Protein 6EWJ (pdb70)

Sequence (1596 aa):
IPFSPPDITEAEITEVVDTLRSGWITTGPKTKELERRLSLYTQTPKTVCLNSATAALELILRVLEVGPGDEVIVPAMTYTASCSVITHVGATPVMVDIQADTFEMDYDLLEQAITEKTKVIIPVELAGIVCDYDRLFQVVEKKRDFFTASSKWQKAFNRIVIVSDSAHALGSTYKGQPSGSIADFTSFSFHAVKNFTTAEGGSATWKANPVIDDEEMYKEFQILSLHGQTKDALAKMQLGSWEYDIVTPAYKCNMTDIMASLGLVQLDRYPSLLQRRKDIVDRYDSGFAGSRIHPLAHKTETVESSRHLYITRVEGASLEERNLIIQELAKAGIASNVHYKPLPLLTAYKNLGFDMTNYPKAYAFFENEITLPLHTKLSDEEVDYIIETFKTVSEKVLTYNIPFSPPDITEAEITEVVDTLRSGWITTGPKTKELERRLSLYTQTPKTVCLNSATAALELILRVLEVGPGDEVIVPAMTYTASCSVITHVGATPVMVDIQADTFEMDYDLLEQAITEKTKVIIPVELAGIVCDYDRLFQVVEKKRDFFTASSKWQKAFNRIVIVSDSAHALGSTYKGQPSGSIADFTSFSFHAVKNFTTAEGGSATWKANPVIDDEEMYKEFQILSLHGQTKDALAKMQLGSWEYDIVTPAYKCNMTDIMASLGLVQLDRYPSLLQRRKDIVDRYDSGFAGSRIHPLAHKTETVESSRHLYITRVEGASLEERNLIIQELAKAGIASNVHYKPLPLLTAYKNLGFDMTNYPKAYAFFENEITLPLHTKLSDEEVDYIIETFKTVSEKVLTYNIPFSPPDITEAEITEVVDTLRSGWITTGPKTKELERRLSLYTQTPKTVCLNSATAALELILRVLEVGPGDEVIVPAMTYTASCSVITHVGATPVMVDIQADTFEMDYDLLEQAITEKTKVIIPVELAGIVCDYDRLFQVVEKKRDFFTASSKWQKAFNRIVIVSDSAHALGSTYKGQPSGSIADFTSFSFHAVKNFTTAEGGSATWKANPVIDDEEMYKEFQILSLHGQTKDGSWEYDIVTPAYKCNMTDIMASLGLVQLDRYPSLLQRRKDIVDRYDSGFAGSRIHPLAHKTETVESSRHLYITRVEGASLEERNLIIQELAKAGIASNVHYKPLPLLTAYKNLGFDMTNYPKAYAFFENEITLPLHTKLSDEEVDYIIETFKTVSEKVLTLSKKNYNIPFSPPDITEAEITEVVDTLRSGWITTGPKTKELERRLSLYTQTPKTVCLNSATAALELILRVLEVGPGDEVIVPAMTYTASCSVITHVGATPVMVDIQADTFEMDYDLLEQAITEKTKVIIPVELAGIVCDYDRLFQVVEKKRDFFTASSKWQKAFNRIVIVSDSAHALGSTYKGQPSGSIADFTSFSFHAVKNFTTAEGGSATWKANPVIDDEEMYKEFQILSLHGQTKDSWEYDIVTPAYKCNMTDIMASLGLVQLDRYPSLLQRRKDIVDRYDSGFAGSRIHPLAHKTETVESSRHLYITRVEGASLEERNLIIQELAKAGIASNVHYKPLPLLTAYKNLGFDMTNYPKAYAFFENEITLPLHTKLSDEEVDYIIETFKTVSEKVLTLSKK

Organism: Streptococcus pneumoniae serotype 4 (strain ATCC BAA-334 / TIGR4) (NCBI:txid170187)

InterPro domains:
  IPR000653 DegT/DnrJ/EryC1/StrS aminotransferase [PF01041] (12-395)
  IPR000653 DegT/DnrJ/EryC1/StrS aminotransferase [PIRSF000390] (5-400)
  IPR000653 DegT/DnrJ/EryC1/StrS aminotransferase [PTHR30244] (6-398)
  IPR000653 DegT/DnrJ/EryC1/StrS aminotransferase [cd00616] (17-396)
  IPR015421 Pyridoxal phosphate-dependent transferase, major domain [G3DSA:3.40.640.10] (1-274)
  IPR015422 Pyridoxal phosphate-dependent transferase, small domain [G3DSA:3.90.1150.10] (276-402)
  IPR015424 Pyridoxal phosphate-dependent transferase [SSF53383] (5-400)

Solvent-accessible surface area: 56791 Å² total; per-residue (Å²): 48,72,32,34,38,21,24,25,51,62,54,0,4,48,48,2,1,68,0,3,71,42,56,146,2,21,25,7,76,41,1,63,67,0,7,133,65,2,7,145,65,3,123,11,49,52,4,0,5,1,30,6,16,13,15,0,5,25,4,0,0,59,7,1,108,6,10,116,47,17,29,0,0,0,3,0,0,1,63,2,12,0,0,1,0,0,38,32,14,37,7,70,11,30,11,4,7,1,61,60,133,31,2,26,2,38,8,82,67,0,28,133,23,6,52,117,114,1,9,0,0,0,0,7,0,0,0,0,14,3,4,58,3,65,66,0,46,113,1,1,94,144,44,89,141,81,20,88,23,82,14,106,11,1,132,36,15,64,28,6,1,0,0,2,12,0,18,11,0,7,16,0,35,5,110,67,78,11,2,1,20,9,0,2,0,0,0,2,10,0,45,12,58,42,14,2,5,0,0,14,1,0,1,0,0,0,51,74,34,143,71,10,81,40,105,71,0,31,101,47,0,25,23,25,0,52,16,0,54,29,62,99,76,129,8,132,167,73,130,13,42,25,71,39,38,0,58,48,25,1,53,29,11,10,2,3,2,0,14,0,0,0,0,20,13,3,11,96,50,0,86,72,12,35,95,62,11,76,63,0,2,69,93,0,53,87,18,3,76,94,30,90,3,85,42,20,58,4,133,55,185,48,6,45,2,3,11,8,9,0,0,0,47,0,103,66,9,46,62,138,52,0,46,86,0,5,83,28,0,56,161,30,40,1,36,18,43,10,19,15,31,0,0,2,52,4,45,3,0,124,110,94,66,33,70,27,114,100,25,74,94,0,64,44,2,4,48,18,0,0,0,0,0,8,7,26,115,4,43,54,132,57,0,62,94,0,12,100,13,0,63,80,6,1,86,112,25,55,145,146,139,4,60,32,33,24,18,32,30,19,11,26,0,4,29,47,2,2,67,1,3,108,42,57,144,2,21,25,7,77,42,1,66,67,0,8,133,64,3,7,145,63,4,122,11,48,50,4,0,4,1,30,6,15,14,15,0,5,26,4,0,0,61,7,1,111,6,10,118,50,14,34,0,0,0,3,0,0,1,62,2,12,1,0,1,0,0,38,33,14,38,7,70,10,31,10,4,8,1,61,60,134,30,3,25,2,38,8,84,69,0,29,134,23,6,51,108,111,0,13,0,0,0,0,8,0,0,0,0,13,2,3,56,3,69,66,0,41,106,1,1,82,146,47,97,142,82,19,87,19,78,15,110,12,2,143,32,9,74,21,6,0,0,0,2,12,0,18,13,0,8,14,0,36,4,115,66,78,12,2,1,19,10,0,1,0,0,1,2,9,0,43,11,60,40,15,2,4,0,0,12,1,0,1,0,0,0,50,75,37,147,68,10,81,39,106,58,0,30,123,39,0,31,30,28,1,55,15,0,59,40,76,99,83,132,7,140,169,73,126,13,37,26,72,43,38,0,45,60,27,1,52,31,10,12,3,9,2,0,11,0,0,0,0,20,12,3,11,97,46,0,84,74,12,36,94,60,10,56,65,0,1,69,92,0,52,88,17,2,78,94,31,91,2,85,42,22,58,3,131,53,184,48,6,50,2,3,10,7,10,0,0,0,49,0,103,66,9,46,62,139,54,0,40,87,0,0,67,55,0,35,162,26,13,1,36,12,43,8,18,14,34,0,0,3,63,5,49,3,0,126,110,95,65,32,70,28,115,99,25,74,92,0,66,43,3,4,47,18,0,0,0,0,0,8,7,27,117,5,43,53,115,40,0,63,62,0,15,106,18,0,55,55,12,0,91,155,26,55,152,144,136,1,62,32,32,38,22,24,25,52,64,53,0,4,50,47,2,1,56,1,2,96,44,54,143,3,21,25,7,78,41,1,66,68,0,7,136,64,2,7,146,64,3,122,10,49,50,3,0,4,1,30,7,16,14,14,0,5,25,4,0,0,58,7,1,114,6,10,117,46,16,28,0,0,0,3,0,0,1,61,3,12,0,0,1,0,0,38,33,14,37,7,69,10,32,11,4,8,1,61,59,133,30,3,25,2,39,7,85,70,0,27,131,23,7,48,113,113,1,8,0,0,0,0,8,0,0,0,0,14,2,3,56,3,64,65,0,41,110,1,1,81,147,43,93,146,74,21,94,22,80,11,99,12,2,123,30,14,75,18,4,0,0,0,2,11,0,18,10,0,8,15,0,35,4,105,66,80,12,2,0,19,10,1,1,0,0,1,2,10,0,44,11,60,41,15,2,4,0,0,16,1,0,1,0,0,0,49,74,38,146,67,10,80,39,108,72,0,31,119,41,0,30,28,26,1,57,15,0,54,30,110,202,44,95,24,93,38,39,0,56,49,25,1,50,30,11,11,2,3,2,0,12,0,0,0,0,19,14,2,11,96,48,0,85,73,11,34,93,63,10,76,64,0,1,69,92,0,53,86,17,3,75,93,29,91,3,87,42,22,58,3,135,55,186,46,6,42,2,4,10,7,8,0,0,0,50,0,102,67,10,40,44,122,30,0,44,68,0,2,26,33,0,18,141,27,13,1,37,15,43,9,18,15,32,0,0,1,64,5,50,3,0,144,112,95,66,29,68,27,115,100,26,75,91,0,64,44,2,6,48,17,0,0,0,0,0,8,7,25,117,5,43,52,116,41,0,63,61,0,14,104,17,0,54,74,7,1,86,87,2,30,94,118,49,181,211,179,73,135,0,63,32,32,37,19,23,23,20,12,27,0,6,30,48,1,3,67,1,3,110,39,44,145,2,24,33,5,79,41,1,65,68,0,7,134,64,4,8,145,64,3,124,10,51,50,4,0,4,1,29,6,15,12,15,0,5,26,4,0,0,62,7,0,107,5,8,117,44,14,28,0,0,0,3,0,0,1,63,3,12,0,0,1,0,0,37,32,14,37,8,70,11,30,11,5,7,0,60,65,132,31,3,26,2,26,8,82,63,0,31,134,24,6,51,108,110,1,12,0,0,0,0,7,1,0,0,0,14,3,2,57,3,64,66,0,40,104,0,1,90,139,48,93,142,81,18,81,18,78,14,110,10,2,133,30,10,66,21,5,1,0,0,1,12,0,18,11,0,8,16,0,34,5,114,68,80,12,2,0,20,9,1,2,0,0,1,2,11,0,43,12,60,40,14,1,5,0,0,14,1,0,1,0,0,0,49,74,35,145,79,10,81,40,107,70,0,33,127,43,0,34,29,27,1,55,14,0,60,33,111,198,123,28,95,40,39,0,56,49,27,1,53,32,12,12,3,8,2,0,12,0,0,0,0,20,15,3,11,94,46,0,86,74,11,34,94,61,11,57,64,0,2,70,92,0,52,88,17,2,78,94,29,92,2,86,43,20,57,2,132,54,183,49,7,45,2,3,10,7,10,0,0,0,49,0,106,67,10,46,62,130,20,0,46,64,0,2,30,28,0,18,141,22,11,0,35,16,41,8,18,15,32,0,0,2,65,4,50,3,0,144,111,94,65,30,67,27,114,99,25,81,68,0,64,44,2,6,48,18,0,0,0,0,0,8,8,25,116,4,43,54,116,40,0,63,56,0,14,106,16,0,55,75,7,0,89,98,1,30,79,111,54,166,187

Structure (mmCIF, N/CA/C/O backbone):
data_6EWJ
#
_entry.id   6EWJ
#
_cell.length_a   79.330
_cell.length_b   99.982
_cell.length_c   110.422
_cell.angle_alpha   90.00
_cell.angle_beta   97.66
_cell.angle_gamma   90.00
#
_symmetry.space_group_name_H-M   'P 1 21 1'
#
loop_
_entity.id
_entity.type
_entity.pdbx_description
1 polymer 'Putative capsular polysaccharide biosynthesis protein'
2 water water
#
loop_
_atom_site.group_PDB
_atom_site.id
_atom_site.type_symbol
_atom_site.label_atom_id
_atom_site.label_alt_id
_atom_site.label_comp_id
_atom_site.label_asym_id
_atom_site.label_entity_id
_atom_site.label_seq_id
_atom_site.pdbx_PDB_ins_code
_atom_site.Cartn_x
_atom_site.Cartn_y
_atom_site.Cartn_z
_atom_site.occupancy
_atom_site.B_iso_or_equiv
_atom_site.auth_seq_id
_atom_site.auth_comp_id
_atom_site.auth_asym_id
_atom_site.auth_atom_id
_atom_site.pdbx_PDB_model_num
ATOM 1 N N . ILE A 1 12 ? 15.252 73.049 28.297 1.00 34.72 6 ILE A N 1
ATOM 2 C CA . ILE A 1 12 ? 15.451 74.162 27.286 1.00 33.05 6 ILE A CA 1
ATOM 3 C C . ILE A 1 12 ? 14.646 73.812 26.050 1.00 31.10 6 ILE A C 1
ATOM 4 O O . ILE A 1 12 ? 14.932 72.785 25.403 1.00 30.29 6 ILE A O 1
ATOM 9 N N . PRO A 1 13 ? 13.673 74.662 25.687 1.00 29.41 7 PRO A N 1
ATOM 10 C CA . PRO A 1 13 ? 12.875 74.342 24.515 1.00 28.43 7 PRO A CA 1
ATOM 11 C C . PRO A 1 13 ? 13.598 74.703 23.214 1.00 27.00 7 PRO A C 1
ATOM 12 O O . PRO A 1 13 ? 14.441 75.571 23.189 1.00 27.33 7 PRO A O 1
ATOM 16 N N . PHE A 1 14 ? 13.184 74.093 22.122 1.00 26.21 8 PHE A N 1
ATOM 17 C CA . PHE A 1 14 ? 13.765 74.385 20.830 1.00 25.12 8 PHE A CA 1
ATOM 18 C C . PHE A 1 14 ? 13.390 75.735 20.180 1.00 25.31 8 PHE A C 1
ATOM 19 O O . PHE A 1 14 ? 14.240 76.359 19.541 1.00 25.58 8 PHE A O 1
ATOM 27 N N . SER A 1 15 ? 12.127 76.151 20.273 1.00 25.40 9 SER A N 1
ATOM 28 C CA . SER A 1 15 ? 11.644 77.321 19.554 1.00 25.46 9 SER A CA 1
ATOM 29 C C . SER A 1 15 ? 10.352 77.934 20.155 1.00 25.76 9 SER A C 1
ATOM 30 O O . SER A 1 15 ? 9.354 77.973 19.488 1.00 24.28 9 SER A O 1
ATOM 33 N N . PRO A 1 16 ? 10.399 78.377 21.422 1.00 27.23 10 PRO A N 1
ATOM 34 C CA . PRO A 1 16 ? 9.227 79.018 22.032 1.00 28.36 10 PRO A CA 1
ATOM 35 C C . PRO A 1 16 ? 9.050 80.381 21.433 1.00 28.55 10 PRO A C 1
ATOM 36 O O . PRO A 1 16 ? 10.028 80.957 20.973 1.00 28.79 10 PRO A O 1
ATOM 40 N N . PRO A 1 17 ? 7.814 80.909 21.450 1.00 28.93 11 PRO A N 1
ATOM 41 C CA . PRO A 1 17 ? 7.570 82.209 20.886 1.00 28.42 11 PRO A CA 1
ATOM 42 C C . PRO A 1 17 ? 8.056 83.320 21.818 1.00 28.89 11 PRO A C 1
ATOM 43 O O . PRO A 1 17 ? 8.056 83.151 23.039 1.00 29.19 11 PRO A O 1
ATOM 47 N N . ASP A 1 18 ? 8.484 84.436 21.230 1.00 27.86 12 ASP A N 1
ATOM 48 C CA . ASP A 1 18 ? 8.915 85.605 21.980 1.00 28.51 12 ASP A CA 1
ATOM 49 C C . ASP A 1 18 ? 7.877 86.709 21.769 1.00 28.59 12 ASP A C 1
ATOM 50 O O . ASP A 1 18 ? 7.964 87.469 20.807 1.00 28.40 12 ASP A O 1
ATOM 55 N N . ILE A 1 19 ? 6.863 86.714 22.620 1.00 29.47 13 ILE A N 1
ATOM 56 C CA . ILE A 1 19 ? 5.758 87.662 22.532 1.00 29.82 13 ILE A CA 1
ATOM 57 C C . ILE A 1 19 ? 5.786 88.498 23.797 1.00 31.74 13 ILE A C 1
ATOM 58 O O . ILE A 1 19 ? 5.880 87.949 24.894 1.00 32.70 13 ILE A O 1
ATOM 63 N N . THR A 1 20 ? 5.680 89.827 23.648 1.00 31.85 14 THR A N 1
ATOM 64 C CA . THR A 1 20 ? 5.692 90.752 24.779 1.00 32.83 14 THR A CA 1
ATOM 65 C C . THR A 1 20 ? 4.336 91.450 24.876 1.00 32.72 14 THR A C 1
ATOM 66 O O . THR A 1 20 ? 3.473 91.302 23.997 1.00 31.06 14 THR A O 1
ATOM 70 N N . GLU A 1 21 ? 4.172 92.262 25.911 1.00 34.10 15 GLU A N 1
ATOM 71 C CA . GLU A 1 21 ? 2.945 93.051 26.046 1.00 34.63 15 GLU A CA 1
ATOM 72 C C . GLU A 1 21 ? 2.623 93.976 24.856 1.00 31.93 15 GLU A C 1
ATOM 73 O O . GLU A 1 21 ? 1.457 94.294 24.642 1.00 30.62 15 GLU A O 1
ATOM 79 N N . ALA A 1 22 ? 3.638 94.445 24.127 1.00 30.21 16 ALA A N 1
ATOM 80 C CA . ALA A 1 22 ? 3.406 95.320 22.969 1.00 28.84 16 ALA A CA 1
ATOM 81 C C . ALA A 1 22 ? 2.600 94.593 21.886 1.00 26.90 16 ALA A C 1
ATOM 82 O O . ALA A 1 22 ? 1.702 95.162 21.310 1.00 26.06 16 ALA A O 1
ATOM 84 N N . GLU A 1 23 ? 2.938 93.335 21.617 1.00 25.88 17 GLU A N 1
ATOM 85 C CA . GLU A 1 23 ? 2.159 92.528 20.689 1.00 24.65 17 GLU A CA 1
ATOM 86 C C . GLU A 1 23 ? 0.727 92.415 21.171 1.00 24.23 17 GLU A C 1
ATOM 87 O O . GLU A 1 23 ? -0.202 92.555 20.392 1.00 24.49 17 GLU A O 1
ATOM 93 N N . ILE A 1 24 ? 0.571 92.119 22.449 1.00 24.67 18 ILE A N 1
ATOM 94 C CA . ILE A 1 24 ? -0.753 91.877 22.997 1.00 25.04 18 ILE A CA 1
ATOM 95 C C . ILE A 1 24 ? -1.623 93.136 22.874 1.00 25.20 18 ILE A C 1
ATOM 96 O O . ILE A 1 24 ? -2.758 93.046 22.404 1.00 24.38 18 ILE A O 1
ATOM 101 N N . THR A 1 25 ? -1.048 94.300 23.194 1.00 25.58 19 THR A N 1
ATOM 102 C CA . THR A 1 25 ? -1.783 95.564 23.084 1.00 26.27 19 THR A CA 1
ATOM 103 C C . THR A 1 25 ? -2.186 95.881 21.657 1.00 25.36 19 THR A C 1
ATOM 104 O O . THR A 1 25 ? -3.295 96.333 21.425 1.00 25.04 19 THR A O 1
ATOM 106 N N . GLU A 1 26 ? -1.288 95.627 20.697 1.00 24.99 20 GLU A N 1
ATOM 107 C CA . GLU A 1 26 ? -1.562 95.893 19.279 1.00 24.52 20 GLU A CA 1
ATOM 108 C C . GLU A 1 26 ? -2.703 94.989 18.777 1.00 23.74 20 GLU A C 1
ATOM 109 O O . GLU A 1 26 ? -3.592 95.450 18.054 1.00 23.75 20 GLU A O 1
ATOM 115 N N . VAL A 1 27 ? -2.676 93.723 19.179 1.00 23.16 21 VAL A N 1
ATOM 116 C CA . VAL A 1 27 ? -3.740 92.770 18.813 1.00 22.19 21 VAL A CA 1
ATOM 117 C C . VAL A 1 27 ? -5.049 93.183 19.453 1.00 22.94 21 VAL A C 1
ATOM 118 O O . VAL A 1 27 ? -6.065 93.205 18.776 1.00 22.42 21 VAL A O 1
ATOM 122 N N . VAL A 1 28 ? -5.005 93.567 20.727 1.00 24.11 22 VAL A N 1
ATOM 123 C CA . VAL A 1 28 ? -6.175 94.114 21.413 1.00 25.00 22 VAL A CA 1
ATOM 124 C C . VAL A 1 28 ? -6.782 95.316 20.694 1.00 25.15 22 VAL A C 1
ATOM 125 O O . VAL A 1 28 ? -8.014 95.396 20.535 1.00 25.10 22 VAL A O 1
ATOM 127 N N . ASP A 1 29 ? -5.924 96.222 20.234 1.00 25.05 23 ASP A N 1
ATOM 128 C CA . ASP A 1 29 ? -6.333 97.391 19.453 1.00 25.33 23 ASP A CA 1
ATOM 129 C C . ASP A 1 29 ? -7.107 96.992 18.186 1.00 24.59 23 ASP A C 1
ATOM 130 O O . ASP A 1 29 ? -8.163 97.557 17.887 1.00 24.35 23 ASP A O 1
ATOM 135 N N . THR A 1 30 ? -6.588 96.017 17.467 1.00 23.90 24 THR A N 1
ATOM 136 C CA . THR A 1 30 ? -7.297 95.471 16.323 1.00 23.81 24 THR A CA 1
ATOM 137 C C . THR A 1 30 ? -8.680 94.877 16.699 1.00 24.32 24 THR A C 1
ATOM 138 O O . THR A 1 30 ? -9.687 95.113 15.991 1.00 23.86 24 THR A O 1
ATOM 142 N N . LEU A 1 31 ? -8.719 94.082 17.771 1.00 24.86 25 LEU A N 1
ATOM 143 C CA . LEU A 1 31 ? -9.982 93.475 18.229 1.00 25.51 25 LEU A CA 1
ATOM 144 C C . LEU A 1 31 ? -11.055 94.451 18.685 1.00 27.52 25 LEU A C 1
ATOM 145 O O . LEU A 1 31 ? -12.244 94.067 18.792 1.00 27.27 25 LEU A O 1
ATOM 150 N N . ARG A 1 32 ? -10.643 95.695 19.003 1.00 28.76 26 ARG A N 1
ATOM 151 C CA . ARG A 1 32 ? -11.571 96.780 19.292 1.00 30.47 26 ARG A CA 1
ATOM 152 C C . ARG A 1 32 ? -11.949 97.611 18.070 1.00 30.14 26 ARG A C 1
ATOM 153 O O . ARG A 1 32 ? -12.812 98.485 18.173 1.00 29.24 26 ARG A O 1
ATOM 161 N N . SER A 1 33 ? -11.300 97.350 16.933 1.00 29.13 27 SER A N 1
ATOM 162 C CA . SER A 1 33 ? -11.515 98.129 15.729 1.00 29.48 27 SER A CA 1
ATOM 163 C C . SER A 1 33 ? -12.628 97.526 14.873 1.00 29.65 27 SER A C 1
ATOM 164 O O . SER A 1 33 ? -13.155 96.470 15.153 1.00 29.35 27 SER A O 1
ATOM 167 N N . GLY A 1 34 ? -12.998 98.233 13.815 1.00 31.09 28 GLY A N 1
ATOM 168 C CA . GLY A 1 34 ? -13.916 97.661 12.818 1.00 31.24 28 GLY A CA 1
ATOM 169 C C . GLY A 1 34 ? -13.334 96.518 11.967 1.00 30.21 28 GLY A C 1
ATOM 170 O O . GLY A 1 34 ? -14.067 95.883 11.214 1.00 29.48 28 GLY A O 1
ATOM 171 N N . TRP A 1 35 ? -12.035 96.230 12.107 1.00 29.75 29 TRP A N 1
ATOM 172 C CA . TRP A 1 35 ? -11.326 95.405 11.127 1.00 29.19 29 TRP A CA 1
ATOM 173 C C . TRP A 1 35 ? -10.576 94.282 11.810 1.00 26.35 29 TRP A C 1
ATOM 174 O O . TRP A 1 35 ? -9.523 94.510 12.325 1.00 25.52 29 TRP A O 1
ATOM 185 N N . ILE A 1 36 ? -11.141 93.065 11.814 1.00 25.44 30 ILE A N 1
ATOM 186 C CA . ILE A 1 36 ? -10.469 91.916 12.435 1.00 24.24 30 ILE A CA 1
ATOM 187 C C . ILE A 1 36 ? -9.881 90.918 11.446 1.00 22.76 30 ILE A C 1
ATOM 188 O O . ILE A 1 36 ? -8.964 90.204 11.811 1.00 21.78 30 ILE A O 1
ATOM 193 N N . THR A 1 37 ? -10.376 90.871 10.208 1.00 21.84 31 THR A N 1
ATOM 194 C CA . THR A 1 37 ? -9.661 90.172 9.138 1.00 20.93 31 THR A CA 1
ATOM 195 C C . THR A 1 37 ? -8.779 91.191 8.383 1.00 20.38 31 THR A C 1
ATOM 196 O O . THR A 1 37 ? -8.353 92.179 8.996 1.00 20.48 31 THR A O 1
ATOM 200 N N . THR A 1 38 ? -8.483 90.936 7.111 1.00 19.73 32 THR A N 1
ATOM 201 C CA . THR A 1 38 ? -7.615 91.815 6.311 1.00 19.83 32 THR A CA 1
ATOM 202 C C . THR A 1 38 ? -8.095 93.280 6.332 1.00 20.58 32 THR A C 1
ATOM 203 O O . THR A 1 38 ? -9.252 93.594 6.032 1.00 20.69 32 THR A O 1
ATOM 207 N N . GLY A 1 39 ? -7.223 94.168 6.763 1.00 21.18 33 GLY A N 1
ATOM 208 C CA . GLY A 1 39 ? -7.597 95.583 6.904 1.00 22.36 33 GLY A CA 1
ATOM 209 C C . GLY A 1 39 ? -6.386 96.502 6.820 1.00 23.27 33 GLY A C 1
ATOM 210 O O . GLY A 1 39 ? -5.387 96.143 6.164 1.00 22.56 33 GLY A O 1
ATOM 211 N N . PRO A 1 40 ? -6.490 97.710 7.411 1.00 24.83 34 PRO A N 1
ATOM 212 C CA . PRO A 1 40 ? -5.406 98.709 7.284 1.00 25.07 34 PRO A CA 1
ATOM 213 C C . PRO A 1 40 ? -4.074 98.259 7.864 1.00 25.17 34 PRO A C 1
ATOM 214 O O . PRO A 1 40 ? -3.052 98.562 7.285 1.00 24.09 34 PRO A O 1
ATOM 218 N N . LYS A 1 41 ? -4.096 97.497 8.960 1.00 25.42 35 LYS A N 1
ATOM 219 C CA . LYS A 1 41 ? -2.848 96.980 9.545 1.00 25.89 35 LYS A CA 1
ATOM 220 C C . LYS A 1 41 ? -2.113 96.027 8.614 1.00 23.89 35 LYS A C 1
ATOM 221 O O . LYS A 1 41 ? -0.885 96.071 8.529 1.00 23.11 35 LYS A O 1
ATOM 227 N N . THR A 1 42 ? -2.856 95.179 7.910 1.00 22.25 36 THR A N 1
ATOM 228 C CA . THR A 1 42 ? -2.233 94.300 6.902 1.00 21.69 36 THR A CA 1
ATOM 229 C C . THR A 1 42 ? -1.546 95.102 5.767 1.00 21.61 36 THR A C 1
ATOM 230 O O . THR A 1 42 ? -0.423 94.828 5.433 1.00 19.98 36 THR A O 1
ATOM 234 N N . LYS A 1 43 ? -2.215 96.145 5.275 1.00 23.02 37 LYS A N 1
ATOM 235 C CA . LYS A 1 43 ? -1.642 97.025 4.249 1.00 24.03 37 LYS A CA 1
ATOM 236 C C . LYS A 1 43 ? -0.407 97.751 4.805 1.00 23.81 37 LYS A C 1
ATOM 237 O O . LYS A 1 43 ? 0.604 97.827 4.138 1.00 23.85 37 LYS A O 1
ATOM 243 N N . GLU A 1 44 ? -0.460 98.200 6.045 1.00 24.55 38 GLU A N 1
ATOM 244 C CA . GLU A 1 44 ? 0.680 98.909 6.661 1.00 25.61 38 GLU A CA 1
ATOM 245 C C . GLU A 1 44 ? 1.828 97.912 6.847 1.00 23.99 38 GLU A C 1
ATOM 246 O O . GLU A 1 44 ? 2.966 98.272 6.592 1.00 22.80 38 GLU A O 1
ATOM 252 N N . LEU A 1 45 ? 1.520 96.662 7.211 1.00 21.79 39 LEU A N 1
ATOM 253 C CA . LEU A 1 45 ? 2.599 95.659 7.371 1.00 21.31 39 LEU A CA 1
ATOM 254 C C . LEU A 1 45 ? 3.315 95.359 6.048 1.00 20.66 39 LEU A C 1
ATOM 255 O O . LEU A 1 45 ? 4.544 95.307 6.000 1.00 21.23 39 LEU A O 1
ATOM 260 N N . GLU A 1 46 ? 2.528 95.249 4.990 1.00 20.26 40 GLU A N 1
ATOM 261 C CA . GLU A 1 46 ? 3.068 95.052 3.659 1.00 20.31 40 GLU A CA 1
ATOM 262 C C . GLU A 1 46 ? 3.990 96.225 3.278 1.00 21.24 40 GLU A C 1
ATOM 263 O O . GLU A 1 46 ? 5.039 96.019 2.673 1.00 20.80 40 GLU A O 1
ATOM 269 N N . ARG A 1 47 ? 3.505 97.443 3.509 1.00 21.94 41 ARG A N 1
ATOM 270 C CA . ARG A 1 47 ? 4.300 98.666 3.208 1.00 23.38 41 ARG A CA 1
ATOM 271 C C . ARG A 1 47 ? 5.642 98.647 3.965 1.00 22.94 41 ARG A C 1
ATOM 272 O O . ARG A 1 47 ? 6.703 98.776 3.355 1.00 23.12 41 ARG A O 1
ATOM 280 N N . ARG A 1 48 ? 5.596 98.441 5.278 1.00 22.44 42 ARG A N 1
ATOM 281 C CA . ARG A 1 48 ? 6.802 98.400 6.098 1.00 23.10 42 ARG A CA 1
ATOM 282 C C . ARG A 1 48 ? 7.763 97.246 5.719 1.00 22.39 42 ARG A C 1
ATOM 283 O O . ARG A 1 48 ? 8.969 97.413 5.708 1.00 21.60 42 ARG A O 1
ATOM 291 N N . LEU A 1 49 ? 7.192 96.077 5.416 1.00 21.26 43 LEU A N 1
ATOM 292 C CA . LEU A 1 49 ? 7.995 94.942 5.016 1.00 21.03 43 LEU A CA 1
ATOM 293 C C . LEU A 1 49 ? 8.726 95.190 3.680 1.00 21.12 43 LEU A C 1
ATOM 294 O O . LEU A 1 49 ? 9.898 94.827 3.548 1.00 20.75 43 LEU A O 1
ATOM 299 N N . SER A 1 50 ? 8.019 95.824 2.735 1.00 21.54 44 SER A N 1
ATOM 300 C CA . SER A 1 50 ? 8.583 96.209 1.420 1.00 22.47 44 SER A CA 1
ATOM 301 C C . SER A 1 50 ? 9.812 97.125 1.566 1.00 23.73 44 SER A C 1
ATOM 302 O O . SER A 1 50 ? 10.846 96.889 0.957 1.00 23.90 44 SER A O 1
ATOM 305 N N . LEU A 1 51 ? 9.696 98.109 2.451 1.00 24.78 45 LEU A N 1
ATOM 306 C CA . LEU A 1 51 ? 10.844 98.948 2.787 1.00 26.36 45 LEU A CA 1
ATOM 307 C C . LEU A 1 51 ? 11.979 98.141 3.409 1.00 25.57 45 LEU A C 1
ATOM 308 O O . LEU A 1 51 ? 13.168 98.344 3.068 1.00 25.75 45 LEU A O 1
ATOM 313 N N . TYR A 1 52 ? 11.638 97.264 4.337 1.00 24.56 46 TYR A N 1
ATOM 314 C CA . TYR A 1 52 ? 12.631 96.411 5.004 1.00 24.53 46 TYR A CA 1
ATOM 315 C C . TYR A 1 52 ? 13.353 95.476 4.025 1.00 24.06 46 TYR A C 1
ATOM 316 O O . TYR A 1 52 ? 14.576 95.301 4.139 1.00 24.51 46 TYR A O 1
ATOM 325 N N . THR A 1 53 ? 12.627 94.884 3.084 1.00 23.19 47 THR A N 1
ATOM 326 C CA . THR A 1 53 ? 13.225 93.970 2.105 1.00 23.38 47 THR A CA 1
ATOM 327 C C . THR A 1 53 ? 13.672 94.669 0.815 1.00 24.40 47 THR A C 1
ATOM 328 O O . THR A 1 53 ? 14.201 94.010 -0.088 1.00 23.98 47 THR A O 1
ATOM 332 N N . GLN A 1 54 ? 13.489 95.995 0.733 1.00 26.07 48 GLN A N 1
ATOM 333 C CA . GLN A 1 54 ? 13.874 96.785 -0.446 1.00 27.02 48 GLN A CA 1
ATOM 334 C C . GLN A 1 54 ? 13.216 96.252 -1.727 1.00 26.31 48 GLN A C 1
ATOM 335 O O . GLN A 1 54 ? 13.854 96.097 -2.772 1.00 26.20 48 GLN A O 1
ATOM 341 N N . THR A 1 55 ? 11.915 95.998 -1.614 1.00 25.53 49 THR A N 1
ATOM 342 C CA . THR A 1 55 ? 11.105 95.589 -2.758 1.00 25.43 49 THR A CA 1
ATOM 343 C C . THR A 1 55 ? 9.953 96.536 -2.859 1.00 25.51 49 THR A C 1
ATOM 344 O O . THR A 1 55 ? 9.647 97.213 -1.884 1.00 25.68 49 THR A O 1
ATOM 348 N N . PRO A 1 56 ? 9.309 96.610 -4.026 1.00 25.85 50 PRO A N 1
ATOM 349 C CA . PRO A 1 56 ? 8.265 97.644 -4.187 1.00 26.19 50 PRO A CA 1
ATOM 350 C C . PRO A 1 56 ? 6.965 97.320 -3.521 1.00 25.22 50 PRO A C 1
ATOM 351 O O . PRO A 1 56 ? 6.290 98.217 -3.018 1.00 25.20 50 PRO A O 1
ATOM 355 N N . LYS A 1 57 ? 6.600 96.038 -3.495 1.00 23.87 51 LYS A N 1
ATOM 356 C CA . LYS A 1 57 ? 5.307 95.647 -2.939 1.00 23.58 51 LYS A CA 1
ATOM 357 C C . LYS A 1 57 ? 5.449 94.309 -2.252 1.00 21.65 51 LYS A C 1
ATOM 358 O O . LYS A 1 57 ? 6.238 93.483 -2.702 1.00 20.49 51 LYS A O 1
ATOM 364 N N . THR A 1 58 ? 4.680 94.120 -1.173 1.00 20.59 52 THR A N 1
ATOM 365 C CA . THR A 1 58 ? 4.626 92.820 -0.482 1.00 19.73 52 THR A CA 1
ATOM 366 C C . THR A 1 58 ? 3.152 92.401 -0.321 1.00 19.58 52 THR A C 1
ATOM 367 O O . THR A 1 58 ? 2.272 93.267 -0.125 1.00 19.72 52 THR A O 1
ATOM 371 N N . VAL A 1 59 ? 2.911 91.105 -0.447 1.00 18.73 53 VAL A N 1
ATOM 372 C CA . VAL A 1 59 ? 1.563 90.507 -0.295 1.00 18.96 53 VAL A CA 1
ATOM 373 C C . VAL A 1 59 ? 1.623 89.617 0.927 1.00 18.27 53 VAL A C 1
ATOM 374 O O . VAL A 1 59 ? 2.353 88.622 0.946 1.00 17.88 53 VAL A O 1
ATOM 378 N N . CYS A 1 60 ? 0.952 90.046 1.980 1.00 18.58 54 CYS A N 1
ATOM 379 C CA . CYS A 1 60 ? 0.981 89.335 3.245 1.00 18.13 54 CYS A CA 1
ATOM 380 C C . CYS A 1 60 ? -0.143 88.308 3.182 1.00 18.09 54 CYS A C 1
ATOM 381 O O . CYS A 1 60 ? -1.261 88.622 2.734 1.00 17.42 54 CYS A O 1
ATOM 384 N N . LEU A 1 61 ? 0.193 87.070 3.562 1.00 17.27 55 LEU A N 1
ATOM 385 C CA . LEU A 1 61 ? -0.732 85.946 3.430 1.00 17.11 55 LEU A CA 1
ATOM 386 C C . LEU A 1 61 ? -0.670 85.079 4.692 1.00 16.45 55 LEU A C 1
ATOM 387 O O . LEU A 1 61 ? 0.062 85.381 5.669 1.00 16.06 55 LEU A O 1
ATOM 392 N N . ASN A 1 62 ? -1.410 83.972 4.697 1.00 16.14 56 ASN A N 1
ATOM 393 C CA . ASN A 1 62 ? -1.530 83.165 5.943 1.00 16.25 56 ASN A CA 1
ATOM 394 C C . ASN A 1 62 ? -0.469 82.111 6.208 1.00 16.22 56 ASN A C 1
ATOM 395 O O . ASN A 1 62 ? -0.472 81.506 7.279 1.00 16.21 56 ASN A O 1
ATOM 400 N N . SER A 1 63 ? 0.449 81.923 5.255 1.00 16.14 57 SER A N 1
ATOM 401 C CA . SER A 1 63 ? 1.590 81.023 5.398 1.00 16.07 57 SER A CA 1
ATOM 402 C C . SER A 1 63 ? 2.570 81.291 4.280 1.00 16.19 57 SER A C 1
ATOM 403 O O . SER A 1 63 ? 2.197 81.909 3.239 1.00 18.05 57 SER A O 1
ATOM 406 N N . ALA A 1 64 ? 3.821 80.897 4.493 1.00 16.45 58 ALA A N 1
ATOM 407 C CA . ALA A 1 64 ? 4.780 80.882 3.421 1.00 16.47 58 ALA A CA 1
ATOM 408 C C . ALA A 1 64 ? 4.379 79.904 2.334 1.00 17.03 58 ALA A C 1
ATOM 409 O O . ALA A 1 64 ? 4.743 80.104 1.160 1.00 18.39 58 ALA A O 1
ATOM 411 N N . THR A 1 65 ? 3.774 78.776 2.725 1.00 16.24 59 THR A N 1
ATOM 412 C CA . THR A 1 65 ? 3.369 77.784 1.776 1.00 16.55 59 THR A CA 1
ATOM 413 C C . THR A 1 65 ? 2.355 78.382 0.801 1.00 16.43 59 THR A C 1
ATOM 414 O O . THR A 1 65 ? 2.484 78.159 -0.415 1.00 16.56 59 THR A O 1
ATOM 418 N N . ALA A 1 66 ? 1.361 79.133 1.339 1.00 15.64 60 ALA A N 1
ATOM 419 C CA . ALA A 1 66 ? 0.456 79.915 0.501 1.00 15.71 60 ALA A CA 1
ATOM 420 C C . ALA A 1 66 ? 1.183 80.854 -0.456 1.00 15.94 60 ALA A C 1
ATOM 421 O O . ALA A 1 66 ? 0.811 80.954 -1.641 1.00 16.06 60 ALA A O 1
ATOM 423 N N . ALA A 1 67 ? 2.192 81.594 0.057 1.00 16.17 61 ALA A N 1
ATOM 424 C CA . ALA A 1 67 ? 2.918 82.545 -0.755 1.00 16.70 61 ALA A CA 1
ATOM 425 C C . ALA A 1 67 ? 3.651 81.881 -1.889 1.00 17.24 61 ALA A C 1
ATOM 426 O O . ALA A 1 67 ? 3.579 82.317 -3.042 1.00 16.63 61 ALA A O 1
ATOM 428 N N . LEU A 1 68 ? 4.387 80.804 -1.572 1.00 17.79 62 LEU A N 1
ATOM 429 C CA . LEU A 1 68 ? 5.136 80.080 -2.603 1.00 18.10 62 LEU A CA 1
ATOM 430 C C . LEU A 1 68 ? 4.185 79.475 -3.650 1.00 17.90 62 LEU A C 1
ATOM 431 O O . LEU A 1 68 ? 4.379 79.625 -4.867 1.00 17.51 62 LEU A O 1
ATOM 436 N N . GLU A 1 69 ? 3.121 78.832 -3.205 1.00 17.83 63 GLU A N 1
ATOM 437 C CA . GLU A 1 69 ? 2.097 78.388 -4.163 1.00 18.59 63 GLU A CA 1
ATOM 438 C C . GLU A 1 69 ? 1.593 79.507 -5.059 1.00 18.52 63 GLU A C 1
ATOM 439 O O . GLU A 1 69 ? 1.421 79.302 -6.288 1.00 19.26 63 GLU A O 1
ATOM 445 N N . LEU A 1 70 ? 1.223 80.648 -4.462 1.00 18.57 64 LEU A N 1
ATOM 446 C CA . LEU A 1 70 ? 0.656 81.740 -5.277 1.00 18.58 64 LEU A CA 1
ATOM 447 C C . LEU A 1 70 ? 1.635 82.276 -6.292 1.00 19.14 64 LEU A C 1
ATOM 448 O O . LEU A 1 70 ? 1.244 82.603 -7.402 1.00 19.27 64 LEU A O 1
ATOM 453 N N . ILE A 1 71 ? 2.907 82.344 -5.924 1.00 18.79 65 ILE A N 1
ATOM 454 C CA . ILE A 1 71 ? 3.942 82.731 -6.886 1.00 19.23 65 ILE A CA 1
ATOM 455 C C . ILE A 1 71 ? 3.890 81.797 -8.115 1.00 19.56 65 ILE A C 1
ATOM 456 O O . ILE A 1 71 ? 3.847 82.247 -9.263 1.00 19.73 65 ILE A O 1
ATOM 461 N N . LEU A 1 72 ? 3.876 80.486 -7.836 1.00 19.06 66 LEU A N 1
ATOM 462 C CA . LEU A 1 72 ? 3.750 79.529 -8.900 1.00 19.57 66 LEU A CA 1
ATOM 463 C C . LEU A 1 72 ? 2.489 79.713 -9.697 1.00 19.91 66 LEU A C 1
ATOM 464 O O . LEU A 1 72 ? 2.518 79.594 -10.917 1.00 20.20 66 LEU A O 1
ATOM 469 N N . ARG A 1 73 ? 1.360 79.983 -9.026 1.00 19.91 67 ARG A N 1
ATOM 470 C CA . ARG A 1 73 ? 0.111 80.181 -9.763 1.00 20.67 67 ARG A CA 1
ATOM 471 C C . ARG A 1 73 ? 0.096 81.492 -10.571 1.00 21.24 67 ARG A C 1
ATOM 472 O O . ARG A 1 73 ? -0.460 81.537 -11.666 1.00 21.54 67 ARG A O 1
ATOM 480 N N . VAL A 1 74 ? 0.768 82.528 -10.075 1.00 21.34 68 VAL A N 1
ATOM 481 C CA . VAL A 1 74 ? 0.868 83.814 -10.819 1.00 22.05 68 VAL A CA 1
ATOM 482 C C . VAL A 1 74 ? 1.726 83.573 -12.089 1.00 23.61 68 VAL A C 1
ATOM 483 O O . VAL A 1 74 ? 1.358 83.972 -13.204 1.00 23.88 68 VAL A O 1
ATOM 487 N N . LEU A 1 75 ? 2.816 82.830 -11.917 1.00 23.77 69 LEU A N 1
ATOM 488 C CA . LEU A 1 75 ? 3.624 82.393 -13.066 1.00 25.24 69 LEU A CA 1
ATOM 489 C C . LEU A 1 75 ? 2.942 81.389 -14.030 1.00 26.35 69 LEU A C 1
ATOM 490 O O . LEU A 1 75 ? 3.486 81.104 -15.103 1.00 27.18 69 LEU A O 1
ATOM 495 N N . GLU A 1 76 ? 1.765 80.887 -13.652 1.00 26.52 70 GLU A N 1
ATOM 496 C CA . GLU A 1 76 ? 1.018 79.820 -14.358 1.00 28.02 70 GLU A CA 1
ATOM 497 C C . GLU A 1 76 ? 1.857 78.551 -14.631 1.00 27.67 70 GLU A C 1
ATOM 498 O O . GLU A 1 76 ? 1.732 77.918 -15.660 1.00 29.05 70 GLU A O 1
ATOM 504 N N . VAL A 1 77 ? 2.706 78.203 -13.687 1.00 27.38 71 VAL A N 1
ATOM 505 C CA . VAL A 1 77 ? 3.447 76.939 -13.714 1.00 27.76 71 VAL A CA 1
ATOM 506 C C . VAL A 1 77 ? 2.400 75.845 -13.458 1.00 28.23 71 VAL A C 1
ATOM 507 O O . VAL A 1 77 ? 1.623 75.940 -12.495 1.00 27.27 71 VAL A O 1
ATOM 511 N N . GLY A 1 78 ? 2.353 74.836 -14.320 1.00 29.12 72 GLY A N 1
ATOM 512 C CA . GLY A 1 78 ? 1.393 73.756 -14.163 1.00 29.72 72 GLY A CA 1
ATOM 513 C C . GLY A 1 78 ? 1.817 72.438 -14.801 1.00 30.42 72 GLY A C 1
ATOM 514 O O . GLY A 1 78 ? 3.027 72.163 -14.909 1.00 30.97 72 GLY A O 1
ATOM 515 N N . PRO A 1 79 ? 0.831 71.607 -15.190 1.00 31.23 73 PRO A N 1
ATOM 516 C CA . PRO A 1 79 ? 1.104 70.306 -15.834 1.00 31.66 73 PRO A CA 1
ATOM 517 C C . PRO A 1 79 ? 2.053 70.426 -17.013 1.00 32.18 73 PRO A C 1
ATOM 518 O O . PRO A 1 79 ? 1.901 71.324 -17.835 1.00 31.77 73 PRO A O 1
ATOM 522 N N . GLY A 1 80 ? 3.054 69.555 -17.047 1.00 32.25 74 GLY A N 1
ATOM 523 C CA . GLY A 1 80 ? 4.048 69.573 -18.108 1.00 33.36 74 GLY A CA 1
ATOM 524 C C . GLY A 1 80 ? 5.261 70.446 -17.825 1.00 32.20 74 GLY A C 1
ATOM 525 O O . GLY A 1 80 ? 6.278 70.268 -18.486 1.00 33.72 74 GLY A O 1
ATOM 526 N N . ASP A 1 81 ? 5.177 71.366 -16.860 1.00 30.13 75 ASP A N 1
ATOM 527 C CA . ASP A 1 81 ? 6.328 72.177 -16.435 1.00 29.16 75 ASP A CA 1
ATOM 528 C C . ASP A 1 81 ? 7.138 71.484 -15.335 1.00 28.17 75 ASP A C 1
ATOM 529 O O . ASP A 1 81 ? 6.594 70.717 -14.546 1.00 28.04 75 ASP A O 1
ATOM 534 N N . GLU A 1 82 ? 8.442 71.763 -15.302 1.00 27.92 76 GLU A N 1
ATOM 535 C CA . GLU A 1 82 ? 9.357 71.282 -14.263 1.00 26.56 76 GLU A CA 1
ATOM 536 C C . GLU A 1 82 ? 9.797 72.425 -13.343 1.00 24.90 76 GLU A C 1
ATOM 537 O O . GLU A 1 82 ? 9.938 73.599 -13.769 1.00 24.61 76 GLU A O 1
ATOM 543 N N . VAL A 1 83 ? 9.890 72.109 -12.057 1.00 23.24 77 VAL A N 1
ATOM 544 C CA . VAL A 1 83 ? 10.371 73.062 -11.056 1.00 22.35 77 VAL A CA 1
ATOM 545 C C . VAL A 1 83 ? 11.470 72.416 -10.283 1.00 21.88 77 VAL A C 1
ATOM 546 O O . VAL A 1 83 ? 11.282 71.352 -9.709 1.00 21.80 77 VAL A O 1
ATOM 550 N N . ILE A 1 84 ? 12.615 73.072 -10.249 1.00 21.85 78 ILE A N 1
ATOM 551 C CA . ILE A 1 84 ? 13.764 72.520 -9.581 1.00 21.78 78 ILE A CA 1
ATOM 552 C C . ILE A 1 84 ? 13.798 72.943 -8.111 1.00 20.91 78 ILE A C 1
ATOM 553 O O . ILE A 1 84 ? 13.648 74.126 -7.786 1.00 21.01 78 ILE A O 1
ATOM 558 N N . VAL A 1 85 ? 14.055 71.979 -7.246 1.00 20.71 79 VAL A N 1
ATOM 559 C CA . VAL A 1 85 ? 14.205 72.203 -5.827 1.00 20.11 79 VAL A CA 1
ATOM 560 C C . VAL A 1 85 ? 15.405 71.400 -5.306 1.00 20.64 79 VAL A C 1
ATOM 561 O O . VAL A 1 85 ? 15.727 70.360 -5.862 1.00 20.48 79 VAL A O 1
ATOM 565 N N . PRO A 1 86 ? 16.024 71.852 -4.203 1.00 20.52 80 PRO A N 1
ATOM 566 C CA . PRO A 1 86 ? 17.029 70.991 -3.595 1.00 20.87 80 PRO A CA 1
ATOM 567 C C . PRO A 1 86 ? 16.458 69.730 -3.000 1.00 21.25 80 PRO A C 1
ATOM 568 O O . PRO A 1 86 ? 15.297 69.719 -2.565 1.00 20.41 80 PRO A O 1
ATOM 572 N N . ALA A 1 87 ? 17.280 68.668 -3.002 1.00 21.44 81 ALA A N 1
ATOM 573 C CA . ALA A 1 87 ? 16.937 67.406 -2.348 1.00 21.87 81 ALA A CA 1
ATOM 574 C C . ALA A 1 87 ? 16.926 67.571 -0.826 1.00 22.15 81 ALA A C 1
ATOM 575 O O . ALA A 1 87 ? 16.179 66.855 -0.127 1.00 21.61 81 ALA A O 1
ATOM 577 N N . MET A 1 88 ? 17.649 68.591 -0.331 1.00 22.41 82 MET A N 1
ATOM 578 C CA . MET A 1 88 ? 17.764 68.914 1.074 1.00 23.47 82 MET A CA 1
ATOM 579 C C . MET A 1 88 ? 16.966 70.179 1.329 1.00 23.06 82 MET A C 1
ATOM 580 O O . MET A 1 88 ? 17.459 71.306 1.206 1.00 21.85 82 MET A O 1
ATOM 585 N N . THR A 1 89 ? 15.683 69.994 1.662 1.00 22.11 83 THR A N 1
ATOM 586 C CA . THR A 1 89 ? 14.830 71.104 2.088 1.00 22.58 83 THR A CA 1
ATOM 587 C C . THR A 1 89 ? 13.593 70.571 2.822 1.00 21.71 83 THR A C 1
ATOM 588 O O . THR A 1 89 ? 13.407 69.367 2.953 1.00 20.90 83 THR A O 1
ATOM 592 N N . TYR A 1 90 ? 12.788 71.506 3.342 1.00 21.62 84 TYR A N 1
ATOM 593 C CA . TYR A 1 90 ? 11.550 71.177 3.980 1.00 21.65 84 TYR A CA 1
ATOM 594 C C . TYR A 1 90 ? 10.492 70.765 2.942 1.00 20.46 84 TYR A C 1
ATOM 595 O O . TYR A 1 90 ? 10.489 71.291 1.820 1.00 20.47 84 TYR A O 1
ATOM 604 N N . THR A 1 91 ? 9.576 69.861 3.310 1.00 19.28 85 THR A N 1
ATOM 605 C CA . THR A 1 91 ? 8.579 69.400 2.353 1.00 18.60 85 THR A CA 1
ATOM 606 C C . THR A 1 91 ? 7.796 70.534 1.628 1.00 19.11 85 THR A C 1
ATOM 607 O O . THR A 1 91 ? 7.476 70.395 0.443 1.00 19.54 85 THR A O 1
ATOM 611 N N . ALA A 1 92 ? 7.452 71.598 2.366 1.00 19.54 86 ALA A N 1
ATOM 612 C CA . ALA A 1 92 ? 6.680 72.704 1.826 1.00 19.91 86 ALA A CA 1
ATOM 613 C C . ALA A 1 92 ? 7.305 73.407 0.586 1.00 21.37 86 ALA A C 1
ATOM 614 O O . ALA A 1 92 ? 6.545 73.916 -0.253 1.00 22.58 86 ALA A O 1
ATOM 616 N N . SER A 1 93 ? 8.639 73.371 0.444 1.00 21.94 87 SER A N 1
ATOM 617 C CA . SER A 1 93 ? 9.291 73.911 -0.765 1.00 23.51 87 SER A CA 1
ATOM 618 C C . SER A 1 93 ? 8.856 73.132 -2.017 1.00 23.38 87 SER A C 1
ATOM 619 O O . SER A 1 93 ? 8.886 73.685 -3.107 1.00 25.55 87 SER A O 1
ATOM 622 N N . CYS A 1 94 ? 8.532 71.862 -1.854 1.00 22.65 88 CYS A N 1
ATOM 623 C CA . CYS A 1 94 ? 8.259 70.943 -2.933 1.00 21.64 88 CYS A CA 1
ATOM 624 C C . CYS A 1 94 ? 6.795 70.623 -3.151 1.00 20.80 88 CYS A C 1
ATOM 625 O O . CYS A 1 94 ? 6.349 70.456 -4.302 1.00 20.70 88 CYS A O 1
ATOM 628 N N . SER A 1 95 ? 6.052 70.487 -2.057 1.00 19.20 89 SER A N 1
ATOM 629 C CA . SER A 1 95 ? 4.646 70.124 -2.126 1.00 19.05 89 SER A CA 1
ATOM 630 C C . SER A 1 95 ? 3.831 71.079 -2.985 1.00 18.52 89 SER A C 1
ATOM 631 O O . SER A 1 95 ? 2.937 70.653 -3.707 1.00 19.47 89 SER A O 1
ATOM 634 N N . VAL A 1 96 ? 4.180 72.347 -2.963 1.00 17.12 90 VAL A N 1
ATOM 635 C CA . VAL A 1 96 ? 3.450 73.332 -3.782 1.00 17.11 90 VAL A CA 1
ATOM 636 C C . VAL A 1 96 ? 3.588 73.090 -5.282 1.00 17.69 90 VAL A C 1
ATOM 637 O O . VAL A 1 96 ? 2.721 73.477 -6.049 1.00 18.14 90 VAL A O 1
ATOM 641 N N . ILE A 1 97 ? 4.702 72.474 -5.692 1.00 18.04 91 ILE A N 1
ATOM 642 C CA . ILE A 1 97 ? 4.933 72.120 -7.083 1.00 18.78 91 ILE A CA 1
ATOM 643 C C . ILE A 1 97 ? 3.884 71.119 -7.492 1.00 19.73 91 ILE A C 1
ATOM 644 O O . ILE A 1 97 ? 3.242 71.249 -8.562 1.00 20.50 91 ILE A O 1
ATOM 649 N N . THR A 1 98 ? 3.640 70.145 -6.618 1.00 19.97 92 THR A N 1
ATOM 650 C CA . THR A 1 98 ? 2.643 69.114 -6.934 1.00 20.88 92 THR A CA 1
ATOM 651 C C . THR A 1 98 ? 1.246 69.731 -6.879 1.00 20.99 92 THR A C 1
ATOM 652 O O . THR A 1 98 ? 0.360 69.323 -7.650 1.00 22.02 92 THR A O 1
ATOM 656 N N . HIS A 1 99 ? 1.036 70.714 -6.008 1.00 20.35 93 HIS A N 1
ATOM 657 C CA . HIS A 1 99 ? -0.262 71.374 -5.925 1.00 20.01 93 HIS A CA 1
ATOM 658 C C . HIS A 1 99 ? -0.720 72.004 -7.215 1.00 21.08 93 HIS A C 1
ATOM 659 O O . HIS A 1 99 ? -1.910 71.903 -7.569 1.00 21.28 93 HIS A O 1
ATOM 666 N N . VAL A 1 100 ? 0.200 72.626 -7.945 1.00 20.48 94 VAL A N 1
ATOM 667 C CA . VAL A 1 100 ? -0.134 73.255 -9.217 1.00 21.14 94 VAL A CA 1
ATOM 668 C C . VAL A 1 100 ? -0.052 72.286 -10.384 1.00 22.16 94 VAL A C 1
ATOM 669 O O . VAL A 1 100 ? -0.314 72.642 -11.527 1.00 22.97 94 VAL A O 1
ATOM 673 N N . GLY A 1 101 ? 0.346 71.044 -10.101 1.00 22.20 95 GLY A N 1
ATOM 674 C CA . GLY A 1 101 ? 0.394 69.988 -11.087 1.00 23.27 95 GLY A CA 1
ATOM 675 C C . GLY A 1 101 ? 1.673 69.901 -11.892 1.00 23.30 95 GLY A C 1
ATOM 676 O O . GLY A 1 101 ? 1.706 69.185 -12.864 1.00 24.12 95 GLY A O 1
ATOM 677 N N . ALA A 1 102 ? 2.690 70.665 -11.507 1.00 22.82 96 ALA A N 1
ATOM 678 C CA . ALA A 1 102 ? 3.996 70.613 -12.127 1.00 23.44 96 ALA A CA 1
ATOM 679 C C . ALA A 1 102 ? 4.799 69.421 -11.589 1.00 23.53 96 ALA A C 1
ATOM 680 O O . ALA A 1 102 ? 4.408 68.769 -10.627 1.00 23.19 96 ALA A O 1
ATOM 682 N N . THR A 1 103 ? 5.924 69.158 -12.236 1.00 24.62 97 THR A N 1
ATOM 683 C CA . THR A 1 103 ? 6.796 68.044 -11.902 1.00 24.82 97 THR A CA 1
ATOM 684 C C . THR A 1 103 ? 7.994 68.534 -11.107 1.00 24.55 97 THR A C 1
ATOM 685 O O . THR A 1 103 ? 8.796 69.336 -11.614 1.00 25.56 97 THR A O 1
ATOM 689 N N . PRO A 1 104 ? 8.122 68.090 -9.838 1.00 23.76 98 PRO A N 1
ATOM 690 C CA . PRO A 1 104 ? 9.359 68.469 -9.127 1.00 23.10 98 PRO A CA 1
ATOM 691 C C . PRO A 1 104 ? 10.578 67.779 -9.729 1.00 24.21 98 PRO A C 1
ATOM 692 O O . PRO A 1 104 ? 10.462 66.636 -10.168 1.00 24.00 98 PRO A O 1
ATOM 696 N N . VAL A 1 105 ? 11.700 68.499 -9.801 1.00 23.75 99 VAL A N 1
ATOM 697 C CA . VAL A 1 105 ? 12.979 67.960 -10.182 1.00 24.58 99 VAL A CA 1
ATOM 698 C C . VAL A 1 105 ? 13.965 68.306 -9.056 1.00 24.43 99 VAL A C 1
ATOM 699 O O . VAL A 1 105 ? 14.235 69.471 -8.799 1.00 24.36 99 VAL A O 1
ATOM 703 N N . MET A 1 106 ? 14.486 67.291 -8.380 1.00 24.09 100 MET A N 1
ATOM 704 C CA . MET A 1 106 ? 15.354 67.491 -7.232 1.00 22.92 100 MET A CA 1
ATOM 705 C C . MET A 1 106 ? 16.800 67.483 -7.686 1.00 23.14 100 MET A C 1
ATOM 706 O O . MET A 1 106 ? 17.149 66.760 -8.642 1.00 23.71 100 MET A O 1
ATOM 711 N N . VAL A 1 107 ? 17.609 68.287 -7.005 1.00 22.06 101 VAL A N 1
ATOM 712 C CA . VAL A 1 107 ? 19.041 68.397 -7.311 1.00 22.81 101 VAL A CA 1
ATOM 713 C C . VAL A 1 107 ? 19.825 68.177 -6.021 1.00 21.96 101 VAL A C 1
ATOM 714 O O . VAL A 1 107 ? 19.462 68.715 -4.983 1.00 20.43 101 VAL A O 1
ATOM 718 N N . ASP A 1 108 ? 20.908 67.393 -6.116 1.00 21.96 102 ASP A N 1
ATOM 719 C CA . ASP A 1 108 ? 21.725 67.084 -4.959 1.00 21.81 102 ASP A CA 1
ATOM 720 C C . ASP A 1 108 ? 22.491 68.316 -4.514 1.00 22.47 102 ASP A C 1
ATOM 721 O O . ASP A 1 108 ? 22.632 69.291 -5.282 1.00 23.50 102 ASP A O 1
ATOM 726 N N . ILE A 1 109 ? 22.990 68.274 -3.294 1.00 22.19 103 ILE A N 1
ATOM 727 C CA . ILE A 1 109 ? 23.623 69.406 -2.704 1.00 22.68 103 ILE A CA 1
ATOM 728 C C . ILE A 1 109 ? 25.138 69.218 -2.739 1.00 23.95 103 ILE A C 1
ATOM 729 O O . ILE A 1 109 ? 25.634 68.231 -3.285 1.00 25.30 103 ILE A O 1
ATOM 734 N N . GLN A 1 110 ? 25.867 70.201 -2.225 1.00 24.51 104 GLN A N 1
ATOM 735 C CA . GLN A 1 110 ? 27.322 70.183 -2.239 1.00 25.88 104 GLN A CA 1
ATOM 736 C C . GLN A 1 110 ? 27.854 69.401 -1.028 1.00 26.92 104 GLN A C 1
ATOM 737 O O . GLN A 1 110 ? 27.093 69.018 -0.143 1.00 25.30 104 GLN A O 1
ATOM 743 N N . ALA A 1 111 ? 29.181 69.194 -0.977 1.00 28.35 105 ALA A N 1
ATOM 744 C CA . ALA A 1 111 ? 29.768 68.406 0.121 1.00 29.80 105 ALA A CA 1
ATOM 745 C C . ALA A 1 111 ? 29.822 69.184 1.455 1.00 30.77 105 ALA A C 1
ATOM 746 O O . ALA A 1 111 ? 29.807 68.576 2.531 1.00 31.57 105 ALA A O 1
ATOM 748 N N . ASP A 1 112 ? 29.896 70.513 1.386 1.00 30.28 106 ASP A N 1
ATOM 749 C CA . ASP A 1 112 ? 30.291 71.328 2.531 1.00 32.03 106 ASP A CA 1
ATOM 750 C C . ASP A 1 112 ? 29.319 72.452 2.775 1.00 30.42 106 ASP A C 1
ATOM 751 O O . ASP A 1 112 ? 29.693 73.471 3.356 1.00 30.88 106 ASP A O 1
ATOM 756 N N . THR A 1 113 ? 28.104 72.291 2.265 1.00 28.09 107 THR A N 1
ATOM 757 C CA . THR A 1 113 ? 27.060 73.243 2.449 1.00 26.61 107 THR A CA 1
ATOM 758 C C . THR A 1 113 ? 25.749 72.620 1.951 1.00 24.88 107 THR A C 1
ATOM 759 O O . THR A 1 113 ? 25.748 71.700 1.119 1.00 25.07 107 THR A O 1
ATOM 763 N N . PHE A 1 114 ? 24.671 73.193 2.441 1.00 23.15 108 PHE A N 1
ATOM 764 C CA . PHE A 1 114 ? 23.331 72.784 2.076 1.00 21.58 108 PHE A CA 1
ATOM 765 C C . PHE A 1 114 ? 22.981 73.128 0.648 1.00 21.55 108 PHE A C 1
ATOM 766 O O . PHE A 1 114 ? 21.996 72.583 0.116 1.00 21.27 108 PHE A O 1
ATOM 774 N N . GLU A 1 115 ? 23.697 74.078 0.041 1.00 21.45 109 GLU A N 1
ATOM 775 C CA . GLU A 1 115 ? 23.290 74.593 -1.264 1.00 21.41 109 GLU A CA 1
ATOM 776 C C . GLU A 1 115 ? 23.356 73.533 -2.340 1.00 22.13 109 GLU A C 1
ATOM 777 O O . GLU A 1 115 ? 24.151 72.581 -2.257 1.00 23.52 109 GLU A O 1
ATOM 783 N N . MET A 1 116 ? 22.510 73.686 -3.349 1.00 22.09 110 MET A N 1
ATOM 784 C CA . MET A 1 116 ? 22.546 72.825 -4.520 1.00 22.69 110 MET A CA 1
ATOM 785 C C . MET A 1 116 ? 23.943 72.874 -5.166 1.00 23.51 110 MET A C 1
ATOM 786 O O . MET A 1 116 ? 24.621 73.934 -5.174 1.00 23.00 110 MET A O 1
ATOM 791 N N . ASP A 1 117 ? 24.389 71.709 -5.635 1.00 23.60 111 ASP A N 1
ATOM 792 C CA . ASP A 1 117 ? 25.519 71.619 -6.516 1.00 24.55 111 ASP A CA 1
ATOM 793 C C . ASP A 1 117 ? 25.051 72.246 -7.822 1.00 24.65 111 ASP A C 1
ATOM 794 O O . ASP A 1 117 ? 24.133 71.749 -8.452 1.00 24.42 111 ASP A O 1
ATOM 799 N N . TYR A 1 118 ? 25.664 73.378 -8.200 1.00 25.16 112 TYR A N 1
ATOM 800 C CA . TYR A 1 118 ? 25.130 74.201 -9.296 1.00 25.30 112 TYR A CA 1
ATOM 801 C C . TYR A 1 118 ? 25.479 73.657 -10.654 1.00 26.72 112 TYR A C 1
ATOM 802 O O . TYR A 1 118 ? 24.893 74.088 -11.634 1.00 26.76 112 TYR A O 1
ATOM 811 N N . ASP A 1 119 ? 26.464 72.752 -10.698 1.00 28.21 113 ASP A N 1
ATOM 812 C CA . ASP A 1 119 ? 26.786 72.023 -11.911 1.00 30.09 113 ASP A CA 1
ATOM 813 C C . ASP A 1 119 ? 25.673 71.029 -12.157 1.00 29.34 113 ASP A C 1
ATOM 814 O O . ASP A 1 119 ? 25.172 70.938 -13.280 1.00 29.63 113 ASP A O 1
ATOM 819 N N . LEU A 1 120 ? 25.307 70.293 -11.109 1.00 27.92 114 LEU A N 1
ATOM 820 C CA . LEU A 1 120 ? 24.195 69.348 -11.221 1.00 27.74 114 LEU A CA 1
ATOM 821 C C . LEU A 1 120 ? 22.873 70.085 -11.497 1.00 27.33 114 LEU A C 1
ATOM 822 O O . LEU A 1 120 ? 22.028 69.570 -12.205 1.00 27.24 114 LEU A O 1
ATOM 827 N N . LEU A 1 121 ? 22.727 71.301 -10.960 1.00 26.91 115 LEU A N 1
ATOM 828 C CA . LEU A 1 121 ? 21.569 72.168 -11.301 1.00 27.02 115 LEU A CA 1
ATOM 829 C C . LEU A 1 121 ? 21.491 72.480 -12.789 1.00 28.19 115 LEU A C 1
ATOM 830 O O . LEU A 1 121 ? 20.447 72.283 -13.422 1.00 27.57 115 LEU A O 1
ATOM 835 N N . GLU A 1 122 ? 22.627 72.916 -13.363 1.00 29.36 116 GLU A N 1
ATOM 836 C CA . GLU A 1 122 ? 22.731 73.094 -14.823 1.00 31.24 116 GLU A CA 1
ATOM 837 C C . GLU A 1 122 ? 22.279 71.846 -15.594 1.00 32.01 116 GLU A C 1
ATOM 838 O O . GLU A 1 122 ? 21.488 71.941 -16.544 1.00 32.15 116 GLU A O 1
ATOM 844 N N . GLN A 1 123 ? 22.789 70.686 -15.181 1.00 32.25 117 GLN A N 1
ATOM 845 C CA . GLN A 1 123 ? 22.437 69.411 -15.831 1.00 33.53 117 GLN A CA 1
ATOM 846 C C . GLN A 1 123 ? 20.948 69.062 -15.752 1.00 32.39 117 GLN A C 1
ATOM 847 O O . GLN A 1 123 ? 20.417 68.498 -16.679 1.00 33.14 117 GLN A O 1
ATOM 853 N N . ALA A 1 124 ? 20.309 69.405 -14.638 1.00 30.77 118 ALA A N 1
ATOM 854 C CA . ALA A 1 124 ? 18.889 69.114 -14.426 1.00 30.01 118 ALA A CA 1
ATOM 855 C C . ALA A 1 124 ? 17.938 70.005 -15.233 1.00 29.89 118 ALA A C 1
ATOM 856 O O . ALA A 1 124 ? 16.749 69.666 -15.373 1.00 29.66 118 ALA A O 1
ATOM 858 N N . ILE A 1 125 ? 18.442 71.097 -15.788 1.00 30.00 119 ILE A N 1
ATOM 859 C CA . ILE A 1 125 ? 17.620 72.010 -16.605 1.00 30.61 119 ILE A CA 1
ATOM 860 C C . ILE A 1 125 ? 17.228 71.391 -17.956 1.00 32.06 119 ILE A C 1
ATOM 861 O O . ILE A 1 125 ? 18.052 70.837 -18.665 1.00 32.38 119 ILE A O 1
ATOM 866 N N . THR A 1 126 ? 15.938 71.527 -18.300 1.00 32.56 120 THR A N 1
ATOM 867 C CA . THR A 1 126 ? 15.396 71.067 -19.585 1.00 33.87 120 THR A CA 1
ATOM 868 C C . THR A 1 126 ? 14.514 72.158 -20.201 1.00 34.93 120 THR A C 1
ATOM 869 O O . THR A 1 126 ? 14.365 73.254 -19.643 1.00 33.55 120 THR A O 1
ATOM 873 N N . GLU A 1 127 ? 13.945 71.836 -21.364 1.00 37.15 121 GLU A N 1
ATOM 874 C CA . GLU A 1 127 ? 13.001 72.713 -22.047 1.00 38.38 121 GLU A CA 1
ATOM 875 C C . GLU A 1 127 ? 11.713 72.928 -21.254 1.00 36.73 121 GLU A C 1
ATOM 876 O O . GLU A 1 127 ? 11.021 73.917 -21.464 1.00 37.07 121 GLU A O 1
ATOM 882 N N . LYS A 1 128 ? 11.415 72.040 -20.318 1.00 35.22 122 LYS A N 1
ATOM 883 C CA . LYS A 1 128 ? 10.254 72.206 -19.435 1.00 34.19 122 LYS A CA 1
ATOM 884 C C . LYS A 1 128 ? 10.495 73.055 -18.140 1.00 32.07 122 LYS A C 1
ATOM 885 O O . LYS A 1 128 ? 9.535 73.391 -17.444 1.00 30.60 122 LYS A O 1
ATOM 891 N N . THR A 1 129 ? 11.757 73.338 -17.794 1.00 31.58 123 THR A N 1
ATOM 892 C CA . THR A 1 129 ? 12.066 74.000 -16.539 1.00 30.22 123 THR A CA 1
ATOM 893 C C . THR A 1 129 ? 11.542 75.426 -16.595 1.00 29.82 123 THR A C 1
ATOM 894 O O . THR A 1 129 ? 11.884 76.181 -17.520 1.00 30.42 123 THR A O 1
ATOM 898 N N . LYS A 1 130 ? 10.677 75.764 -15.630 1.00 29.29 124 LYS A N 1
ATOM 899 C CA . LYS A 1 130 ? 10.148 77.121 -15.461 1.00 29.25 124 LYS A CA 1
ATOM 900 C C . LYS A 1 130 ? 10.676 77.883 -14.258 1.00 27.36 124 LYS A C 1
ATOM 901 O O . LYS A 1 130 ? 10.765 79.130 -14.296 1.00 27.55 124 LYS A O 1
ATOM 907 N N . VAL A 1 131 ? 10.993 77.177 -13.179 1.00 25.09 125 VAL A N 1
ATOM 908 C CA . VAL A 1 131 ? 11.289 77.810 -11.898 1.00 23.62 125 VAL A CA 1
ATOM 909 C C . VAL A 1 131 ? 12.370 77.031 -11.177 1.00 22.89 125 VAL A C 1
ATOM 910 O O . VAL A 1 131 ? 12.426 75.791 -11.263 1.00 23.12 125 VAL A O 1
ATOM 914 N N . ILE A 1 132 ? 13.231 77.757 -10.483 1.00 22.03 126 ILE A N 1
ATOM 915 C CA . ILE A 1 132 ? 14.170 77.188 -9.549 1.00 21.18 126 ILE A CA 1
ATOM 916 C C . ILE A 1 132 ? 13.800 77.762 -8.185 1.00 20.24 126 ILE A C 1
ATOM 917 O O . ILE A 1 132 ? 13.624 78.992 -8.045 1.00 19.78 126 ILE A O 1
ATOM 922 N N . ILE A 1 133 ? 13.705 76.879 -7.185 1.00 19.53 127 ILE A N 1
ATOM 923 C CA . ILE A 1 133 ? 13.460 77.269 -5.787 1.00 19.02 127 ILE A CA 1
ATOM 924 C C . ILE A 1 133 ? 14.670 76.944 -4.860 1.00 19.43 127 ILE A C 1
ATOM 925 O O . ILE A 1 133 ? 14.689 75.888 -4.219 1.00 19.98 127 ILE A O 1
ATOM 930 N N . PRO A 1 134 ? 15.665 77.849 -4.762 1.00 20.07 128 PRO A N 1
ATOM 931 C CA . PRO A 1 134 ? 16.646 77.716 -3.700 1.00 19.91 128 PRO A CA 1
ATOM 932 C C . PRO A 1 134 ? 16.014 77.916 -2.314 1.00 19.68 128 PRO A C 1
ATOM 933 O O . PRO A 1 134 ? 15.061 78.717 -2.189 1.00 20.01 128 PRO A O 1
ATOM 937 N N . VAL A 1 135 ? 16.570 77.256 -1.304 1.00 18.97 129 VAL A N 1
ATOM 938 C CA . VAL A 1 135 ? 16.186 77.491 0.067 1.00 18.32 129 VAL A CA 1
ATOM 939 C C . VAL A 1 135 ? 17.304 78.160 0.848 1.00 18.15 129 VAL A C 1
ATOM 940 O O . VAL A 1 135 ? 18.478 77.724 0.799 1.00 18.10 129 VAL A O 1
ATOM 944 N N . GLU A 1 136 ? 16.946 79.189 1.590 1.00 17.70 130 GLU A N 1
ATOM 945 C CA . GLU A 1 136 ? 17.909 79.975 2.307 1.00 18.03 130 GLU A CA 1
ATOM 946 C C . GLU A 1 136 ? 18.000 79.352 3.710 1.00 17.94 130 GLU A C 1
ATOM 947 O O . GLU A 1 136 ? 17.538 79.879 4.714 1.00 17.85 130 GLU A O 1
ATOM 953 N N . LEU A 1 137 ? 18.622 78.175 3.754 1.00 18.06 131 LEU A N 1
ATOM 954 C CA . LEU A 1 137 ? 18.578 77.348 4.948 1.00 18.12 131 LEU A CA 1
ATOM 955 C C . LEU A 1 137 ? 19.203 78.038 6.144 1.00 18.22 131 LEU A C 1
ATOM 956 O O . LEU A 1 137 ? 20.344 78.537 6.055 1.00 18.38 131 LEU A O 1
ATOM 961 N N . ALA A 1 138 ? 18.490 77.988 7.276 1.00 17.56 132 ALA A N 1
ATOM 962 C CA . ALA A 1 138 ? 18.892 78.574 8.534 1.00 18.26 132 ALA A CA 1
ATOM 963 C C . ALA A 1 138 ? 19.074 80.102 8.514 1.00 18.50 132 ALA A C 1
ATOM 964 O O . ALA A 1 138 ? 19.449 80.683 9.524 1.00 19.39 132 ALA A O 1
ATOM 966 N N . GLY A 1 139 ? 18.788 80.735 7.386 1.00 18.64 133 GLY A N 1
ATOM 967 C CA . GLY A 1 139 ? 18.987 82.190 7.155 1.00 19.17 133 GLY A CA 1
ATOM 968 C C . GLY A 1 139 ? 20.124 82.498 6.206 1.00 20.09 133 GLY A C 1
ATOM 969 O O . GLY A 1 139 ? 20.317 83.641 5.772 1.00 20.15 133 GLY A O 1
ATOM 970 N N . ILE A 1 140 ? 20.875 81.476 5.867 1.00 20.61 134 ILE A N 1
ATOM 971 C CA . ILE A 1 140 ? 22.012 81.607 4.980 1.00 21.89 134 ILE A CA 1
ATOM 972 C C . ILE A 1 140 ? 21.516 81.630 3.518 1.00 21.69 134 ILE A C 1
ATOM 973 O O . ILE A 1 140 ? 20.937 80.660 3.047 1.00 20.52 134 ILE A O 1
ATOM 978 N N . VAL A 1 141 ? 21.824 82.735 2.800 1.00 21.98 135 VAL A N 1
ATOM 979 C CA . VAL A 1 141 ? 21.290 82.983 1.473 1.00 22.23 135 VAL A CA 1
ATOM 980 C C . VAL A 1 141 ? 22.187 82.282 0.481 1.00 22.65 135 VAL A C 1
ATOM 981 O O . VAL A 1 141 ? 23.401 82.306 0.650 1.00 22.85 135 VAL A O 1
ATOM 985 N N . CYS A 1 142 ? 21.601 81.677 -0.558 1.00 22.14 136 CYS A N 1
ATOM 986 C CA . CYS A 1 142 ? 22.364 81.006 -1.614 1.00 22.93 136 CYS A CA 1
ATOM 987 C C . CYS A 1 142 ? 23.268 81.908 -2.517 1.00 23.79 136 CYS A C 1
ATOM 988 O O . CYS A 1 142 ? 23.200 83.130 -2.493 1.00 23.41 136 CYS A O 1
ATOM 991 N N . ASP A 1 143 ? 24.083 81.259 -3.330 1.00 24.28 137 ASP A N 1
ATOM 992 C CA . ASP A 1 143 ? 25.039 81.917 -4.254 1.00 26.20 137 ASP A CA 1
ATOM 993 C C . ASP A 1 143 ? 24.250 82.435 -5.457 1.00 26.07 137 ASP A C 1
ATOM 994 O O . ASP A 1 143 ? 24.174 81.781 -6.505 1.00 25.73 137 ASP A O 1
ATOM 999 N N . TYR A 1 144 ? 23.606 83.592 -5.285 1.00 26.36 138 TYR A N 1
ATOM 1000 C CA . TYR A 1 144 ? 22.738 84.134 -6.346 1.00 26.82 138 TYR A CA 1
ATOM 1001 C C . TYR A 1 144 ? 23.500 84.533 -7.608 1.00 28.34 138 TYR A C 1
ATOM 1002 O O . TYR A 1 144 ? 22.974 84.358 -8.695 1.00 28.43 138 TYR A O 1
ATOM 1011 N N . ASP A 1 145 ? 24.741 85.007 -7.496 1.00 29.73 139 ASP A N 1
ATOM 1012 C CA . ASP A 1 145 ? 25.508 85.270 -8.690 1.00 32.25 139 ASP A CA 1
ATOM 1013 C C . ASP A 1 145 ? 25.616 84.026 -9.562 1.00 32.06 139 ASP A C 1
ATOM 1014 O O . ASP A 1 145 ? 25.449 84.121 -10.766 1.00 32.85 139 ASP A O 1
ATOM 1019 N N . ARG A 1 146 ? 25.894 82.885 -8.955 1.00 30.81 140 ARG A N 1
ATOM 1020 C CA . ARG A 1 146 ? 25.975 81.636 -9.709 1.00 31.22 140 ARG A CA 1
ATOM 1021 C C . ARG A 1 146 ? 24.603 81.201 -10.247 1.00 30.56 140 ARG A C 1
ATOM 1022 O O . ARG A 1 146 ? 24.459 80.872 -11.421 1.00 31.16 140 ARG A O 1
ATOM 1030 N N . LEU A 1 147 ? 23.593 81.244 -9.400 1.00 29.25 141 LEU A N 1
ATOM 1031 C CA . LEU A 1 147 ? 22.208 80.909 -9.858 1.00 29.30 141 LEU A CA 1
ATOM 1032 C C . LEU A 1 147 ? 21.763 81.717 -11.085 1.00 30.28 141 LEU A C 1
ATOM 1033 O O . LEU A 1 147 ? 21.299 81.145 -12.055 1.00 29.66 141 LEU A O 1
ATOM 1038 N N . PHE A 1 148 ? 21.947 83.048 -11.047 1.00 31.43 142 PHE A N 1
ATOM 1039 C CA . PHE A 1 148 ? 21.573 83.895 -12.207 1.00 33.25 142 PHE A CA 1
ATOM 1040 C C . PHE A 1 148 ? 22.426 83.611 -13.463 1.00 34.59 142 PHE A C 1
ATOM 1041 O O . PHE A 1 148 ? 21.927 83.704 -14.581 1.00 34.41 142 PHE A O 1
ATOM 1049 N N . GLN A 1 149 ? 23.685 83.240 -13.256 1.00 35.84 143 GLN A N 1
ATOM 1050 C CA . GLN A 1 149 ? 24.586 82.803 -14.368 1.00 37.68 143 GLN A CA 1
ATOM 1051 C C . GLN A 1 149 ? 24.064 81.523 -15.028 1.00 37.26 143 GLN A C 1
ATOM 1052 O O . GLN A 1 149 ? 24.021 81.431 -16.245 1.00 37.41 143 GLN A O 1
ATOM 1058 N N . VAL A 1 150 ? 23.591 80.572 -14.207 1.00 36.14 144 VAL A N 1
ATOM 1059 C CA . VAL A 1 150 ? 23.002 79.310 -14.718 1.00 36.10 144 VAL A CA 1
ATOM 1060 C C . VAL A 1 150 ? 21.779 79.549 -15.602 1.00 37.43 144 VAL A C 1
ATOM 1061 O O . VAL A 1 150 ? 21.730 79.053 -16.730 1.00 38.11 144 VAL A O 1
ATOM 1065 N N . VAL A 1 151 ? 20.808 80.322 -15.110 1.00 37.65 145 VAL A N 1
ATOM 1066 C CA . VAL A 1 151 ? 19.566 80.548 -15.884 1.00 39.17 145 VAL A CA 1
ATOM 1067 C C . VAL A 1 151 ? 19.833 81.299 -17.192 1.00 41.60 145 VAL A C 1
ATOM 1068 O O . VAL A 1 151 ? 19.225 81.006 -18.225 1.00 42.17 145 VAL A O 1
ATOM 1072 N N . GLU A 1 152 ? 20.753 82.259 -17.130 1.00 43.71 146 GLU A N 1
ATOM 1073 C CA . GLU A 1 152 ? 21.206 82.981 -18.317 1.00 46.22 146 GLU A CA 1
ATOM 1074 C C . GLU A 1 152 ? 21.885 82.071 -19.305 1.00 47.36 146 GLU A C 1
ATOM 1075 O O . GLU A 1 152 ? 21.621 82.178 -20.498 1.00 48.27 146 GLU A O 1
ATOM 1081 N N . LYS A 1 153 ? 22.774 81.213 -18.808 1.00 47.45 147 LYS A N 1
ATOM 1082 C CA . LYS A 1 153 ? 23.515 80.277 -19.653 1.00 49.36 147 LYS A CA 1
ATOM 1083 C C . LYS A 1 153 ? 22.580 79.341 -20.412 1.00 50.43 147 LYS A C 1
ATOM 1084 O O . LYS A 1 153 ? 22.823 79.034 -21.568 1.00 51.33 147 LYS A O 1
ATOM 1090 N N . LYS A 1 154 ? 21.513 78.894 -19.746 1.00 49.69 148 LYS A N 1
ATOM 1091 C CA . LYS A 1 154 ? 20.545 77.958 -20.338 1.00 49.77 148 LYS A CA 1
ATOM 1092 C C . LYS A 1 154 ? 19.336 78.630 -20.974 1.00 50.03 148 LYS A C 1
ATOM 1093 O O . LYS A 1 154 ? 18.362 77.952 -21.298 1.00 49.05 148 LYS A O 1
ATOM 1099 N N . ARG A 1 155 ? 19.378 79.954 -21.131 1.00 51.38 149 ARG A N 1
ATOM 1100 C CA . ARG A 1 155 ? 18.249 80.714 -21.659 1.00 53.81 149 ARG A CA 1
ATOM 1101 C C . ARG A 1 155 ? 17.602 80.096 -22.926 1.00 55.43 149 ARG A C 1
ATOM 1102 O O . ARG A 1 155 ? 16.370 80.116 -23.054 1.00 54.81 149 ARG A O 1
ATOM 1110 N N . ASP A 1 156 ? 18.415 79.532 -23.825 1.00 56.92 150 ASP A N 1
ATOM 1111 C CA . ASP A 1 156 ? 17.906 78.912 -25.063 1.00 59.01 150 ASP A CA 1
ATOM 1112 C C . ASP A 1 156 ? 17.051 77.644 -24.867 1.00 58.55 150 ASP A C 1
ATOM 1113 O O . ASP A 1 156 ? 16.314 77.264 -25.782 1.00 59.83 150 ASP A O 1
ATOM 1118 N N . PHE A 1 157 ? 17.148 76.995 -23.702 1.00 56.27 151 PHE A N 1
ATOM 1119 C CA . PHE A 1 157 ? 16.226 75.905 -23.345 1.00 54.84 151 PHE A CA 1
ATOM 1120 C C . PHE A 1 157 ? 14.806 76.421 -23.037 1.00 53.66 151 PHE A C 1
ATOM 1121 O O . PHE A 1 157 ? 13.856 75.652 -23.081 1.00 53.24 151 PHE A O 1
ATOM 1129 N N . PHE A 1 158 ? 14.659 77.702 -22.708 1.00 52.29 152 PHE A N 1
ATOM 1130 C CA . PHE A 1 158 ? 13.385 78.222 -22.215 1.00 50.96 152 PHE A CA 1
ATOM 1131 C C . PHE A 1 158 ? 12.400 78.521 -23.333 1.00 51.41 152 PHE A C 1
ATOM 1132 O O . PHE A 1 158 ? 12.768 79.084 -24.350 1.00 52.93 152 PHE A O 1
ATOM 1140 N N . THR A 1 159 ? 11.138 78.169 -23.108 1.00 50.26 153 THR A N 1
ATOM 1141 C CA . THR A 1 159 ? 10.050 78.514 -24.015 1.00 50.52 153 THR A CA 1
ATOM 1142 C C . THR A 1 159 ? 8.909 78.990 -23.139 1.00 48.64 153 THR A C 1
ATOM 1143 O O . THR A 1 159 ? 8.261 78.185 -22.479 1.00 46.60 153 THR A O 1
ATOM 1147 N N . ALA A 1 160 ? 8.679 80.296 -23.141 1.00 48.11 154 ALA A N 1
ATOM 1148 C CA . ALA A 1 160 ? 7.602 80.889 -22.371 1.00 46.18 154 ALA A CA 1
ATOM 1149 C C . ALA A 1 160 ? 6.231 80.282 -22.758 1.00 46.38 154 ALA A C 1
ATOM 1150 O O . ALA A 1 160 ? 5.991 80.010 -23.925 1.00 47.67 154 ALA A O 1
ATOM 1152 N N . SER A 1 161 ? 5.350 80.058 -21.775 1.00 44.54 155 SER A N 1
ATOM 1153 C CA . SER A 1 161 ? 3.950 79.664 -22.053 1.00 44.69 155 SER A CA 1
ATOM 1154 C C . SER A 1 161 ? 2.952 80.317 -21.092 1.00 42.75 155 SER A C 1
ATOM 1155 O O . SER A 1 161 ? 1.955 79.723 -20.735 1.00 42.93 155 SER A O 1
ATOM 1158 N N . SER A 1 162 ? 3.216 81.561 -20.708 1.00 41.63 156 SER A N 1
ATOM 1159 C CA . SER A 1 162 ? 2.259 82.375 -19.956 1.00 40.63 156 SER A CA 1
ATOM 1160 C C . SER A 1 162 ? 2.706 83.829 -20.028 1.00 41.03 156 SER A C 1
ATOM 1161 O O . SER A 1 162 ? 3.857 84.095 -20.406 1.00 41.58 156 SER A O 1
ATOM 1164 N N . LYS A 1 163 ? 1.821 84.748 -19.640 1.00 39.93 157 LYS A N 1
ATOM 1165 C CA . LYS A 1 163 ? 2.135 86.164 -19.621 1.00 40.92 157 LYS A CA 1
ATOM 1166 C C . LYS A 1 163 ? 3.467 86.444 -18.924 1.00 40.47 157 LYS A C 1
ATOM 1167 O O . LYS A 1 163 ? 4.401 86.965 -19.535 1.00 41.24 157 LYS A O 1
ATOM 1173 N N . TRP A 1 164 ? 3.558 86.062 -17.661 1.00 39.01 158 TRP A N 1
ATOM 1174 C CA . TRP A 1 164 ? 4.722 86.397 -16.854 1.00 38.83 158 TRP A CA 1
ATOM 1175 C C . TRP A 1 164 ? 5.966 85.627 -17.281 1.00 37.98 158 TRP A C 1
ATOM 1176 O O . TRP A 1 164 ? 7.065 86.174 -17.247 1.00 38.92 158 TRP A O 1
ATOM 1187 N N . GLN A 1 165 ? 5.805 84.397 -17.758 1.00 37.30 159 GLN A N 1
ATOM 1188 C CA . GLN A 1 165 ? 6.966 83.652 -18.293 1.00 37.21 159 GLN A CA 1
ATOM 1189 C C . GLN A 1 165 ? 7.573 84.319 -19.523 1.00 38.69 159 GLN A C 1
ATOM 1190 O O . GLN A 1 165 ? 8.791 84.269 -19.717 1.00 38.49 159 GLN A O 1
ATOM 1196 N N . LYS A 1 166 ? 6.713 84.865 -20.384 1.00 40.17 160 LYS A N 1
ATOM 1197 C CA . LYS A 1 166 ? 7.189 85.641 -21.540 1.00 42.22 160 LYS A CA 1
ATOM 1198 C C . LYS A 1 166 ? 7.937 86.883 -21.125 1.00 40.93 160 LYS A C 1
ATOM 1199 O O . LYS A 1 166 ? 8.894 87.245 -21.782 1.00 41.51 160 LYS A O 1
ATOM 1205 N N . ALA A 1 167 ? 7.492 87.530 -20.047 1.00 38.82 161 ALA A N 1
ATOM 1206 C CA . ALA A 1 167 ? 8.097 88.793 -19.575 1.00 38.73 161 ALA A CA 1
ATOM 1207 C C . ALA A 1 167 ? 9.584 88.582 -19.206 1.00 37.60 161 ALA A C 1
ATOM 1208 O O . ALA A 1 167 ? 10.479 89.323 -19.613 1.00 38.85 161 ALA A O 1
ATOM 1210 N N . PHE A 1 168 ? 9.805 87.603 -18.349 1.00 35.75 162 PHE A N 1
ATOM 1211 C CA . PHE A 1 168 ? 11.151 87.160 -17.984 1.00 35.12 162 PHE A CA 1
ATOM 1212 C C . PHE A 1 168 ? 11.963 86.615 -19.151 1.00 36.17 162 PHE A C 1
ATOM 1213 O O . PHE A 1 168 ? 13.112 86.993 -19.377 1.00 36.70 162 PHE A O 1
ATOM 1221 N N . ASN A 1 169 ? 11.330 85.742 -19.896 1.00 36.20 163 ASN A N 1
ATOM 1222 C CA . ASN A 1 169 ? 11.930 84.963 -20.936 1.00 37.37 163 ASN A CA 1
ATOM 1223 C C . ASN A 1 169 ? 13.119 84.040 -20.589 1.00 36.72 163 ASN A C 1
ATOM 1224 O O . ASN A 1 169 ? 13.955 83.716 -21.434 1.00 37.27 163 ASN A O 1
ATOM 1229 N N . ARG A 1 170 ? 13.111 83.591 -19.345 1.00 34.61 164 ARG A N 1
ATOM 1230 C CA . ARG A 1 170 ? 14.079 82.668 -18.815 1.00 34.16 164 ARG A CA 1
ATOM 1231 C C . ARG A 1 170 ? 13.448 81.951 -17.610 1.00 32.25 164 ARG A C 1
ATOM 1232 O O . ARG A 1 170 ? 12.317 82.272 -17.199 1.00 31.86 164 ARG A O 1
ATOM 1240 N N . ILE A 1 171 ? 14.191 81.018 -17.033 1.00 31.05 165 ILE A N 1
ATOM 1241 C CA . ILE A 1 171 ? 13.815 80.385 -15.766 1.00 28.72 165 ILE A CA 1
ATOM 1242 C C . ILE A 1 171 ? 13.697 81.464 -14.697 1.00 27.42 165 ILE A C 1
ATOM 1243 O O . ILE A 1 171 ? 14.569 82.314 -14.577 1.00 27.48 165 ILE A O 1
ATOM 1248 N N . VAL A 1 172 ? 12.621 81.411 -13.918 1.00 25.73 166 VAL A N 1
ATOM 1249 C CA . VAL A 1 172 ? 12.379 82.373 -12.853 1.00 24.99 166 VAL A CA 1
ATOM 1250 C C . VAL A 1 172 ? 12.942 81.774 -11.569 1.00 23.74 166 VAL A C 1
ATOM 1251 O O . VAL A 1 172 ? 12.718 80.558 -11.278 1.00 22.94 166 VAL A O 1
ATOM 1255 N N . ILE A 1 173 ? 13.648 82.600 -10.779 1.00 22.83 167 ILE A N 1
ATOM 1256 C CA . ILE A 1 173 ? 14.239 82.129 -9.548 1.00 22.09 167 ILE A CA 1
ATOM 1257 C C . ILE A 1 173 ? 13.452 82.627 -8.387 1.00 21.16 167 ILE A C 1
ATOM 1258 O O . ILE A 1 173 ? 13.367 83.822 -8.197 1.00 21.29 167 ILE A O 1
ATOM 1263 N N . VAL A 1 174 ? 12.893 81.689 -7.613 1.00 20.44 168 VAL A N 1
ATOM 1264 C CA . VAL A 1 174 ? 12.000 81.995 -6.510 1.00 19.61 168 VAL A CA 1
ATOM 1265 C C . VAL A 1 174 ? 12.662 81.540 -5.230 1.00 19.73 168 VAL A C 1
ATOM 1266 O O . VAL A 1 174 ? 12.793 80.330 -4.978 1.00 20.09 168 VAL A O 1
ATOM 1270 N N . SER A 1 175 ? 13.008 82.489 -4.378 1.00 19.56 169 SER A N 1
ATOM 1271 C CA . SER A 1 175 ? 13.613 82.181 -3.088 1.00 19.26 169 SER A CA 1
ATOM 1272 C C . SER A 1 175 ? 12.621 81.655 -2.055 1.00 18.80 169 SER A C 1
ATOM 1273 O O . SER A 1 175 ? 11.643 82.370 -1.710 1.00 18.27 169 SER A O 1
ATOM 1276 N N . ASP A 1 176 ? 12.881 80.457 -1.517 1.00 18.53 170 ASP A N 1
ATOM 1277 C CA . ASP A 1 176 ? 12.268 80.073 -0.265 1.00 18.65 170 ASP A CA 1
ATOM 1278 C C . ASP A 1 176 ? 13.032 80.654 0.900 1.00 18.21 170 ASP A C 1
ATOM 1279 O O . ASP A 1 176 ? 14.014 80.075 1.374 1.00 18.34 170 ASP A O 1
ATOM 1284 N N . SER A 1 177 ? 12.589 81.846 1.329 1.00 18.35 171 SER A N 1
ATOM 1285 C CA . SER A 1 177 ? 13.161 82.580 2.480 1.00 18.16 171 SER A CA 1
ATOM 1286 C C . SER A 1 177 ? 12.362 82.430 3.779 1.00 17.37 171 SER A C 1
ATOM 1287 O O . SER A 1 177 ? 12.293 83.336 4.610 1.00 17.58 171 SER A O 1
ATOM 1290 N N . ALA A 1 178 ? 11.786 81.269 3.987 1.00 17.06 172 ALA A N 1
ATOM 1291 C CA . ALA A 1 178 ? 11.093 81.031 5.224 1.00 17.11 172 ALA A CA 1
ATOM 1292 C C . ALA A 1 178 ? 12.025 81.352 6.424 1.00 17.43 172 ALA A C 1
ATOM 1293 O O . ALA A 1 178 ? 11.561 81.820 7.434 1.00 17.14 172 ALA A O 1
ATOM 1295 N N . HIS A 1 179 ? 13.303 81.000 6.311 1.00 18.39 173 HIS A N 1
ATOM 1296 C CA . HIS A 1 179 ? 14.236 81.135 7.389 1.00 19.12 173 HIS A CA 1
ATOM 1297 C C . HIS A 1 179 ? 15.027 82.426 7.330 1.00 19.70 173 HIS A C 1
ATOM 1298 O O . HIS A 1 179 ? 15.909 82.623 8.155 1.00 20.75 173 HIS A O 1
ATOM 1305 N N . ALA A 1 180 ? 14.717 83.313 6.382 1.00 19.26 174 ALA A N 1
ATOM 1306 C CA . ALA A 1 180 ? 15.674 84.354 5.964 1.00 19.37 174 ALA A CA 1
ATOM 1307 C C . ALA A 1 180 ? 15.161 85.783 5.960 1.00 19.73 174 ALA A C 1
ATOM 1308 O O . ALA A 1 180 ? 15.820 86.666 5.397 1.00 19.67 174 ALA A O 1
ATOM 1310 N N . LEU A 1 181 ? 14.052 86.058 6.663 1.00 20.14 175 LEU A N 1
ATOM 1311 C CA . LEU A 1 181 ? 13.673 87.467 6.797 1.00 20.66 175 LEU A CA 1
ATOM 1312 C C . LEU A 1 181 ? 14.788 88.221 7.550 1.00 21.54 175 LEU A C 1
ATOM 1313 O O . LEU A 1 181 ? 15.144 87.839 8.689 1.00 21.36 175 LEU A O 1
ATOM 1318 N N . GLY A 1 182 ? 15.341 89.263 6.896 1.00 21.76 176 GLY A N 1
ATOM 1319 C CA . GLY A 1 182 ? 16.446 90.029 7.445 1.00 22.12 176 GLY A CA 1
ATOM 1320 C C . GLY A 1 182 ? 17.854 89.559 7.117 1.00 22.93 176 GLY A C 1
ATOM 1321 O O . GLY A 1 182 ? 18.803 90.181 7.535 1.00 23.16 176 GLY A O 1
ATOM 1322 N N . SER A 1 183 ? 18.011 88.461 6.390 1.00 22.34 177 SER A N 1
ATOM 1323 C CA . SER A 1 183 ? 19.308 88.021 5.922 1.00 23.17 177 SER A CA 1
ATOM 1324 C C . SER A 1 183 ? 19.752 88.934 4.774 1.00 23.42 177 SER A C 1
ATOM 1325 O O . SER A 1 183 ? 18.919 89.551 4.120 1.00 22.71 177 SER A O 1
ATOM 1328 N N . THR A 1 184 ? 21.057 89.013 4.551 1.00 23.76 178 THR A N 1
ATOM 1329 C CA . THR A 1 184 ? 21.619 89.740 3.402 1.00 24.50 178 THR A CA 1
ATOM 1330 C C . THR A 1 184 ? 22.661 88.918 2.616 1.00 24.49 178 THR A C 1
ATOM 1331 O O . THR A 1 184 ? 23.291 88.019 3.138 1.00 24.46 178 THR A O 1
ATOM 1335 N N . TYR A 1 185 ? 22.750 89.238 1.327 1.00 25.25 179 TYR A N 1
ATOM 1336 C CA . TYR A 1 185 ? 23.674 88.668 0.355 1.00 25.27 179 TYR A CA 1
ATOM 1337 C C . TYR A 1 185 ? 24.279 89.844 -0.379 1.00 27.14 179 TYR A C 1
ATOM 1338 O O . TYR A 1 185 ? 23.578 90.577 -1.077 1.00 26.76 179 TYR A O 1
ATOM 1347 N N . LYS A 1 186 ? 25.592 90.021 -0.218 1.00 29.21 180 LYS A N 1
ATOM 1348 C CA . LYS A 1 186 ? 26.332 91.138 -0.784 1.00 31.12 180 LYS A CA 1
ATOM 1349 C C . LYS A 1 186 ? 25.682 92.443 -0.370 1.00 31.60 180 LYS A C 1
ATOM 1350 O O . LYS A 1 186 ? 25.522 93.343 -1.177 1.00 32.35 180 LYS A O 1
ATOM 1356 N N . GLY A 1 187 ? 25.280 92.513 0.905 1.00 30.85 181 GLY A N 1
ATOM 1357 C CA . GLY A 1 187 ? 24.647 93.699 1.446 1.00 31.56 181 GLY A CA 1
ATOM 1358 C C . GLY A 1 187 ? 23.185 93.928 1.097 1.00 31.08 181 GLY A C 1
ATOM 1359 O O . GLY A 1 187 ? 22.619 94.934 1.573 1.00 31.86 181 GLY A O 1
ATOM 1360 N N . GLN A 1 188 ? 22.573 93.064 0.278 1.00 29.56 182 GLN A N 1
ATOM 1361 C CA . GLN A 1 188 ? 21.187 93.291 -0.145 1.00 29.43 182 GLN A CA 1
ATOM 1362 C C . GLN A 1 188 ? 20.251 92.361 0.626 1.00 27.19 182 GLN A C 1
ATOM 1363 O O . GLN A 1 188 ? 20.582 91.186 0.803 1.00 26.00 182 GLN A O 1
ATOM 1369 N N . PRO A 1 189 ? 19.074 92.851 1.035 1.00 25.95 183 PRO A N 1
ATOM 1370 C CA . PRO A 1 189 ? 18.156 92.030 1.856 1.00 24.56 183 PRO A CA 1
ATOM 1371 C C . PRO A 1 189 ? 17.510 90.954 1.068 1.00 23.80 183 PRO A C 1
ATOM 1372 O O . PRO A 1 189 ? 17.148 91.149 -0.093 1.00 24.26 183 PRO A O 1
ATOM 1376 N N . SER A 1 190 ? 17.345 89.799 1.690 1.00 23.58 184 SER A N 1
ATOM 1377 C CA . SER A 1 190 ? 16.549 88.718 1.090 1.00 23.14 184 SER A CA 1
ATOM 1378 C C . SER A 1 190 ? 15.184 89.327 0.810 1.00 22.27 184 SER A C 1
ATOM 1379 O O . SER A 1 190 ? 14.718 90.202 1.586 1.00 21.91 184 SER A O 1
ATOM 1382 N N . GLY A 1 191 ? 14.628 88.986 -0.337 1.00 21.65 185 GLY A N 1
ATOM 1383 C CA . GLY A 1 191 ? 13.449 89.680 -0.877 1.00 21.87 185 GLY A CA 1
ATOM 1384 C C . GLY A 1 191 ? 13.810 90.458 -2.141 1.00 23.05 185 GLY A C 1
ATOM 1385 O O . GLY A 1 191 ? 13.084 90.412 -3.110 1.00 22.73 185 GLY A O 1
ATOM 1386 N N . SER A 1 192 ? 14.985 91.102 -2.118 1.00 23.76 186 SER A N 1
ATOM 1387 C CA . SER A 1 192 ? 15.498 91.905 -3.232 1.00 25.04 186 SER A CA 1
ATOM 1388 C C . SER A 1 192 ? 16.444 91.156 -4.170 1.00 25.35 186 SER A C 1
ATOM 1389 O O . SER A 1 192 ? 16.916 91.730 -5.134 1.00 26.23 186 SER A O 1
ATOM 1392 N N . ILE A 1 193 ? 16.681 89.864 -3.942 1.00 25.02 187 ILE A N 1
ATOM 1393 C CA . ILE A 1 193 ? 17.727 89.155 -4.676 1.00 25.50 187 ILE A CA 1
ATOM 1394 C C . ILE A 1 193 ? 17.136 88.256 -5.775 1.00 25.14 187 ILE A C 1
ATOM 1395 O O . ILE A 1 193 ? 17.515 88.342 -6.938 1.00 25.50 187 ILE A O 1
ATOM 1400 N N . ALA A 1 194 ? 16.267 87.354 -5.366 1.00 23.63 188 ALA A N 1
ATOM 1401 C CA . ALA A 1 194 ? 15.583 86.484 -6.286 1.00 23.61 188 ALA A CA 1
ATOM 1402 C C . ALA A 1 194 ? 14.537 87.270 -7.046 1.00 23.86 188 ALA A C 1
ATOM 1403 O O . ALA A 1 194 ? 14.187 88.389 -6.675 1.00 23.68 188 ALA A O 1
ATOM 1405 N N . ASP A 1 195 ? 14.054 86.671 -8.122 1.00 24.44 189 ASP A N 1
ATOM 1406 C CA . ASP A 1 195 ? 12.926 87.232 -8.874 1.00 24.84 189 ASP A CA 1
ATOM 1407 C C . ASP A 1 195 ? 11.667 87.374 -8.009 1.00 23.36 189 ASP A C 1
ATOM 1408 O O . ASP A 1 195 ? 11.016 88.422 -7.961 1.00 23.96 189 ASP A O 1
ATOM 1413 N N . PHE A 1 196 ? 11.342 86.325 -7.295 1.00 22.27 190 PHE A N 1
ATOM 1414 C CA . PHE A 1 196 ? 10.272 86.343 -6.288 1.00 20.67 190 PHE A CA 1
ATOM 1415 C C . PHE A 1 196 ? 10.817 85.704 -5.021 1.00 19.84 190 PHE A C 1
ATOM 1416 O O . PHE A 1 196 ? 11.734 84.845 -5.092 1.00 19.95 190 PHE A O 1
ATOM 1424 N N . THR A 1 197 ? 10.249 86.089 -3.878 1.00 19.03 191 THR A N 1
ATOM 1425 C CA . THR A 1 197 ? 10.631 85.524 -2.587 1.00 18.59 191 THR A CA 1
ATOM 1426 C C . THR A 1 197 ? 9.390 85.231 -1.729 1.00 18.28 191 THR A C 1
ATOM 1427 O O . THR A 1 197 ? 8.486 86.081 -1.628 1.00 18.28 191 THR A O 1
ATOM 1431 N N . SER A 1 198 ? 9.373 84.066 -1.079 1.00 17.83 192 SER A N 1
ATOM 1432 C CA . SER A 1 198 ? 8.435 83.796 0.032 1.00 17.73 192 SER A CA 1
ATOM 1433 C C . SER A 1 198 ? 9.107 83.816 1.391 1.00 17.03 192 SER A C 1
ATOM 1434 O O . SER A 1 198 ? 10.163 83.252 1.581 1.00 17.07 192 SER A O 1
ATOM 1437 N N . PHE A 1 199 ? 8.417 84.396 2.341 1.00 16.77 193 PHE A N 1
ATOM 1438 C CA . PHE A 1 199 ? 8.802 84.440 3.731 1.00 16.59 193 PHE A CA 1
ATOM 1439 C C . PHE A 1 199 ? 7.775 83.766 4.612 1.00 16.39 193 PHE A C 1
ATOM 1440 O O . PHE A 1 199 ? 6.572 83.687 4.260 1.00 16.43 193 PHE A O 1
ATOM 1448 N N . SER A 1 200 ? 8.218 83.346 5.792 1.00 16.35 194 SER A N 1
ATOM 1449 C CA . SER A 1 200 ? 7.354 82.622 6.730 1.00 16.29 194 SER A CA 1
ATOM 1450 C C . SER A 1 200 ? 7.395 83.408 8.030 1.00 16.77 194 SER A C 1
ATOM 1451 O O . SER A 1 200 ? 8.465 83.756 8.485 1.00 17.36 194 SER A O 1
ATOM 1454 N N . PHE A 1 201 ? 6.219 83.544 8.637 1.00 16.79 195 PHE A N 1
ATOM 1455 C CA . PHE A 1 201 ? 6.053 84.118 9.954 1.00 17.62 195 PHE A CA 1
ATOM 1456 C C . PHE A 1 201 ? 5.391 83.109 10.875 1.00 17.92 195 PHE A C 1
ATOM 1457 O O . PHE A 1 201 ? 4.675 83.466 11.835 1.00 17.77 195 PHE A O 1
ATOM 1465 N N . HIS A 1 202 ? 5.622 81.818 10.616 1.00 18.43 196 HIS A N 1
ATOM 1466 C CA . HIS A 1 202 ? 5.128 80.750 11.481 1.00 18.69 196 HIS A CA 1
ATOM 1467 C C . HIS A 1 202 ? 5.611 80.908 12.920 1.00 19.28 196 HIS A C 1
ATOM 1468 O O . HIS A 1 202 ? 6.692 81.548 13.159 1.00 20.51 196 HIS A O 1
ATOM 1475 N N . ALA A 1 203 ? 4.832 80.394 13.879 1.00 19.40 197 ALA A N 1
ATOM 1476 C CA . ALA A 1 203 ? 5.158 80.458 15.337 1.00 20.23 197 ALA A CA 1
ATOM 1477 C C . ALA A 1 203 ? 6.624 80.268 15.733 1.00 20.87 197 ALA A C 1
ATOM 1478 O O . ALA A 1 203 ? 7.084 80.852 16.707 1.00 22.37 197 ALA A O 1
ATOM 1480 N N . VAL A 1 204 ? 7.353 79.426 14.983 1.00 21.00 198 VAL A N 1
ATOM 1481 C CA . VAL A 1 204 ? 8.698 79.032 15.317 1.00 21.80 198 VAL A CA 1
ATOM 1482 C C . VAL A 1 204 ? 9.779 79.837 14.551 1.00 22.38 198 VAL A C 1
ATOM 1483 O O . VAL A 1 204 ? 10.967 79.577 14.738 1.00 22.88 198 VAL A O 1
ATOM 1487 N N . LYS A 1 205 ? 9.372 80.816 13.734 1.00 22.40 199 LYS A N 1
ATOM 1488 C CA . LYS A 1 205 ? 10.314 81.574 12.897 1.00 22.58 199 LYS A CA 1
ATOM 1489 C C . LYS A 1 205 ? 10.870 82.823 13.622 1.00 22.30 199 LYS A C 1
ATOM 1490 O O . LYS A 1 205 ? 10.404 83.155 14.740 1.00 22.72 199 LYS A O 1
ATOM 1496 N N . ASN A 1 206 ? 11.930 83.446 13.083 1.00 21.94 200 ASN A N 1
ATOM 1497 C CA . ASN A 1 206 ? 12.542 84.593 13.751 1.00 22.37 200 ASN A CA 1
ATOM 1498 C C . ASN A 1 206 ? 11.543 85.725 13.992 1.00 22.13 200 ASN A C 1
ATOM 1499 O O . ASN A 1 206 ? 11.626 86.431 15.002 1.00 24.11 200 ASN A O 1
ATOM 1504 N N . PHE A 1 207 ? 10.650 85.907 13.038 1.00 20.92 201 PHE A N 1
ATOM 1505 C CA . PHE A 1 207 ? 9.609 86.970 13.020 1.00 20.64 201 PHE A CA 1
ATOM 1506 C C . PHE A 1 207 ? 8.329 86.190 12.909 1.00 20.09 201 PHE A C 1
ATOM 1507 O O . PHE A 1 207 ? 8.175 85.400 12.004 1.00 19.53 201 PHE A O 1
ATOM 1515 N N . THR A 1 208 ? 7.393 86.387 13.852 1.00 20.61 202 THR A N 1
ATOM 1516 C CA . THR A 1 208 ? 6.228 85.557 13.910 1.00 20.41 202 THR A CA 1
ATOM 1517 C C . THR A 1 208 ? 4.918 86.323 13.962 1.00 20.81 202 THR A C 1
ATOM 1518 O O . THR A 1 208 ? 4.784 87.357 14.623 1.00 21.62 202 THR A O 1
ATOM 1522 N N . THR A 1 209 ? 3.951 85.778 13.257 1.00 20.38 203 THR A N 1
ATOM 1523 C CA . THR A 1 209 ? 2.550 86.184 13.469 1.00 20.68 203 THR A CA 1
ATOM 1524 C C . THR A 1 209 ? 1.730 84.969 13.860 1.00 21.13 203 THR A C 1
ATOM 1525 O O . THR A 1 209 ? 0.529 84.933 13.567 1.00 21.54 203 THR A O 1
ATOM 1529 N N . ALA A 1 210 ? 2.383 83.963 14.477 1.00 21.94 204 ALA A N 1
ATOM 1530 C CA . ALA A 1 210 ? 1.810 82.638 14.815 1.00 21.75 204 ALA A CA 1
ATOM 1531 C C . ALA A 1 210 ? 1.581 81.757 13.554 1.00 21.22 204 ALA A C 1
ATOM 1532 O O . ALA A 1 210 ? 2.117 80.641 13.441 1.00 20.97 204 ALA A O 1
ATOM 1534 N N . GLU A 1 211 ? 0.761 82.240 12.634 1.00 19.63 205 GLU A N 1
ATOM 1535 C CA . GLU A 1 211 ? 0.741 81.722 11.270 1.00 18.70 205 GLU A CA 1
ATOM 1536 C C . GLU A 1 211 ? 0.762 82.937 10.337 1.00 18.22 205 GLU A C 1
ATOM 1537 O O . GLU A 1 211 ? 0.050 83.911 10.551 1.00 18.22 205 GLU A O 1
ATOM 1543 N N . GLY A 1 212 ? 1.574 82.867 9.304 1.00 17.87 206 GLY A N 1
ATOM 1544 C CA . GLY A 1 212 ? 1.609 83.907 8.317 1.00 17.04 206 GLY A CA 1
ATOM 1545 C C . GLY A 1 212 ? 2.803 83.768 7.399 1.00 16.64 206 GLY A C 1
ATOM 1546 O O . GLY A 1 212 ? 3.695 82.926 7.596 1.00 17.02 206 GLY A O 1
ATOM 1547 N N . GLY A 1 213 ? 2.807 84.588 6.364 1.00 15.81 207 GLY A N 1
ATOM 1548 C CA . GLY A 1 213 ? 3.921 84.706 5.494 1.00 15.45 207 GLY A CA 1
ATOM 1549 C C . GLY A 1 213 ? 3.640 85.747 4.460 1.00 15.58 207 GLY A C 1
ATOM 1550 O O . GLY A 1 213 ? 2.621 86.515 4.542 1.00 15.14 207 GLY A O 1
ATOM 1551 N N . SER A 1 214 ? 4.594 85.879 3.551 1.00 15.45 208 SER A N 1
ATOM 1552 C CA . SER A 1 214 ? 4.456 86.845 2.494 1.00 15.91 208 SER A CA 1
ATOM 1553 C C . SER A 1 214 ? 5.104 86.412 1.203 1.00 15.90 208 SER A C 1
ATOM 1554 O O . SER A 1 214 ? 6.061 85.625 1.212 1.00 17.08 208 SER A O 1
ATOM 1557 N N . ALA A 1 215 ? 4.641 87.029 0.126 1.00 16.44 209 ALA A N 1
ATOM 1558 C CA . ALA A 1 215 ? 5.278 87.015 -1.194 1.00 16.98 209 ALA A CA 1
ATOM 1559 C C . ALA A 1 215 ? 5.714 88.419 -1.575 1.00 17.64 209 ALA A C 1
ATOM 1560 O O . ALA A 1 215 ? 4.973 89.402 -1.422 1.00 17.99 209 ALA A O 1
ATOM 1562 N N . THR A 1 216 ? 6.901 88.505 -2.125 1.00 18.48 210 THR A N 1
ATOM 1563 C CA . THR A 1 216 ? 7.356 89.717 -2.737 1.00 19.93 210 THR A CA 1
ATOM 1564 C C . THR A 1 216 ? 8.216 89.386 -3.965 1.00 20.98 210 THR A C 1
ATOM 1565 O O . THR A 1 216 ? 8.452 88.209 -4.281 1.00 20.89 210 THR A O 1
ATOM 1569 N N . TRP A 1 217 ? 8.680 90.443 -4.638 1.00 22.11 211 TRP A N 1
ATOM 1570 C CA . TRP A 1 217 ? 9.442 90.320 -5.853 1.00 23.47 211 TRP A CA 1
ATOM 1571 C C . TRP A 1 217 ? 10.395 91.491 -5.964 1.00 24.80 211 TRP A C 1
ATOM 1572 O O . TRP A 1 217 ? 10.081 92.601 -5.539 1.00 25.21 211 TRP A O 1
ATOM 1583 N N . LYS A 1 218 ? 11.546 91.257 -6.565 1.00 26.32 212 LYS A N 1
ATOM 1584 C CA . LYS A 1 218 ? 12.475 92.356 -6.735 1.00 28.40 212 LYS A CA 1
ATOM 1585 C C . LYS A 1 218 ? 12.018 93.274 -7.884 1.00 29.14 212 LYS A C 1
ATOM 1586 O O . LYS A 1 218 ? 11.370 92.840 -8.836 1.00 28.93 212 LYS A O 1
ATOM 1592 N N . ALA A 1 219 ? 12.353 94.556 -7.761 1.00 30.16 213 ALA A N 1
ATOM 1593 C CA . ALA A 1 219 ? 12.032 95.532 -8.794 1.00 31.42 213 ALA A CA 1
ATOM 1594 C C . ALA A 1 219 ? 12.566 95.026 -10.129 1.00 32.62 213 ALA A C 1
ATOM 1595 O O . ALA A 1 219 ? 13.705 94.607 -10.226 1.00 32.69 213 ALA A O 1
ATOM 1597 N N . ASN A 1 220 ? 11.730 95.097 -11.147 1.00 33.82 214 ASN A N 1
ATOM 1598 C CA . ASN A 1 220 ? 12.101 94.692 -12.481 1.00 35.39 214 ASN A CA 1
ATOM 1599 C C . ASN A 1 220 ? 11.260 95.510 -13.456 1.00 37.08 214 ASN A C 1
ATOM 1600 O O . ASN A 1 220 ? 10.032 95.556 -13.322 1.00 38.58 214 ASN A O 1
ATOM 1605 N N . PRO A 1 221 ? 11.895 96.148 -14.448 1.00 39.04 215 PRO A N 1
ATOM 1606 C CA . PRO A 1 221 ? 11.120 96.923 -15.4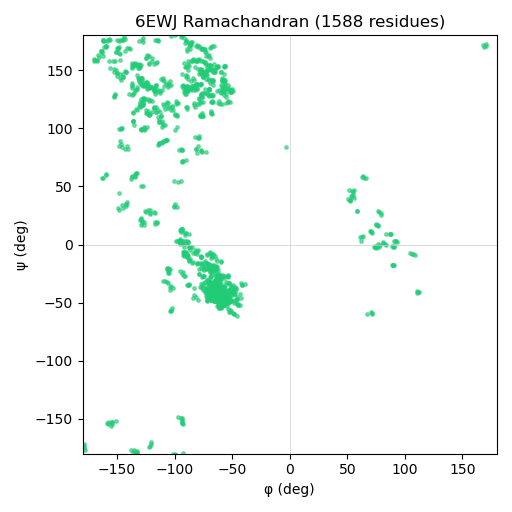17 1.00 40.44 215 PRO A CA 1
ATOM 1607 C C . PRO A 1 221 ? 9.982 96.173 -16.127 1.00 40.18 215 PRO A C 1
ATOM 1608 O O . PRO A 1 221 ? 9.017 96.823 -16.503 1.00 41.87 215 PRO A O 1
ATOM 1612 N N . VAL A 1 222 ? 10.071 94.842 -16.278 1.00 39.22 216 VAL A N 1
ATOM 1613 C CA . VAL A 1 222 ? 9.030 94.082 -16.969 1.00 38.37 216 VAL A CA 1
ATOM 1614 C C . VAL A 1 222 ? 7.833 93.794 -16.065 1.00 36.37 216 VAL A C 1
ATOM 1615 O O . VAL A 1 222 ? 6.824 93.294 -16.529 1.00 35.98 216 VAL A O 1
ATOM 1619 N N . ILE A 1 223 ? 7.923 94.098 -14.773 1.00 35.19 217 ILE A N 1
ATOM 1620 C CA . ILE A 1 223 ? 6.782 93.951 -13.882 1.00 33.21 217 ILE A CA 1
ATOM 1621 C C . ILE A 1 223 ? 6.179 95.321 -13.496 1.00 33.49 217 ILE A C 1
ATOM 1622 O O . ILE A 1 223 ? 6.848 96.159 -12.894 1.00 32.57 217 ILE A O 1
ATOM 1627 N N . ASP A 1 224 ? 4.894 95.477 -13.795 1.00 33.31 218 ASP A N 1
ATOM 1628 C CA . ASP A 1 224 ? 4.063 96.541 -13.216 1.00 34.21 218 ASP A CA 1
ATOM 1629 C C . ASP A 1 224 ? 3.699 96.091 -11.807 1.00 33.08 218 ASP A C 1
ATOM 1630 O O . ASP A 1 224 ? 2.935 95.117 -11.633 1.00 31.14 218 ASP A O 1
ATOM 1635 N N . ASP A 1 225 ? 4.252 96.789 -10.803 1.00 33.15 219 ASP A N 1
ATOM 1636 C CA . ASP A 1 225 ? 4.123 96.336 -9.394 1.00 32.89 219 ASP A CA 1
ATOM 1637 C C . ASP A 1 225 ? 2.679 96.353 -8.864 1.00 32.17 219 ASP A C 1
ATOM 1638 O O . ASP A 1 225 ? 2.287 95.461 -8.107 1.00 31.12 219 ASP A O 1
ATOM 1643 N N . GLU A 1 226 ? 1.889 97.348 -9.267 1.00 33.97 220 GLU A N 1
ATOM 1644 C CA . GLU A 1 226 ? 0.469 97.407 -8.845 1.00 33.26 220 GLU A CA 1
ATOM 1645 C C . GLU A 1 226 ? -0.341 96.291 -9.477 1.00 31.89 220 GLU A C 1
ATOM 1646 O O . GLU A 1 226 ? -1.201 95.690 -8.801 1.00 28.68 220 GLU A O 1
ATOM 1652 N N . GLU A 1 227 ? -0.089 96.021 -10.765 1.00 32.12 221 GLU A N 1
ATOM 1653 C CA . GLU A 1 227 ? -0.781 94.930 -11.492 1.00 32.54 221 GLU A CA 1
ATOM 1654 C C . GLU A 1 227 ? -0.432 93.576 -10.846 1.00 30.24 221 GLU A C 1
ATOM 1655 O O . GLU A 1 227 ? -1.307 92.729 -10.638 1.00 28.59 221 GLU A O 1
ATOM 1661 N N . MET A 1 228 ? 0.850 93.381 -10.534 1.00 29.66 222 MET A N 1
ATOM 1662 C CA . MET A 1 228 ? 1.320 92.116 -9.944 1.00 28.85 222 MET A CA 1
ATOM 1663 C C . MET A 1 228 ? 0.720 91.937 -8.556 1.00 26.85 222 MET A C 1
ATOM 1664 O O . MET A 1 228 ? 0.279 90.863 -8.190 1.00 25.45 222 MET A O 1
ATOM 1669 N N . TYR A 1 229 ? 0.712 93.023 -7.794 1.00 26.47 223 TYR A N 1
ATOM 1670 C CA . TYR A 1 229 ? 0.123 93.035 -6.456 1.00 25.90 223 TYR A CA 1
ATOM 1671 C C . TYR A 1 229 ? -1.329 92.659 -6.561 1.00 25.48 223 TYR A C 1
ATOM 1672 O O . TYR A 1 229 ? -1.785 91.796 -5.834 1.00 25.43 223 TYR A O 1
ATOM 1681 N N . LYS A 1 230 ? -2.053 93.307 -7.466 1.00 27.08 224 LYS A N 1
ATOM 1682 C CA . LYS A 1 230 ? -3.490 93.003 -7.664 1.00 27.48 224 LYS A CA 1
ATOM 1683 C C . LYS A 1 230 ? -3.781 91.508 -8.047 1.00 26.80 224 LYS A C 1
ATOM 1684 O O . LYS A 1 230 ? -4.747 90.902 -7.542 1.00 25.94 224 LYS A O 1
ATOM 1690 N N . GLU A 1 231 ? -2.910 90.893 -8.839 1.00 26.98 225 GLU A N 1
ATOM 1691 C CA . GLU A 1 231 ? -3.059 89.464 -9.212 1.00 26.61 225 GLU A CA 1
ATOM 1692 C C . GLU A 1 231 ? -2.921 88.514 -8.017 1.00 24.81 225 GLU A C 1
ATOM 1693 O O . GLU A 1 231 ? -3.660 87.523 -7.902 1.00 24.03 225 GLU A O 1
ATOM 1699 N N . PHE A 1 232 ? -1.990 88.799 -7.120 1.00 23.78 226 PHE A N 1
ATOM 1700 C CA . PHE A 1 232 ? -1.865 88.000 -5.872 1.00 22.11 226 PHE A CA 1
ATOM 1701 C C . PHE A 1 232 ? -3.092 88.153 -4.988 1.00 21.66 226 PHE A C 1
ATOM 1702 O O . PHE A 1 232 ? -3.610 87.162 -4.420 1.00 21.45 226 PHE A O 1
ATOM 1710 N N . GLN A 1 233 ? -3.549 89.413 -4.854 1.00 22.19 227 GLN A N 1
ATOM 1711 C CA . GLN A 1 233 ? -4.711 89.725 -4.032 1.00 22.78 227 GLN A CA 1
ATOM 1712 C C . GLN A 1 233 ? -5.909 88.925 -4.451 1.00 22.17 227 GLN A C 1
ATOM 1713 O O . GLN A 1 233 ? -6.574 88.318 -3.599 1.00 21.89 227 GLN A O 1
ATOM 1719 N N . ILE A 1 234 ? -6.140 88.902 -5.762 1.00 22.61 228 ILE A N 1
ATOM 1720 C CA . ILE A 1 234 ? -7.255 88.226 -6.392 1.00 23.26 228 ILE A CA 1
ATOM 1721 C C . ILE A 1 234 ? -7.199 86.704 -6.162 1.00 22.08 228 ILE A C 1
ATOM 1722 O O . ILE A 1 234 ? -8.188 86.063 -5.801 1.00 20.82 228 ILE A O 1
ATOM 1727 N N . LEU A 1 235 ? -5.990 86.132 -6.286 1.00 21.79 229 LEU A N 1
ATOM 1728 C CA . LEU A 1 235 ? -5.840 84.697 -6.037 1.00 21.10 229 LEU A CA 1
ATOM 1729 C C . LEU A 1 235 ? -6.008 84.320 -4.576 1.00 20.07 229 LEU A C 1
ATOM 1730 O O . LEU A 1 235 ? -6.419 83.187 -4.282 1.00 21.39 229 LEU A O 1
ATOM 1735 N N . SER A 1 236 ? -5.671 85.220 -3.670 1.00 18.74 230 SER A N 1
ATOM 1736 C CA . SER A 1 236 ? -5.725 84.975 -2.231 1.00 17.61 230 SER A CA 1
ATOM 1737 C C . SER A 1 236 ? -7.139 85.113 -1.643 1.00 18.09 230 SER A C 1
ATOM 1738 O O . SER A 1 236 ? -7.389 84.670 -0.509 1.00 17.41 230 SER A O 1
ATOM 1741 N N . LEU A 1 237 ? -8.044 85.743 -2.406 1.00 19.03 231 LEU A N 1
ATOM 1742 C CA . LEU A 1 237 ? -9.369 86.089 -1.928 1.00 20.36 231 LEU A CA 1
ATOM 1743 C C . LEU A 1 237 ? -10.456 85.789 -2.957 1.00 20.38 231 LEU A C 1
ATOM 1744 O O . LEU A 1 237 ? -11.197 86.705 -3.434 1.00 20.16 231 LEU A O 1
ATOM 1749 N N . HIS A 1 238 ? -10.502 84.504 -3.335 1.00 19.64 232 HIS A N 1
ATOM 1750 C CA . HIS A 1 238 ? -11.590 83.916 -4.098 1.00 20.08 232 HIS A CA 1
ATOM 1751 C C . HIS A 1 238 ? -11.677 84.336 -5.557 1.00 20.86 232 HIS A C 1
ATOM 1752 O O . HIS A 1 238 ? -12.676 84.059 -6.242 1.00 21.85 232 HIS A O 1
ATOM 1759 N N . GLY A 1 239 ? -10.687 85.023 -6.074 1.00 20.72 233 GLY A N 1
ATOM 1760 C CA . GLY A 1 239 ? -10.782 85.564 -7.426 1.00 21.60 233 GLY A CA 1
ATOM 1761 C C . GLY A 1 239 ? -11.679 86.780 -7.549 1.00 22.11 233 GLY A C 1
ATOM 1762 O O . GLY A 1 239 ? -12.053 87.149 -8.662 1.00 22.56 233 GLY A O 1
ATOM 1763 N N . GLN A 1 240 ? -11.986 87.419 -6.420 1.00 22.07 234 GLN A N 1
ATOM 1764 C CA . GLN A 1 240 ? -12.957 88.497 -6.368 1.00 23.31 234 GLN A CA 1
ATOM 1765 C C . GLN A 1 240 ? -12.304 89.800 -6.829 1.00 24.04 234 GLN A C 1
ATOM 1766 O O . GLN A 1 240 ? -11.161 90.092 -6.451 1.00 23.91 234 GLN A O 1
ATOM 1772 N N . THR A 1 241 ? -12.992 90.531 -7.689 1.00 25.69 235 THR A N 1
ATOM 1773 C CA . THR A 1 241 ? -12.563 91.893 -8.137 1.00 26.90 235 THR A CA 1
ATOM 1774 C C . THR A 1 241 ? -13.749 92.840 -8.115 1.00 27.75 235 THR A C 1
ATOM 1775 O O . THR A 1 241 ? -14.899 92.386 -8.215 1.00 27.57 235 THR A O 1
ATOM 1779 N N . LYS A 1 242 ? -13.456 94.140 -7.989 1.00 27.93 236 LYS A N 1
ATOM 1780 C CA . LYS A 1 242 ? -14.440 95.198 -8.148 1.00 30.03 236 LYS A CA 1
ATOM 1781 C C . LYS A 1 242 ? -13.892 96.237 -9.115 1.00 30.69 236 LYS A C 1
ATOM 1782 O O . LYS A 1 242 ? -12.703 96.580 -9.058 1.00 30.84 236 LYS A O 1
ATOM 1788 N N . ASP A 1 243 ? -14.745 96.738 -9.989 1.00 31.38 237 ASP A N 1
ATOM 1789 C CA . ASP A 1 243 ? -14.329 97.759 -10.962 1.00 32.25 237 ASP A CA 1
ATOM 1790 C C . ASP A 1 243 ? -14.425 99.183 -10.364 1.00 31.38 237 ASP A C 1
ATOM 1791 O O . ASP A 1 243 ? -14.856 99.351 -9.215 1.00 30.04 237 ASP A O 1
ATOM 1796 N N . ALA A 1 244 ? -13.905 100.154 -11.099 1.00 31.40 238 ALA A N 1
ATOM 1797 C CA . ALA A 1 244 ? -13.809 101.530 -10.605 1.00 31.79 238 ALA A CA 1
ATOM 1798 C C . ALA A 1 244 ? -15.196 102.074 -10.211 1.00 31.64 238 ALA A C 1
ATOM 1799 O O . ALA A 1 244 ? -15.362 102.639 -9.144 1.00 30.84 238 ALA A O 1
ATOM 1801 N N . LEU A 1 245 ? -16.167 101.853 -11.076 1.00 32.25 239 LEU A N 1
ATOM 1802 C CA . LEU A 1 245 ? -17.552 102.269 -10.835 1.00 32.94 239 LEU A CA 1
ATOM 1803 C C . LEU A 1 245 ? -18.116 101.668 -9.542 1.00 32.23 239 LEU A C 1
ATOM 1804 O O . LEU A 1 245 ? -18.619 102.412 -8.710 1.00 32.66 239 LEU A O 1
ATOM 1809 N N . ALA A 1 246 ? -17.953 100.353 -9.336 1.00 31.29 240 ALA A N 1
ATOM 1810 C CA . ALA A 1 246 ? -18.411 99.725 -8.098 1.00 30.47 240 ALA A CA 1
ATOM 1811 C C . ALA A 1 246 ? -17.770 100.297 -6.814 1.00 30.15 240 ALA A C 1
ATOM 1812 O O . ALA A 1 246 ? -18.448 100.509 -5.811 1.00 29.64 240 ALA A O 1
ATOM 1814 N N . LYS A 1 247 ? -16.488 100.618 -6.864 1.00 30.12 241 LYS A N 1
ATOM 1815 C CA . LYS A 1 247 ? -15.817 101.187 -5.684 1.00 30.53 241 LYS A CA 1
ATOM 1816 C C . LYS A 1 247 ? -16.213 102.621 -5.371 1.00 30.94 241 LYS A C 1
ATOM 1817 O O . LYS A 1 247 ? -16.192 103.030 -4.213 1.00 31.40 241 LYS A O 1
ATOM 1823 N N . MET A 1 248 ? -16.559 103.397 -6.379 1.00 31.51 242 MET A N 1
ATOM 1824 C CA . MET A 1 248 ? -16.868 104.806 -6.156 1.00 31.99 242 MET A CA 1
ATOM 1825 C C . MET A 1 248 ? -18.282 105.011 -5.593 1.00 32.39 242 MET A C 1
ATOM 1826 O O . MET A 1 248 ? -18.579 106.040 -4.987 1.00 33.24 242 MET A O 1
ATOM 1831 N N . GLN A 1 249 ? -19.154 104.061 -5.880 1.00 32.16 243 GLN A N 1
ATOM 1832 C CA . GLN A 1 249 ? -20.519 104.130 -5.421 1.00 32.53 243 GLN A CA 1
ATOM 1833 C C . GLN A 1 249 ? -20.559 104.055 -3.911 1.00 31.17 243 GLN A C 1
ATOM 1834 O O . GLN A 1 249 ? -19.725 103.419 -3.299 1.00 30.25 243 GLN A O 1
ATOM 1840 N N . LEU A 1 250 ? -21.552 104.719 -3.319 1.00 31.06 244 LEU A N 1
ATOM 1841 C CA . LEU A 1 250 ? -21.727 104.689 -1.867 1.00 30.11 244 LEU A CA 1
ATOM 1842 C C . LEU A 1 250 ? -21.971 103.259 -1.389 1.00 28.66 244 LEU A C 1
ATOM 1843 O O . LEU A 1 250 ? -21.467 102.864 -0.363 1.00 27.68 244 LEU A O 1
ATOM 1848 N N . GLY A 1 251 ? -22.816 102.526 -2.125 1.00 28.82 245 GLY A N 1
ATOM 1849 C CA . GLY A 1 251 ? -23.071 101.087 -1.876 1.00 27.79 245 GLY A CA 1
ATOM 1850 C C . GLY A 1 251 ? -22.265 100.262 -2.840 1.00 27.57 245 GLY A C 1
ATOM 1851 O O . GLY A 1 251 ? -22.648 100.151 -3.995 1.00 28.16 245 GLY A O 1
ATOM 1852 N N . SER A 1 252 ? -21.107 99.748 -2.398 1.00 26.47 246 SER A N 1
ATOM 1853 C CA . SER A 1 252 ? -20.149 99.079 -3.265 1.00 26.23 246 SER A CA 1
ATOM 1854 C C . SER A 1 252 ? -20.255 97.568 -3.149 1.00 25.62 246 SER A C 1
ATOM 1855 O O . SER A 1 252 ? -19.251 96.881 -2.914 1.00 25.57 246 SER A O 1
ATOM 1858 N N . TRP A 1 253 ? -21.453 97.044 -3.354 1.00 25.69 247 TRP A N 1
ATOM 1859 C CA . TRP A 1 253 ? -21.677 95.586 -3.216 1.00 25.12 247 TRP A CA 1
ATOM 1860 C C . TRP A 1 253 ? -21.144 94.787 -4.414 1.00 25.10 247 TRP A C 1
ATOM 1861 O O . TRP A 1 253 ? -20.707 93.691 -4.250 1.00 24.23 247 TRP A O 1
ATOM 1872 N N . GLU A 1 254 ? -21.229 95.335 -5.623 1.00 26.55 248 GLU A N 1
ATOM 1873 C CA . GLU A 1 254 ? -21.058 94.523 -6.817 1.00 27.37 248 GLU A CA 1
ATOM 1874 C C . GLU A 1 254 ? -19.607 94.102 -7.089 1.00 26.74 248 GLU A C 1
ATOM 1875 O O . GLU A 1 254 ? -18.703 94.913 -7.034 1.00 26.85 248 GLU A O 1
ATOM 1881 N N . TYR A 1 255 ? -19.420 92.817 -7.331 1.00 26.25 249 TYR A N 1
ATOM 1882 C CA . TYR A 1 255 ? -18.103 92.252 -7.624 1.00 25.77 249 TYR A CA 1
ATOM 1883 C C . TYR A 1 255 ? -18.291 91.206 -8.679 1.00 26.15 249 TYR A C 1
ATOM 1884 O O . TYR A 1 255 ? -19.429 90.820 -8.982 1.00 26.61 249 TYR A O 1
ATOM 1893 N N . ASP A 1 256 ? -17.159 90.763 -9.218 1.00 25.47 250 ASP A N 1
ATOM 1894 C CA . ASP A 1 256 ? -17.088 89.665 -10.123 1.00 25.68 250 ASP A CA 1
ATOM 1895 C C . ASP A 1 256 ? -16.105 88.644 -9.508 1.00 24.78 250 ASP A C 1
ATOM 1896 O O . ASP A 1 256 ? -15.333 88.976 -8.634 1.00 23.59 250 ASP A O 1
ATOM 1901 N N . ILE A 1 257 ? -16.154 87.425 -9.991 1.00 24.87 251 ILE A N 1
ATOM 1902 C CA . ILE A 1 257 ? -15.190 86.391 -9.637 1.00 24.41 251 ILE A CA 1
ATOM 1903 C C . ILE A 1 257 ? -14.522 86.057 -10.969 1.00 25.04 251 ILE A C 1
ATOM 1904 O O . ILE A 1 257 ? -15.190 85.608 -11.874 1.00 25.50 251 ILE A O 1
ATOM 1909 N N . VAL A 1 258 ? -13.212 86.276 -11.090 1.00 25.24 252 VAL A N 1
ATOM 1910 C CA . VAL A 1 258 ? -12.559 86.128 -12.411 1.00 26.76 252 VAL A CA 1
ATOM 1911 C C . VAL A 1 258 ? -11.941 84.764 -12.621 1.00 27.11 252 VAL A C 1
ATOM 1912 O O . VAL A 1 258 ? -11.808 84.315 -13.751 1.00 27.97 252 VAL A O 1
ATOM 1916 N N . THR A 1 259 ? -11.635 84.088 -11.528 1.00 26.85 253 THR A N 1
ATOM 1917 C CA . THR A 1 259 ? -11.148 82.716 -11.565 1.00 27.64 253 THR A CA 1
ATOM 1918 C C . THR A 1 259 ? -11.576 82.107 -10.236 1.00 26.49 253 THR A C 1
ATOM 1919 O O . THR A 1 259 ? -11.662 82.837 -9.253 1.00 25.49 253 THR A O 1
ATOM 1923 N N . PRO A 1 260 ? -11.806 80.780 -10.180 1.00 26.43 254 PRO A N 1
ATOM 1924 C CA . PRO A 1 260 ? -12.228 80.200 -8.886 1.00 25.53 254 PRO A CA 1
ATOM 1925 C C . PRO A 1 260 ? -11.016 79.973 -7.983 1.00 23.86 254 PRO A C 1
ATOM 1926 O O . PRO A 1 260 ? -10.519 78.848 -7.880 1.00 22.86 254 PRO A O 1
ATOM 1930 N N . ALA A 1 261 ? -10.575 81.039 -7.301 1.00 22.31 255 ALA A N 1
ATOM 1931 C CA . ALA A 1 261 ? -9.305 81.058 -6.612 1.00 21.41 255 ALA A CA 1
ATOM 1932 C C . ALA A 1 261 ? -9.420 80.665 -5.120 1.00 21.03 255 ALA A C 1
ATOM 1933 O O . ALA A 1 261 ? -10.253 79.810 -4.790 1.00 20.42 255 ALA A O 1
ATOM 1935 N N . TYR A 1 262 ? -8.536 81.167 -4.266 1.00 19.93 256 TYR A N 1
ATOM 1936 C CA . TYR A 1 262 ? -8.134 80.497 -3.017 1.00 19.54 256 TYR A CA 1
ATOM 1937 C C . TYR A 1 262 ? -8.469 81.442 -1.850 1.00 19.33 256 TYR A C 1
ATOM 1938 O O . TYR A 1 262 ? -9.146 82.492 -2.046 1.00 19.35 256 TYR A O 1
ATOM 1947 N N . LYS A 1 263 ? -8.018 81.086 -0.654 1.00 18.52 257 LYS A N 1
ATOM 1948 C CA . LYS A 1 263 ? -8.467 81.743 0.545 1.00 18.34 257 LYS A CA 1
ATOM 1949 C C . LYS A 1 263 ? -7.285 81.684 1.474 1.00 18.05 257 LYS A C 1
ATOM 1950 O O . LYS A 1 263 ? -7.163 80.771 2.294 1.00 18.09 257 LYS A O 1
ATOM 1956 N N . CYS A 1 264 ? -6.374 82.666 1.332 1.00 17.71 258 CYS A N 1
ATOM 1957 C CA . CYS A 1 264 ? -5.201 82.691 2.161 1.00 17.23 258 CYS A CA 1
ATOM 1958 C C . CYS A 1 264 ? -4.703 84.054 2.539 1.00 16.76 258 CYS A C 1
ATOM 1959 O O . CYS A 1 264 ? -3.513 84.232 2.788 1.00 16.36 258 CYS A O 1
ATOM 1962 N N . ASN A 1 265 ? -5.629 84.976 2.711 1.00 16.26 259 ASN A N 1
ATOM 1963 C CA . ASN A 1 265 ? -5.350 86.341 3.194 1.00 16.28 259 ASN A CA 1
ATOM 1964 C C . ASN A 1 265 ? -4.934 86.369 4.653 1.00 15.77 259 ASN A C 1
ATOM 1965 O O . ASN A 1 265 ? -5.183 85.399 5.399 1.00 15.34 259 ASN A O 1
ATOM 1970 N N . MET A 1 266 ? -4.176 87.414 5.004 1.00 16.12 260 MET A N 1
ATOM 1971 C CA . MET A 1 266 ? -3.733 87.719 6.380 1.00 16.17 260 MET A CA 1
ATOM 1972 C C . MET A 1 266 ? -4.712 88.613 7.097 1.00 16.64 260 MET A C 1
ATOM 1973 O O . MET A 1 266 ? -5.200 89.616 6.512 1.00 16.65 260 MET A O 1
ATOM 1978 N N . THR A 1 267 ? -5.029 88.266 8.345 1.00 16.65 261 THR A N 1
ATOM 1979 C CA . THR A 1 267 ? -5.912 89.080 9.137 1.00 17.19 261 THR A CA 1
ATOM 1980 C C . THR A 1 267 ? -5.103 90.213 9.808 1.00 17.58 261 THR A C 1
ATOM 1981 O O . THR A 1 267 ? -3.885 90.080 10.034 1.00 16.80 261 THR A O 1
ATOM 1985 N N . ASP A 1 268 ? -5.814 91.252 10.203 1.00 17.98 262 ASP A N 1
ATOM 1986 C CA . ASP A 1 268 ? -5.202 92.341 10.973 1.00 18.81 262 ASP A CA 1
ATOM 1987 C C . ASP A 1 268 ? -4.759 91.906 12.375 1.00 18.77 262 ASP A C 1
ATOM 1988 O O . ASP A 1 268 ? -3.937 92.551 13.003 1.00 17.95 262 ASP A O 1
ATOM 1993 N N . ILE A 1 269 ? -5.350 90.790 12.854 1.00 19.25 263 ILE A N 1
ATOM 1994 C CA . ILE A 1 269 ? -4.940 90.171 14.102 1.00 19.52 263 ILE A CA 1
ATOM 1995 C C . ILE A 1 269 ? -3.475 89.746 13.973 1.00 19.27 263 ILE A C 1
ATOM 1996 O O . ILE A 1 269 ? -2.597 90.190 14.757 1.00 19.18 263 ILE A O 1
ATOM 2001 N N . MET A 1 270 ? -3.201 88.979 12.920 1.00 19.34 264 MET A N 1
ATOM 2002 C CA . MET A 1 270 ? -1.817 88.542 12.595 1.00 19.23 264 MET A CA 1
ATOM 2003 C C . MET A 1 270 ? -0.942 89.737 12.210 1.00 19.13 264 MET A C 1
ATOM 2004 O O . MET A 1 270 ? 0.246 89.810 12.632 1.00 18.87 264 MET A O 1
ATOM 2009 N N . ALA A 1 271 ? -1.485 90.675 11.397 1.00 18.69 265 ALA A N 1
ATOM 2010 C CA . ALA A 1 271 ? -0.653 91.834 10.976 1.00 19.24 265 ALA A CA 1
ATOM 2011 C C . ALA A 1 271 ? -0.204 92.669 12.196 1.00 19.50 265 ALA A C 1
ATOM 2012 O O . ALA A 1 271 ? 0.906 93.240 12.216 1.00 19.91 265 ALA A O 1
ATOM 2014 N N . SER A 1 272 ? -1.063 92.703 13.226 1.00 19.58 266 SER A N 1
ATOM 2015 C CA . SER A 1 272 ? -0.775 93.426 14.486 1.00 20.13 266 SER A CA 1
ATOM 2016 C C . SER A 1 272 ? 0.505 92.861 15.123 1.00 20.11 266 SER A C 1
ATOM 2017 O O . SER A 1 272 ? 1.399 93.612 15.504 1.00 20.76 266 SER A O 1
ATOM 2020 N N . LEU A 1 273 ? 0.577 91.538 15.220 1.00 19.25 267 LEU A N 1
ATOM 2021 C CA . LEU A 1 273 ? 1.759 90.876 15.714 1.00 19.31 267 LEU A CA 1
ATOM 2022 C C . LEU A 1 273 ? 2.962 91.245 14.883 1.00 19.00 267 LEU A C 1
ATOM 2023 O O . LEU A 1 273 ? 4.015 91.578 15.433 1.00 20.07 267 LEU A O 1
ATOM 2028 N N . GLY A 1 274 ? 2.786 91.232 13.571 1.00 18.36 268 GLY A N 1
ATOM 2029 C CA . GLY A 1 274 ? 3.834 91.548 12.631 1.00 18.41 268 GLY A CA 1
ATOM 2030 C C . GLY A 1 274 ? 4.388 92.933 12.758 1.00 19.38 268 GLY A C 1
ATOM 2031 O O . GLY A 1 274 ? 5.590 93.116 12.708 1.00 19.99 268 GLY A O 1
ATOM 2032 N N . LEU A 1 275 ? 3.535 93.924 12.975 1.00 20.29 269 LEU A N 1
ATOM 2033 C CA . LEU A 1 275 ? 3.995 95.316 13.064 1.00 21.31 269 LEU A CA 1
ATOM 2034 C C . LEU A 1 275 ? 4.954 95.517 14.240 1.00 22.26 269 LEU A C 1
ATOM 2035 O O . LEU A 1 275 ? 5.961 96.241 14.129 1.00 22.52 269 LEU A O 1
ATOM 2040 N N . VAL A 1 276 ? 4.577 94.934 15.376 1.00 22.58 270 VAL A N 1
ATOM 2041 C CA . VAL A 1 276 ? 5.349 95.029 16.607 1.00 23.72 270 VAL A CA 1
ATOM 2042 C C . VAL A 1 276 ? 6.649 94.207 16.481 1.00 23.30 270 VAL A C 1
ATOM 2043 O O . VAL A 1 276 ? 7.722 94.689 16.845 1.00 23.90 270 VAL A O 1
ATOM 2047 N N . GLN A 1 277 ? 6.525 92.984 15.947 1.00 22.68 271 GLN A N 1
ATOM 2048 C CA . GLN A 1 277 ? 7.683 92.137 15.672 1.00 22.52 271 GLN A CA 1
ATOM 2049 C C . GLN A 1 277 ? 8.708 92.876 14.793 1.00 22.72 271 GLN A C 1
ATOM 2050 O O . GLN A 1 277 ? 9.944 92.808 15.033 1.00 22.18 271 GLN A O 1
ATOM 2056 N N . LEU A 1 278 ? 8.193 93.605 13.800 1.00 22.58 272 LEU A N 1
ATOM 2057 C CA . LEU A 1 278 ? 9.037 94.333 12.885 1.00 23.39 272 LEU A CA 1
ATOM 2058 C C . LEU A 1 278 ? 9.775 95.488 13.610 1.00 24.55 272 LEU A C 1
ATOM 2059 O O . LEU A 1 278 ? 10.950 95.659 13.388 1.00 24.01 272 LEU A O 1
ATOM 2064 N N . ASP A 1 279 ? 9.116 96.187 14.534 1.00 25.50 273 ASP A N 1
ATOM 2065 C CA . ASP A 1 279 ? 9.799 97.201 15.400 1.00 27.36 273 ASP A CA 1
ATOM 2066 C C . ASP A 1 279 ? 10.892 96.543 16.240 1.00 28.14 273 ASP A C 1
ATOM 2067 O O . ASP A 1 279 ? 12.015 97.027 16.351 1.00 28.72 273 ASP A O 1
ATOM 2072 N N . ARG A 1 280 ? 10.528 95.390 16.804 1.00 27.82 274 ARG A N 1
ATOM 2073 C CA . ARG A 1 280 ? 11.442 94.601 17.632 1.00 28.01 274 ARG A CA 1
ATOM 2074 C C . ARG A 1 280 ? 12.568 93.907 16.879 1.00 27.15 274 ARG A C 1
ATOM 2075 O O . ARG A 1 280 ? 13.534 93.504 17.509 1.00 27.37 274 ARG A O 1
ATOM 2083 N N . TYR A 1 281 ? 12.453 93.780 15.558 1.00 26.19 275 TYR A N 1
ATOM 2084 C CA . TYR A 1 281 ? 13.293 92.862 14.787 1.00 25.81 275 TYR A CA 1
ATOM 2085 C C . TYR A 1 281 ? 14.825 93.131 14.779 1.00 26.23 275 TYR A C 1
ATOM 2086 O O . TYR A 1 281 ? 15.573 92.196 14.997 1.00 25.13 275 TYR A O 1
ATOM 2095 N N . PRO A 1 282 ? 15.274 94.403 14.562 1.00 28.11 276 PRO A N 1
ATOM 2096 C CA . PRO A 1 282 ? 16.692 94.733 14.801 1.00 28.97 276 PRO A CA 1
ATOM 2097 C C . PRO A 1 282 ? 17.230 94.188 16.130 1.00 29.54 276 PRO A C 1
ATOM 2098 O O . PRO A 1 282 ? 18.224 93.458 16.093 1.00 30.33 276 PRO A O 1
ATOM 2102 N N . SER A 1 283 ? 16.549 94.413 17.262 1.00 29.64 277 SER A N 1
ATOM 2103 C CA . SER A 1 283 ? 17.013 93.873 18.567 1.00 30.88 277 SER A CA 1
ATOM 2104 C C . SER A 1 283 ? 17.019 92.327 18.647 1.00 30.11 277 SER A C 1
ATOM 2105 O O . SER A 1 283 ? 17.917 91.707 19.249 1.00 30.22 277 SER A O 1
ATOM 2108 N N . LEU A 1 284 ? 16.006 91.715 18.048 1.00 29.63 278 LEU A N 1
ATOM 2109 C CA . LEU A 1 284 ? 15.920 90.223 17.997 1.00 29.10 278 LEU A CA 1
ATOM 2110 C C . LEU A 1 284 ? 17.060 89.621 17.191 1.00 28.93 278 LEU A C 1
ATOM 2111 O O . LEU A 1 284 ? 17.700 88.675 17.608 1.00 28.72 278 LEU A O 1
ATOM 2116 N N . LEU A 1 285 ? 17.319 90.223 16.043 1.00 29.16 279 LEU A N 1
ATOM 2117 C CA . LEU A 1 285 ? 18.424 89.847 15.205 1.00 28.67 279 LEU A CA 1
ATOM 2118 C C . LEU A 1 285 ? 19.762 89.978 15.944 1.00 29.52 279 LEU A C 1
ATOM 2119 O O . LEU A 1 285 ? 20.626 89.131 15.782 1.00 28.29 279 LEU A O 1
ATOM 2124 N N . GLN A 1 286 ? 19.921 91.058 16.734 1.00 30.37 280 GLN A N 1
ATOM 2125 C CA . GLN A 1 286 ? 21.166 91.295 17.483 1.00 31.26 280 GLN A CA 1
ATOM 2126 C C . GLN A 1 286 ? 21.374 90.208 18.533 1.00 31.09 280 GLN A C 1
ATOM 2127 O O . GLN A 1 286 ? 22.448 89.615 18.604 1.00 30.28 280 GLN A O 1
ATOM 2133 N N . ARG A 1 287 ? 20.328 89.909 19.305 1.00 31.30 281 ARG A N 1
ATOM 2134 C CA . ARG A 1 287 ? 20.392 88.813 20.278 1.00 32.04 281 ARG A CA 1
ATOM 2135 C C . ARG A 1 287 ? 20.766 87.472 19.626 1.00 30.88 281 ARG A C 1
ATOM 2136 O O . ARG A 1 287 ? 21.629 86.756 20.145 1.00 32.43 281 ARG A O 1
ATOM 2144 N N . ARG A 1 288 ? 20.211 87.175 18.459 1.00 29.61 282 ARG A N 1
ATOM 2145 C CA . ARG A 1 288 ? 20.549 85.919 17.759 1.00 29.03 282 ARG A CA 1
ATOM 2146 C C . ARG A 1 288 ? 22.041 85.884 17.339 1.00 29.79 282 ARG A C 1
ATOM 2147 O O . ARG A 1 288 ? 22.716 84.833 17.407 1.00 29.13 282 ARG A O 1
ATOM 2155 N N . LYS A 1 289 ? 22.540 87.037 16.903 1.00 30.54 283 LYS A N 1
ATOM 2156 C CA . LYS A 1 289 ? 23.957 87.190 16.578 1.00 31.64 283 LYS A CA 1
ATOM 2157 C C . LYS A 1 289 ? 24.839 86.825 17.775 1.00 32.20 283 LYS A C 1
ATOM 2158 O O . LYS A 1 289 ? 25.775 86.022 17.656 1.00 32.51 283 LYS A O 1
ATOM 2164 N N . ASP A 1 290 ? 24.533 87.425 18.919 1.00 32.56 284 ASP A N 1
ATOM 2165 C CA . ASP A 1 290 ? 25.268 87.177 20.164 1.00 32.89 284 ASP A CA 1
ATOM 2166 C C . ASP A 1 290 ? 25.236 85.710 20.591 1.00 31.88 284 ASP A C 1
ATOM 2167 O O . ASP A 1 290 ? 26.243 85.208 21.096 1.00 32.09 284 ASP A O 1
ATOM 2172 N N . ILE A 1 291 ? 24.086 85.035 20.439 1.00 30.46 285 ILE A N 1
ATOM 2173 C CA . ILE A 1 291 ? 24.002 83.603 20.747 1.00 29.68 285 ILE A CA 1
ATOM 2174 C C . ILE A 1 291 ? 24.863 82.818 19.768 1.00 28.78 285 ILE A C 1
ATOM 2175 O O . ILE A 1 291 ? 25.574 81.917 20.188 1.00 29.32 285 ILE A O 1
ATOM 2180 N N . VAL A 1 292 ? 24.784 83.138 18.477 1.00 27.75 286 VAL A N 1
ATOM 2181 C CA . VAL A 1 292 ? 25.541 82.391 17.468 1.00 27.83 286 VAL A CA 1
ATOM 2182 C C . VAL A 1 292 ? 27.032 82.551 17.693 1.00 29.42 286 VAL A C 1
ATOM 2183 O O . VAL A 1 292 ? 27.775 81.572 17.672 1.00 29.10 286 VAL A O 1
ATOM 2187 N N . ASP A 1 293 ? 27.467 83.777 17.966 1.00 30.43 287 ASP A N 1
ATOM 2188 C CA . ASP A 1 293 ? 28.887 83.998 18.250 1.00 32.37 287 ASP A CA 1
ATOM 2189 C C . ASP A 1 293 ? 29.343 83.190 19.471 1.00 33.63 287 ASP A C 1
ATOM 2190 O O . ASP A 1 293 ? 30.462 82.696 19.491 1.00 33.08 287 ASP A O 1
ATOM 2195 N N . ARG A 1 294 ? 28.487 83.100 20.501 1.00 34.40 288 ARG A N 1
ATOM 2196 C CA . ARG A 1 294 ? 28.834 82.358 21.729 1.00 35.75 288 ARG A CA 1
ATOM 2197 C C . ARG A 1 294 ? 28.947 80.853 21.420 1.00 34.67 288 ARG A C 1
ATOM 2198 O O . ARG A 1 294 ? 29.933 80.194 21.794 1.00 34.44 288 ARG A O 1
ATOM 2206 N N . TYR A 1 295 ? 27.974 80.330 20.671 1.00 32.34 289 TYR A N 1
ATOM 2207 C CA . TYR A 1 295 ? 28.060 78.937 20.202 1.00 31.54 289 TYR A CA 1
ATOM 2208 C C . TYR A 1 295 ? 29.334 78.699 19.358 1.00 31.05 289 TYR A C 1
ATOM 2209 O O . TYR A 1 295 ? 30.085 77.740 19.581 1.00 31.59 289 TYR A O 1
ATOM 2218 N N . ASP A 1 296 ? 29.525 79.561 18.360 1.00 30.22 290 ASP A N 1
ATOM 2219 C CA . ASP A 1 296 ? 30.682 79.473 17.475 1.00 30.78 290 ASP A CA 1
ATOM 2220 C C . ASP A 1 296 ? 31.993 79.433 18.263 1.00 31.86 290 ASP A C 1
ATOM 2221 O O . ASP A 1 296 ? 32.816 78.555 17.999 1.00 32.26 290 ASP A O 1
ATOM 2226 N N . SER A 1 297 ? 32.196 80.328 19.225 1.00 32.67 291 SER A N 1
ATOM 2227 C CA . SER A 1 297 ? 33.465 80.276 20.012 1.00 34.75 291 SER A CA 1
ATOM 2228 C C . SER A 1 297 ? 33.517 79.012 20.864 1.00 34.75 291 SER A C 1
ATOM 2229 O O . SER A 1 297 ? 34.534 78.371 20.951 1.00 34.56 291 SER A O 1
ATOM 2232 N N . GLY A 1 298 ? 32.373 78.622 21.431 1.00 34.59 292 GLY A N 1
ATOM 2233 C CA . GLY A 1 298 ? 32.261 77.372 22.196 1.00 35.12 292 GLY A CA 1
ATOM 2234 C C . GLY A 1 298 ? 32.622 76.082 21.452 1.00 34.39 292 GLY A C 1
ATOM 2235 O O . GLY A 1 298 ? 33.306 75.222 22.007 1.00 35.05 292 GLY A O 1
ATOM 2236 N N . PHE A 1 299 ? 32.206 75.980 20.192 1.00 33.34 293 PHE A N 1
ATOM 2237 C CA . PHE A 1 299 ? 32.440 74.798 19.368 1.00 33.03 293 PHE A CA 1
ATOM 2238 C C . PHE A 1 299 ? 33.760 74.813 18.582 1.00 33.75 293 PHE A C 1
ATOM 2239 O O . PHE A 1 299 ? 34.104 73.810 17.991 1.00 34.16 293 PHE A O 1
ATOM 2247 N N . ALA A 1 300 ? 34.462 75.944 18.577 1.00 34.10 294 ALA A N 1
ATOM 2248 C CA . ALA A 1 300 ? 35.757 76.089 17.878 1.00 34.18 294 ALA A CA 1
ATOM 2249 C C . ALA A 1 300 ? 36.717 74.983 18.265 1.00 34.60 294 ALA A C 1
ATOM 2250 O O . ALA A 1 300 ? 36.859 74.665 19.457 1.00 35.53 294 ALA A O 1
ATOM 2252 N N . GLY A 1 301 ? 37.333 74.345 17.254 1.00 34.03 295 GLY A N 1
ATOM 2253 C CA . GLY A 1 301 ? 38.289 73.254 17.487 1.00 34.80 295 GLY A CA 1
ATOM 2254 C C . GLY A 1 301 ? 37.681 71.912 17.893 1.00 34.26 295 GLY A C 1
ATOM 2255 O O . GLY A 1 301 ? 38.411 70.949 18.054 1.00 34.46 295 GLY A O 1
ATOM 2256 N N . SER A 1 302 ? 36.355 71.825 18.072 1.00 32.99 296 SER A N 1
ATOM 2257 C CA . SER A 1 302 ? 35.724 70.556 18.459 1.00 32.53 296 SER A CA 1
ATOM 2258 C C . SER A 1 302 ? 35.262 69.790 17.222 1.00 32.11 296 SER A C 1
ATOM 2259 O O . SER A 1 302 ? 35.363 70.238 16.093 1.00 31.06 296 SER A O 1
ATOM 2262 N N . ARG A 1 303 ? 34.667 68.643 17.451 1.00 33.37 297 ARG A N 1
ATOM 2263 C CA . ARG A 1 303 ? 34.059 67.860 16.370 1.00 34.07 297 ARG A CA 1
ATOM 2264 C C . ARG A 1 303 ? 32.704 68.470 15.868 1.00 31.71 297 ARG A C 1
ATOM 2265 O O . ARG A 1 303 ? 32.228 68.190 14.756 1.00 30.94 297 ARG A O 1
ATOM 2273 N N . ILE A 1 304 ? 32.111 69.317 16.691 1.00 30.39 298 ILE A N 1
ATOM 2274 C CA . ILE A 1 304 ? 30.842 69.979 16.356 1.00 28.52 298 ILE A CA 1
ATOM 2275 C C . ILE A 1 304 ? 31.136 71.099 15.369 1.00 27.64 298 ILE A C 1
ATOM 2276 O O . ILE A 1 304 ? 31.773 72.097 15.738 1.00 28.73 298 ILE A O 1
ATOM 2281 N N . HIS A 1 305 ? 30.714 70.935 14.130 1.00 26.12 299 HIS A N 1
ATOM 2282 C CA . HIS A 1 305 ? 30.911 71.923 13.044 1.00 25.70 299 HIS A CA 1
ATOM 2283 C C . HIS A 1 305 ? 29.613 72.638 12.632 1.00 24.72 299 HIS A C 1
ATOM 2284 O O . HIS A 1 305 ? 28.778 72.076 11.882 1.00 23.46 299 HIS A O 1
ATOM 2291 N N . PRO A 1 306 ? 29.439 73.888 13.070 1.00 24.34 300 PRO A N 1
ATOM 2292 C CA . PRO A 1 306 ? 28.233 74.648 12.672 1.00 23.52 300 PRO A CA 1
ATOM 2293 C C . PRO A 1 306 ? 28.318 75.245 11.274 1.00 22.83 300 PRO A C 1
ATOM 2294 O O . PRO A 1 306 ? 29.392 75.513 10.750 1.00 22.06 300 PRO A O 1
ATOM 2298 N N . LEU A 1 307 ? 27.166 75.392 10.645 1.00 22.00 301 LEU A N 1
ATOM 2299 C CA . LEU A 1 307 ? 27.100 76.124 9.399 1.00 22.11 301 LEU A CA 1
ATOM 2300 C C . LEU A 1 307 ? 27.413 77.574 9.737 1.00 22.05 301 LEU A C 1
ATOM 2301 O O . LEU A 1 307 ? 26.914 78.080 10.765 1.00 21.59 301 LEU A O 1
ATOM 2306 N N . ALA A 1 308 ? 28.164 78.213 8.855 1.00 22.13 302 ALA A N 1
ATOM 2307 C CA . ALA A 1 308 ? 28.609 79.586 9.082 1.00 23.06 302 ALA A CA 1
ATOM 2308 C C . ALA A 1 308 ? 27.490 80.559 8.777 1.00 22.77 302 ALA A C 1
ATOM 2309 O O . ALA A 1 308 ? 26.884 80.514 7.703 1.00 21.60 302 ALA A O 1
ATOM 2311 N N . HIS A 1 309 ? 27.194 81.389 9.769 1.00 23.93 303 HIS A N 1
ATOM 2312 C CA . HIS A 1 309 ? 26.197 82.439 9.614 1.00 24.31 303 HIS A CA 1
ATOM 2313 C C . HIS A 1 309 ? 26.706 83.749 9.101 1.00 25.65 303 HIS A C 1
ATOM 2314 O O . HIS A 1 309 ? 25.924 84.641 8.757 1.00 25.23 303 HIS A O 1
ATOM 2321 N N . LYS A 1 310 ? 28.026 83.887 9.058 1.00 27.92 304 LYS A N 1
ATOM 2322 C CA . LYS A 1 310 ? 28.651 85.081 8.533 1.00 29.51 304 LYS A CA 1
ATOM 2323 C C . LYS A 1 310 ? 29.708 84.614 7.552 1.00 29.05 304 LYS A C 1
ATOM 2324 O O . LYS A 1 310 ? 30.542 83.821 7.935 1.00 29.37 304 LYS A O 1
ATOM 2330 N N . THR A 1 311 ? 29.567 85.008 6.287 1.00 28.20 305 THR A N 1
ATOM 2331 C CA . THR A 1 311 ? 30.519 84.695 5.238 1.00 28.87 305 THR A CA 1
ATOM 2332 C C . THR A 1 311 ? 30.937 85.999 4.513 1.00 29.90 305 THR A C 1
ATOM 2333 O O . THR A 1 311 ? 30.421 87.070 4.774 1.00 30.38 305 THR A O 1
ATOM 2337 N N . GLU A 1 312 ? 31.834 85.839 3.568 1.00 30.83 306 GLU A N 1
ATOM 2338 C CA . GLU A 1 312 ? 32.233 86.888 2.649 1.00 32.28 306 GLU A CA 1
ATOM 2339 C C . GLU A 1 312 ? 31.055 87.560 1.956 1.00 31.48 306 GLU A C 1
ATOM 2340 O O . GLU A 1 312 ? 31.022 88.794 1.809 1.00 30.88 306 GLU A O 1
ATOM 2346 N N . THR A 1 313 ? 30.052 86.747 1.593 1.00 29.88 307 THR A N 1
ATOM 2347 C CA . THR A 1 313 ? 28.832 87.234 0.910 1.00 29.04 307 THR A CA 1
ATOM 2348 C C . THR A 1 313 ? 27.564 87.332 1.756 1.00 28.06 307 THR A C 1
ATOM 2349 O O . THR A 1 313 ? 26.654 88.078 1.387 1.00 28.45 307 THR A O 1
ATOM 2353 N N . VAL A 1 314 ? 27.471 86.606 2.873 1.00 27.31 308 VAL A N 1
ATOM 2354 C CA . VAL A 1 314 ? 26.223 86.486 3.599 1.00 26.08 308 VAL A CA 1
ATOM 2355 C C . VAL A 1 314 ? 26.341 86.997 5.024 1.00 26.60 308 VAL A C 1
ATOM 2356 O O . VAL A 1 314 ? 27.301 86.661 5.734 1.00 28.19 308 VAL A O 1
ATOM 2360 N N . GLU A 1 315 ? 25.343 87.762 5.438 1.00 26.18 309 GLU A N 1
ATOM 2361 C CA . GLU A 1 315 ? 25.026 87.940 6.850 1.00 26.60 309 GLU A CA 1
ATOM 2362 C C . GLU A 1 315 ? 23.651 87.290 7.081 1.00 24.56 309 GLU A C 1
ATOM 2363 O O . GLU A 1 315 ? 22.593 87.834 6.691 1.00 23.08 309 GLU A O 1
ATOM 2369 N N . SER A 1 316 ? 23.672 86.143 7.747 1.00 23.76 310 SER A N 1
ATOM 2370 C CA . SER A 1 316 ? 22.448 85.384 8.019 1.00 22.27 310 SER A CA 1
ATOM 2371 C C . SER A 1 316 ? 21.610 86.036 9.086 1.00 22.02 310 SER A C 1
ATOM 2372 O O . SER A 1 316 ? 22.140 86.661 9.982 1.00 22.59 310 SER A O 1
ATOM 2375 N N . SER A 1 317 ? 20.280 85.891 8.969 1.00 21.06 311 SER A N 1
ATOM 2376 C CA . SER A 1 317 ? 19.333 86.264 10.051 1.00 20.97 311 SER A CA 1
ATOM 2377 C C . SER A 1 317 ? 19.427 85.367 11.276 1.00 20.86 311 SER A C 1
ATOM 2378 O O . SER A 1 317 ? 18.831 85.668 12.287 1.00 20.55 311 SER A O 1
ATOM 2381 N N . ARG A 1 318 ? 20.148 84.240 11.158 1.00 21.23 312 ARG A N 1
ATOM 2382 C CA . ARG A 1 318 ? 20.481 83.352 12.267 1.00 21.71 312 ARG A CA 1
ATOM 2383 C C . ARG A 1 318 ? 19.230 82.718 12.847 1.00 21.14 312 ARG A C 1
ATOM 2384 O O . ARG A 1 318 ? 18.894 82.905 14.040 1.00 20.88 312 ARG A O 1
ATOM 2392 N N . HIS A 1 319 ? 18.516 82.041 11.959 1.00 20.18 313 HIS A N 1
ATOM 2393 C CA . HIS A 1 319 ? 17.242 81.346 12.331 1.00 19.83 313 HIS A CA 1
ATOM 2394 C C . HIS A 1 319 ? 17.418 79.948 12.952 1.00 19.61 313 HIS A C 1
ATOM 2395 O O . HIS A 1 319 ? 16.821 79.649 13.978 1.00 20.01 313 HIS A O 1
ATOM 2402 N N . LEU A 1 320 ? 18.302 79.145 12.372 1.00 19.04 314 LEU A N 1
ATOM 2403 C CA . LEU A 1 320 ? 18.672 77.831 12.950 1.00 18.84 314 LEU A CA 1
ATOM 2404 C C . LEU A 1 320 ? 20.166 77.687 13.176 1.00 19.66 314 LEU A C 1
ATOM 2405 O O . LEU A 1 320 ? 20.986 78.094 12.310 1.00 19.44 314 LEU A O 1
ATOM 2410 N N . TYR A 1 321 ? 20.526 77.077 14.304 1.00 19.93 315 TYR A N 1
ATOM 2411 C CA . TYR A 1 321 ? 21.885 76.697 14.530 1.00 20.46 315 TYR A CA 1
ATOM 2412 C C . TYR A 1 321 ? 22.108 75.240 14.115 1.00 20.22 315 TYR A C 1
ATOM 2413 O O . TYR A 1 321 ? 22.127 74.304 14.929 1.00 20.16 315 TYR A O 1
ATOM 2422 N N . ILE A 1 322 ? 22.308 75.100 12.821 1.00 20.00 316 ILE A N 1
ATOM 2423 C CA . ILE A 1 322 ? 22.598 73.825 12.189 1.00 20.28 316 ILE A CA 1
ATOM 2424 C C . ILE A 1 322 ? 24.059 73.424 12.432 1.00 21.08 316 ILE A C 1
ATOM 2425 O O . ILE A 1 322 ? 24.990 74.239 12.200 1.00 21.17 316 ILE A O 1
ATOM 2430 N N . THR A 1 323 ? 24.249 72.187 12.910 1.00 21.21 317 THR A N 1
ATOM 2431 C CA . THR A 1 323 ? 25.576 71.634 13.138 1.00 22.01 317 THR A CA 1
ATOM 2432 C C . THR A 1 323 ? 25.654 70.293 12.504 1.00 22.19 317 THR A C 1
ATOM 2433 O O . THR A 1 323 ? 24.628 69.617 12.313 1.00 21.76 317 THR A O 1
ATOM 2437 N N . ARG A 1 324 ? 26.869 69.917 12.133 1.00 22.72 318 ARG A N 1
ATOM 2438 C CA . ARG A 1 324 ? 27.185 68.559 11.780 1.00 23.69 318 ARG A CA 1
ATOM 2439 C C . ARG A 1 324 ? 28.335 68.037 12.664 1.00 24.93 318 ARG A C 1
ATOM 2440 O O . ARG A 1 324 ? 29.290 68.770 12.913 1.00 26.17 318 ARG A O 1
ATOM 2448 N N . VAL A 1 325 ? 28.204 66.811 13.182 1.00 25.29 319 VAL A N 1
ATOM 2449 C CA . VAL A 1 325 ? 29.170 66.221 14.107 1.00 26.94 319 VAL A CA 1
ATOM 2450 C C . VAL A 1 325 ? 30.105 65.307 13.299 1.00 27.78 319 VAL A C 1
ATOM 2451 O O . VAL A 1 325 ? 29.674 64.287 12.739 1.00 26.43 319 VAL A O 1
ATOM 2455 N N . GLU A 1 326 ? 31.359 65.717 13.157 1.00 29.51 320 GLU A N 1
ATOM 2456 C CA . GLU A 1 326 ? 32.284 64.956 12.337 1.00 31.79 320 GLU A CA 1
ATOM 2457 C C . GLU A 1 326 ? 32.367 63.520 12.810 1.00 32.42 320 GLU A C 1
ATOM 2458 O O . GLU A 1 326 ? 32.489 63.263 14.006 1.00 32.73 320 GLU A O 1
ATOM 2464 N N . GLY A 1 327 ? 32.351 62.598 11.854 1.00 32.93 321 GLY A N 1
ATOM 2465 C CA . GLY A 1 327 ? 32.615 61.188 12.145 1.00 34.14 321 GLY A CA 1
ATOM 2466 C C . GLY A 1 327 ? 31.449 60.389 12.702 1.00 34.39 321 GLY A C 1
ATOM 2467 O O . GLY A 1 327 ? 31.610 59.201 12.990 1.00 36.52 321 GLY A O 1
ATOM 2468 N N . ALA A 1 328 ? 30.276 61.002 12.847 1.00 33.19 322 ALA A N 1
ATOM 2469 C CA . ALA A 1 328 ? 29.110 60.350 13.451 1.00 33.50 322 ALA A CA 1
ATOM 2470 C C . ALA A 1 328 ? 28.246 59.664 12.384 1.00 32.42 322 ALA A C 1
ATOM 2471 O O . ALA A 1 328 ? 27.890 60.267 11.375 1.00 31.61 322 ALA A O 1
ATOM 2473 N N . SER A 1 329 ? 27.889 58.417 12.643 1.00 32.15 323 SER A N 1
ATOM 2474 C CA . SER A 1 329 ? 26.907 57.711 11.811 1.00 31.57 323 SER A CA 1
ATOM 2475 C C . SER A 1 329 ? 25.490 58.177 12.117 1.00 30.52 323 SER A C 1
ATOM 2476 O O . SER A 1 329 ? 25.234 58.832 13.115 1.00 29.84 323 SER A O 1
ATOM 2479 N N . LEU A 1 330 ? 24.568 57.770 11.252 1.00 30.36 324 LEU A N 1
ATOM 2480 C CA . LEU A 1 330 ? 23.136 57.919 11.492 1.00 29.43 324 LEU A CA 1
ATOM 2481 C C . LEU A 1 330 ? 22.716 57.507 12.897 1.00 29.71 324 LEU A C 1
ATOM 2482 O O . LEU A 1 330 ? 22.060 58.275 13.608 1.00 28.94 324 LEU A O 1
ATOM 2487 N N . GLU A 1 331 ? 23.121 56.309 13.298 1.00 29.77 325 GLU A N 1
ATOM 2488 C CA . GLU A 1 331 ? 22.717 55.742 14.561 1.00 30.60 325 GLU A CA 1
ATOM 2489 C C . GLU A 1 331 ? 23.301 56.518 15.726 1.00 30.35 325 GLU A C 1
ATOM 2490 O O . GLU A 1 331 ? 22.643 56.760 16.758 1.00 30.38 325 GLU A O 1
ATOM 2496 N N . GLU A 1 332 ? 24.528 56.967 15.543 1.00 29.93 326 GLU A N 1
ATOM 2497 C CA . GLU A 1 332 ? 25.230 57.724 16.583 1.00 30.13 326 GLU A CA 1
ATOM 2498 C C . GLU A 1 332 ? 24.627 59.110 16.720 1.00 28.61 326 GLU A C 1
ATOM 2499 O O . GLU A 1 332 ? 24.451 59.601 17.834 1.00 28.53 326 GLU A O 1
ATOM 2505 N N . ARG A 1 333 ? 24.284 59.734 15.597 1.00 27.85 327 ARG A N 1
ATOM 2506 C CA . ARG A 1 333 ? 23.563 61.034 15.630 1.00 27.00 327 ARG A CA 1
ATOM 2507 C C . ARG A 1 333 ? 22.287 60.904 16.422 1.00 27.98 327 ARG A C 1
ATOM 2508 O O . ARG A 1 333 ? 21.958 61.769 17.260 1.00 28.54 327 ARG A O 1
ATOM 2516 N N . ASN A 1 334 ? 21.521 59.853 16.152 1.00 28.87 328 ASN A N 1
ATOM 2517 C CA . ASN A 1 334 ? 20.218 59.706 16.813 1.00 29.89 328 ASN A CA 1
ATOM 2518 C C . ASN A 1 334 ? 20.433 59.535 18.315 1.00 31.00 328 ASN A C 1
ATOM 2519 O O . ASN A 1 334 ? 19.707 60.141 19.082 1.00 31.66 328 ASN A O 1
ATOM 2524 N N . LEU A 1 335 ? 21.447 58.744 18.706 1.00 32.30 329 LEU A N 1
ATOM 2525 C CA . LEU A 1 335 ? 21.775 58.545 20.136 1.00 34.00 329 LEU A CA 1
ATOM 2526 C C . LEU A 1 335 ? 22.148 59.864 20.794 1.00 33.48 329 LEU A C 1
ATOM 2527 O O . LEU A 1 335 ? 21.593 60.200 21.844 1.00 34.20 329 LEU A O 1
ATOM 2532 N N . ILE A 1 336 ? 22.982 60.666 20.122 1.00 32.57 330 ILE A N 1
ATOM 2533 C CA . ILE A 1 336 ? 23.345 62.016 20.631 1.00 32.74 330 ILE A CA 1
ATOM 2534 C C . ILE A 1 336 ? 22.095 62.907 20.886 1.00 31.93 330 ILE A C 1
ATOM 2535 O O . ILE A 1 336 ? 21.991 63.564 21.922 1.00 32.61 330 ILE A O 1
ATOM 2540 N N . ILE A 1 337 ? 21.127 62.892 19.982 1.00 31.56 331 ILE A N 1
ATOM 2541 C CA . ILE A 1 337 ? 19.896 63.656 20.200 1.00 31.68 331 ILE A CA 1
ATOM 2542 C C . ILE A 1 337 ? 19.155 63.185 21.449 1.00 33.02 331 ILE A C 1
ATOM 2543 O O . ILE A 1 337 ? 18.732 63.999 22.270 1.00 32.93 331 ILE A O 1
ATOM 2548 N N . GLN A 1 338 ? 19.018 61.880 21.612 1.00 35.11 332 GLN A N 1
ATOM 2549 C CA . GLN A 1 338 ? 18.350 61.346 22.823 1.00 37.48 332 GLN A CA 1
ATOM 2550 C C . GLN A 1 338 ? 19.135 61.664 24.129 1.00 37.61 332 GLN A C 1
ATOM 2551 O O . GLN A 1 338 ? 18.520 61.923 25.180 1.00 37.00 332 GLN A O 1
ATOM 2557 N N . GLU A 1 339 ? 20.470 61.657 24.058 1.00 37.24 333 GLU A N 1
ATOM 2558 C CA . GLU A 1 339 ? 21.302 62.064 25.200 1.00 38.22 333 GLU A CA 1
ATOM 2559 C C . GLU A 1 339 ? 21.181 63.561 25.505 1.00 36.74 333 GLU A C 1
ATOM 2560 O O . GLU A 1 339 ? 21.198 63.955 26.668 1.00 37.26 333 GLU A O 1
ATOM 2566 N N . LEU A 1 340 ? 21.072 64.388 24.477 1.00 34.70 334 LEU A N 1
ATOM 2567 C CA . LEU A 1 340 ? 20.780 65.829 24.691 1.00 34.25 334 LEU A CA 1
ATOM 2568 C C . LEU A 1 340 ? 19.443 66.019 25.399 1.00 34.09 334 LEU A C 1
ATOM 2569 O O . LEU A 1 340 ? 19.322 66.818 26.333 1.00 34.54 334 LEU A O 1
ATOM 2574 N N . ALA A 1 341 ? 18.463 65.234 24.971 1.00 34.14 335 ALA A N 1
ATOM 2575 C CA . ALA A 1 341 ? 17.121 65.291 25.535 1.00 34.98 335 ALA A CA 1
ATOM 2576 C C . ALA A 1 341 ? 17.093 64.880 27.021 1.00 37.32 335 ALA A C 1
ATOM 2577 O O . ALA A 1 341 ? 16.453 65.543 27.828 1.00 36.60 335 ALA A O 1
ATOM 2579 N N . LYS A 1 342 ? 17.853 63.844 27.390 1.00 39.03 336 LYS A N 1
ATOM 2580 C CA . LYS A 1 342 ? 17.997 63.460 28.810 1.00 41.69 336 LYS A CA 1
ATOM 2581 C C . LYS A 1 342 ? 18.654 64.532 29.658 1.00 42.17 336 LYS A C 1
ATOM 2582 O O . LYS A 1 342 ? 18.438 64.582 30.868 1.00 42.80 336 LYS A O 1
ATOM 2588 N N . ALA A 1 343 ? 19.476 65.366 29.017 1.00 41.01 337 ALA A N 1
ATOM 2589 C CA . ALA A 1 343 ? 20.168 66.467 29.681 1.00 41.27 337 ALA A CA 1
ATOM 2590 C C . ALA A 1 343 ? 19.338 67.781 29.651 1.00 40.41 337 ALA A C 1
ATOM 2591 O O . ALA A 1 343 ? 19.844 68.832 30.015 1.00 40.43 337 ALA A O 1
ATOM 2593 N N . GLY A 1 344 ? 18.076 67.708 29.228 1.00 39.85 338 GLY A N 1
ATOM 2594 C CA . GLY A 1 344 ? 17.174 68.862 29.214 1.00 38.87 338 GLY A CA 1
ATOM 2595 C C . GLY A 1 344 ? 17.403 69.820 28.064 1.00 37.38 338 GLY A C 1
ATOM 2596 O O . GLY A 1 344 ? 17.132 71.016 28.194 1.00 38.28 338 GLY A O 1
ATOM 2597 N N . ILE A 1 345 ? 17.919 69.296 26.945 1.00 35.80 339 ILE A N 1
ATOM 2598 C CA . ILE A 1 345 ? 18.188 70.082 25.745 1.00 33.95 339 ILE A CA 1
ATOM 2599 C C . ILE A 1 345 ? 17.431 69.541 24.540 1.00 31.91 339 ILE A C 1
ATOM 2600 O O . ILE A 1 345 ? 17.766 68.464 24.025 1.00 31.39 339 ILE A O 1
ATOM 2605 N N . ALA A 1 346 ? 16.464 70.321 24.067 1.00 30.60 340 ALA A N 1
ATOM 2606 C CA . ALA A 1 346 ? 15.706 70.001 22.860 1.00 29.64 340 ALA A CA 1
ATOM 2607 C C . ALA A 1 346 ? 16.589 70.277 21.632 1.00 28.47 340 ALA A C 1
ATOM 2608 O O . ALA A 1 346 ? 17.457 71.158 21.658 1.00 28.98 340 ALA A O 1
ATOM 2610 N N . SER A 1 347 ? 16.440 69.439 20.622 1.00 27.23 341 SER A N 1
ATOM 2611 C CA . SER A 1 347 ? 17.257 69.539 19.421 1.00 26.33 341 SER A CA 1
ATOM 2612 C C . SER A 1 347 ? 16.398 69.046 18.281 1.00 25.71 341 SER A C 1
ATOM 2613 O O . SER A 1 347 ? 15.283 68.495 18.512 1.00 25.54 341 SER A O 1
ATOM 2616 N N . ASN A 1 348 ? 16.861 69.264 17.063 1.00 24.41 342 ASN A N 1
ATOM 2617 C CA . ASN A 1 348 ? 16.087 68.935 15.924 1.00 24.33 342 ASN A CA 1
ATOM 2618 C C . ASN A 1 348 ? 16.967 68.588 14.790 1.00 22.89 342 ASN A C 1
ATOM 2619 O O . ASN A 1 348 ? 18.200 68.624 14.917 1.00 22.51 342 ASN A O 1
ATOM 2624 N N . VAL A 1 349 ? 16.350 68.176 13.688 1.00 22.24 343 VAL A N 1
ATOM 2625 C CA . VAL A 1 349 ? 17.080 67.768 12.496 1.00 22.07 343 VAL A CA 1
ATOM 2626 C C . VAL A 1 349 ? 16.478 68.500 11.322 1.00 21.53 343 VAL A C 1
ATOM 2627 O O . VAL A 1 349 ? 15.263 68.436 11.089 1.00 21.39 343 VAL A O 1
ATOM 2631 N N . HIS A 1 350 ? 17.320 69.239 10.619 1.00 21.38 344 HIS A N 1
ATOM 2632 C CA . HIS A 1 350 ? 16.941 69.939 9.398 1.00 21.12 344 HIS A CA 1
ATOM 2633 C C . HIS A 1 350 ? 17.930 69.529 8.309 1.00 21.81 344 HIS A C 1
ATOM 2634 O O . HIS A 1 350 ? 19.076 70.043 8.292 1.00 21.94 344 HIS A O 1
ATOM 2641 N N . TYR A 1 351 ? 17.571 68.614 7.416 1.00 22.01 345 TYR A N 1
ATOM 2642 C CA . TYR A 1 351 ? 16.285 67.889 7.345 1.00 21.86 345 TYR A CA 1
ATOM 2643 C C . TYR A 1 351 ? 16.549 66.523 6.782 1.00 22.50 345 TYR A C 1
ATOM 2644 O O . TYR A 1 351 ? 17.597 66.261 6.229 1.00 22.34 345 TYR A O 1
ATOM 2653 N N . LYS A 1 352 ? 15.571 65.627 6.944 1.00 23.15 346 LYS A N 1
ATOM 2654 C CA . LYS A 1 352 ? 15.503 64.445 6.134 1.00 23.38 346 LYS A CA 1
ATOM 2655 C C . LYS A 1 352 ? 15.447 64.911 4.703 1.00 22.14 346 LYS A C 1
ATOM 2656 O O . LYS A 1 352 ? 14.663 65.777 4.402 1.00 23.08 346 LYS A O 1
ATOM 2662 N N . PRO A 1 353 ? 16.265 64.334 3.798 1.00 21.30 347 PRO A N 1
ATOM 2663 C CA . PRO A 1 353 ? 16.157 64.728 2.416 1.00 20.23 347 PRO A CA 1
ATOM 2664 C C . PRO A 1 353 ? 14.774 64.269 1.927 1.00 19.74 347 PRO A C 1
ATOM 2665 O O . PRO A 1 353 ? 14.256 63.257 2.409 1.00 19.77 347 PRO A O 1
ATOM 2669 N N . LEU A 1 354 ? 14.214 65.004 0.982 1.00 19.14 348 LEU A N 1
ATOM 2670 C CA . LEU A 1 354 ? 12.858 64.723 0.483 1.00 18.76 348 LEU A CA 1
ATOM 2671 C C . LEU A 1 354 ? 12.658 63.256 0.062 1.00 19.43 348 LEU A C 1
ATOM 2672 O O . LEU A 1 354 ? 11.655 62.703 0.414 1.00 18.86 348 LEU A O 1
ATOM 2677 N N . PRO A 1 355 ? 13.668 62.631 -0.612 1.00 19.76 349 PRO A N 1
ATOM 2678 C CA . PRO A 1 355 ? 13.534 61.245 -1.036 1.00 21.16 349 PRO A CA 1
ATOM 2679 C C . PRO A 1 355 ? 13.400 60.249 0.086 1.00 21.52 349 PRO A C 1
ATOM 2680 O O . PRO A 1 355 ? 12.990 59.160 -0.196 1.00 21.98 349 PRO A O 1
ATOM 2684 N N . LEU A 1 356 ? 13.666 60.645 1.347 1.00 21.80 350 LEU A N 1
ATOM 2685 C CA . LEU A 1 356 ? 13.395 59.742 2.483 1.00 22.26 350 LEU A CA 1
ATOM 2686 C C . LEU A 1 356 ? 11.922 59.672 2.855 1.00 21.95 350 LEU A C 1
ATOM 2687 O O . LEU A 1 356 ? 11.524 58.715 3.482 1.00 22.23 350 LEU A O 1
ATOM 2692 N N . LEU A 1 357 ? 11.146 60.675 2.448 1.00 21.03 351 LEU A N 1
ATOM 2693 C CA . LEU A 1 357 ? 9.751 60.848 2.862 1.00 20.37 351 LEU A CA 1
ATOM 2694 C C . LEU A 1 357 ? 8.851 60.026 1.933 1.00 20.48 351 LEU A C 1
ATOM 2695 O O . LEU A 1 357 ? 9.032 60.024 0.711 1.00 20.61 351 LEU A O 1
ATOM 2700 N N . THR A 1 358 ? 7.920 59.304 2.528 1.00 20.47 352 THR A N 1
ATOM 2701 C CA . THR A 1 358 ? 6.960 58.505 1.771 1.00 21.28 352 THR A CA 1
ATOM 2702 C C . THR A 1 358 ? 6.315 59.189 0.574 1.00 20.96 352 THR A C 1
ATOM 2703 O O . THR A 1 358 ? 6.269 58.614 -0.500 1.00 22.13 352 THR A O 1
ATOM 2707 N N . ALA A 1 359 ? 5.867 60.424 0.741 1.00 20.47 353 ALA A N 1
ATOM 2708 C CA . ALA A 1 359 ? 5.221 61.142 -0.340 1.00 20.86 353 ALA A CA 1
ATOM 2709 C C . ALA A 1 359 ? 6.067 61.242 -1.599 1.00 21.48 353 ALA A C 1
ATOM 2710 O O . ALA A 1 359 ? 5.546 61.119 -2.709 1.00 21.77 353 ALA A O 1
ATOM 2712 N N . TYR A 1 360 ? 7.380 61.475 -1.422 1.00 21.76 354 TYR A N 1
ATOM 2713 C CA . TYR A 1 360 ? 8.274 61.694 -2.557 1.00 22.44 354 TYR A CA 1
ATOM 2714 C C . TYR A 1 360 ? 8.856 60.385 -3.074 1.00 24.32 354 TYR A C 1
ATOM 2715 O O . TYR A 1 360 ? 9.032 60.196 -4.290 1.00 24.63 354 TYR A O 1
ATOM 2724 N N . LYS A 1 361 ? 9.110 59.461 -2.166 1.00 25.66 355 LYS A N 1
ATOM 2725 C CA . LYS A 1 361 ? 9.333 58.047 -2.537 1.00 27.92 355 LYS A CA 1
ATOM 2726 C C . LYS A 1 361 ? 8.248 57.587 -3.491 1.00 28.63 355 LYS A C 1
ATOM 2727 O O . LYS A 1 361 ? 8.521 56.901 -4.507 1.00 28.38 355 LYS A O 1
ATOM 2733 N N . ASN A 1 362 ? 6.997 57.887 -3.118 1.00 29.00 356 ASN A N 1
ATOM 2734 C CA . ASN A 1 362 ? 5.834 57.465 -3.902 1.00 29.91 356 ASN A CA 1
ATOM 2735 C C . ASN A 1 362 ? 5.756 58.108 -5.269 1.00 29.50 356 ASN A C 1
ATOM 2736 O O . ASN A 1 362 ? 5.095 57.603 -6.145 1.00 30.24 356 ASN A O 1
ATOM 2741 N N . LEU A 1 363 ? 6.434 59.231 -5.445 1.00 28.56 357 LEU A N 1
ATOM 2742 C CA . LEU A 1 363 ? 6.573 59.877 -6.764 1.00 28.62 357 LEU A CA 1
ATOM 2743 C C . LEU A 1 363 ? 7.840 59.486 -7.536 1.00 28.83 357 LEU A C 1
ATOM 2744 O O . LEU A 1 363 ? 8.182 60.113 -8.516 1.00 29.43 357 LEU A O 1
ATOM 2749 N N . GLY A 1 364 ? 8.529 58.449 -7.083 1.00 28.29 358 GLY A N 1
ATOM 2750 C CA . GLY A 1 364 ? 9.672 57.913 -7.795 1.00 29.01 358 GLY A CA 1
ATOM 2751 C C . GLY A 1 364 ? 11.031 58.466 -7.390 1.00 27.73 358 GLY A C 1
ATOM 2752 O O . GLY A 1 364 ? 12.029 58.095 -7.986 1.00 27.73 358 GLY A O 1
ATOM 2753 N N . PHE A 1 365 ? 11.099 59.352 -6.397 1.00 26.22 359 PHE A N 1
ATOM 2754 C CA . PHE A 1 365 ? 12.395 59.886 -5.968 1.00 25.39 359 PHE A CA 1
ATOM 2755 C C . PHE A 1 365 ? 13.159 58.907 -5.090 1.00 25.98 359 PHE A C 1
ATOM 2756 O O . PHE A 1 365 ? 12.587 58.264 -4.212 1.00 27.15 359 PHE A O 1
ATOM 2764 N N . ASP A 1 366 ? 14.452 58.785 -5.347 1.00 25.65 360 ASP A N 1
ATOM 2765 C CA . ASP A 1 366 ? 15.271 57.706 -4.760 1.00 26.27 360 ASP A CA 1
ATOM 2766 C C . ASP A 1 366 ? 16.511 58.311 -4.082 1.00 25.30 360 ASP A C 1
ATOM 2767 O O . ASP A 1 366 ? 17.285 58.997 -4.736 1.00 25.08 360 ASP A O 1
ATOM 2772 N N . MET A 1 367 ? 16.635 58.071 -2.783 1.00 24.69 361 MET A N 1
ATOM 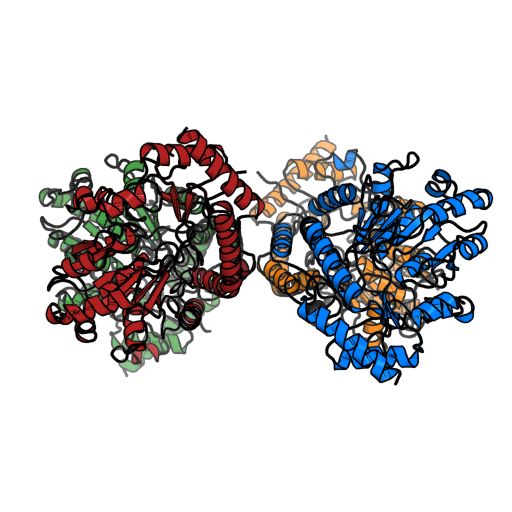2773 C CA . MET A 1 367 ? 17.702 58.605 -1.947 1.00 24.58 361 MET A CA 1
ATOM 2774 C C . MET A 1 367 ? 19.100 58.337 -2.478 1.00 25.16 361 MET A C 1
ATOM 2775 O O . MET A 1 367 ? 19.987 59.203 -2.329 1.00 24.35 361 MET A O 1
ATOM 2780 N N . THR A 1 368 ? 19.277 57.186 -3.135 1.00 25.65 362 THR A N 1
ATOM 2781 C CA . THR A 1 368 ? 20.593 56.829 -3.698 1.00 26.53 362 THR A CA 1
ATOM 2782 C C . THR A 1 368 ? 21.056 57.795 -4.800 1.00 26.41 362 THR A C 1
ATOM 2783 O O . THR A 1 368 ? 22.237 57.836 -5.117 1.00 26.58 362 THR A O 1
ATOM 2787 N N . ASN A 1 369 ? 20.133 58.565 -5.392 1.00 26.20 363 ASN A N 1
ATOM 2788 C CA . ASN A 1 369 ? 20.495 59.624 -6.373 1.00 26.34 363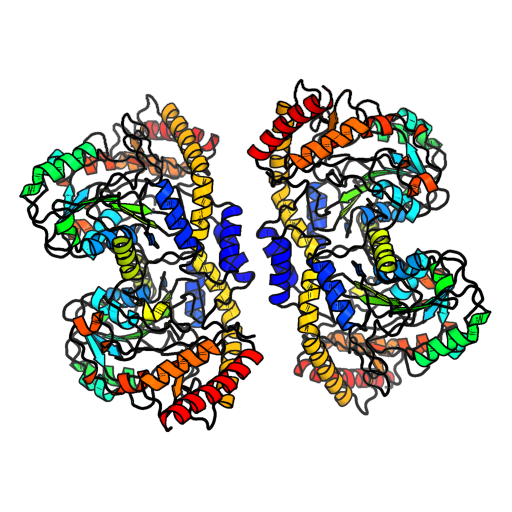 ASN A CA 1
ATOM 2789 C C . ASN A 1 369 ? 21.047 60.904 -5.782 1.00 25.34 363 ASN A C 1
ATOM 2790 O O . ASN A 1 369 ? 21.524 61.768 -6.526 1.00 25.38 363 ASN A O 1
ATOM 2795 N N . TYR A 1 370 ? 20.952 61.067 -4.460 1.00 24.53 364 TYR A N 1
ATOM 2796 C CA . TYR A 1 370 ? 21.307 62.319 -3.800 1.00 23.95 364 TYR A CA 1
ATOM 2797 C C . TYR A 1 370 ? 22.148 62.053 -2.574 1.00 23.36 364 TYR A C 1
ATOM 2798 O O . TYR A 1 370 ? 21.762 62.412 -1.464 1.00 22.03 364 TYR A O 1
ATOM 2807 N N . PRO A 1 371 ? 23.339 61.420 -2.767 1.00 24.32 365 PRO A N 1
ATOM 2808 C CA . PRO A 1 371 ? 24.179 61.043 -1.637 1.00 24.62 365 PRO A CA 1
ATOM 2809 C C . PRO A 1 371 ? 24.681 62.197 -0.772 1.00 24.24 365 PRO A C 1
ATOM 2810 O O . PRO A 1 371 ? 24.939 61.997 0.406 1.00 24.01 365 PRO A O 1
ATOM 2814 N N . LYS A 1 372 ? 24.871 63.375 -1.359 1.00 25.15 366 LYS A N 1
ATOM 2815 C CA . LYS A 1 372 ? 25.376 64.534 -0.603 1.00 25.41 366 LYS A CA 1
ATOM 2816 C C . LYS A 1 372 ? 24.299 65.004 0.358 1.00 23.98 366 LYS A C 1
ATOM 2817 O O . LYS A 1 372 ? 24.569 65.352 1.534 1.00 24.21 366 LYS A O 1
ATOM 2823 N N . ALA A 1 373 ? 23.060 65.010 -0.136 1.00 22.89 367 ALA A N 1
ATOM 2824 C CA . ALA A 1 373 ? 21.909 65.335 0.700 1.00 22.02 367 ALA A CA 1
ATOM 2825 C C . ALA A 1 373 ? 21.834 64.409 1.877 1.00 21.49 367 ALA A C 1
ATOM 2826 O O . ALA A 1 373 ? 21.650 64.851 3.021 1.00 21.23 367 ALA A O 1
ATOM 2828 N N . TYR A 1 374 ? 21.972 63.110 1.607 1.00 22.04 368 TYR A N 1
ATOM 2829 C CA . TYR A 1 374 ? 21.988 62.125 2.686 1.00 22.05 368 TYR A CA 1
ATOM 2830 C C . TYR A 1 374 ? 23.105 62.401 3.710 1.00 21.94 368 TYR A C 1
ATOM 2831 O O . TYR A 1 374 ? 22.899 62.279 4.901 1.00 21.31 368 TYR A O 1
ATOM 2840 N N . ALA A 1 375 ? 24.301 62.662 3.210 1.00 22.11 369 ALA A N 1
ATOM 2841 C CA . ALA A 1 375 ? 25.470 62.759 4.079 1.00 22.77 369 ALA A CA 1
ATOM 2842 C C . ALA A 1 375 ? 25.342 64.000 4.973 1.00 22.38 369 ALA A C 1
ATOM 2843 O O . ALA A 1 375 ? 25.715 63.955 6.138 1.00 22.81 369 ALA A O 1
ATOM 2845 N N . PHE A 1 376 ? 24.747 65.065 4.447 1.00 21.90 370 PHE A N 1
ATOM 2846 C CA . PHE A 1 376 ? 24.468 66.271 5.259 1.00 21.88 370 PHE A CA 1
ATOM 2847 C C . PHE A 1 376 ? 23.525 65.984 6.402 1.00 21.35 370 PHE A C 1
ATOM 2848 O O . PHE A 1 376 ? 23.783 66.369 7.530 1.00 21.99 370 PHE A O 1
ATOM 2856 N N . PHE A 1 377 ? 22.436 65.298 6.071 1.00 20.89 371 PHE A N 1
ATOM 2857 C CA . PHE A 1 377 ? 21.408 64.847 7.024 1.00 20.60 371 PHE A CA 1
ATOM 2858 C C . PHE A 1 377 ? 21.920 63.903 8.077 1.00 21.10 371 PHE A C 1
ATOM 2859 O O . PHE A 1 377 ? 21.628 64.051 9.264 1.00 21.48 371 PHE A O 1
ATOM 2867 N N . GLU A 1 378 ? 22.685 62.923 7.647 1.00 21.67 372 GLU A N 1
ATOM 2868 C CA . GLU A 1 378 ? 23.165 61.874 8.519 1.00 22.70 372 GLU A CA 1
ATOM 2869 C C . GLU A 1 378 ? 23.781 62.293 9.882 1.00 22.52 372 GLU A C 1
ATOM 2870 O O . GLU A 1 378 ? 23.535 61.629 10.901 1.00 23.19 372 GLU A O 1
ATOM 2876 N N . ASN A 1 379 ? 24.601 63.343 9.886 1.00 22.04 373 ASN A N 1
ATOM 2877 C CA . ASN A 1 379 ? 25.309 63.783 11.098 1.00 21.95 373 ASN A CA 1
ATOM 2878 C C . ASN A 1 379 ? 24.861 65.184 11.579 1.00 21.31 373 ASN A C 1
ATOM 2879 O O . ASN A 1 379 ? 25.541 65.813 12.370 1.00 21.25 373 ASN A O 1
ATOM 2884 N N . GLU A 1 380 ? 23.696 65.616 11.123 1.00 20.27 374 GLU A N 1
ATOM 2885 C CA . GLU A 1 380 ? 23.212 66.942 11.370 1.00 20.00 374 GLU A CA 1
ATOM 2886 C C . GLU A 1 380 ? 22.401 66.970 12.651 1.00 20.25 374 GLU A C 1
ATOM 2887 O O . GLU A 1 380 ? 21.529 66.095 12.865 1.00 20.53 374 GLU A O 1
ATOM 2893 N N . ILE A 1 381 ? 22.692 67.962 13.494 1.00 20.49 375 ILE A N 1
ATOM 2894 C CA . ILE A 1 381 ? 21.889 68.285 14.658 1.00 20.65 375 ILE A CA 1
ATOM 2895 C C . ILE A 1 381 ? 21.678 69.785 14.761 1.00 20.74 375 ILE A C 1
ATOM 2896 O O . ILE A 1 381 ? 22.632 70.583 14.724 1.00 20.34 375 ILE A O 1
ATOM 2901 N N . THR A 1 382 ? 20.425 70.179 14.934 1.00 20.40 376 THR A N 1
ATOM 2902 C CA . THR A 1 382 ? 20.113 71.553 15.128 1.00 20.76 376 THR A CA 1
ATOM 2903 C C . THR A 1 382 ? 19.928 71.819 16.612 1.00 21.45 376 THR A C 1
ATOM 2904 O O . THR A 1 382 ? 19.097 71.185 17.266 1.00 21.44 376 THR A O 1
ATOM 2908 N N . LEU A 1 383 ? 20.705 72.768 17.129 1.00 22.02 377 LEU A N 1
ATOM 2909 C CA . LEU A 1 383 ? 20.579 73.227 18.513 1.00 22.83 377 LEU A CA 1
ATOM 2910 C C . LEU A 1 383 ? 19.650 74.400 18.590 1.00 22.37 377 LEU A C 1
ATOM 2911 O O . LEU A 1 383 ? 19.500 75.089 17.586 1.00 21.41 377 LEU A O 1
ATOM 2916 N N . PRO A 1 384 ? 19.045 74.637 19.776 1.00 22.87 378 PRO A N 1
ATOM 2917 C CA . PRO A 1 384 ? 18.110 75.709 19.950 1.00 22.83 378 PRO A CA 1
ATOM 2918 C C . PRO A 1 384 ? 18.754 77.080 19.627 1.00 23.04 378 PRO A C 1
ATOM 2919 O O . PRO A 1 384 ? 19.925 77.315 19.975 1.00 23.67 378 PRO A O 1
ATOM 2923 N N . LEU A 1 385 ? 18.018 77.905 18.899 1.00 22.79 379 LEU A N 1
ATOM 2924 C CA . LEU A 1 385 ? 18.442 79.291 18.583 1.00 23.46 379 LEU A CA 1
ATOM 2925 C C . LEU A 1 385 ? 17.195 80.160 18.528 1.00 24.27 379 LEU A C 1
ATOM 2926 O O . LEU A 1 385 ? 16.465 80.166 17.534 1.00 23.80 379 LEU A O 1
ATOM 2931 N N . HIS A 1 386 ? 16.958 80.862 19.634 1.00 25.80 380 HIS A N 1
ATOM 2932 C CA . HIS A 1 386 ? 15.831 81.737 19.772 1.00 26.26 380 HIS A CA 1
ATOM 2933 C C . HIS A 1 386 ? 16.154 82.710 20.899 1.00 27.96 380 HIS A C 1
ATOM 2934 O O . HIS A 1 386 ? 17.110 82.514 21.671 1.00 28.11 380 HIS A O 1
ATOM 2941 N N . THR A 1 387 ? 15.293 83.715 21.030 1.00 29.26 381 THR A N 1
ATOM 2942 C CA . THR A 1 387 ? 15.615 84.880 21.870 1.00 31.09 381 THR A CA 1
ATOM 2943 C C . THR A 1 387 ? 15.190 84.747 23.330 1.00 32.75 381 THR A C 1
ATOM 2944 O O . THR A 1 387 ? 15.342 85.682 24.082 1.00 33.75 381 THR A O 1
ATOM 2948 N N . LYS A 1 388 ? 14.605 83.607 23.701 1.00 32.91 382 LYS A N 1
ATOM 2949 C CA . LYS A 1 388 ? 14.368 83.268 25.091 1.00 34.92 382 LYS A CA 1
ATOM 2950 C C . LYS A 1 388 ? 15.522 82.490 25.742 1.00 35.47 382 LYS A C 1
ATOM 2951 O O . LYS A 1 388 ? 15.501 82.276 26.951 1.00 36.61 382 LYS A O 1
ATOM 2957 N N . LEU A 1 389 ? 16.531 82.101 24.966 1.00 34.57 383 LEU A N 1
ATOM 2958 C CA . LEU A 1 389 ? 17.736 81.465 25.524 1.00 36.17 383 LEU A CA 1
ATOM 2959 C C . LEU A 1 389 ? 18.549 82.446 26.384 1.00 37.65 383 LEU A C 1
ATOM 2960 O O . LEU A 1 389 ? 18.893 83.528 25.924 1.00 38.23 383 LEU A O 1
ATOM 2965 N N . SER A 1 390 ? 18.859 82.055 27.609 1.00 38.87 384 SER A N 1
ATOM 2966 C CA . SER A 1 390 ? 19.837 82.781 28.414 1.00 40.68 384 SER A CA 1
ATOM 2967 C C . SER A 1 390 ? 21.270 82.383 27.999 1.00 40.26 384 SER A C 1
ATOM 2968 O O . SER A 1 390 ? 21.506 81.290 27.479 1.00 38.70 384 SER A O 1
ATOM 2971 N N . ASP A 1 391 ? 22.225 83.256 28.297 1.00 41.18 385 ASP A N 1
ATOM 2972 C CA . ASP A 1 391 ? 23.644 82.921 28.150 1.00 41.57 385 ASP A CA 1
ATOM 2973 C C . ASP A 1 391 ? 24.043 81.636 28.909 1.00 42.54 385 ASP A C 1
ATOM 2974 O O . ASP A 1 391 ? 24.786 80.825 28.375 1.00 42.95 385 ASP A O 1
ATOM 2979 N N . GLU A 1 392 ? 23.513 81.441 30.112 1.00 43.63 386 GLU A N 1
ATOM 2980 C CA . GLU A 1 392 ? 23.809 80.265 30.942 1.00 45.29 386 GLU A CA 1
ATOM 2981 C C . GLU A 1 392 ? 23.337 78.974 30.249 1.00 43.65 386 GLU A C 1
ATOM 2982 O O . GLU A 1 392 ? 24.022 77.958 30.264 1.00 44.57 386 GLU A O 1
ATOM 2988 N N . GLU A 1 393 ? 22.162 79.034 29.639 1.00 41.49 387 GLU A N 1
ATOM 2989 C CA . GLU A 1 393 ? 21.641 77.906 28.853 1.00 39.69 387 GLU A CA 1
ATOM 2990 C C . GLU A 1 393 ? 22.514 77.588 27.631 1.00 37.78 387 GLU A C 1
ATOM 2991 O O . GLU A 1 393 ? 22.816 76.423 27.373 1.00 37.07 387 GLU A O 1
ATOM 2997 N N . VAL A 1 394 ? 22.928 78.625 26.912 1.00 36.53 388 VAL A N 1
ATOM 2998 C CA . VAL A 1 394 ? 23.809 78.460 25.762 1.00 35.66 388 VAL A CA 1
ATOM 2999 C C . VAL A 1 394 ? 25.135 77.778 26.208 1.00 36.69 388 VAL A C 1
ATOM 3000 O O . VAL A 1 394 ? 25.581 76.815 25.589 1.00 34.96 388 VAL A O 1
ATOM 3004 N N . ASP A 1 395 ? 25.714 78.274 27.298 1.00 38.82 389 ASP A N 1
ATOM 3005 C CA . ASP A 1 395 ? 26.946 77.694 27.871 1.00 40.52 389 ASP A CA 1
ATOM 3006 C C . ASP A 1 395 ? 26.738 76.236 28.245 1.00 40.71 389 ASP A C 1
ATOM 3007 O O . ASP A 1 395 ? 27.585 75.387 27.964 1.00 41.46 389 ASP A O 1
ATOM 3012 N N . TYR A 1 396 ? 25.592 75.956 28.848 1.00 40.20 390 TYR A N 1
ATOM 3013 C CA . TYR A 1 396 ? 25.210 74.583 29.182 1.00 39.93 390 TYR A CA 1
ATOM 3014 C C . TYR A 1 396 ? 25.071 73.687 27.941 1.00 37.45 390 TYR A C 1
ATOM 3015 O O . TYR A 1 396 ? 25.576 72.566 27.948 1.00 37.63 390 TYR A O 1
ATOM 3024 N N . ILE A 1 397 ? 24.436 74.192 26.883 1.00 34.90 391 ILE A N 1
ATOM 3025 C CA . ILE A 1 397 ? 24.281 73.426 25.626 1.00 33.09 391 ILE A CA 1
ATOM 3026 C C . ILE A 1 397 ? 25.663 73.148 24.996 1.00 33.25 391 ILE A C 1
ATOM 3027 O O . ILE A 1 397 ? 25.944 72.025 24.586 1.00 32.87 391 ILE A O 1
ATOM 3032 N N . ILE A 1 398 ? 26.515 74.165 24.936 1.00 33.16 392 ILE A N 1
ATOM 3033 C CA . ILE A 1 398 ? 27.888 73.995 24.420 1.00 33.43 392 ILE A CA 1
ATOM 3034 C C . ILE A 1 398 ? 28.621 72.841 25.132 1.00 34.85 392 ILE A C 1
ATOM 3035 O O . ILE A 1 398 ? 29.067 71.879 24.518 1.00 34.40 392 ILE A O 1
ATOM 3040 N N . GLU A 1 399 ? 28.719 72.954 26.449 1.00 36.79 393 GLU A N 1
ATOM 3041 C CA . GLU A 1 399 ? 29.520 72.026 27.191 1.00 38.72 393 GLU A CA 1
ATOM 3042 C C . GLU A 1 399 ? 28.858 70.601 27.193 1.00 38.30 393 GLU A C 1
ATOM 3043 O O . GLU A 1 399 ? 29.565 69.609 26.998 1.00 38.20 393 GLU A O 1
ATOM 3049 N N . THR A 1 400 ? 27.517 70.518 27.291 1.00 37.52 394 THR A N 1
ATOM 3050 C CA . THR A 1 400 ? 26.780 69.221 27.237 1.00 36.93 394 THR A CA 1
ATOM 3051 C C . THR A 1 400 ? 26.880 68.520 25.872 1.00 35.55 394 THR A C 1
ATOM 3052 O O . THR A 1 400 ? 27.125 67.322 25.802 1.00 35.91 394 THR A O 1
ATOM 3056 N N . PHE A 1 401 ? 26.745 69.278 24.792 1.00 34.15 395 PHE A N 1
ATOM 3057 C CA . PHE A 1 401 ? 26.822 68.715 23.452 1.00 33.01 395 PHE A CA 1
ATOM 3058 C C . PHE A 1 401 ? 28.234 68.128 23.188 1.00 34.42 395 PHE A C 1
ATOM 3059 O O . PHE A 1 401 ? 28.362 67.019 22.639 1.00 33.52 395 PHE A O 1
ATOM 3067 N N . LYS A 1 402 ? 29.278 68.844 23.620 1.00 35.65 396 LYS A N 1
ATOM 3068 C CA . LYS A 1 402 ? 30.643 68.295 23.523 1.00 37.40 396 LYS A CA 1
ATOM 3069 C C . LYS A 1 402 ? 30.813 66.997 24.312 1.00 38.93 396 LYS A C 1
ATOM 3070 O O . LYS A 1 402 ? 31.226 65.992 23.750 1.00 39.45 396 LYS A O 1
ATOM 3076 N N . THR A 1 403 ? 30.446 67.024 25.596 1.00 40.93 397 THR A N 1
ATOM 3077 C CA . THR A 1 403 ? 30.547 65.851 26.477 1.00 42.77 397 THR A CA 1
ATOM 3078 C C . THR A 1 403 ? 29.754 64.660 25.947 1.00 42.72 397 THR A C 1
ATOM 3079 O O . THR A 1 403 ? 30.245 63.521 25.949 1.00 42.96 397 THR A O 1
ATOM 3083 N N . VAL A 1 404 ? 28.528 64.929 25.514 1.00 42.40 398 VAL A N 1
ATOM 3084 C CA . VAL A 1 404 ? 27.641 63.883 25.009 1.00 42.77 398 VAL A CA 1
ATOM 3085 C C . VAL A 1 404 ? 28.173 63.251 23.737 1.00 43.54 398 VAL A C 1
ATOM 3086 O O . VAL A 1 404 ? 28.152 62.034 23.612 1.00 44.69 398 VAL A O 1
ATOM 3090 N N . SER A 1 405 ? 28.593 64.073 22.785 1.00 44.41 399 SER A N 1
ATOM 3091 C CA . SER A 1 405 ? 29.182 63.581 21.535 1.00 45.69 399 SER A CA 1
ATOM 3092 C C . SER A 1 405 ? 30.389 62.683 21.802 1.00 48.02 399 SER A C 1
ATOM 3093 O O . SER A 1 405 ? 30.491 61.590 21.249 1.00 46.22 399 SER A O 1
ATOM 3096 N N . GLU A 1 406 ? 31.305 63.162 22.647 1.00 51.59 400 GLU A N 1
ATOM 3097 C CA . GLU A 1 406 ? 32.487 62.363 23.053 1.00 53.98 400 GLU A CA 1
ATOM 3098 C C . GLU A 1 406 ? 32.062 61.025 23.659 1.00 54.34 400 GLU A C 1
ATOM 3099 O O . GLU A 1 406 ? 32.542 59.972 23.258 1.00 54.49 400 GLU A O 1
ATOM 3105 N N . LYS A 1 407 ? 31.118 61.074 24.593 1.00 55.71 401 LYS A N 1
ATOM 3106 C CA . LYS A 1 407 ? 30.614 59.858 25.238 1.00 56.23 401 LYS A CA 1
ATOM 3107 C C . LYS A 1 407 ? 30.074 58.845 24.234 1.00 55.84 401 LYS A C 1
ATOM 3108 O O . LYS A 1 407 ? 30.446 57.678 24.297 1.00 58.53 401 LYS A O 1
ATOM 3114 N N . VAL A 1 408 ? 29.237 59.290 23.299 1.00 53.16 402 VAL A N 1
ATOM 3115 C CA . VAL A 1 408 ? 28.644 58.396 22.290 1.00 51.92 402 VAL A CA 1
ATOM 3116 C C . VAL A 1 408 ? 29.719 57.761 21.392 1.00 52.75 402 VAL A C 1
ATOM 3117 O O . VAL A 1 408 ? 29.671 56.562 21.125 1.00 51.94 402 VAL A O 1
ATOM 3121 N N . LEU A 1 409 ? 30.688 58.554 20.943 1.00 53.12 403 LEU A N 1
ATOM 3122 C CA . LEU A 1 409 ? 31.745 58.028 20.087 1.00 55.24 403 LEU A CA 1
ATOM 3123 C C . LEU A 1 409 ? 32.724 57.114 20.848 1.00 59.54 403 LEU A C 1
ATOM 3124 O O . LEU A 1 409 ? 33.090 56.052 20.329 1.00 61.50 403 LEU A O 1
ATOM 3129 N N . THR A 1 410 ? 33.106 57.492 22.073 1.00 61.52 404 THR A N 1
ATOM 3130 C CA . THR A 1 410 ? 33.967 56.639 22.915 1.00 63.11 404 THR A CA 1
ATOM 3131 C C . THR A 1 410 ? 33.246 55.340 23.291 1.00 64.01 404 THR A C 1
ATOM 3132 O O . THR A 1 410 ? 33.865 54.290 23.454 1.00 66.45 404 THR A O 1
ATOM 3136 N N . TYR B 1 10 ? 10.584 115.180 20.437 1.00 57.33 4 TYR D N 1
ATOM 3137 C CA . TYR B 1 10 ? 10.297 114.719 21.854 1.00 55.21 4 TYR D CA 1
ATOM 3138 C C . TYR B 1 10 ? 9.221 115.531 22.556 1.00 52.03 4 TYR D C 1
ATOM 3139 O O . TYR B 1 10 ? 9.234 116.764 22.541 1.00 52.47 4 TYR D O 1
ATOM 3148 N N . ASN B 1 11 ? 8.320 114.818 23.204 1.00 48.52 5 ASN D N 1
ATOM 3149 C CA . ASN B 1 11 ? 7.419 115.387 24.175 1.00 46.13 5 ASN D CA 1
ATOM 3150 C C . ASN B 1 11 ? 7.314 114.349 25.291 1.00 40.53 5 ASN D C 1
ATOM 3151 O O . ASN B 1 11 ? 6.398 113.525 25.312 1.00 40.29 5 ASN D O 1
ATOM 3156 N N . ILE B 1 12 ? 8.263 114.409 26.208 1.00 36.02 6 ILE D N 1
ATOM 3157 C CA . ILE B 1 12 ? 8.414 113.392 27.239 1.00 32.91 6 ILE D CA 1
ATOM 3158 C C . ILE B 1 12 ? 7.582 113.783 28.460 1.00 30.31 6 ILE D C 1
ATOM 3159 O O . ILE B 1 12 ? 7.839 114.832 29.064 1.00 29.45 6 ILE D O 1
ATOM 3164 N N . PRO B 1 13 ? 6.583 112.949 28.832 1.00 28.89 7 PRO D N 1
ATOM 3165 C CA . PRO B 1 13 ? 5.778 113.282 30.001 1.00 27.24 7 PRO D CA 1
ATOM 3166 C C . PRO B 1 13 ? 6.485 112.939 31.319 1.00 25.72 7 PRO D C 1
ATOM 3167 O O . PRO B 1 13 ? 7.373 112.102 31.350 1.00 25.97 7 PRO D O 1
ATOM 3171 N N . PHE B 1 14 ? 6.045 113.556 32.406 1.00 23.99 8 PHE D N 1
ATOM 3172 C CA . PHE B 1 14 ? 6.675 113.343 33.690 1.00 22.91 8 PHE D CA 1
ATOM 3173 C C . PHE B 1 14 ? 6.317 111.998 34.354 1.00 22.68 8 PHE D C 1
ATOM 3174 O O . PHE B 1 14 ? 7.162 111.404 35.017 1.00 22.69 8 PHE D O 1
ATOM 3182 N N . SER B 1 15 ? 5.067 111.547 34.215 1.00 22.13 9 SER D N 1
ATOM 3183 C CA . SER B 1 15 ? 4.568 110.379 34.985 1.00 21.88 9 SER D CA 1
ATOM 3184 C C . SER B 1 15 ? 3.306 109.742 34.404 1.00 21.82 9 SER D C 1
ATOM 3185 O O . SER B 1 15 ? 2.304 109.714 35.074 1.00 21.90 9 SER D O 1
ATOM 3188 N N . PRO B 1 16 ? 3.339 109.311 33.137 1.00 23.05 10 PRO D N 1
ATOM 3189 C CA . PRO B 1 16 ? 2.201 108.605 32.553 1.00 23.81 10 PRO D CA 1
ATOM 3190 C C . PRO B 1 16 ? 2.054 107.236 33.201 1.00 23.41 10 PRO D C 1
ATOM 3191 O O . PRO B 1 16 ? 3.030 106.685 33.663 1.00 22.33 10 PRO D O 1
ATOM 3195 N N . PRO B 1 17 ? 0.832 106.677 33.197 1.00 24.64 11 PRO D N 1
ATOM 3196 C CA . PRO B 1 17 ? 0.590 105.400 33.793 1.00 24.01 11 PRO D CA 1
ATOM 3197 C C . PRO B 1 17 ? 1.070 104.269 32.898 1.00 24.56 11 PRO D C 1
ATOM 3198 O O . PRO B 1 17 ? 1.071 104.399 31.671 1.00 25.65 11 PRO D O 1
ATOM 3202 N N . ASP B 1 18 ? 1.493 103.180 33.519 1.00 23.96 12 ASP D N 1
ATOM 3203 C CA . ASP B 1 18 ? 1.944 101.976 32.807 1.00 24.91 12 ASP D CA 1
ATOM 3204 C C . ASP B 1 18 ? 0.906 100.886 33.053 1.00 24.18 12 ASP D C 1
ATOM 3205 O O . ASP B 1 18 ? 0.992 100.138 34.018 1.00 24.35 12 ASP D O 1
ATOM 3210 N N . ILE B 1 19 ? -0.106 100.861 32.196 1.00 24.63 13 ILE D N 1
ATOM 3211 C CA . ILE B 1 19 ? -1.216 99.876 32.298 1.00 24.58 13 ILE D CA 1
ATOM 3212 C C . ILE B 1 19 ? -1.179 98.992 31.058 1.00 25.50 13 ILE D C 1
ATOM 3213 O O . ILE B 1 19 ? -1.069 99.512 29.949 1.00 26.08 13 ILE D O 1
ATOM 3218 N N . THR B 1 20 ? -1.250 97.665 31.254 1.00 25.62 14 THR D N 1
ATOM 3219 C CA . THR B 1 20 ? -1.224 96.715 30.158 1.00 26.88 14 THR D CA 1
ATOM 3220 C C . THR B 1 20 ? -2.557 95.993 30.063 1.00 27.17 14 THR D C 1
ATOM 3221 O O . THR B 1 20 ? -3.438 96.148 30.930 1.00 26.14 14 THR D O 1
ATOM 3225 N N . GLU B 1 21 ? -2.696 95.147 29.053 1.00 28.16 15 GLU D N 1
ATOM 3226 C CA . GLU B 1 21 ? -3.931 94.337 28.937 1.00 28.84 15 GLU D CA 1
ATOM 3227 C C . GLU B 1 21 ? -4.229 93.447 30.148 1.00 28.48 15 GLU D C 1
ATOM 3228 O O . GLU B 1 21 ? -5.407 93.091 30.368 1.00 28.11 15 GLU D O 1
ATOM 3234 N N . ALA B 1 22 ? -3.202 93.030 30.898 1.00 28.02 16 ALA D N 1
ATOM 3235 C CA . ALA B 1 22 ? -3.445 92.160 32.066 1.00 28.01 16 ALA D CA 1
ATOM 3236 C C . ALA B 1 22 ? -4.260 92.901 33.132 1.00 26.22 16 ALA D C 1
ATOM 3237 O O . ALA B 1 22 ? -5.168 92.333 33.714 1.00 25.93 16 ALA D O 1
ATOM 3239 N N . GLU B 1 23 ? -3.939 94.174 33.361 1.00 25.41 17 GLU D N 1
ATOM 3240 C CA . GLU B 1 23 ? -4.740 95.016 34.271 1.00 24.49 17 GLU D CA 1
ATOM 3241 C C . GLU B 1 23 ? -6.162 95.096 33.786 1.00 24.28 17 GLU D C 1
ATOM 3242 O O . GLU B 1 23 ? -7.104 94.944 34.559 1.00 24.65 17 GLU D O 1
ATOM 3248 N N . ILE B 1 24 ? -6.321 95.327 32.494 1.00 24.69 18 ILE D N 1
ATOM 3249 C CA . ILE B 1 24 ? -7.645 95.525 31.927 1.00 24.89 18 ILE D CA 1
ATOM 3250 C C . ILE B 1 24 ? -8.482 94.252 32.115 1.00 24.95 18 ILE D C 1
ATOM 3251 O O . ILE B 1 24 ? -9.640 94.343 32.560 1.00 24.08 18 ILE D O 1
ATOM 3256 N N . THR B 1 25 ? -7.892 93.081 31.837 1.00 25.52 19 THR D N 1
ATOM 3257 C CA . THR B 1 25 ? -8.651 91.806 31.951 1.00 26.28 19 THR D CA 1
ATOM 3258 C C . THR B 1 25 ? -9.059 91.522 33.390 1.00 25.29 19 THR D C 1
ATOM 3259 O O . THR B 1 25 ? -10.155 91.075 33.634 1.00 25.06 19 THR D O 1
ATOM 3261 N N . GLU B 1 26 ? -8.165 91.819 34.326 1.00 24.57 20 GLU D N 1
ATOM 3262 C CA . GLU B 1 26 ? -8.447 91.607 35.742 1.00 24.26 20 GLU D CA 1
ATOM 3263 C C . GLU B 1 26 ? -9.593 92.507 36.228 1.00 23.36 20 GLU D C 1
ATOM 3264 O O . GLU B 1 26 ? -10.486 92.072 36.971 1.00 23.36 20 GLU D O 1
ATOM 3270 N N . VAL B 1 27 ? -9.576 93.745 35.795 1.00 22.93 21 VAL D N 1
ATOM 3271 C CA . VAL B 1 27 ? -10.628 94.695 36.135 1.00 23.02 21 VAL D CA 1
ATOM 3272 C C . VAL B 1 27 ? -11.935 94.234 35.511 1.00 23.70 21 VAL D C 1
ATOM 3273 O O . VAL B 1 27 ? -12.969 94.282 36.163 1.00 23.52 21 VAL D O 1
ATOM 3277 N N . VAL B 1 28 ? -11.885 93.831 34.238 1.00 24.78 22 VAL D N 1
ATOM 3278 C CA . VAL B 1 28 ? -13.046 93.282 33.556 1.00 25.47 22 VAL D CA 1
ATOM 3279 C C . VAL B 1 28 ? -13.667 92.098 34.319 1.00 25.46 22 VAL D C 1
ATOM 3280 O O . VAL B 1 28 ? -14.889 92.024 34.468 1.00 25.11 22 VAL D O 1
ATOM 3282 N N . ASP B 1 29 ? -12.806 91.227 34.827 1.00 25.31 23 ASP D N 1
ATOM 3283 C CA . ASP B 1 29 ? -13.221 90.077 35.631 1.00 25.65 23 ASP D CA 1
ATOM 3284 C C . ASP B 1 29 ? -14.021 90.533 36.864 1.00 24.51 23 ASP D C 1
ATOM 3285 O O . ASP B 1 29 ? -15.072 89.968 37.180 1.00 24.38 23 ASP D O 1
ATOM 3290 N N . THR B 1 30 ? -13.511 91.539 37.546 1.00 23.20 24 THR D N 1
ATOM 3291 C CA . THR B 1 30 ? -14.229 92.122 38.689 1.00 22.67 24 THR D CA 1
ATOM 3292 C C . THR B 1 30 ? -15.612 92.682 38.290 1.00 22.53 24 THR D C 1
ATOM 3293 O O . THR B 1 30 ? -16.617 92.462 38.984 1.00 22.66 24 THR D O 1
ATOM 3297 N N . LEU B 1 31 ? -15.657 93.389 37.174 1.00 22.84 25 LEU D N 1
ATOM 3298 C CA . LEU B 1 31 ? -16.899 94.017 36.693 1.00 23.53 25 LEU D CA 1
ATOM 3299 C C . LEU B 1 31 ? -17.964 93.026 36.266 1.00 24.73 25 LEU D C 1
ATOM 3300 O O . LEU B 1 31 ? -19.134 93.407 36.134 1.00 25.04 25 LEU D O 1
ATOM 3305 N N . ARG B 1 32 ? -17.541 91.777 35.977 1.00 25.72 26 ARG D N 1
ATOM 3306 C CA . ARG B 1 32 ? -18.464 90.673 35.689 1.00 27.16 26 ARG D CA 1
ATOM 3307 C C . ARG B 1 32 ? -18.882 89.916 36.931 1.00 27.68 26 ARG D C 1
ATOM 3308 O O . ARG B 1 32 ? -19.759 89.062 36.853 1.00 28.96 26 ARG D O 1
ATOM 3316 N N . SER B 1 33 ? -18.254 90.202 38.062 1.00 27.49 27 SER D N 1
ATOM 3317 C CA . SER B 1 33 ? -18.486 89.468 39.298 1.00 28.83 27 SER D CA 1
ATOM 3318 C C . SER B 1 33 ? -19.633 90.088 40.134 1.00 29.16 27 SER D C 1
ATOM 3319 O O . SER B 1 33 ? -20.124 91.156 39.830 1.00 28.10 27 SER D O 1
ATOM 3322 N N . GLY B 1 34 ? -20.004 89.418 41.217 1.00 30.52 28 GLY D N 1
ATOM 3323 C CA . GLY B 1 34 ? -20.894 90.046 42.200 1.00 31.34 28 GLY D CA 1
ATOM 3324 C C . GLY B 1 34 ? -20.319 91.228 42.983 1.00 31.00 28 GLY D C 1
ATOM 3325 O O . GLY B 1 34 ? -21.044 91.897 43.736 1.00 30.81 28 GLY D O 1
ATOM 3326 N N . TRP B 1 35 ? -19.017 91.484 42.857 1.00 31.82 29 TRP D N 1
ATOM 3327 C CA . TRP B 1 35 ? -18.319 92.334 43.802 1.00 30.76 29 TRP D CA 1
ATOM 3328 C C . TRP B 1 35 ? -17.589 93.440 43.060 1.00 28.19 29 TRP D C 1
ATOM 3329 O O . TRP B 1 35 ? -16.483 93.204 42.620 1.00 26.83 29 TRP D O 1
ATOM 3340 N N . ILE B 1 36 ? -18.153 94.659 43.017 1.00 25.94 30 ILE D N 1
ATOM 3341 C CA . ILE B 1 36 ? -17.450 95.804 42.388 1.00 24.78 30 ILE D CA 1
ATOM 3342 C C . ILE B 1 36 ? -16.887 96.857 43.327 1.00 23.35 30 ILE D C 1
ATOM 3343 O O . ILE B 1 36 ? -15.947 97.519 42.984 1.00 22.62 30 ILE D O 1
ATOM 3348 N N . THR B 1 37 ? -17.394 96.942 44.548 1.00 23.13 31 THR D N 1
ATOM 3349 C CA . THR B 1 37 ? -16.660 97.640 45.623 1.00 22.12 31 THR D CA 1
ATOM 3350 C C . THR B 1 37 ? -15.797 96.598 46.427 1.00 21.69 31 THR D C 1
ATOM 3351 O O . THR B 1 37 ? -15.354 95.611 45.852 1.00 21.06 31 THR D O 1
ATOM 3355 N N . THR B 1 38 ? -15.505 96.880 47.701 1.00 21.17 32 THR D N 1
ATOM 3356 C CA . THR B 1 38 ? -14.630 96.042 48.535 1.00 20.97 32 THR D CA 1
ATOM 3357 C C . THR B 1 38 ? -15.123 94.579 48.519 1.00 21.41 32 THR D C 1
ATOM 3358 O O . THR B 1 38 ? -16.250 94.285 48.850 1.00 20.99 32 THR D O 1
ATOM 3362 N N . GLY B 1 39 ? -14.238 93.670 48.114 1.00 21.25 33 GLY D N 1
ATOM 3363 C CA . GLY B 1 39 ? -14.594 92.248 48.064 1.00 22.16 33 GLY D CA 1
ATOM 3364 C C . GLY B 1 39 ? -13.375 91.331 48.203 1.00 22.61 33 GLY D C 1
ATOM 3365 O O . GLY B 1 39 ? -12.371 91.719 48.822 1.00 21.97 33 GLY D O 1
ATOM 3366 N N . PRO B 1 40 ? -13.465 90.105 47.627 1.00 24.38 34 PRO D N 1
ATOM 3367 C CA . PRO B 1 40 ? -12.353 89.127 47.762 1.00 24.83 34 PRO D CA 1
ATOM 3368 C C . PRO B 1 40 ? -11.012 89.592 47.183 1.00 24.41 34 PRO D C 1
ATOM 3369 O O . PRO B 1 40 ? -9.988 89.293 47.762 1.00 24.59 34 PRO D O 1
ATOM 3373 N N . LYS B 1 41 ? -11.026 90.298 46.053 1.00 24.48 35 LYS D N 1
ATOM 3374 C CA . LYS B 1 41 ? -9.791 90.824 45.466 1.00 24.88 35 LYS D CA 1
ATOM 3375 C C . LYS B 1 41 ? -9.057 91.804 46.386 1.00 23.81 35 LYS D C 1
ATOM 3376 O O . LYS B 1 41 ? -7.830 91.772 46.476 1.00 23.25 35 LYS D O 1
ATOM 3382 N N . THR B 1 42 ? -9.817 92.659 47.076 1.00 23.35 36 THR D N 1
ATOM 3383 C CA . THR B 1 42 ? -9.207 93.574 48.041 1.00 23.06 36 THR D CA 1
ATOM 3384 C C . THR B 1 42 ? -8.513 92.797 49.189 1.00 23.80 36 THR D C 1
ATOM 3385 O O . THR B 1 42 ? -7.386 93.089 49.527 1.00 22.46 36 THR D O 1
ATOM 3389 N N . LYS B 1 43 ? -9.169 91.756 49.688 1.00 25.63 37 LYS D N 1
ATOM 3390 C CA . LYS B 1 43 ? -8.584 90.924 50.744 1.00 27.52 37 LYS D CA 1
ATOM 3391 C C . LYS B 1 43 ? -7.344 90.178 50.224 1.00 27.02 37 LYS D C 1
ATOM 3392 O O . LYS B 1 43 ? -6.331 90.138 50.901 1.00 27.52 37 LYS D O 1
ATOM 3398 N N . GLU B 1 44 ? -7.400 89.659 49.004 1.00 26.64 38 GLU D N 1
ATOM 3399 C CA . GLU B 1 44 ? -6.245 88.984 48.415 1.00 27.17 38 GLU D CA 1
ATOM 3400 C C . GLU B 1 44 ? -5.108 89.961 48.206 1.00 25.75 38 GLU D C 1
ATOM 3401 O O . GLU B 1 44 ? -3.956 89.642 48.474 1.00 26.17 38 GLU D O 1
ATOM 3407 N N . LEU B 1 45 ? -5.412 91.194 47.778 1.00 23.75 39 LEU D N 1
ATOM 3408 C CA . LEU B 1 45 ? -4.321 92.219 47.620 1.00 22.64 39 LEU D CA 1
ATOM 3409 C C . LEU B 1 45 ? -3.629 92.522 48.940 1.00 22.82 39 LEU D C 1
ATOM 3410 O O . LEU B 1 45 ? -2.393 92.640 48.988 1.00 23.27 39 LEU D O 1
ATOM 3415 N N . GLU B 1 46 ? -4.408 92.640 49.996 1.00 23.22 40 GLU D N 1
ATOM 3416 C CA . GLU B 1 46 ? -3.886 92.931 51.336 1.00 24.06 40 GLU D CA 1
ATOM 3417 C C . GLU B 1 46 ? -2.975 91.769 51.805 1.00 25.86 40 GLU D C 1
ATOM 3418 O O . GLU B 1 46 ? -1.914 92.013 52.330 1.00 26.57 40 GLU D O 1
ATOM 3424 N N . ARG B 1 47 ? -3.436 90.536 51.589 1.00 26.61 41 ARG D N 1
ATOM 3425 C CA . ARG B 1 47 ? -2.628 89.347 51.871 1.00 28.19 41 ARG D CA 1
ATOM 3426 C C . ARG B 1 47 ? -1.280 89.359 51.107 1.00 27.48 41 ARG D C 1
ATOM 3427 O O . ARG B 1 47 ? -0.218 89.263 51.719 1.00 27.78 41 ARG D O 1
ATOM 3435 N N . ARG B 1 48 ? -1.327 89.562 49.789 1.00 26.41 42 ARG D N 1
ATOM 3436 C CA . ARG B 1 48 ? -0.120 89.583 48.950 1.00 26.78 42 ARG D CA 1
ATOM 3437 C C . ARG B 1 48 ? 0.837 90.760 49.268 1.00 25.94 42 ARG D C 1
ATOM 3438 O O . ARG B 1 48 ? 2.047 90.593 49.340 1.00 25.41 42 ARG D O 1
ATOM 3446 N N . LEU B 1 49 ? 0.266 91.924 49.551 1.00 24.81 43 LEU D N 1
ATOM 3447 C CA . LEU B 1 49 ? 1.056 93.076 49.958 1.00 24.60 43 LEU D CA 1
ATOM 3448 C C . LEU B 1 49 ? 1.777 92.890 51.288 1.00 25.44 43 LEU D C 1
ATOM 3449 O O . LEU B 1 49 ? 2.947 93.259 51.429 1.00 24.97 43 LEU D O 1
ATOM 3454 N N . SER B 1 50 ? 1.079 92.308 52.259 1.00 26.74 44 SER D N 1
ATOM 3455 C CA . SER B 1 50 ? 1.679 91.911 53.568 1.00 28.00 44 SER D CA 1
ATOM 3456 C C . SER B 1 50 ? 2.913 91.017 53.423 1.00 29.38 44 SER D C 1
ATOM 3457 O O . SER B 1 50 ? 3.919 91.258 54.065 1.00 29.89 44 SER D O 1
ATOM 3460 N N . LEU B 1 51 ? 2.816 90.010 52.575 1.00 30.69 45 LEU D N 1
ATOM 3461 C CA . LEU B 1 51 ? 3.958 89.145 52.270 1.00 32.60 45 LEU D CA 1
ATOM 3462 C C . LEU B 1 51 ? 5.078 89.939 51.625 1.00 32.34 45 LEU D C 1
ATOM 3463 O O . LEU B 1 51 ? 6.251 89.766 51.976 1.00 32.49 45 LEU D O 1
ATOM 3468 N N . TYR B 1 52 ? 4.705 90.846 50.724 1.00 31.81 46 TYR D N 1
ATOM 3469 C CA . TYR B 1 52 ? 5.682 91.689 50.012 1.00 31.56 46 TYR D CA 1
ATOM 3470 C C . TYR B 1 52 ? 6.395 92.675 50.938 1.00 30.94 46 TYR D C 1
ATOM 3471 O O . TYR B 1 52 ? 7.622 92.818 50.851 1.00 31.98 46 TYR D O 1
ATOM 3480 N N . THR B 1 53 ? 5.658 93.298 51.858 1.00 29.27 47 THR D N 1
ATOM 3481 C CA . THR B 1 53 ? 6.260 94.223 52.844 1.00 28.43 47 THR D CA 1
ATOM 3482 C C . THR B 1 53 ? 6.722 93.541 54.142 1.00 29.27 47 THR D C 1
ATOM 3483 O O . THR B 1 53 ? 7.229 94.215 55.041 1.00 28.49 47 THR D O 1
ATOM 3487 N N . GLN B 1 54 ? 6.604 92.201 54.237 1.00 30.58 48 GLN D N 1
ATOM 3488 C CA . GLN B 1 54 ? 6.953 91.453 55.443 1.00 31.67 48 GLN D CA 1
ATOM 3489 C C . GLN B 1 54 ? 6.294 92.022 56.708 1.00 31.33 48 GLN D C 1
ATOM 3490 O O . GLN B 1 54 ? 6.920 92.166 57.772 1.00 31.79 48 GLN D O 1
ATOM 3496 N N . THR B 1 55 ? 4.986 92.300 56.594 1.00 29.91 49 THR D N 1
ATOM 3497 C CA . THR B 1 55 ? 4.165 92.661 57.742 1.00 29.57 49 THR D CA 1
ATOM 3498 C C . THR B 1 55 ? 3.040 91.633 57.878 1.00 29.98 49 THR D C 1
ATOM 3499 O O . THR B 1 55 ? 2.712 90.976 56.910 1.00 29.80 49 THR D O 1
ATOM 3503 N N . PRO B 1 56 ? 2.408 91.527 59.060 1.00 30.70 50 PRO D N 1
ATOM 3504 C CA . PRO B 1 56 ? 1.317 90.554 59.234 1.00 31.41 50 PRO D CA 1
ATOM 3505 C C . PRO B 1 56 ? -0.009 90.877 58.551 1.00 30.29 50 PRO D C 1
ATOM 3506 O O . PRO B 1 56 ? -0.659 89.973 58.052 1.00 30.33 50 PRO D O 1
ATOM 3510 N N . LYS B 1 57 ? -0.405 92.144 58.520 1.00 29.35 51 LYS D N 1
ATOM 3511 C CA . LYS B 1 57 ? -1.682 92.524 57.923 1.00 28.70 51 LYS D CA 1
ATOM 3512 C C . LYS B 1 57 ? -1.544 93.859 57.212 1.00 27.07 51 LYS D C 1
ATOM 3513 O O . LYS B 1 57 ? -0.743 94.704 57.625 1.00 26.38 51 LYS D O 1
ATOM 3519 N N . THR B 1 58 ? -2.325 94.029 56.150 1.00 26.13 52 THR D N 1
ATOM 3520 C CA . THR B 1 58 ? -2.401 95.283 55.425 1.00 24.98 52 THR D CA 1
ATOM 3521 C C . THR B 1 58 ? -3.872 95.675 55.274 1.00 24.21 52 THR D C 1
ATOM 3522 O O . THR B 1 58 ? -4.725 94.826 55.049 1.00 25.09 52 THR D O 1
ATOM 3526 N N . VAL B 1 59 ? -4.125 96.969 55.360 1.00 22.92 53 VAL D N 1
ATOM 3527 C CA . VAL B 1 59 ? -5.430 97.532 55.134 1.00 22.44 53 VAL D CA 1
ATOM 3528 C C . VAL B 1 59 ? -5.335 98.371 53.866 1.00 21.51 53 VAL D C 1
ATOM 3529 O O . VAL B 1 59 ? -4.682 99.438 53.859 1.00 20.69 53 VAL D O 1
ATOM 3533 N N . CYS B 1 60 ? -6.036 97.933 52.829 1.00 21.30 54 CYS D N 1
ATOM 3534 C CA . CYS B 1 60 ? -6.040 98.635 51.563 1.00 20.08 54 CYS D CA 1
ATOM 3535 C C . CYS B 1 60 ? -7.169 99.665 51.635 1.00 19.34 54 CYS D C 1
ATOM 3536 O O . CYS B 1 60 ? -8.291 99.358 52.068 1.00 19.66 54 CYS D O 1
ATOM 3539 N N . LEU B 1 61 ? -6.841 100.873 51.227 1.00 18.70 55 LEU D N 1
ATOM 3540 C CA . LEU B 1 61 ? -7.789 102.028 51.316 1.00 17.67 55 LEU D CA 1
ATOM 3541 C C . LEU B 1 61 ? -7.740 102.827 50.030 1.00 17.52 55 LEU D C 1
ATOM 3542 O O . LEU B 1 61 ? -6.971 102.531 49.059 1.00 16.71 55 LEU D O 1
ATOM 3547 N N . ASN B 1 62 ? -8.515 103.918 49.979 1.00 17.63 56 ASN D N 1
ATOM 3548 C CA . ASN B 1 62 ? -8.586 104.675 48.736 1.00 17.26 56 ASN D CA 1
ATOM 3549 C C . ASN B 1 62 ? -7.513 105.707 48.460 1.00 17.93 56 ASN D C 1
ATOM 3550 O O . ASN B 1 62 ? -7.531 106.333 47.362 1.00 19.22 56 ASN D O 1
ATOM 3555 N N . SER B 1 63 ? -6.643 105.972 49.427 1.00 17.64 57 SER D N 1
ATOM 3556 C CA . SER B 1 63 ? -5.467 106.861 49.238 1.00 17.64 57 SER D CA 1
ATOM 3557 C C . SER B 1 63 ? -4.509 106.592 50.350 1.00 17.71 57 SER D C 1
ATOM 3558 O O . SER B 1 63 ? -4.887 106.063 51.404 1.00 18.26 57 SER D O 1
ATOM 3561 N N . ALA B 1 64 ? -3.263 107.012 50.143 1.00 18.24 58 ALA D N 1
ATOM 3562 C CA . ALA B 1 64 ? -2.285 107.120 51.221 1.00 17.99 58 ALA D CA 1
ATOM 3563 C C . ALA B 1 64 ? -2.656 108.138 52.272 1.00 18.11 58 ALA D C 1
ATOM 3564 O O . ALA B 1 64 ? -2.358 107.956 53.444 1.00 18.79 58 ALA D O 1
ATOM 3566 N N . THR B 1 65 ? -3.291 109.226 51.856 1.00 17.72 59 THR D N 1
ATOM 3567 C CA . THR B 1 65 ? -3.723 110.217 52.785 1.00 17.98 59 THR D CA 1
ATOM 3568 C C . THR B 1 65 ? -4.731 109.626 53.771 1.00 17.97 59 THR D C 1
ATOM 3569 O O . THR B 1 65 ? -4.635 109.925 54.969 1.00 18.22 59 THR D O 1
ATOM 3573 N N . ALA B 1 66 ? -5.706 108.860 53.266 1.00 17.25 60 ALA D N 1
ATOM 3574 C CA . ALA B 1 66 ? -6.651 108.116 54.113 1.00 17.89 60 ALA D CA 1
ATOM 3575 C C . ALA B 1 66 ? -5.951 107.168 55.071 1.00 18.37 60 ALA D C 1
ATOM 3576 O O . ALA B 1 66 ? -6.284 107.133 56.256 1.00 18.70 60 ALA D O 1
ATOM 3578 N N . ALA B 1 67 ? -4.930 106.470 54.576 1.00 18.39 61 ALA D N 1
ATOM 3579 C CA . ALA B 1 67 ? -4.136 105.559 55.419 1.00 18.96 61 ALA D CA 1
ATOM 3580 C C . ALA B 1 67 ? -3.392 106.250 56.556 1.00 19.86 61 ALA D C 1
ATOM 3581 O O . ALA B 1 67 ? -3.504 105.842 57.700 1.00 19.64 61 ALA D O 1
ATOM 3583 N N . LEU B 1 68 ? -2.693 107.345 56.220 1.00 19.60 62 LEU D N 1
ATOM 3584 C CA . LEU B 1 68 ? -1.972 108.097 57.219 1.00 20.64 62 LEU D CA 1
ATOM 3585 C C . LEU B 1 68 ? -2.962 108.700 58.243 1.00 21.01 62 LEU D C 1
ATOM 3586 O O . LEU B 1 68 ? -2.748 108.579 59.464 1.00 21.84 62 LEU D O 1
ATOM 3591 N N . GLU B 1 69 ? -4.059 109.290 57.784 1.00 19.71 63 GLU D N 1
ATOM 3592 C CA . GLU B 1 69 ? -5.043 109.783 58.714 1.00 20.11 63 GLU D CA 1
ATOM 3593 C C . GLU B 1 69 ? -5.576 108.688 59.651 1.00 20.10 63 GLU D C 1
ATOM 3594 O O . GLU B 1 69 ? -5.705 108.920 60.869 1.00 20.39 63 GLU D O 1
ATOM 3600 N N . LEU B 1 70 ? -5.900 107.524 59.094 1.00 19.54 64 LEU D N 1
ATOM 3601 C CA . LEU B 1 70 ? -6.495 106.446 59.912 1.00 20.13 64 LEU D CA 1
ATOM 3602 C C . LEU B 1 70 ? -5.493 105.919 60.925 1.00 21.15 64 LEU D C 1
ATOM 3603 O O . LEU B 1 70 ? -5.861 105.638 62.052 1.00 22.05 64 LEU D O 1
ATOM 3608 N N . ILE B 1 71 ? -4.239 105.858 60.548 1.00 21.23 65 ILE D N 1
ATOM 3609 C CA . ILE B 1 71 ? -3.154 105.536 61.544 1.00 22.61 65 ILE D CA 1
ATOM 3610 C C . ILE B 1 71 ? -3.240 106.487 62.735 1.00 23.21 65 ILE D C 1
ATOM 3611 O O . ILE B 1 71 ? -3.273 106.053 63.917 1.00 24.37 65 ILE D O 1
ATOM 3616 N N . LEU B 1 72 ? -3.299 107.784 62.436 1.00 22.66 66 LEU D N 1
ATOM 3617 C CA . LEU B 1 72 ? -3.404 108.764 63.481 1.00 23.66 66 LEU D CA 1
ATOM 3618 C C . LEU B 1 72 ? -4.669 108.607 64.296 1.00 24.94 66 LEU D C 1
ATOM 3619 O O . LEU B 1 72 ? -4.628 108.747 65.515 1.00 25.67 66 LEU D O 1
ATOM 3624 N N . ARG B 1 73 ? -5.776 108.275 63.646 1.00 25.21 67 ARG D N 1
ATOM 3625 C CA . ARG B 1 73 ? -7.041 108.095 64.381 1.00 26.95 67 ARG D CA 1
ATOM 3626 C C . ARG B 1 73 ? -7.070 106.797 65.194 1.00 28.43 67 ARG D C 1
ATOM 3627 O O . ARG B 1 73 ? -7.597 106.795 66.298 1.00 29.83 67 ARG D O 1
ATOM 3635 N N . VAL B 1 74 ? -6.408 105.751 64.718 1.00 28.61 68 VAL D N 1
ATOM 3636 C CA . VAL B 1 74 ? -6.246 104.508 65.495 1.00 30.03 68 VAL D CA 1
ATOM 3637 C C . VAL B 1 74 ? -5.403 104.796 66.761 1.00 31.56 68 VAL D C 1
ATOM 3638 O O . VAL B 1 74 ? -5.761 104.402 67.881 1.00 32.17 68 VAL D O 1
ATOM 3642 N N . LEU B 1 75 ? -4.324 105.545 66.578 1.00 31.38 69 LEU D N 1
ATOM 3643 C CA . LEU B 1 75 ? -3.522 106.010 67.720 1.00 32.93 69 LEU D CA 1
ATOM 3644 C C . LEU B 1 75 ? -4.203 107.021 68.672 1.00 34.07 69 LEU D C 1
ATOM 3645 O O . LEU B 1 75 ? -3.658 107.327 69.728 1.00 34.97 69 LEU D O 1
ATOM 3650 N N . GLU B 1 76 ? -5.376 107.527 68.282 1.00 33.57 70 GLU D N 1
ATOM 3651 C CA . GLU B 1 76 ? -6.108 108.589 68.945 1.00 34.22 70 GLU D CA 1
ATOM 3652 C C . GLU B 1 76 ? -5.283 109.856 69.204 1.00 34.32 70 GLU D C 1
ATOM 3653 O O . GLU B 1 76 ? -5.431 110.515 70.217 1.00 35.29 70 GLU D O 1
ATOM 3659 N N . VAL B 1 77 ? -4.434 110.201 68.243 1.00 33.37 71 VAL D N 1
ATOM 3660 C CA . VAL B 1 77 ? -3.718 111.468 68.236 1.00 33.62 71 VAL D CA 1
ATOM 3661 C C . VAL B 1 77 ? -4.757 112.546 67.939 1.00 33.31 71 VAL D C 1
ATOM 3662 O O . VAL B 1 77 ? -5.543 112.424 66.988 1.00 32.09 71 VAL D O 1
ATOM 3666 N N . GLY B 1 78 ? -4.797 113.584 68.763 1.00 34.21 72 GLY D N 1
ATOM 3667 C CA . GLY B 1 78 ? -5.774 114.652 68.582 1.00 34.51 72 GLY D CA 1
ATOM 3668 C C . GLY B 1 78 ? -5.379 115.977 69.205 1.00 35.62 72 GLY D C 1
ATOM 3669 O O . GLY B 1 78 ? -4.173 116.276 69.316 1.00 35.50 72 GLY D O 1
ATOM 3670 N N . PRO B 1 79 ? -6.378 116.802 69.584 1.00 36.52 73 PRO D N 1
ATOM 3671 C CA . PRO B 1 79 ? -6.115 118.120 70.199 1.00 37.78 73 PRO D CA 1
ATOM 3672 C C . PRO B 1 79 ? -5.180 118.049 71.385 1.00 39.46 73 PRO D C 1
ATOM 3673 O O . PRO B 1 79 ? -5.311 117.156 72.219 1.00 40.46 73 PRO D O 1
ATOM 3677 N N . GLY B 1 80 ? -4.198 118.947 71.420 1.00 40.15 74 GLY D N 1
ATOM 3678 C CA . GLY B 1 80 ? -3.196 118.946 72.476 1.00 41.49 74 GLY D CA 1
ATOM 3679 C C . GLY B 1 80 ? -1.966 118.084 72.212 1.00 40.54 74 GLY D C 1
ATOM 3680 O O . GLY B 1 80 ? -0.951 118.280 72.870 1.00 42.03 74 GLY D O 1
ATOM 3681 N N . ASP B 1 81 ? -2.038 117.142 71.264 1.00 38.51 75 ASP D N 1
ATOM 3682 C CA . ASP B 1 81 ? -0.880 116.342 70.866 1.00 37.74 75 ASP D CA 1
ATOM 3683 C C . ASP B 1 81 ? -0.072 117.038 69.777 1.00 36.72 75 ASP D C 1
ATOM 3684 O O . ASP B 1 81 ? -0.630 117.751 68.947 1.00 36.69 75 ASP D O 1
ATOM 3689 N N . GLU B 1 82 ? 1.218 116.720 69.724 1.00 35.61 76 GLU D N 1
ATOM 3690 C CA . GLU B 1 82 ? 2.111 117.158 68.657 1.00 34.53 76 GLU D CA 1
ATOM 3691 C C . GLU B 1 82 ? 2.520 115.981 67.763 1.00 32.20 76 GLU D C 1
ATOM 3692 O O . GLU B 1 82 ? 2.739 114.857 68.235 1.00 31.43 76 GLU D O 1
ATOM 3698 N N . VAL B 1 83 ? 2.636 116.267 66.464 1.00 30.70 77 VAL D N 1
ATOM 3699 C CA . VAL B 1 83 ? 3.160 115.313 65.479 1.00 29.05 77 VAL D CA 1
ATOM 3700 C C . VAL B 1 83 ? 4.265 115.977 64.703 1.00 29.07 77 VAL D C 1
ATOM 3701 O O . VAL B 1 83 ? 4.078 117.033 64.133 1.00 28.58 77 VAL D O 1
ATOM 3705 N N . ILE B 1 84 ? 5.426 115.328 64.677 1.00 29.68 78 ILE D N 1
ATOM 3706 C CA . ILE B 1 84 ? 6.562 115.882 64.021 1.00 29.92 78 ILE D CA 1
ATOM 3707 C C . ILE B 1 84 ? 6.594 115.437 62.578 1.00 28.64 78 ILE D C 1
ATOM 3708 O O . ILE B 1 84 ? 6.470 114.241 62.278 1.00 28.33 78 ILE D O 1
ATOM 3713 N N . VAL B 1 85 ? 6.851 116.390 61.692 1.00 27.80 79 VAL D N 1
ATOM 3714 C CA . VAL B 1 85 ? 7.032 116.121 60.276 1.00 26.64 79 VAL D CA 1
ATOM 3715 C C . VAL B 1 85 ? 8.203 116.907 59.738 1.00 26.91 79 VAL D C 1
ATOM 3716 O O . VAL B 1 85 ? 8.519 117.979 60.266 1.00 28.09 79 VAL D O 1
ATOM 3720 N N . PRO B 1 86 ? 8.803 116.430 58.639 1.00 26.29 80 PRO D N 1
ATOM 3721 C CA . PRO B 1 86 ? 9.828 117.280 58.020 1.00 27.15 80 PRO D CA 1
ATOM 3722 C C . PRO B 1 86 ? 9.237 118.554 57.398 1.00 26.78 80 PRO D C 1
ATOM 3723 O O . PRO B 1 86 ? 8.093 118.540 56.948 1.00 26.48 80 PRO D O 1
ATOM 3727 N N . ALA B 1 87 ? 10.045 119.621 57.380 1.00 26.70 81 ALA D N 1
ATOM 3728 C CA . ALA B 1 87 ? 9.698 120.864 56.690 1.00 26.73 81 ALA D CA 1
ATOM 3729 C C . ALA B 1 87 ? 9.684 120.676 55.182 1.00 26.38 81 ALA D C 1
ATOM 3730 O O . ALA B 1 87 ? 8.971 121.380 54.458 1.00 25.80 81 ALA D O 1
ATOM 3732 N N . MET B 1 88 ? 10.433 119.657 54.713 1.00 26.94 82 MET D N 1
ATOM 3733 C CA . MET B 1 88 ? 10.555 119.301 53.294 1.00 27.45 82 MET D CA 1
ATOM 3734 C C . MET B 1 88 ? 9.760 118.005 53.045 1.00 26.69 82 MET D C 1
ATOM 3735 O O . MET B 1 88 ? 10.276 116.906 53.207 1.00 26.17 82 MET D O 1
ATOM 3740 N N . THR B 1 89 ? 8.497 118.177 52.701 1.00 25.22 83 THR D N 1
ATOM 3741 C CA . THR B 1 89 ? 7.658 117.068 52.293 1.00 25.40 83 THR D CA 1
ATOM 3742 C C . THR B 1 89 ? 6.441 117.573 51.529 1.00 23.83 83 THR D C 1
ATOM 3743 O O . THR B 1 89 ? 6.222 118.778 51.398 1.00 23.50 83 THR D O 1
ATOM 3747 N N . TYR B 1 90 ? 5.645 116.636 51.022 1.00 22.98 84 TYR D N 1
ATOM 3748 C CA . TYR B 1 90 ? 4.381 116.965 50.391 1.00 23.02 84 TYR D CA 1
ATOM 3749 C C . TYR B 1 90 ? 3.340 117.390 51.441 1.00 21.35 84 TYR D C 1
ATOM 3750 O O . TYR B 1 90 ? 3.324 116.857 52.571 1.00 20.85 84 TYR D O 1
ATOM 3759 N N . THR B 1 91 ? 2.412 118.274 51.053 1.00 20.37 85 THR D N 1
ATOM 3760 C CA . THR B 1 91 ? 1.380 118.737 52.006 1.00 19.87 85 THR D CA 1
ATOM 3761 C C . THR B 1 91 ? 0.608 117.641 52.739 1.00 19.96 85 THR D C 1
ATOM 3762 O O . THR B 1 91 ? 0.295 117.770 53.934 1.00 20.02 85 THR D O 1
ATOM 3766 N N . ALA B 1 92 ? 0.358 116.518 52.051 1.00 19.88 86 ALA D N 1
ATOM 3767 C CA . ALA B 1 92 ? -0.423 115.418 52.622 1.00 20.69 86 ALA D CA 1
ATOM 3768 C C . ALA B 1 92 ? 0.172 114.759 53.863 1.00 21.65 86 ALA D C 1
ATOM 3769 O O . ALA B 1 92 ? -0.584 114.223 54.706 1.00 22.85 86 ALA D O 1
ATOM 3771 N N . SER B 1 93 ? 1.507 114.746 53.975 1.00 21.87 87 SER D N 1
ATOM 3772 C CA . SER B 1 93 ? 2.143 114.256 55.191 1.00 22.80 87 SER D CA 1
ATOM 3773 C C . SER B 1 93 ? 1.751 115.047 56.437 1.00 22.78 87 SER D C 1
ATOM 3774 O O . SER B 1 93 ? 1.745 114.513 57.554 1.00 24.59 87 SER D O 1
ATOM 3777 N N . CYS B 1 94 ? 1.431 116.322 56.253 1.00 22.53 88 CYS D N 1
ATOM 3778 C CA . CYS B 1 94 ? 1.153 117.259 57.327 1.00 23.15 88 CYS D CA 1
ATOM 3779 C C . CYS B 1 94 ? -0.334 117.574 57.530 1.00 22.95 88 CYS D C 1
ATOM 3780 O O . CYS B 1 94 ? -0.818 117.743 58.684 1.00 23.22 88 CYS D O 1
ATOM 3783 N N . SER B 1 95 ? -1.065 117.645 56.425 1.00 21.78 89 SER D N 1
ATOM 3784 C CA . SER B 1 95 ? -2.494 118.010 56.491 1.00 21.93 89 SER D CA 1
ATOM 3785 C C . SER B 1 95 ? -3.311 117.073 57.390 1.00 22.31 89 SER D C 1
ATOM 3786 O O . SER B 1 95 ? -4.234 117.515 58.075 1.00 22.36 89 SER D O 1
ATOM 3789 N N . VAL B 1 96 ? -2.967 115.773 57.375 1.00 22.32 90 VAL D N 1
ATOM 3790 C CA . VAL B 1 96 ? -3.700 114.785 58.199 1.00 22.79 90 VAL D CA 1
ATOM 3791 C C . VAL B 1 96 ? -3.564 115.067 59.694 1.00 24.01 90 VAL D C 1
ATOM 3792 O O . VAL B 1 96 ? -4.443 114.740 60.482 1.00 25.31 90 VAL D O 1
ATOM 3796 N N . ILE B 1 97 ? -2.442 115.677 60.092 1.00 24.96 91 ILE D N 1
ATOM 3797 C CA . ILE B 1 97 ? -2.263 116.107 61.484 1.00 25.63 91 ILE D CA 1
ATOM 3798 C C . ILE B 1 97 ? -3.355 117.119 61.867 1.00 25.82 91 ILE D C 1
ATOM 3799 O O . ILE B 1 97 ? -3.955 117.038 62.943 1.00 25.61 91 ILE D O 1
ATOM 3804 N N . THR B 1 98 ? -3.577 118.094 60.991 1.00 25.87 92 THR D N 1
ATOM 3805 C CA . THR B 1 98 ? -4.549 119.132 61.268 1.00 26.69 92 THR D CA 1
ATOM 3806 C C . THR B 1 98 ? -5.936 118.509 61.198 1.00 25.96 92 THR D C 1
ATOM 3807 O O . THR B 1 98 ? -6.835 118.926 61.956 1.00 27.71 92 THR D O 1
ATOM 3811 N N . HIS B 1 99 ? -6.125 117.508 60.342 1.00 24.28 93 HIS D N 1
ATOM 3812 C CA . HIS B 1 99 ? -7.452 116.834 60.262 1.00 23.71 93 HIS D CA 1
ATOM 3813 C C . HIS B 1 99 ? -7.903 116.227 61.577 1.00 25.06 93 HIS D C 1
ATOM 3814 O O . HIS B 1 99 ? -9.075 116.331 61.938 1.00 25.04 93 HIS D O 1
ATOM 3821 N N . VAL B 1 100 ? -6.972 115.636 62.331 1.00 25.77 94 VAL D N 1
ATOM 3822 C CA . VAL B 1 100 ? -7.306 115.044 63.640 1.00 27.30 94 VAL D CA 1
ATOM 3823 C C . VAL B 1 100 ? -7.244 116.048 64.786 1.00 29.10 94 VAL D C 1
ATOM 3824 O O . VAL B 1 100 ? -7.494 115.701 65.933 1.00 30.63 94 VAL D O 1
ATOM 3828 N N . GLY B 1 101 ? -6.857 117.280 64.477 1.00 29.61 95 GLY D N 1
ATOM 3829 C CA . GLY B 1 101 ? -6.845 118.353 65.441 1.00 31.87 95 GLY D CA 1
ATOM 3830 C C . GLY B 1 101 ? -5.557 118.468 66.240 1.00 32.51 95 GLY D C 1
ATOM 3831 O O . GLY B 1 101 ? -5.523 119.200 67.207 1.00 33.73 95 GLY D O 1
ATOM 3832 N N . ALA B 1 102 ? -4.527 117.718 65.867 1.00 32.27 96 ALA D N 1
ATOM 3833 C CA . ALA B 1 102 ? -3.217 117.799 66.513 1.00 33.08 96 ALA D CA 1
ATOM 3834 C C . ALA B 1 102 ? -2.427 118.969 65.962 1.00 33.04 96 ALA D C 1
ATOM 3835 O O . ALA B 1 102 ? -2.818 119.577 64.960 1.00 33.08 96 ALA D O 1
ATOM 3837 N N . THR B 1 103 ? -1.294 119.255 66.608 1.00 33.41 97 THR D N 1
ATOM 3838 C CA . THR B 1 103 ? -0.445 120.352 66.228 1.00 32.91 97 THR D CA 1
ATOM 3839 C C . THR B 1 103 ? 0.760 119.833 65.443 1.00 31.85 97 THR D C 1
ATOM 3840 O O . THR B 1 103 ? 1.567 119.060 65.977 1.00 31.94 97 THR D O 1
ATOM 3844 N N . PRO B 1 104 ? 0.895 120.256 64.176 1.00 30.36 98 PRO D N 1
ATOM 3845 C CA . PRO B 1 104 ? 2.132 119.873 63.467 1.00 29.77 98 PRO D CA 1
ATOM 3846 C C . PRO B 1 104 ? 3.352 120.595 64.077 1.00 30.80 98 PRO D C 1
ATOM 3847 O O . PRO B 1 104 ? 3.219 121.743 64.478 1.00 31.55 98 PRO D O 1
ATOM 3851 N N . VAL B 1 105 ? 4.473 119.882 64.185 1.00 30.74 99 VAL D N 1
ATOM 3852 C CA . VAL B 1 105 ? 5.778 120.443 64.555 1.00 31.73 99 VAL D CA 1
ATOM 3853 C C . VAL B 1 105 ? 6.748 120.093 63.426 1.00 30.10 99 VAL D C 1
ATOM 3854 O O . VAL B 1 105 ? 7.024 118.924 63.186 1.00 30.17 99 VAL D O 1
ATOM 3858 N N . MET B 1 106 ? 7.192 121.097 62.695 1.00 28.95 100 MET D N 1
ATOM 3859 C CA . MET B 1 106 ? 8.067 120.898 61.554 1.00 27.87 100 MET D CA 1
ATOM 3860 C C . MET B 1 106 ? 9.521 120.936 62.027 1.00 27.65 100 MET D C 1
ATOM 3861 O O . MET B 1 106 ? 9.870 121.648 62.963 1.00 29.03 100 MET D O 1
ATOM 3866 N N . VAL B 1 107 ? 10.341 120.123 61.380 1.00 26.55 101 VAL D N 1
ATOM 3867 C CA . VAL B 1 107 ? 11.790 120.030 61.686 1.00 26.85 101 VAL D CA 1
ATOM 3868 C C . VAL B 1 107 ? 12.558 120.217 60.405 1.00 25.99 101 VAL D C 1
ATOM 3869 O O . VAL B 1 107 ? 12.235 119.652 59.372 1.00 24.33 101 VAL D O 1
ATOM 3873 N N . ASP B 1 108 ? 13.658 120.974 60.492 1.00 27.03 102 ASP D N 1
ATOM 3874 C CA . ASP B 1 108 ? 14.466 121.270 59.325 1.00 26.85 102 ASP D CA 1
ATOM 3875 C C . ASP B 1 108 ? 15.242 120.041 58.906 1.00 26.60 102 ASP D C 1
ATOM 3876 O O . ASP B 1 108 ? 15.419 119.117 59.682 1.00 26.97 102 ASP D O 1
ATOM 3881 N N . ILE B 1 109 ? 15.718 120.069 57.674 1.00 26.33 103 ILE D N 1
ATOM 3882 C CA . ILE B 1 109 ? 16.406 118.948 57.098 1.00 26.89 103 ILE D CA 1
ATOM 3883 C C . ILE B 1 109 ? 17.954 119.137 57.165 1.00 28.91 103 ILE D C 1
ATOM 3884 O O . ILE B 1 109 ? 18.433 120.155 57.663 1.00 29.42 103 ILE D O 1
ATOM 3889 N N . GLN B 1 110 ? 18.686 118.154 56.659 1.00 30.12 104 GLN D N 1
ATOM 3890 C CA . GLN B 1 110 ? 20.143 118.176 56.652 1.00 32.50 104 GLN D CA 1
ATOM 3891 C C . GLN B 1 110 ? 20.674 118.912 55.399 1.00 33.56 104 GLN D C 1
ATOM 3892 O O . GLN B 1 110 ? 19.894 119.301 54.528 1.00 32.92 104 GLN D O 1
ATOM 3898 N N . ALA B 1 111 ? 21.987 119.162 55.340 1.00 34.41 105 ALA D N 1
ATOM 3899 C CA . ALA B 1 111 ? 22.578 119.934 54.234 1.00 35.57 105 ALA D CA 1
ATOM 3900 C C . ALA B 1 111 ? 22.671 119.133 52.923 1.00 36.34 105 ALA D C 1
ATOM 3901 O O . ALA B 1 111 ? 22.604 119.708 51.840 1.00 37.50 105 ALA D O 1
ATOM 3903 N N . ASP B 1 112 ? 22.768 117.811 53.024 1.00 36.49 106 ASP D N 1
ATOM 3904 C CA . ASP B 1 112 ? 23.155 116.961 51.899 1.00 36.88 106 ASP D CA 1
ATOM 3905 C C . ASP B 1 112 ? 22.185 115.828 51.715 1.00 35.95 106 ASP D C 1
ATOM 3906 O O . ASP B 1 112 ? 22.541 114.800 51.124 1.00 36.50 106 ASP D O 1
ATOM 3911 N N . THR B 1 113 ? 20.954 116.000 52.223 1.00 33.90 107 THR D N 1
ATOM 3912 C CA . THR B 1 113 ? 19.910 115.037 52.050 1.00 31.41 107 THR D CA 1
ATOM 3913 C C . THR B 1 113 ? 18.597 115.649 52.529 1.00 30.48 107 THR D C 1
ATOM 3914 O O . THR B 1 113 ? 18.572 116.593 53.328 1.00 30.71 107 THR D O 1
ATOM 3918 N N . PHE B 1 114 ? 17.516 115.078 52.017 1.00 28.65 108 PHE D N 1
ATOM 3919 C CA . PHE B 1 114 ? 16.167 115.474 52.377 1.00 27.62 108 PHE D CA 1
ATOM 3920 C C . PHE B 1 114 ? 15.807 115.141 53.817 1.00 27.43 108 PHE D C 1
ATOM 3921 O O . PHE B 1 114 ? 14.832 115.711 54.349 1.00 26.95 108 PHE D O 1
ATOM 3929 N N . GLU B 1 115 ? 16.526 114.213 54.440 1.00 26.48 109 GLU D N 1
ATOM 3930 C CA . GLU B 1 115 ? 16.118 113.736 55.748 1.00 26.74 109 GLU D CA 1
ATOM 3931 C C . GLU B 1 115 ? 16.140 114.823 56.785 1.00 27.06 109 GLU D C 1
ATOM 3932 O O . GLU B 1 115 ? 16.971 115.773 56.722 1.00 27.63 109 GLU D O 1
ATOM 3938 N N . MET B 1 116 ? 15.316 114.657 57.806 1.00 26.66 110 MET D N 1
ATOM 3939 C CA . MET B 1 116 ? 15.367 115.544 58.957 1.00 27.63 110 MET D CA 1
ATOM 3940 C C . MET B 1 116 ? 16.778 115.525 59.588 1.00 29.09 110 MET D C 1
ATOM 3941 O O . MET B 1 116 ? 17.432 114.472 59.659 1.00 28.99 110 MET D O 1
ATOM 3946 N N . ASP B 1 117 ? 17.216 116.704 60.037 1.00 29.65 111 ASP D N 1
ATOM 3947 C CA . ASP B 1 117 ? 18.334 116.817 60.955 1.00 31.70 111 ASP D CA 1
ATOM 3948 C C . ASP B 1 117 ? 17.856 116.201 62.276 1.00 32.33 111 ASP D C 1
ATOM 3949 O O . ASP B 1 117 ? 16.944 116.727 62.908 1.00 32.22 111 ASP D O 1
ATOM 3954 N N . TYR B 1 118 ? 18.438 115.057 62.645 1.00 33.39 112 TYR D N 1
ATOM 3955 C CA . TYR B 1 118 ? 17.954 114.261 63.778 1.00 34.14 112 TYR D CA 1
ATOM 3956 C C . TYR B 1 118 ? 18.334 114.819 65.143 1.00 36.33 112 TYR D C 1
ATOM 3957 O O . TYR B 1 118 ? 17.713 114.452 66.139 1.00 36.20 112 TYR D O 1
ATOM 3966 N N . ASP B 1 119 ? 19.308 115.736 65.170 1.00 38.06 113 ASP D N 1
ATOM 3967 C CA . ASP B 1 119 ? 19.623 116.505 66.365 1.00 40.62 113 ASP D CA 1
ATOM 3968 C C . ASP B 1 119 ? 18.494 117.502 66.596 1.00 39.94 113 ASP D C 1
ATOM 3969 O O . ASP B 1 119 ? 17.998 117.633 67.722 1.00 40.98 113 ASP D O 1
ATOM 3974 N N . LEU B 1 120 ? 18.117 118.215 65.538 1.00 38.12 114 LEU D N 1
ATOM 3975 C CA . LEU B 1 120 ? 17.016 119.173 65.630 1.00 37.74 114 LEU D CA 1
ATOM 3976 C C . LEU B 1 120 ? 15.693 118.438 65.929 1.00 37.14 114 LEU D C 1
ATOM 3977 O O . LEU B 1 120 ? 14.825 118.968 66.617 1.00 37.61 114 LEU D O 1
ATOM 3982 N N . LEU B 1 121 ? 15.556 117.214 65.429 1.00 37.05 115 LEU D N 1
ATOM 3983 C CA . LEU B 1 121 ? 14.393 116.356 65.775 1.00 37.18 115 LEU D CA 1
ATOM 3984 C C . LEU B 1 121 ? 14.315 116.091 67.275 1.00 39.00 115 LEU D C 1
ATOM 3985 O O . LEU B 1 121 ? 13.256 116.266 67.888 1.00 37.80 115 LEU D O 1
ATOM 3990 N N . GLU B 1 122 ? 15.448 115.677 67.859 1.00 40.57 116 GLU D N 1
ATOM 3991 C CA . GLU B 1 122 ? 15.554 115.511 69.324 1.00 43.22 116 GLU D CA 1
ATOM 3992 C C . GLU B 1 122 ? 15.096 116.758 70.062 1.00 44.23 116 GLU D C 1
ATOM 3993 O O . GLU B 1 122 ? 14.296 116.677 70.997 1.00 44.81 116 GLU D O 1
ATOM 3999 N N . GLN B 1 123 ? 15.602 117.909 69.625 1.00 44.75 117 GLN D N 1
ATOM 4000 C CA . GLN B 1 123 ? 15.233 119.197 70.232 1.00 46.58 117 GLN D CA 1
ATOM 4001 C C . GLN B 1 123 ? 13.750 119.537 70.145 1.00 45.64 117 GLN D C 1
ATOM 4002 O O . GLN B 1 123 ? 13.208 120.119 71.067 1.00 46.13 117 GLN D O 1
ATOM 4008 N N . ALA B 1 124 ? 13.106 119.172 69.042 1.00 44.61 118 ALA D N 1
ATOM 4009 C CA . ALA B 1 124 ? 11.675 119.437 68.837 1.00 44.43 118 ALA D CA 1
ATOM 4010 C C . ALA B 1 124 ? 10.722 118.565 69.674 1.00 45.03 118 ALA D C 1
ATOM 4011 O O . ALA B 1 124 ? 9.538 118.888 69.778 1.00 44.73 118 ALA D O 1
ATOM 4013 N N . ILE B 1 125 ? 11.224 117.474 70.243 1.00 45.84 119 ILE D N 1
ATOM 4014 C CA . ILE B 1 125 ? 10.412 116.569 71.061 1.00 46.54 119 ILE D CA 1
ATOM 4015 C C . ILE B 1 125 ? 10.008 117.184 72.400 1.00 47.76 119 ILE D C 1
ATOM 4016 O O . ILE B 1 125 ? 10.834 117.803 73.089 1.00 49.33 119 ILE D O 1
ATOM 4021 N N . THR B 1 126 ? 8.724 117.045 72.736 1.00 47.19 120 THR D N 1
ATOM 4022 C CA . THR B 1 126 ? 8.168 117.545 73.999 1.00 48.79 120 THR D CA 1
ATOM 4023 C C . THR B 1 126 ? 7.312 116.465 74.644 1.00 48.99 120 THR D C 1
ATOM 4024 O O . THR B 1 126 ? 7.167 115.359 74.103 1.00 47.06 120 THR D O 1
ATOM 4028 N N . GLU B 1 127 ? 6.733 116.805 75.793 1.00 50.34 121 GLU D N 1
ATOM 4029 C CA . GLU B 1 127 ? 5.791 115.927 76.484 1.00 51.21 121 GLU D CA 1
ATOM 4030 C C . GLU B 1 127 ? 4.506 115.675 75.682 1.00 48.56 121 GLU D C 1
ATOM 4031 O O . GLU B 1 127 ? 3.818 114.697 75.919 1.00 47.60 121 GLU D O 1
ATOM 4037 N N . LYS B 1 128 ? 4.219 116.541 74.721 1.00 46.13 122 LYS D N 1
ATOM 4038 C CA . LYS B 1 128 ? 3.055 116.397 73.849 1.00 44.16 122 LYS D CA 1
ATOM 4039 C C . LYS B 1 128 ? 3.293 115.527 72.586 1.00 41.41 122 LYS D C 1
ATOM 4040 O O . LYS B 1 128 ? 2.331 115.147 71.910 1.00 39.17 122 LYS D O 1
ATOM 4046 N N . THR B 1 129 ? 4.550 115.234 72.259 1.00 40.15 123 THR D N 1
ATOM 4047 C CA . THR B 1 129 ? 4.869 114.526 71.023 1.00 38.43 123 THR D CA 1
ATOM 4048 C C . THR B 1 129 ? 4.367 113.099 71.109 1.00 38.03 123 THR D C 1
ATOM 4049 O O . THR B 1 129 ? 4.710 112.376 72.043 1.00 38.64 123 THR D O 1
ATOM 4053 N N . LYS B 1 130 ? 3.510 112.738 70.149 1.00 36.46 124 LYS D N 1
ATOM 4054 C CA . LYS B 1 130 ? 2.991 11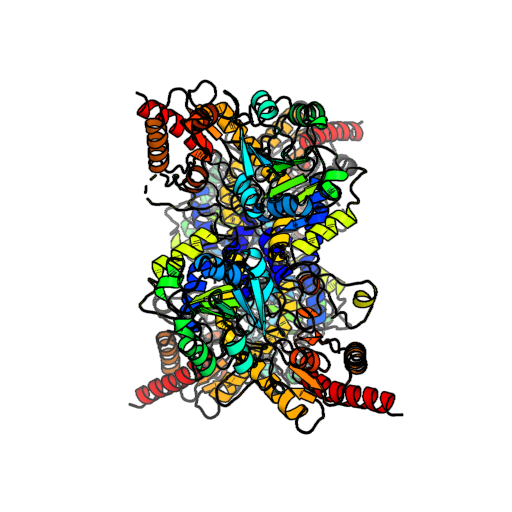1.366 70.010 1.00 36.43 124 LYS D CA 1
ATOM 4055 C C . LYS B 1 130 ? 3.586 110.585 68.837 1.00 34.59 124 LYS D C 1
ATOM 4056 O O . LYS B 1 130 ? 3.642 109.362 68.888 1.00 35.23 124 LYS D O 1
ATOM 4062 N N . VAL B 1 131 ? 3.920 111.268 67.750 1.00 32.98 125 VAL D N 1
ATOM 4063 C CA . VAL B 1 131 ? 4.177 110.611 66.465 1.00 31.19 125 VAL D CA 1
ATOM 4064 C C . VAL B 1 131 ? 5.227 111.401 65.721 1.00 30.92 125 VAL D C 1
ATOM 4065 O O . VAL B 1 131 ? 5.264 112.640 65.786 1.00 30.75 125 VAL D O 1
ATOM 4069 N N . ILE B 1 132 ? 6.083 110.665 65.031 1.00 30.32 126 ILE D N 1
ATOM 4070 C CA . ILE B 1 132 ? 7.002 111.229 64.074 1.00 29.67 126 ILE D CA 1
ATOM 4071 C C . ILE B 1 132 ? 6.636 110.618 62.739 1.00 27.87 126 ILE D C 1
ATOM 4072 O O . ILE B 1 132 ? 6.492 109.384 62.642 1.00 27.84 126 ILE D O 1
ATOM 4077 N N . ILE B 1 133 ? 6.536 111.474 61.721 1.00 26.89 127 ILE D N 1
ATOM 4078 C CA . ILE B 1 133 ? 6.306 111.061 60.329 1.00 26.13 127 ILE D CA 1
ATOM 4079 C C . ILE B 1 133 ? 7.497 111.353 59.406 1.00 26.23 127 ILE D C 1
ATOM 4080 O O . ILE B 1 133 ? 7.545 112.407 58.758 1.00 27.28 127 ILE D O 1
ATOM 4085 N N . PRO B 1 134 ? 8.468 110.415 59.319 1.00 25.81 128 PRO D N 1
ATOM 4086 C CA . PRO B 1 134 ? 9.483 110.572 58.292 1.00 25.61 128 PRO D CA 1
ATOM 4087 C C . PRO B 1 134 ? 8.898 110.323 56.919 1.00 24.24 128 PRO D C 1
ATOM 4088 O O . PRO B 1 134 ? 7.953 109.525 56.790 1.00 23.74 128 PRO D O 1
ATOM 4092 N N . VAL B 1 135 ? 9.478 110.971 55.907 1.00 23.71 129 VAL D N 1
ATOM 4093 C CA . VAL B 1 135 ? 9.080 110.743 54.513 1.00 23.11 129 VAL D CA 1
ATOM 4094 C C . VAL B 1 135 ? 10.173 110.086 53.744 1.00 22.65 129 VAL D C 1
ATOM 4095 O O . VAL B 1 135 ? 11.359 110.510 53.791 1.00 22.35 129 VAL D O 1
ATOM 4099 N N . GLU B 1 136 ? 9.810 109.044 53.028 1.00 22.04 130 GLU D N 1
ATOM 4100 C CA . GLU B 1 136 ? 10.825 108.226 52.335 1.00 22.05 130 GLU D CA 1
ATOM 4101 C C . GLU B 1 136 ? 10.899 108.826 50.914 1.00 21.23 130 GLU D C 1
ATOM 4102 O O . GLU B 1 136 ? 10.442 108.253 49.915 1.00 20.31 130 GLU D O 1
ATOM 4108 N N . LEU B 1 137 ? 11.465 110.012 50.843 1.00 20.95 131 LEU D N 1
ATOM 4109 C CA . LEU B 1 137 ? 11.432 110.794 49.625 1.00 20.72 131 LEU D CA 1
ATOM 4110 C C . LEU B 1 137 ? 12.086 110.100 48.452 1.00 20.43 131 LEU D C 1
ATOM 4111 O O . LEU B 1 137 ? 13.240 109.628 48.552 1.00 20.53 131 LEU D O 1
ATOM 4116 N N . ALA B 1 138 ? 11.352 110.080 47.333 1.00 19.40 132 ALA D N 1
ATOM 4117 C CA . ALA B 1 138 ? 11.783 109.481 46.093 1.00 19.82 132 ALA D CA 1
ATOM 4118 C C . ALA B 1 138 ? 12.032 107.970 46.159 1.00 20.25 132 ALA D C 1
ATOM 4119 O O . ALA B 1 138 ? 12.368 107.382 45.139 1.00 20.58 132 ALA D O 1
ATOM 4121 N N . GLY B 1 139 ? 11.700 107.350 47.290 1.00 20.53 133 GLY D N 1
ATOM 4122 C CA . GLY B 1 139 ? 11.913 105.914 47.554 1.00 21.66 133 GLY D CA 1
ATOM 4123 C C . GLY B 1 139 ? 13.034 105.644 48.525 1.00 22.65 133 GLY D C 1
ATOM 4124 O O . GLY B 1 139 ? 13.245 104.511 48.955 1.00 23.05 133 GLY D O 1
ATOM 4125 N N . ILE B 1 140 ? 13.783 106.701 48.868 1.00 23.93 134 ILE D N 1
ATOM 4126 C CA . ILE B 1 140 ? 14.932 106.594 49.725 1.00 24.95 134 ILE D CA 1
ATOM 4127 C C . ILE B 1 140 ? 14.455 106.588 51.170 1.00 24.66 134 ILE D C 1
ATOM 4128 O O . ILE B 1 140 ? 13.845 107.565 51.619 1.00 24.19 134 ILE D O 1
ATOM 4133 N N . VAL B 1 141 ? 14.725 105.495 51.894 1.00 24.78 135 VAL D N 1
ATOM 4134 C CA . VAL B 1 141 ? 14.206 105.264 53.252 1.00 24.82 135 VAL D CA 1
ATOM 4135 C C . VAL B 1 141 ? 15.106 105.986 54.231 1.00 25.29 135 VAL D C 1
ATOM 4136 O O . VAL B 1 141 ? 16.299 105.998 54.047 1.00 25.93 135 VAL D O 1
ATOM 4140 N N . CYS B 1 142 ? 14.527 106.578 55.269 1.00 25.33 136 CYS D N 1
ATOM 4141 C CA . CYS B 1 142 ? 15.261 107.313 56.294 1.00 26.91 136 CYS D CA 1
ATOM 4142 C C . CYS B 1 142 ? 16.172 106.440 57.219 1.00 29.39 136 CYS D C 1
ATOM 4143 O O . CYS B 1 142 ? 16.118 105.228 57.221 1.00 30.41 136 CYS D O 1
ATOM 4146 N N . ASP B 1 143 ? 16.976 107.116 58.004 1.00 31.84 137 ASP D N 1
ATOM 4147 C CA . ASP B 1 143 ? 17.931 106.506 58.946 1.00 34.49 137 ASP D CA 1
ATOM 4148 C C . ASP B 1 143 ? 17.116 106.008 60.157 1.00 34.78 137 ASP D C 1
ATOM 4149 O O . ASP B 1 143 ? 17.067 106.655 61.187 1.00 35.26 137 ASP D O 1
ATOM 4154 N N . TYR B 1 144 ? 16.480 104.850 60.006 1.00 35.12 138 TYR D N 1
ATOM 4155 C CA . TYR B 1 144 ? 15.654 104.303 61.083 1.00 36.04 138 TYR D CA 1
ATOM 4156 C C . TYR B 1 144 ? 16.422 103.910 62.351 1.00 38.46 138 TYR D C 1
ATOM 4157 O O . TYR B 1 144 ? 15.900 104.107 63.434 1.00 39.69 138 TYR D O 1
ATOM 4166 N N . ASP B 1 145 ? 17.654 103.418 62.243 1.00 39.41 139 ASP D N 1
ATOM 4167 C CA . ASP B 1 145 ? 18.446 103.195 63.448 1.00 41.37 139 ASP D CA 1
ATOM 4168 C C . ASP B 1 145 ? 18.545 104.459 64.290 1.00 41.05 139 ASP D C 1
ATOM 4169 O O . ASP B 1 145 ? 18.360 104.400 65.497 1.00 41.52 139 ASP D O 1
ATOM 4174 N N . ARG B 1 146 ? 18.804 105.602 63.658 1.00 39.95 140 ARG D N 1
ATOM 4175 C CA . ARG B 1 146 ? 18.864 106.863 64.385 1.00 40.15 140 ARG D CA 1
ATOM 4176 C C . ARG B 1 146 ? 17.498 107.282 64.914 1.00 39.20 140 ARG D C 1
ATOM 4177 O O . ARG B 1 146 ? 17.352 107.657 66.081 1.00 40.37 140 ARG D O 1
ATOM 4185 N N . LEU B 1 147 ? 16.482 107.222 64.065 1.00 37.24 141 LEU D N 1
ATOM 4186 C CA . LEU B 1 147 ? 15.116 107.560 64.513 1.00 36.32 141 LEU D CA 1
ATOM 4187 C C . LEU B 1 147 ? 14.689 106.774 65.765 1.00 37.24 141 LEU D C 1
ATOM 4188 O O . LEU B 1 147 ? 14.194 107.378 66.717 1.00 37.17 141 LEU D O 1
ATOM 4193 N N . PHE B 1 148 ? 14.875 105.448 65.760 1.00 37.79 142 PHE D N 1
ATOM 4194 C CA . PHE B 1 148 ? 14.490 104.633 66.929 1.00 39.91 142 PHE D CA 1
ATOM 4195 C C . PHE B 1 148 ? 15.336 104.942 68.182 1.00 42.55 142 PHE D C 1
ATOM 4196 O O . PHE B 1 148 ? 14.829 104.881 69.294 1.00 43.11 142 PHE D O 1
ATOM 4204 N N . GLN B 1 149 ? 16.602 105.318 67.975 1.00 44.26 143 GLN D N 1
ATOM 4205 C CA . GLN B 1 149 ? 17.483 105.802 69.059 1.00 46.86 143 GLN D CA 1
ATOM 4206 C C . GLN B 1 149 ? 16.970 107.098 69.701 1.00 46.82 143 GLN D C 1
ATOM 4207 O O . GLN B 1 149 ? 16.914 107.203 70.920 1.00 47.00 143 GLN D O 1
ATOM 4213 N N . VAL B 1 150 ? 16.494 108.034 68.870 1.00 45.87 144 VAL D N 1
ATOM 4214 C CA . VAL B 1 150 ? 15.895 109.283 69.354 1.00 46.07 144 VAL D CA 1
ATOM 4215 C C . VAL B 1 150 ? 14.674 109.038 70.238 1.00 47.21 144 VAL D C 1
ATOM 4216 O O . VAL B 1 150 ? 14.601 109.578 71.338 1.00 48.36 144 VAL D O 1
ATOM 4220 N N . VAL B 1 151 ? 13.701 108.261 69.757 1.00 47.08 145 VAL D N 1
ATOM 4221 C CA . VAL B 1 151 ? 12.457 108.055 70.528 1.00 48.65 145 VAL D CA 1
ATOM 4222 C C . VAL B 1 151 ? 12.725 107.319 71.849 1.00 52.42 145 VAL D C 1
ATOM 4223 O O . VAL B 1 151 ? 12.108 107.640 72.874 1.00 54.24 145 VAL D O 1
ATOM 4227 N N . GLU B 1 152 ? 13.653 106.355 71.812 1.00 54.47 146 GLU D N 1
ATOM 4228 C CA . GLU B 1 152 ? 14.115 105.640 73.017 1.00 57.45 146 GLU D CA 1
ATOM 4229 C C . GLU B 1 152 ? 14.808 106.573 74.000 1.00 59.97 146 GLU D C 1
ATOM 4230 O O . GLU B 1 152 ? 14.503 106.538 75.194 1.00 60.70 146 GLU D O 1
ATOM 4236 N N . LYS B 1 153 ? 15.681 107.439 73.479 1.00 60.91 147 LYS D N 1
ATOM 4237 C CA . LYS B 1 153 ? 16.396 108.423 74.299 1.00 63.52 147 LYS D CA 1
ATOM 4238 C C . LYS B 1 153 ? 15.444 109.377 75.028 1.00 63.56 147 LYS D C 1
ATOM 4239 O O . LYS B 1 153 ? 15.682 109.714 76.181 1.00 64.47 147 LYS D O 1
ATOM 4245 N N . LYS B 1 154 ? 14.381 109.805 74.344 1.00 61.63 148 LYS D N 1
ATOM 4246 C CA . LYS B 1 154 ? 13.400 110.744 74.905 1.00 61.78 148 LYS D CA 1
ATOM 4247 C C . LYS B 1 154 ? 12.168 110.070 75.529 1.00 62.64 148 LYS D C 1
ATOM 4248 O O . LYS B 1 154 ? 11.199 110.755 75.861 1.00 61.44 148 LYS D O 1
ATOM 4254 N N . ARG B 1 155 ? 12.220 108.752 75.731 1.00 64.03 149 ARG D N 1
ATOM 4255 C CA . ARG B 1 155 ? 11.100 108.001 76.295 1.00 65.27 149 ARG D CA 1
ATOM 4256 C C . ARG B 1 155 ? 10.458 108.636 77.548 1.00 66.88 149 ARG D C 1
ATOM 4257 O O . ARG B 1 155 ? 9.237 108.618 77.684 1.00 65.80 149 ARG D O 1
ATOM 4265 N N . ASP B 1 156 ? 11.270 109.233 78.431 1.00 69.69 150 ASP D N 1
ATOM 4266 C CA . ASP B 1 156 ? 10.766 109.888 79.664 1.00 71.00 150 ASP D CA 1
ATOM 4267 C C . ASP B 1 156 ? 9.907 111.143 79.439 1.00 68.83 150 ASP D C 1
ATOM 4268 O O . ASP B 1 156 ? 9.180 111.548 80.343 1.00 69.33 150 ASP D O 1
ATOM 4273 N N . PHE B 1 157 ? 9.981 111.748 78.255 1.00 66.35 151 PHE D N 1
ATOM 4274 C CA . PHE B 1 157 ? 9.052 112.821 77.876 1.00 65.03 151 PHE D CA 1
ATOM 4275 C C . PHE B 1 157 ? 7.643 112.283 77.575 1.00 62.73 151 PHE D C 1
ATOM 4276 O O . PHE B 1 157 ? 6.680 113.040 77.609 1.00 62.73 151 PHE D O 1
ATOM 4284 N N . PHE B 1 158 ? 7.515 110.995 77.270 1.00 61.16 152 PHE D N 1
ATOM 4285 C CA . PHE B 1 158 ? 6.244 110.443 76.797 1.00 59.44 152 PHE D CA 1
ATOM 4286 C C . PHE B 1 158 ? 5.257 110.162 77.927 1.00 59.81 152 PHE D C 1
ATOM 4287 O O . PHE B 1 158 ? 5.625 109.619 78.953 1.00 60.39 152 PHE D O 1
ATOM 4295 N N . THR B 1 159 ? 3.992 110.499 77.693 1.00 58.65 153 THR D N 1
ATOM 4296 C CA . THR B 1 159 ? 2.901 110.160 78.605 1.00 59.36 153 THR D CA 1
ATOM 4297 C C . THR B 1 159 ? 1.766 109.662 77.748 1.00 57.14 153 THR D C 1
ATOM 4298 O O . THR B 1 159 ? 1.112 110.445 77.058 1.00 57.03 153 THR D O 1
ATOM 4302 N N . ALA B 1 160 ? 1.545 108.350 77.774 1.00 56.60 154 ALA D N 1
ATOM 4303 C CA . ALA B 1 160 ? 0.463 107.726 76.993 1.00 54.51 154 ALA D CA 1
ATOM 4304 C C . ALA B 1 160 ? -0.914 108.311 77.372 1.00 53.84 154 ALA D C 1
ATOM 4305 O O . ALA B 1 160 ? -1.150 108.614 78.532 1.00 54.90 154 ALA D O 1
ATOM 4307 N N . SER B 1 161 ? -1.794 108.507 76.387 1.00 51.37 155 SER D N 1
ATOM 4308 C CA . SER B 1 161 ? -3.185 108.910 76.654 1.00 50.93 155 SER D CA 1
ATOM 4309 C C . SER B 1 161 ? -4.187 108.227 75.700 1.00 48.99 155 SER D C 1
ATOM 4310 O O . SER B 1 161 ? -5.182 108.820 75.327 1.00 48.91 155 SER D O 1
ATOM 4313 N N . SER B 1 162 ? -3.917 106.979 75.329 1.00 47.92 156 SER D N 1
ATOM 4314 C CA . SER B 1 162 ? -4.865 106.147 74.601 1.00 46.63 156 SER D CA 1
ATOM 4315 C C . SER B 1 162 ? -4.398 104.704 74.702 1.00 47.85 156 SER D C 1
ATOM 4316 O O . SER B 1 162 ? -3.252 104.455 75.101 1.00 48.43 156 SER D O 1
ATOM 4319 N N . LYS B 1 163 ? -5.274 103.767 74.339 1.00 47.64 157 LYS D N 1
ATOM 4320 C CA . LYS B 1 163 ? -4.951 102.342 74.366 1.00 48.63 157 LYS D CA 1
ATOM 4321 C C . LYS B 1 163 ? -3.626 102.051 73.677 1.00 48.10 157 LYS D C 1
ATOM 4322 O O . LYS B 1 163 ? -2.683 101.569 74.298 1.00 47.34 157 LYS D O 1
ATOM 4328 N N . TRP B 1 164 ? -3.540 102.409 72.400 1.00 46.09 158 TRP D N 1
ATOM 4329 C CA . TRP B 1 164 ? -2.362 102.084 71.606 1.00 46.08 158 TRP D CA 1
ATOM 4330 C C . TRP B 1 164 ? -1.129 102.884 72.014 1.00 47.44 158 TRP D C 1
ATOM 4331 O O . TRP B 1 164 ? -0.019 102.342 71.995 1.00 48.42 158 TRP D O 1
ATOM 4342 N N . GLN B 1 165 ? -1.297 104.135 72.444 1.00 47.76 159 GLN D N 1
ATOM 4343 C CA . GLN B 1 165 ? -0.148 104.905 72.974 1.00 48.54 159 GLN D CA 1
ATOM 4344 C C . GLN B 1 165 ? 0.464 104.276 74.222 1.00 51.00 159 GLN D C 1
ATOM 4345 O O . GLN B 1 165 ? 1.692 104.312 74.409 1.00 50.83 159 GLN D O 1
ATOM 4351 N N . LYS B 1 166 ? -0.386 103.717 75.080 1.00 52.30 160 LYS D N 1
ATOM 4352 C CA . LYS B 1 166 ? 0.080 102.936 76.232 1.00 54.96 160 LYS D CA 1
ATOM 4353 C C . LYS B 1 166 ? 0.861 101.662 75.871 1.00 54.54 160 LYS D C 1
ATOM 4354 O O . LYS B 1 166 ? 1.861 101.345 76.528 1.00 55.94 160 LYS D O 1
ATOM 4360 N N . ALA B 1 167 ? 0.427 100.981 74.810 1.00 52.40 161 ALA D N 1
ATOM 4361 C CA . ALA B 1 167 ? 1.041 99.728 74.321 1.00 52.37 161 ALA D CA 1
ATOM 4362 C C . ALA B 1 167 ? 2.508 99.905 73.887 1.00 52.66 161 ALA D C 1
ATOM 4363 O O . ALA B 1 167 ? 3.434 99.251 74.385 1.00 53.75 161 ALA D O 1
ATOM 4365 N N . PHE B 1 168 ? 2.703 100.855 72.981 1.00 50.97 162 PHE D N 1
ATOM 4366 C CA . PHE B 1 168 ? 4.000 101.427 72.701 1.00 50.72 162 PHE D CA 1
ATOM 4367 C C . PHE B 1 168 ? 3.992 102.289 73.930 1.00 52.17 162 PHE D C 1
ATOM 4368 O O . PHE B 1 168 ? 2.922 102.733 74.288 1.00 55.37 162 PHE D O 1
ATOM 4376 N N . ASN B 1 169 ? 5.070 102.589 74.585 1.00 52.35 163 ASN D N 1
ATOM 4377 C CA . ASN B 1 169 ? 4.954 103.606 75.661 1.00 53.25 163 ASN D CA 1
ATOM 4378 C C . ASN B 1 169 ? 6.031 104.598 75.318 1.00 51.78 163 ASN D C 1
ATOM 4379 O O . ASN B 1 169 ? 6.851 104.945 76.133 1.00 52.39 163 ASN D O 1
ATOM 4384 N N . ARG B 1 170 ? 6.013 105.011 74.051 1.00 49.15 164 ARG D N 1
ATOM 4385 C CA . ARG B 1 170 ? 6.967 105.938 73.485 1.00 48.64 164 ARG D CA 1
ATOM 4386 C C . ARG B 1 170 ? 6.344 106.626 72.261 1.00 46.35 164 ARG D C 1
ATOM 4387 O O . ARG B 1 170 ? 5.221 106.294 71.858 1.00 45.65 164 ARG D O 1
ATOM 4395 N N . ILE B 1 171 ? 7.081 107.572 71.682 1.00 45.26 165 ILE D N 1
ATOM 4396 C CA . ILE B 1 171 ? 6.703 108.171 70.407 1.00 43.16 165 ILE D CA 1
ATOM 4397 C C . ILE B 1 171 ? 6.584 107.061 69.364 1.00 41.11 165 ILE D C 1
ATOM 4398 O O . ILE B 1 171 ? 7.464 106.217 69.253 1.00 41.71 165 ILE D O 1
ATOM 4403 N N . VAL B 1 172 ? 5.492 107.079 68.598 1.00 38.30 166 VAL D N 1
ATOM 4404 C CA . VAL B 1 172 ? 5.258 106.095 67.534 1.00 36.23 166 VAL D CA 1
ATOM 4405 C C . VAL B 1 172 ? 5.808 106.681 66.216 1.00 33.98 166 VAL D C 1
ATOM 4406 O O . VAL B 1 172 ? 5.594 107.872 65.908 1.00 32.76 166 VAL D O 1
ATOM 4410 N N . ILE B 1 173 ? 6.530 105.853 65.462 1.00 32.33 167 ILE D N 1
ATOM 4411 C CA . ILE B 1 173 ? 7.142 106.309 64.218 1.00 31.15 167 ILE D CA 1
ATOM 4412 C C . ILE B 1 173 ? 6.359 105.759 63.055 1.00 29.32 167 ILE D C 1
ATOM 4413 O O . ILE B 1 173 ? 6.272 104.553 62.909 1.00 28.55 167 ILE D O 1
ATOM 4418 N N . VAL B 1 174 ? 5.783 106.668 62.257 1.00 28.69 168 VAL D N 1
ATOM 4419 C CA . VAL B 1 174 ? 4.896 106.325 61.169 1.00 27.67 168 VAL D CA 1
ATOM 4420 C C . VAL B 1 174 ? 5.530 106.767 59.872 1.00 26.69 168 VAL D C 1
ATOM 4421 O O . VAL B 1 174 ? 5.678 107.963 59.613 1.00 26.67 168 VAL D O 1
ATOM 4425 N N . SER B 1 175 ? 5.871 105.795 59.033 1.00 25.97 169 SER D N 1
ATOM 4426 C CA . SER B 1 175 ? 6.519 106.078 57.761 1.00 25.21 169 SER D CA 1
ATOM 4427 C C . SER B 1 175 ? 5.508 106.568 56.727 1.00 23.70 169 SER D C 1
ATOM 4428 O O . SER B 1 175 ? 4.551 105.841 56.393 1.00 23.47 169 SER D O 1
ATOM 4431 N N . ASP B 1 176 ? 5.739 107.760 56.187 1.00 22.26 170 ASP D N 1
ATOM 4432 C CA . ASP B 1 176 ? 5.161 108.099 54.894 1.00 21.39 170 ASP D CA 1
ATOM 4433 C C . ASP B 1 176 ? 5.965 107.473 53.752 1.00 20.35 170 ASP D C 1
ATOM 4434 O O . ASP B 1 176 ? 6.903 108.090 53.251 1.00 20.95 170 ASP D O 1
ATOM 4439 N N . SER B 1 177 ? 5.552 106.257 53.350 1.00 20.05 171 SER D N 1
ATOM 4440 C CA . SER B 1 177 ? 6.091 105.533 52.220 1.00 19.64 171 SER D CA 1
ATOM 4441 C C . SER B 1 177 ? 5.277 105.658 50.901 1.00 19.00 171 SER D C 1
ATOM 4442 O O . SER B 1 177 ? 5.229 104.737 50.087 1.00 18.60 171 SER D O 1
ATOM 4445 N N . ALA B 1 178 ? 4.639 106.797 50.678 1.00 18.45 172 ALA D N 1
ATOM 4446 C CA . ALA B 1 178 ? 3.999 107.018 49.419 1.00 18.10 172 ALA D CA 1
ATOM 4447 C C . ALA B 1 178 ? 4.931 106.693 48.239 1.00 18.52 172 ALA D C 1
ATOM 4448 O O . ALA B 1 178 ? 4.484 106.185 47.226 1.00 18.61 172 ALA D O 1
ATOM 4450 N N . HIS B 1 179 ? 6.213 107.052 48.355 1.00 19.14 173 HIS D N 1
ATOM 4451 C CA . HIS B 1 179 ? 7.127 106.924 47.271 1.00 19.34 173 HIS D CA 1
ATOM 4452 C C . HIS B 1 179 ? 7.926 105.622 47.355 1.00 20.19 173 HIS D C 1
ATOM 4453 O O . HIS B 1 179 ? 8.824 105.410 46.533 1.00 20.41 173 HIS D O 1
ATOM 4460 N N . ALA B 1 180 ? 7.634 104.788 48.352 1.00 19.96 174 ALA D N 1
ATOM 4461 C CA . ALA B 1 180 ? 8.602 103.761 48.784 1.00 20.65 174 ALA D CA 1
ATOM 4462 C C . ALA B 1 180 ? 8.090 102.330 48.826 1.00 20.81 174 ALA D C 1
ATOM 4463 O O . ALA B 1 180 ? 8.776 101.439 49.393 1.00 21.72 174 ALA D O 1
ATOM 4465 N N . LEU B 1 181 ? 7.000 102.028 48.131 1.00 20.04 175 LEU D N 1
ATOM 4466 C CA . LEU B 1 181 ? 6.673 100.580 48.023 1.00 20.57 175 LEU D CA 1
ATOM 4467 C C . LEU B 1 181 ? 7.819 99.855 47.294 1.00 21.95 175 LEU D C 1
ATOM 4468 O O . LEU B 1 181 ? 8.134 100.190 46.132 1.00 21.50 175 LEU D O 1
ATOM 4473 N N . GLY B 1 182 ? 8.383 98.835 47.962 1.00 23.58 176 GLY D N 1
ATOM 4474 C CA . GLY B 1 182 ? 9.473 98.037 47.437 1.00 24.40 176 GLY D CA 1
ATOM 4475 C C . GLY B 1 182 ? 10.860 98.534 47.759 1.00 25.28 176 GLY D C 1
ATOM 4476 O O . GLY B 1 182 ? 11.812 97.939 47.346 1.00 26.30 176 GLY D O 1
ATOM 4477 N N . SER B 1 183 ? 10.986 99.663 48.442 1.00 25.24 177 SER D N 1
ATOM 4478 C CA . SER B 1 183 ? 12.286 100.141 48.903 1.00 26.03 177 SER D CA 1
ATOM 4479 C C . SER B 1 183 ? 12.734 99.267 50.074 1.00 27.25 177 SER D C 1
ATOM 4480 O O . SER B 1 183 ? 11.905 98.643 50.745 1.00 27.75 177 SER D O 1
ATOM 4483 N N . THR B 1 184 ? 14.037 99.233 50.322 1.00 28.50 178 THR D N 1
ATOM 4484 C CA . THR B 1 184 ? 14.585 98.514 51.473 1.00 30.55 178 THR D CA 1
ATOM 4485 C C . THR B 1 184 ? 15.572 99.381 52.259 1.00 31.11 178 THR D C 1
ATOM 4486 O O . THR B 1 184 ? 16.266 100.228 51.695 1.00 30.99 178 THR D O 1
ATOM 4490 N N . TYR B 1 185 ? 15.683 99.056 53.541 1.00 31.94 179 TYR D N 1
ATOM 4491 C CA . TYR B 1 185 ? 16.618 99.646 54.473 1.00 32.60 179 TYR D CA 1
ATOM 4492 C C . TYR B 1 185 ? 17.265 98.483 55.228 1.00 34.64 179 TYR D C 1
ATOM 4493 O O . TYR B 1 185 ? 16.582 97.750 55.947 1.00 33.69 179 TYR D O 1
ATOM 4502 N N . LYS B 1 186 ? 18.584 98.329 55.060 1.00 36.58 180 LYS D N 1
ATOM 4503 C CA . LYS B 1 186 ? 19.358 97.209 55.644 1.00 38.82 180 LYS D CA 1
ATOM 4504 C C . LYS B 1 186 ? 18.731 95.884 55.269 1.00 39.24 180 LYS D C 1
ATOM 4505 O O . LYS B 1 186 ? 18.564 95.015 56.104 1.00 40.05 180 LYS D O 1
ATOM 4511 N N . GLY B 1 187 ? 18.299 95.781 54.008 1.00 38.09 181 GLY D N 1
ATOM 4512 C CA . GLY B 1 187 ? 17.672 94.583 53.499 1.00 38.35 181 GLY D CA 1
ATOM 4513 C C . GLY B 1 187 ? 16.219 94.321 53.852 1.00 38.15 181 GLY D C 1
ATOM 4514 O O . GLY B 1 187 ? 15.674 93.324 53.388 1.00 38.30 181 GLY D O 1
ATOM 4515 N N . GLN B 1 188 ? 15.577 95.202 54.635 1.00 36.90 182 GLN D N 1
ATOM 4516 C CA . GLN B 1 188 ? 14.218 94.977 55.075 1.00 36.26 182 GLN D CA 1
ATOM 4517 C C . GLN B 1 188 ? 13.263 95.905 54.291 1.00 33.40 182 GLN D C 1
ATOM 4518 O O . GLN B 1 188 ? 13.582 97.072 54.094 1.00 31.23 182 GLN D O 1
ATOM 4524 N N . PRO B 1 189 ? 12.111 95.381 53.855 1.00 32.12 183 PRO D N 1
ATOM 4525 C CA . PRO B 1 189 ? 11.176 96.173 53.049 1.00 30.52 183 PRO D CA 1
ATOM 4526 C C . PRO B 1 189 ? 10.488 97.277 53.813 1.00 29.14 183 PRO D C 1
ATOM 4527 O O . PRO B 1 189 ? 10.142 97.098 54.987 1.00 28.95 183 PRO D O 1
ATOM 4531 N N . SER B 1 190 ? 10.292 98.414 53.147 1.00 28.19 184 SER D N 1
ATOM 4532 C CA . SER B 1 190 ? 9.501 99.488 53.734 1.00 27.68 184 SER D CA 1
ATOM 4533 C C . SER B 1 190 ? 8.157 98.881 54.030 1.00 26.85 184 SER D C 1
ATOM 4534 O O . SER B 1 190 ? 7.705 97.978 53.285 1.00 25.79 184 SER D O 1
ATOM 4537 N N . GLY B 1 191 ? 7.592 99.252 55.183 1.00 26.81 185 GLY D N 1
ATOM 4538 C CA . GLY B 1 191 ? 6.436 98.564 55.739 1.00 27.08 185 GLY D CA 1
ATOM 4539 C C . GLY B 1 191 ? 6.808 97.805 56.995 1.00 29.29 185 GLY D C 1
ATOM 4540 O O . GLY B 1 191 ? 6.073 97.843 57.977 1.00 30.78 185 GLY D O 1
ATOM 4541 N N . SER B 1 192 ? 7.981 97.169 56.990 1.00 29.57 186 SER D N 1
ATOM 4542 C CA . SER B 1 192 ? 8.493 96.393 58.153 1.00 31.10 186 SER D CA 1
ATOM 4543 C C . SER B 1 192 ? 9.405 97.177 59.099 1.00 31.59 186 SER D C 1
ATOM 4544 O O . SER B 1 192 ? 9.914 96.618 60.039 1.00 32.76 186 SER D O 1
ATOM 4547 N N . ILE B 1 193 ? 9.645 98.460 58.823 1.00 30.38 187 ILE D N 1
ATOM 4548 C CA . ILE B 1 193 ? 10.692 99.197 59.525 1.00 31.19 187 ILE D CA 1
ATOM 4549 C C . ILE B 1 193 ? 10.125 100.119 60.595 1.00 31.01 187 ILE D C 1
ATOM 4550 O O . ILE B 1 193 ? 10.481 100.047 61.759 1.00 31.47 187 ILE D O 1
ATOM 4555 N N . ALA B 1 194 ? 9.230 100.998 60.155 1.00 30.08 188 ALA D N 1
ATOM 4556 C CA . ALA B 1 194 ? 8.526 101.873 61.050 1.00 29.97 188 ALA D CA 1
ATOM 4557 C C . ALA B 1 194 ? 7.486 101.099 61.825 1.00 30.26 188 ALA D C 1
ATOM 4558 O O . ALA B 1 194 ? 7.142 99.955 61.487 1.00 30.11 188 ALA D O 1
ATOM 4560 N N . ASP B 1 195 ? 6.983 101.729 62.883 1.00 30.67 189 ASP D N 1
ATOM 4561 C CA . ASP B 1 195 ? 5.876 101.147 63.668 1.00 30.86 189 ASP D CA 1
ATOM 4562 C C . ASP B 1 195 ? 4.604 100.990 62.803 1.00 29.49 189 ASP D C 1
ATOM 4563 O O . ASP B 1 195 ? 3.970 99.925 62.786 1.00 29.59 189 ASP D O 1
ATOM 4568 N N . PHE B 1 196 ? 4.257 102.042 62.072 1.00 28.09 190 PHE D N 1
ATOM 4569 C CA . PHE B 1 196 ? 3.193 101.990 61.059 1.00 26.54 190 PHE D CA 1
ATOM 4570 C C . PHE B 1 196 ? 3.721 102.626 59.783 1.00 25.57 190 PHE D C 1
ATOM 4571 O O . PHE B 1 196 ? 4.659 103.445 59.835 1.00 26.56 190 PHE D O 1
ATOM 4579 N N . THR B 1 197 ? 3.184 102.190 58.644 1.00 24.15 191 THR D N 1
ATOM 4580 C CA . THR B 1 197 ? 3.564 102.705 57.342 1.00 23.10 191 THR D CA 1
ATOM 4581 C C . THR B 1 197 ? 2.325 102.948 56.440 1.00 22.52 191 THR D C 1
ATOM 4582 O O . THR B 1 197 ? 1.430 102.094 56.387 1.00 22.13 191 THR D O 1
ATOM 4586 N N . SER B 1 198 ? 2.283 104.111 55.766 1.00 21.69 192 SER D N 1
ATOM 4587 C CA . SER B 1 198 ? 1.309 104.372 54.666 1.00 21.12 192 SER D CA 1
ATOM 4588 C C . SER B 1 198 ? 1.967 104.325 53.302 1.00 19.95 192 SER D C 1
ATOM 4589 O O . SER B 1 198 ? 3.072 104.873 53.112 1.00 21.00 192 SER D O 1
ATOM 4592 N N . PHE B 1 199 ? 1.293 103.653 52.376 1.00 18.43 193 PHE D N 1
ATOM 4593 C CA . PHE B 1 199 ? 1.699 103.594 50.984 1.00 18.07 193 PHE D CA 1
ATOM 4594 C C . PHE B 1 199 ? 0.690 104.267 50.086 1.00 17.54 193 PHE D C 1
ATOM 4595 O O . PHE B 1 199 ? -0.497 104.318 50.443 1.00 17.54 193 PHE D O 1
ATOM 4603 N N . SER B 1 200 ? 1.146 104.701 48.898 1.00 17.22 194 SER D N 1
ATOM 4604 C CA . SER B 1 200 ? 0.312 105.349 47.918 1.00 16.56 194 SER D CA 1
ATOM 4605 C C . SER B 1 200 ? 0.360 104.560 46.657 1.00 17.16 194 SER D C 1
ATOM 4606 O O . SER B 1 200 ? 1.426 104.180 46.209 1.00 17.78 194 SER D O 1
ATOM 4609 N N . PHE B 1 201 ? -0.824 104.352 46.087 1.00 16.81 195 PHE D N 1
ATOM 4610 C CA . PHE B 1 201 ? -0.995 103.726 44.757 1.00 17.27 195 PHE D CA 1
ATOM 4611 C C . PHE B 1 201 ? -1.641 104.712 43.794 1.00 17.09 195 PHE D C 1
ATOM 4612 O O . PHE B 1 201 ? -2.358 104.327 42.852 1.00 17.66 195 PHE D O 1
ATOM 4620 N N . HIS B 1 202 ? -1.448 105.992 44.034 1.00 17.80 196 HIS D N 1
ATOM 4621 C CA . HIS B 1 202 ? -1.937 107.045 43.118 1.00 18.73 196 HIS D CA 1
ATOM 4622 C C . HIS B 1 202 ? -1.413 106.860 41.683 1.00 18.68 196 HIS D C 1
ATOM 4623 O O . HIS B 1 202 ? -0.363 106.253 41.489 1.00 18.84 196 HIS D O 1
ATOM 4630 N N . ALA B 1 203 ? -2.184 107.367 40.701 1.00 19.52 197 ALA D N 1
ATOM 4631 C CA . ALA B 1 203 ? -1.886 107.270 39.255 1.00 19.33 197 ALA D CA 1
ATOM 4632 C C . ALA B 1 203 ? -0.416 107.489 38.869 1.00 19.85 197 ALA D C 1
ATOM 4633 O O . ALA B 1 203 ? 0.070 106.855 37.928 1.00 20.01 197 ALA D O 1
ATOM 4635 N N . VAL B 1 204 ? 0.283 108.383 39.581 1.00 19.68 198 VAL D N 1
ATOM 4636 C CA . VAL B 1 204 ? 1.645 108.773 39.231 1.00 19.78 198 VAL D CA 1
ATOM 4637 C C . VAL B 1 204 ? 2.713 107.959 40.011 1.00 19.80 198 VAL D C 1
ATOM 4638 O O . VAL B 1 204 ? 3.909 108.258 39.875 1.00 20.13 198 VAL D O 1
ATOM 4642 N N . LYS B 1 205 ? 2.294 107.028 40.864 1.00 18.96 199 LYS D N 1
ATOM 4643 C CA . LYS B 1 205 ? 3.242 106.301 41.729 1.00 19.17 199 LYS D CA 1
ATOM 4644 C C . LYS B 1 205 ? 3.829 105.055 41.017 1.00 18.52 199 LYS D C 1
ATOM 4645 O O . LYS B 1 205 ? 3.392 104.691 39.943 1.00 17.50 199 LYS D O 1
ATOM 4651 N N . ASN B 1 206 ? 4.874 104.446 41.605 1.00 19.12 200 ASN D N 1
ATOM 4652 C CA . ASN B 1 206 ? 5.499 103.285 40.956 1.00 19.96 200 ASN D CA 1
ATOM 4653 C C . ASN B 1 206 ? 4.503 102.147 40.731 1.00 20.07 200 ASN D C 1
ATOM 4654 O O . ASN B 1 206 ? 4.607 101.429 39.767 1.00 21.25 200 ASN D O 1
ATOM 4659 N N . PHE B 1 207 ? 3.642 101.950 41.719 1.00 19.75 201 PHE D N 1
ATOM 4660 C CA . PHE B 1 207 ? 2.625 100.871 41.767 1.00 20.49 201 PHE D CA 1
ATOM 4661 C C . PHE B 1 207 ? 1.342 101.617 41.839 1.00 19.86 201 PHE D C 1
ATOM 4662 O O . PHE B 1 207 ? 1.153 102.454 42.734 1.00 20.80 201 PHE D O 1
ATOM 4670 N N . THR B 1 208 ? 0.430 101.373 40.908 1.00 20.63 202 THR D N 1
ATOM 4671 C CA . THR B 1 208 ? -0.779 102.208 40.849 1.00 19.94 202 THR D CA 1
ATOM 4672 C C . THR B 1 208 ? -2.092 101.431 40.801 1.00 20.77 202 THR D C 1
ATOM 4673 O O . THR B 1 208 ? -2.194 100.369 40.173 1.00 22.03 202 THR D O 1
ATOM 4677 N N . THR B 1 209 ? -3.088 101.977 41.461 1.00 19.89 203 THR D N 1
ATOM 4678 C CA . THR B 1 209 ? -4.439 101.546 41.295 1.00 19.80 203 THR D CA 1
ATOM 4679 C C . THR B 1 209 ? -5.282 102.781 40.927 1.00 19.80 203 THR D C 1
ATOM 4680 O O . THR B 1 209 ? -6.482 102.774 41.167 1.00 19.77 203 THR D O 1
ATOM 4684 N N . ALA B 1 210 ? -4.658 103.777 40.272 1.00 19.75 204 ALA D N 1
ATOM 4685 C CA . ALA B 1 210 ? -5.225 105.088 39.885 1.00 19.41 204 ALA D CA 1
ATOM 4686 C C . ALA B 1 210 ? -5.461 105.979 41.095 1.00 18.75 204 ALA D C 1
ATOM 4687 O O . ALA B 1 210 ? -4.945 107.108 41.169 1.00 18.80 204 ALA D O 1
ATOM 4689 N N . GLU B 1 211 ? -6.264 105.487 42.036 1.00 18.34 205 GLU D N 1
ATOM 4690 C CA . GLU B 1 211 ? -6.317 106.041 43.381 1.00 17.56 205 GLU D CA 1
ATOM 4691 C C . GLU B 1 211 ? -6.293 104.875 44.336 1.00 17.01 205 GLU D C 1
ATOM 4692 O O . GLU B 1 211 ? -6.980 103.870 44.151 1.00 16.66 205 GLU D O 1
ATOM 4698 N N . GLY B 1 212 ? -5.442 104.969 45.351 1.00 16.93 206 GLY D N 1
ATOM 4699 C CA . GLY B 1 212 ? -5.393 103.930 46.371 1.00 16.50 206 GLY D CA 1
ATOM 4700 C C . GLY B 1 212 ? -4.225 104.084 47.294 1.00 16.71 206 GLY D C 1
ATOM 4701 O O . GLY B 1 212 ? -3.347 104.951 47.087 1.00 16.35 206 GLY D O 1
ATOM 4702 N N . GLY B 1 213 ? -4.250 103.286 48.340 1.00 16.57 207 GLY D N 1
ATOM 4703 C CA . GLY B 1 213 ? -3.124 103.215 49.228 1.00 17.24 207 GLY D CA 1
ATOM 4704 C C . GLY B 1 213 ? -3.410 102.215 50.301 1.00 17.50 207 GLY D C 1
ATOM 4705 O O . GLY B 1 213 ? -4.414 101.446 50.220 1.00 18.19 207 GLY D O 1
ATOM 4706 N N . SER B 1 214 ? -2.478 102.147 51.245 1.00 18.07 208 SER D N 1
ATOM 4707 C CA . SER B 1 214 ? -2.601 101.175 52.303 1.00 18.53 208 SER D CA 1
ATOM 4708 C C . SER B 1 214 ? -1.932 101.634 53.566 1.00 19.15 208 SER D C 1
ATOM 4709 O O . SER B 1 214 ? -0.990 102.452 53.545 1.00 19.33 208 SER D O 1
ATOM 4712 N N . ALA B 1 215 ? -2.402 101.030 54.662 1.00 20.03 209 ALA D N 1
ATOM 4713 C CA . ALA B 1 215 ? -1.797 101.102 55.964 1.00 20.72 209 ALA D CA 1
ATOM 4714 C C . ALA B 1 215 ? -1.337 99.717 56.371 1.00 21.84 209 ALA D C 1
ATOM 4715 O O . ALA B 1 215 ? -2.061 98.736 56.257 1.00 22.77 209 ALA D O 1
ATOM 4717 N N . THR B 1 216 ? -0.152 99.675 56.933 1.00 22.76 210 THR D N 1
ATOM 4718 C CA . THR B 1 216 ? 0.332 98.458 57.580 1.00 23.95 210 THR D CA 1
ATOM 4719 C C . THR B 1 216 ? 1.182 98.831 58.814 1.00 25.43 210 THR D C 1
ATOM 4720 O O . THR B 1 216 ? 1.411 100.029 59.097 1.00 25.27 210 THR D O 1
ATOM 4724 N N . TRP B 1 217 ? 1.636 97.809 59.530 1.00 26.54 211 TRP D N 1
ATOM 4725 C CA . TRP B 1 217 ? 2.406 97.979 60.735 1.00 28.35 211 TRP D CA 1
ATOM 4726 C C . TRP B 1 217 ? 3.366 96.793 60.884 1.00 29.76 211 TRP D C 1
ATOM 4727 O O . TRP B 1 217 ? 3.074 95.681 60.454 1.00 29.62 211 TRP D O 1
ATOM 4738 N N . LYS B 1 218 ? 4.516 97.045 61.464 1.00 31.29 212 LYS D N 1
ATOM 4739 C CA . LYS B 1 218 ? 5.469 95.953 61.641 1.00 33.16 212 LYS D CA 1
ATOM 4740 C C . LYS B 1 218 ? 5.016 95.070 62.803 1.00 34.34 212 LYS D C 1
ATOM 4741 O O . LYS B 1 218 ? 4.361 95.539 63.753 1.00 34.30 212 LYS D O 1
ATOM 4747 N N . ALA B 1 219 ? 5.341 93.783 62.708 1.00 36.23 213 ALA D N 1
ATOM 4748 C CA . ALA B 1 219 ? 5.044 92.846 63.772 1.00 37.91 213 ALA D CA 1
ATOM 4749 C C . ALA B 1 219 ? 5.573 93.393 65.094 1.00 39.52 213 ALA D C 1
ATOM 4750 O O . ALA B 1 219 ? 6.692 93.844 65.184 1.00 40.29 213 ALA D O 1
ATOM 4752 N N . ASN B 1 220 ? 4.741 93.333 66.115 1.00 41.12 214 ASN D N 1
ATOM 4753 C CA . ASN B 1 220 ? 5.095 93.781 67.444 1.00 42.96 214 ASN D CA 1
ATOM 4754 C C . ASN B 1 220 ? 4.265 92.975 68.451 1.00 45.24 214 ASN D C 1
ATOM 4755 O O . ASN B 1 220 ? 3.038 92.913 68.319 1.00 45.04 214 ASN D O 1
ATOM 4760 N N . PRO B 1 221 ? 4.926 92.377 69.466 1.00 48.49 215 PRO D N 1
ATOM 4761 C CA . PRO B 1 221 ? 4.168 91.615 70.456 1.00 50.16 215 PRO D CA 1
ATOM 4762 C C . PRO B 1 221 ? 3.009 92.366 71.138 1.00 49.71 215 PRO D C 1
ATOM 4763 O O . PRO B 1 221 ? 2.056 91.728 71.546 1.00 49.46 215 PRO D O 1
ATOM 4767 N N . VAL B 1 222 ? 3.070 93.694 71.245 1.00 49.32 216 VAL D N 1
ATOM 4768 C CA . VAL B 1 222 ? 1.968 94.414 71.915 1.00 49.23 216 VAL D CA 1
ATOM 4769 C C . VAL B 1 222 ? 0.777 94.673 70.991 1.00 46.64 216 VAL D C 1
ATOM 4770 O O . VAL B 1 222 ? -0.218 95.206 71.438 1.00 47.58 216 VAL D O 1
ATOM 4774 N N . ILE B 1 223 ? 0.878 94.340 69.705 1.00 43.63 217 ILE D N 1
ATOM 4775 C CA . ILE B 1 223 ? -0.246 94.471 68.805 1.00 40.94 217 ILE D CA 1
ATOM 4776 C C . ILE B 1 223 ? -0.820 93.114 68.451 1.00 40.35 217 ILE D C 1
ATOM 4777 O O . ILE B 1 223 ? -0.148 92.275 67.866 1.00 39.76 217 ILE D O 1
ATOM 4782 N N . ASP B 1 224 ? -2.093 92.938 68.771 1.00 40.21 218 ASP D N 1
ATOM 4783 C CA . ASP B 1 224 ? -2.908 91.878 68.197 1.00 40.64 218 ASP D CA 1
ATOM 4784 C C . ASP B 1 224 ? -3.270 92.324 66.767 1.00 39.02 218 ASP D C 1
ATOM 4785 O O . ASP B 1 224 ? -4.065 93.262 66.574 1.00 37.15 218 ASP D O 1
ATOM 4790 N N . ASP B 1 225 ? -2.713 91.629 65.772 1.00 39.07 219 ASP D N 1
ATOM 4791 C CA . ASP B 1 225 ? -2.882 92.020 64.363 1.00 37.26 219 ASP D CA 1
ATOM 4792 C C . ASP B 1 225 ? -4.327 91.979 63.843 1.00 37.39 219 ASP D C 1
ATOM 4793 O O . ASP B 1 225 ? -4.712 92.833 63.054 1.00 34.43 219 ASP D O 1
ATOM 4798 N N . GLU B 1 226 ? -5.115 90.979 64.257 1.00 39.02 220 GLU D N 1
ATOM 4799 C CA . GLU B 1 226 ? -6.503 90.900 63.827 1.00 38.71 220 GLU D CA 1
ATOM 4800 C C . GLU B 1 226 ? -7.328 92.031 64.431 1.00 37.74 220 GLU D C 1
ATOM 4801 O O . GLU B 1 226 ? -8.180 92.592 63.752 1.00 35.14 220 GLU D O 1
ATOM 4807 N N . GLU B 1 227 ? -7.076 92.342 65.704 1.00 38.91 221 GLU D N 1
ATOM 4808 C CA . GLU B 1 227 ? -7.769 93.439 66.419 1.00 38.71 221 GLU D CA 1
ATOM 4809 C C . GLU B 1 227 ? -7.437 94.773 65.774 1.00 36.53 221 GLU D C 1
ATOM 4810 O O . GLU B 1 227 ? -8.332 95.584 65.516 1.00 34.60 221 GLU D O 1
ATOM 4816 N N . MET B 1 228 ? -6.158 94.978 65.474 1.00 35.52 222 MET D N 1
ATOM 4817 C CA . MET B 1 228 ? -5.699 96.197 64.814 1.00 34.25 222 MET D CA 1
ATOM 4818 C C . MET B 1 228 ? -6.316 96.328 63.423 1.00 31.99 222 MET D C 1
ATOM 4819 O O . MET B 1 228 ? -6.768 97.408 63.032 1.00 31.36 222 MET D O 1
ATOM 4824 N N . TYR B 1 229 ? -6.328 95.228 62.686 1.00 31.92 223 TYR D N 1
ATOM 4825 C CA . TYR B 1 229 ? -6.906 95.191 61.357 1.00 30.93 223 TYR D CA 1
ATOM 4826 C C . TYR B 1 229 ? -8.371 95.550 61.438 1.00 30.11 223 TYR D C 1
ATOM 4827 O O . TYR B 1 229 ? -8.825 96.415 60.697 1.00 29.46 223 TYR D O 1
ATOM 4836 N N . LYS B 1 230 ? -9.102 94.912 62.340 1.00 31.30 224 LYS D N 1
ATOM 4837 C CA . LYS B 1 230 ? -10.534 95.288 62.505 1.00 31.38 224 LYS D CA 1
ATOM 4838 C C . LYS B 1 230 ? -10.802 96.761 62.839 1.00 29.51 224 LYS D C 1
ATOM 4839 O O . LYS B 1 230 ? -11.807 97.323 62.372 1.00 28.90 224 LYS D O 1
ATOM 4845 N N . GLU B 1 231 ? -9.948 97.378 63.645 1.00 28.57 225 GLU D N 1
ATOM 4846 C CA . GLU B 1 231 ? -10.129 98.802 64.002 1.00 28.19 225 GLU D CA 1
ATOM 4847 C C . GLU B 1 231 ? -10.032 99.727 62.766 1.00 26.18 225 GLU D C 1
ATOM 4848 O O . GLU B 1 231 ? -10.749 100.718 62.654 1.00 24.73 225 GLU D O 1
ATOM 4854 N N . PHE B 1 232 ? -9.082 99.428 61.878 1.00 25.69 226 PHE D N 1
ATOM 4855 C CA . PHE B 1 232 ? -8.943 100.203 60.632 1.00 24.18 226 PHE D CA 1
ATOM 4856 C C . PHE B 1 232 ? -10.173 100.006 59.751 1.00 23.72 226 PHE D C 1
ATOM 4857 O O . PHE B 1 232 ? -10.694 100.993 59.166 1.00 22.92 226 PHE D O 1
ATOM 4865 N N . GLN B 1 233 ? -10.644 98.738 59.676 1.00 23.91 227 GLN D N 1
ATOM 4866 C CA . GLN B 1 233 ? -11.788 98.390 58.856 1.00 23.92 227 GLN D CA 1
ATOM 4867 C C . GLN B 1 233 ? -13.002 99.198 59.247 1.00 23.29 227 GLN D C 1
ATOM 4868 O O . GLN B 1 233 ? -13.648 99.803 58.389 1.00 22.04 227 GLN D O 1
ATOM 4874 N N . ILE B 1 234 ? -13.249 99.235 60.557 1.00 23.83 228 ILE D N 1
ATOM 4875 C CA . ILE B 1 234 ? -14.380 99.973 61.164 1.00 23.40 228 ILE D CA 1
ATOM 4876 C C . ILE B 1 234 ? -14.299 101.502 60.859 1.00 22.30 228 ILE D C 1
ATOM 4877 O O . ILE B 1 234 ? -15.298 102.131 60.503 1.00 21.36 228 ILE D O 1
ATOM 4882 N N . LEU B 1 235 ? -13.105 102.094 60.984 1.00 21.34 229 LEU D N 1
ATOM 4883 C CA . LEU B 1 235 ? -12.944 103.504 60.688 1.00 20.61 229 LEU D CA 1
ATOM 4884 C C . LEU B 1 235 ? -13.078 103.840 59.231 1.00 19.14 229 LEU D C 1
ATOM 4885 O O . LEU B 1 235 ? -13.501 104.957 58.905 1.00 18.72 229 LEU D O 1
ATOM 4890 N N . SER B 1 236 ? -12.750 102.887 58.350 1.00 18.70 230 SER D N 1
ATOM 4891 C CA . SER B 1 236 ? -12.781 103.090 56.917 1.00 18.04 230 SER D CA 1
ATOM 4892 C C . SER B 1 236 ? -14.209 102.955 56.337 1.00 18.52 230 SER D C 1
ATOM 4893 O O . SER B 1 236 ? -14.472 103.358 55.186 1.00 18.27 230 SER D O 1
ATOM 4896 N N . LEU B 1 237 ? -15.104 102.356 57.120 1.00 19.53 231 LEU D N 1
ATOM 4897 C CA . LEU B 1 237 ? -16.459 101.978 56.653 1.00 19.91 231 LEU D CA 1
ATOM 4898 C C . LEU B 1 237 ? -17.533 102.314 57.684 1.00 20.27 231 LEU D C 1
ATOM 4899 O O . LEU B 1 237 ? -18.289 101.430 58.156 1.00 20.30 231 LEU D O 1
ATOM 4904 N N . HIS B 1 238 ? -17.585 103.605 58.013 1.00 20.08 232 HIS D N 1
ATOM 4905 C CA . HIS B 1 238 ? -18.689 104.252 58.727 1.00 20.91 232 HIS D CA 1
ATOM 4906 C C . HIS B 1 238 ? -18.798 103.858 60.200 1.00 21.83 232 HIS D C 1
ATOM 4907 O O . HIS B 1 238 ? -19.772 104.188 60.857 1.00 22.68 232 HIS D O 1
ATOM 4914 N N . GLY B 1 239 ? -17.800 103.185 60.743 1.00 21.96 233 GLY D N 1
ATOM 4915 C CA . GLY B 1 239 ? -17.902 102.707 62.106 1.00 23.29 233 GLY D CA 1
ATOM 4916 C C . GLY B 1 239 ? -18.811 101.492 62.252 1.00 24.35 233 GLY D C 1
ATOM 4917 O O . GLY B 1 239 ? -19.217 101.173 63.381 1.00 25.33 233 GLY D O 1
ATOM 4918 N N . GLN B 1 240 ? -19.096 100.812 61.146 1.00 24.12 234 GLN D N 1
ATOM 4919 C CA . GLN B 1 240 ? -20.095 99.758 61.130 1.00 26.18 234 GLN D CA 1
ATOM 4920 C C . GLN B 1 240 ? -19.469 98.465 61.646 1.00 26.42 234 GLN D C 1
ATOM 4921 O O . GLN B 1 240 ? -18.339 98.153 61.282 1.00 25.43 234 GLN D O 1
ATOM 4927 N N . THR B 1 241 ? -20.190 97.767 62.537 1.00 27.04 235 THR D N 1
ATOM 4928 C CA . THR B 1 241 ? -19.803 96.438 63.026 1.00 28.60 235 THR D CA 1
ATOM 4929 C C . THR B 1 241 ? -21.032 95.496 63.011 1.00 29.64 235 THR D C 1
ATOM 4930 O O . THR B 1 241 ? -22.157 95.967 63.076 1.00 28.92 235 THR D O 1
ATOM 4934 N N . LYS B 1 242 ? -20.768 94.192 62.916 1.00 31.44 236 LYS D N 1
ATOM 4935 C CA . LYS B 1 242 ? -21.772 93.133 63.068 1.00 33.71 236 LYS D CA 1
ATOM 4936 C C . LYS B 1 242 ? -21.254 92.102 64.077 1.00 35.53 236 LYS D C 1
ATOM 4937 O O . LYS B 1 242 ? -20.054 91.759 64.074 1.00 35.59 236 LYS D O 1
ATOM 4943 N N . ASP B 1 243 ? -22.126 91.634 64.951 1.00 36.53 237 ASP D N 1
ATOM 4944 C CA . ASP B 1 243 ? -21.718 90.652 65.964 1.00 38.61 237 ASP D CA 1
ATOM 4945 C C . ASP B 1 243 ? -21.800 89.214 65.424 1.00 38.50 237 ASP D C 1
ATOM 4946 O O . ASP B 1 243 ? -22.239 88.987 64.287 1.00 36.59 237 ASP D O 1
ATOM 4951 N N . ALA B 1 244 ? -21.338 88.261 66.221 1.00 39.97 238 ALA D N 1
ATOM 4952 C CA . ALA B 1 244 ? -21.307 86.845 65.801 1.00 40.71 238 ALA D CA 1
ATOM 4953 C C . ALA B 1 244 ? -22.683 86.309 65.408 1.00 40.47 238 ALA D C 1
ATOM 4954 O O . ALA B 1 244 ? -22.858 85.682 64.356 1.00 39.53 238 ALA D O 1
ATOM 4956 N N . LEU B 1 245 ? -23.663 86.594 66.249 1.00 41.27 239 LEU D N 1
ATOM 4957 C CA . LEU B 1 245 ? -25.043 86.195 65.992 1.00 41.57 239 LEU D CA 1
ATOM 4958 C C . LEU B 1 245 ? -25.558 86.730 64.656 1.00 39.63 239 LEU D C 1
ATOM 4959 O O . LEU B 1 245 ? -26.114 85.971 63.866 1.00 39.03 239 LEU D O 1
ATOM 4964 N N . ALA B 1 246 ? -25.353 88.028 64.390 1.00 38.23 240 ALA D N 1
ATOM 4965 C CA . ALA B 1 246 ? -25.822 88.630 63.143 1.00 37.09 240 ALA D CA 1
ATOM 4966 C C . ALA B 1 246 ? -25.196 87.973 61.915 1.00 37.13 240 ALA D C 1
ATOM 4967 O O . ALA B 1 246 ? -25.878 87.754 60.912 1.00 36.66 240 ALA D O 1
ATOM 4969 N N . LYS B 1 247 ? -23.907 87.644 61.986 1.00 37.51 241 LYS D N 1
ATOM 4970 C CA . LYS B 1 247 ? -23.230 87.027 60.830 1.00 37.71 241 LYS D CA 1
ATOM 4971 C C . LYS B 1 247 ? -23.701 85.598 60.560 1.00 38.59 241 LYS D C 1
ATOM 4972 O O . LYS B 1 247 ? -23.697 85.159 59.423 1.00 39.16 241 LYS D O 1
ATOM 4978 N N . MET B 1 248 ? -24.066 84.862 61.602 1.00 39.12 242 MET D N 1
ATOM 4979 C CA . MET B 1 248 ? -24.427 83.438 61.431 1.00 40.25 242 MET D CA 1
ATOM 4980 C C . MET B 1 248 ? -25.848 83.256 60.876 1.00 39.93 242 MET D C 1
ATOM 4981 O O . MET B 1 248 ? -26.167 82.231 60.282 1.00 41.08 242 MET D O 1
ATOM 4986 N N . GLN B 1 249 ? -26.698 84.240 61.111 1.00 38.95 243 GLN D N 1
ATOM 4987 C CA . GLN B 1 249 ? -28.067 84.194 60.629 1.00 39.22 243 GLN D CA 1
ATOM 4988 C C . GLN B 1 249 ? -28.114 84.243 59.119 1.00 37.22 243 GLN D C 1
ATOM 4989 O O . GLN B 1 249 ? -27.229 84.807 58.494 1.00 35.09 243 GLN D O 1
ATOM 4995 N N . LEU B 1 250 ? -29.112 83.595 58.544 1.00 36.89 244 LEU D N 1
ATOM 4996 C CA . LEU B 1 250 ? -29.265 83.560 57.096 1.00 36.40 244 LEU D CA 1
ATOM 4997 C C . LEU B 1 250 ? -29.470 84.960 56.561 1.00 34.81 244 LEU D C 1
ATOM 4998 O O . LEU B 1 250 ? -28.924 85.305 55.510 1.00 33.26 244 LEU D O 1
ATOM 5003 N N . GLY B 1 251 ? -30.304 85.729 57.265 1.00 34.70 245 GLY D N 1
ATOM 5004 C CA . GLY B 1 251 ? -30.475 87.143 56.970 1.00 33.60 245 GLY D CA 1
ATOM 5005 C C . GLY B 1 251 ? -29.597 87.923 57.926 1.00 33.23 245 GLY D C 1
ATOM 5006 O O . GLY B 1 251 ? -29.995 88.148 59.040 1.00 33.92 245 GLY D O 1
ATOM 5007 N N . SER B 1 252 ? -28.433 88.380 57.464 1.00 32.44 246 SER D N 1
ATOM 5008 C CA . SER B 1 252 ? -27.471 89.135 58.291 1.00 32.05 246 SER D CA 1
ATOM 5009 C C . SER B 1 252 ? -27.582 90.637 58.114 1.00 30.66 246 SER D C 1
ATOM 5010 O O . SER B 1 252 ? -26.559 91.322 57.886 1.00 30.76 246 SER D O 1
ATOM 5013 N N . TRP B 1 253 ? -28.780 91.185 58.289 1.00 30.19 247 TRP D N 1
ATOM 5014 C CA . TRP B 1 253 ? -28.994 92.651 58.121 1.00 29.17 247 TRP D CA 1
ATOM 5015 C C . TRP B 1 253 ? -28.447 93.509 59.284 1.00 28.92 247 TRP D C 1
ATOM 5016 O O . TRP B 1 253 ? -28.013 94.616 59.077 1.00 28.79 247 TRP D O 1
ATOM 5027 N N . GLU B 1 254 ? -28.509 93.031 60.511 1.00 30.06 248 GLU D N 1
ATOM 5028 C CA . GLU B 1 254 ? -28.333 93.891 61.678 1.00 30.61 248 GLU D CA 1
ATOM 5029 C C . GLU B 1 254 ? -26.869 94.284 61.937 1.00 30.32 248 GLU D C 1
ATOM 5030 O O . GLU B 1 254 ? -25.985 93.445 61.879 1.00 30.42 248 GLU D O 1
ATOM 5036 N N . TYR B 1 255 ? -26.649 95.584 62.131 1.00 29.60 249 TYR D N 1
ATOM 5037 C CA . TYR B 1 255 ? -25.330 96.146 62.428 1.00 29.43 249 TYR D CA 1
ATOM 5038 C C . TYR B 1 255 ? -25.520 97.209 63.462 1.00 29.93 249 TYR D C 1
ATOM 5039 O O . TYR B 1 255 ? -26.645 97.634 63.727 1.00 29.83 249 TYR D O 1
ATOM 5048 N N . ASP B 1 256 ? -24.389 97.651 64.000 1.00 30.24 250 ASP D N 1
ATOM 5049 C CA . ASP B 1 256 ? -24.294 98.801 64.864 1.00 30.77 250 ASP D CA 1
ATOM 5050 C C . ASP B 1 256 ? -23.305 99.773 64.236 1.00 29.55 250 ASP D C 1
ATOM 5051 O O . ASP B 1 256 ? -22.528 99.407 63.369 1.00 28.39 250 ASP D O 1
ATOM 5056 N N . ILE B 1 257 ? -23.357 101.020 64.667 1.00 29.58 251 ILE D N 1
ATOM 5057 C CA . ILE B 1 257 ? -22.357 102.026 64.302 1.00 28.52 251 ILE D CA 1
ATOM 5058 C C . ILE B 1 257 ? -21.694 102.376 65.628 1.00 29.15 251 ILE D C 1
ATOM 5059 O O . ILE B 1 257 ? -22.356 102.879 66.522 1.00 29.52 251 ILE D O 1
ATOM 5064 N N . VAL B 1 258 ? -20.396 102.142 65.766 1.00 29.12 252 VAL D N 1
ATOM 5065 C CA . VAL B 1 258 ? -19.740 102.337 67.092 1.00 30.48 252 VAL D CA 1
ATOM 5066 C C . VAL B 1 258 ? -19.145 103.708 67.254 1.00 30.18 252 VAL D C 1
ATOM 5067 O O . VAL B 1 258 ? -18.961 104.185 68.370 1.00 31.67 252 VAL D O 1
ATOM 5071 N N . THR B 1 259 ? -18.828 104.358 66.149 1.00 28.75 253 THR D N 1
ATOM 5072 C CA . THR B 1 259 ? -18.366 105.739 66.191 1.00 28.56 253 THR D CA 1
ATOM 5073 C C . THR B 1 259 ? -18.703 106.298 64.781 1.00 27.21 253 THR D C 1
ATOM 5074 O O . THR B 1 259 ? -18.779 105.515 63.817 1.00 26.45 253 THR D O 1
ATOM 5078 N N . PRO B 1 260 ? -18.940 107.622 64.659 1.00 26.51 254 PRO D N 1
ATOM 5079 C CA . PRO B 1 260 ? -19.308 108.156 63.345 1.00 25.45 254 PRO D CA 1
ATOM 5080 C C . PRO B 1 260 ? -18.079 108.332 62.465 1.00 24.13 254 PRO D C 1
ATOM 5081 O O . PRO B 1 260 ? -17.535 109.437 62.376 1.00 24.06 254 PRO D O 1
ATOM 5085 N N . ALA B 1 261 ? -17.672 107.261 61.801 1.00 22.76 255 ALA D N 1
ATOM 5086 C CA . ALA B 1 261 ? -16.358 107.209 61.168 1.00 21.89 255 ALA D CA 1
ATOM 5087 C C . ALA B 1 261 ? -16.450 107.558 59.665 1.00 21.13 255 ALA D C 1
ATOM 5088 O O . ALA B 1 261 ? -17.307 108.370 59.296 1.00 20.50 255 ALA D O 1
ATOM 5090 N N . TYR B 1 262 ? -15.590 106.978 58.831 1.00 20.10 256 TYR D N 1
ATOM 5091 C CA . TYR B 1 262 ? -15.197 107.573 57.549 1.00 20.31 256 TYR D CA 1
ATOM 5092 C C . TYR B 1 262 ? -15.515 106.602 56.430 1.00 19.45 256 TYR D C 1
ATOM 5093 O O . TYR B 1 262 ? -16.232 105.589 56.640 1.00 19.90 256 TYR D O 1
ATOM 5102 N N . LYS B 1 263 ? -15.110 106.953 55.218 1.00 18.34 257 LYS D N 1
ATOM 5103 C CA . LYS B 1 263 ? -15.571 106.241 54.030 1.00 18.26 257 LYS D CA 1
ATOM 5104 C C . LYS B 1 263 ? -14.394 106.271 53.068 1.00 17.59 257 LYS D C 1
ATOM 5105 O O . LYS B 1 263 ? -14.258 107.172 52.233 1.00 16.99 257 LYS D O 1
ATOM 5111 N N . CYS B 1 264 ? -13.492 105.323 53.266 1.00 17.08 258 CYS D N 1
ATOM 5112 C CA . CYS B 1 264 ? -12.287 105.290 52.448 1.00 16.89 258 CYS D CA 1
ATOM 5113 C C . CYS B 1 264 ? -11.795 103.895 52.121 1.00 16.65 258 CYS D C 1
ATOM 5114 O O . CYS B 1 264 ? -10.590 103.715 51.893 1.00 17.81 258 CYS D O 1
ATOM 5117 N N . ASN B 1 265 ? -12.729 102.947 52.005 1.00 16.68 259 ASN D N 1
ATOM 5118 C CA . ASN B 1 265 ? -12.452 101.582 51.538 1.00 16.61 259 ASN D CA 1
ATOM 5119 C C . ASN B 1 265 ? -11.994 101.539 50.089 1.00 16.37 259 ASN D C 1
ATOM 5120 O O . ASN B 1 265 ? -12.260 102.465 49.298 1.00 15.80 259 ASN D O 1
ATOM 5125 N N . MET B 1 266 ? -11.163 100.524 49.797 1.00 16.46 260 MET D N 1
ATOM 5126 C CA . MET B 1 266 ? -10.766 100.180 48.433 1.00 16.72 260 MET D CA 1
ATOM 5127 C C . MET B 1 266 ? -11.761 99.272 47.738 1.00 16.72 260 MET D C 1
ATOM 5128 O O . MET B 1 266 ? -12.212 98.249 48.304 1.00 17.47 260 MET D O 1
ATOM 5133 N N . THR B 1 267 ? -12.058 99.572 46.470 1.00 16.49 261 THR D N 1
ATOM 5134 C CA . THR B 1 267 ? -12.897 98.733 45.676 1.00 16.88 261 THR D CA 1
ATOM 5135 C C . THR B 1 267 ? -12.097 97.584 45.014 1.00 17.27 261 THR D C 1
ATOM 5136 O O . THR B 1 267 ? -10.869 97.685 44.798 1.00 16.33 261 THR D O 1
ATOM 5140 N N . ASP B 1 268 ? -12.814 96.513 44.654 1.00 17.50 262 ASP D N 1
ATOM 5141 C CA . ASP B 1 268 ? -12.190 95.390 43.927 1.00 18.27 262 ASP D CA 1
ATOM 5142 C C . ASP B 1 268 ? -11.734 95.811 42.525 1.00 18.14 262 ASP D C 1
ATOM 5143 O O . ASP B 1 268 ? -10.894 95.132 41.903 1.00 18.77 262 ASP D O 1
ATOM 5148 N N . ILE B 1 269 ? -12.298 96.913 42.015 1.00 17.72 263 ILE D N 1
ATOM 5149 C CA . ILE B 1 269 ? -11.872 97.460 40.737 1.00 17.72 263 ILE D CA 1
ATOM 5150 C C . ILE B 1 269 ? -10.407 97.886 40.874 1.00 17.84 263 ILE D C 1
ATOM 5151 O O . ILE B 1 269 ? -9.547 97.465 40.084 1.00 18.46 263 ILE D O 1
ATOM 5156 N N . MET B 1 270 ? -10.153 98.681 41.888 1.00 17.48 264 MET D N 1
ATOM 5157 C CA . MET B 1 270 ? -8.800 99.149 42.229 1.00 18.09 264 MET D CA 1
ATOM 5158 C C . MET B 1 270 ? -7.893 98.002 42.674 1.00 18.24 264 MET D C 1
ATOM 5159 O O . MET B 1 270 ? -6.727 97.929 42.220 1.00 18.70 264 MET D O 1
ATOM 5164 N N . ALA B 1 271 ? -8.417 97.076 43.494 1.00 18.63 265 ALA D N 1
ATOM 5165 C CA . ALA B 1 271 ? -7.593 95.900 43.916 1.00 19.27 265 ALA D CA 1
ATOM 5166 C C . ALA B 1 271 ? -7.141 95.077 42.723 1.00 20.07 265 ALA D C 1
ATOM 5167 O O . ALA B 1 271 ? -6.040 94.507 42.723 1.00 20.38 265 ALA D O 1
ATOM 5169 N N . SER B 1 272 ? -8.009 94.977 41.703 1.00 20.48 266 SER D N 1
ATOM 5170 C CA . SER B 1 272 ? -7.707 94.247 40.488 1.00 20.56 266 SER D CA 1
ATOM 5171 C C . SER B 1 272 ? -6.420 94.819 39.848 1.00 20.20 266 SER D C 1
ATOM 5172 O O . SER B 1 272 ? -5.532 94.060 39.455 1.00 20.14 266 SER D O 1
ATOM 5175 N N . LEU B 1 273 ? -6.375 96.148 39.694 1.00 18.87 267 LEU D N 1
ATOM 5176 C CA . LEU B 1 273 ? -5.190 96.820 39.175 1.00 18.85 267 LEU D CA 1
ATOM 5177 C C . LEU B 1 273 ? -3.977 96.459 40.020 1.00 18.63 267 LEU D C 1
ATOM 5178 O O . LEU B 1 273 ? -2.941 96.111 39.478 1.00 19.41 267 LEU D O 1
ATOM 5183 N N . GLY B 1 274 ? -4.165 96.482 41.330 1.00 18.35 268 GLY D N 1
ATOM 5184 C CA . GLY B 1 274 ? -3.125 96.187 42.275 1.00 19.04 268 GLY D CA 1
ATOM 5185 C C . GLY B 1 274 ? -2.555 94.798 42.185 1.00 20.33 268 GLY D C 1
ATOM 5186 O O . GLY B 1 274 ? -1.352 94.661 42.239 1.00 20.99 268 GLY D O 1
ATOM 5187 N N . LEU B 1 275 ? -3.401 93.790 41.970 1.00 21.03 269 LEU D N 1
ATOM 5188 C CA . LEU B 1 275 ? -2.934 92.412 41.948 1.00 22.71 269 LEU D CA 1
ATOM 5189 C C . LEU B 1 275 ? -1.983 92.165 40.771 1.00 23.77 269 LEU D C 1
ATOM 5190 O O . LEU B 1 275 ? -0.944 91.516 40.912 1.00 24.83 269 LEU D O 1
ATOM 5195 N N . VAL B 1 276 ? -2.341 92.744 39.624 1.00 24.17 270 VAL D N 1
ATOM 5196 C CA . VAL B 1 276 ? -1.532 92.650 38.410 1.00 24.80 270 VAL D CA 1
ATOM 5197 C C . VAL B 1 276 ? -0.249 93.489 38.521 1.00 24.55 270 VAL D C 1
ATOM 5198 O O . VAL B 1 276 ? 0.838 93.007 38.158 1.00 24.89 270 VAL D O 1
ATOM 5202 N N . GLN B 1 277 ? -0.386 94.728 39.026 1.00 23.25 271 GLN D N 1
ATOM 5203 C CA . GLN B 1 277 ? 0.759 95.604 39.282 1.00 23.12 271 GLN D CA 1
ATOM 5204 C C . GLN B 1 277 ? 1.791 94.919 40.171 1.00 23.77 271 GLN D C 1
ATOM 5205 O O . GLN B 1 277 ? 3.018 94.978 39.924 1.00 24.03 271 GLN D O 1
ATOM 5211 N N . LEU B 1 278 ? 1.274 94.214 41.179 1.00 24.30 272 LEU D N 1
ATOM 5212 C CA . LEU B 1 278 ? 2.135 93.515 42.117 1.00 25.17 272 LEU D CA 1
ATOM 5213 C C . LEU B 1 278 ? 2.873 92.358 41.433 1.00 25.76 272 LEU D C 1
ATOM 5214 O O . LEU B 1 278 ? 4.058 92.189 41.649 1.00 25.66 272 LEU D O 1
ATOM 5219 N N . ASP B 1 279 ? 2.222 91.625 40.554 1.00 26.50 273 ASP D N 1
ATOM 5220 C CA . ASP B 1 279 ? 2.944 90.579 39.706 1.00 27.56 273 ASP D CA 1
ATOM 5221 C C . ASP B 1 279 ? 4.025 91.242 38.869 1.00 27.67 273 ASP D C 1
ATOM 5222 O O . ASP B 1 279 ? 5.170 90.751 38.739 1.00 27.86 273 ASP D O 1
ATOM 5227 N N . ARG B 1 280 ? 3.643 92.349 38.248 1.00 27.02 274 ARG D N 1
ATOM 5228 C CA . ARG B 1 280 ? 4.533 93.142 37.393 1.00 27.65 274 ARG D CA 1
ATOM 5229 C C . ARG B 1 280 ? 5.643 93.895 38.127 1.00 27.18 274 ARG D C 1
ATOM 5230 O O . ARG B 1 280 ? 6.633 94.282 37.488 1.00 28.32 274 ARG D O 1
ATOM 5238 N N . TYR B 1 281 ? 5.521 94.062 39.436 1.00 26.46 275 TYR D N 1
ATOM 5239 C CA . TYR B 1 281 ? 6.361 94.995 40.154 1.00 25.85 275 TYR D CA 1
ATOM 5240 C C . TYR B 1 281 ? 7.889 94.733 40.143 1.00 26.85 275 TYR D C 1
ATOM 5241 O O . TYR B 1 281 ? 8.649 95.689 39.948 1.00 25.94 275 TYR D O 1
ATOM 5250 N N . PRO B 1 282 ? 8.342 93.465 40.349 1.00 28.21 276 PRO D N 1
ATOM 5251 C CA . PRO B 1 282 ? 9.766 93.183 40.216 1.00 29.21 276 PRO D CA 1
ATOM 5252 C C . PRO B 1 282 ? 10.340 93.691 38.891 1.00 29.53 276 PRO D C 1
ATOM 5253 O O . PRO B 1 282 ? 11.334 94.425 38.909 1.00 30.25 276 PRO D O 1
ATOM 5257 N N . SER B 1 283 ? 9.683 93.409 37.764 1.00 29.92 277 SER D N 1
ATOM 5258 C CA . SER B 1 283 ? 10.159 93.912 36.436 1.00 30.40 277 SER D CA 1
ATOM 5259 C C . SER B 1 283 ? 10.132 95.472 36.328 1.00 29.47 277 SER D C 1
ATOM 5260 O O . SER B 1 283 ? 11.011 96.092 35.704 1.00 29.78 277 SER D O 1
ATOM 5263 N N . LEU B 1 284 ? 9.105 96.086 36.900 1.00 28.55 278 LEU D N 1
ATOM 5264 C CA . LEU B 1 284 ? 9.012 97.566 36.906 1.00 28.11 278 LEU D CA 1
ATOM 5265 C C . LEU B 1 284 ? 10.147 98.176 37.685 1.00 27.55 278 LEU D C 1
ATOM 5266 O O . LEU B 1 284 ? 10.749 99.170 37.266 1.00 27.94 278 LEU D O 1
ATOM 5271 N N . LEU B 1 285 ? 10.404 97.607 38.852 1.00 27.79 279 LEU D N 1
ATOM 5272 C CA . LEU B 1 285 ? 11.482 98.056 39.708 1.00 27.44 279 LEU D CA 1
ATOM 5273 C C . LEU B 1 285 ? 12.834 97.930 38.998 1.00 28.33 279 LEU D C 1
ATOM 5274 O O . LEU B 1 285 ? 13.673 98.804 39.122 1.00 27.06 279 LEU D O 1
ATOM 5279 N N . GLN B 1 286 ? 12.997 96.844 38.230 1.00 29.77 280 GLN D N 1
ATOM 5280 C CA . GLN B 1 286 ? 14.241 96.604 37.493 1.00 31.60 280 GLN D CA 1
ATOM 5281 C C . GLN B 1 286 ? 14.429 97.676 36.420 1.00 31.26 280 GLN D C 1
ATOM 5282 O O . GLN B 1 286 ? 15.509 98.266 36.302 1.00 32.12 280 GLN D O 1
ATOM 5288 N N . ARG B 1 287 ? 13.385 97.937 35.639 1.00 30.93 281 ARG D N 1
ATOM 5289 C CA . ARG B 1 287 ? 13.466 98.992 34.638 1.00 30.82 281 ARG D CA 1
ATOM 5290 C C . ARG B 1 287 ? 13.871 100.349 35.268 1.00 29.87 281 ARG D C 1
ATOM 5291 O O . ARG B 1 287 ? 14.671 101.077 34.690 1.00 30.91 281 ARG D O 1
ATOM 5299 N N . ARG B 1 288 ? 13.328 100.677 36.442 1.00 28.14 282 ARG D N 1
ATOM 5300 C CA . ARG B 1 288 ? 13.603 101.984 37.077 1.00 27.13 282 ARG D CA 1
ATOM 5301 C C . ARG B 1 288 ? 15.066 102.050 37.506 1.00 27.57 282 ARG D C 1
ATOM 5302 O O . ARG B 1 288 ? 15.718 103.082 37.381 1.00 26.74 282 ARG D O 1
ATOM 5310 N N . LYS B 1 289 ? 15.563 100.917 37.983 1.00 28.72 283 LYS D N 1
ATOM 5311 C CA . LYS B 1 289 ? 16.978 100.773 38.273 1.00 30.27 283 LYS D CA 1
ATOM 5312 C C . LYS B 1 289 ? 17.854 101.121 37.067 1.00 30.39 283 LYS D C 1
ATOM 5313 O O . LYS B 1 289 ? 18.796 101.927 37.171 1.00 30.39 283 LYS D O 1
ATOM 5319 N N . ASP B 1 290 ? 17.563 100.494 35.936 1.00 30.84 284 ASP D N 1
ATOM 5320 C CA . ASP B 1 290 ? 18.308 100.701 34.691 1.00 31.84 284 ASP D CA 1
ATOM 5321 C C . ASP B 1 290 ? 18.273 102.150 34.205 1.00 30.99 284 ASP D C 1
ATOM 5322 O O . ASP B 1 290 ? 19.278 102.654 33.711 1.00 30.72 284 ASP D O 1
ATOM 5327 N N . ILE B 1 291 ? 17.119 102.814 34.334 1.00 29.32 285 ILE D N 1
ATOM 5328 C CA . ILE B 1 291 ? 17.023 104.251 34.008 1.00 28.79 285 ILE D CA 1
ATOM 5329 C C . ILE B 1 291 ? 17.837 105.088 34.974 1.00 28.20 285 ILE D C 1
ATOM 5330 O O . ILE B 1 291 ? 18.565 105.972 34.538 1.00 28.45 285 ILE D O 1
ATOM 5335 N N . VAL B 1 292 ? 17.735 104.807 36.273 1.00 27.91 286 VAL D N 1
ATOM 5336 C CA . VAL B 1 292 ? 18.507 105.566 37.264 1.00 28.49 286 VAL D CA 1
ATOM 5337 C C . VAL B 1 292 ? 20.005 105.414 37.042 1.00 29.74 286 VAL D C 1
ATOM 5338 O O . VAL B 1 292 ? 20.737 106.393 37.052 1.00 29.67 286 VAL D O 1
ATOM 5342 N N . ASP B 1 293 ? 20.454 104.189 36.803 1.00 31.50 287 ASP D N 1
ATOM 5343 C CA . ASP B 1 293 ? 21.897 103.961 36.545 1.00 33.30 287 ASP D CA 1
ATOM 5344 C C . ASP B 1 293 ? 22.368 104.708 35.292 1.00 33.78 287 ASP D C 1
ATOM 5345 O O . ASP B 1 293 ? 23.463 105.270 35.281 1.00 33.89 287 ASP D O 1
ATOM 5350 N N . ARG B 1 294 ? 21.520 104.767 34.259 1.00 33.37 288 ARG D N 1
ATOM 5351 C CA . ARG B 1 294 ? 21.854 105.527 33.037 1.00 33.64 288 ARG D CA 1
ATOM 5352 C C . ARG B 1 294 ? 21.948 107.051 33.325 1.00 32.47 288 ARG D C 1
ATOM 5353 O O . ARG B 1 294 ? 22.908 107.716 32.920 1.00 32.63 288 ARG D O 1
ATOM 5361 N N . TYR B 1 295 ? 20.963 107.583 34.033 1.00 30.40 289 TYR D N 1
ATOM 5362 C CA . TYR B 1 295 ? 20.998 108.996 34.459 1.00 29.74 289 TYR D CA 1
ATOM 5363 C C . TYR B 1 295 ? 22.259 109.258 35.305 1.00 29.81 289 TYR D C 1
ATOM 5364 O O . TYR B 1 295 ? 23.025 110.219 35.062 1.00 30.03 289 TYR D O 1
ATOM 5373 N N . ASP B 1 296 ? 22.459 108.403 36.302 1.00 29.73 290 ASP D N 1
ATOM 5374 C CA . ASP B 1 296 ? 23.631 108.548 37.182 1.00 30.61 290 ASP D CA 1
ATOM 5375 C C . ASP B 1 296 ? 24.940 108.615 36.398 1.00 31.80 290 ASP D C 1
ATOM 5376 O O . ASP B 1 296 ? 25.760 109.483 36.680 1.00 32.84 290 ASP D O 1
ATOM 5381 N N . SER B 1 297 ? 25.162 107.707 35.455 1.00 32.63 291 SER D N 1
ATOM 5382 C CA . SER B 1 297 ? 26.417 107.737 34.704 1.00 34.70 291 SER D CA 1
ATOM 5383 C C . SER B 1 297 ? 26.454 108.996 33.830 1.00 34.44 291 SER D C 1
ATOM 5384 O O . SER B 1 297 ? 27.492 109.631 33.727 1.00 34.46 291 SER D O 1
ATOM 5387 N N . GLY B 1 298 ? 25.306 109.364 33.261 1.00 33.38 292 GLY D N 1
ATOM 5388 C CA . GLY B 1 298 ? 25.190 110.566 32.446 1.00 33.47 292 GLY D CA 1
ATOM 5389 C C . GLY B 1 298 ? 25.522 111.866 33.148 1.00 33.07 292 GLY D C 1
ATOM 5390 O O . GLY B 1 298 ? 26.222 112.716 32.579 1.00 35.29 292 GLY D O 1
ATOM 5391 N N . PHE B 1 299 ? 25.125 111.991 34.411 1.00 31.79 293 PHE D N 1
ATOM 5392 C CA . PHE B 1 299 ? 25.357 113.216 35.205 1.00 31.09 293 PHE D CA 1
ATOM 5393 C C . PHE B 1 299 ? 26.642 113.242 36.004 1.00 31.68 293 PHE D C 1
ATOM 5394 O O . PHE B 1 299 ? 26.985 114.266 36.548 1.00 31.11 293 PHE D O 1
ATOM 5402 N N . ALA B 1 300 ? 27.367 112.126 36.042 1.00 32.72 294 ALA D N 1
ATOM 5403 C CA . ALA B 1 300 ? 28.657 112.054 36.760 1.00 33.36 294 ALA D CA 1
ATOM 5404 C C . ALA B 1 300 ? 29.588 113.179 36.335 1.00 33.95 294 ALA D C 1
ATOM 5405 O O . ALA B 1 300 ? 29.766 113.420 35.142 1.00 34.58 294 ALA D O 1
ATOM 5407 N N . GLY B 1 301 ? 30.191 113.848 37.317 1.00 34.12 295 GLY D N 1
ATOM 5408 C CA . GLY B 1 301 ? 31.137 114.936 37.075 1.00 35.10 295 GLY D CA 1
ATOM 5409 C C . GLY B 1 301 ? 30.533 116.243 36.610 1.00 34.53 295 GLY D C 1
ATOM 5410 O O . GLY B 1 301 ? 31.258 117.194 36.420 1.00 34.69 295 GLY D O 1
ATOM 5411 N N . SER B 1 302 ? 29.199 116.314 36.436 1.00 34.04 296 SER D N 1
ATOM 5412 C CA . SER B 1 302 ? 28.552 117.544 36.006 1.00 33.69 296 SER D CA 1
ATOM 5413 C C . SER B 1 302 ? 28.083 118.341 37.234 1.00 34.05 296 SER D C 1
ATOM 5414 O O . SER B 1 302 ? 28.196 117.895 38.368 1.00 33.71 296 SER D O 1
ATOM 5417 N N . ARG B 1 303 ? 27.480 119.495 36.989 1.00 34.99 297 ARG D N 1
ATOM 5418 C CA . ARG B 1 303 ? 26.859 120.267 38.070 1.00 35.43 297 ARG D CA 1
ATOM 5419 C C . ARG B 1 303 ? 25.487 119.660 38.547 1.00 33.44 297 ARG D C 1
ATOM 5420 O O . ARG B 1 303 ? 25.039 119.918 39.655 1.00 32.06 297 ARG D O 1
ATOM 5428 N N . ILE B 1 304 ? 24.919 118.778 37.737 1.00 32.39 298 ILE D N 1
ATOM 5429 C CA . ILE B 1 304 ? 23.700 118.076 38.089 1.00 31.19 298 ILE D CA 1
ATOM 5430 C C . ILE B 1 304 ? 24.018 116.956 39.114 1.00 30.32 298 ILE D C 1
ATOM 5431 O O . ILE B 1 304 ? 24.634 115.987 38.772 1.00 30.02 298 ILE D O 1
ATOM 5436 N N . HIS B 1 305 ? 23.563 117.140 40.364 1.00 29.80 299 HIS D N 1
ATOM 5437 C CA . HIS B 1 305 ? 23.772 116.189 41.460 1.00 29.77 299 HIS D CA 1
ATOM 5438 C C . HIS B 1 305 ? 22.456 115.481 41.882 1.00 28.40 299 HIS D C 1
ATOM 5439 O O . HIS B 1 305 ? 21.639 116.049 42.603 1.00 27.20 299 HIS D O 1
ATOM 5446 N N . PRO B 1 306 ? 22.282 114.232 41.460 1.00 28.23 300 PRO D N 1
ATOM 5447 C CA . PRO B 1 306 ? 21.113 113.462 41.866 1.00 27.15 300 PRO D CA 1
ATOM 5448 C C . PRO B 1 306 ? 21.192 112.912 43.287 1.00 27.09 300 PRO D C 1
ATOM 5449 O O . PRO B 1 306 ? 22.294 112.640 43.815 1.00 27.16 300 PRO D O 1
ATOM 5453 N N . LEU B 1 307 ? 20.052 112.750 43.915 1.00 26.15 301 LEU D N 1
ATOM 5454 C CA . LEU B 1 307 ? 19.991 112.018 45.158 1.00 27.05 301 LEU D CA 1
ATOM 5455 C C . LEU B 1 307 ? 20.296 110.579 44.853 1.00 27.08 301 LEU D C 1
ATOM 5456 O O . LEU B 1 307 ? 19.805 110.054 43.836 1.00 26.96 301 LEU D O 1
ATOM 5461 N N . ALA B 1 308 ? 21.055 109.950 45.744 1.00 27.18 302 ALA D N 1
ATOM 5462 C CA . ALA B 1 308 ? 21.497 108.599 45.548 1.00 27.97 302 ALA D CA 1
ATOM 5463 C C . ALA B 1 308 ? 20.389 107.623 45.875 1.00 27.07 302 ALA D C 1
ATOM 5464 O O . ALA B 1 308 ? 19.796 107.678 46.958 1.00 26.64 302 ALA D O 1
ATOM 5466 N N . HIS B 1 309 ? 20.104 106.761 44.913 1.00 26.85 303 HIS D N 1
ATOM 5467 C CA . HIS B 1 309 ? 19.107 105.697 45.095 1.00 26.86 303 HIS D CA 1
ATOM 5468 C C . HIS B 1 309 ? 19.639 104.370 45.604 1.00 27.65 303 HIS D C 1
ATOM 5469 O O . HIS B 1 309 ? 18.875 103.503 46.001 1.00 27.05 303 HIS D O 1
ATOM 5476 N N . LYS B 1 310 ? 20.956 104.248 45.635 1.00 28.72 304 LYS D N 1
ATOM 5477 C CA . LYS B 1 310 ? 21.585 103.091 46.212 1.00 30.09 304 LYS D CA 1
ATOM 5478 C C . LYS B 1 310 ? 22.612 103.610 47.185 1.00 30.21 304 LYS D C 1
ATOM 5479 O O . LYS B 1 310 ? 23.479 104.375 46.799 1.00 29.97 304 LYS D O 1
ATOM 5485 N N . THR B 1 311 ? 22.457 103.252 48.460 1.00 30.38 305 THR D N 1
ATOM 5486 C CA . THR B 1 311 ? 23.425 103.589 49.512 1.00 31.41 305 THR D CA 1
ATOM 5487 C C . THR B 1 311 ? 23.827 102.321 50.296 1.00 33.24 305 THR D C 1
ATOM 5488 O O . THR B 1 311 ? 23.353 101.220 50.051 1.00 32.92 305 THR D O 1
ATOM 5492 N N . GLU B 1 312 ? 24.765 102.503 51.207 1.00 35.19 306 GLU D N 1
ATOM 5493 C CA . GLU B 1 312 ? 25.185 101.481 52.136 1.00 37.68 306 GLU D CA 1
ATOM 5494 C C . GLU B 1 312 ? 24.023 100.805 52.851 1.00 37.13 306 GLU D C 1
ATOM 5495 O O . GLU B 1 312 ? 24.019 99.577 53.037 1.00 37.53 306 GLU D O 1
ATOM 5501 N N . THR B 1 313 ? 23.013 101.612 53.197 1.00 35.63 307 THR D N 1
ATOM 5502 C CA . THR B 1 313 ? 21.801 101.119 53.883 1.00 35.24 307 THR D CA 1
ATOM 5503 C C . THR B 1 313 ? 20.520 101.018 53.058 1.00 33.44 307 THR D C 1
ATOM 5504 O O . THR B 1 313 ? 19.635 100.240 53.435 1.00 33.60 307 THR D O 1
ATOM 5508 N N . VAL B 1 314 ? 20.416 101.729 51.926 1.00 31.92 308 VAL D N 1
ATOM 5509 C CA . VAL B 1 314 ? 19.136 101.801 51.187 1.00 30.47 308 VAL D CA 1
ATOM 5510 C C . VAL B 1 314 ? 19.234 101.290 49.771 1.00 30.30 308 VAL D C 1
ATOM 5511 O O . VAL B 1 314 ? 20.246 101.583 49.072 1.00 31.36 308 VAL D O 1
ATOM 5515 N N . GLU B 1 315 ? 18.249 100.485 49.375 1.00 30.04 309 GLU D N 1
ATOM 5516 C CA . GLU B 1 315 ? 17.972 100.240 47.976 1.00 30.28 309 GLU D CA 1
ATOM 5517 C C . GLU B 1 315 ? 16.602 100.865 47.728 1.00 28.87 309 GLU D C 1
ATOM 5518 O O . GLU B 1 315 ? 15.553 100.317 48.133 1.00 27.78 309 GLU D O 1
ATOM 5524 N N . SER B 1 316 ? 16.621 102.013 47.061 1.00 27.59 310 SER D N 1
ATOM 5525 C CA . SER B 1 316 ? 15.371 102.761 46.771 1.00 26.70 310 SER D CA 1
ATOM 5526 C C . SER B 1 316 ? 14.544 102.080 45.717 1.00 26.59 310 SER D C 1
ATOM 5527 O O . SER B 1 316 ? 15.105 101.408 44.827 1.00 27.72 310 SER D O 1
ATOM 5530 N N . SER B 1 317 ? 13.220 102.230 45.807 1.00 25.63 311 SER D N 1
ATOM 5531 C CA . SER B 1 317 ? 12.309 101.790 44.763 1.00 25.44 311 SER D CA 1
ATOM 5532 C C . SER B 1 317 ? 12.384 102.666 43.519 1.00 24.69 311 SER D C 1
ATOM 5533 O O . SER B 1 317 ? 11.798 102.331 42.495 1.00 22.50 311 SER D O 1
ATOM 5536 N N . ARG B 1 318 ? 13.117 103.788 43.610 1.00 25.08 312 ARG D N 1
ATOM 5537 C CA . ARG B 1 318 ? 13.435 104.654 42.475 1.00 24.49 312 ARG D CA 1
ATOM 5538 C C . ARG B 1 318 ? 12.168 105.239 41.886 1.00 23.64 312 ARG D C 1
ATOM 5539 O O . ARG B 1 318 ? 11.852 105.045 40.682 1.00 23.22 312 ARG D O 1
ATOM 5547 N N . HIS B 1 319 ? 11.453 105.942 42.747 1.00 22.55 313 HIS D N 1
ATOM 5548 C CA . HIS B 1 319 ? 10.212 106.627 42.342 1.00 22.11 313 HIS D CA 1
ATOM 5549 C C . HIS B 1 319 ? 10.410 107.991 41.659 1.00 21.75 313 HIS D C 1
ATOM 5550 O O . HIS B 1 319 ? 9.731 108.288 40.654 1.00 21.48 313 HIS D O 1
ATOM 5557 N N . LEU B 1 320 ? 11.285 108.832 42.228 1.00 21.24 314 LEU D N 1
ATOM 5558 C CA . LEU B 1 320 ? 11.585 110.174 41.653 1.00 21.14 314 LEU D CA 1
ATOM 5559 C C . LEU B 1 320 ? 13.073 110.356 41.449 1.00 21.41 314 LEU D C 1
ATOM 5560 O O . LEU B 1 320 ? 13.886 109.934 42.298 1.00 23.37 314 LEU D O 1
ATOM 5565 N N . TYR B 1 321 ? 13.432 110.915 40.305 1.00 21.01 315 TYR D N 1
ATOM 5566 C CA . TYR B 1 321 ? 14.804 111.286 40.051 1.00 21.31 315 TYR D CA 1
ATOM 5567 C C . TYR B 1 321 ? 15.024 112.743 40.427 1.00 21.20 315 TYR D C 1
ATOM 5568 O O . TYR B 1 321 ? 15.013 113.674 39.591 1.00 21.04 315 TYR D O 1
ATOM 5577 N N . ILE B 1 322 ? 15.212 112.918 41.725 1.00 21.08 316 ILE D N 1
ATOM 5578 C CA . ILE B 1 322 ? 15.476 114.228 42.331 1.00 20.96 316 ILE D CA 1
ATOM 5579 C C . ILE B 1 322 ? 16.948 114.662 42.101 1.00 21.91 316 ILE D C 1
ATOM 5580 O O . ILE B 1 322 ? 17.871 113.849 42.327 1.00 22.65 316 ILE D O 1
ATOM 5585 N N . THR B 1 323 ? 17.127 115.882 41.588 1.00 21.96 317 THR D N 1
ATOM 5586 C CA . THR B 1 323 ? 18.446 116.435 41.352 1.00 23.19 317 THR D CA 1
ATOM 5587 C C . THR B 1 323 ? 18.492 117.774 41.963 1.00 23.53 317 THR D C 1
ATOM 5588 O O . THR B 1 323 ? 17.457 118.460 42.093 1.00 22.73 317 THR D O 1
ATOM 5592 N N . ARG B 1 324 ? 19.710 118.182 42.297 1.00 24.42 318 ARG D N 1
ATOM 5593 C CA . ARG B 1 324 ? 20.006 119.574 42.610 1.00 25.40 318 ARG D CA 1
ATOM 5594 C C . ARG B 1 324 ? 21.146 120.075 41.711 1.00 26.71 318 ARG D C 1
ATOM 5595 O O . ARG B 1 324 ? 22.118 119.354 41.499 1.00 27.34 318 ARG D O 1
ATOM 5603 N N . VAL B 1 325 ? 21.013 121.302 41.199 1.00 27.45 319 VAL D N 1
ATOM 5604 C CA . VAL B 1 325 ? 21.996 121.893 40.263 1.00 28.82 319 VAL D CA 1
ATOM 5605 C C . VAL B 1 325 ? 22.905 122.832 41.049 1.00 30.86 319 VAL D C 1
ATOM 5606 O O . VAL B 1 325 ? 22.464 123.848 41.562 1.00 31.73 319 VAL D O 1
ATOM 5610 N N . GLU B 1 326 ? 24.163 122.463 41.184 1.00 32.65 320 GLU D N 1
ATOM 5611 C CA . GLU B 1 326 ? 25.094 123.256 41.978 1.00 34.72 320 GLU D CA 1
ATOM 5612 C C . GLU B 1 326 ? 25.178 124.664 41.464 1.00 34.84 320 GLU D C 1
ATOM 5613 O O . GLU B 1 326 ? 25.264 124.881 40.262 1.00 34.25 320 GLU D O 1
ATOM 5619 N N . GLY B 1 327 ? 25.122 125.611 42.390 1.00 35.58 321 GLY D N 1
ATOM 5620 C CA . GLY B 1 327 ? 25.350 127.009 42.066 1.00 36.78 321 GLY D CA 1
ATOM 5621 C C . GLY B 1 327 ? 24.163 127.777 41.508 1.00 37.07 321 GLY D C 1
ATOM 5622 O O . GLY B 1 327 ? 24.311 128.956 41.193 1.00 39.87 321 GLY D O 1
ATOM 5623 N N . ALA B 1 328 ? 23.009 127.136 41.365 1.00 36.23 322 ALA D N 1
ATOM 5624 C CA . ALA B 1 328 ? 21.842 127.748 40.732 1.00 36.29 322 ALA D CA 1
ATOM 5625 C C . ALA B 1 328 ? 20.971 128.451 41.780 1.00 36.39 322 ALA D C 1
ATOM 5626 O O . ALA B 1 328 ? 20.607 127.861 42.805 1.00 35.20 322 ALA D O 1
ATOM 5628 N N . SER B 1 329 ? 20.621 129.701 41.510 1.00 37.09 323 SER D N 1
ATOM 5629 C CA . SER B 1 329 ? 19.614 130.402 42.315 1.00 36.97 323 SER D CA 1
ATOM 5630 C C . SER B 1 329 ? 18.189 129.897 42.021 1.00 35.64 323 SER D C 1
ATOM 5631 O O . SER B 1 329 ? 17.957 129.231 41.038 1.00 34.60 323 SER D O 1
ATOM 5634 N N . LEU B 1 330 ? 17.258 130.304 42.875 1.00 35.53 324 LEU D N 1
ATOM 5635 C CA . LEU B 1 330 ? 15.844 130.166 42.635 1.00 34.55 324 LEU D CA 1
ATOM 5636 C C . LEU B 1 330 ? 15.430 130.536 41.219 1.00 34.09 324 LEU D C 1
ATOM 5637 O O . LEU B 1 330 ? 14.788 129.746 40.528 1.00 32.13 324 LEU D O 1
ATOM 5642 N N . GLU B 1 331 ? 15.834 131.726 40.787 1.00 34.56 325 GLU D N 1
ATOM 5643 C CA . GLU B 1 331 ? 15.406 132.250 39.510 1.00 35.21 325 GLU D CA 1
ATOM 5644 C C . GLU B 1 331 ? 16.002 131.460 38.352 1.00 34.63 325 GLU D C 1
ATOM 5645 O O . GLU B 1 331 ? 15.342 131.189 37.331 1.00 34.18 325 GLU D O 1
ATOM 5651 N N . GLU B 1 332 ? 17.233 131.036 38.538 1.00 34.65 326 GLU D N 1
ATOM 5652 C CA . GLU B 1 332 ? 17.926 130.242 37.532 1.00 34.75 326 GLU D CA 1
ATOM 5653 C C . GLU B 1 332 ? 17.339 128.846 37.431 1.00 33.15 326 GLU D C 1
ATOM 5654 O O . GLU B 1 332 ? 17.183 128.332 36.331 1.00 32.69 326 GLU D O 1
ATOM 5660 N N . ARG B 1 333 ? 16.976 128.252 38.569 1.00 32.35 327 ARG D N 1
ATOM 5661 C CA . ARG B 1 333 ? 16.312 126.936 38.576 1.00 30.97 327 ARG D CA 1
ATOM 5662 C C . ARG B 1 333 ? 15.017 127.029 37.792 1.00 32.04 327 ARG D C 1
ATOM 5663 O O . ARG B 1 333 ? 14.721 126.152 36.954 1.00 31.23 327 ARG D O 1
ATOM 5671 N N . ASN B 1 334 ? 14.250 128.105 38.020 1.00 33.14 328 ASN D N 1
ATOM 5672 C CA . ASN B 1 334 ? 12.955 128.233 37.349 1.00 33.92 328 ASN D CA 1
ATOM 5673 C C . ASN B 1 334 ? 13.161 128.361 35.844 1.00 35.00 328 ASN D C 1
ATOM 5674 O O . ASN B 1 334 ? 12.448 127.699 35.090 1.00 35.17 328 ASN D O 1
ATOM 5679 N N . LEU B 1 335 ? 14.179 129.121 35.427 1.00 36.47 329 LEU D N 1
ATOM 5680 C CA . LEU B 1 335 ? 14.511 129.280 33.997 1.00 38.51 329 LEU D CA 1
ATOM 5681 C C . LEU B 1 335 ? 14.908 127.952 33.361 1.00 37.84 329 LEU D C 1
ATOM 5682 O O . LEU B 1 335 ? 14.352 127.587 32.325 1.00 38.65 329 LEU D O 1
ATOM 5687 N N . ILE B 1 336 ? 15.751 127.187 34.044 1.00 36.30 330 ILE D N 1
ATOM 5688 C CA . ILE B 1 336 ? 16.110 125.840 33.580 1.00 35.77 330 ILE D CA 1
ATOM 5689 C C . ILE B 1 336 ? 14.862 124.926 33.335 1.00 33.87 330 ILE D C 1
ATOM 5690 O O . ILE B 1 336 ? 14.783 124.228 32.328 1.00 32.82 330 ILE D O 1
ATOM 5695 N N . ILE B 1 337 ? 13.889 124.938 34.239 1.00 33.03 331 ILE D N 1
ATOM 5696 C CA . ILE B 1 337 ? 12.695 124.138 34.036 1.00 32.35 331 ILE D CA 1
ATOM 5697 C C . ILE B 1 337 ? 11.970 124.565 32.764 1.00 33.76 331 ILE D C 1
ATOM 5698 O O . ILE B 1 337 ? 11.537 123.731 31.985 1.00 32.21 331 ILE D O 1
ATOM 5703 N N . GLN B 1 338 ? 11.826 125.871 32.560 1.00 35.79 332 GLN D N 1
ATOM 5704 C CA . GLN B 1 338 ? 11.133 126.368 31.349 1.00 38.09 332 GLN D CA 1
ATOM 5705 C C . GLN B 1 338 ? 11.911 126.048 30.058 1.00 37.08 332 GLN D C 1
ATOM 5706 O O . GLN B 1 338 ? 11.306 125.743 29.024 1.00 35.35 332 GLN D O 1
ATOM 5712 N N . GLU B 1 339 ? 13.243 126.076 30.141 1.00 36.80 333 GLU D N 1
ATOM 5713 C CA . GLU B 1 339 ? 14.087 125.645 29.006 1.00 37.68 333 GLU D CA 1
ATOM 5714 C C . GLU B 1 339 ? 14.000 124.137 28.729 1.00 35.46 333 GLU D C 1
ATOM 5715 O O . GLU B 1 339 ? 14.015 123.709 27.589 1.00 34.87 333 GLU D O 1
ATOM 5721 N N . LEU B 1 340 ? 13.908 123.337 29.782 1.00 33.79 334 LEU D N 1
ATOM 5722 C CA . LEU B 1 340 ? 13.638 121.895 29.607 1.00 33.10 334 LEU D CA 1
ATOM 5723 C C . LEU B 1 340 ? 12.298 121.679 28.887 1.00 32.95 334 LEU D C 1
ATOM 5724 O O . LEU B 1 340 ? 12.177 120.831 27.991 1.00 33.23 334 LEU D O 1
ATOM 5729 N N . ALA B 1 341 ? 11.315 122.458 29.291 1.00 32.68 335 ALA D N 1
ATOM 5730 C CA . ALA B 1 341 ? 9.946 122.339 28.732 1.00 33.32 335 ALA D CA 1
ATOM 5731 C C . ALA B 1 341 ? 9.926 122.703 27.264 1.00 35.51 335 ALA D C 1
ATOM 5732 O O . ALA B 1 341 ? 9.297 122.018 26.470 1.00 36.40 335 ALA D O 1
ATOM 5734 N N . LYS B 1 342 ? 10.659 123.753 26.877 1.00 37.97 336 LYS D N 1
ATOM 5735 C CA . LYS B 1 342 ? 10.795 124.096 25.450 1.00 40.43 336 LYS D CA 1
ATOM 5736 C C . LYS B 1 342 ? 11.454 123.008 24.616 1.00 39.72 336 LYS D C 1
ATOM 5737 O O . LYS B 1 342 ? 11.239 122.933 23.407 1.00 40.38 336 LYS D O 1
ATOM 5743 N N . ALA B 1 343 ? 12.311 122.225 25.261 1.00 38.41 337 ALA D N 1
ATOM 5744 C CA . ALA B 1 343 ? 13.008 121.116 24.631 1.00 38.15 337 ALA D CA 1
ATOM 5745 C C . ALA B 1 343 ? 12.191 119.799 24.673 1.00 36.51 337 ALA D C 1
ATOM 5746 O O . ALA B 1 343 ? 12.727 118.731 24.366 1.00 36.35 337 ALA D O 1
ATOM 5748 N N . GLY B 1 344 ? 10.928 119.867 25.092 1.00 35.04 338 GLY D N 1
ATOM 5749 C CA . GLY B 1 344 ? 10.054 118.686 25.151 1.00 33.81 338 GLY D CA 1
ATOM 5750 C C . GLY B 1 344 ? 10.252 117.774 26.356 1.00 31.97 338 GLY D C 1
ATOM 5751 O O . GLY B 1 344 ? 10.021 116.554 26.242 1.00 31.35 338 GLY D O 1
ATOM 5752 N N . ILE B 1 345 ? 10.765 118.333 27.459 1.00 30.70 339 ILE D N 1
ATOM 5753 C CA . ILE B 1 345 ? 11.074 117.566 28.669 1.00 29.43 339 ILE D CA 1
ATOM 5754 C C . ILE B 1 345 ? 10.317 118.119 29.854 1.00 28.80 339 ILE D C 1
ATOM 5755 O O . ILE B 1 345 ? 10.631 119.222 30.334 1.00 29.00 339 ILE D O 1
ATOM 5760 N N . ALA B 1 346 ? 9.347 117.332 30.345 1.00 27.79 340 ALA D N 1
ATOM 5761 C CA . ALA B 1 346 ? 8.585 117.693 31.520 1.00 27.44 340 ALA D CA 1
ATOM 5762 C C . ALA B 1 346 ? 9.495 117.466 32.745 1.00 26.94 340 ALA D C 1
ATOM 5763 O O . ALA B 1 346 ? 10.344 116.585 32.763 1.00 27.74 340 ALA D O 1
ATOM 5765 N N . SER B 1 347 ? 9.350 118.324 33.727 1.00 26.42 341 SER D N 1
ATOM 5766 C CA . SER B 1 347 ? 10.132 118.259 34.953 1.00 25.38 341 SER D CA 1
ATOM 5767 C C . SER B 1 347 ? 9.25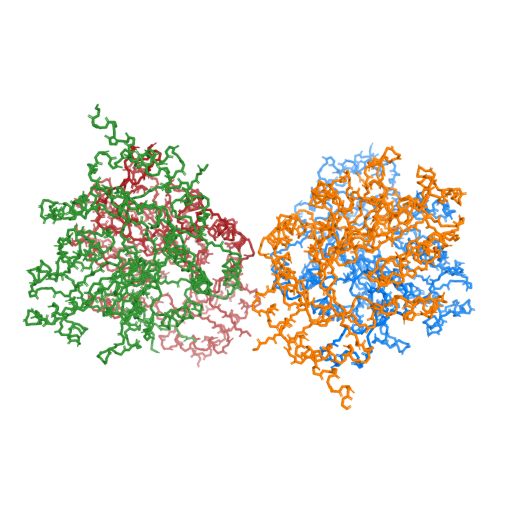0 118.791 36.081 1.00 25.34 341 SER D C 1
ATOM 5768 O O . SER B 1 347 ? 8.132 119.301 35.837 1.00 23.58 341 SER D O 1
ATOM 5771 N N . ASN B 1 348 ? 9.714 118.622 37.307 1.00 25.21 342 ASN D N 1
ATOM 5772 C CA . ASN B 1 348 ? 8.927 119.007 38.448 1.00 25.44 342 ASN D CA 1
ATOM 5773 C C . ASN B 1 348 ? 9.812 119.472 39.566 1.00 24.54 342 ASN D C 1
ATOM 5774 O O . ASN B 1 348 ? 11.053 119.325 39.458 1.00 23.64 342 ASN D O 1
ATOM 5779 N N . VAL B 1 349 ? 9.205 119.935 40.657 1.00 22.95 343 VAL D N 1
ATOM 5780 C CA . VAL B 1 349 ? 9.953 120.323 41.863 1.00 22.20 343 VAL D CA 1
ATOM 5781 C C . VAL B 1 349 ? 9.350 119.610 43.060 1.00 21.69 343 VAL D C 1
ATOM 5782 O O . VAL B 1 349 ? 8.112 119.643 43.273 1.00 20.99 343 VAL D O 1
ATOM 5786 N N . HIS B 1 350 ? 10.191 118.835 43.761 1.00 21.40 344 HIS D N 1
ATOM 5787 C CA . HIS B 1 350 ? 9.801 118.148 44.984 1.00 20.67 344 HIS D CA 1
ATOM 5788 C C . HIS B 1 350 ? 10.802 118.614 46.053 1.00 21.28 344 HIS D C 1
ATOM 5789 O O . HIS B 1 350 ? 11.921 118.062 46.119 1.00 20.42 344 HIS D O 1
ATOM 5796 N N . TYR B 1 351 ? 10.433 119.552 46.932 1.00 21.10 345 TYR D N 1
ATOM 5797 C CA . TYR B 1 351 ? 9.121 120.236 46.985 1.00 21.40 345 TYR D CA 1
ATOM 5798 C C . TYR B 1 351 ? 9.374 121.632 47.488 1.00 21.55 345 TYR D C 1
ATOM 5799 O O . TYR B 1 351 ? 10.399 121.899 48.085 1.00 21.66 345 TYR D O 1
ATOM 5808 N N . LYS B 1 352 ? 8.400 122.505 47.305 1.00 21.69 346 LYS D N 1
ATOM 5809 C CA . LYS B 1 352 ? 8.302 123.690 48.128 1.00 22.33 346 LYS D CA 1
ATOM 5810 C C . LYS B 1 352 ? 8.268 123.226 49.574 1.00 22.04 346 LYS D C 1
ATOM 5811 O O . LYS B 1 352 ? 7.470 122.350 49.893 1.00 21.79 346 LYS D O 1
ATOM 5817 N N . PRO B 1 353 ? 9.109 123.789 50.457 1.00 22.21 347 PRO D N 1
ATOM 5818 C CA . PRO B 1 353 ? 8.939 123.473 51.847 1.00 22.27 347 PRO D CA 1
ATOM 5819 C C . PRO B 1 353 ? 7.555 123.895 52.307 1.00 22.16 347 PRO D C 1
ATOM 5820 O O . PRO B 1 353 ? 7.027 124.921 51.834 1.00 21.74 347 PRO D O 1
ATOM 5824 N N . LEU B 1 354 ? 6.997 123.154 53.263 1.00 21.89 348 LEU D N 1
ATOM 5825 C CA . LEU B 1 354 ? 5.636 123.463 53.766 1.00 21.68 348 LEU D CA 1
ATOM 5826 C C . LEU B 1 354 ? 5.436 124.937 54.154 1.00 22.21 348 LEU D C 1
ATOM 5827 O O . LEU B 1 354 ? 4.411 125.488 53.799 1.00 21.73 348 LEU D O 1
ATOM 5832 N N . PRO B 1 355 ? 6.409 125.568 54.851 1.00 22.60 349 PRO D N 1
ATOM 5833 C CA . PRO B 1 355 ? 6.257 126.946 55.230 1.00 23.54 349 PRO D CA 1
ATOM 5834 C C . PRO B 1 355 ? 6.083 127.919 54.076 1.00 23.52 349 PRO D C 1
ATOM 5835 O O . PRO B 1 355 ? 5.700 129.045 54.357 1.00 24.76 349 PRO D O 1
ATOM 5839 N N . LEU B 1 356 ? 6.363 127.524 52.825 1.00 22.38 350 LEU D N 1
ATOM 5840 C CA . LEU B 1 356 ? 6.133 128.407 51.691 1.00 22.69 350 LEU D CA 1
ATOM 5841 C C . LEU B 1 356 ? 4.661 128.445 51.282 1.00 22.66 350 LEU D C 1
ATOM 5842 O O . LEU B 1 356 ? 4.269 129.393 50.642 1.00 23.50 350 LEU D O 1
ATOM 5847 N N . LEU B 1 357 ? 3.906 127.420 51.668 1.00 21.66 351 LEU D N 1
ATOM 5848 C CA . LEU B 1 357 ? 2.497 127.261 51.276 1.00 21.65 351 LEU D CA 1
ATOM 5849 C C . LEU B 1 357 ? 1.608 128.089 52.185 1.00 22.58 351 LEU D C 1
ATOM 5850 O O . LEU B 1 357 ? 1.768 128.104 53.412 1.00 23.26 351 LEU D O 1
ATOM 5855 N N . THR B 1 358 ? 0.692 128.822 51.567 1.00 23.58 352 THR D N 1
ATOM 5856 C CA . THR B 1 358 ? -0.302 129.639 52.273 1.00 24.54 352 THR D CA 1
ATOM 5857 C C . THR B 1 358 ? -0.931 128.932 53.492 1.00 24.21 352 THR D C 1
ATOM 5858 O O . THR B 1 358 ? -1.017 129.517 54.553 1.00 25.12 352 THR D O 1
ATOM 5862 N N . ALA B 1 359 ? -1.345 127.681 53.348 1.00 23.30 353 ALA D N 1
ATOM 5863 C CA . ALA B 1 359 ? -2.036 126.973 54.432 1.00 23.35 353 ALA D CA 1
ATOM 5864 C C . ALA B 1 359 ? -1.222 126.888 55.720 1.00 24.41 353 ALA D C 1
ATOM 5865 O O . ALA B 1 359 ? -1.760 127.050 56.814 1.00 24.62 353 ALA D O 1
ATOM 5867 N N . TYR B 1 360 ? 0.089 126.658 55.573 1.00 24.42 354 TYR D N 1
ATOM 5868 C CA . TYR B 1 360 ? 1.003 126.491 56.717 1.00 25.72 354 TYR D CA 1
ATOM 5869 C C . TYR B 1 360 ? 1.557 127.838 57.209 1.00 28.10 354 TYR D C 1
ATOM 5870 O O . TYR B 1 360 ? 1.712 128.046 58.408 1.00 28.13 354 TYR D O 1
ATOM 5879 N N . LYS B 1 361 ? 1.772 128.756 56.280 1.00 30.52 355 LYS D N 1
ATOM 5880 C CA . LYS B 1 361 ? 2.000 130.166 56.622 1.00 33.91 355 LYS D CA 1
ATOM 5881 C C . LYS B 1 361 ? 0.899 130.697 57.524 1.00 36.05 355 LYS D C 1
ATOM 5882 O O . LYS B 1 361 ? 1.167 131.337 58.543 1.00 36.15 355 LYS D O 1
ATOM 5888 N N . ASN B 1 362 ? -0.345 130.363 57.144 1.00 35.92 356 ASN D N 1
ATOM 5889 C CA . ASN B 1 362 ? -1.503 130.740 57.914 1.00 36.84 356 ASN D CA 1
ATOM 5890 C C . ASN B 1 362 ? -1.593 130.098 59.293 1.00 36.49 356 ASN D C 1
ATOM 5891 O O . ASN B 1 362 ? -2.271 130.623 60.152 1.00 37.58 356 ASN D O 1
ATOM 5896 N N . LEU B 1 363 ? -0.913 128.976 59.500 1.00 35.21 357 LEU D N 1
ATOM 5897 C CA . LEU B 1 363 ? -0.781 128.364 60.825 1.00 35.64 357 LEU D CA 1
ATOM 5898 C C . LEU B 1 363 ? 0.488 128.789 61.585 1.00 36.50 357 LEU D C 1
ATOM 5899 O O . LEU B 1 363 ? 0.821 128.205 62.619 1.00 37.98 357 LEU D O 1
ATOM 5904 N N . GLY B 1 364 ? 1.168 129.832 61.123 1.00 36.51 358 GLY D N 1
ATOM 5905 C CA . GLY B 1 364 ? 2.303 130.405 61.862 1.00 37.04 358 GLY D CA 1
ATOM 5906 C C . GLY B 1 364 ? 3.665 129.834 61.517 1.00 36.39 358 GLY D C 1
ATOM 5907 O O . GLY B 1 364 ? 4.662 130.223 62.120 1.00 36.24 358 GLY D O 1
ATOM 5908 N N . PHE B 1 365 ? 3.748 128.927 60.547 1.00 35.03 359 PHE D N 1
ATOM 5909 C CA . PHE B 1 365 ? 5.049 128.406 60.144 1.00 34.50 359 PHE D CA 1
ATOM 5910 C C . PHE B 1 365 ? 5.817 129.394 59.258 1.00 34.76 359 PHE D C 1
ATOM 5911 O O . PHE B 1 365 ? 5.260 130.017 58.369 1.00 35.45 359 PHE D O 1
ATOM 5919 N N . ASP B 1 366 ? 7.116 129.510 59.511 1.00 34.14 360 ASP D N 1
ATOM 5920 C CA . ASP B 1 366 ? 7.928 130.575 58.930 1.00 34.08 360 ASP D CA 1
ATOM 5921 C C . ASP B 1 366 ? 9.158 129.944 58.262 1.00 32.00 360 ASP D C 1
ATOM 5922 O O . ASP B 1 366 ? 9.961 129.321 58.926 1.00 31.71 360 ASP D O 1
ATOM 5927 N N . MET B 1 367 ? 9.291 130.172 56.948 1.00 30.87 361 MET D N 1
ATOM 5928 C CA . MET B 1 367 ? 10.375 129.645 56.135 1.00 29.56 361 MET D CA 1
ATOM 5929 C C . MET B 1 367 ? 11.780 129.946 56.686 1.00 31.19 361 MET D C 1
ATOM 5930 O O . MET B 1 367 ? 12.690 129.107 56.528 1.00 30.48 361 MET D O 1
ATOM 5935 N N . THR B 1 368 ? 11.956 131.113 57.337 1.00 32.30 362 THR D N 1
ATOM 5936 C CA . THR B 1 368 ? 13.266 131.505 57.890 1.00 33.52 362 THR D CA 1
ATOM 5937 C C . THR B 1 368 ? 13.737 130.569 59.021 1.00 33.75 362 THR D C 1
ATOM 5938 O O . THR B 1 368 ? 14.909 130.532 59.323 1.00 33.75 362 THR D O 1
ATOM 5942 N N . ASN B 1 369 ? 12.810 129.820 59.641 1.00 33.41 363 ASN D N 1
ATOM 5943 C CA . ASN B 1 369 ? 13.174 128.769 60.613 1.00 33.62 363 ASN D CA 1
ATOM 5944 C C . ASN B 1 369 ? 13.705 127.458 60.017 1.00 32.06 363 ASN D C 1
ATOM 5945 O O . ASN B 1 369 ? 14.234 126.627 60.768 1.00 31.73 363 ASN D O 1
ATOM 5950 N N . TYR B 1 370 ? 13.604 127.277 58.699 1.00 30.82 364 TYR D N 1
ATOM 5951 C CA . TYR B 1 370 ? 13.994 126.013 58.057 1.00 29.98 364 TYR D CA 1
ATOM 5952 C C . TYR B 1 370 ? 14.850 126.294 56.818 1.00 30.17 364 TYR D C 1
ATOM 5953 O O . TYR B 1 370 ? 14.498 125.903 55.713 1.00 28.93 364 TYR D O 1
ATOM 5962 N N . PRO B 1 371 ? 16.019 126.930 57.011 1.00 31.80 365 PRO D N 1
ATOM 5963 C CA . PRO B 1 371 ? 16.874 127.282 55.868 1.00 32.10 365 PRO D CA 1
ATOM 5964 C C . PRO B 1 371 ? 17.376 126.117 55.013 1.00 31.47 365 PRO D C 1
ATOM 5965 O O . PRO B 1 371 ? 17.667 126.317 53.835 1.00 31.49 365 PRO D O 1
ATOM 5969 N N . LYS B 1 372 ? 17.588 124.946 55.610 1.00 31.18 366 LYS D N 1
ATOM 5970 C CA . LYS B 1 372 ? 18.120 123.802 54.882 1.00 30.56 366 LYS D CA 1
ATOM 5971 C C . LYS B 1 372 ? 17.060 123.249 53.943 1.00 28.86 366 LYS D C 1
ATOM 5972 O O . LYS B 1 372 ? 17.335 122.925 52.782 1.00 27.55 366 LYS D O 1
ATOM 5978 N N . ALA B 1 373 ? 15.809 123.249 54.438 1.00 28.17 367 ALA D N 1
ATOM 5979 C CA . ALA B 1 373 ? 14.651 122.918 53.600 1.00 27.06 367 ALA D CA 1
ATOM 5980 C C . ALA B 1 373 ? 14.594 123.848 52.408 1.00 26.92 367 ALA D C 1
ATOM 5981 O O . ALA B 1 373 ? 14.419 123.387 51.272 1.00 26.56 367 ALA D O 1
ATOM 5983 N N . TYR B 1 374 ? 14.766 125.154 52.650 1.00 27.66 368 TYR D N 1
ATOM 5984 C CA . TYR B 1 374 ? 14.753 126.137 51.558 1.00 27.65 368 TYR D CA 1
ATOM 5985 C C . TYR B 1 374 ? 15.857 125.886 50.553 1.00 27.21 368 TYR D C 1
ATOM 5986 O O . TYR B 1 374 ? 15.644 125.956 49.346 1.00 26.41 368 TYR D O 1
ATOM 5995 N N . ALA B 1 375 ? 17.060 125.639 51.062 1.00 27.80 369 ALA D N 1
ATOM 5996 C CA . ALA B 1 375 ? 18.243 125.495 50.189 1.00 28.07 369 ALA D CA 1
ATOM 5997 C C . ALA B 1 375 ? 18.123 124.233 49.318 1.00 26.92 369 ALA D C 1
ATOM 5998 O O . ALA B 1 375 ? 18.486 124.260 48.154 1.00 26.78 369 ALA D O 1
ATOM 6000 N N . PHE B 1 376 ? 17.535 123.176 49.862 1.00 26.30 370 PHE D N 1
ATOM 6001 C CA . PHE B 1 376 ? 17.263 121.940 49.087 1.00 25.45 370 PHE D CA 1
ATOM 6002 C C . PHE B 1 376 ? 16.326 122.218 47.914 1.00 24.45 370 PHE D C 1
ATOM 6003 O O . PHE B 1 376 ? 16.595 121.812 46.801 1.00 24.11 370 PHE D O 1
ATOM 6011 N N . PHE B 1 377 ? 15.239 122.929 48.211 1.00 23.98 371 PHE D N 1
ATOM 6012 C CA . PHE B 1 377 ? 14.213 123.325 47.243 1.00 23.42 371 PHE D CA 1
ATOM 6013 C C . PHE B 1 377 ? 14.761 124.228 46.153 1.00 23.80 371 PHE D C 1
ATOM 6014 O O . PHE B 1 377 ? 14.418 124.068 45.007 1.00 22.65 371 PHE D O 1
ATOM 6022 N N . GLU B 1 378 ? 15.558 125.225 46.559 1.00 24.32 372 GLU D N 1
ATOM 6023 C CA . GLU B 1 378 ? 15.970 126.293 45.700 1.00 25.39 372 GLU D CA 1
ATOM 6024 C C . GLU B 1 378 ? 16.584 125.863 44.359 1.00 24.87 372 GLU D C 1
ATOM 6025 O O . GLU B 1 378 ? 16.303 126.481 43.330 1.00 25.14 372 GLU D O 1
ATOM 6031 N N . ASN B 1 379 ? 17.402 124.798 44.380 1.00 23.61 373 ASN D N 1
ATOM 6032 C CA . ASN B 1 379 ? 18.076 124.357 43.195 1.00 23.13 373 ASN D CA 1
ATOM 6033 C C . ASN B 1 379 ? 17.634 122.940 42.731 1.00 22.24 373 ASN D C 1
ATOM 6034 O O . ASN B 1 379 ? 18.340 122.276 41.962 1.00 21.80 373 ASN D O 1
ATOM 6039 N N . GLU B 1 380 ? 16.487 122.518 43.198 1.00 21.45 374 GLU D N 1
ATOM 6040 C CA . GLU B 1 380 ? 16.001 121.153 42.991 1.00 21.04 374 GLU D CA 1
ATOM 6041 C C . GLU B 1 380 ? 15.211 121.073 41.699 1.00 20.72 374 GLU D C 1
ATOM 6042 O O . GLU B 1 380 ? 14.341 121.947 41.448 1.00 20.31 374 GLU D O 1
ATOM 6048 N N . ILE B 1 381 ? 15.519 120.065 40.872 1.00 20.82 375 ILE D N 1
ATOM 6049 C CA . ILE B 1 381 ? 14.725 119.733 39.693 1.00 20.81 375 ILE D CA 1
ATOM 6050 C C . ILE B 1 381 ? 14.533 118.209 39.606 1.00 20.37 375 ILE D C 1
ATOM 6051 O O . ILE B 1 381 ? 15.486 117.410 39.706 1.00 19.94 375 ILE D O 1
ATOM 6056 N N . THR B 1 382 ? 13.293 117.800 39.441 1.00 19.52 376 THR D N 1
ATOM 6057 C CA . THR B 1 382 ? 12.970 116.385 39.308 1.00 19.32 376 THR D CA 1
ATOM 6058 C C . THR B 1 382 ? 12.826 116.103 37.832 1.00 19.95 376 THR D C 1
ATOM 6059 O O . THR B 1 382 ? 11.968 116.709 37.164 1.00 20.95 376 THR D O 1
ATOM 6063 N N . LEU B 1 383 ? 13.640 115.169 37.332 1.00 20.40 377 LEU D N 1
ATOM 6064 C CA . LEU B 1 383 ? 13.513 114.657 35.977 1.00 20.82 377 LEU D CA 1
ATOM 6065 C C . LEU B 1 383 ? 12.562 113.491 35.928 1.00 20.29 377 LEU D C 1
ATOM 6066 O O . LEU B 1 383 ? 12.401 112.803 36.946 1.00 19.83 377 LEU D O 1
ATOM 6071 N N . PRO B 1 384 ? 11.955 113.243 34.747 1.00 20.62 378 PRO D N 1
ATOM 6072 C CA . PRO B 1 384 ? 11.036 112.092 34.595 1.00 20.36 378 PRO D CA 1
ATOM 6073 C C . PRO B 1 384 ? 11.696 110.737 34.954 1.00 20.70 378 PRO D C 1
ATOM 6074 O O . PRO B 1 384 ? 12.863 110.512 34.610 1.00 21.01 378 PRO D O 1
ATOM 6078 N N . LEU B 1 385 ? 10.963 109.911 35.704 1.00 20.21 379 LEU D N 1
ATOM 6079 C CA . LEU B 1 385 ? 11.391 108.568 36.046 1.00 20.91 379 LEU D CA 1
ATOM 6080 C C . LEU B 1 385 ? 10.129 107.670 36.118 1.00 20.94 379 LEU D C 1
ATOM 6081 O O . LEU B 1 385 ? 9.417 107.673 37.109 1.00 20.22 379 LEU D O 1
ATOM 6086 N N . HIS B 1 386 ? 9.922 106.923 35.044 1.00 21.92 380 HIS D N 1
ATOM 6087 C CA . HIS B 1 386 ? 8.816 106.036 34.917 1.00 22.39 380 HIS D CA 1
ATOM 6088 C C . HIS B 1 386 ? 9.144 105.045 33.823 1.00 24.34 380 HIS D C 1
ATOM 6089 O O . HIS B 1 386 ? 10.116 105.230 33.044 1.00 25.85 380 HIS D O 1
ATOM 6096 N N . THR B 1 387 ? 8.304 104.021 33.723 1.00 25.58 381 THR D N 1
ATOM 6097 C CA . THR B 1 387 ? 8.639 102.833 32.925 1.00 27.89 381 THR D CA 1
ATOM 6098 C C . THR B 1 387 ? 8.236 102.929 31.463 1.00 29.30 381 THR D C 1
ATOM 6099 O O . THR B 1 387 ? 8.392 101.973 30.721 1.00 29.82 381 THR D O 1
ATOM 6103 N N . LYS B 1 388 ? 7.679 104.070 31.049 1.00 29.73 382 LYS D N 1
ATOM 6104 C CA . LYS B 1 388 ? 7.425 104.340 29.631 1.00 31.50 382 LYS D CA 1
ATOM 6105 C C . LYS B 1 388 ? 8.573 105.083 28.953 1.00 32.09 382 LYS D C 1
ATOM 6106 O O . LYS B 1 388 ? 8.533 105.296 27.750 1.00 33.20 382 LYS D O 1
ATOM 6112 N N . LEU B 1 389 ? 9.571 105.511 29.723 1.00 31.21 383 LEU D N 1
ATOM 6113 C CA . LEU B 1 389 ? 10.760 106.178 29.160 1.00 31.63 383 LEU D CA 1
ATOM 6114 C C . LEU B 1 389 ? 11.602 105.200 28.333 1.00 33.18 383 LEU D C 1
ATOM 6115 O O . LEU B 1 389 ? 11.935 104.121 28.820 1.00 32.49 383 LEU D O 1
ATOM 6120 N N . SER B 1 390 ? 11.931 105.576 27.099 1.00 33.79 384 SER D N 1
ATOM 6121 C CA . SER B 1 390 ? 12.900 104.839 26.316 1.00 34.65 384 SER D CA 1
ATOM 6122 C C . SER B 1 390 ? 14.314 105.263 26.719 1.00 34.40 384 SER D C 1
ATOM 6123 O O . SER B 1 390 ? 14.526 106.364 27.228 1.00 33.13 384 SER D O 1
ATOM 6126 N N . ASP B 1 391 ? 15.281 104.400 26.448 1.00 34.85 385 ASP D N 1
ATOM 6127 C CA . ASP B 1 391 ? 16.684 104.752 26.603 1.00 35.66 385 ASP D CA 1
ATOM 6128 C C . ASP B 1 391 ? 17.069 106.026 25.822 1.00 36.62 385 ASP D C 1
ATOM 6129 O O . ASP B 1 391 ? 17.801 106.853 26.329 1.00 36.08 385 ASP D O 1
ATOM 6134 N N . GLU B 1 392 ? 16.536 106.183 24.614 1.00 38.31 386 GLU D N 1
ATOM 6135 C CA . GLU B 1 392 ? 16.822 107.346 23.748 1.00 39.36 386 GLU D CA 1
ATOM 6136 C C . GLU B 1 392 ? 16.324 108.641 24.389 1.00 38.15 386 GLU D C 1
ATOM 6137 O O . GLU B 1 392 ? 17.008 109.662 24.365 1.00 38.16 386 GLU D O 1
ATOM 6143 N N . GLU B 1 393 ? 15.142 108.579 24.994 1.00 37.01 387 GLU D N 1
ATOM 6144 C CA . GLU B 1 393 ? 14.601 109.713 25.764 1.00 36.19 387 GLU D CA 1
ATOM 6145 C C . GLU B 1 393 ? 15.483 110.079 26.983 1.00 34.82 387 GLU D C 1
ATOM 6146 O O . GLU B 1 393 ? 15.776 111.249 27.213 1.00 33.91 387 GLU D O 1
ATOM 6152 N N . VAL B 1 394 ? 15.922 109.059 27.728 1.00 34.28 388 VAL D N 1
ATOM 6153 C CA . VAL B 1 394 ? 16.816 109.274 28.879 1.00 33.15 388 VAL D CA 1
ATOM 6154 C C . VAL B 1 394 ? 18.098 109.959 28.413 1.00 33.82 388 VAL D C 1
ATOM 6155 O O . VAL B 1 394 ? 18.543 110.935 29.018 1.00 33.46 388 VAL D O 1
ATOM 6159 N N . ASP B 1 395 ? 18.675 109.454 27.333 1.00 35.57 389 ASP D N 1
ATOM 6160 C CA . ASP B 1 395 ? 19.914 110.024 26.758 1.00 37.05 389 ASP D CA 1
ATOM 6161 C C . ASP B 1 395 ? 19.697 111.462 26.341 1.00 37.28 389 ASP D C 1
ATOM 6162 O O . ASP B 1 395 ? 20.529 112.327 26.614 1.00 37.28 389 ASP D O 1
ATOM 6167 N N . TYR B 1 396 ? 18.557 111.708 25.700 1.00 37.36 390 TYR D N 1
ATOM 6168 C CA . TYR B 1 396 ? 18.164 113.061 25.343 1.00 37.58 390 TYR D CA 1
ATOM 6169 C C . TYR B 1 396 ? 18.032 113.992 26.581 1.00 35.65 390 TYR D C 1
ATOM 6170 O O . TYR B 1 396 ? 18.498 115.126 26.538 1.00 35.98 390 TYR D O 1
ATOM 6179 N N . ILE B 1 397 ? 17.421 113.505 27.658 1.00 33.89 391 ILE D N 1
ATOM 6180 C CA . ILE B 1 397 ? 17.236 114.298 28.896 1.00 32.84 391 ILE D CA 1
ATOM 6181 C C . ILE B 1 397 ? 18.573 114.617 29.545 1.00 32.93 391 ILE D C 1
ATOM 6182 O O . ILE B 1 397 ? 18.838 115.756 29.891 1.00 32.32 391 ILE D O 1
ATOM 6187 N N . ILE B 1 398 ? 19.436 113.607 29.640 1.00 33.09 392 ILE D N 1
ATOM 6188 C CA . ILE B 1 398 ? 20.805 113.819 30.123 1.00 33.32 392 ILE D CA 1
ATOM 6189 C C . ILE B 1 398 ? 21.512 114.962 29.367 1.00 34.50 392 ILE D C 1
ATOM 6190 O O . ILE B 1 398 ? 21.952 115.946 29.965 1.00 33.14 392 ILE D O 1
ATOM 6195 N N . GLU B 1 399 ? 21.602 114.825 28.050 1.00 36.21 393 GLU D N 1
ATOM 6196 C CA . GLU B 1 399 ? 22.350 115.782 27.252 1.00 38.53 393 GLU D CA 1
ATOM 6197 C C . GLU B 1 399 ? 21.723 117.170 27.275 1.00 37.65 393 GLU D C 1
ATOM 6198 O O . GLU B 1 399 ? 22.447 118.155 27.427 1.00 39.08 393 GLU D O 1
ATOM 6204 N N . THR B 1 400 ? 20.403 117.242 27.145 1.00 36.44 394 THR D N 1
ATOM 6205 C CA . THR B 1 400 ? 19.660 118.504 27.161 1.00 35.59 394 THR D CA 1
ATOM 6206 C C . THR B 1 400 ? 19.768 119.219 28.515 1.00 34.80 394 THR D C 1
ATOM 6207 O O . THR B 1 400 ? 19.977 120.441 28.558 1.00 34.89 394 THR D O 1
ATOM 6211 N N . PHE B 1 401 ? 19.640 118.478 29.615 1.00 33.25 395 PHE D N 1
ATOM 6212 C CA . PHE B 1 401 ? 19.688 119.087 30.947 1.00 32.85 395 PHE D CA 1
ATOM 6213 C C . PHE B 1 401 ? 21.076 119.714 31.197 1.00 35.11 395 PHE D C 1
ATOM 6214 O O . PHE B 1 401 ? 21.191 120.839 31.722 1.00 34.75 395 PHE D O 1
ATOM 6222 N N . LYS B 1 402 ? 22.126 119.001 30.793 1.00 37.19 396 LYS D N 1
ATOM 6223 C CA . LYS B 1 402 ? 23.488 119.570 30.881 1.00 39.11 396 LYS D CA 1
ATOM 6224 C C . LYS B 1 402 ? 23.633 120.842 30.064 1.00 40.97 396 LYS D C 1
ATOM 6225 O O . LYS B 1 402 ? 24.051 121.870 30.611 1.00 41.82 396 LYS D O 1
ATOM 6231 N N . THR B 1 403 ? 23.271 120.778 28.777 1.00 42.48 397 THR D N 1
ATOM 6232 C CA . THR B 1 403 ? 23.384 121.930 27.866 1.00 44.40 397 THR D CA 1
ATOM 6233 C C . THR B 1 403 ? 22.579 123.125 28.362 1.00 44.19 397 THR D C 1
ATOM 6234 O O . THR B 1 403 ? 23.068 124.263 28.351 1.00 45.07 397 THR D O 1
ATOM 6238 N N . VAL B 1 404 ? 21.352 122.859 28.798 1.00 43.20 398 VAL D N 1
ATOM 6239 C CA . VAL B 1 404 ? 20.450 123.898 29.279 1.00 42.50 398 VAL D CA 1
ATOM 6240 C C . VAL B 1 404 ? 20.969 124.564 30.537 1.00 42.19 398 VAL D C 1
ATOM 6241 O O . VAL B 1 404 ? 20.940 125.789 30.627 1.00 42.76 398 VAL D O 1
ATOM 6245 N N . SER B 1 405 ? 21.393 123.768 31.513 1.00 41.64 399 SER D N 1
ATOM 6246 C CA . SER B 1 405 ? 21.969 124.301 32.754 1.00 42.39 399 SER D CA 1
ATOM 6247 C C . SER B 1 405 ? 23.173 125.212 32.472 1.00 44.91 399 SER D C 1
ATOM 6248 O O . SER B 1 405 ? 23.258 126.325 32.996 1.00 44.21 399 SER D O 1
ATOM 6251 N N . GLU B 1 406 ? 24.104 124.723 31.649 1.00 48.55 400 GLU D N 1
ATOM 6252 C CA . GLU B 1 406 ? 25.274 125.524 31.231 1.00 51.98 400 GLU D CA 1
ATOM 6253 C C . GLU B 1 406 ? 24.833 126.841 30.581 1.00 53.10 400 GLU D C 1
ATOM 6254 O O . GLU B 1 406 ? 25.308 127.910 30.963 1.00 54.60 400 GLU D O 1
ATOM 6260 N N . LYS B 1 407 ? 23.898 126.756 29.629 1.00 53.66 401 LYS D N 1
ATOM 6261 C CA . LYS B 1 407 ? 23.372 127.941 28.946 1.00 54.98 401 LYS D CA 1
ATOM 6262 C C . LYS B 1 407 ? 22.834 128.982 29.932 1.00 54.01 401 LYS D C 1
ATOM 6263 O O . LYS B 1 407 ? 23.198 130.152 29.850 1.00 55.11 401 LYS D O 1
ATOM 6269 N N . VAL B 1 408 ? 22.010 128.553 30.883 1.00 51.61 402 VAL D N 1
ATOM 6270 C CA . VAL B 1 408 ? 21.403 129.468 31.862 1.00 50.94 402 VAL D CA 1
ATOM 6271 C C . VAL B 1 408 ? 22.458 130.139 32.748 1.00 51.35 402 VAL D C 1
ATOM 6272 O O . VAL B 1 408 ? 22.386 131.346 32.986 1.00 51.42 402 VAL D O 1
ATOM 6276 N N . LEU B 1 409 ? 23.435 129.373 33.217 1.00 51.22 403 LEU D N 1
ATOM 6277 C CA . LEU B 1 409 ? 24.474 129.925 34.072 1.00 53.86 403 LEU D CA 1
ATOM 6278 C C . LEU B 1 409 ? 25.471 130.825 33.317 1.00 56.38 403 LEU D C 1
ATOM 6279 O O . LEU B 1 409 ? 25.799 131.913 33.802 1.00 58.16 403 LEU D O 1
ATOM 6284 N N . THR B 1 410 ? 25.892 130.422 32.120 1.00 57.14 404 THR D N 1
ATOM 6285 C CA . THR B 1 410 ? 26.869 131.239 31.365 1.00 59.11 404 THR D CA 1
ATOM 6286 C C . THR B 1 410 ? 26.469 132.730 31.170 1.00 59.95 404 THR D C 1
ATOM 6287 O O . THR B 1 410 ? 25.645 133.099 30.330 1.00 59.68 404 THR D O 1
ATOM 6291 N N . TYR C 1 10 ? -35.016 79.292 44.235 1.00 31.08 4 TYR C N 1
ATOM 6292 C CA . TYR C 1 10 ? -34.739 80.802 44.364 1.00 29.70 4 TYR C CA 1
ATOM 6293 C C . TYR C 1 10 ? -33.656 81.136 45.396 1.00 28.73 4 TYR C C 1
ATOM 6294 O O . TYR C 1 10 ? -33.668 80.621 46.521 1.00 29.16 4 TYR C O 1
ATOM 6303 N N . ASN C 1 11 ? -32.766 82.016 45.004 1.00 27.66 5 ASN C N 1
ATOM 6304 C CA . ASN C 1 11 ? -31.830 82.670 45.903 1.00 27.26 5 ASN C CA 1
ATOM 6305 C C . ASN C 1 11 ? -31.682 84.064 45.412 1.00 25.56 5 ASN C C 1
ATOM 6306 O O . ASN C 1 11 ? -30.748 84.404 44.699 1.00 25.47 5 ASN C O 1
ATOM 6311 N N . ILE C 1 12 ? -32.631 84.896 45.801 1.00 24.89 6 ILE C N 1
ATOM 6312 C CA . ILE C 1 12 ? -32.768 86.244 45.270 1.00 23.35 6 ILE C CA 1
ATOM 6313 C C . ILE C 1 12 ? -31.948 87.222 46.094 1.00 21.17 6 ILE C C 1
ATOM 6314 O O . ILE C 1 12 ? -32.179 87.365 47.291 1.00 20.37 6 ILE C O 1
ATOM 6319 N N . PRO C 1 13 ? -30.963 87.873 45.470 1.00 19.95 7 PRO C N 1
ATOM 6320 C CA . PRO C 1 13 ? -30.136 88.820 46.230 1.00 19.51 7 PRO C CA 1
ATOM 6321 C C . PRO C 1 13 ? -30.805 90.172 46.420 1.00 18.56 7 PRO C C 1
ATOM 6322 O O . PRO C 1 13 ? -31.688 90.539 45.649 1.00 18.72 7 PRO C O 1
ATOM 6326 N N . PHE C 1 14 ? -30.369 90.921 47.422 1.00 18.22 8 PHE C N 1
ATOM 6327 C CA . PHE C 1 14 ? -30.993 92.220 47.721 1.00 17.91 8 PHE C CA 1
ATOM 6328 C C . PHE C 1 14 ? -30.620 93.341 46.750 1.00 17.73 8 PHE C C 1
ATOM 6329 O O . PHE C 1 14 ? -31.458 94.194 46.421 1.00 17.33 8 PHE C O 1
ATOM 6337 N N . SER C 1 15 ? -29.366 93.395 46.323 1.00 18.03 9 SER C N 1
ATOM 6338 C CA . SER C 1 15 ? -28.858 94.527 45.539 1.00 18.39 9 SER C CA 1
ATOM 6339 C C . SER C 1 15 ? -27.609 94.211 44.751 1.00 18.44 9 SER C C 1
ATOM 6340 O O . SER C 1 15 ? -26.592 94.874 44.956 1.00 18.65 9 SER C O 1
ATOM 6343 N N . PRO C 1 16 ? -27.662 93.225 43.824 1.00 19.51 10 PRO C N 1
ATOM 6344 C CA . PRO C 1 16 ? -26.498 92.940 42.960 1.00 20.14 10 PRO C CA 1
ATOM 6345 C C . PRO C 1 16 ? -26.308 94.053 41.952 1.00 21.01 10 PRO C C 1
ATOM 6346 O O . PRO C 1 16 ? -27.290 94.732 41.618 1.00 21.09 10 PRO C O 1
ATOM 6350 N N . PRO C 1 17 ? -25.074 94.249 41.454 1.00 22.60 11 PRO C N 1
ATOM 6351 C CA . PRO C 1 17 ? -24.815 95.290 40.498 1.00 23.47 11 PRO C CA 1
ATOM 6352 C C . PRO C 1 17 ? -25.290 94.899 39.107 1.00 24.28 11 PRO C C 1
ATOM 6353 O O . PRO C 1 17 ? -25.347 93.720 38.782 1.00 25.49 11 PRO C O 1
ATOM 6357 N N . ASP C 1 18 ? -25.723 95.898 38.335 1.00 24.53 12 ASP C N 1
ATOM 6358 C CA . ASP C 1 18 ? -26.174 95.682 36.968 1.00 25.77 12 ASP C CA 1
ATOM 6359 C C . ASP C 1 18 ? -25.139 96.306 36.065 1.00 25.69 12 ASP C C 1
ATOM 6360 O O . ASP C 1 18 ? -25.223 97.482 35.731 1.00 24.75 12 ASP C O 1
ATOM 6365 N N . ILE C 1 19 ? -24.142 95.507 35.698 1.00 26.14 13 ILE C N 1
ATOM 6366 C CA . ILE C 1 19 ? -23.054 95.951 34.855 1.00 26.16 13 ILE C CA 1
ATOM 6367 C C . ILE C 1 19 ? -23.067 95.147 33.575 1.00 26.41 13 ILE C C 1
ATOM 6368 O O . ILE C 1 19 ? -23.164 93.923 33.634 1.00 27.57 13 ILE C O 1
ATOM 6373 N N . THR C 1 20 ? -22.939 95.821 32.424 1.00 25.98 14 THR C N 1
ATOM 6374 C CA . THR C 1 20 ? -22.968 95.174 31.112 1.00 27.68 14 THR C CA 1
ATOM 6375 C C . THR C 1 20 ? -21.642 95.370 30.414 1.00 28.50 14 THR C C 1
ATOM 6376 O O . THR C 1 20 ? -20.763 96.092 30.906 1.00 27.37 14 THR C O 1
ATOM 6380 N N . GLU C 1 21 ? -21.502 94.767 29.243 1.00 29.99 15 GLU C N 1
ATOM 6381 C CA . GLU C 1 21 ? -20.277 94.934 28.469 1.00 30.76 15 GLU C CA 1
ATOM 6382 C C . GLU C 1 21 ? -19.940 96.386 28.078 1.00 29.32 15 GLU C C 1
ATOM 6383 O O . GLU C 1 21 ? -18.758 96.691 27.894 1.00 28.92 15 GLU C O 1
ATOM 6389 N N . ALA C 1 22 ? -20.943 97.257 27.946 1.00 27.88 16 ALA C N 1
ATOM 6390 C CA . ALA C 1 22 ? -20.693 98.673 27.645 1.00 27.49 16 ALA C CA 1
ATOM 6391 C C . ALA C 1 22 ? -19.895 99.360 28.747 1.00 26.20 16 ALA C C 1
ATOM 6392 O O . ALA C 1 22 ? -18.950 100.082 28.452 1.00 25.92 16 ALA C O 1
ATOM 6394 N N . GLU C 1 23 ? -20.227 99.085 30.016 1.00 24.58 17 GLU C N 1
ATOM 6395 C CA . GLU C 1 23 ? -19.407 99.584 31.139 1.00 23.45 17 GLU C CA 1
ATOM 6396 C C . GLU C 1 23 ? -17.989 99.081 31.045 1.00 23.44 17 GLU C C 1
ATOM 6397 O O . GLU C 1 23 ? -17.027 99.840 31.213 1.00 23.07 17 GLU C O 1
ATOM 6403 N N . ILE C 1 24 ? -17.852 97.788 30.782 1.00 23.24 18 ILE C N 1
ATOM 6404 C CA . ILE C 1 24 ? -16.531 97.191 30.772 1.00 23.18 18 ILE C CA 1
ATOM 6405 C C . ILE C 1 24 ? -15.667 97.822 29.679 1.00 23.64 18 ILE C C 1
ATOM 6406 O O . ILE C 1 24 ? -14.501 98.170 29.941 1.00 23.29 18 ILE C O 1
ATOM 6411 N N . THR C 1 25 ? -16.218 97.986 28.486 1.00 24.36 19 THR C N 1
ATOM 6412 C CA . THR C 1 25 ? -15.464 98.578 27.356 1.00 25.82 19 THR C CA 1
ATOM 6413 C C . THR C 1 25 ? -15.042 100.017 27.656 1.00 25.48 19 THR C C 1
ATOM 6414 O O . THR C 1 25 ? -13.946 100.399 27.330 1.00 25.57 19 THR C O 1
ATOM 6416 N N . GLU C 1 26 ? -15.934 100.788 28.302 1.00 24.45 20 GLU C N 1
ATOM 6417 C CA . GLU C 1 26 ? -15.658 102.182 28.612 1.00 24.47 20 GLU C CA 1
ATOM 6418 C C . GLU C 1 26 ? -14.507 102.282 29.632 1.00 23.60 20 GLU C C 1
ATOM 6419 O O . GLU C 1 26 ? -13.613 103.122 29.489 1.00 23.96 20 GLU C O 1
ATOM 6425 N N . VAL C 1 27 ? -14.528 101.389 30.621 1.00 22.44 21 VAL C N 1
ATOM 6426 C CA . VAL C 1 27 ? -13.499 101.333 31.639 1.00 21.76 21 VAL C CA 1
ATOM 6427 C C . VAL C 1 27 ? -12.169 100.900 30.995 1.00 22.41 21 VAL C C 1
ATOM 6428 O O . VAL C 1 27 ? -11.147 101.531 31.257 1.00 21.73 21 VAL C O 1
ATOM 6432 N N . VAL C 1 28 ? -12.237 99.894 30.105 1.00 23.08 22 VAL C N 1
ATOM 6433 C CA . VAL C 1 28 ? -11.066 99.463 29.342 1.00 24.55 22 VAL C CA 1
ATOM 6434 C C . VAL C 1 28 ? -10.427 100.619 28.549 1.00 25.77 22 VAL C C 1
ATOM 6435 O O . VAL C 1 28 ? -9.206 100.783 28.535 1.00 25.55 22 VAL C O 1
ATOM 6437 N N . ASP C 1 29 ? -11.284 101.435 27.917 1.00 26.35 23 ASP C N 1
ATOM 6438 C CA . ASP C 1 29 ? -10.844 102.619 27.170 1.00 27.30 23 ASP C CA 1
ATOM 6439 C C . ASP C 1 29 ? -10.066 103.591 28.050 1.00 26.98 23 ASP C C 1
ATOM 6440 O O . ASP C 1 29 ? -9.010 104.078 27.653 1.00 27.34 23 ASP C O 1
ATOM 6445 N N . THR C 1 30 ? -10.583 103.863 29.248 1.00 25.68 24 THR C N 1
ATOM 6446 C CA . THR C 1 30 ? -9.859 104.690 30.204 1.00 25.62 24 THR C CA 1
ATOM 6447 C C . THR C 1 30 ? -8.500 104.097 30.591 1.00 25.89 24 THR C C 1
ATOM 6448 O O . THR C 1 30 ? -7.490 104.828 30.634 1.00 26.32 24 THR C O 1
ATOM 6452 N N . LEU C 1 31 ? -8.475 102.783 30.855 1.00 25.78 25 LEU C N 1
ATOM 6453 C CA . LEU C 1 31 ? -7.223 102.089 31.230 1.00 26.71 25 LEU C CA 1
ATOM 6454 C C . LEU C 1 31 ? -6.142 102.064 30.145 1.00 28.93 25 LEU C C 1
ATOM 6455 O O . LEU C 1 31 ? -4.970 101.827 30.463 1.00 29.19 25 LEU C O 1
ATOM 6460 N N . ARG C 1 32 ? -6.545 102.275 28.889 1.00 30.54 26 ARG C N 1
ATOM 6461 C CA . ARG C 1 32 ? -5.614 102.459 27.772 1.00 32.87 26 ARG C CA 1
ATOM 6462 C C . ARG C 1 32 ? -5.226 103.908 27.514 1.00 33.05 26 ARG C C 1
ATOM 6463 O O . ARG C 1 32 ? -4.341 104.157 26.693 1.00 34.11 26 ARG C O 1
ATOM 6471 N N . SER C 1 33 ? -5.862 104.850 28.197 1.00 31.45 27 SER C N 1
ATOM 6472 C CA . SER C 1 33 ? -5.624 106.268 27.954 1.00 32.06 27 SER C CA 1
ATOM 6473 C C . SER C 1 33 ? -4.497 106.814 28.845 1.00 32.32 27 SER C C 1
ATOM 6474 O O . SER C 1 33 ? -3.999 106.137 29.743 1.00 32.01 27 SER C O 1
ATOM 6477 N N . GLY C 1 34 ? -4.145 108.068 28.639 1.00 33.38 28 GLY C N 1
ATOM 6478 C CA . GLY C 1 34 ? -3.251 108.763 29.576 1.00 33.60 28 GLY C CA 1
ATOM 6479 C C . GLY C 1 34 ? -3.828 109.077 30.957 1.00 32.75 28 GLY C C 1
ATOM 6480 O O . GLY C 1 34 ? -3.095 109.530 31.851 1.00 32.07 28 GLY C O 1
ATOM 6481 N N . TRP C 1 35 ? -5.128 108.832 31.161 1.00 32.06 29 TRP C N 1
ATOM 6482 C CA . TRP C 1 35 ? -5.835 109.409 32.305 1.00 31.16 29 TRP C CA 1
ATOM 6483 C C . TRP C 1 35 ? -6.588 108.340 33.060 1.00 28.57 29 TRP C C 1
ATOM 6484 O O . TRP C 1 35 ? -7.656 107.961 32.647 1.00 27.63 29 TRP C O 1
ATOM 6495 N N . ILE C 1 36 ? -6.033 107.854 34.164 1.00 26.63 30 ILE C N 1
ATOM 6496 C CA . ILE C 1 36 ? -6.719 106.839 34.960 1.00 25.12 30 ILE C CA 1
ATOM 6497 C C . ILE C 1 36 ? -7.317 107.347 36.253 1.00 23.17 30 ILE C C 1
ATOM 6498 O O . ILE C 1 36 ? -8.205 106.704 36.783 1.00 21.85 30 ILE C O 1
ATOM 6503 N N . THR C 1 37 ? -6.785 108.445 36.790 1.00 23.14 31 THR C N 1
ATOM 6504 C CA . THR C 1 37 ? -7.483 109.150 37.888 1.00 23.01 31 THR C CA 1
ATOM 6505 C C . THR C 1 37 ? -8.362 110.245 37.260 1.00 22.82 31 THR C C 1
ATOM 6506 O O . THR C 1 37 ? -8.791 110.076 36.111 1.00 22.57 31 THR C O 1
ATOM 6510 N N . THR C 1 38 ? -8.652 111.299 38.007 1.00 22.37 32 THR C N 1
ATOM 6511 C CA . THR C 1 38 ? -9.514 112.410 37.519 1.00 23.62 32 THR C CA 1
ATOM 6512 C C . THR C 1 38 ? -9.014 112.959 36.154 1.00 24.45 32 THR C C 1
ATOM 6513 O O . THR C 1 38 ? -7.869 113.370 36.016 1.00 23.82 32 THR C O 1
ATOM 6517 N N . GLY C 1 39 ? -9.892 112.921 35.154 1.00 24.51 33 GLY C N 1
ATOM 6518 C CA . GLY C 1 39 ? -9.538 113.373 33.824 1.00 26.02 33 GLY C CA 1
ATOM 6519 C C . GLY C 1 39 ? -10.741 113.835 33.020 1.00 26.47 33 GLY C C 1
ATOM 6520 O O . GLY C 1 39 ? -11.734 114.276 33.616 1.00 25.66 33 GLY C O 1
ATOM 6521 N N . PRO C 1 40 ? -10.645 113.763 31.670 1.00 27.56 34 PRO C N 1
ATOM 6522 C CA . PRO C 1 40 ? -11.731 114.271 30.812 1.00 27.96 34 PRO C CA 1
ATOM 6523 C C . PRO C 1 40 ? -13.073 113.560 31.030 1.00 27.51 34 PRO C C 1
ATOM 6524 O O . PRO C 1 40 ? -14.091 114.218 30.953 1.00 27.47 34 PRO C O 1
ATOM 6528 N N . LYS C 1 41 ? -13.062 112.247 31.305 1.00 26.57 35 LYS C N 1
ATOM 6529 C CA . LYS C 1 41 ? -14.301 111.520 31.527 1.00 26.27 35 LYS C CA 1
ATOM 6530 C C . LYS C 1 41 ? -15.022 111.975 32.771 1.00 24.83 35 LYS C C 1
ATOM 6531 O O . LYS C 1 41 ? -16.268 112.103 32.762 1.00 23.60 35 LYS C O 1
ATOM 6537 N N . THR C 1 42 ? -14.274 112.272 33.823 1.00 24.22 36 THR C N 1
ATOM 6538 C CA . THR C 1 42 ? -14.892 112.843 35.021 1.00 24.38 36 THR C CA 1
ATOM 6539 C C . THR C 1 42 ? -15.577 114.218 34.704 1.00 25.45 36 THR C C 1
ATOM 6540 O O . THR C 1 42 ? -16.717 114.441 35.123 1.00 24.96 36 THR C O 1
ATOM 6544 N N . LYS C 1 43 ? -14.909 115.079 33.944 1.00 26.91 37 LYS C N 1
ATOM 6545 C CA . LYS C 1 43 ? -15.483 116.388 33.574 1.00 27.93 37 LYS C CA 1
ATOM 6546 C C . LYS C 1 43 ? -16.716 116.212 32.678 1.00 28.04 37 LYS C C 1
ATOM 6547 O O . LYS C 1 43 ? -17.734 116.846 32.901 1.00 27.20 37 LYS C O 1
ATOM 6553 N N . GLU C 1 44 ? -16.660 115.268 31.742 1.00 28.17 38 GLU C N 1
ATOM 6554 C CA . GLU C 1 44 ? -17.817 114.952 30.908 1.00 28.52 38 GLU C CA 1
ATOM 6555 C C . GLU C 1 44 ? -18.963 114.411 31.753 1.00 26.70 38 GLU C C 1
ATOM 6556 O O . GLU C 1 44 ? -20.109 114.791 31.525 1.00 26.98 38 GLU C O 1
ATOM 6562 N N . LEU C 1 45 ? -18.682 113.542 32.724 1.00 25.61 39 LEU C N 1
ATOM 6563 C CA . LEU C 1 45 ? -19.767 113.020 33.586 1.00 24.48 39 LEU C CA 1
ATOM 6564 C C . LEU C 1 45 ? -20.467 114.139 34.383 1.00 23.85 39 LEU C C 1
ATOM 6565 O O . LEU C 1 45 ? -21.700 114.155 34.479 1.00 23.47 39 LEU C O 1
ATOM 6570 N N . GLU C 1 46 ? -19.679 115.078 34.911 1.00 23.27 40 GLU C N 1
ATOM 6571 C CA . GLU C 1 46 ? -20.200 116.195 35.655 1.00 23.22 40 GLU C CA 1
ATOM 6572 C C . GLU C 1 46 ? -21.094 117.080 34.756 1.00 24.08 40 GLU C C 1
ATOM 6573 O O . GLU C 1 46 ? -22.153 117.493 35.170 1.00 23.37 40 GLU C O 1
ATOM 6579 N N . ARG C 1 47 ? -20.630 117.352 33.533 1.00 26.00 41 ARG C N 1
ATOM 6580 C CA . ARG C 1 47 ? -21.411 118.080 32.535 1.00 27.89 41 ARG C CA 1
ATOM 6581 C C . ARG C 1 47 ? -22.774 117.382 32.236 1.00 27.51 41 ARG C C 1
ATOM 6582 O O . ARG C 1 47 ? -23.829 117.994 32.369 1.00 27.36 41 ARG C O 1
ATOM 6590 N N . ARG C 1 48 ? -22.731 116.096 31.930 1.00 26.84 42 ARG C N 1
ATOM 6591 C CA . ARG C 1 48 ? -23.954 115.319 31.618 1.00 27.08 42 ARG C CA 1
ATOM 6592 C C . ARG C 1 48 ? -24.912 115.177 32.835 1.00 25.27 42 ARG C C 1
ATOM 6593 O O . ARG C 1 48 ? -26.113 115.304 32.697 1.00 26.39 42 ARG C O 1
ATOM 6601 N N . LEU C 1 49 ? -24.363 114.942 34.020 1.00 23.42 43 LEU C N 1
ATOM 6602 C CA . LEU C 1 49 ? -25.137 114.898 35.252 1.00 22.04 43 LEU C CA 1
ATOM 6603 C C . LEU C 1 49 ? -25.860 116.242 35.546 1.00 22.77 43 LEU C C 1
ATOM 6604 O O . LEU C 1 49 ? -27.040 116.243 35.949 1.00 21.71 43 LEU C O 1
ATOM 6609 N N . SER C 1 50 ? -25.157 117.343 35.360 1.00 23.42 44 SER C N 1
ATOM 6610 C CA . SER C 1 50 ? -25.720 118.706 35.517 1.00 25.00 44 SER C CA 1
ATOM 6611 C C . SER C 1 50 ? -26.969 118.950 34.622 1.00 26.53 44 SER C C 1
ATOM 6612 O O . SER C 1 50 ? -27.994 119.440 35.096 1.00 26.34 44 SER C O 1
ATOM 6615 N N . LEU C 1 51 ? -26.878 118.551 33.358 1.00 27.64 45 LEU C N 1
ATOM 6616 C CA . LEU C 1 51 ? -28.033 118.587 32.467 1.00 29.20 45 LEU C CA 1
ATOM 6617 C C . LEU C 1 51 ? -29.157 117.705 32.966 1.00 28.56 45 LEU C C 1
ATOM 6618 O O . LEU C 1 51 ? -30.327 118.100 32.913 1.00 28.51 45 LEU C O 1
ATOM 6623 N N . TYR C 1 52 ? -28.797 116.506 33.445 1.00 27.34 46 TYR C N 1
ATOM 6624 C CA . TYR C 1 52 ? -29.781 115.544 33.952 1.00 26.61 46 TYR C CA 1
ATOM 6625 C C . TYR C 1 52 ? -30.514 116.060 35.199 1.00 25.88 46 TYR C C 1
ATOM 6626 O O . TYR C 1 52 ? -31.718 115.909 35.312 1.00 24.77 46 TYR C O 1
ATOM 6635 N N . THR C 1 53 ? -29.788 116.724 36.097 1.00 26.00 47 THR C N 1
ATOM 6636 C CA . THR C 1 53 ? -30.380 117.250 37.326 1.00 26.01 47 THR C CA 1
ATOM 6637 C C . THR C 1 53 ? -30.853 118.716 37.182 1.00 27.95 47 THR C C 1
ATOM 6638 O O . THR C 1 53 ? -31.318 119.275 38.172 1.00 27.21 47 THR C O 1
ATOM 6642 N N . GLN C 1 54 ? -30.694 119.308 35.991 1.00 29.62 48 GLN C N 1
ATOM 6643 C CA . GLN C 1 54 ? -31.033 120.730 35.725 1.00 31.86 48 GLN C CA 1
ATOM 6644 C C . GLN C 1 54 ? -30.334 121.714 36.697 1.00 31.68 48 GLN C C 1
ATOM 6645 O O . GLN C 1 54 ? -30.965 122.567 37.319 1.00 32.06 48 GLN C O 1
ATOM 6651 N N . THR C 1 55 ? -29.036 121.479 36.910 1.00 30.76 49 THR C N 1
ATOM 6652 C CA . THR C 1 55 ? -28.200 122.334 37.759 1.00 30.26 49 THR C CA 1
ATOM 6653 C C . THR C 1 55 ? -27.080 122.815 36.878 1.00 30.64 49 THR C C 1
ATOM 6654 O O . THR C 1 55 ? -26.763 122.167 35.907 1.00 30.59 49 THR C O 1
ATOM 6658 N N . PRO C 1 56 ? -26.467 123.952 37.209 1.00 32.11 50 PRO C N 1
ATOM 6659 C CA . PRO C 1 56 ? -25.373 124.470 36.379 1.00 32.97 50 PRO C CA 1
ATOM 6660 C C . PRO C 1 56 ? -24.052 123.711 36.430 1.00 31.78 50 PRO C C 1
ATOM 6661 O O . PRO C 1 56 ? -23.388 123.590 35.405 1.00 32.11 50 PRO C O 1
ATOM 6665 N N . LYS C 1 57 ? -23.673 123.210 37.597 1.00 30.46 51 LYS C N 1
ATOM 6666 C CA . LYS C 1 57 ? -22.385 122.506 37.751 1.00 29.82 51 LYS C CA 1
ATOM 6667 C C . LYS C 1 57 ? -22.534 121.338 38.700 1.00 27.05 51 LYS C C 1
ATOM 6668 O O . LYS C 1 57 ? -23.314 121.395 39.648 1.00 25.04 51 LYS C O 1
ATOM 6674 N N . THR C 1 58 ? -21.751 120.290 38.447 1.00 25.89 52 THR C N 1
ATOM 6675 C CA . THR C 1 58 ? -21.702 119.134 39.342 1.00 24.51 52 THR C CA 1
ATOM 6676 C C . THR C 1 58 ? -20.238 118.815 39.667 1.00 23.26 52 THR C C 1
ATOM 6677 O O . THR C 1 58 ? -19.359 118.929 38.794 1.00 23.72 52 THR C O 1
ATOM 6681 N N . VAL C 1 59 ? -20.000 118.415 40.918 1.00 21.62 53 VAL C N 1
ATOM 6682 C CA . VAL C 1 59 ? -18.674 117.986 41.376 1.00 20.94 53 VAL C CA 1
ATOM 6683 C C . VAL C 1 59 ? -18.743 116.489 41.676 1.00 19.17 53 VAL C C 1
ATOM 6684 O O . VAL C 1 59 ? -19.419 116.067 42.614 1.00 18.52 53 VAL C O 1
ATOM 6688 N N . CYS C 1 60 ? -18.076 115.700 40.845 1.00 18.73 54 CYS C N 1
ATOM 6689 C CA . CYS C 1 60 ? -18.053 114.246 41.029 1.00 18.01 54 CYS C CA 1
ATOM 6690 C C . CYS C 1 60 ? -16.953 113.921 42.004 1.00 17.49 54 CYS C C 1
ATOM 6691 O O . CYS C 1 60 ? -15.833 114.424 41.889 1.00 17.60 54 CYS C O 1
ATOM 6694 N N . LEU C 1 61 ? -17.289 113.073 42.979 1.00 17.00 55 LEU C N 1
ATOM 6695 C CA . LEU C 1 61 ? -16.338 112.721 44.055 1.00 16.90 55 LEU C CA 1
ATOM 6696 C C . LEU C 1 61 ? -16.373 111.184 44.301 1.00 16.22 55 LEU C C 1
ATOM 6697 O O . LEU C 1 61 ? -17.173 110.429 43.683 1.00 15.96 55 LEU C O 1
ATOM 6702 N N . ASN C 1 62 ? -15.607 110.740 45.282 1.00 16.09 56 ASN C N 1
ATOM 6703 C CA . ASN C 1 62 ? -15.539 109.278 45.548 1.00 15.88 56 ASN C CA 1
ATOM 6704 C C . ASN C 1 62 ? -16.641 108.616 46.399 1.00 14.88 56 ASN C C 1
ATOM 6705 O O . ASN C 1 62 ? -16.638 107.399 46.548 1.00 14.16 56 ASN C O 1
ATOM 6710 N N . SER C 1 63 ? -17.538 109.424 46.982 1.00 14.52 57 SER C N 1
ATOM 6711 C CA . SER C 1 63 ? -18.673 108.924 47.751 1.00 14.22 57 SER C CA 1
ATOM 6712 C C . SER C 1 63 ? -19.671 110.074 47.957 1.00 14.69 57 SER C C 1
ATOM 6713 O O . SER C 1 63 ? -19.279 111.276 47.830 1.00 15.15 57 SER C O 1
ATOM 6716 N N . ALA C 1 64 ? -20.923 109.714 48.288 1.00 14.20 58 ALA C N 1
ATOM 6717 C CA . ALA C 1 64 ? -21.880 110.687 48.763 1.00 14.73 58 ALA C CA 1
ATOM 6718 C C . ALA C 1 64 ? -21.508 111.279 50.100 1.00 15.09 58 ALA C C 1
ATOM 6719 O O . ALA C 1 64 ? -21.802 112.454 50.347 1.00 14.96 58 ALA C O 1
ATOM 6721 N N . THR C 1 65 ? -20.876 110.454 50.960 1.00 15.31 59 THR C N 1
ATOM 6722 C CA . THR C 1 65 ? -20.399 110.934 52.242 1.00 15.92 59 THR C CA 1
ATOM 6723 C C . THR C 1 65 ? -19.414 112.108 52.035 1.00 16.16 59 THR C C 1
ATOM 6724 O O . THR C 1 65 ? -19.507 113.103 52.731 1.00 16.83 59 THR C O 1
ATOM 6728 N N . ALA C 1 66 ? -18.472 111.947 51.107 1.00 16.49 60 ALA C N 1
ATOM 6729 C CA . ALA C 1 66 ? -17.499 113.002 50.746 1.00 17.19 60 ALA C CA 1
ATOM 6730 C C . ALA C 1 66 ? -18.210 114.275 50.249 1.00 18.18 60 ALA C C 1
ATOM 6731 O O . ALA C 1 66 ? -17.851 115.361 50.651 1.00 17.45 60 ALA C O 1
ATOM 6733 N N . ALA C 1 67 ? -19.240 114.088 49.416 1.00 18.11 61 ALA C N 1
ATOM 6734 C CA . ALA C 1 67 ? -19.991 115.193 48.864 1.00 19.30 61 ALA C CA 1
ATOM 6735 C C . ALA C 1 67 ? -20.741 115.962 49.928 1.00 20.05 61 ALA C C 1
ATOM 6736 O O . ALA C 1 67 ? -20.611 117.197 49.993 1.00 20.21 61 ALA C O 1
ATOM 6738 N N . LEU C 1 68 ? -21.467 115.248 50.790 1.00 19.98 62 LEU C N 1
ATOM 6739 C CA . LEU C 1 68 ? -22.154 115.912 51.889 1.00 20.93 62 LEU C CA 1
ATOM 6740 C C . LEU C 1 68 ? -21.171 116.624 52.838 1.00 21.03 62 LEU C C 1
ATOM 6741 O O . LEU C 1 68 ? -21.359 117.794 53.190 1.00 20.98 62 LEU C O 1
ATOM 6746 N N . GLU C 1 69 ? -20.070 115.954 53.213 1.00 20.45 63 GLU C N 1
ATOM 6747 C CA . GLU C 1 69 ? -19.054 116.616 54.028 1.00 20.75 63 GLU C CA 1
ATOM 6748 C C . GLU C 1 69 ? -18.519 117.887 53.369 1.00 20.59 63 GLU C C 1
ATOM 6749 O O . GLU C 1 69 ? -18.383 118.945 54.040 1.00 21.43 63 GLU C O 1
ATOM 6755 N N . LEU C 1 70 ? -18.222 117.819 52.080 1.00 19.60 64 LEU C N 1
ATOM 6756 C CA . LEU C 1 70 ? -17.656 119.012 51.399 1.00 20.08 64 LEU C CA 1
ATOM 6757 C C . LEU C 1 70 ? -18.628 120.163 51.300 1.00 20.24 64 LEU C C 1
ATOM 6758 O O . LEU C 1 70 ? -18.237 121.288 51.450 1.00 20.39 64 LEU C O 1
ATOM 6763 N N . ILE C 1 71 ? -19.891 119.840 51.105 1.00 20.09 65 ILE C N 1
ATOM 6764 C CA . ILE C 1 71 ? -20.953 120.879 51.155 1.00 20.88 65 ILE C CA 1
ATOM 6765 C C . ILE C 1 71 ? -20.878 121.599 52.490 1.00 22.05 65 ILE C C 1
ATOM 6766 O O . ILE C 1 71 ? -20.796 122.870 52.540 1.00 23.11 65 ILE C O 1
ATOM 6771 N N . LEU C 1 72 ? -20.832 120.820 53.578 1.00 22.35 66 LEU C N 1
ATOM 6772 C CA . LEU C 1 72 ? -20.696 121.425 54.892 1.00 24.00 66 LEU C CA 1
ATOM 6773 C C . LEU C 1 72 ? -19.413 122.242 55.036 1.00 25.15 66 LEU C C 1
ATOM 6774 O O . LEU C 1 72 ? -19.425 123.322 55.635 1.00 25.97 66 LEU C O 1
ATOM 6779 N N . ARG C 1 73 ? -18.304 121.757 54.487 1.00 25.05 67 ARG C N 1
ATOM 6780 C CA . ARG C 1 73 ? -17.058 122.502 54.609 1.00 26.13 67 ARG C CA 1
ATOM 6781 C C . ARG C 1 73 ? -17.067 123.783 53.747 1.00 26.72 67 ARG C C 1
ATOM 6782 O O . ARG C 1 73 ? -16.470 124.770 54.125 1.00 27.19 67 ARG C O 1
ATOM 6790 N N . VAL C 1 74 ? -17.747 123.737 52.596 1.00 26.79 68 VAL C N 1
ATOM 6791 C CA . VAL C 1 74 ? -17.833 124.904 51.711 1.00 27.66 68 VAL C CA 1
ATOM 6792 C C . VAL C 1 74 ? -18.650 125.981 52.433 1.00 29.14 68 VAL C C 1
ATOM 6793 O O . VAL C 1 74 ? -18.256 127.164 52.501 1.00 29.92 68 VAL C O 1
ATOM 6797 N N . LEU C 1 75 ? -19.713 125.536 53.066 1.00 29.43 69 LEU C N 1
ATOM 6798 C CA . LEU C 1 75 ? -20.512 126.427 53.910 1.00 31.44 69 LEU C CA 1
ATOM 6799 C C . LEU C 1 75 ? -19.801 126.929 55.210 1.00 32.19 69 LEU C C 1
ATOM 6800 O O . LEU C 1 75 ? -20.345 127.770 55.905 1.00 33.17 69 LEU C O 1
ATOM 6805 N N . GLU C 1 76 ? -18.622 126.386 55.516 1.00 32.02 70 GLU C N 1
ATOM 6806 C CA . GLU C 1 76 ? -17.881 126.570 56.767 1.00 33.37 70 GLU C CA 1
ATOM 6807 C C . GLU C 1 76 ? -18.705 126.320 58.045 1.00 33.71 70 GLU C C 1
ATOM 6808 O O . GLU C 1 76 ? -18.568 127.006 59.033 1.00 34.70 70 GLU C O 1
ATOM 6814 N N . VAL C 1 77 ? -19.558 125.298 58.010 1.00 33.37 71 VAL C N 1
ATOM 6815 C CA . VAL C 1 77 ? -20.296 124.829 59.184 1.00 34.06 71 VAL C CA 1
ATOM 6816 C C . VAL C 1 77 ? -19.254 124.138 60.071 1.00 34.43 71 VAL C C 1
ATOM 6817 O O . VAL C 1 77 ? -18.488 123.298 59.594 1.00 34.64 71 VAL C O 1
ATOM 6821 N N . GLY C 1 78 ? -19.219 124.482 61.340 1.00 35.40 72 GLY C N 1
ATOM 6822 C CA . GLY C 1 78 ? -18.244 123.903 62.256 1.00 35.92 72 GLY C CA 1
ATOM 6823 C C . GLY C 1 78 ? -18.649 123.967 63.716 1.00 37.16 72 GLY C C 1
ATOM 6824 O O . GLY C 1 78 ? -19.854 123.988 64.023 1.00 37.52 72 GLY C O 1
ATOM 6825 N N . PRO C 1 79 ? -17.646 123.960 64.638 1.00 38.07 73 PRO C N 1
ATOM 6826 C CA . PRO C 1 79 ? -17.912 124.069 66.088 1.00 39.52 73 PRO C CA 1
ATOM 6827 C C . PRO C 1 79 ? -18.852 125.210 66.458 1.00 40.89 73 PRO C C 1
ATOM 6828 O O . PRO C 1 79 ? -18.691 126.328 65.966 1.00 40.87 73 PRO C O 1
ATOM 6832 N N . GLY C 1 80 ? -19.853 124.910 67.279 1.00 41.86 74 GLY C N 1
ATOM 6833 C CA . GLY C 1 80 ? -20.845 125.902 67.692 1.00 43.65 74 GLY C CA 1
ATOM 6834 C C . GLY C 1 80 ? -22.056 125.997 66.791 1.00 43.12 74 GLY C C 1
ATOM 6835 O O . GLY C 1 80 ? -23.062 126.559 67.199 1.00 43.88 74 GLY C O 1
ATOM 6836 N N . ASP C 1 81 ? -21.976 125.477 65.559 1.00 41.64 75 ASP C N 1
ATOM 6837 C CA . ASP C 1 81 ? -23.137 125.432 64.652 1.00 41.04 75 ASP C CA 1
ATOM 6838 C C . ASP C 1 81 ? -23.936 124.162 64.844 1.00 40.24 75 ASP C C 1
ATOM 6839 O O . ASP C 1 81 ? -23.406 123.131 65.240 1.00 40.28 75 ASP C O 1
ATOM 6844 N N . GLU C 1 82 ? -25.224 124.234 64.528 1.00 40.31 76 GLU C N 1
ATOM 6845 C CA . GLU C 1 82 ? -26.133 123.090 64.573 1.00 38.65 76 GLU C CA 1
ATOM 6846 C C . GLU C 1 82 ? -26.558 122.710 63.152 1.00 36.59 76 GLU C C 1
ATOM 6847 O O . GLU C 1 82 ? -26.779 123.582 62.289 1.00 37.44 76 GLU C O 1
ATOM 6853 N N . VAL C 1 83 ? -26.673 121.410 62.929 1.00 34.09 77 VAL C N 1
ATOM 6854 C CA . VAL C 1 83 ? -27.217 120.872 61.693 1.00 32.31 77 VAL C CA 1
ATOM 6855 C C . VAL C 1 83 ? -28.345 119.921 62.004 1.00 31.75 77 VAL C C 1
ATOM 6856 O O . VAL C 1 83 ? -28.155 118.971 62.754 1.00 31.66 77 VAL C O 1
ATOM 6860 N N . ILE C 1 84 ? -29.506 120.174 61.414 1.00 31.69 78 ILE C N 1
ATOM 6861 C CA . ILE C 1 84 ? -30.674 119.364 61.657 1.00 31.27 78 ILE C CA 1
ATOM 6862 C C . ILE C 1 84 ? -30.759 118.182 60.669 1.00 29.47 78 ILE C C 1
ATOM 6863 O O . ILE C 1 84 ? -30.562 118.333 59.466 1.00 27.89 78 ILE C O 1
ATOM 6868 N N . VAL C 1 85 ? -31.003 117.008 61.230 1.00 29.64 79 VAL C N 1
ATOM 6869 C CA . VAL C 1 85 ? -31.125 115.762 60.456 1.00 28.15 79 VAL C CA 1
ATOM 6870 C C . VAL C 1 85 ? -32.299 114.970 60.988 1.00 28.22 79 VAL C C 1
ATOM 6871 O O . VAL C 1 85 ? -32.622 115.072 62.172 1.00 28.80 79 VAL C O 1
ATOM 6875 N N . PRO C 1 86 ? -32.914 114.141 60.127 1.00 27.35 80 PRO C N 1
ATOM 6876 C CA . PRO C 1 86 ? -33.952 113.278 60.677 1.00 28.16 80 PRO C CA 1
ATOM 6877 C C . PRO C 1 86 ? -33.381 112.222 61.603 1.00 29.11 80 PRO C C 1
ATOM 6878 O O . PRO C 1 86 ? -32.222 111.796 61.425 1.00 27.88 80 PRO C O 1
ATOM 6882 N N . ALA C 1 87 ? -34.194 111.800 62.572 1.00 30.65 81 ALA C N 1
ATOM 6883 C CA . ALA C 1 87 ? -33.844 110.686 63.443 1.00 31.58 81 ALA C CA 1
ATOM 6884 C C . ALA C 1 87 ? -33.835 109.343 62.686 1.00 31.42 81 ALA C C 1
ATOM 6885 O O . ALA C 1 87 ? -33.107 108.411 63.080 1.00 32.25 81 ALA C O 1
ATOM 6887 N N . MET C 1 88 ? -34.575 109.294 61.570 1.00 30.68 82 MET C N 1
ATOM 6888 C CA . MET C 1 88 ? -34.708 108.127 60.718 1.00 30.30 82 MET C CA 1
ATOM 6889 C C . MET C 1 88 ? -33.923 108.382 59.440 1.00 28.97 82 MET C C 1
ATOM 6890 O O . MET C 1 88 ? -34.426 108.973 58.490 1.00 29.28 82 MET C O 1
ATOM 6895 N N . THR C 1 89 ? -32.652 107.997 59.461 1.00 27.47 83 THR C N 1
ATOM 6896 C CA . THR C 1 89 ? -31.823 108.068 58.273 1.00 26.68 83 THR C CA 1
ATOM 6897 C C . THR C 1 89 ? -30.599 107.184 58.444 1.00 26.01 83 THR C C 1
ATOM 6898 O O . THR C 1 89 ? -30.384 106.588 59.513 1.00 25.89 83 THR C O 1
ATOM 6902 N N . TYR C 1 90 ? -29.804 107.103 57.378 1.00 25.41 84 TYR C N 1
ATOM 6903 C CA . TYR C 1 90 ? -28.544 106.368 57.404 1.00 24.42 84 TYR C CA 1
ATOM 6904 C C . TYR C 1 90 ? -27.497 107.162 58.210 1.00 23.81 84 TYR C C 1
ATOM 6905 O O . TYR C 1 90 ? -27.481 108.387 58.171 1.00 23.68 84 TYR C O 1
ATOM 6914 N N . THR C 1 91 ? -26.610 106.474 58.885 1.00 22.84 85 THR C N 1
ATOM 6915 C CA . THR C 1 91 ? -25.549 107.153 59.690 1.00 23.24 85 THR C CA 1
ATOM 6916 C C . THR C 1 91 ? -24.757 108.247 58.969 1.00 23.12 85 THR C C 1
ATOM 6917 O O . THR C 1 91 ? -24.443 109.250 59.556 1.00 23.68 85 THR C O 1
ATOM 6921 N N . ALA C 1 92 ? -24.489 108.032 57.683 1.00 23.39 86 ALA C N 1
ATOM 6922 C CA . ALA C 1 92 ? -23.720 108.932 56.882 1.00 23.98 86 ALA C CA 1
ATOM 6923 C C . ALA C 1 92 ? -24.316 110.332 56.723 1.00 25.99 86 ALA C C 1
ATOM 6924 O O . ALA C 1 92 ? -23.538 111.293 56.583 1.00 27.41 86 ALA C O 1
ATOM 6926 N N . SER C 1 93 ? -25.648 110.467 56.817 1.00 26.19 87 SER C N 1
ATOM 6927 C CA . SER C 1 93 ? -26.284 111.773 56.800 1.00 26.41 87 SER C CA 1
ATOM 6928 C C . SER C 1 93 ? -25.877 112.632 58.020 1.00 25.85 87 SER C C 1
ATOM 6929 O O . SER C 1 93 ? -25.854 113.837 57.947 1.00 24.79 87 SER C O 1
ATOM 6932 N N . CYS C 1 94 ? -25.576 111.968 59.123 1.00 25.31 88 CYS C N 1
ATOM 6933 C CA . CYS C 1 94 ? -25.263 112.602 60.392 1.00 25.43 88 CYS C CA 1
ATOM 6934 C C . CYS C 1 94 ? -23.758 112.640 60.752 1.00 24.54 88 CYS C C 1
ATOM 6935 O O . CYS C 1 94 ? -23.277 113.626 61.358 1.00 25.26 88 CYS C O 1
ATOM 6938 N N . SER C 1 95 ? -23.027 111.585 60.393 1.00 22.68 89 SER C N 1
ATOM 6939 C CA . SER C 1 95 ? -21.613 111.483 60.752 1.00 22.26 89 SER C CA 1
ATOM 6940 C C . SER C 1 95 ? -20.786 112.666 60.231 1.00 22.27 89 SER C C 1
ATOM 6941 O O . SER C 1 95 ? -19.871 113.126 60.913 1.00 22.64 89 SER C O 1
ATOM 6944 N N . VAL C 1 96 ? -21.128 113.160 59.037 1.00 21.50 90 VAL C N 1
ATOM 6945 C CA . VAL C 1 96 ? -20.414 114.301 58.444 1.00 21.65 90 VAL C CA 1
ATOM 6946 C C . VAL C 1 96 ? -20.554 115.597 59.261 1.00 23.06 90 VAL C C 1
ATOM 6947 O O . VAL C 1 96 ? -19.652 116.411 59.272 1.00 23.41 90 VAL C O 1
ATOM 6951 N N . ILE C 1 97 ? -21.656 115.726 60.014 1.00 23.76 91 ILE C N 1
ATOM 6952 C CA . ILE C 1 97 ? -21.835 116.825 60.934 1.00 25.33 91 ILE C CA 1
ATOM 6953 C C . ILE C 1 97 ? -20.762 116.793 62.022 1.00 26.30 91 ILE C C 1
ATOM 6954 O O . ILE C 1 97 ? -20.135 117.818 62.328 1.00 27.13 91 ILE C O 1
ATOM 6959 N N . THR C 1 98 ? -20.543 115.601 62.588 1.00 26.63 92 THR C N 1
ATOM 6960 C CA . THR C 1 98 ? -19.535 115.453 63.643 1.00 27.77 92 THR C CA 1
ATOM 6961 C C . THR C 1 98 ? -18.143 115.619 63.048 1.00 26.92 92 THR C C 1
ATOM 6962 O O . THR C 1 98 ? -17.263 116.173 63.710 1.00 28.85 92 THR C O 1
ATOM 6966 N N . HIS C 1 99 ? -17.945 115.218 61.790 1.00 25.20 93 HIS C N 1
ATOM 6967 C CA . HIS C 1 99 ? -16.649 115.403 61.139 1.00 24.75 93 HIS C CA 1
ATOM 6968 C C . HIS C 1 99 ? -16.174 116.847 61.078 1.00 25.22 93 HIS C C 1
ATOM 6969 O O . HIS C 1 99 ? -15.019 117.120 61.297 1.00 25.88 93 HIS C O 1
ATOM 6976 N N . VAL C 1 100 ? -17.092 117.753 60.801 1.00 26.21 94 VAL C N 1
ATOM 6977 C CA . VAL C 1 100 ? -16.761 119.186 60.742 1.00 26.83 94 VAL C CA 1
ATOM 6978 C C . VAL C 1 100 ? -16.812 119.842 62.106 1.00 28.63 94 VAL C C 1
ATOM 6979 O O . VAL C 1 100 ? -16.563 121.059 62.226 1.00 30.00 94 VAL C O 1
ATOM 6983 N N . GLY C 1 101 ? -17.184 119.083 63.133 1.00 28.78 95 GLY C N 1
ATOM 6984 C CA . GLY C 1 101 ? -17.237 119.596 64.493 1.00 30.21 95 GLY C CA 1
ATOM 6985 C C . GLY C 1 101 ? -18.501 120.345 64.889 1.00 31.08 95 GLY C C 1
ATOM 6986 O O . GLY C 1 101 ? -18.541 120.913 65.955 1.00 32.24 95 GLY C O 1
ATOM 6987 N N . ALA C 1 102 ? -19.537 120.312 64.038 1.00 30.59 96 ALA C N 1
ATOM 6988 C CA . ALA C 1 102 ? -20.851 120.851 64.367 1.00 31.62 96 ALA C CA 1
ATOM 6989 C C . ALA C 1 102 ? -21.631 119.892 65.245 1.00 32.11 96 ALA C C 1
ATOM 6990 O O . ALA C 1 102 ? -21.257 118.723 65.431 1.00 31.03 96 ALA C O 1
ATOM 6992 N N . THR C 1 103 ? -22.749 120.385 65.745 1.00 33.64 97 THR C N 1
ATOM 6993 C CA . THR C 1 103 ? -23.624 119.626 66.621 1.00 34.18 97 THR C CA 1
ATOM 6994 C C . THR C 1 103 ? -24.850 119.110 65.855 1.00 33.58 97 THR C C 1
ATOM 6995 O O . THR C 1 103 ? -25.633 119.902 65.333 1.00 33.21 97 THR C O 1
ATOM 6999 N N . PRO C 1 104 ? -25.022 117.783 65.794 1.00 33.08 98 PRO C N 1
ATOM 7000 C CA . PRO C 1 104 ? -26.219 117.289 65.151 1.00 32.96 98 PRO C CA 1
ATOM 7001 C C . PRO C 1 104 ? -27.421 117.598 66.033 1.00 34.42 98 PRO C C 1
ATOM 7002 O O . PRO C 1 104 ? -27.302 117.508 67.246 1.00 35.58 98 PRO C O 1
ATOM 7006 N N . VAL C 1 105 ? -28.535 117.964 65.406 1.00 34.72 99 VAL C N 1
ATOM 7007 C CA . VAL C 1 105 ? -29.812 118.085 66.066 1.00 36.50 99 VAL C CA 1
ATOM 7008 C C . VAL C 1 105 ? -30.787 117.164 65.314 1.00 35.33 99 VAL C C 1
ATOM 7009 O O . VAL C 1 105 ? -31.104 117.407 64.148 1.00 33.99 99 VAL C O 1
ATOM 7013 N N . MET C 1 106 ? -31.270 116.126 65.988 1.00 35.10 100 MET C N 1
ATOM 7014 C CA . MET C 1 106 ? -32.180 115.162 65.372 1.00 34.66 100 MET C CA 1
ATOM 7015 C C . MET C 1 106 ? -33.639 115.593 65.573 1.00 36.17 100 MET C C 1
ATOM 7016 O O . MET C 1 106 ? -33.986 116.181 66.596 1.00 36.53 100 MET C O 1
ATOM 7021 N N . VAL C 1 107 ? -34.468 115.292 64.574 1.00 35.74 101 VAL C N 1
ATOM 7022 C CA . VAL C 1 107 ? -35.896 115.641 64.612 1.00 36.06 101 VAL C CA 1
ATOM 7023 C C . VAL C 1 107 ? -36.687 114.387 64.306 1.00 35.56 101 VAL C C 1
ATOM 7024 O O . VAL C 1 107 ? -36.343 113.631 63.373 1.00 33.47 101 VAL C O 1
ATOM 7028 N N . ASP C 1 108 ? -37.758 114.174 65.062 1.00 36.37 102 ASP C N 1
ATOM 7029 C CA . ASP C 1 108 ? -38.593 112.983 64.895 1.00 36.50 102 ASP C CA 1
ATOM 7030 C C . ASP C 1 108 ? -39.389 113.072 63.597 1.00 36.46 102 ASP C C 1
ATOM 7031 O O . ASP C 1 108 ? -39.520 114.149 63.008 1.00 38.01 102 ASP C O 1
ATOM 7036 N N . ILE C 1 109 ? -39.888 111.931 63.152 1.00 35.56 103 ILE C N 1
ATOM 7037 C CA . ILE C 1 109 ? -40.544 111.837 61.875 1.00 35.16 103 ILE C CA 1
ATOM 7038 C C . ILE C 1 109 ? -42.062 111.825 62.089 1.00 36.46 103 ILE C C 1
ATOM 7039 O O . ILE C 1 109 ? -42.536 111.897 63.220 1.00 36.41 103 ILE C O 1
ATOM 7044 N N . GLN C 1 110 ? -42.798 111.738 60.991 1.00 37.23 104 GLN C N 1
ATOM 7045 C CA . GLN C 1 110 ? -44.279 111.738 61.026 1.00 38.54 104 GLN C CA 1
ATOM 7046 C C . GLN C 1 110 ? -44.812 110.299 61.246 1.00 39.67 104 GLN C C 1
ATOM 7047 O O . GLN C 1 110 ? -44.035 109.339 61.257 1.00 38.81 104 GLN C O 1
ATOM 7053 N N . ALA C 1 111 ? -46.125 110.153 61.456 1.00 41.28 105 ALA C N 1
ATOM 7054 C CA . ALA C 1 111 ? -46.722 108.840 61.752 1.00 42.25 105 ALA C CA 1
ATOM 7055 C C . ALA C 1 111 ? -46.840 107.938 60.519 1.00 42.30 105 ALA C C 1
ATOM 7056 O O . ALA C 1 111 ? -46.768 106.698 60.630 1.00 43.65 105 ALA C O 1
ATOM 7058 N N . ASP C 1 112 ? -46.940 108.548 59.343 1.00 41.76 106 ASP C N 1
ATOM 7059 C CA . ASP C 1 112 ? -47.335 107.830 58.119 1.00 42.17 106 ASP C CA 1
ATOM 7060 C C . ASP C 1 112 ? -46.368 108.090 56.986 1.00 39.59 106 ASP C C 1
ATOM 7061 O O . ASP C 1 112 ? -46.732 107.931 55.816 1.00 38.71 106 ASP C O 1
ATOM 7066 N N . THR C 1 113 ? -45.140 108.481 57.328 1.00 37.89 107 THR C N 1
ATOM 7067 C CA . THR C 1 113 ? -44.101 108.656 56.355 1.00 35.30 107 THR C CA 1
ATOM 7068 C C . THR C 1 113 ? -42.785 108.847 57.107 1.00 33.84 107 THR C C 1
ATOM 7069 O O . THR C 1 113 ? -42.738 109.241 58.282 1.00 34.24 107 THR C O 1
ATOM 7073 N N . PHE C 1 114 ? -41.722 108.587 56.380 1.00 30.60 108 PHE C N 1
ATOM 7074 C CA . PHE C 1 114 ? -40.352 108.768 56.889 1.00 29.42 108 PHE C CA 1
ATOM 7075 C C . PHE C 1 114 ? -39.969 110.239 57.120 1.00 28.95 108 PHE C C 1
ATOM 7076 O O . PHE C 1 114 ? -38.988 110.502 57.819 1.00 26.99 108 PHE C O 1
ATOM 7084 N N . GLU C 1 115 ? -40.694 111.170 56.481 1.00 28.54 109 GLU C N 1
ATOM 7085 C CA . GLU C 1 115 ? -40.282 112.571 56.525 1.00 29.37 109 GLU C CA 1
ATOM 7086 C C . GLU C 1 115 ? -40.319 113.143 57.929 1.00 30.11 109 GLU C C 1
ATOM 7087 O O . GLU C 1 115 ? -41.100 112.687 58.793 1.00 30.64 109 GLU C O 1
ATOM 7093 N N . MET C 1 116 ? -39.476 114.144 58.151 1.00 30.38 110 MET C N 1
ATOM 7094 C CA . MET C 1 116 ? -39.498 114.871 59.434 1.00 32.14 110 MET C CA 1
ATOM 7095 C C . MET C 1 116 ? -40.879 115.480 59.662 1.00 33.05 110 MET C C 1
ATOM 7096 O O . MET C 1 116 ? -41.549 115.908 58.716 1.00 32.30 110 MET C O 1
ATOM 7101 N N . ASP C 1 117 ? -41.311 115.444 60.919 1.00 34.17 111 ASP C N 1
ATOM 7102 C CA . ASP C 1 117 ? -42.438 116.237 61.365 1.00 35.32 111 ASP C CA 1
ATOM 7103 C C . ASP C 1 117 ? -41.925 117.682 61.292 1.00 35.76 111 ASP C C 1
ATOM 7104 O O . ASP C 1 117 ? -41.013 118.051 62.028 1.00 35.38 111 ASP C O 1
ATOM 7109 N N . TYR C 1 118 ? -42.492 118.475 60.390 1.00 35.84 112 TYR C N 1
ATOM 7110 C CA . TYR C 1 118 ? -41.983 119.799 60.085 1.00 36.74 112 TYR C CA 1
ATOM 7111 C C . TYR C 1 118 ? -42.341 120.849 61.133 1.00 39.42 112 TYR C C 1
ATOM 7112 O O . TYR C 1 118 ? -41.738 121.912 61.141 1.00 39.18 112 TYR C O 1
ATOM 7121 N N . ASP C 1 119 ? -43.319 120.544 61.988 1.00 41.19 113 ASP C N 1
ATOM 7122 C CA . ASP C 1 119 ? -43.621 121.373 63.145 1.00 44.29 113 ASP C CA 1
ATOM 7123 C C . ASP C 1 119 ? -42.502 121.200 64.145 1.00 44.26 113 ASP C C 1
ATOM 7124 O O . ASP C 1 119 ? -42.002 122.182 64.685 1.00 44.39 113 ASP C O 1
ATOM 7129 N N . LEU C 1 120 ? -42.130 119.944 64.408 1.00 43.41 114 LEU C N 1
ATOM 7130 C CA . LEU C 1 120 ? -41.039 119.662 65.322 1.00 43.99 114 LEU C CA 1
ATOM 7131 C C . LEU C 1 120 ? -39.730 120.199 64.742 1.00 43.60 114 LEU C C 1
ATOM 7132 O O . LEU C 1 120 ? -38.857 120.631 65.493 1.00 43.64 114 LEU C O 1
ATOM 7137 N N . LEU C 1 121 ? -39.588 120.182 63.412 1.00 42.92 115 LEU C N 1
ATOM 7138 C CA . LEU C 1 121 ? -38.436 120.825 62.755 1.00 42.05 115 LEU C CA 1
ATOM 7139 C C . LEU C 1 121 ? -38.358 122.321 63.088 1.00 44.01 115 LEU C C 1
ATOM 7140 O O . LEU C 1 121 ? -37.288 122.822 63.467 1.00 43.50 115 LEU C O 1
ATOM 7145 N N . GLU C 1 122 ? -39.482 123.029 62.931 1.00 45.10 116 GLU C N 1
ATOM 7146 C CA . GLU C 1 122 ? -39.572 124.450 63.325 1.00 46.93 116 GLU C CA 1
ATOM 7147 C C . GLU C 1 122 ? -39.126 124.678 64.767 1.00 48.13 116 GLU C C 1
ATOM 7148 O O . GLU C 1 122 ? -38.297 125.560 65.027 1.00 48.58 116 GLU C O 1
ATOM 7154 N N . GLN C 1 123 ? -39.636 123.848 65.672 1.00 48.36 117 GLN C N 1
ATOM 7155 C CA . GLN C 1 123 ? -39.252 123.918 67.076 1.00 50.34 117 GLN C CA 1
ATOM 7156 C C . GLN C 1 123 ? -37.758 123.702 67.341 1.00 49.25 117 GLN C C 1
ATOM 7157 O O . GLN C 1 123 ? -37.203 124.322 68.234 1.00 50.91 117 GLN C O 1
ATOM 7163 N N . ALA C 1 124 ? -37.130 122.803 66.593 1.00 47.23 118 ALA C N 1
ATOM 7164 C CA . ALA C 1 124 ? -35.701 122.481 66.764 1.00 45.98 118 ALA C CA 1
ATOM 7165 C C . ALA C 1 124 ? -34.743 123.578 66.267 1.00 45.65 118 ALA C C 1
ATOM 7166 O O . ALA C 1 124 ? -33.563 123.558 66.615 1.00 45.64 118 ALA C O 1
ATOM 7168 N N . ILE C 1 125 ? -35.243 124.518 65.465 1.00 45.65 119 ILE C N 1
ATOM 7169 C CA . ILE C 1 125 ? -34.425 125.616 64.935 1.00 45.60 119 ILE C CA 1
ATOM 7170 C C . ILE C 1 125 ? -34.013 126.632 66.024 1.00 47.38 119 ILE C C 1
ATOM 7171 O O . ILE C 1 125 ? -34.830 127.055 66.840 1.00 48.13 119 ILE C O 1
ATOM 7176 N N . THR C 1 126 ? -32.723 126.992 66.017 1.00 47.05 120 THR C N 1
ATOM 7177 C CA . THR C 1 126 ? -32.159 127.982 66.944 1.00 48.86 120 THR C CA 1
ATOM 7178 C C . THR C 1 126 ? -31.306 128.983 66.164 1.00 48.97 120 THR C C 1
ATOM 7179 O O . THR C 1 126 ? -31.150 128.875 64.948 1.00 46.42 120 THR C O 1
ATOM 7183 N N . GLU C 1 127 ? -30.727 129.934 66.895 1.00 51.42 121 GLU C N 1
ATOM 7184 C CA . GLU C 1 127 ? -29.769 130.891 66.346 1.00 52.29 121 GLU C CA 1
ATOM 7185 C C . GLU C 1 127 ? -28.493 130.193 65.810 1.00 49.98 121 GLU C C 1
ATOM 7186 O O . GLU C 1 127 ? -27.786 130.753 64.979 1.00 49.22 121 GLU C O 1
ATOM 7192 N N . LYS C 1 128 ? -28.205 128.978 66.273 1.00 48.92 122 LYS C N 1
ATOM 7193 C CA . LYS C 1 128 ? -27.029 128.222 65.814 1.00 46.92 122 LYS C CA 1
ATOM 7194 C C . LYS C 1 128 ? -27.291 127.363 64.553 1.00 44.20 122 LYS C C 1
ATOM 7195 O O . LYS C 1 128 ? -26.338 126.869 63.938 1.00 42.04 122 LYS C O 1
ATOM 7201 N N . THR C 1 129 ? -28.553 127.173 64.170 1.00 42.98 123 THR C N 1
ATOM 7202 C CA . THR C 1 129 ? -28.875 126.303 63.047 1.00 40.97 123 THR C CA 1
ATOM 7203 C C . THR C 1 129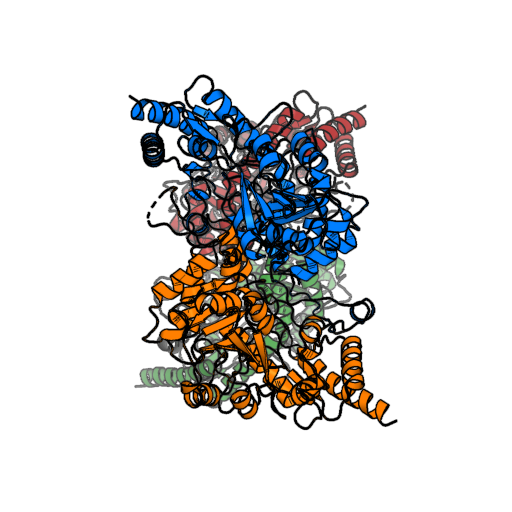 ? -28.351 126.924 61.751 1.00 39.80 123 THR C C 1
ATOM 7204 O O . THR C 1 129 ? -28.708 128.070 61.424 1.00 40.19 123 THR C O 1
ATOM 7208 N N . LYS C 1 130 ? -27.518 126.157 61.035 1.00 37.00 124 LYS C N 1
ATOM 7209 C CA . LYS C 1 130 ? -26.997 126.551 59.718 1.00 35.87 124 LYS C CA 1
ATOM 7210 C C . LYS C 1 130 ? -27.547 125.749 58.540 1.00 34.60 124 LYS C C 1
ATOM 7211 O O . LYS C 1 130 ? -27.650 126.277 57.440 1.00 33.50 124 LYS C O 1
ATOM 7217 N N . VAL C 1 131 ? -27.881 124.474 58.762 1.00 33.83 125 VAL C N 1
ATOM 7218 C CA . VAL C 1 131 ? -28.172 123.542 57.677 1.00 32.35 125 VAL C CA 1
ATOM 7219 C C . VAL C 1 131 ? -29.234 122.547 58.126 1.00 31.85 125 VAL C C 1
ATOM 7220 O O . VAL C 1 131 ? -29.312 122.178 59.305 1.00 32.56 125 VAL C O 1
ATOM 7224 N N . ILE C 1 132 ? -30.120 122.222 57.193 1.00 31.65 126 ILE C N 1
ATOM 7225 C CA . ILE C 1 132 ? -31.107 121.148 57.357 1.00 30.92 126 ILE C CA 1
ATOM 7226 C C . ILE C 1 132 ? -30.762 120.138 56.278 1.00 28.91 126 ILE C C 1
ATOM 7227 O O . ILE C 1 132 ? -30.569 120.514 55.109 1.00 27.83 126 ILE C O 1
ATOM 7232 N N . ILE C 1 133 ? -30.640 118.870 56.694 1.00 27.84 127 ILE C N 1
ATOM 7233 C CA . ILE C 1 133 ? -30.377 117.741 55.770 1.00 26.05 127 ILE C CA 1
ATOM 7234 C C . ILE C 1 133 ? -31.601 116.779 55.712 1.00 25.97 127 ILE C C 1
ATOM 7235 O O . ILE C 1 133 ? -31.653 115.779 56.440 1.00 25.38 127 ILE C O 1
ATOM 7240 N N . PRO C 1 134 ? -32.575 117.073 54.828 1.00 25.78 128 PRO C N 1
ATOM 7241 C CA . PRO C 1 134 ? -33.617 116.056 54.570 1.00 25.95 128 PRO C CA 1
ATOM 7242 C C . PRO C 1 134 ? -33.060 114.884 53.803 1.00 24.82 128 PRO C C 1
ATOM 7243 O O . PRO C 1 134 ? -32.078 115.064 53.033 1.00 24.22 128 PRO C O 1
ATOM 7247 N N . VAL C 1 135 ? -33.653 113.716 54.010 1.00 24.61 129 VAL C N 1
ATOM 7248 C CA . VAL C 1 135 ? -33.264 112.514 53.282 1.00 24.10 129 VAL C CA 1
ATOM 7249 C C . VAL C 1 135 ? -34.364 112.067 52.372 1.00 23.69 129 VAL C C 1
ATOM 7250 O O . VAL C 1 135 ? -35.527 111.936 52.784 1.00 24.17 129 VAL C O 1
ATOM 7254 N N . GLU C 1 136 ? -34.002 111.816 51.115 1.00 22.45 130 GLU C N 1
ATOM 7255 C CA . GLU C 1 136 ? -34.971 111.456 50.112 1.00 22.40 130 GLU C CA 1
ATOM 7256 C C . GLU C 1 136 ? -35.083 109.915 50.126 1.00 21.61 130 GLU C C 1
ATOM 7257 O O . GLU C 1 136 ? -34.625 109.209 49.216 1.00 20.83 130 GLU C O 1
ATOM 7263 N N . LEU C 1 137 ? -35.711 109.402 51.171 1.00 21.38 131 LEU C N 1
ATOM 7264 C CA . LEU C 1 137 ? -35.675 107.981 51.446 1.00 21.08 131 LEU C CA 1
ATOM 7265 C C . LEU C 1 137 ? -36.320 107.165 50.368 1.00 20.05 131 LEU C C 1
ATOM 7266 O O . LEU C 1 137 ? -37.451 107.454 49.961 1.00 20.29 131 LEU C O 1
ATOM 7271 N N . ALA C 1 138 ? -35.622 106.118 49.946 1.00 18.69 132 ALA C N 1
ATOM 7272 C CA . ALA C 1 138 ? -36.034 105.194 48.893 1.00 18.62 132 ALA C CA 1
ATOM 7273 C C . ALA C 1 138 ? -36.232 105.852 47.500 1.00 19.40 132 ALA C C 1
ATOM 7274 O O . ALA C 1 138 ? -36.589 105.144 46.574 1.00 19.86 132 ALA C O 1
ATOM 7276 N N . GLY C 1 139 ? -35.888 107.139 47.361 1.00 19.02 133 GLY C N 1
ATOM 7277 C CA . GLY C 1 139 ? -36.097 107.927 46.153 1.00 19.39 133 GLY C CA 1
ATOM 7278 C C . GLY C 1 139 ? -37.219 108.936 46.277 1.00 20.69 133 GLY C C 1
ATOM 7279 O O . GLY C 1 139 ? -37.429 109.764 45.383 1.00 21.59 133 GLY C O 1
ATOM 7280 N N . ILE C 1 140 ? -37.960 108.859 47.372 1.00 21.55 134 ILE C N 1
ATOM 7281 C CA . ILE C 1 140 ? -39.130 109.697 47.598 1.00 23.01 134 ILE C CA 1
ATOM 7282 C C . ILE C 1 140 ? -38.628 111.023 48.154 1.00 23.67 134 ILE C C 1
ATOM 7283 O O . ILE C 1 140 ? -38.014 111.062 49.220 1.00 22.99 134 ILE C O 1
ATOM 7288 N N . VAL C 1 141 ? -38.917 112.108 47.428 1.00 24.13 135 VAL C N 1
ATOM 7289 C CA . VAL C 1 141 ? -38.372 113.432 47.732 1.00 23.96 135 VAL C CA 1
ATOM 7290 C C . VAL C 1 141 ? -39.253 114.041 48.790 1.00 25.05 135 VAL C C 1
ATOM 7291 O O . VAL C 1 141 ? -40.462 113.919 48.699 1.00 25.07 135 VAL C O 1
ATOM 7295 N N . CYS C 1 142 ? -38.656 114.782 49.727 1.00 24.84 136 CYS C N 1
ATOM 7296 C CA . CYS C 1 142 ? -39.406 115.485 50.772 1.00 25.68 136 CYS C CA 1
ATOM 7297 C C . CYS C 1 142 ? -40.296 116.658 50.326 1.00 26.86 136 CYS C C 1
ATOM 7298 O O . CYS C 1 142 ? -40.248 117.130 49.189 1.00 27.22 136 CYS C O 1
ATOM 7301 N N . ASP C 1 143 ? -41.101 117.148 51.260 1.00 27.68 137 ASP C N 1
ATOM 7302 C CA . ASP C 1 143 ? -42.053 118.258 51.041 1.00 29.07 137 ASP C CA 1
ATOM 7303 C C . ASP C 1 143 ? -41.234 119.568 51.029 1.00 29.67 137 ASP C C 1
ATOM 7304 O O . ASP C 1 143 ? -41.151 120.275 52.040 1.00 30.06 137 ASP C O 1
ATOM 7309 N N . TYR C 1 144 ? -40.616 119.876 49.887 1.00 29.15 138 TYR C N 1
ATOM 7310 C CA . TYR C 1 144 ? -39.750 121.053 49.809 1.00 29.86 138 TYR C CA 1
ATOM 7311 C C . TYR C 1 144 ? -40.491 122.382 49.939 1.00 31.70 138 TYR C C 1
ATOM 7312 O O . TYR C 1 144 ? -39.948 123.304 50.523 1.00 32.37 138 TYR C O 1
ATOM 7321 N N . ASP C 1 145 ? -41.729 122.476 49.456 1.00 32.34 139 ASP C N 1
ATOM 7322 C CA . ASP C 1 145 ? -42.499 123.697 49.691 1.00 34.22 139 ASP C CA 1
ATOM 7323 C C . ASP C 1 145 ? -42.595 123.989 51.179 1.00 34.98 139 ASP C C 1
ATOM 7324 O O . ASP C 1 145 ? -42.389 125.122 51.577 1.00 35.59 139 ASP C O 1
ATOM 7329 N N . ARG C 1 146 ? -42.854 122.969 51.994 1.00 34.22 140 ARG C N 1
ATOM 7330 C CA . ARG C 1 146 ? -42.906 123.156 53.429 1.00 35.44 140 ARG C CA 1
ATOM 7331 C C . ARG C 1 146 ? -41.510 123.486 54.008 1.00 35.60 140 ARG C C 1
ATOM 7332 O O . ARG C 1 146 ? -41.367 124.414 54.815 1.00 36.79 140 ARG C O 1
ATOM 7340 N N . LEU C 1 147 ? -40.510 122.711 53.622 1.00 34.27 141 LEU C N 1
ATOM 7341 C CA . LEU C 1 147 ? -39.143 122.990 54.105 1.00 34.41 141 LEU C CA 1
ATOM 7342 C C . LEU C 1 147 ? -38.703 124.437 53.858 1.00 35.08 141 LEU C C 1
ATOM 7343 O O . LEU C 1 147 ? -38.214 125.092 54.782 1.00 36.24 141 LEU C O 1
ATOM 7348 N N . PHE C 1 148 ? -38.874 124.932 52.635 1.00 34.99 142 PHE C N 1
ATOM 7349 C CA . PHE C 1 148 ? -38.495 126.317 52.331 1.00 36.07 142 PHE C CA 1
ATOM 7350 C C . PHE C 1 148 ? -39.331 127.358 53.100 1.00 37.63 142 PHE C C 1
ATOM 7351 O O . PHE C 1 148 ? -38.829 128.420 53.447 1.00 38.03 142 PHE C O 1
ATOM 7359 N N . GLN C 1 149 ? -40.589 127.030 53.374 1.00 38.38 143 GLN C N 1
ATOM 7360 C CA . GLN C 1 149 ? -41.464 127.862 54.211 1.00 40.78 143 GLN C CA 1
ATOM 7361 C C . GLN C 1 149 ? -40.900 127.972 55.638 1.00 41.51 143 GLN C C 1
ATOM 7362 O O . GLN C 1 149 ? -40.899 129.054 56.221 1.00 41.91 143 GLN C O 1
ATOM 7368 N N . VAL C 1 150 ? -40.421 126.841 56.179 1.00 41.02 144 VAL C N 1
ATOM 7369 C CA . VAL C 1 150 ? -39.851 126.790 57.545 1.00 42.11 144 VAL C CA 1
ATOM 7370 C C . VAL C 1 150 ? -38.626 127.677 57.676 1.00 43.38 144 VAL C C 1
ATOM 7371 O O . VAL C 1 150 ? -38.587 128.544 58.569 1.00 44.81 144 VAL C O 1
ATOM 7375 N N . VAL C 1 151 ? -37.661 127.514 56.775 1.00 43.04 145 VAL C N 1
ATOM 7376 C CA . VAL C 1 151 ? -36.432 128.325 56.855 1.00 44.06 145 VAL C CA 1
ATOM 7377 C C . VAL C 1 151 ? -36.707 129.832 56.671 1.00 46.65 145 VAL C C 1
ATOM 7378 O O . VAL C 1 151 ? -36.087 130.676 57.349 1.00 47.22 145 VAL C O 1
ATOM 7382 N N . GLU C 1 152 ? -37.631 130.162 55.765 1.00 48.74 146 GLU C N 1
ATOM 7383 C CA . GLU C 1 152 ? -38.087 131.556 55.568 1.00 52.11 146 GLU C CA 1
ATOM 7384 C C . GLU C 1 152 ? -38.767 132.109 56.811 1.00 54.05 146 GLU C C 1
ATOM 7385 O O . GLU C 1 152 ? -38.486 133.243 57.205 1.00 55.04 146 GLU C O 1
ATOM 7391 N N . LYS C 1 153 ? -39.644 131.308 57.419 1.00 54.48 147 LYS C N 1
ATOM 7392 C CA . LYS C 1 153 ? -40.364 131.708 58.627 1.00 57.22 147 LYS C CA 1
ATOM 7393 C C . LYS C 1 153 ? -39.412 132.033 59.772 1.00 59.05 147 LYS C C 1
ATOM 7394 O O . LYS C 1 153 ? -39.642 132.983 60.517 1.00 60.14 147 LYS C O 1
ATOM 7400 N N . LYS C 1 154 ? -38.347 131.240 59.904 1.00 58.49 148 LYS C N 1
ATOM 7401 C CA . LYS C 1 154 ? -37.363 131.409 60.980 1.00 60.01 148 LYS C CA 1
ATOM 7402 C C . LYS C 1 154 ? -36.143 132.257 60.594 1.00 59.98 148 LYS C C 1
ATOM 7403 O O . LYS C 1 154 ? -35.164 132.277 61.336 1.00 59.54 148 LYS C O 1
ATOM 7409 N N . ARG C 1 155 ? -36.206 132.960 59.459 1.00 60.63 149 ARG C N 1
ATOM 7410 C CA . ARG C 1 155 ? -35.080 133.789 58.982 1.00 61.06 149 ARG C CA 1
ATOM 7411 C C . ARG C 1 155 ? -34.400 134.620 60.044 1.00 63.32 149 ARG C C 1
ATOM 7412 O O . ARG C 1 155 ? -33.178 134.750 60.029 1.00 62.22 149 ARG C O 1
ATOM 7420 N N . ASP C 1 156 ? -35.209 135.230 60.912 1.00 65.16 150 ASP C N 1
ATOM 7421 C CA . ASP C 1 156 ? -34.696 136.127 61.953 1.00 67.42 150 ASP C CA 1
ATOM 7422 C C . ASP C 1 156 ? -33.833 135.442 63.030 1.00 66.89 150 ASP C C 1
ATOM 7423 O O . ASP C 1 156 ? -33.096 136.117 63.732 1.00 67.25 150 ASP C O 1
ATOM 7428 N N . PHE C 1 157 ? -33.923 134.113 63.152 1.00 66.42 151 PHE C N 1
ATOM 7429 C CA . PHE C 1 157 ? -32.989 133.349 63.998 1.00 65.76 151 PHE C CA 1
ATOM 7430 C C . PHE C 1 157 ? -31.578 133.268 63.388 1.00 63.15 151 PHE C C 1
ATOM 7431 O O . PHE C 1 157 ? -30.620 132.995 64.100 1.00 62.35 151 PHE C O 1
ATOM 7439 N N . PHE C 1 158 ? -31.449 133.481 62.080 1.00 61.66 152 PHE C N 1
ATOM 7440 C CA . PHE C 1 158 ? -30.189 133.222 61.375 1.00 59.95 152 PHE C CA 1
ATOM 7441 C C . PHE C 1 158 ? -29.194 134.361 61.507 1.00 61.94 152 PHE C C 1
ATOM 7442 O O . PHE C 1 158 ? -29.565 135.526 61.431 1.00 64.45 152 PHE C O 1
ATOM 7450 N N . THR C 1 159 ? -27.931 134.015 61.733 1.00 61.78 153 THR C N 1
ATOM 7451 C CA . THR C 1 159 ? -26.842 135.001 61.772 1.00 63.60 153 THR C CA 1
ATOM 7452 C C . THR C 1 159 ? -25.712 134.379 60.994 1.00 60.66 153 THR C C 1
ATOM 7453 O O . THR C 1 159 ? -25.060 133.449 61.483 1.00 61.59 153 THR C O 1
ATOM 7457 N N . ALA C 1 160 ? -25.492 134.885 59.790 1.00 58.01 154 ALA C N 1
ATOM 7458 C CA . ALA C 1 160 ? -24.419 134.402 58.936 1.00 55.09 154 ALA C CA 1
ATOM 7459 C C . ALA C 1 160 ? -23.028 134.542 59.601 1.00 53.99 154 ALA C C 1
ATOM 7460 O O . ALA C 1 160 ? -22.797 135.498 60.334 1.00 54.53 154 ALA C O 1
ATOM 7462 N N . SER C 1 161 ? -22.148 133.548 59.414 1.00 50.39 155 SER C N 1
ATOM 7463 C CA . SER C 1 161 ? -20.761 133.648 59.899 1.00 49.23 155 SER C CA 1
ATOM 7464 C C . SER C 1 161 ? -19.764 133.027 58.930 1.00 46.92 155 SER C C 1
ATOM 7465 O O . SER C 1 161 ? -18.766 132.451 59.346 1.00 46.05 155 SER C O 1
ATOM 7468 N N . SER C 1 162 ? -20.052 133.121 57.637 1.00 45.00 156 SER C N 1
ATOM 7469 C CA . SER C 1 162 ? -19.118 132.739 56.603 1.00 43.03 156 SER C CA 1
ATOM 7470 C C . SER C 1 162 ? -19.581 133.355 55.313 1.00 42.92 156 SER C C 1
ATOM 7471 O O . SER C 1 162 ? -20.723 133.811 55.216 1.00 44.52 156 SER C O 1
ATOM 7474 N N . LYS C 1 163 ? -18.692 133.367 54.328 1.00 43.01 157 LYS C N 1
ATOM 7475 C CA . LYS C 1 163 ? -19.015 133.918 53.025 1.00 44.79 157 LYS C CA 1
ATOM 7476 C C . LYS C 1 163 ? -20.353 133.393 52.500 1.00 44.88 157 LYS C C 1
ATOM 7477 O O . LYS C 1 163 ? -21.292 134.161 52.251 1.00 46.37 157 LYS C O 1
ATOM 7483 N N . TRP C 1 164 ? -20.439 132.074 52.355 1.00 43.25 158 TRP C N 1
ATOM 7484 C CA . TRP C 1 164 ? -21.615 131.474 51.738 1.00 43.62 158 TRP C CA 1
ATOM 7485 C C . TRP C 1 164 ? -22.862 131.535 52.614 1.00 45.12 158 TRP C C 1
ATOM 7486 O O . TRP C 1 164 ? -23.973 131.742 52.097 1.00 48.16 158 TRP C O 1
ATOM 7497 N N . GLN C 1 165 ? -22.694 131.474 53.934 1.00 46.74 159 GLN C N 1
ATOM 7498 C CA . GLN C 1 165 ? -23.835 131.690 54.836 1.00 48.85 159 GLN C CA 1
ATOM 7499 C C . GLN C 1 165 ? -24.448 133.084 54.699 1.00 52.64 159 GLN C C 1
ATOM 7500 O O . GLN C 1 165 ? -25.670 133.261 54.829 1.00 55.63 159 GLN C O 1
ATOM 7506 N N . LYS C 1 166 ? -23.595 134.080 54.493 1.00 55.28 160 LYS C N 1
ATOM 7507 C CA . LYS C 1 166 ? -24.065 135.452 54.217 1.00 57.89 160 LYS C CA 1
ATOM 7508 C C . LYS C 1 166 ? -24.874 135.577 52.929 1.00 57.59 160 LYS C C 1
ATOM 7509 O O . LYS C 1 166 ? -25.853 136.329 52.875 1.00 61.14 160 LYS C O 1
ATOM 7515 N N . ALA C 1 167 ? -24.437 134.848 51.907 1.00 56.89 161 ALA C N 1
ATOM 7516 C CA . ALA C 1 167 ? -25.045 134.897 50.575 1.00 55.48 161 ALA C CA 1
ATOM 7517 C C . ALA C 1 167 ? -26.525 134.451 50.594 1.00 54.28 161 ALA C C 1
ATOM 7518 O O . ALA C 1 167 ? -27.426 135.141 50.112 1.00 56.06 161 ALA C O 1
ATOM 7520 N N . PHE C 1 168 ? -26.746 133.288 51.172 1.00 49.14 162 PHE C N 1
ATOM 7521 C CA . PHE C 1 168 ? -28.083 132.803 51.502 1.00 46.97 162 PHE C CA 1
ATOM 7522 C C . PHE C 1 168 ? -28.884 133.658 52.477 1.00 46.76 162 PHE C C 1
ATOM 7523 O O . PHE C 1 168 ? -30.022 134.049 52.216 1.00 47.03 162 PHE C O 1
ATOM 7531 N N . ASN C 1 169 ? -28.233 133.999 53.569 1.00 45.75 163 ASN C N 1
ATOM 7532 C CA . ASN C 1 169 ? -28.789 134.690 54.722 1.00 45.87 163 ASN C CA 1
ATOM 7533 C C . ASN C 1 169 ? -29.963 134.032 55.437 1.00 43.38 163 ASN C C 1
ATOM 7534 O O . ASN C 1 169 ? -30.805 134.675 56.069 1.00 43.66 163 ASN C O 1
ATOM 7539 N N . ARG C 1 170 ? -29.972 132.701 55.350 1.00 39.29 164 ARG C N 1
ATOM 7540 C CA . ARG C 1 170 ? -30.949 131.867 55.996 1.00 37.79 164 ARG C CA 1
ATOM 7541 C C . ARG C 1 170 ? -30.340 130.421 56.130 1.00 35.35 164 ARG C C 1
ATOM 7542 O O . ARG C 1 170 ? -29.210 130.188 55.711 1.00 33.97 164 ARG C O 1
ATOM 7550 N N . ILE C 1 171 ? -31.072 129.545 56.804 1.00 34.60 165 ILE C N 1
ATOM 7551 C CA . ILE C 1 171 ? -30.700 128.127 56.900 1.00 33.08 165 ILE C CA 1
ATOM 7552 C C . ILE C 1 171 ? -30.585 127.582 55.485 1.00 31.69 165 ILE C C 1
ATOM 7553 O O . ILE C 1 171 ? -31.463 127.828 54.662 1.00 31.79 165 ILE C O 1
ATOM 7558 N N . VAL C 1 172 ? -29.494 126.856 55.210 1.00 30.79 166 VAL C N 1
ATOM 7559 C CA . VAL C 1 172 ? -29.284 126.251 53.904 1.00 29.80 166 VAL C CA 1
ATOM 7560 C C . VAL C 1 172 ? -29.839 124.813 53.943 1.00 28.76 166 VAL C C 1
ATOM 7561 O O . VAL C 1 172 ? -29.637 124.093 54.938 1.00 29.34 166 VAL C O 1
ATOM 7565 N N . ILE C 1 173 ? -30.535 124.410 52.877 1.00 27.97 167 ILE C N 1
ATOM 7566 C CA . ILE C 1 173 ? -31.199 123.111 52.848 1.00 27.03 167 ILE C CA 1
ATOM 7567 C C . ILE C 1 173 ? -30.414 122.246 51.906 1.00 25.98 167 ILE C C 1
ATOM 7568 O O . ILE C 1 173 ? -30.325 122.585 50.731 1.00 26.22 167 ILE C O 1
ATOM 7573 N N . VAL C 1 174 ? -29.833 121.172 52.453 1.00 24.73 168 VAL C N 1
ATOM 7574 C CA . VAL C 1 174 ? -28.984 120.289 51.726 1.00 23.82 168 VAL C CA 1
ATOM 7575 C C . VAL C 1 174 ? -29.660 118.930 51.635 1.00 23.16 168 VAL C C 1
ATOM 7576 O O . VAL C 1 174 ? -29.787 118.237 52.647 1.00 23.67 168 VAL C O 1
ATOM 7580 N N . SER C 1 175 ? -29.993 118.520 50.424 1.00 22.41 169 SER C N 1
ATOM 7581 C CA . SER C 1 175 ? -30.637 117.236 50.203 1.00 22.02 169 SER C CA 1
ATOM 7582 C C . SER C 1 175 ? -29.640 116.074 50.245 1.00 21.16 169 SER C C 1
ATOM 7583 O O . SER C 1 175 ? -28.676 116.058 49.457 1.00 20.66 169 SER C O 1
ATOM 7586 N N . ASP C 1 176 ? -29.872 115.131 51.167 1.00 20.19 170 ASP C N 1
ATOM 7587 C CA . ASP C 1 176 ? -29.277 113.824 51.019 1.00 19.29 170 ASP C CA 1
ATOM 7588 C C . ASP C 1 176 ? -30.097 112.991 49.983 1.00 18.36 170 ASP C C 1
ATOM 7589 O O . ASP C 1 176 ? -31.078 112.346 50.349 1.00 18.06 170 ASP C O 1
ATOM 7594 N N . SER C 1 177 ? -29.657 113.054 48.720 1.00 17.75 171 SER C N 1
ATOM 7595 C CA . SER C 1 177 ? -30.226 112.315 47.612 1.00 17.57 171 SER C CA 1
ATOM 7596 C C . SER C 1 177 ? -29.451 111.058 47.214 1.00 16.73 171 SER C C 1
ATOM 7597 O O . SER C 1 177 ? -29.401 110.653 46.056 1.00 15.88 171 SER C O 1
ATOM 7600 N N . ALA C 1 178 ? -28.844 110.424 48.188 1.00 16.71 172 ALA C N 1
ATOM 7601 C CA . ALA C 1 178 ? -28.144 109.145 47.915 1.00 16.37 172 ALA C CA 1
ATOM 7602 C C . ALA C 1 178 ? -29.083 108.185 47.184 1.00 16.91 172 ALA C C 1
ATOM 7603 O O . ALA C 1 178 ? -28.674 107.469 46.294 1.00 16.96 172 ALA C O 1
ATOM 7605 N N . HIS C 1 179 ? -30.344 108.183 47.556 1.00 17.76 173 HIS C N 1
ATOM 7606 C CA . HIS C 1 179 ? -31.326 107.258 46.967 1.00 17.44 173 HIS C CA 1
ATOM 7607 C C . HIS C 1 179 ? -32.101 107.811 45.784 1.00 18.20 173 HIS C C 1
ATOM 7608 O O . HIS C 1 179 ? -33.040 107.155 45.316 1.00 18.61 173 HIS C O 1
ATOM 7615 N N . ALA C 1 180 ? -31.794 109.037 45.349 1.00 18.42 174 ALA C N 1
ATOM 7616 C CA . ALA C 1 180 ? -32.777 109.873 44.595 1.00 18.55 174 ALA C CA 1
ATOM 7617 C C . ALA C 1 180 ? -32.284 110.458 43.290 1.00 18.61 174 ALA C C 1
ATOM 7618 O O . ALA C 1 180 ? -32.938 111.303 42.723 1.00 18.07 174 ALA C O 1
ATOM 7620 N N . LEU C 1 181 ? -31.173 109.920 42.742 1.00 18.59 175 LEU C N 1
ATOM 7621 C CA . LEU C 1 181 ? -30.835 110.319 41.383 1.00 19.45 175 LEU C CA 1
ATOM 7622 C C . LEU C 1 181 ? -31.953 109.945 40.409 1.00 20.03 175 LEU C C 1
ATOM 7623 O O . LEU C 1 181 ? -32.322 108.759 40.312 1.00 20.00 175 LEU C O 1
ATOM 7628 N N . GLY C 1 182 ? -32.490 110.951 39.733 1.00 20.94 176 GLY C N 1
ATOM 7629 C CA . GLY C 1 182 ? -33.611 110.788 38.804 1.00 21.34 176 GLY C CA 1
ATOM 7630 C C . GLY C 1 182 ? -35.003 110.909 39.406 1.00 21.70 176 GLY C C 1
ATOM 7631 O O . GLY C 1 182 ? -35.962 110.776 38.687 1.00 22.78 176 GLY C O 1
ATOM 7632 N N . SER C 1 183 ? -35.138 111.132 40.710 1.00 21.47 177 SER C N 1
ATOM 7633 C CA . SER C 1 183 ? -36.453 111.392 41.310 1.00 21.87 177 SER C CA 1
ATOM 7634 C C . SER C 1 183 ? -36.886 112.824 40.952 1.00 22.90 177 SER C C 1
ATOM 7635 O O . SER C 1 183 ? -36.049 113.656 40.621 1.00 22.06 177 SER C O 1
ATOM 7638 N N . THR C 1 184 ? -38.188 113.067 40.989 1.00 23.79 178 THR C N 1
ATOM 7639 C CA . THR C 1 184 ? -38.742 114.410 40.777 1.00 25.31 178 THR C CA 1
ATOM 7640 C C . THR C 1 184 ? -39.777 114.797 41.839 1.00 25.51 178 THR C C 1
ATOM 7641 O O . THR C 1 184 ? -40.411 113.949 42.464 1.00 25.71 178 THR C O 1
ATOM 7645 N N . TYR C 1 185 ? -39.896 116.108 42.024 1.00 26.19 179 TYR C N 1
ATOM 7646 C CA . TYR C 1 185 ? -40.783 116.748 42.969 1.00 26.43 179 TYR C CA 1
ATOM 7647 C C . TYR C 1 185 ? -41.404 117.905 42.211 1.00 27.73 179 TYR C C 1
ATOM 7648 O O . TYR C 1 185 ? -40.691 118.825 41.802 1.00 27.26 179 TYR C O 1
ATOM 7657 N N . LYS C 1 186 ? -42.714 117.811 41.983 1.00 29.15 180 LYS C N 1
ATOM 7658 C CA . LYS C 1 186 ? -43.462 118.780 41.197 1.00 30.97 180 LYS C CA 1
ATOM 7659 C C . LYS C 1 186 ? -42.852 118.935 39.829 1.00 30.98 180 LYS C C 1
ATOM 7660 O O . LYS C 1 186 ? -42.670 120.019 39.339 1.00 31.20 180 LYS C O 1
ATOM 7666 N N . GLY C 1 187 ? -42.435 117.810 39.260 1.00 30.95 181 GLY C N 1
ATOM 7667 C CA . GLY C 1 187 ? -41.797 117.797 37.948 1.00 31.36 181 GLY C CA 1
ATOM 7668 C C . GLY C 1 187 ? -40.360 118.238 37.852 1.00 31.42 181 GLY C C 1
ATOM 7669 O O . GLY C 1 187 ? -39.788 118.152 36.756 1.00 33.10 181 GLY C O 1
ATOM 7670 N N . GLN C 1 188 ? -39.719 118.612 38.971 1.00 30.63 182 GLN C N 1
ATOM 7671 C CA . GLN C 1 188 ? -38.360 119.069 38.921 1.00 29.94 182 GLN C CA 1
ATOM 7672 C C . GLN C 1 188 ? -37.408 117.981 39.455 1.00 28.10 182 GLN C C 1
ATOM 7673 O O . GLN C 1 188 ? -37.700 117.360 40.465 1.00 26.48 182 GLN C O 1
ATOM 7679 N N . PRO C 1 189 ? -36.268 117.777 38.782 1.00 27.67 183 PRO C N 1
ATOM 7680 C CA . PRO C 1 189 ? -35.301 116.721 39.227 1.00 26.70 183 PRO C CA 1
ATOM 7681 C C . PRO C 1 189 ? -34.636 117.003 40.546 1.00 26.57 183 PRO C C 1
ATOM 7682 O O . PRO C 1 189 ? -34.251 118.149 40.825 1.00 27.40 183 PRO C O 1
ATOM 7686 N N . SER C 1 190 ? -34.458 115.955 41.348 1.00 26.06 184 SER C N 1
ATOM 7687 C CA . SER C 1 190 ? -33.672 116.070 42.547 1.00 26.06 184 SER C CA 1
ATOM 7688 C C . SER C 1 190 ? -32.296 116.576 42.080 1.00 25.01 184 SER C C 1
ATOM 7689 O O . SER C 1 190 ? -31.836 116.199 40.997 1.00 24.70 184 SER C O 1
ATOM 7692 N N . GLY C 1 191 ? -31.687 117.469 42.867 1.00 24.33 185 GLY C N 1
ATOM 7693 C CA . GLY C 1 191 ? -30.533 118.216 42.445 1.00 23.93 185 GLY C CA 1
ATOM 7694 C C . GLY C 1 191 ? -30.891 119.703 42.251 1.00 25.58 185 GLY C C 1
ATOM 7695 O O . GLY C 1 191 ? -30.147 120.563 42.662 1.00 25.96 185 GLY C O 1
ATOM 7696 N N . SER C 1 192 ? -32.060 119.958 41.655 1.00 26.02 186 SER C N 1
ATOM 7697 C CA . SER C 1 192 ? -32.561 121.305 41.371 1.00 27.97 186 SER C CA 1
ATOM 7698 C C . SER C 1 192 ? -33.444 121.895 42.473 1.00 28.78 186 SER C C 1
ATOM 7699 O O . SER C 1 192 ? -33.937 122.984 42.309 1.00 30.66 186 SER C O 1
ATOM 7702 N N . ILE C 1 193 ? -33.715 121.156 43.541 1.00 28.23 187 ILE C N 1
ATOM 7703 C CA . ILE C 1 193 ? -34.767 121.540 44.477 1.00 28.98 187 ILE C CA 1
ATOM 7704 C C . ILE C 1 193 ? -34.177 122.159 45.734 1.00 29.14 187 ILE C C 1
ATOM 7705 O O . ILE C 1 193 ? -34.526 123.272 46.127 1.00 30.08 187 ILE C O 1
ATOM 7710 N N . ALA C 1 194 ? -33.281 121.438 46.364 1.00 26.96 188 ALA C N 1
ATOM 7711 C CA . ALA C 1 194 ? -32.580 121.932 47.535 1.00 27.22 188 ALA C CA 1
ATOM 7712 C C . ALA C 1 194 ? -31.519 122.937 47.121 1.00 26.98 188 ALA C C 1
ATOM 7713 O O . ALA C 1 194 ? -31.184 123.030 45.946 1.00 26.54 188 ALA C O 1
ATOM 7715 N N . ASP C 1 195 ? -30.986 123.634 48.099 1.00 27.32 189 ASP C N 1
ATOM 7716 C CA . ASP C 1 195 ? -29.880 124.572 47.867 1.00 27.95 189 ASP C CA 1
ATOM 7717 C C . ASP C 1 195 ? -28.624 123.826 47.408 1.00 26.89 189 ASP C C 1
ATOM 7718 O O . ASP C 1 195 ? -28.003 124.190 46.416 1.00 28.69 189 ASP C O 1
ATOM 7723 N N . PHE C 1 196 ? -28.305 122.760 48.104 1.00 25.50 190 PHE C N 1
ATOM 7724 C CA . PHE C 1 196 ? -27.261 121.824 47.682 1.00 24.33 190 PHE C CA 1
ATOM 7725 C C . PHE C 1 196 ? -27.826 120.399 47.760 1.00 22.55 190 PHE C C 1
ATOM 7726 O O . PHE C 1 196 ? -28.746 120.148 48.545 1.00 22.22 190 PHE C O 1
ATOM 7734 N N . THR C 1 197 ? -27.274 119.501 46.918 1.00 20.90 191 THR C N 1
ATOM 7735 C CA . THR C 1 197 ? -27.664 118.117 46.927 1.00 19.80 191 THR C CA 1
ATOM 7736 C C . THR C 1 197 ? -26.427 117.190 46.826 1.00 19.05 191 THR C C 1
ATOM 7737 O O . THR C 1 197 ? -25.537 117.440 46.002 1.00 18.79 191 THR C O 1
ATOM 7741 N N . SER C 1 198 ? -26.439 116.106 47.602 1.00 18.38 192 SER C N 1
ATOM 7742 C CA . SER C 1 198 ? -25.489 114.992 47.425 1.00 17.77 192 SER C CA 1
ATOM 7743 C C . SER C 1 198 ? -26.132 113.768 46.895 1.00 17.26 192 SER C C 1
ATOM 7744 O O . SER C 1 198 ? -27.227 113.369 47.337 1.00 17.21 192 SER C O 1
ATOM 7747 N N . PHE C 1 199 ? -25.463 113.146 45.940 1.00 17.26 193 PHE C N 1
ATOM 7748 C CA . PHE C 1 199 ? -25.880 111.888 45.324 1.00 16.74 193 PHE C CA 1
ATOM 7749 C C . PHE C 1 199 ? -24.871 110.793 45.608 1.00 16.84 193 PHE C C 1
ATOM 7750 O O . PHE C 1 199 ? -23.659 111.083 45.829 1.00 16.87 193 PHE C O 1
ATOM 7758 N N . SER C 1 200 ? -25.334 109.537 45.543 1.00 16.19 194 SER C N 1
ATOM 7759 C CA . SER C 1 200 ? -24.468 108.356 45.823 1.00 16.21 194 SER C CA 1
ATOM 7760 C C . SER C 1 200 ? -24.527 107.470 44.635 1.00 16.43 194 SER C C 1
ATOM 7761 O O . SER C 1 200 ? -25.606 107.245 44.084 1.00 16.94 194 SER C O 1
ATOM 7764 N N . PHE C 1 201 ? -23.362 107.017 44.216 1.00 15.70 195 PHE C N 1
ATOM 7765 C CA . PHE C 1 201 ? -23.209 106.057 43.133 1.00 16.07 195 PHE C CA 1
ATOM 7766 C C . PHE C 1 201 ? -22.536 104.773 43.701 1.00 16.11 195 PHE C C 1
ATOM 7767 O O . PHE C 1 201 ? -21.845 104.039 42.978 1.00 16.60 195 PHE C O 1
ATOM 7775 N N . HIS C 1 202 ? -22.737 104.504 44.978 1.00 16.87 196 HIS C N 1
ATOM 7776 C CA . HIS C 1 202 ? -22.245 103.262 45.618 1.00 17.08 196 HIS C CA 1
ATOM 7777 C C . HIS C 1 202 ? -22.777 102.023 44.876 1.00 18.46 196 HIS C C 1
ATOM 7778 O O . HIS C 1 202 ? -23.864 102.075 44.219 1.00 18.62 196 HIS C O 1
ATOM 7785 N N . ALA C 1 203 ? -22.027 100.910 44.975 1.00 18.96 197 ALA C N 1
ATOM 7786 C CA . ALA C 1 203 ? -22.366 99.643 44.320 1.00 19.18 197 ALA C CA 1
ATOM 7787 C C . ALA C 1 203 ? -23.852 99.224 44.381 1.00 19.76 197 ALA C C 1
ATOM 7788 O O . ALA C 1 203 ? -24.337 98.555 43.439 1.00 20.49 197 ALA C O 1
ATOM 7790 N N . VAL C 1 204 ? -24.557 99.568 45.467 1.00 19.60 198 VAL C N 1
ATOM 7791 C CA . VAL C 1 204 ? -25.913 99.093 45.708 1.00 19.89 198 VAL C CA 1
ATOM 7792 C C . VAL C 1 204 ? -26.990 100.135 45.282 1.00 20.16 198 VAL C C 1
ATOM 7793 O O . VAL C 1 204 ? -28.164 99.869 45.431 1.00 19.87 198 VAL C O 1
ATOM 7797 N N . LYS C 1 205 ? -26.574 101.270 44.702 1.00 20.00 199 LYS C N 1
ATOM 7798 C CA . LYS C 1 205 ? -27.494 102.320 44.330 1.00 20.17 199 LYS C CA 1
ATOM 7799 C C . LYS C 1 205 ? -28.087 102.141 42.916 1.00 19.48 199 LYS C C 1
ATOM 7800 O O . LYS C 1 205 ? -27.633 101.281 42.151 1.00 18.86 199 LYS C O 1
ATOM 7806 N N . ASN C 1 206 ? -29.090 102.951 42.554 1.00 19.16 200 ASN C N 1
ATOM 7807 C CA . ASN C 1 206 ? -29.732 102.796 41.231 1.00 19.54 200 ASN C CA 1
ATOM 7808 C C . ASN C 1 206 ? -28.745 103.018 40.089 1.00 19.80 200 ASN C C 1
ATOM 7809 O O . ASN C 1 206 ? -28.839 102.387 39.048 1.00 19.81 200 ASN C O 1
ATOM 7814 N N . PHE C 1 207 ? -27.829 103.970 40.301 1.00 19.55 201 PHE C N 1
ATOM 7815 C CA . PHE C 1 207 ? -26.820 104.403 39.314 1.00 19.63 201 PHE C CA 1
ATOM 7816 C C . PHE C 1 207 ? -25.525 104.176 40.052 1.00 19.61 201 PHE C C 1
ATOM 7817 O O . PHE C 1 207 ? -25.352 104.686 41.164 1.00 19.34 201 PHE C O 1
ATOM 7825 N N . THR C 1 208 ? -24.604 103.420 39.472 1.00 20.96 202 THR C N 1
ATOM 7826 C CA . THR C 1 208 ? -23.429 103.024 40.209 1.00 21.04 202 THR C CA 1
ATOM 7827 C C . THR C 1 208 ? -22.098 103.237 39.503 1.00 21.73 202 THR C C 1
ATOM 7828 O O . THR C 1 208 ? -21.972 103.051 38.290 1.00 22.53 202 THR C O 1
ATOM 7832 N N . THR C 1 209 ? -21.109 103.663 40.276 1.00 21.14 203 THR C N 1
ATOM 7833 C CA . THR C 1 209 ? -19.737 103.654 39.805 1.00 20.81 203 THR C CA 1
ATOM 7834 C C . THR C 1 209 ? -18.918 102.814 40.785 1.00 20.72 203 THR C C 1
ATOM 7835 O O . THR C 1 209 ? -17.716 103.033 40.918 1.00 21.14 203 THR C O 1
ATOM 7839 N N . ALA C 1 210 ? -19.562 101.809 41.424 1.00 20.79 204 ALA C N 1
ATOM 7840 C CA . ALA C 1 210 ? -19.008 100.973 42.508 1.00 20.91 204 ALA C CA 1
ATOM 7841 C C . ALA C 1 210 ? -18.757 101.770 43.835 1.00 19.75 204 ALA C C 1
ATOM 7842 O O . ALA C 1 210 ? -19.291 101.412 44.914 1.00 20.42 204 ALA C O 1
ATOM 7844 N N . GLU C 1 211 ? -17.916 102.783 43.761 1.00 18.19 205 GLU C N 1
ATOM 7845 C CA . GLU C 1 211 ? -17.853 103.835 44.812 1.00 17.75 205 GLU C CA 1
ATOM 7846 C C . GLU C 1 211 ? -17.861 105.148 44.081 1.00 16.81 205 GLU C C 1
ATOM 7847 O O . GLU C 1 211 ? -17.193 105.343 43.071 1.00 16.47 205 GLU C O 1
ATOM 7853 N N . GLY C 1 212 ? -18.681 106.063 44.551 1.00 16.66 206 GLY C N 1
ATOM 7854 C CA . GLY C 1 212 ? -18.737 107.388 43.950 1.00 16.21 206 GLY C CA 1
ATOM 7855 C C . GLY C 1 212 ? -19.931 108.179 44.450 1.00 16.62 206 GLY C C 1
ATOM 7856 O O . GLY C 1 212 ? -20.818 107.684 45.149 1.00 16.59 206 GLY C O 1
ATOM 7857 N N . GLY C 1 213 ? -19.922 109.465 44.097 1.00 16.65 207 GLY C N 1
ATOM 7858 C CA . GLY C 1 213 ? -21.044 110.319 44.350 1.00 16.50 207 GLY C CA 1
ATOM 7859 C C . GLY C 1 213 ? -20.739 111.691 43.809 1.00 16.84 207 GLY C C 1
ATOM 7860 O O . GLY C 1 213 ? -19.725 111.930 43.095 1.00 16.12 207 GLY C O 1
ATOM 7861 N N . SER C 1 214 ? -21.658 112.610 44.113 1.00 16.82 208 SER C N 1
ATOM 7862 C CA . SER C 1 214 ? -21.512 113.958 43.622 1.00 17.05 208 SER C CA 1
ATOM 7863 C C . SER C 1 214 ? -22.188 114.972 44.511 1.00 17.41 208 SER C C 1
ATOM 7864 O O . SER C 1 214 ? -23.139 114.648 45.266 1.00 16.60 208 SER C O 1
ATOM 7867 N N . ALA C 1 215 ? -21.700 116.210 44.363 1.00 17.95 209 ALA C N 1
ATOM 7868 C CA . ALA C 1 215 ? -22.314 117.398 44.940 1.00 18.97 209 ALA C CA 1
ATOM 7869 C C . ALA C 1 215 ? -22.755 118.324 43.834 1.00 19.90 209 ALA C C 1
ATOM 7870 O O . ALA C 1 215 ? -22.029 118.571 42.861 1.00 20.49 209 ALA C O 1
ATOM 7872 N N . THR C 1 216 ? -23.947 118.858 43.983 1.00 20.54 210 THR C N 1
ATOM 7873 C CA . THR C 1 216 ? -24.430 119.908 43.104 1.00 21.57 210 THR C CA 1
ATOM 7874 C C . THR C 1 216 ? -25.295 120.892 43.914 1.00 22.02 210 THR C C 1
ATOM 7875 O O . THR C 1 216 ? -25.487 120.734 45.119 1.00 20.92 210 THR C O 1
ATOM 7879 N N . TRP C 1 217 ? -25.713 121.941 43.231 1.00 23.75 211 TRP C N 1
ATOM 7880 C CA . TRP C 1 217 ? -26.446 123.051 43.839 1.00 25.48 211 TRP C CA 1
ATOM 7881 C C . TRP C 1 217 ? -27.380 123.650 42.803 1.00 26.67 211 TRP C C 1
ATOM 7882 O O . TRP C 1 217 ? -27.094 123.663 41.609 1.00 26.80 211 TRP C O 1
ATOM 7893 N N . LYS C 1 218 ? -28.530 124.083 43.263 1.00 27.96 212 LYS C N 1
ATOM 7894 C CA . LYS C 1 218 ? -29.483 124.670 42.335 1.00 29.60 212 LYS C CA 1
ATOM 7895 C C . LYS C 1 218 ? -29.048 126.092 41.957 1.00 30.87 212 LYS C C 1
ATOM 7896 O O . LYS C 1 218 ? -28.362 126.776 42.732 1.00 31.25 212 LYS C O 1
ATOM 7902 N N . ALA C 1 219 ? -29.347 126.475 40.723 1.00 31.77 213 ALA C N 1
ATOM 7903 C CA . ALA C 1 219 ? -29.029 127.811 40.235 1.00 33.79 213 ALA C CA 1
ATOM 7904 C C . ALA C 1 219 ? -29.532 128.816 41.238 1.00 35.39 213 ALA C C 1
ATOM 7905 O O . ALA C 1 219 ? -30.682 128.741 41.697 1.00 36.68 213 ALA C O 1
ATOM 7907 N N . ASN C 1 220 ? -28.689 129.777 41.552 1.00 36.65 214 ASN C N 1
ATOM 7908 C CA . ASN C 1 220 ? -29.047 130.832 42.455 1.00 38.79 214 ASN C CA 1
ATOM 7909 C C . ASN C 1 220 ? -28.207 132.066 42.094 1.00 40.71 214 ASN C C 1
ATOM 7910 O O . ASN C 1 220 ? -26.984 131.964 41.996 1.00 39.10 214 ASN C O 1
ATOM 7915 N N . PRO C 1 221 ? -28.867 133.224 41.896 1.00 43.34 215 PRO C N 1
ATOM 7916 C CA . PRO C 1 221 ? -28.105 134.420 41.569 1.00 45.14 215 PRO C CA 1
ATOM 7917 C C . PRO C 1 221 ? -26.963 134.778 42.530 1.00 46.12 215 PRO C C 1
ATOM 7918 O O . PRO C 1 221 ? -25.991 135.393 42.095 1.00 46.79 215 PRO C O 1
ATOM 7922 N N . VAL C 1 222 ? -27.049 134.413 43.807 1.00 46.74 216 VAL C N 1
ATOM 7923 C CA . VAL C 1 222 ? -25.959 134.744 44.735 1.00 48.43 216 VAL C CA 1
ATOM 7924 C C . VAL C 1 222 ? -24.743 133.781 44.641 1.00 45.58 216 VAL C C 1
ATOM 7925 O O . VAL C 1 222 ? -23.747 133.986 45.300 1.00 44.94 216 VAL C O 1
ATOM 7929 N N . ILE C 1 223 ? -24.835 132.737 43.833 1.00 44.38 217 ILE C N 1
ATOM 7930 C CA . ILE C 1 223 ? -23.697 131.827 43.634 1.00 42.56 217 ILE C CA 1
ATOM 7931 C C . ILE C 1 223 ? -23.112 131.979 42.249 1.00 41.50 217 ILE C C 1
ATOM 7932 O O . ILE C 1 223 ? -23.795 131.786 41.253 1.00 41.16 217 ILE C O 1
ATOM 7937 N N . ASP C 1 224 ? -21.850 132.358 42.212 1.00 41.37 218 ASP C N 1
ATOM 7938 C CA . ASP C 1 224 ? -21.029 132.225 41.011 1.00 41.38 218 ASP C CA 1
ATOM 7939 C C . ASP C 1 224 ? -20.664 130.724 40.878 1.00 38.41 218 ASP C C 1
ATOM 7940 O O . ASP C 1 224 ? -19.902 130.187 41.690 1.00 36.30 218 ASP C O 1
ATOM 7945 N N . ASP C 1 225 ? -21.234 130.072 39.861 1.00 37.35 219 ASP C N 1
ATOM 7946 C CA . ASP C 1 225 ? -21.099 128.623 39.697 1.00 35.34 219 ASP C CA 1
ATOM 7947 C C . ASP C 1 225 ? -19.671 128.145 39.460 1.00 34.56 219 ASP C C 1
ATOM 7948 O O . ASP C 1 225 ? -19.293 127.083 39.963 1.00 32.79 219 ASP C O 1
ATOM 7953 N N . GLU C 1 226 ? -18.876 128.912 38.713 1.00 36.00 220 GLU C N 1
ATOM 7954 C CA . GLU C 1 226 ? -17.473 128.529 38.477 1.00 36.31 220 GLU C CA 1
ATOM 7955 C C . GLU C 1 226 ? -16.654 128.638 39.761 1.00 35.86 220 GLU C C 1
ATOM 7956 O O . GLU C 1 226 ? -15.810 127.777 40.028 1.00 33.41 220 GLU C O 1
ATOM 7962 N N . GLU C 1 227 ? -16.894 129.707 40.525 1.00 36.85 221 GLU C N 1
ATOM 7963 C CA . GLU C 1 227 ? -16.202 129.946 41.810 1.00 37.27 221 GLU C CA 1
ATOM 7964 C C . GLU C 1 227 ? -16.561 128.849 42.813 1.00 35.31 221 GLU C C 1
ATOM 7965 O O . GLU C 1 227 ? -15.669 128.291 43.461 1.00 34.47 221 GLU C O 1
ATOM 7971 N N . MET C 1 228 ? -17.841 128.488 42.877 1.00 33.83 222 MET C N 1
ATOM 7972 C CA . MET C 1 228 ? -18.306 127.431 43.762 1.00 32.59 222 MET C CA 1
ATOM 7973 C C . MET C 1 228 ? -17.706 126.072 43.356 1.00 30.80 222 MET C C 1
ATOM 7974 O O . MET C 1 228 ? -17.262 125.313 44.207 1.00 28.85 222 MET C O 1
ATOM 7979 N N . TYR C 1 229 ? -17.734 125.781 42.055 1.00 30.49 223 TYR C N 1
ATOM 7980 C CA . TYR C 1 229 ? -17.127 124.597 41.524 1.00 29.61 223 TYR C CA 1
ATOM 7981 C C . TYR C 1 229 ? -15.671 124.528 41.917 1.00 29.01 223 TYR C C 1
ATOM 7982 O O . TYR C 1 229 ? -15.219 123.520 42.413 1.00 26.58 223 TYR C O 1
ATOM 7991 N N . LYS C 1 230 ? -14.944 125.600 41.693 1.00 30.25 224 LYS C N 1
ATOM 7992 C CA . LYS C 1 230 ? -13.515 125.639 42.046 1.00 31.03 224 LYS C CA 1
ATOM 7993 C C . LYS C 1 230 ? -13.231 125.392 43.541 1.00 29.96 224 LYS C C 1
ATOM 7994 O O . LYS C 1 230 ? -12.243 124.721 43.896 1.00 29.51 224 LYS C O 1
ATOM 8000 N N . GLU C 1 231 ? -14.098 125.885 44.417 1.00 29.71 225 GLU C N 1
ATOM 8001 C CA . GLU C 1 231 ? -13.920 125.668 45.879 1.00 29.73 225 GLU C CA 1
ATOM 8002 C C . GLU C 1 231 ? -14.041 124.192 46.261 1.00 27.06 225 GLU C C 1
ATOM 8003 O O . GLU C 1 231 ? -13.312 123.703 47.145 1.00 26.01 225 GLU C O 1
ATOM 8009 N N . PHE C 1 232 ? -14.978 123.483 45.636 1.00 25.34 226 PHE C N 1
ATOM 8010 C CA . PHE C 1 232 ? -15.106 122.034 45.890 1.00 23.48 226 PHE C CA 1
ATOM 8011 C C . PHE C 1 232 ? -13.910 121.292 45.378 1.00 23.62 226 PHE C C 1
ATOM 8012 O O . PHE C 1 232 ? -13.383 120.377 46.084 1.00 23.83 226 PHE C O 1
ATOM 8020 N N . GLN C 1 233 ? -13.455 121.675 44.178 1.00 23.84 227 GLN C N 1
ATOM 8021 C CA . GLN C 1 233 ? -12.303 121.055 43.583 1.00 24.44 227 GLN C CA 1
ATOM 8022 C C . GLN C 1 233 ? -11.081 121.104 44.501 1.00 24.28 227 GLN C C 1
ATOM 8023 O O . GLN C 1 233 ? -10.431 120.095 44.709 1.00 24.02 227 GLN C O 1
ATOM 8029 N N . ILE C 1 234 ? -10.814 122.298 45.015 1.00 24.75 228 ILE C N 1
ATOM 8030 C CA . ILE C 1 234 ? -9.694 122.614 45.935 1.00 24.55 228 ILE C CA 1
ATOM 8031 C C . ILE C 1 234 ? -9.788 121.777 47.246 1.00 23.85 228 ILE C C 1
ATOM 8032 O O . ILE C 1 234 ? -8.794 121.166 47.677 1.00 23.68 228 ILE C O 1
ATOM 8037 N N . LEU C 1 235 ? -10.990 121.679 47.827 1.00 22.76 229 LEU C N 1
ATOM 8038 C CA . LEU C 1 235 ? -11.181 120.861 49.023 1.00 22.12 229 LEU C CA 1
ATOM 8039 C C . LEU C 1 235 ? -11.035 119.358 48.770 1.00 20.90 229 LEU C C 1
ATOM 8040 O O . LEU C 1 235 ? -10.600 118.624 49.676 1.00 20.33 229 LEU C O 1
ATOM 8045 N N . SER C 1 236 ? -11.302 118.934 47.557 1.00 20.20 230 SER C N 1
ATOM 8046 C CA . SER C 1 236 ? -11.282 117.499 47.215 1.00 19.70 230 SER C CA 1
ATOM 8047 C C . SER C 1 236 ? -9.859 117.002 46.880 1.00 20.11 230 SER C C 1
ATOM 8048 O O . SER C 1 236 ? -9.631 115.790 46.801 1.00 19.21 230 SER C O 1
ATOM 8051 N N . LEU C 1 237 ? -8.945 117.944 46.648 1.00 20.70 231 LEU C N 1
ATOM 8052 C CA . LEU C 1 237 ? -7.606 117.660 46.095 1.00 21.50 231 LEU C CA 1
ATOM 8053 C C . LEU C 1 237 ? -6.528 118.482 46.813 1.00 21.85 231 LEU C C 1
ATOM 8054 O O . LEU C 1 237 ? -5.791 119.261 46.177 1.00 21.90 231 LEU C O 1
ATOM 8059 N N . HIS C 1 238 ? -6.504 118.287 48.143 1.00 21.83 232 HIS C N 1
ATOM 8060 C CA . HIS C 1 238 ? -5.420 118.723 49.020 1.00 22.65 232 HIS C CA 1
ATOM 8061 C C . HIS C 1 238 ? -5.309 120.240 49.195 1.00 24.04 232 HIS C C 1
ATOM 8062 O O . HIS C 1 238 ? -4.337 120.736 49.754 1.00 25.55 232 HIS C O 1
ATOM 8069 N N . GLY C 1 239 ? -6.295 120.996 48.764 1.00 24.66 233 GLY C N 1
ATOM 8070 C CA . GLY C 1 239 ? -6.201 122.441 48.845 1.00 26.52 233 GLY C CA 1
ATOM 8071 C C . GLY C 1 239 ? -5.306 123.079 47.792 1.00 27.69 233 GLY C C 1
ATOM 8072 O O . GLY C 1 239 ? -4.923 124.228 47.936 1.00 28.46 233 GLY C O 1
ATOM 8073 N N . GLN C 1 240 ? -5.002 122.318 46.738 1.00 28.53 234 GLN C N 1
ATOM 8074 C CA . GLN C 1 240 ? -4.020 122.697 45.764 1.00 30.28 234 GLN C CA 1
ATOM 8075 C C . GLN C 1 240 ? -4.650 123.664 44.780 1.00 31.87 234 GLN C C 1
ATOM 8076 O O . GLN C 1 240 ? -5.758 123.434 44.327 1.00 30.53 234 GLN C O 1
ATOM 8082 N N . THR C 1 241 ? -3.938 124.762 44.477 1.00 33.92 235 THR C N 1
ATOM 8083 C CA . THR C 1 241 ? -4.318 125.712 43.422 1.00 36.59 235 THR C CA 1
ATOM 8084 C C . THR C 1 241 ? -3.114 126.059 42.559 1.00 40.38 235 THR C C 1
ATOM 8085 O O . THR C 1 241 ? -1.969 125.952 43.018 1.00 40.37 235 THR C O 1
ATOM 8089 N N . LYS C 1 242 ? -3.374 126.468 41.316 1.00 44.76 236 LYS C N 1
ATOM 8090 C CA . LYS C 1 242 ? -2.360 127.045 40.403 1.00 50.06 236 LYS C CA 1
ATOM 8091 C C . LYS C 1 242 ? -2.903 128.346 39.796 1.00 52.29 236 LYS C C 1
ATOM 8092 O O . LYS C 1 242 ? -4.094 128.437 39.501 1.00 51.28 236 LYS C O 1
ATOM 8098 N N . ASP C 1 243 ? -2.033 129.338 39.606 1.00 56.54 237 ASP C N 1
ATOM 8099 C CA . ASP C 1 243 ? -2.411 130.581 38.878 1.00 58.81 237 ASP C CA 1
ATOM 8100 C C . ASP C 1 243 ? -2.092 130.470 37.397 1.00 59.92 237 ASP C C 1
ATOM 8101 O O . ASP C 1 243 ? -2.964 130.104 36.621 1.00 60.01 237 ASP C O 1
ATOM 8106 N N . GLY C 1 251 ? 6.383 123.911 31.498 1.00 60.58 245 GLY C N 1
ATOM 8107 C CA . GLY C 1 251 ? 6.685 123.702 32.895 1.00 59.76 245 GLY C CA 1
ATOM 8108 C C . GLY C 1 251 ? 5.760 124.531 33.764 1.00 59.68 245 GLY C C 1
ATOM 8109 O O . GLY C 1 251 ? 6.083 125.637 34.178 1.00 61.48 245 GLY C O 1
ATOM 8110 N N . SER C 1 252 ? 4.588 123.972 34.016 1.00 59.14 246 SER C N 1
ATOM 8111 C CA . SER C 1 252 ? 3.583 124.536 34.900 1.00 58.01 246 SER C CA 1
ATOM 8112 C C . SER C 1 252 ? 3.731 123.944 36.301 1.00 55.10 246 SER C C 1
ATOM 8113 O O . SER C 1 252 ? 2.748 123.415 36.855 1.00 57.19 246 SER C O 1
ATOM 8116 N N . TRP C 1 253 ? 4.940 124.043 36.877 1.00 51.82 247 TRP C N 1
ATOM 8117 C CA . TRP C 1 253 ? 5.252 123.296 38.103 1.00 47.53 247 TRP C CA 1
ATOM 8118 C C . TRP C 1 253 ? 4.660 123.912 39.388 1.00 45.54 247 TRP C C 1
ATOM 8119 O O . TRP C 1 253 ? 4.244 123.165 40.282 1.00 45.49 247 TRP C O 1
ATOM 8130 N N . GLU C 1 254 ? 4.619 125.249 39.483 1.00 44.57 248 GLU C N 1
ATOM 8131 C CA . GLU C 1 254 ? 4.285 125.895 40.754 1.00 42.74 248 GLU C CA 1
ATOM 8132 C C . GLU C 1 254 ? 2.801 125.693 41.125 1.00 39.36 248 GLU C C 1
ATOM 8133 O O . GLU C 1 254 ? 1.908 125.914 40.315 1.00 41.38 248 GLU C O 1
ATOM 8139 N N . TYR C 1 255 ? 2.559 125.329 42.372 1.00 35.86 249 TYR C N 1
ATOM 8140 C CA . TYR C 1 255 ? 1.213 125.333 42.955 1.00 33.19 249 TYR C CA 1
ATOM 8141 C C . TYR C 1 255 ? 1.353 125.875 44.360 1.00 31.92 249 TYR C C 1
ATOM 8142 O O . TYR C 1 255 ? 2.486 126.008 44.875 1.00 30.84 249 TYR C O 1
ATOM 8151 N N . ASP C 1 256 ? 0.198 126.183 44.952 1.00 29.69 250 ASP C N 1
ATOM 8152 C CA . ASP C 1 256 ? 0.098 126.585 46.331 1.00 29.32 250 ASP C CA 1
ATOM 8153 C C . ASP C 1 256 ? -0.889 125.664 46.994 1.00 27.77 250 ASP C C 1
ATOM 8154 O O . ASP C 1 256 ? -1.628 124.930 46.307 1.00 27.22 250 ASP C O 1
ATOM 8159 N N . ILE C 1 257 ? -0.849 125.587 48.311 1.00 27.32 251 ILE C N 1
ATOM 8160 C CA . ILE C 1 257 ? -1.807 124.816 49.080 1.00 26.46 251 ILE C CA 1
ATOM 8161 C C . ILE C 1 257 ? -2.475 125.890 49.917 1.00 27.28 251 ILE C C 1
ATOM 8162 O O . ILE C 1 257 ? -1.831 126.505 50.737 1.00 28.35 251 ILE C O 1
ATOM 8167 N N . VAL C 1 258 ? -3.782 126.093 49.736 1.00 26.98 252 VAL C N 1
ATOM 8168 C CA . VAL C 1 258 ? -4.455 127.217 50.436 1.00 27.78 252 VAL C CA 1
ATOM 8169 C C . VAL C 1 258 ? -5.043 126.839 51.786 1.00 26.82 252 VAL C C 1
ATOM 8170 O O . VAL C 1 258 ? -5.227 127.680 52.629 1.00 27.21 252 VAL C O 1
ATOM 8174 N N . THR C 1 259 ? -5.385 125.554 51.930 1.00 25.26 253 THR C N 1
ATOM 8175 C CA . THR C 1 259 ? -5.893 125.021 53.162 1.00 24.75 253 THR C CA 1
ATOM 8176 C C . THR C 1 259 ? -5.472 123.556 53.168 1.00 23.36 253 THR C C 1
ATOM 8177 O O . THR C 1 259 ? -5.371 122.972 52.105 1.00 22.30 253 THR C O 1
ATOM 8181 N N . PRO C 1 260 ? -5.249 122.963 54.354 1.00 23.33 254 PRO C N 1
ATOM 8182 C CA . PRO C 1 260 ? -4.830 121.563 54.365 1.00 22.38 254 PRO C CA 1
ATOM 8183 C C . PRO C 1 260 ? -6.044 120.626 54.204 1.00 21.35 254 PRO C C 1
ATOM 8184 O O . PRO C 1 260 ? -6.537 120.117 55.183 1.00 20.64 254 PRO C O 1
ATOM 8188 N N . ALA C 1 261 ? -6.469 120.428 52.961 1.00 20.99 255 ALA C N 1
ATOM 8189 C CA . ALA C 1 261 ? -7.756 119.863 52.648 1.00 20.81 255 ALA C CA 1
ATOM 8190 C C . ALA C 1 261 ? -7.683 118.338 52.417 1.00 19.95 255 ALA C C 1
ATOM 8191 O O . ALA C 1 261 ? -6.841 117.692 53.019 1.00 20.11 255 ALA C O 1
ATOM 8193 N N . TYR C 1 262 ? -8.542 117.802 51.568 1.00 19.93 256 TYR C N 1
ATOM 8194 C CA . TYR C 1 262 ? -8.944 116.378 51.626 1.00 19.78 256 TYR C CA 1
ATOM 8195 C C . TYR C 1 262 ? -8.609 115.718 50.298 1.00 19.61 256 TYR C C 1
ATOM 8196 O O . TYR C 1 262 ? -7.882 116.288 49.436 1.00 20.08 256 TYR C O 1
ATOM 8205 N N . LYS C 1 263 ? -9.036 114.466 50.161 1.00 18.96 257 LYS C N 1
ATOM 8206 C CA . LYS C 1 263 ? -8.610 113.654 49.072 1.00 18.98 257 LYS C CA 1
ATOM 8207 C C . LYS C 1 263 ? -9.777 112.776 48.737 1.00 18.17 257 LYS C C 1
ATOM 8208 O O . LYS C 1 263 ? -9.916 111.637 49.230 1.00 18.29 257 LYS C O 1
ATOM 8214 N N . CYS C 1 264 ? -10.655 113.294 47.889 1.00 17.92 258 CYS C N 1
ATOM 8215 C CA . CYS C 1 264 ? -11.861 112.560 47.553 1.00 17.01 258 CYS C CA 1
ATOM 8216 C C . CYS C 1 264 ? -12.358 112.831 46.145 1.00 16.79 258 CYS C C 1
ATOM 8217 O O . CYS C 1 264 ? -13.550 112.609 45.863 1.00 16.25 258 CYS C O 1
ATOM 8220 N N . ASN C 1 265 ? -11.427 113.096 45.245 1.00 16.69 259 ASN C N 1
ATOM 8221 C CA . ASN C 1 265 ? -11.713 113.132 43.807 1.00 16.99 259 ASN C CA 1
ATOM 8222 C C . ASN C 1 265 ? -12.203 111.772 43.201 1.00 16.83 259 ASN C C 1
ATOM 8223 O O . ASN C 1 265 ? -11.889 110.681 43.734 1.00 16.26 259 ASN C O 1
ATOM 8228 N N . MET C 1 266 ? -12.988 111.881 42.106 1.00 17.13 260 MET C N 1
ATOM 8229 C CA . MET C 1 266 ? -13.395 110.745 41.282 1.00 17.11 260 MET C CA 1
ATOM 8230 C C . MET C 1 266 ? -12.401 110.453 40.155 1.00 17.59 260 MET C C 1
ATOM 8231 O O . MET C 1 266 ? -11.923 111.341 39.463 1.00 18.78 260 MET C O 1
ATOM 8236 N N . THR C 1 267 ? -12.115 109.164 39.972 1.00 17.27 261 THR C N 1
ATOM 8237 C CA . THR C 1 267 ? -11.259 108.752 38.872 1.00 17.71 261 THR C CA 1
ATOM 8238 C C . THR C 1 267 ? -12.076 108.606 37.592 1.00 17.67 261 THR C C 1
ATOM 8239 O O . THR C 1 267 ? -13.257 108.308 37.622 1.00 18.19 261 THR C O 1
ATOM 8243 N N . ASP C 1 268 ? -11.385 108.675 36.473 1.00 18.55 262 ASP C N 1
ATOM 8244 C CA . ASP C 1 268 ? -11.961 108.363 35.174 1.00 18.82 262 ASP C CA 1
ATOM 8245 C C . ASP C 1 268 ? -12.396 106.894 35.024 1.00 18.72 262 ASP C C 1
ATOM 8246 O O . ASP C 1 268 ? -13.248 106.572 34.173 1.00 18.74 262 ASP C O 1
ATOM 8251 N N . ILE C 1 269 ? -11.823 106.022 35.836 1.00 18.64 263 ILE C N 1
ATOM 8252 C CA . ILE C 1 269 ? -12.245 104.630 35.894 1.00 18.84 263 ILE C CA 1
ATOM 8253 C C . ILE C 1 269 ? -13.747 104.591 36.336 1.00 18.74 263 ILE C C 1
ATOM 8254 O O . ILE C 1 269 ? -14.594 104.010 35.642 1.00 18.55 263 ILE C O 1
ATOM 8259 N N . MET C 1 270 ? -14.024 105.269 37.458 1.00 18.75 264 MET C N 1
ATOM 8260 C CA . MET C 1 270 ? -15.355 105.389 37.998 1.00 18.37 264 MET C CA 1
ATOM 8261 C C . MET C 1 270 ? -16.251 106.230 37.075 1.00 18.68 264 MET C C 1
ATOM 8262 O O . MET C 1 270 ? -17.423 105.846 36.842 1.00 19.27 264 MET C O 1
ATOM 8267 N N . ALA C 1 271 ? -15.728 107.324 36.532 1.00 19.30 265 ALA C N 1
ATOM 8268 C CA . ALA C 1 271 ? -16.525 108.157 35.624 1.00 19.80 265 ALA C CA 1
ATOM 8269 C C . ALA C 1 271 ? -16.955 107.377 34.372 1.00 20.45 265 ALA C C 1
ATOM 8270 O O . ALA C 1 271 ? -18.073 107.609 33.858 1.00 20.45 265 ALA C O 1
ATOM 8272 N N . SER C 1 272 ? -16.098 106.458 33.919 1.00 20.51 266 SER C N 1
ATOM 8273 C CA . SER C 1 272 ? -16.369 105.605 32.771 1.00 21.05 266 SER C CA 1
ATOM 8274 C C . SER C 1 272 ? -17.644 104.769 33.027 1.00 20.58 266 SER C C 1
ATOM 8275 O O . SER C 1 272 ? -18.580 104.757 32.211 1.00 21.79 266 SER C O 1
ATOM 8278 N N . LEU C 1 273 ? -17.712 104.149 34.193 1.00 19.64 267 LEU C N 1
ATOM 8279 C CA . LEU C 1 273 ? -18.930 103.460 34.625 1.00 19.43 267 LEU C CA 1
ATOM 8280 C C . LEU C 1 273 ? -20.140 104.374 34.634 1.00 19.20 267 LEU C C 1
ATOM 8281 O O . LEU C 1 273 ? -21.208 104.023 34.102 1.00 19.90 267 LEU C O 1
ATOM 8286 N N . GLY C 1 274 ? -19.952 105.578 35.170 1.00 19.24 268 GLY C N 1
ATOM 8287 C CA . GLY C 1 274 ? -20.998 106.576 35.266 1.00 19.24 268 GLY C CA 1
ATOM 8288 C C . GLY C 1 274 ? -21.550 107.025 33.945 1.00 20.28 268 GLY C C 1
ATOM 8289 O O . GLY C 1 274 ? -22.771 107.131 33.809 1.00 20.94 268 GLY C O 1
ATOM 8290 N N . LEU C 1 275 ? -20.697 107.233 32.948 1.00 21.01 269 LEU C N 1
ATOM 8291 C CA . LEU C 1 275 ? -21.153 107.692 31.650 1.00 22.72 269 LEU C CA 1
ATOM 8292 C C . LEU C 1 275 ? -22.145 106.698 31.001 1.00 23.49 269 LEU C C 1
ATOM 8293 O O . LEU C 1 275 ? -23.148 107.105 30.383 1.00 23.10 269 LEU C O 1
ATOM 8298 N N . VAL C 1 276 ? -21.783 105.415 31.088 1.00 23.76 270 VAL C N 1
ATOM 8299 C CA . VAL C 1 276 ? -22.575 104.351 30.516 1.00 24.32 270 VAL C CA 1
ATOM 8300 C C . VAL C 1 276 ? -23.861 104.145 31.309 1.00 23.96 270 VAL C C 1
ATOM 8301 O O . VAL C 1 276 ? -24.947 104.009 30.724 1.00 25.15 270 VAL C O 1
ATOM 8305 N N . GLN C 1 277 ? -23.739 104.125 32.640 1.00 23.56 271 GLN C N 1
ATOM 8306 C CA . GLN C 1 277 ? -24.898 104.044 33.531 1.00 23.00 271 GLN C CA 1
ATOM 8307 C C . GLN C 1 277 ? -25.918 105.154 33.222 1.00 23.75 271 GLN C C 1
ATOM 8308 O O . GLN C 1 277 ? -27.154 104.920 33.187 1.00 23.95 271 GLN C O 1
ATOM 8314 N N . LEU C 1 278 ? -25.394 106.354 32.984 1.00 24.31 272 LEU C N 1
ATOM 8315 C CA . LEU C 1 278 ? -26.240 107.492 32.654 1.00 26.01 272 LEU C CA 1
ATOM 8316 C C . LEU C 1 278 ? -26.979 107.280 31.323 1.00 26.51 272 LEU C C 1
ATOM 8317 O O . LEU C 1 278 ? -28.152 107.578 31.238 1.00 26.62 272 LEU C O 1
ATOM 8322 N N . ASP C 1 279 ? -26.333 106.706 30.317 1.00 27.44 273 ASP C N 1
ATOM 8323 C CA . ASP C 1 279 ? -27.025 106.341 29.041 1.00 28.46 273 ASP C CA 1
ATOM 8324 C C . ASP C 1 279 ? -28.128 105.315 29.303 1.00 27.34 273 ASP C C 1
ATOM 8325 O O . ASP C 1 279 ? -29.243 105.429 28.801 1.00 27.10 273 ASP C O 1
ATOM 8330 N N . ARG C 1 280 ? -27.766 104.323 30.108 1.00 25.96 274 ARG C N 1
ATOM 8331 C CA . ARG C 1 280 ? -28.668 103.252 30.504 1.00 25.80 274 ARG C CA 1
ATOM 8332 C C . ARG C 1 280 ? -29.800 103.689 31.439 1.00 24.99 274 ARG C C 1
ATOM 8333 O O . ARG C 1 280 ? -30.783 102.971 31.576 1.00 24.84 274 ARG C O 1
ATOM 8341 N N . TYR C 1 281 ? -29.660 104.841 32.083 1.00 23.69 275 TYR C N 1
ATOM 8342 C CA . TYR C 1 281 ? -30.508 105.164 33.259 1.00 22.57 275 TYR C CA 1
ATOM 8343 C C . TYR C 1 281 ? -32.022 105.299 32.999 1.00 23.11 275 TYR C C 1
ATOM 8344 O O . TYR C 1 281 ? -32.798 104.759 33.797 1.00 22.26 275 TYR C O 1
ATOM 8353 N N . PRO C 1 282 ? -32.433 105.992 31.911 1.00 24.14 276 PRO C N 1
ATOM 8354 C CA . PRO C 1 282 ? -33.880 105.975 31.565 1.00 25.34 276 PRO C CA 1
ATOM 8355 C C . PRO C 1 282 ? -34.463 104.542 31.561 1.00 25.67 276 PRO C C 1
ATOM 8356 O O . PRO C 1 282 ? -35.480 104.302 32.219 1.00 26.22 276 PRO C O 1
ATOM 8360 N N . SER C 1 283 ? -33.816 103.591 30.870 1.00 26.07 277 SER C N 1
ATOM 8361 C CA . SER C 1 283 ? -34.328 102.183 30.825 1.00 25.82 277 SER C CA 1
ATOM 8362 C C . SER C 1 283 ? -34.311 101.494 32.216 1.00 24.40 277 SER C C 1
ATOM 8363 O O . SER C 1 283 ? -35.205 100.692 32.549 1.00 23.40 277 SER C O 1
ATOM 8366 N N . LEU C 1 284 ? -33.297 101.786 33.023 1.00 22.99 278 LEU C N 1
ATOM 8367 C CA . LEU C 1 284 ? -33.195 101.231 34.366 1.00 22.09 278 LEU C CA 1
ATOM 8368 C C . LEU C 1 284 ? -34.306 101.736 35.243 1.00 21.75 278 LEU C C 1
ATOM 8369 O O . LEU C 1 284 ? -34.946 100.979 35.989 1.00 23.00 278 LEU C O 1
ATOM 8374 N N . LEU C 1 285 ? -34.588 103.002 35.122 1.00 22.04 279 LEU C N 1
ATOM 8375 C CA . LEU C 1 285 ? -35.677 103.633 35.867 1.00 22.05 279 LEU C CA 1
ATOM 8376 C C . LEU C 1 285 ? -37.017 103.045 35.477 1.00 22.79 279 LEU C C 1
ATOM 8377 O O . LEU C 1 285 ? -37.874 102.847 36.339 1.00 22.80 279 LEU C O 1
ATOM 8382 N N . GLN C 1 286 ? -37.185 102.759 34.191 1.00 23.82 280 GLN C N 1
ATOM 8383 C CA . GLN C 1 286 ? -38.431 102.181 33.692 1.00 24.29 280 GLN C CA 1
ATOM 8384 C C . GLN C 1 286 ? -38.636 100.793 34.280 1.00 24.11 280 GLN C C 1
ATOM 8385 O O . GLN C 1 286 ? -39.725 100.470 34.769 1.00 23.82 280 GLN C O 1
ATOM 8391 N N . ARG C 1 287 ? -37.601 99.953 34.218 1.00 23.41 281 ARG C N 1
ATOM 8392 C CA . ARG C 1 287 ? -37.697 98.625 34.807 1.00 22.35 281 ARG C CA 1
ATOM 8393 C C . ARG C 1 287 ? -38.078 98.682 36.301 1.00 21.51 281 ARG C C 1
ATOM 8394 O O . ARG C 1 287 ? -38.921 97.901 36.752 1.00 21.70 281 ARG C O 1
ATOM 8402 N N . ARG C 1 288 ? -37.519 99.629 37.051 1.00 20.69 282 ARG C N 1
ATOM 8403 C CA . ARG C 1 288 ? -37.843 99.743 38.480 1.00 20.39 282 ARG C CA 1
ATOM 8404 C C . ARG C 1 288 ? -39.314 100.105 38.712 1.00 21.61 282 ARG C C 1
ATOM 8405 O O . ARG C 1 288 ? -39.958 99.630 39.631 1.00 21.67 282 ARG C O 1
ATOM 8413 N N . LYS C 1 289 ? -39.823 100.968 37.851 1.00 23.38 283 LYS C N 1
ATOM 8414 C CA . LYS C 1 289 ? -41.225 101.345 37.843 1.00 24.98 283 LYS C CA 1
ATOM 8415 C C . LYS C 1 289 ? -42.146 100.120 37.664 1.00 25.15 283 LYS C C 1
ATOM 8416 O O . LYS C 1 289 ? -43.038 99.904 38.470 1.00 25.42 283 LYS C O 1
ATOM 8422 N N . ASP C 1 290 ? -41.865 99.316 36.641 1.00 24.85 284 ASP C N 1
ATOM 8423 C CA . ASP C 1 290 ? -42.564 98.077 36.393 1.00 25.16 284 ASP C CA 1
ATOM 8424 C C . ASP C 1 290 ? -42.541 97.099 37.556 1.00 24.03 284 ASP C C 1
ATOM 8425 O O . ASP C 1 290 ? -43.541 96.444 37.836 1.00 23.72 284 ASP C O 1
ATOM 8430 N N . ILE C 1 291 ? -41.396 96.957 38.216 1.00 22.77 285 ILE C N 1
ATOM 8431 C CA . ILE C 1 291 ? -41.308 96.091 39.414 1.00 21.49 285 ILE C CA 1
ATOM 8432 C C . ILE C 1 291 ? -42.094 96.666 40.559 1.00 21.12 285 ILE C C 1
ATOM 8433 O O . ILE C 1 291 ? -42.838 95.945 41.222 1.00 21.58 285 ILE C O 1
ATOM 8438 N N . VAL C 1 292 ? -41.973 97.977 40.796 1.00 20.53 286 VAL C N 1
ATOM 8439 C CA . VAL C 1 292 ? -42.765 98.600 41.881 1.00 20.93 286 VAL C CA 1
ATOM 8440 C C . VAL C 1 292 ? -44.250 98.475 41.642 1.00 21.59 286 VAL C C 1
ATOM 8441 O O . VAL C 1 292 ? -45.005 98.121 42.574 1.00 21.30 286 VAL C O 1
ATOM 8445 N N . ASP C 1 293 ? -44.699 98.756 40.424 1.00 23.00 287 ASP C N 1
ATOM 8446 C CA . ASP C 1 293 ? -46.138 98.606 40.117 1.00 24.74 287 ASP C CA 1
ATOM 8447 C C . ASP C 1 293 ? -46.637 97.160 40.352 1.00 24.87 287 ASP C C 1
ATOM 8448 O O . ASP C 1 293 ? -47.732 96.951 40.849 1.00 25.52 287 ASP C O 1
ATOM 8453 N N . ARG C 1 294 ? -45.793 96.161 40.040 1.00 24.51 288 ARG C N 1
ATOM 8454 C CA . ARG C 1 294 ? -46.138 94.758 40.243 1.00 24.30 288 ARG C CA 1
ATOM 8455 C C . ARG C 1 294 ? -46.227 94.445 41.755 1.00 23.44 288 ARG C C 1
ATOM 8456 O O . ARG C 1 294 ? -47.204 93.824 42.223 1.00 23.27 288 ARG C O 1
ATOM 8464 N N . TYR C 1 295 ? -45.250 94.918 42.528 1.00 21.37 289 TYR C N 1
ATOM 8465 C CA . TYR C 1 295 ? -45.291 94.769 43.983 1.00 21.14 289 TYR C CA 1
ATOM 8466 C C . TYR C 1 295 ? -46.527 95.457 44.580 1.00 22.27 289 TYR C C 1
ATOM 8467 O O . TYR C 1 295 ? -47.314 94.850 45.354 1.00 22.41 289 TYR C O 1
ATOM 8476 N N . ASP C 1 296 ? -46.699 96.722 44.204 1.00 22.68 290 ASP C N 1
ATOM 8477 C CA . ASP C 1 296 ? -47.871 97.487 44.649 1.00 24.05 290 ASP C CA 1
ATOM 8478 C C . ASP C 1 296 ? -49.170 96.780 44.385 1.00 24.95 290 ASP C C 1
ATOM 8479 O O . ASP C 1 296 ? -50.004 96.651 45.298 1.00 26.81 290 ASP C O 1
ATOM 8484 N N . SER C 1 297 ? -49.375 96.260 43.181 1.00 24.96 291 SER C N 1
ATOM 8485 C CA . SER C 1 297 ? -50.639 95.525 42.952 1.00 26.03 291 SER C CA 1
ATOM 8486 C C . SER C 1 297 ? -50.708 94.237 43.777 1.00 25.99 291 SER C C 1
ATOM 8487 O O . SER C 1 297 ? -51.769 93.883 44.306 1.00 26.24 291 SER C O 1
ATOM 8490 N N . GLY C 1 298 ? -49.598 93.534 43.882 1.00 25.04 292 GLY C N 1
ATOM 8491 C CA . GLY C 1 298 ? -49.511 92.316 44.695 1.00 25.14 292 GLY C CA 1
ATOM 8492 C C . GLY C 1 298 ? -49.857 92.494 46.169 1.00 25.21 292 GLY C C 1
ATOM 8493 O O . GLY C 1 298 ? -50.516 91.647 46.751 1.00 25.65 292 GLY C O 1
ATOM 8494 N N . PHE C 1 299 ? -49.391 93.593 46.760 1.00 24.74 293 PHE C N 1
ATOM 8495 C CA . PHE C 1 299 ? -49.592 93.866 48.198 1.00 25.08 293 PHE C CA 1
ATOM 8496 C C . PHE C 1 299 ? -50.868 94.623 48.513 1.00 26.14 293 PHE C C 1
ATOM 8497 O O . PHE C 1 299 ? -51.229 94.716 49.679 1.00 27.06 293 PHE C O 1
ATOM 8505 N N . ALA C 1 300 ? -51.562 95.090 47.496 1.00 27.09 294 ALA C N 1
ATOM 8506 C CA . ALA C 1 300 ? -52.886 95.758 47.691 1.00 29.02 294 ALA C CA 1
ATOM 8507 C C . ALA C 1 300 ? -53.855 94.929 48.548 1.00 30.45 294 ALA C C 1
ATOM 8508 O O . ALA C 1 300 ? -54.017 93.731 48.330 1.00 30.09 294 ALA C O 1
ATOM 8510 N N . GLY C 1 301 ? -54.470 95.581 49.544 1.00 32.35 295 GLY C N 1
ATOM 8511 C CA . GLY C 1 301 ? -55.420 94.932 50.471 1.00 33.63 295 GLY C CA 1
ATOM 8512 C C . GLY C 1 301 ? -54.805 94.016 51.501 1.00 33.82 295 GLY C C 1
ATOM 8513 O O . GLY C 1 301 ? -55.498 93.508 52.344 1.00 34.10 295 GLY C O 1
ATOM 8514 N N . SER C 1 302 ? -53.474 93.823 51.486 1.00 34.03 296 SER C N 1
ATOM 8515 C CA . SER C 1 302 ? -52.800 92.963 52.474 1.00 33.98 296 SER C CA 1
ATOM 8516 C C . SER C 1 302 ? -52.272 93.767 53.673 1.00 34.43 296 SER C C 1
ATOM 8517 O O . SER C 1 302 ? -52.398 94.983 53.741 1.00 33.86 296 SER C O 1
ATOM 8520 N N . ARG C 1 303 ? -51.670 93.070 54.626 1.00 34.11 297 ARG C N 1
ATOM 8521 C CA . ARG C 1 303 ? -51.049 93.726 55.788 1.00 34.52 297 ARG C CA 1
ATOM 8522 C C . ARG C 1 303 ? -49.711 94.452 55.405 1.00 31.81 297 ARG C C 1
ATOM 8523 O O . ARG C 1 303 ? -49.239 95.349 56.107 1.00 30.93 297 ARG C O 1
ATOM 8531 N N . ILE C 1 304 ? -49.143 94.055 54.280 1.00 29.61 298 ILE C N 1
ATOM 8532 C CA . ILE C 1 304 ? -47.886 94.617 53.789 1.00 28.20 298 ILE C CA 1
ATOM 8533 C C . ILE C 1 304 ? -48.185 95.977 53.144 1.00 27.22 298 ILE C C 1
ATOM 8534 O O . ILE C 1 304 ? -48.840 96.054 52.134 1.00 27.16 298 ILE C O 1
ATOM 8539 N N . HIS C 1 305 ? -47.731 97.027 53.796 1.00 27.05 299 HIS C N 1
ATOM 8540 C CA . HIS C 1 305 ? -47.970 98.426 53.364 1.00 26.65 299 HIS C CA 1
ATOM 8541 C C . HIS C 1 305 ? -46.657 99.096 52.874 1.00 24.64 299 HIS C C 1
ATOM 8542 O O . HIS C 1 305 ? -45.826 99.551 53.667 1.00 23.76 299 HIS C O 1
ATOM 8549 N N . PRO C 1 306 ? -46.482 99.184 51.556 1.00 23.60 300 PRO C N 1
ATOM 8550 C CA . PRO C 1 306 ? -45.296 99.835 51.002 1.00 22.29 300 PRO C CA 1
ATOM 8551 C C . PRO C 1 306 ? -45.384 101.380 51.048 1.00 22.32 300 PRO C C 1
ATOM 8552 O O . PRO C 1 306 ? -46.480 101.970 50.962 1.00 21.93 300 PRO C O 1
ATOM 8556 N N . LEU C 1 307 ? -44.246 102.013 51.144 1.00 21.51 301 LEU C N 1
ATOM 8557 C CA . LEU C 1 307 ? -44.164 103.448 50.901 1.00 22.34 301 LEU C CA 1
ATOM 8558 C C . LEU C 1 307 ? -44.461 103.710 49.454 1.00 22.25 301 LEU C C 1
ATOM 8559 O O . LEU C 1 307 ? -43.996 102.953 48.570 1.00 21.94 301 LEU C O 1
ATOM 8564 N N . ALA C 1 308 ? -45.247 104.751 49.206 1.00 22.83 302 ALA C N 1
ATOM 8565 C CA . ALA C 1 308 ? -45.676 105.083 47.862 1.00 23.28 302 ALA C CA 1
ATOM 8566 C C . ALA C 1 308 ? -44.564 105.739 47.099 1.00 22.60 302 ALA C C 1
ATOM 8567 O O . ALA C 1 308 ? -43.981 106.732 47.543 1.00 21.98 302 ALA C O 1
ATOM 8569 N N . HIS C 1 309 ? -44.289 105.174 45.924 1.00 22.69 303 HIS C N 1
ATOM 8570 C CA . HIS C 1 309 ? -43.347 105.781 44.999 1.00 22.75 303 HIS C CA 1
ATOM 8571 C C . HIS C 1 309 ? -43.865 106.766 43.990 1.00 23.50 303 HIS C C 1
ATOM 8572 O O . HIS C 1 309 ? -43.076 107.447 43.307 1.00 22.82 303 HIS C O 1
ATOM 8579 N N . LYS C 1 310 ? -45.195 106.837 43.876 1.00 25.34 304 LYS C N 1
ATOM 8580 C CA . LYS C 1 310 ? -45.807 107.814 43.019 1.00 26.53 304 LYS C CA 1
ATOM 8581 C C . LYS C 1 310 ? -46.868 108.515 43.842 1.00 26.61 304 LYS C C 1
ATOM 8582 O O . LYS C 1 310 ? -47.679 107.846 44.433 1.00 25.40 304 LYS C O 1
ATOM 8588 N N . THR C 1 311 ? -46.733 109.847 43.975 1.00 25.92 305 THR C N 1
ATOM 8589 C CA . THR C 1 311 ? -47.655 110.673 44.718 1.00 27.22 305 THR C CA 1
ATOM 8590 C C . THR C 1 311 ? -48.051 111.881 43.842 1.00 28.16 305 THR C C 1
ATOM 8591 O O . THR C 1 311 ? -47.545 112.082 42.743 1.00 27.88 305 THR C O 1
ATOM 8595 N N . GLU C 1 312 ? -48.966 112.658 44.360 1.00 29.78 306 GLU C N 1
ATOM 8596 C CA . GLU C 1 312 ? -49.354 113.921 43.756 1.00 31.16 306 GLU C CA 1
ATOM 8597 C C . GLU C 1 312 ? -48.172 114.831 43.420 1.00 30.56 306 GLU C C 1
ATOM 8598 O O . GLU C 1 312 ? -48.144 115.473 42.350 1.00 29.57 306 GLU C O 1
ATOM 8604 N N . THR C 1 313 ? -47.158 114.814 44.292 1.00 29.80 307 THR C N 1
ATOM 8605 C CA . THR C 1 313 ? -45.949 115.638 44.108 1.00 30.01 307 THR C CA 1
ATOM 8606 C C . THR C 1 313 ? -44.667 114.910 43.671 1.00 28.52 307 THR C C 1
ATOM 8607 O O . THR C 1 313 ? -43.776 115.565 43.142 1.00 27.94 307 THR C O 1
ATOM 8611 N N . VAL C 1 314 ? -44.575 113.585 43.876 1.00 27.37 308 VAL C N 1
ATOM 8612 C CA . VAL C 1 314 ? -43.301 112.885 43.703 1.00 27.02 308 VAL C CA 1
ATOM 8613 C C . VAL C 1 314 ? -43.423 111.756 42.699 1.00 27.37 308 VAL C C 1
ATOM 8614 O O . VAL C 1 314 ? -44.429 111.016 42.714 1.00 28.03 308 VAL C O 1
ATOM 8618 N N . GLU C 1 315 ? -42.446 111.693 41.805 1.00 27.45 309 GLU C N 1
ATOM 8619 C CA . GLU C 1 315 ? -42.158 110.489 41.048 1.00 27.60 309 GLU C CA 1
ATOM 8620 C C . GLU C 1 315 ? -40.786 110.014 41.522 1.00 26.19 309 GLU C C 1
ATOM 8621 O O . GLU C 1 315 ? -39.731 110.627 41.200 1.00 25.27 309 GLU C O 1
ATOM 8627 N N . SER C 1 316 ? -40.800 108.959 42.318 1.00 24.87 310 SER C N 1
ATOM 8628 C CA . SER C 1 316 ? -39.572 108.424 42.911 1.00 22.70 310 SER C CA 1
ATOM 8629 C C . SER C 1 316 ? -38.756 107.738 41.850 1.00 22.24 310 SER C C 1
ATOM 8630 O O . SER C 1 316 ? -39.304 107.159 40.927 1.00 21.35 310 SER C O 1
ATOM 8633 N N . SER C 1 317 ? -37.437 107.756 42.038 1.00 21.92 311 SER C N 1
ATOM 8634 C CA . SER C 1 317 ? -36.524 106.915 41.255 1.00 21.33 311 SER C CA 1
ATOM 8635 C C . SER C 1 317 ? -36.597 105.415 41.615 1.00 19.77 311 SER C C 1
ATOM 8636 O O . SER C 1 317 ? -36.023 104.617 40.892 1.00 18.84 311 SER C O 1
ATOM 8639 N N . ARG C 1 318 ? -37.310 105.074 42.694 1.00 18.67 312 ARG C N 1
ATOM 8640 C CA . ARG C 1 318 ? -37.704 103.702 43.032 1.00 18.45 312 ARG C CA 1
ATOM 8641 C C . ARG C 1 318 ? -36.448 102.900 43.359 1.00 17.10 312 ARG C C 1
ATOM 8642 O O . ARG C 1 318 ? -36.095 101.910 42.697 1.00 16.92 312 ARG C O 1
ATOM 8650 N N . HIS C 1 319 ? -35.733 103.431 44.343 1.00 16.14 313 HIS C N 1
ATOM 8651 C CA . HIS C 1 319 ? -34.449 102.822 44.788 1.00 15.58 313 HIS C CA 1
ATOM 8652 C C . HIS C 1 319 ? -34.654 101.691 45.779 1.00 15.22 313 HIS C C 1
ATOM 8653 O O . HIS C 1 319 ? -33.985 100.635 45.689 1.00 14.93 313 HIS C O 1
ATOM 8660 N N . LEU C 1 320 ? -35.507 101.901 46.779 1.00 15.40 314 LEU C N 1
ATOM 8661 C CA . LEU C 1 320 ? -35.814 100.875 47.773 1.00 15.47 314 LEU C CA 1
ATOM 8662 C C . LEU C 1 320 ? -37.316 100.606 47.839 1.00 16.25 314 LEU C C 1
ATOM 8663 O O . LEU C 1 320 ? -38.133 101.558 47.838 1.00 16.54 314 LEU C O 1
ATOM 8668 N N . TYR C 1 321 ? -37.653 99.322 47.973 1.00 16.52 315 TYR C N 1
ATOM 8669 C CA . TYR C 1 321 ? -39.031 98.946 48.240 1.00 17.04 315 TYR C CA 1
ATOM 8670 C C . TYR C 1 321 ? -39.169 98.749 49.730 1.00 17.53 315 TYR C C 1
ATOM 8671 O O . TYR C 1 321 ? -39.250 97.636 50.266 1.00 17.80 315 TYR C O 1
ATOM 8680 N N . ILE C 1 322 ? -39.338 99.875 50.388 1.00 18.13 316 ILE C N 1
ATOM 8681 C CA . ILE C 1 322 ? -39.666 99.927 51.805 1.00 18.79 316 ILE C CA 1
ATOM 8682 C C . ILE C 1 322 ? -41.118 99.554 52.095 1.00 19.78 316 ILE C C 1
ATOM 8683 O O . ILE C 1 322 ? -42.068 100.114 51.491 1.00 20.01 316 ILE C O 1
ATOM 8688 N N . THR C 1 323 ? -41.309 98.639 53.056 1.00 20.48 317 THR C N 1
ATOM 8689 C CA . THR C 1 323 ? -42.629 98.226 53.480 1.00 21.37 317 THR C CA 1
ATOM 8690 C C . THR C 1 323 ? -42.676 98.279 55.002 1.00 22.62 317 THR C C 1
ATOM 8691 O O . THR C 1 323 ? -41.649 98.140 55.675 1.00 21.84 317 THR C O 1
ATOM 8695 N N . ARG C 1 324 ? -43.892 98.450 55.513 1.00 23.80 318 ARG C N 1
ATOM 8696 C CA . ARG C 1 324 ? -44.172 98.213 56.916 1.00 25.37 318 ARG C CA 1
ATOM 8697 C C . ARG C 1 324 ? -45.309 97.188 57.034 1.00 26.47 318 ARG C C 1
ATOM 8698 O O . ARG C 1 324 ? -46.296 97.254 56.285 1.00 26.60 318 ARG C O 1
ATOM 8706 N N . VAL C 1 325 ? -45.158 96.220 57.946 1.00 27.09 319 VAL C N 1
ATOM 8707 C CA . VAL C 1 325 ? -46.131 95.154 58.120 1.00 28.13 319 VAL C CA 1
ATOM 8708 C C . VAL C 1 325 ? -47.025 95.567 59.296 1.00 29.86 319 VAL C C 1
ATOM 8709 O O . VAL C 1 325 ? -46.598 95.590 60.448 1.00 29.45 319 VAL C O 1
ATOM 8713 N N . GLU C 1 326 ? -48.293 95.881 59.001 1.00 32.44 320 GLU C N 1
ATOM 8714 C CA . GLU C 1 326 ? -49.222 96.245 60.061 1.00 34.59 320 GLU C CA 1
ATOM 8715 C C . GLU C 1 326 ? -49.294 95.198 61.169 1.00 35.32 320 GLU C C 1
ATOM 8716 O O . GLU C 1 326 ? -49.407 94.007 60.910 1.00 34.57 320 GLU C O 1
ATOM 8722 N N . GLY C 1 327 ? -49.257 95.670 62.414 1.00 36.74 321 GLY C N 1
ATOM 8723 C CA . GLY C 1 327 ? -49.487 94.814 63.577 1.00 38.15 321 GLY C CA 1
ATOM 8724 C C . GLY C 1 327 ? -48.303 93.982 64.055 1.00 38.30 321 GLY C C 1
ATOM 8725 O O . GLY C 1 327 ? -48.433 93.253 65.027 1.00 39.78 321 GLY C O 1
ATOM 8726 N N . ALA C 1 328 ? -47.142 94.104 63.397 1.00 36.89 322 ALA C N 1
ATOM 8727 C CA . ALA C 1 328 ? -45.960 93.300 63.737 1.00 36.86 322 ALA C CA 1
ATOM 8728 C C . ALA C 1 328 ? -45.074 94.007 64.785 1.00 36.92 322 ALA C C 1
ATOM 8729 O O . ALA C 1 328 ? -44.734 95.176 64.640 1.00 37.55 322 ALA C O 1
ATOM 8731 N N . SER C 1 329 ? -44.682 93.279 65.818 1.00 37.68 323 SER C N 1
ATOM 8732 C CA . SER C 1 329 ? -43.693 93.752 66.772 1.00 38.17 323 SER C CA 1
ATOM 8733 C C . SER C 1 329 ? -42.273 93.662 66.198 1.00 36.84 323 SER C C 1
ATOM 8734 O O . SER C 1 329 ? -42.052 93.023 65.186 1.00 35.40 323 SER C O 1
ATOM 8737 N N . LEU C 1 330 ? -41.337 94.288 66.893 1.00 36.82 324 LEU C N 1
ATOM 8738 C CA . LEU C 1 330 ? -39.911 94.122 66.639 1.00 36.85 324 LEU C CA 1
ATOM 8739 C C . LEU C 1 330 ? -39.485 92.671 66.442 1.00 37.03 324 LEU C C 1
ATOM 8740 O O . LEU C 1 330 ? -38.862 92.347 65.431 1.00 35.99 324 LEU C O 1
ATOM 8745 N N . GLU C 1 331 ? -39.850 91.807 67.385 1.00 38.26 325 GLU C N 1
ATOM 8746 C CA . GLU C 1 331 ? -39.411 90.395 67.361 1.00 38.51 325 GLU C CA 1
ATOM 8747 C C . GLU C 1 331 ? -40.055 89.665 66.190 1.00 36.98 325 GLU C C 1
ATOM 8748 O O . GLU C 1 331 ? -39.408 88.851 65.526 1.00 36.30 325 GLU C O 1
ATOM 8754 N N . GLU C 1 332 ? -41.311 90.011 65.892 1.00 35.94 326 GLU C N 1
ATOM 8755 C CA . GLU C 1 332 ? -42.015 89.402 64.792 1.00 34.51 326 GLU C CA 1
ATOM 8756 C C . GLU C 1 332 ? -41.419 89.845 63.459 1.00 31.39 326 GLU C C 1
ATOM 8757 O O . GLU C 1 332 ? -41.286 89.022 62.550 1.00 30.14 326 GLU C O 1
ATOM 8763 N N . ARG C 1 333 ? -41.088 91.124 63.330 1.00 29.57 327 ARG C N 1
ATOM 8764 C CA . ARG C 1 333 ? -40.423 91.615 62.108 1.00 27.94 327 ARG C CA 1
ATOM 8765 C C . ARG C 1 333 ? -39.131 90.825 61.871 1.00 27.01 327 ARG C C 1
ATOM 8766 O O . ARG C 1 333 ? -38.840 90.429 60.752 1.00 25.65 327 ARG C O 1
ATOM 8774 N N . ASN C 1 334 ? -38.363 90.638 62.930 1.00 27.52 328 ASN C N 1
ATOM 8775 C CA . ASN C 1 334 ? -37.052 89.989 62.790 1.00 27.51 328 ASN C CA 1
ATOM 8776 C C . ASN C 1 334 ? -37.245 88.547 62.330 1.00 27.63 328 ASN C C 1
ATOM 8777 O O . ASN C 1 334 ? -36.549 88.115 61.418 1.00 26.87 328 ASN C O 1
ATOM 8782 N N . LEU C 1 335 ? -38.230 87.855 62.912 1.00 28.45 329 LEU C N 1
ATOM 8783 C CA . LEU C 1 335 ? -38.566 86.496 62.499 1.00 28.88 329 LEU C CA 1
ATOM 8784 C C . LEU C 1 335 ? -38.959 86.448 61.033 1.00 27.59 329 LEU C C 1
ATOM 8785 O O . LEU C 1 335 ? -38.455 85.602 60.293 1.00 26.65 329 LEU C O 1
ATOM 8790 N N . ILE C 1 336 ? -39.813 87.382 60.594 1.00 26.49 330 ILE C N 1
ATOM 8791 C CA . ILE C 1 336 ? -40.217 87.445 59.188 1.00 25.50 330 ILE C CA 1
ATOM 8792 C C . ILE C 1 336 ? -38.999 87.529 58.248 1.00 24.06 330 ILE C C 1
ATOM 8793 O O . ILE C 1 336 ? -38.956 86.896 57.212 1.00 23.29 330 ILE C O 1
ATOM 8798 N N . ILE C 1 337 ? -38.021 88.361 58.589 1.00 24.10 331 ILE C N 1
ATOM 8799 C CA . ILE C 1 337 ? -36.836 88.494 57.747 1.00 23.16 331 ILE C CA 1
ATOM 8800 C C . ILE C 1 337 ? -36.089 87.146 57.639 1.00 23.88 331 ILE C C 1
ATOM 8801 O O . ILE C 1 337 ? -35.703 86.741 56.570 1.00 22.89 331 ILE C O 1
ATOM 8806 N N . GLN C 1 338 ? -35.939 86.455 58.752 1.00 25.79 332 GLN C N 1
ATOM 8807 C CA . GLN C 1 338 ? -35.268 85.150 58.728 1.00 27.37 332 GLN C CA 1
ATOM 8808 C C . GLN C 1 338 ? -36.070 84.080 57.957 1.00 28.06 332 GLN C C 1
ATOM 8809 O O . GLN C 1 338 ? -35.493 83.219 57.291 1.00 27.17 332 GLN C O 1
ATOM 8815 N N . GLU C 1 339 ? -37.408 84.155 58.024 1.00 28.34 333 GLU C N 1
ATOM 8816 C CA . GLU C 1 339 ? -38.234 83.272 57.229 1.00 29.49 333 GLU C CA 1
ATOM 8817 C C . GLU C 1 339 ? -38.130 83.593 55.747 1.00 27.91 333 GLU C C 1
ATOM 8818 O O . GLU C 1 339 ? -38.256 82.703 54.913 1.00 28.09 333 GLU C O 1
ATOM 8824 N N . LEU C 1 340 ? -38.066 84.882 55.408 1.00 26.61 334 LEU C N 1
ATOM 8825 C CA . LEU C 1 340 ? -37.874 85.272 54.002 1.00 25.43 334 LEU C CA 1
ATOM 8826 C C . LEU C 1 340 ? -36.560 84.682 53.497 1.00 24.73 334 LEU C C 1
ATOM 8827 O O . LEU C 1 340 ? -36.472 84.146 52.382 1.00 24.74 334 LEU C O 1
ATOM 8832 N N . ALA C 1 341 ? -35.566 84.744 54.353 1.00 24.07 335 ALA C N 1
ATOM 8833 C CA . ALA C 1 341 ? -34.224 84.221 54.019 1.00 24.28 335 ALA C CA 1
ATOM 8834 C C . ALA C 1 341 ? -34.232 82.692 53.800 1.00 25.08 335 ALA C C 1
ATOM 8835 O O . ALA C 1 341 ? -33.611 82.220 52.859 1.00 24.40 335 ALA C O 1
ATOM 8837 N N . LYS C 1 342 ? -34.959 81.948 54.642 1.00 26.15 336 LYS C N 1
ATOM 8838 C CA . LYS C 1 342 ? -35.151 80.494 54.428 1.00 27.73 336 LYS C CA 1
ATOM 8839 C C . LYS C 1 342 ? -35.880 80.147 53.138 1.00 27.27 336 LYS C C 1
ATOM 8840 O O . LYS C 1 342 ? -35.649 79.089 52.570 1.00 28.32 336 LYS C O 1
ATOM 8846 N N . ALA C 1 343 ? -36.684 81.086 52.652 1.00 26.47 337 ALA C N 1
ATOM 8847 C CA . ALA C 1 343 ? -37.399 80.960 51.374 1.00 26.23 337 ALA C CA 1
ATOM 8848 C C . ALA C 1 343 ? -36.612 81.509 50.172 1.00 24.98 337 ALA C C 1
ATOM 8849 O O . ALA C 1 343 ? -37.119 81.601 49.069 1.00 24.83 337 ALA C O 1
ATOM 8851 N N . GLY C 1 344 ? -35.341 81.828 50.367 1.00 23.98 338 GLY C N 1
ATOM 8852 C CA . GLY C 1 344 ? -34.486 82.300 49.290 1.00 23.29 338 GLY C CA 1
ATOM 8853 C C . GLY C 1 344 ? -34.716 83.738 48.889 1.00 22.27 338 GLY C C 1
ATOM 8854 O O . GLY C 1 344 ? -34.418 84.121 47.757 1.00 21.52 338 GLY C O 1
ATOM 8855 N N . ILE C 1 345 ? -35.173 84.563 49.841 1.00 22.15 339 ILE C N 1
ATOM 8856 C CA . ILE C 1 345 ? -35.407 86.007 49.621 1.00 21.10 339 ILE C CA 1
ATOM 8857 C C . ILE C 1 345 ? -34.662 86.900 50.595 1.00 20.79 339 ILE C C 1
ATOM 8858 O O . ILE C 1 345 ? -34.934 86.918 51.793 1.00 21.46 339 ILE C O 1
ATOM 8863 N N . ALA C 1 346 ? -33.705 87.657 50.083 1.00 19.98 340 ALA C N 1
ATOM 8864 C CA . ALA C 1 346 ? -32.911 88.559 50.897 1.00 20.01 340 ALA C CA 1
ATOM 8865 C C . ALA C 1 346 ? -33.769 89.819 51.142 1.00 19.83 340 ALA C C 1
ATOM 8866 O O . ALA C 1 346 ? -34.635 90.171 50.321 1.00 19.85 340 ALA C O 1
ATOM 8868 N N . SER C 1 347 ? -33.584 90.411 52.308 1.00 20.19 341 SER C N 1
ATOM 8869 C CA . SER C 1 347 ? -34.352 91.592 52.707 1.00 20.55 341 SER C CA 1
ATOM 8870 C C . SER C 1 347 ? -33.453 92.415 53.597 1.00 21.24 341 SER C C 1
ATOM 8871 O O . SER C 1 347 ? -32.351 91.967 53.973 1.00 21.28 341 SER C O 1
ATOM 8874 N N . ASN C 1 348 ? -33.873 93.645 53.870 1.00 21.42 342 ASN C N 1
ATOM 8875 C CA . ASN C 1 348 ? -33.084 94.532 54.638 1.00 21.53 342 ASN C CA 1
ATOM 8876 C C . ASN C 1 348 ? -33.958 95.411 55.484 1.00 21.86 342 ASN C C 1
ATOM 8877 O O . ASN C 1 348 ? -35.216 95.342 55.392 1.00 21.43 342 ASN C O 1
ATOM 8882 N N . VAL C 1 349 ? -33.324 96.226 56.315 1.00 21.05 343 VAL C N 1
ATOM 8883 C CA . VAL C 1 349 ? -34.070 97.193 57.160 1.00 21.97 343 VAL C CA 1
ATOM 8884 C C . VAL C 1 349 ? -33.489 98.570 56.929 1.00 21.51 343 VAL C C 1
ATOM 8885 O O . VAL C 1 349 ? -32.276 98.777 57.086 1.00 19.90 343 VAL C O 1
ATOM 8889 N N . HIS C 1 350 ? -34.360 99.511 56.546 1.00 21.49 344 HIS C N 1
ATOM 8890 C CA . HIS C 1 350 ? -34.000 100.911 56.421 1.00 22.64 344 HIS C CA 1
ATOM 8891 C C . HIS C 1 350 ? -34.994 101.726 57.264 1.00 23.77 344 HIS C C 1
ATOM 8892 O O . HIS C 1 350 ? -36.094 101.990 56.806 1.00 23.95 344 HIS C O 1
ATOM 8899 N N . TYR C 1 351 ? -34.636 102.140 58.480 1.00 25.25 345 TYR C N 1
ATOM 8900 C CA . TYR C 1 351 ? -33.317 101.935 59.127 1.00 25.45 345 TYR C CA 1
ATOM 8901 C C . TYR C 1 351 ? -33.545 101.881 60.620 1.00 27.01 345 TYR C C 1
ATOM 8902 O O . TYR C 1 351 ? -34.561 102.339 61.093 1.00 27.50 345 TYR C O 1
ATOM 8911 N N . LYS C 1 352 ? -32.541 101.414 61.357 1.00 27.51 346 LYS C N 1
ATOM 8912 C CA . LYS C 1 352 ? -32.442 101.698 62.775 1.00 29.19 346 LYS C CA 1
ATOM 8913 C C . LYS C 1 352 ? -32.421 103.213 62.905 1.00 28.96 346 LYS C C 1
ATOM 8914 O O . LYS C 1 352 ? -31.641 103.843 62.227 1.00 29.44 346 LYS C O 1
ATOM 8920 N N . PRO C 1 353 ? -33.278 103.795 63.743 1.00 29.10 347 PRO C N 1
ATOM 8921 C CA . PRO C 1 353 ? -33.105 105.216 64.004 1.00 28.97 347 PRO C CA 1
ATOM 8922 C C . PRO C 1 353 ? -31.725 105.476 64.598 1.00 28.80 347 PRO C C 1
ATOM 8923 O O . PRO C 1 353 ? -31.183 104.640 65.352 1.00 28.80 347 PRO C O 1
ATOM 8927 N N . LEU C 1 354 ? -31.170 106.640 64.299 1.00 28.45 348 LEU C N 1
ATOM 8928 C CA . LEU C 1 354 ? -29.825 106.981 64.759 1.00 29.18 348 LEU C CA 1
ATOM 8929 C C . LEU C 1 354 ? -29.597 106.787 66.245 1.00 30.45 348 LEU C C 1
ATOM 8930 O O . LEU C 1 354 ? -28.560 106.232 66.637 1.00 30.00 348 LEU C O 1
ATOM 8935 N N . PRO C 1 355 ? -30.566 107.212 67.086 1.00 32.41 349 PRO C N 1
ATOM 8936 C CA . PRO C 1 355 ? -30.407 107.012 68.540 1.00 33.71 349 PRO C CA 1
ATOM 8937 C C . PRO C 1 355 ? -30.264 105.575 69.013 1.00 33.76 349 PRO C C 1
ATOM 8938 O O . PRO C 1 355 ? -29.843 105.382 70.140 1.00 34.83 349 PRO C O 1
ATOM 8942 N N . LEU C 1 356 ? -30.583 104.573 68.186 1.00 33.62 350 LEU C N 1
ATOM 8943 C CA . LEU C 1 356 ? -30.306 103.166 68.555 1.00 34.31 350 LEU C CA 1
ATOM 8944 C C . LEU C 1 356 ? -28.841 102.784 68.445 1.00 33.34 350 LEU C C 1
ATOM 8945 O O . LEU C 1 356 ? -28.417 101.812 69.056 1.00 33.65 350 LEU C O 1
ATOM 8950 N N . LEU C 1 357 ? -28.086 103.538 67.657 1.00 32.49 351 LEU C N 1
ATOM 8951 C CA . LEU C 1 357 ? -26.694 103.199 67.348 1.00 31.94 351 LEU C CA 1
ATOM 8952 C C . LEU C 1 357 ? -25.777 103.700 68.445 1.00 32.57 351 LEU C C 1
ATOM 8953 O O . LEU C 1 357 ? -25.918 104.851 68.920 1.00 33.77 351 LEU C O 1
ATOM 8958 N N . THR C 1 358 ? -24.819 102.854 68.838 1.00 32.10 352 THR C N 1
ATOM 8959 C CA . THR C 1 358 ? -23.827 103.186 69.869 1.00 32.54 352 THR C CA 1
ATOM 8960 C C . THR C 1 358 ? -23.180 104.575 69.711 1.00 32.20 352 THR C C 1
ATOM 8961 O O . THR C 1 358 ? -23.123 105.339 70.660 1.00 32.93 352 THR C O 1
ATOM 8965 N N . ALA C 1 359 ? -22.751 104.924 68.504 1.00 30.76 353 ALA C N 1
ATOM 8966 C CA . ALA C 1 359 ? -22.086 106.206 68.260 1.00 30.43 353 ALA C CA 1
ATOM 8967 C C . ALA C 1 359 ? -22.921 107.423 68.699 1.00 31.28 353 ALA C C 1
ATOM 8968 O O . ALA C 1 359 ? -22.383 108.376 69.252 1.00 31.73 353 ALA C O 1
ATOM 8970 N N . TYR C 1 360 ? -24.221 107.374 68.423 1.00 31.75 354 TYR C N 1
ATOM 8971 C CA . TYR C 1 360 ? -25.129 108.511 68.703 1.00 33.27 354 TYR C CA 1
ATOM 8972 C C . TYR C 1 360 ? -25.688 108.444 70.125 1.00 35.98 354 TYR C C 1
ATOM 8973 O O . TYR C 1 360 ? -25.840 109.489 70.776 1.00 36.79 354 TYR C O 1
ATOM 8982 N N . LYS C 1 361 ? -25.935 107.229 70.628 1.00 37.46 355 LYS C N 1
ATOM 8983 C CA . LYS C 1 361 ? -26.185 107.048 72.072 1.00 40.87 355 LYS C CA 1
ATOM 8984 C C . LYS C 1 361 ? -25.043 107.644 72.871 1.00 41.74 355 LYS C C 1
ATOM 8985 O O . LYS C 1 361 ? -25.285 108.332 73.853 1.00 42.71 355 LYS C O 1
ATOM 8991 N N . ASN C 1 362 ? -23.813 107.406 72.416 1.00 41.45 356 ASN C N 1
ATOM 8992 C CA . ASN C 1 362 ? -22.623 107.967 73.060 1.00 42.71 356 ASN C CA 1
ATOM 8993 C C . ASN C 1 362 ? -22.511 109.496 72.994 1.00 43.46 356 ASN C C 1
ATOM 8994 O O . ASN C 1 362 ? -21.839 110.090 73.820 1.00 44.96 356 ASN C O 1
ATOM 8999 N N . LEU C 1 363 ? -23.191 110.126 72.047 1.00 42.52 357 LEU C N 1
ATOM 9000 C CA . LEU C 1 363 ? -23.316 111.590 71.998 1.00 43.16 357 LEU C CA 1
ATOM 9001 C C . LEU C 1 363 ? -24.582 112.149 72.693 1.00 43.83 357 LEU C C 1
ATOM 9002 O O . LEU C 1 363 ? -24.919 113.311 72.530 1.00 44.86 357 LEU C O 1
ATOM 9007 N N . GLY C 1 364 ? -25.271 111.325 73.474 1.00 44.06 358 GLY C N 1
ATOM 9008 C CA . GLY C 1 364 ? -26.411 111.780 74.272 1.00 44.61 358 GLY C CA 1
ATOM 9009 C C . GLY C 1 364 ? -27.782 111.667 73.626 1.00 43.13 358 GLY C C 1
ATOM 9010 O O . GLY C 1 364 ? -28.759 112.078 74.213 1.00 43.45 358 GLY C O 1
ATOM 9011 N N . PHE C 1 365 ? -27.869 111.120 72.417 1.00 40.86 359 PHE C N 1
ATOM 9012 C CA . PHE C 1 365 ? -29.184 110.966 71.774 1.00 40.24 359 PHE C CA 1
ATOM 9013 C C . PHE C 1 365 ? -29.940 109.768 72.344 1.00 41.08 359 PHE C C 1
ATOM 9014 O O . PHE C 1 365 ? -29.384 108.708 72.568 1.00 41.44 359 PHE C O 1
ATOM 9022 N N . ASP C 1 366 ? -31.227 109.956 72.560 1.00 41.99 360 ASP C N 1
ATOM 9023 C CA . ASP C 1 366 ? -32.028 109.006 73.308 1.00 42.89 360 ASP C CA 1
ATOM 9024 C C . ASP C 1 366 ? -33.243 108.635 72.467 1.00 41.61 360 ASP C C 1
ATOM 9025 O O . ASP C 1 366 ? -34.065 109.499 72.145 1.00 41.28 360 ASP C O 1
ATOM 9030 N N . MET C 1 367 ? -33.383 107.336 72.189 1.00 40.69 361 MET C N 1
ATOM 9031 C CA . MET C 1 367 ? -34.486 106.792 71.377 1.00 39.83 361 MET C CA 1
ATOM 9032 C C . MET C 1 367 ? -35.887 107.198 71.863 1.00 40.93 361 MET C C 1
ATOM 9033 O O . MET C 1 367 ? -36.791 107.382 71.034 1.00 40.13 361 MET C O 1
ATOM 9038 N N . THR C 1 368 ? -36.049 107.346 73.182 1.00 42.35 362 THR C N 1
ATOM 9039 C CA . THR C 1 368 ? -37.352 107.709 73.771 1.00 43.98 362 THR C CA 1
ATOM 9040 C C . THR C 1 368 ? -37.827 109.111 73.346 1.00 44.11 362 THR C C 1
ATOM 9041 O O . THR C 1 368 ? -39.012 109.402 73.429 1.00 45.80 362 THR C O 1
ATOM 9045 N N . ASN C 1 369 ? -36.920 109.967 72.881 1.00 43.01 363 ASN C N 1
ATOM 9046 C CA . ASN C 1 369 ? -37.291 111.266 72.282 1.00 42.97 363 ASN C CA 1
ATOM 9047 C C . ASN C 1 369 ? -37.826 111.236 70.847 1.00 41.18 363 ASN C C 1
ATOM 9048 O O . ASN C 1 369 ? -38.323 112.256 70.367 1.00 41.27 363 ASN C O 1
ATOM 9053 N N . TYR C 1 370 ? -37.719 110.093 70.165 1.00 39.42 364 TYR C N 1
ATOM 9054 C CA . TYR C 1 370 ? -38.107 109.982 68.772 1.00 37.87 364 TYR C CA 1
ATOM 9055 C C . TYR C 1 370 ? -38.980 108.735 68.550 1.00 37.96 364 TYR C C 1
ATOM 9056 O O . TYR C 1 370 ? -38.619 107.859 67.772 1.00 35.99 364 TYR C O 1
ATOM 9065 N N . PRO C 1 371 ? -40.156 108.675 69.219 1.00 39.51 365 PRO C N 1
ATOM 9066 C CA . PRO C 1 371 ? -41.017 107.493 69.148 1.00 39.86 365 PRO C CA 1
ATOM 9067 C C . PRO C 1 371 ? -41.558 107.161 67.767 1.00 38.92 365 PRO C C 1
ATOM 9068 O O . PRO C 1 371 ? -41.804 105.983 67.467 1.00 39.47 365 PRO C O 1
ATOM 9072 N N . LYS C 1 372 ? -41.745 108.167 66.917 1.00 38.48 366 LYS C N 1
ATOM 9073 C CA . LYS C 1 372 ? -42.255 107.922 65.561 1.00 37.10 366 LYS C CA 1
ATOM 9074 C C . LYS C 1 372 ? -41.171 107.212 64.722 1.00 35.43 366 LYS C C 1
ATOM 9075 O O . LYS C 1 372 ? -41.470 106.295 63.921 1.00 33.54 366 LYS C O 1
ATOM 9081 N N . ALA C 1 373 ? -39.932 107.658 64.891 1.00 34.55 367 ALA C N 1
ATOM 9082 C CA . ALA C 1 373 ? -38.801 107.038 64.227 1.00 32.73 367 ALA C CA 1
ATOM 9083 C C . ALA C 1 373 ? -38.715 105.569 64.623 1.00 32.53 367 ALA C C 1
ATOM 9084 O O . ALA C 1 373 ? -38.565 104.716 63.746 1.00 31.43 367 ALA C O 1
ATOM 9086 N N . TYR C 1 374 ? -38.832 105.291 65.920 1.00 33.76 368 TYR C N 1
ATOM 9087 C CA . TYR C 1 374 ? -38.854 103.911 66.419 1.00 34.25 368 TYR C CA 1
ATOM 9088 C C . TYR C 1 374 ? -39.996 103.075 65.851 1.00 33.98 368 TYR C C 1
ATOM 9089 O O . TYR C 1 374 ? -39.774 101.951 65.381 1.00 33.43 368 TYR C O 1
ATOM 9098 N N . ALA C 1 375 ? -41.210 103.638 65.848 1.00 34.31 369 ALA C N 1
ATOM 9099 C CA . ALA C 1 375 ? -42.377 102.903 65.333 1.00 34.27 369 ALA C CA 1
ATOM 9100 C C . ALA C 1 375 ? -42.239 102.592 63.817 1.00 33.02 369 ALA C C 1
ATOM 9101 O O . ALA C 1 375 ? -42.617 101.505 63.371 1.00 32.82 369 ALA C O 1
ATOM 9103 N N . PHE C 1 376 ? -41.674 103.517 63.044 1.00 32.74 370 PHE C N 1
ATOM 9104 C CA . PHE C 1 376 ? -41.415 103.257 61.605 1.00 32.45 370 PHE C CA 1
ATOM 9105 C C . PHE C 1 376 ? -40.503 102.062 61.423 1.00 31.43 370 PHE C C 1
ATOM 9106 O O . PHE C 1 376 ? -40.745 101.199 60.567 1.00 31.73 370 PHE C O 1
ATOM 9114 N N . PHE C 1 377 ? -39.413 102.067 62.188 1.00 31.44 371 PHE C N 1
ATOM 9115 C CA . PHE C 1 377 ? -38.372 101.033 62.127 1.00 30.78 371 PHE C CA 1
ATOM 9116 C C . PHE C 1 377 ? -38.880 99.681 62.550 1.00 31.04 371 PHE C C 1
ATOM 9117 O O . PHE C 1 377 ? -38.550 98.672 61.943 1.00 30.63 371 PHE C O 1
ATOM 9125 N N . GLU C 1 378 ? -39.619 99.673 63.645 1.00 33.05 372 GLU C N 1
ATOM 9126 C CA . GLU C 1 378 ? -40.046 98.444 64.300 1.00 33.98 372 GLU C CA 1
ATOM 9127 C C . GLU C 1 378 ? -40.657 97.388 63.363 1.00 31.66 372 GLU C C 1
ATOM 9128 O O . GLU C 1 378 ? -40.414 96.194 63.527 1.00 31.96 372 GLU C O 1
ATOM 9134 N N . ASN C 1 379 ? -41.468 97.829 62.406 1.00 29.30 373 ASN C N 1
ATOM 9135 C CA . ASN C 1 379 ? -42.203 96.911 61.501 1.00 27.97 373 ASN C CA 1
ATOM 9136 C C . ASN C 1 379 ? -41.804 97.066 60.029 1.00 25.55 373 ASN C C 1
ATOM 9137 O O . ASN C 1 379 ? -42.484 96.557 59.144 1.00 25.38 373 ASN C O 1
ATOM 9142 N N . GLU C 1 380 ? -40.638 97.665 59.809 1.00 24.07 374 GLU C N 1
ATOM 9143 C CA . GLU C 1 380 ? -40.169 97.935 58.476 1.00 22.40 374 GLU C CA 1
ATOM 9144 C C . GLU C 1 380 ? -39.379 96.729 57.920 1.00 21.44 374 GLU C C 1
ATOM 9145 O O . GLU C 1 380 ? -38.490 96.198 58.604 1.00 21.59 374 GLU C O 1
ATOM 9151 N N . ILE C 1 381 ? -39.678 96.367 56.668 1.00 20.69 375 ILE C N 1
ATOM 9152 C CA . ILE C 1 381 ? -38.903 95.434 55.901 1.00 19.86 375 ILE C CA 1
ATOM 9153 C C . ILE C 1 381 ? -38.720 95.926 54.467 1.00 19.02 375 ILE C C 1
ATOM 9154 O O . ILE C 1 381 ? -39.688 96.329 53.774 1.00 18.88 375 ILE C O 1
ATOM 9159 N N . THR C 1 382 ? -37.462 95.941 54.019 1.00 18.03 376 THR C N 1
ATOM 9160 C CA . THR C 1 382 ? -37.163 96.325 52.657 1.00 17.69 376 THR C CA 1
ATOM 9161 C C . THR C 1 382 ? -37.007 95.067 51.796 1.00 18.11 376 THR C C 1
ATOM 9162 O O . THR C 1 382 ? -36.184 94.225 52.118 1.00 18.71 376 THR C O 1
ATOM 9166 N N . LEU C 1 383 ? -37.826 94.956 50.742 1.00 18.27 377 LEU C N 1
ATOM 9167 C CA . LEU C 1 383 ? -37.759 93.898 49.780 1.00 18.47 377 LEU C CA 1
ATOM 9168 C C . LEU C 1 383 ? -36.848 94.302 48.660 1.00 18.32 377 LEU C C 1
ATOM 9169 O O . LEU C 1 383 ? -36.675 95.517 48.443 1.00 18.19 377 LEU C O 1
ATOM 9174 N N . PRO C 1 384 ? -36.218 93.299 47.996 1.00 18.27 378 PRO C N 1
ATOM 9175 C CA . PRO C 1 384 ? -35.318 93.575 46.894 1.00 18.03 378 PRO C CA 1
ATOM 9176 C C . PRO C 1 384 ? -35.983 94.443 45.811 1.00 18.25 378 PRO C C 1
ATOM 9177 O O . PRO C 1 384 ? -37.163 94.219 45.442 1.00 18.09 378 PRO C O 1
ATOM 9181 N N . LEU C 1 385 ? -35.229 95.426 45.317 1.00 17.71 379 LEU C N 1
ATOM 9182 C CA . LEU C 1 385 ? -35.676 96.268 44.183 1.00 18.42 379 LEU C CA 1
ATOM 9183 C C . LEU C 1 385 ? -34.442 96.668 43.393 1.00 18.22 379 LEU C C 1
ATOM 9184 O O . LEU C 1 385 ? -33.684 97.587 43.783 1.00 17.88 379 LEU C O 1
ATOM 9189 N N . HIS C 1 386 ? -34.229 95.944 42.307 1.00 18.59 380 HIS C N 1
ATOM 9190 C CA . HIS C 1 386 ? -33.103 96.164 41.451 1.00 18.47 380 HIS C CA 1
ATOM 9191 C C . HIS C 1 386 ? -33.436 95.564 40.113 1.00 19.73 380 HIS C C 1
ATOM 9192 O O . HIS C 1 386 ? -34.403 94.768 39.965 1.00 19.57 380 HIS C O 1
ATOM 9199 N N . THR C 1 387 ? -32.578 95.842 39.145 1.00 20.53 381 THR C N 1
ATOM 9200 C CA . THR C 1 387 ? -32.901 95.530 37.732 1.00 21.93 381 THR C CA 1
ATOM 9201 C C . THR C 1 387 ? -32.510 94.147 37.267 1.00 23.79 381 THR C C 1
ATOM 9202 O O . THR C 1 387 ? -32.655 93.839 36.081 1.00 25.54 381 THR C O 1
ATOM 9206 N N . LYS C 1 388 ? -31.958 93.334 38.157 1.00 24.33 382 LYS C N 1
ATOM 9207 C CA . LYS C 1 388 ? -31.703 91.916 37.865 1.00 26.29 382 LYS C CA 1
ATOM 9208 C C . LYS C 1 388 ? -32.871 91.024 38.295 1.00 25.79 382 LYS C C 1
ATOM 9209 O O . LYS C 1 388 ? -32.862 89.844 38.008 1.00 26.45 382 LYS C O 1
ATOM 9215 N N . LEU C 1 389 ? -33.871 91.582 38.977 1.00 25.33 383 LEU C N 1
ATOM 9216 C CA . LEU C 1 389 ? -35.088 90.814 39.337 1.00 25.70 383 LEU C CA 1
ATOM 9217 C C . LEU C 1 389 ? -35.903 90.434 38.126 1.00 26.27 383 LEU C C 1
ATOM 9218 O O . LEU C 1 389 ? -36.253 91.299 37.327 1.00 26.85 383 LEU C O 1
ATOM 9223 N N . SER C 1 390 ? -36.243 89.151 37.995 1.00 25.81 384 SER C N 1
ATOM 9224 C CA . SER C 1 390 ? -37.245 88.734 37.021 1.00 26.09 384 SER C CA 1
ATOM 9225 C C . SER C 1 390 ? -38.650 88.973 37.572 1.00 25.83 384 SER C C 1
ATOM 9226 O O . SER C 1 390 ? -38.876 88.998 38.780 1.00 23.96 384 SER C O 1
ATOM 9229 N N . ASP C 1 391 ? -39.617 89.075 36.660 1.00 27.30 385 ASP C N 1
ATOM 9230 C CA . ASP C 1 391 ? -41.038 89.075 37.045 1.00 27.33 385 ASP C CA 1
ATOM 9231 C C . ASP C 1 391 ? -41.454 87.873 37.883 1.00 27.57 385 ASP C C 1
ATOM 9232 O O . ASP C 1 391 ? -42.163 88.022 38.883 1.00 26.65 385 ASP C O 1
ATOM 9237 N N . GLU C 1 392 ? -40.933 86.695 37.553 1.00 28.89 386 GLU C N 1
ATOM 9238 C CA . GLU C 1 392 ? -41.219 85.444 38.319 1.00 29.77 386 GLU C CA 1
ATOM 9239 C C . GLU C 1 392 ? -40.708 85.512 39.773 1.00 27.81 386 GLU C C 1
ATOM 9240 O O . GLU C 1 392 ? -41.402 85.113 40.722 1.00 27.18 386 GLU C O 1
ATOM 9246 N N . GLU C 1 393 ? -39.522 86.075 39.949 1.00 26.30 387 GLU C N 1
ATOM 9247 C CA . GLU C 1 393 ? -39.004 86.335 41.301 1.00 25.23 387 GLU C CA 1
ATOM 9248 C C . GLU C 1 393 ? -39.883 87.321 42.099 1.00 24.14 387 GLU C C 1
ATOM 9249 O O . GLU C 1 393 ? -40.144 87.118 43.283 1.00 23.00 387 GLU C O 1
ATOM 9255 N N . VAL C 1 394 ? -40.264 88.426 41.453 1.00 23.68 388 VAL C N 1
ATOM 9256 C CA . VAL C 1 394 ? -41.133 89.428 42.103 1.00 23.56 388 VAL C CA 1
ATOM 9257 C C . VAL C 1 394 ? -42.453 88.764 42.563 1.00 24.41 388 VAL C C 1
ATOM 9258 O O . VAL C 1 394 ? -42.878 88.945 43.702 1.00 24.43 388 VAL C O 1
ATOM 9262 N N . ASP C 1 395 ? -43.055 87.972 41.687 1.00 25.56 389 ASP C N 1
ATOM 9263 C CA . ASP C 1 395 ? -44.289 87.231 41.996 1.00 27.17 389 ASP C CA 1
ATOM 9264 C C . ASP C 1 395 ? -44.081 86.277 43.167 1.00 26.75 389 ASP C C 1
ATOM 9265 O O . ASP C 1 395 ? -44.895 86.207 44.078 1.00 26.60 389 ASP C O 1
ATOM 9270 N N . TYR C 1 396 ? -42.950 85.582 43.145 1.00 26.19 390 TYR C N 1
ATOM 9271 C CA . TYR C 1 396 ? -42.567 84.732 44.263 1.00 25.84 390 TYR C CA 1
ATOM 9272 C C . TYR C 1 396 ? -42.409 85.513 45.584 1.00 25.08 390 TYR C C 1
ATOM 9273 O O . TYR C 1 396 ? -42.851 85.049 46.625 1.00 25.48 390 TYR C O 1
ATOM 9282 N N . ILE C 1 397 ? -41.749 86.681 45.538 1.00 23.88 391 ILE C N 1
ATOM 9283 C CA . ILE C 1 397 ? -41.556 87.522 46.746 1.00 22.89 391 ILE C CA 1
ATOM 9284 C C . ILE C 1 397 ? -42.906 87.974 47.290 1.00 22.91 391 ILE C C 1
ATOM 9285 O O . ILE C 1 397 ? -43.152 87.897 48.493 1.00 22.83 391 ILE C O 1
ATOM 9290 N N . ILE C 1 398 ? -43.757 88.480 46.412 1.00 23.17 392 ILE C N 1
ATOM 9291 C CA . ILE C 1 398 ? -45.107 88.878 46.814 1.00 24.13 392 ILE C CA 1
ATOM 9292 C C . ILE C 1 398 ? -45.824 87.751 47.589 1.00 25.12 392 ILE C C 1
ATOM 9293 O O . ILE C 1 398 ? -46.253 87.925 48.732 1.00 24.87 392 ILE C O 1
ATOM 9298 N N . GLU C 1 399 ? -45.933 86.595 46.959 1.00 26.37 393 GLU C N 1
ATOM 9299 C CA . GLU C 1 399 ? -46.682 85.496 47.547 1.00 28.18 393 GLU C CA 1
ATOM 9300 C C . GLU C 1 399 ? -46.060 84.976 48.835 1.00 27.53 393 GLU C C 1
ATOM 9301 O O . GLU C 1 399 ? -46.760 84.745 49.814 1.00 27.91 393 GLU C O 1
ATOM 9307 N N . THR C 1 400 ? -44.739 84.805 48.835 1.00 26.40 394 THR C N 1
ATOM 9308 C CA . THR C 1 400 ? -43.994 84.338 50.013 1.00 26.13 394 THR C CA 1
ATOM 9309 C C . THR C 1 400 ? -44.059 85.314 51.196 1.00 26.01 394 THR C C 1
ATOM 9310 O O . THR C 1 400 ? -44.253 84.898 52.334 1.00 26.95 394 THR C O 1
ATOM 9314 N N . PHE C 1 401 ? -43.897 86.605 50.942 1.00 25.42 395 PHE C N 1
ATOM 9315 C CA . PHE C 1 401 ? -43.938 87.609 52.018 1.00 25.33 395 PHE C CA 1
ATOM 9316 C C . PHE C 1 401 ? -45.328 87.619 52.685 1.00 27.55 395 PHE C C 1
ATOM 9317 O O . PHE C 1 401 ? -45.429 87.667 53.919 1.00 28.18 395 PHE C O 1
ATOM 9325 N N . LYS C 1 402 ? -46.385 87.524 51.881 1.00 28.90 396 LYS C N 1
ATOM 9326 C CA . LYS C 1 402 ? -47.738 87.396 52.458 1.00 31.18 396 LYS C CA 1
ATOM 9327 C C . LYS C 1 402 ? -47.856 86.144 53.331 1.00 32.88 396 LYS C C 1
ATOM 9328 O O . LYS C 1 402 ? -48.266 86.236 54.490 1.00 34.04 396 LYS C O 1
ATOM 9334 N N . THR C 1 403 ? -47.521 84.982 52.768 1.00 33.54 397 THR C N 1
ATOM 9335 C CA . THR C 1 403 ? -47.630 83.685 53.486 1.00 34.91 397 THR C CA 1
ATOM 9336 C C . THR C 1 403 ? -46.786 83.671 54.763 1.00 33.95 397 THR C C 1
ATOM 9337 O O . THR C 1 403 ? -47.242 83.204 55.815 1.00 34.30 397 THR C O 1
ATOM 9341 N N . VAL C 1 404 ? -45.557 84.181 54.661 1.00 32.28 398 VAL C N 1
ATOM 9342 C CA . VAL C 1 404 ? -44.632 84.222 55.799 1.00 31.85 398 VAL C CA 1
ATOM 9343 C C . VAL C 1 404 ? -45.109 85.130 56.907 1.00 31.92 398 VAL C C 1
ATOM 9344 O O . VAL C 1 404 ? -45.096 84.730 58.078 1.00 32.21 398 VAL C O 1
ATOM 9348 N N . S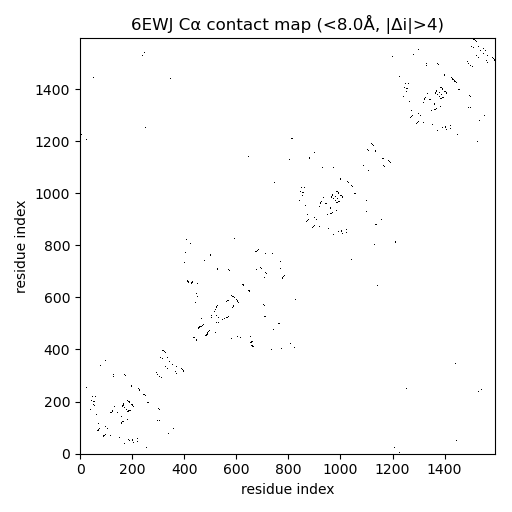ER C 1 405 ? -45.546 86.337 56.555 1.00 31.59 399 SER C N 1
ATOM 9349 C CA . SER C 1 405 ? -46.132 87.259 57.535 1.00 32.58 399 SER C CA 1
ATOM 9350 C C . SER C 1 405 ? -47.315 86.625 58.286 1.00 34.38 399 SER C C 1
ATOM 9351 O O . SER C 1 405 ? -47.399 86.697 59.497 1.00 34.10 399 SER C O 1
ATOM 9354 N N . GLU C 1 406 ? -48.233 86.046 57.537 1.00 36.92 400 GLU C N 1
ATOM 9355 C CA . GLU C 1 406 ? -49.416 85.364 58.129 1.00 39.87 400 GLU C CA 1
ATOM 9356 C C . GLU C 1 406 ? -48.949 84.257 59.090 1.00 40.89 400 GLU C C 1
ATOM 9357 O O . GLU C 1 406 ? -49.405 84.174 60.216 1.00 40.73 400 GLU C O 1
ATOM 9363 N N . LYS C 1 407 ? -47.991 83.443 58.640 1.00 40.31 401 LYS C N 1
ATOM 9364 C CA . LYS C 1 407 ? -47.482 82.347 59.464 1.00 40.85 401 LYS C CA 1
ATOM 9365 C C . LYS C 1 407 ? -46.903 82.828 60.782 1.00 40.01 401 LYS C C 1
ATOM 9366 O O . LYS C 1 407 ? -47.237 82.303 61.818 1.00 40.32 401 LYS C O 1
ATOM 9372 N N . VAL C 1 408 ? -46.082 83.872 60.731 1.00 38.27 402 VAL C N 1
ATOM 9373 C CA . VAL C 1 408 ? -45.462 84.428 61.940 1.00 38.64 402 VAL C CA 1
ATOM 9374 C C . VAL C 1 408 ? -46.521 84.966 62.906 1.00 40.31 402 VAL C C 1
ATOM 9375 O O . VAL C 1 408 ? -46.430 84.734 64.116 1.00 41.36 402 VAL C O 1
ATOM 9379 N N . LEU C 1 409 ? -47.509 85.698 62.386 1.00 40.24 403 LEU C N 1
ATOM 9380 C CA . LEU C 1 409 ? -48.546 86.258 63.257 1.00 41.67 403 LEU C CA 1
ATOM 9381 C C . LEU C 1 409 ? -49.459 85.169 63.809 1.00 43.42 403 LEU C C 1
ATOM 9382 O O . LEU C 1 409 ? -49.810 85.216 64.992 1.00 44.46 403 LEU C O 1
ATOM 9387 N N . THR C 1 410 ? -49.846 84.202 62.967 1.00 43.95 404 THR C N 1
ATOM 9388 C CA . THR C 1 410 ? -50.695 83.055 63.418 1.00 46.90 404 THR C CA 1
ATOM 9389 C C . THR C 1 410 ? -49.921 82.178 64.435 1.00 47.31 404 THR C C 1
ATOM 9390 O O . THR C 1 410 ? -50.515 81.610 65.326 1.00 47.26 404 THR C O 1
ATOM 9394 N N . LEU C 1 411 ? -48.591 82.126 64.304 1.00 45.92 405 LEU C N 1
ATOM 9395 C CA . LEU C 1 411 ? -47.724 81.534 65.320 1.00 47.17 405 LEU C CA 1
ATOM 9396 C C . LEU C 1 411 ? -47.730 82.332 66.627 1.00 48.58 405 LEU C C 1
ATOM 9397 O O . LEU C 1 411 ? -47.864 81.748 67.699 1.00 49.92 405 LEU C O 1
ATOM 9402 N N . SER C 1 412 ? -47.604 83.660 66.547 1.00 48.65 406 SER C N 1
ATOM 9403 C CA . SER C 1 412 ? -47.688 84.531 67.736 1.00 50.67 406 SER C CA 1
ATOM 9404 C C . SER C 1 412 ? -49.059 84.427 68.431 1.00 54.14 406 SER C C 1
ATOM 9405 O O . SER C 1 412 ? -49.133 84.274 69.635 1.00 56.51 406 SER C O 1
ATOM 9408 N N . LYS C 1 413 ? -50.134 84.559 67.666 1.00 55.91 407 LYS C N 1
ATOM 9409 C CA . LYS C 1 413 ? -51.487 84.451 68.216 1.00 59.63 407 LYS C CA 1
ATOM 9410 C C . LYS C 1 413 ? -51.689 83.142 69.006 1.00 62.61 407 LYS C C 1
ATOM 9411 O O . LYS C 1 413 ? -51.981 83.178 70.203 1.00 64.86 407 LYS C O 1
ATOM 9417 N N . LYS C 1 414 ? -51.430 82.008 68.353 1.00 63.08 408 LYS C N 1
ATOM 9418 C CA . LYS C 1 414 ? -51.870 80.688 68.813 1.00 65.26 408 LYS C CA 1
ATOM 9419 C C . LYS C 1 414 ? -53.397 80.694 69.068 1.00 66.88 408 LYS C C 1
ATOM 9420 O O . LYS C 1 414 ? -54.086 79.672 68.958 1.00 68.61 408 LYS C O 1
ATOM 9426 N N . ASN D 1 9 ? -26.674 111.609 12.455 1.00 34.07 3 ASN B N 1
ATOM 9427 C CA . ASN D 1 9 ? -27.557 110.795 11.578 1.00 32.97 3 ASN B CA 1
ATOM 9428 C C . ASN D 1 9 ? -27.355 109.277 11.787 1.00 29.76 3 ASN B C 1
ATOM 9429 O O . ASN D 1 9 ? -27.124 108.839 12.922 1.00 32.24 3 ASN B O 1
ATOM 9434 N N . TYR D 1 10 ? -27.499 108.485 10.726 1.00 38.78 4 TYR B N 1
ATOM 9435 C CA . TYR D 1 10 ? -27.286 107.043 10.757 1.00 34.38 4 TYR B CA 1
ATOM 9436 C C . TYR D 1 10 ? -26.236 106.748 9.718 1.00 30.85 4 TYR B C 1
ATOM 9437 O O . TYR D 1 10 ? -26.257 107.332 8.643 1.00 30.33 4 TYR B O 1
ATOM 9446 N N . ASN D 1 11 ? -25.320 105.874 10.075 1.00 27.99 5 ASN B N 1
ATOM 9447 C CA . ASN D 1 11 ? -24.425 105.245 9.137 1.00 26.50 5 ASN B CA 1
ATOM 9448 C C . ASN D 1 11 ? -24.308 103.805 9.600 1.00 24.81 5 ASN B C 1
ATOM 9449 O O . ASN D 1 11 ? -23.405 103.448 10.322 1.00 24.45 5 ASN B O 1
ATOM 9454 N N . ILE D 1 12 ? -25.287 102.999 9.209 1.00 24.36 6 ILE B N 1
ATOM 9455 C CA . ILE D 1 12 ? -25.467 101.644 9.758 1.00 23.52 6 ILE B CA 1
ATOM 9456 C C . ILE D 1 12 ? -24.665 100.672 8.922 1.00 22.94 6 ILE B C 1
ATOM 9457 O O . ILE D 1 12 ? -24.902 100.576 7.711 1.00 23.15 6 ILE B O 1
ATOM 9462 N N . PRO D 1 13 ? -23.651 100.010 9.524 1.00 22.49 7 PRO B N 1
ATOM 9463 C CA . PRO D 1 13 ? -22.850 99.077 8.742 1.00 21.45 7 PRO B CA 1
ATOM 9464 C C . PRO D 1 13 ? -23.567 97.737 8.507 1.00 20.84 7 PRO B C 1
ATOM 9465 O O . PRO D 1 13 ? -24.466 97.372 9.247 1.00 20.47 7 PRO B O 1
ATOM 9469 N N . PHE D 1 14 ? -23.146 97.024 7.481 1.00 20.64 8 PHE B N 1
ATOM 9470 C CA . PHE D 1 14 ? -23.777 95.750 7.133 1.00 21.47 8 PHE B CA 1
ATOM 9471 C C . PHE D 1 14 ? -23.436 94.608 8.079 1.00 21.78 8 PHE B C 1
ATOM 9472 O O . PHE D 1 14 ? -24.289 93.751 8.359 1.00 22.24 8 PHE B O 1
ATOM 9480 N N . SER D 1 15 ? -22.185 94.540 8.544 1.00 22.07 9 SER B N 1
ATOM 9481 C CA . SER D 1 15 ? -21.714 93.352 9.272 1.00 22.25 9 SER B CA 1
ATOM 9482 C C . SER D 1 15 ? -20.445 93.608 10.069 1.00 22.37 9 SER B C 1
ATOM 9483 O O . SER D 1 15 ? -19.459 92.933 9.866 1.00 20.94 9 SER B O 1
ATOM 9486 N N . PRO D 1 16 ? -20.476 94.602 10.991 1.00 23.24 10 PRO B N 1
ATOM 9487 C CA . PRO D 1 16 ? -19.342 94.829 11.856 1.00 23.49 10 PRO B CA 1
ATOM 9488 C C . PRO D 1 16 ? -19.184 93.666 12.823 1.00 24.03 10 PRO B C 1
ATOM 9489 O O . PRO D 1 16 ? -20.171 93.012 13.169 1.00 23.75 10 PRO B O 1
ATOM 9493 N N . PRO D 1 17 ? -17.941 93.432 13.289 1.00 24.51 11 PRO B N 1
ATOM 9494 C CA . PRO D 1 17 ? -17.728 92.383 14.241 1.00 25.07 11 PRO B CA 1
ATOM 9495 C C . PRO D 1 17 ? -18.261 92.731 15.642 1.00 25.72 11 PRO B C 1
ATOM 9496 O O . PRO D 1 17 ? -18.244 93.903 16.042 1.00 27.35 11 PRO B O 1
ATOM 9500 N N . ASP D 1 18 ? -18.722 91.722 16.377 1.00 24.91 12 ASP B N 1
ATOM 9501 C CA . ASP D 1 18 ? -19.158 91.877 17.761 1.00 25.44 12 ASP B CA 1
ATOM 9502 C C . ASP D 1 18 ? -18.126 91.208 18.643 1.00 24.36 12 ASP B C 1
ATOM 9503 O O . ASP D 1 18 ? -18.228 90.026 18.967 1.00 23.80 12 ASP B O 1
ATOM 9508 N N . ILE D 1 19 ? -17.121 91.982 19.033 1.00 24.17 13 ILE B N 1
ATOM 9509 C CA . ILE D 1 19 ? -16.032 91.504 19.901 1.00 24.34 13 ILE B CA 1
ATOM 9510 C C . ILE D 1 19 ? -16.121 92.286 21.209 1.00 24.50 13 ILE B C 1
ATOM 9511 O O . ILE D 1 19 ? -16.199 93.513 21.193 1.00 23.74 13 ILE B O 1
ATOM 9516 N N . THR D 1 20 ? -16.030 91.576 22.329 1.00 25.06 14 THR B N 1
ATOM 9517 C CA . THR D 1 20 ? -16.035 92.197 23.674 1.00 26.05 14 THR B CA 1
ATOM 9518 C C . THR D 1 20 ? -14.692 91.993 24.367 1.00 25.97 14 THR B C 1
ATOM 9519 O O . THR D 1 20 ? -13.816 91.270 23.860 1.00 25.31 14 THR B O 1
ATOM 9523 N N . GLU D 1 21 ? -14.533 92.583 25.544 1.00 26.24 15 GLU B N 1
ATOM 9524 C CA . GLU D 1 21 ? -13.313 92.379 26.338 1.00 26.49 15 GLU B CA 1
ATOM 9525 C C . GLU D 1 21 ? -13.010 90.921 26.718 1.00 26.45 15 GLU B C 1
ATOM 9526 O O . GLU D 1 21 ? -11.849 90.574 26.882 1.00 26.16 15 GLU B O 1
ATOM 9532 N N . ALA D 1 22 ? -14.030 90.065 26.808 1.00 26.42 16 ALA B N 1
ATOM 9533 C CA . ALA D 1 22 ? -13.788 88.632 27.070 1.00 26.84 16 ALA B CA 1
ATOM 9534 C C . ALA D 1 22 ? -12.968 87.973 25.943 1.00 25.99 16 ALA B C 1
ATOM 9535 O O . ALA D 1 22 ? -12.069 87.184 26.227 1.00 26.14 16 ALA B O 1
ATOM 9537 N N . GLU D 1 23 ? -13.291 88.277 24.683 1.00 25.09 17 GLU B N 1
ATOM 9538 C CA . GLU D 1 23 ? -12.474 87.756 23.537 1.00 24.31 17 GLU B CA 1
ATOM 9539 C C . GLU D 1 23 ? -11.059 88.237 23.633 1.00 24.43 17 GLU B C 1
ATOM 9540 O O . GLU D 1 23 ? -10.130 87.473 23.492 1.00 24.18 17 GLU B O 1
ATOM 9546 N N . ILE D 1 24 ? -10.906 89.522 23.937 1.00 24.53 18 ILE B N 1
ATOM 9547 C CA . ILE D 1 24 ? -9.586 90.118 23.993 1.00 24.49 18 ILE B CA 1
ATOM 9548 C C . ILE D 1 24 ? -8.761 89.440 25.083 1.00 25.59 18 ILE B C 1
ATOM 9549 O O . ILE D 1 24 ? -7.607 89.075 24.831 1.00 24.97 18 ILE B O 1
ATOM 9554 N N . THR D 1 25 ? -9.343 89.232 26.275 1.00 26.06 19 THR B N 1
ATOM 9555 C CA . THR D 1 25 ? -8.596 88.590 27.378 1.00 27.13 19 THR B CA 1
ATOM 9556 C C . THR D 1 25 ? -8.178 87.152 27.061 1.00 26.69 19 THR B C 1
ATOM 9557 O O . THR D 1 25 ? -7.087 86.763 27.385 1.00 26.88 19 THR B O 1
ATOM 9559 N N . GLU D 1 26 ? -9.055 86.399 26.408 1.00 26.12 20 GLU B N 1
ATOM 9560 C CA . GLU D 1 26 ? -8.794 85.027 26.058 1.00 26.22 20 GLU B CA 1
ATOM 9561 C C . GLU D 1 26 ? -7.656 84.956 25.028 1.00 25.57 20 GLU B C 1
ATOM 9562 O O . GLU D 1 26 ? -6.758 84.112 25.132 1.00 25.82 20 GLU B O 1
ATOM 9568 N N . VAL D 1 27 ? -7.701 85.835 24.048 1.00 24.84 21 VAL B N 1
ATOM 9569 C CA . VAL D 1 27 ? -6.627 85.918 23.039 1.00 24.56 21 VAL B CA 1
ATOM 9570 C C . VAL D 1 27 ? -5.338 86.307 23.740 1.00 25.57 21 VAL B C 1
ATOM 9571 O O . VAL D 1 27 ? -4.279 85.749 23.437 1.00 25.65 21 VAL B O 1
ATOM 9575 N N . VAL D 1 28 ? -5.396 87.325 24.618 1.00 26.21 22 VAL B N 1
ATOM 9576 C CA . VAL D 1 28 ? -4.203 87.738 25.383 1.00 27.14 22 VAL B CA 1
ATOM 9577 C C . VAL D 1 28 ? -3.576 86.568 26.160 1.00 27.88 22 VAL B C 1
ATOM 9578 O O . VAL D 1 28 ? -2.357 86.405 26.189 1.00 28.66 22 VAL B O 1
ATOM 9580 N N . ASP D 1 29 ? -4.424 85.757 26.775 1.00 28.22 23 ASP B N 1
ATOM 9581 C CA . ASP D 1 29 ? -4.016 84.556 27.493 1.00 29.20 23 ASP B CA 1
ATOM 9582 C C . ASP D 1 29 ? -3.222 83.600 26.584 1.00 28.27 23 ASP B C 1
ATOM 9583 O O . ASP D 1 29 ? -2.189 83.088 26.976 1.00 28.80 23 ASP B O 1
ATOM 9588 N N . THR D 1 30 ? -3.728 83.394 25.382 1.00 27.16 24 THR B N 1
ATOM 9589 C CA . THR D 1 30 ? -3.015 82.574 24.391 1.00 26.90 24 THR B CA 1
ATOM 9590 C C . THR D 1 30 ? -1.629 83.162 24.042 1.00 27.08 24 THR B C 1
ATOM 9591 O O . THR D 1 30 ? -0.638 82.433 23.982 1.00 26.72 24 THR B O 1
ATOM 9595 N N . LEU D 1 31 ? -1.595 84.477 23.827 1.00 27.29 25 LEU B N 1
ATOM 9596 C CA . LEU D 1 31 ? -0.346 85.178 23.492 1.00 27.43 25 LEU B CA 1
ATOM 9597 C C . LEU D 1 31 ? 0.701 85.192 24.591 1.00 29.12 25 LEU B C 1
ATOM 9598 O O . LEU D 1 31 ? 1.883 85.438 24.293 1.00 30.10 25 LEU B O 1
ATOM 9603 N N . ARG D 1 32 ? 0.284 84.945 25.835 1.00 29.77 26 ARG B N 1
ATOM 9604 C CA . ARG D 1 32 ? 1.211 84.730 26.947 1.00 31.63 26 ARG B CA 1
ATOM 9605 C C . ARG D 1 32 ? 1.650 83.283 27.128 1.00 31.91 26 ARG B C 1
ATOM 9606 O O . ARG D 1 32 ? 2.509 83.018 27.947 1.00 33.16 26 ARG B O 1
ATOM 9614 N N . SER D 1 33 ? 1.014 82.359 26.418 1.00 31.55 27 SER B N 1
ATOM 9615 C CA . SER D 1 33 ? 1.227 80.922 26.620 1.00 32.49 27 SER B CA 1
ATOM 9616 C C . SER D 1 33 ? 2.357 80.419 25.721 1.00 33.48 27 SER B C 1
ATOM 9617 O O . SER D 1 33 ? 2.857 81.135 24.848 1.00 33.32 27 SER B O 1
ATOM 9620 N N . GLY D 1 34 ? 2.720 79.163 25.881 1.00 35.10 28 GLY B N 1
ATOM 9621 C CA . GLY D 1 34 ? 3.629 78.520 24.905 1.00 35.69 28 GLY B CA 1
ATOM 9622 C C . GLY D 1 34 ? 3.050 78.274 23.507 1.00 35.10 28 GLY B C 1
ATOM 9623 O O . GLY D 1 34 ? 3.790 77.869 22.596 1.00 34.59 28 GLY B O 1
ATOM 9624 N N . TRP D 1 35 ? 1.738 78.477 23.330 1.00 35.25 29 TRP B N 1
ATOM 9625 C CA . TRP D 1 35 ? 1.019 77.937 22.180 1.00 35.11 29 TRP B CA 1
ATOM 9626 C C . TRP D 1 35 ? 0.281 79.005 21.455 1.00 32.02 29 TRP B C 1
ATOM 9627 O O . TRP D 1 35 ? -0.792 79.372 21.865 1.00 32.18 29 TRP B O 1
ATOM 9638 N N . ILE D 1 36 ? 0.847 79.527 20.374 1.00 29.88 30 ILE B N 1
ATOM 9639 C CA . ILE D 1 36 ? 0.168 80.574 19.606 1.00 27.84 30 ILE B CA 1
ATOM 9640 C C . ILE D 1 36 ? -0.440 80.105 18.285 1.00 26.41 30 ILE B C 1
ATOM 9641 O O . ILE D 1 36 ? -1.317 80.781 17.762 1.00 24.55 30 ILE B O 1
ATOM 9646 N N . THR D 1 37 ? 0.080 79.027 17.707 1.00 25.28 31 THR B N 1
ATOM 9647 C CA . THR D 1 37 ? -0.599 78.380 16.597 1.00 24.11 31 THR B CA 1
ATOM 9648 C C . THR D 1 37 ? -1.462 77.258 17.188 1.00 23.65 31 THR B C 1
ATOM 9649 O O . THR D 1 37 ? -1.912 77.379 18.327 1.00 23.54 31 THR B O 1
ATOM 9653 N N . THR D 1 38 ? -1.713 76.201 16.427 1.00 23.07 32 THR B N 1
ATOM 9654 C CA . THR D 1 38 ? -2.614 75.090 16.857 1.00 23.26 32 THR B CA 1
ATOM 9655 C C . THR D 1 38 ? -2.155 74.509 18.191 1.00 23.96 32 THR B C 1
ATOM 9656 O O . THR D 1 38 ? -1.007 74.087 18.339 1.00 23.82 32 THR B O 1
ATOM 9660 N N . GLY D 1 39 ? -3.033 74.535 19.185 1.00 23.85 33 GLY B N 1
ATOM 9661 C CA . GLY D 1 39 ? -2.687 74.023 20.494 1.00 25.21 33 GLY B CA 1
ATOM 9662 C C . GLY D 1 39 ? -3.881 73.483 21.261 1.00 25.43 33 GLY B C 1
ATOM 9663 O O . GLY D 1 39 ? -4.892 73.100 20.638 1.00 24.36 33 GLY B O 1
ATOM 9664 N N . PRO D 1 40 ? -3.812 73.538 22.600 1.00 26.46 34 PRO B N 1
ATOM 9665 C CA . PRO D 1 40 ? -4.924 73.021 23.433 1.00 27.25 34 PRO B CA 1
ATOM 9666 C C . PRO D 1 40 ? -6.250 73.728 23.229 1.00 26.88 34 PRO B C 1
ATOM 9667 O O . PRO D 1 40 ? -7.286 73.066 23.281 1.00 26.47 34 PRO B O 1
ATOM 9671 N N . LYS D 1 41 ? -6.237 75.046 23.011 1.00 26.84 35 LYS B N 1
ATOM 9672 C CA . LYS D 1 41 ? -7.484 75.789 22.805 1.00 27.29 35 LYS B CA 1
ATOM 9673 C C . LYS D 1 41 ? -8.207 75.373 21.535 1.00 26.46 35 LYS B C 1
ATOM 9674 O O . LYS D 1 41 ? -9.433 75.269 21.526 1.00 25.79 35 LYS B O 1
ATOM 9680 N N . THR D 1 42 ? -7.447 75.094 20.476 1.00 25.88 36 THR B N 1
ATOM 9681 C CA . THR D 1 42 ? -8.061 74.595 19.265 1.00 25.47 36 THR B CA 1
ATOM 9682 C C . THR D 1 42 ? -8.743 73.231 19.510 1.00 26.75 36 THR B C 1
ATOM 9683 O O . THR D 1 42 ? -9.878 73.015 19.072 1.00 25.86 36 THR B O 1
ATOM 9687 N N . LYS D 1 43 ? -8.076 72.349 20.245 1.00 28.59 37 LYS B N 1
ATOM 9688 C CA . LYS D 1 43 ? -8.670 71.046 20.556 1.00 30.57 37 LYS B CA 1
ATOM 9689 C C . LYS D 1 43 ? -9.920 71.218 21.427 1.00 31.06 37 LYS B C 1
ATOM 9690 O O . LYS D 1 43 ? -10.936 70.544 21.199 1.00 30.55 37 LYS B O 1
ATOM 9696 N N . GLU D 1 44 ? -9.857 72.121 22.403 1.00 31.02 38 GLU B N 1
ATOM 9697 C CA . GLU D 1 44 ? -11.009 72.368 23.268 1.00 31.84 38 GLU B CA 1
ATOM 9698 C C . GLU D 1 44 ? -12.157 72.962 22.442 1.00 30.09 38 GLU B C 1
ATOM 9699 O O . GLU D 1 44 ? -13.308 72.562 22.627 1.00 30.37 38 GLU B O 1
ATOM 9705 N N . LEU D 1 45 ? -11.871 73.867 21.513 1.00 27.86 39 LEU B N 1
ATOM 9706 C CA . LEU D 1 45 ? -12.935 74.412 20.644 1.00 26.66 39 LEU B CA 1
ATOM 9707 C C . LEU D 1 45 ? -13.627 73.354 19.777 1.00 26.07 39 LEU B C 1
ATOM 9708 O O . LEU D 1 45 ? -14.864 73.320 19.681 1.00 25.78 39 LEU B O 1
ATOM 9713 N N . GLU D 1 46 ? -12.833 72.465 19.194 1.00 25.64 40 GLU B N 1
ATOM 9714 C CA . GLU D 1 46 ? -13.381 71.324 18.441 1.00 26.28 40 GLU B CA 1
ATOM 9715 C C . GLU D 1 46 ? -14.299 70.455 19.322 1.00 27.69 40 GLU B C 1
ATOM 9716 O O . GLU D 1 46 ? -15.360 70.012 18.878 1.00 27.39 40 GLU B O 1
ATOM 9722 N N . ARG D 1 47 ? -13.838 70.141 20.533 1.00 29.42 41 ARG B N 1
ATOM 9723 C CA . ARG D 1 47 ? -14.644 69.333 21.493 1.00 31.51 41 ARG B CA 1
ATOM 9724 C C . ARG D 1 47 ? -15.987 70.015 21.808 1.00 30.85 41 ARG B C 1
ATOM 9725 O O . ARG D 1 47 ? -17.059 69.424 21.641 1.00 30.03 41 ARG B O 1
ATOM 9733 N N . ARG D 1 48 ? -15.937 71.291 22.187 1.00 29.62 42 ARG B N 1
ATOM 9734 C CA . ARG D 1 48 ? -17.164 72.056 22.484 1.00 29.44 42 ARG B CA 1
ATOM 9735 C C . ARG D 1 48 ? -18.097 72.234 21.266 1.00 28.20 42 ARG B C 1
ATOM 9736 O O . ARG D 1 48 ? -19.314 72.153 21.393 1.00 27.85 42 ARG B O 1
ATOM 9744 N N . LEU D 1 49 ? -17.520 72.496 20.085 1.00 26.95 43 LEU B N 1
ATOM 9745 C CA . LEU D 1 49 ? -18.297 72.616 18.854 1.00 26.31 43 LEU B CA 1
ATOM 9746 C C . LEU D 1 49 ? -19.042 71.303 18.492 1.00 27.50 43 LEU B C 1
ATOM 9747 O O . LEU D 1 49 ? -20.218 71.337 18.108 1.00 27.40 43 LEU B O 1
ATOM 9752 N N . SER D 1 50 ? -18.352 70.170 18.655 1.00 27.43 44 SER B N 1
ATOM 9753 C CA . SER D 1 50 ? -18.940 68.834 18.447 1.00 28.50 44 SER B CA 1
ATOM 9754 C C . SER D 1 50 ? -20.175 68.598 19.323 1.00 29.45 44 SER B C 1
ATOM 9755 O O . SER D 1 50 ? -21.212 68.123 18.843 1.00 29.64 44 SER B O 1
ATOM 9758 N N . LEU D 1 51 ? -20.060 68.938 20.600 1.00 29.94 45 LEU B N 1
ATOM 9759 C CA . LEU D 1 51 ? -21.222 68.851 21.518 1.00 31.13 45 LEU B CA 1
ATOM 9760 C C . LEU D 1 51 ? -22.340 69.799 21.068 1.00 30.21 45 LEU B C 1
ATOM 9761 O O . LEU D 1 51 ? -23.540 69.412 21.053 1.00 29.61 45 LEU B O 1
ATOM 9766 N N . TYR D 1 52 ? -21.968 71.016 20.655 1.00 28.38 46 TYR B N 1
ATOM 9767 C CA . TYR D 1 52 ? -22.958 71.976 20.143 1.00 28.23 46 TYR B CA 1
ATOM 9768 C C . TYR D 1 52 ? -23.677 71.517 18.863 1.00 28.00 46 TYR B C 1
ATOM 9769 O O . TYR D 1 52 ? -24.902 71.704 18.726 1.00 28.73 46 TYR B O 1
ATOM 9778 N N . THR D 1 53 ? -22.950 70.915 17.928 1.00 26.98 47 THR B N 1
ATOM 9779 C CA . THR D 1 53 ? -23.562 70.444 16.679 1.00 26.87 47 THR B CA 1
ATOM 9780 C C . THR D 1 53 ? -24.009 68.992 16.746 1.00 28.21 47 THR B C 1
ATOM 9781 O O . THR D 1 53 ? -24.525 68.452 15.744 1.00 28.48 47 THR B O 1
ATOM 9785 N N . GLN D 1 54 ? -23.861 68.360 17.909 1.00 29.84 48 GLN B N 1
ATOM 9786 C CA . GLN D 1 54 ? -24.243 66.940 18.106 1.00 31.55 48 GLN B CA 1
ATOM 9787 C C . GLN D 1 54 ? -23.593 65.997 17.085 1.00 30.94 48 GLN B C 1
ATOM 9788 O O . GLN D 1 54 ? -24.235 65.114 16.478 1.00 31.22 48 GLN B O 1
ATOM 9794 N N . THR D 1 55 ? -22.301 66.207 16.891 1.00 29.71 49 THR B N 1
ATOM 9795 C CA . THR D 1 55 ? -21.476 65.356 16.047 1.00 29.26 49 THR B CA 1
ATOM 9796 C C . THR D 1 55 ? -20.337 64.835 16.919 1.00 29.26 49 THR B C 1
ATOM 9797 O O . THR D 1 55 ? -20.025 65.420 17.930 1.00 28.48 49 THR B O 1
ATOM 9801 N N . PRO D 1 56 ? -19.744 63.677 16.555 1.00 29.62 50 PRO B N 1
ATOM 9802 C CA . PRO D 1 56 ? -18.678 63.119 17.391 1.00 30.17 50 PRO B CA 1
ATOM 9803 C C . PRO D 1 56 ? -17.343 63.894 17.379 1.00 29.40 50 PRO B C 1
ATOM 9804 O O . PRO D 1 56 ? -16.664 63.936 18.397 1.00 29.35 50 PRO B O 1
ATOM 9808 N N . LYS D 1 57 ? -16.946 64.430 16.234 1.00 28.74 51 LYS B N 1
ATOM 9809 C CA . LYS D 1 57 ? -15.643 65.110 16.126 1.00 28.50 51 LYS B CA 1
ATOM 9810 C C . LYS D 1 57 ? -15.773 66.310 15.237 1.00 26.69 51 LYS B C 1
ATOM 9811 O O . LYS D 1 57 ? -16.552 66.283 14.269 1.00 26.52 51 LYS B O 1
ATOM 9817 N N . THR D 1 58 ? -14.966 67.339 15.523 1.00 25.02 52 THR B N 1
ATOM 9818 C CA . THR D 1 58 ? -14.884 68.521 14.675 1.00 23.59 52 THR B CA 1
ATOM 9819 C C . THR D 1 58 ? -13.405 68.850 14.387 1.00 23.21 52 THR B C 1
ATOM 9820 O O . THR D 1 58 ? -12.538 68.668 15.234 1.00 22.47 52 THR B O 1
ATOM 9824 N N . VAL D 1 59 ? -13.152 69.272 13.148 1.00 22.97 53 VAL B N 1
ATOM 9825 C CA . VAL D 1 59 ? -11.807 69.699 12.701 1.00 22.23 53 VAL B CA 1
ATOM 9826 C C . VAL D 1 59 ? -11.882 71.188 12.460 1.00 21.67 53 VAL B C 1
ATOM 9827 O O . VAL D 1 59 ? -12.550 71.636 11.515 1.00 21.15 53 VAL B O 1
ATOM 9831 N N . CYS D 1 60 ? -11.208 71.954 13.317 1.00 21.78 54 CYS B N 1
ATOM 9832 C CA . CYS D 1 60 ? -11.194 73.395 13.162 1.00 21.12 54 CYS B CA 1
ATOM 9833 C C . CYS D 1 60 ? -10.068 73.723 12.169 1.00 20.41 54 CYS B C 1
ATOM 9834 O O . CYS D 1 60 ? -8.926 73.228 12.327 1.00 19.92 54 CYS B O 1
ATOM 9837 N N . LEU D 1 61 ? -10.375 74.591 11.221 1.00 19.28 55 LEU B N 1
ATOM 9838 C CA . LEU D 1 61 ? -9.422 74.985 10.176 1.00 18.48 55 LEU B CA 1
ATOM 9839 C C . LEU D 1 61 ? -9.434 76.546 9.989 1.00 18.20 55 LEU B C 1
ATOM 9840 O O . LEU D 1 61 ? -10.215 77.290 10.653 1.00 17.16 55 LEU B O 1
ATOM 9845 N N . ASN D 1 62 ? -8.632 77.015 9.035 1.00 17.48 56 ASN B N 1
ATOM 9846 C CA . ASN D 1 62 ? -8.536 78.478 8.828 1.00 17.36 56 ASN B CA 1
ATOM 9847 C C . ASN D 1 62 ? -9.622 79.177 7.993 1.00 17.26 56 ASN B C 1
ATOM 9848 O O . ASN D 1 62 ? -9.621 80.402 7.898 1.00 17.67 56 ASN B O 1
ATOM 9853 N N . SER D 1 63 ? -10.529 78.402 7.391 1.00 17.19 57 SER B N 1
ATOM 9854 C CA . SER D 1 63 ? -11.676 78.934 6.647 1.00 16.83 57 SER B CA 1
ATOM 9855 C C . SER D 1 63 ? -12.666 77.783 6.392 1.00 17.36 57 SER B C 1
ATOM 9856 O O . SER D 1 63 ? -12.286 76.589 6.475 1.00 16.97 57 SER B O 1
ATOM 9859 N N . ALA D 1 64 ? -13.901 78.154 6.044 1.00 17.51 58 ALA B N 1
ATOM 9860 C CA . ALA D 1 64 ? -14.894 77.201 5.566 1.00 18.40 58 ALA B CA 1
ATOM 9861 C C . ALA D 1 64 ? -14.528 76.665 4.207 1.00 18.43 58 ALA B C 1
ATOM 9862 O O . ALA D 1 64 ? -14.805 75.507 3.904 1.00 19.10 58 ALA B O 1
ATOM 9864 N N . THR D 1 65 ? -13.891 77.489 3.383 1.00 17.90 59 THR B N 1
ATOM 9865 C CA . THR D 1 65 ? -13.409 77.056 2.085 1.00 17.83 59 THR B CA 1
ATOM 9866 C C . THR D 1 65 ? -12.399 75.893 2.250 1.00 17.70 59 THR B C 1
ATOM 9867 O O . THR D 1 65 ? -12.499 74.917 1.501 1.00 17.75 59 THR B O 1
ATOM 9871 N N . ALA D 1 66 ? -11.446 76.031 3.177 1.00 17.10 60 ALA B N 1
ATOM 9872 C CA . ALA D 1 66 ? -10.482 74.956 3.501 1.00 17.34 60 ALA B CA 1
ATOM 9873 C C . ALA D 1 66 ? -11.217 73.700 3.976 1.00 17.89 60 ALA B C 1
ATOM 9874 O O . ALA D 1 66 ? -10.890 72.585 3.523 1.00 17.98 60 ALA B O 1
ATOM 9876 N N . ALA D 1 67 ? -12.239 73.870 4.828 1.00 17.81 61 ALA B N 1
ATOM 9877 C CA . ALA D 1 67 ? -13.022 72.741 5.299 1.00 18.55 61 ALA B CA 1
ATOM 9878 C C . ALA D 1 67 ? -13.735 72.000 4.160 1.00 19.24 61 ALA B C 1
ATOM 9879 O O . ALA D 1 67 ? -13.680 70.776 4.092 1.00 19.05 61 ALA B O 1
ATOM 9881 N N . LEU D 1 68 ? -14.454 72.754 3.320 1.00 19.59 62 LEU B N 1
ATOM 9882 C CA . LEU D 1 68 ? -15.181 72.146 2.216 1.00 20.61 62 LEU B CA 1
ATOM 9883 C C . LEU D 1 68 ? -14.185 71.425 1.273 1.00 21.02 62 LEU B C 1
ATOM 9884 O O . LEU D 1 68 ? -14.422 70.295 0.873 1.00 22.26 62 LEU B O 1
ATOM 9889 N N . GLU D 1 69 ? -13.074 72.086 0.933 1.00 20.47 63 GLU B N 1
ATOM 9890 C CA . GLU D 1 69 ? -12.070 71.443 0.082 1.00 21.27 63 GLU B CA 1
ATOM 9891 C C . GLU D 1 69 ? -11.545 70.139 0.711 1.00 20.85 63 GLU B C 1
ATOM 9892 O O . GLU D 1 69 ? -11.454 69.113 -0.002 1.00 20.73 63 GLU B O 1
ATOM 9898 N N . LEU D 1 70 ? -11.232 70.172 2.013 1.00 19.57 64 LEU B N 1
ATOM 9899 C CA . LEU D 1 70 ? -10.701 68.967 2.662 1.00 19.92 64 LEU B CA 1
ATOM 9900 C C . LEU D 1 70 ? -11.697 67.843 2.714 1.00 20.48 64 LEU B C 1
ATOM 9901 O O . LEU D 1 70 ? -11.341 66.707 2.500 1.00 20.78 64 LEU B O 1
ATOM 9906 N N . ILE D 1 71 ? -12.980 68.172 2.899 1.00 20.40 65 ILE B N 1
ATOM 9907 C CA . ILE D 1 71 ? -14.035 67.140 2.787 1.00 21.15 65 ILE B CA 1
ATOM 9908 C C . ILE D 1 71 ? -13.941 66.472 1.434 1.00 21.71 65 ILE B C 1
ATOM 9909 O O . ILE D 1 71 ? -13.958 65.184 1.329 1.00 22.51 65 ILE B O 1
ATOM 9914 N N . LEU D 1 72 ? -13.881 67.263 0.381 1.00 21.52 66 LEU B N 1
ATOM 9915 C CA . LEU D 1 72 ? -13.818 66.708 -0.961 1.00 23.06 66 LEU B CA 1
ATOM 9916 C C . LEU D 1 72 ? -12.553 65.893 -1.145 1.00 23.76 66 LEU B C 1
ATOM 9917 O O . LEU D 1 72 ? -12.582 64.849 -1.775 1.00 24.21 66 LEU B O 1
ATOM 9922 N N . ARG D 1 73 ? -11.440 66.361 -0.568 1.00 24.11 67 ARG B N 1
ATOM 9923 C CA . ARG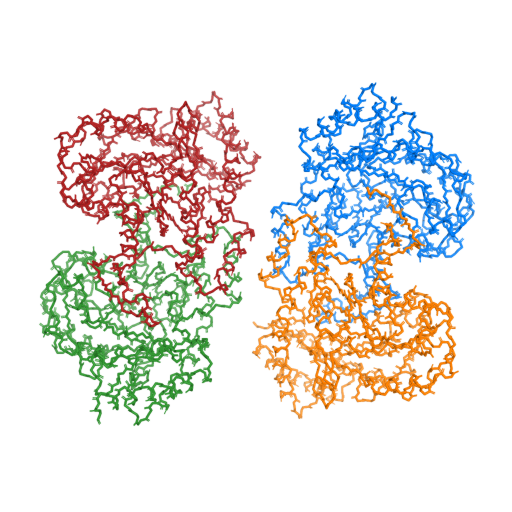 D 1 73 ? -10.191 65.593 -0.717 1.00 24.91 67 ARG B CA 1
ATOM 9924 C C . ARG D 1 73 ? -10.252 64.277 0.091 1.00 25.35 67 ARG B C 1
ATOM 9925 O O . ARG D 1 73 ? -9.636 63.292 -0.309 1.00 26.17 67 ARG B O 1
ATOM 9933 N N . VAL D 1 74 ? -10.922 64.292 1.250 1.00 24.76 68 VAL B N 1
ATOM 9934 C CA . VAL D 1 74 ? -11.027 63.100 2.093 1.00 25.23 68 VAL B CA 1
ATOM 9935 C C . VAL D 1 74 ? -11.880 62.052 1.326 1.00 25.92 68 VAL B C 1
ATOM 9936 O O . VAL D 1 74 ? -11.509 60.888 1.212 1.00 26.14 68 VAL B O 1
ATOM 9940 N N . LEU D 1 75 ? -12.974 62.521 0.718 1.00 25.69 69 LEU B N 1
ATOM 9941 C CA . LEU D 1 75 ? -13.781 61.715 -0.171 1.00 26.85 69 LEU B CA 1
ATOM 9942 C C . LEU D 1 75 ? -13.075 61.253 -1.490 1.00 27.83 69 LEU B C 1
ATOM 9943 O O . LEU D 1 75 ? -13.612 60.419 -2.233 1.00 27.86 69 LEU B O 1
ATOM 9948 N N . GLU D 1 76 ? -11.888 61.816 -1.759 1.00 28.17 70 GLU B N 1
ATOM 9949 C CA . GLU D 1 76 ? -11.142 61.651 -3.020 1.00 29.41 70 GLU B CA 1
ATOM 9950 C C . GLU D 1 76 ? -11.960 61.959 -4.303 1.00 30.46 70 GLU B C 1
ATOM 9951 O O . GLU D 1 76 ? -11.822 61.285 -5.333 1.00 32.13 70 GLU B O 1
ATOM 9957 N N . VAL D 1 77 ? -12.800 62.977 -4.225 1.00 30.51 71 VAL B N 1
ATOM 9958 C CA . VAL D 1 77 ? -13.522 63.515 -5.383 1.00 31.31 71 VAL B CA 1
ATOM 9959 C C . VAL D 1 77 ? -12.475 64.234 -6.250 1.00 31.11 71 VAL B C 1
ATOM 9960 O O . VAL D 1 77 ? -11.660 64.982 -5.738 1.00 30.62 71 VAL B O 1
ATOM 9964 N N . GLY D 1 78 ? -12.450 63.927 -7.547 1.00 32.28 72 GLY B N 1
ATOM 9965 C CA . GLY D 1 78 ? -11.444 64.489 -8.438 1.00 32.15 72 GLY B CA 1
ATOM 9966 C C . GLY D 1 78 ? -11.831 64.459 -9.901 1.00 33.17 72 GLY B C 1
ATOM 9967 O O . GLY D 1 78 ? -13.028 64.471 -10.218 1.00 32.49 72 GLY B O 1
ATOM 9968 N N . PRO D 1 79 ? -10.817 64.430 -10.804 1.00 33.17 73 PRO B N 1
ATOM 9969 C CA . PRO D 1 79 ? -11.064 64.411 -12.240 1.00 34.15 73 PRO B CA 1
ATOM 9970 C C . PRO D 1 79 ? -12.035 63.331 -12.664 1.00 35.03 73 PRO B C 1
ATOM 9971 O O . PRO D 1 79 ? -11.913 62.183 -12.227 1.00 36.27 73 PRO B O 1
ATOM 9975 N N . GLY D 1 80 ? -13.012 63.696 -13.489 1.00 35.27 74 GLY B N 1
ATOM 9976 C CA . GLY D 1 80 ? -14.029 62.742 -13.950 1.00 36.23 74 GLY B CA 1
ATOM 9977 C C . GLY D 1 80 ? -15.268 62.668 -13.072 1.00 35.18 74 GLY B C 1
ATOM 9978 O O . GLY D 1 80 ? -16.266 62.125 -13.518 1.00 37.04 74 GLY B O 1
ATOM 9979 N N . ASP D 1 81 ? -15.204 63.146 -11.828 1.00 33.19 75 ASP B N 1
ATOM 9980 C CA . ASP D 1 81 ? -16.366 63.159 -10.917 1.00 32.23 75 ASP B CA 1
ATOM 9981 C C . ASP D 1 81 ? -17.144 64.451 -11.072 1.00 31.87 75 ASP B C 1
ATOM 9982 O O . ASP D 1 81 ? -16.564 65.469 -11.411 1.00 30.56 75 ASP B O 1
ATOM 9987 N N . GLU D 1 82 ? -18.434 64.374 -10.785 1.00 32.46 76 GLU B N 1
ATOM 9988 C CA . GLU D 1 82 ? -19.321 65.522 -10.791 1.00 32.84 76 GLU B CA 1
ATOM 9989 C C . GLU D 1 82 ? -19.745 65.854 -9.363 1.00 32.10 76 GLU B C 1
ATOM 9990 O O . GLU D 1 82 ? -19.951 64.950 -8.520 1.00 32.27 76 GLU B O 1
ATOM 9996 N N . VAL D 1 83 ? -19.834 67.148 -9.094 1.00 31.15 77 VAL B N 1
ATOM 9997 C CA . VAL D 1 83 ? -20.346 67.649 -7.820 1.00 30.29 77 VAL B CA 1
ATOM 9998 C C . VAL D 1 83 ? -21.439 68.616 -8.099 1.00 29.63 77 VAL B C 1
ATOM 9999 O O . VAL D 1 83 ? -21.235 69.586 -8.807 1.00 29.57 77 VAL B O 1
ATOM 10003 N N . ILE D 1 84 ? -22.588 68.375 -7.496 1.00 29.60 78 ILE B N 1
ATOM 10004 C CA . ILE D 1 84 ? -23.747 69.219 -7.727 1.00 29.77 78 ILE B CA 1
ATOM 10005 C C . ILE D 1 84 ? -23.801 70.353 -6.708 1.00 28.08 78 ILE B C 1
ATOM 10006 O O . ILE D 1 84 ? -23.635 70.138 -5.512 1.00 26.81 78 ILE B O 1
ATOM 10011 N N . VAL D 1 85 ? -24.038 71.563 -7.219 1.00 28.68 79 VAL B N 1
ATOM 10012 C CA . VAL D 1 85 ? -24.165 72.754 -6.408 1.00 27.45 79 VAL B CA 1
ATOM 10013 C C . VAL D 1 85 ? -25.334 73.589 -6.913 1.00 28.55 79 VAL B C 1
ATOM 10014 O O . VAL D 1 85 ? -25.647 73.536 -8.102 1.00 29.20 79 VAL B O 1
ATOM 10018 N N . PRO D 1 86 ? -25.961 74.368 -6.030 1.00 27.53 80 PRO B N 1
ATOM 10019 C CA . PRO D 1 86 ? -26.952 75.297 -6.539 1.00 28.94 80 PRO B CA 1
ATOM 10020 C C . PRO D 1 86 ? -26.347 76.399 -7.404 1.00 29.03 80 PRO B C 1
ATOM 10021 O O . PRO D 1 86 ? -25.191 76.765 -7.226 1.00 27.80 80 PRO B O 1
ATOM 10025 N N . ALA D 1 87 ? -27.138 76.842 -8.381 1.00 31.07 81 ALA B N 1
ATOM 10026 C CA . ALA D 1 87 ? -26.760 77.975 -9.220 1.00 31.74 81 ALA B CA 1
ATOM 10027 C C . ALA D 1 87 ? -26.717 79.268 -8.407 1.00 31.61 81 ALA B C 1
ATOM 10028 O O . ALA D 1 87 ? -26.008 80.208 -8.765 1.00 31.06 81 ALA B O 1
ATOM 10030 N N . MET D 1 88 ? -27.465 79.279 -7.300 1.00 32.47 82 MET B N 1
ATOM 10031 C CA . MET D 1 88 ? -27.604 80.424 -6.403 1.00 32.29 82 MET B CA 1
ATOM 10032 C C . MET D 1 88 ? -26.836 80.113 -5.135 1.00 30.39 82 MET B C 1
ATOM 10033 O O . MET D 1 88 ? -27.364 79.513 -4.200 1.00 30.50 82 MET B O 1
ATOM 10038 N N . THR D 1 89 ? -25.565 80.490 -5.126 1.00 29.91 83 THR B N 1
ATOM 10039 C CA . THR D 1 89 ? -24.753 80.388 -3.944 1.00 29.40 83 THR B CA 1
ATOM 10040 C C . THR D 1 89 ? -23.509 81.278 -4.071 1.00 28.63 83 THR B C 1
ATOM 10041 O O . THR D 1 89 ? -23.270 81.871 -5.113 1.00 29.00 83 THR B O 1
ATOM 10045 N N . TYR D 1 90 ? -22.721 81.326 -2.999 1.00 27.74 84 TYR B N 1
ATOM 10046 C CA . TYR D 1 90 ? -21.428 82.023 -2.995 1.00 26.49 84 TYR B CA 1
ATOM 10047 C C . TYR D 1 90 ? -20.395 81.233 -3.816 1.00 24.70 84 TYR B C 1
ATOM 10048 O O . TYR D 1 90 ? -20.404 79.988 -3.825 1.00 24.04 84 TYR B O 1
ATOM 10057 N N . THR D 1 91 ? -19.481 81.951 -4.490 1.00 22.90 85 THR B N 1
ATOM 10058 C CA . THR D 1 91 ? -18.471 81.268 -5.298 1.00 22.44 85 THR B CA 1
ATOM 10059 C C . THR D 1 91 ? -17.721 80.129 -4.582 1.00 22.20 85 THR B C 1
ATOM 10060 O O . THR D 1 91 ? -17.370 79.104 -5.212 1.00 22.02 85 THR B O 1
ATOM 10064 N N . ALA D 1 92 ? -17.485 80.282 -3.289 1.00 21.68 86 ALA B N 1
ATOM 10065 C CA . ALA D 1 92 ? -16.668 79.318 -2.525 1.00 22.24 86 ALA B CA 1
ATOM 10066 C C . ALA D 1 92 ? -17.268 77.914 -2.425 1.00 23.46 86 ALA B C 1
ATOM 10067 O O . ALA D 1 92 ? -16.508 76.942 -2.309 1.00 24.42 86 ALA B O 1
ATOM 10069 N N . SER D 1 93 ? -18.596 77.812 -2.535 1.00 24.16 87 SER B N 1
ATOM 10070 C CA . SER D 1 93 ? -19.268 76.502 -2.567 1.00 24.73 87 SER B CA 1
ATOM 10071 C C . SER D 1 93 ? -18.871 75.691 -3.816 1.00 25.06 87 SER B C 1
ATOM 10072 O O . SER D 1 93 ? -18.847 74.487 -3.780 1.00 24.64 87 SER B O 1
ATOM 10075 N N . CYS D 1 94 ? -18.550 76.400 -4.902 1.00 25.14 88 CYS B N 1
ATOM 10076 C CA . CYS D 1 94 ? -18.234 75.818 -6.178 1.00 25.87 88 CYS B CA 1
ATOM 10077 C C . CYS D 1 94 ? -16.735 75.746 -6.521 1.00 25.64 88 CYS B C 1
ATOM 10078 O O . CYS D 1 94 ? -16.264 74.776 -7.171 1.00 25.92 88 CYS B O 1
ATOM 10081 N N . SER D 1 95 ? -15.986 76.772 -6.134 1.00 23.89 89 SER B N 1
ATOM 10082 C CA . SER D 1 95 ? -14.576 76.861 -6.484 1.00 23.22 89 SER B CA 1
ATOM 10083 C C . SER D 1 95 ? -13.753 75.652 -5.981 1.00 23.55 89 SER B C 1
ATOM 10084 O O . SER D 1 95 ? -12.846 75.204 -6.680 1.00 23.07 89 SER B O 1
ATOM 10087 N N . VAL D 1 96 ? -14.091 75.134 -4.795 1.00 23.65 90 VAL B N 1
ATOM 10088 C CA . VAL D 1 96 ? -13.390 73.951 -4.245 1.00 24.31 90 VAL B CA 1
ATOM 10089 C C . VAL D 1 96 ? -13.556 72.709 -5.122 1.00 25.24 90 VAL B C 1
ATOM 10090 O O . VAL D 1 96 ? -12.671 71.864 -5.161 1.00 27.11 90 VAL B O 1
ATOM 10094 N N . ILE D 1 97 ? -14.648 72.637 -5.886 1.00 24.78 91 ILE B N 1
ATOM 10095 C CA . ILE D 1 97 ? -14.855 71.561 -6.872 1.00 25.28 91 ILE B CA 1
ATOM 10096 C C . ILE D 1 97 ? -13.785 71.620 -7.949 1.00 25.31 91 ILE B C 1
ATOM 10097 O O . ILE D 1 97 ? -13.174 70.579 -8.283 1.00 25.71 91 ILE B O 1
ATOM 10102 N N . THR D 1 98 ? -13.510 72.824 -8.452 1.00 24.35 92 THR B N 1
ATOM 10103 C CA . THR D 1 98 ? -12.535 72.984 -9.489 1.00 24.81 92 THR B CA 1
ATOM 10104 C C . THR D 1 98 ? -11.125 72.771 -8.882 1.00 24.73 92 THR B C 1
ATOM 10105 O O . THR D 1 98 ? -10.256 72.226 -9.575 1.00 24.83 92 THR B O 1
ATOM 10109 N N . HIS D 1 99 ? -10.939 73.107 -7.589 1.00 23.52 93 HIS B N 1
ATOM 10110 C CA . HIS D 1 99 ? -9.660 72.902 -6.949 1.00 23.24 93 HIS B CA 1
ATOM 10111 C C . HIS D 1 99 ? -9.214 71.433 -6.934 1.00 24.00 93 HIS B C 1
ATOM 10112 O O . HIS D 1 99 ? -8.051 71.140 -7.178 1.00 24.27 93 HIS B O 1
ATOM 10119 N N . VAL D 1 100 ? -10.153 70.530 -6.717 1.00 24.73 94 VAL B N 1
ATOM 10120 C CA . VAL D 1 100 ? -9.850 69.090 -6.722 1.00 25.26 94 VAL B CA 1
ATOM 10121 C C . VAL D 1 100 ? -9.939 68.469 -8.113 1.00 26.65 94 VAL B C 1
ATOM 10122 O O . VAL D 1 100 ? -9.679 67.261 -8.281 1.00 27.14 94 VAL B O 1
ATOM 10126 N N . GLY D 1 101 ? -10.303 69.255 -9.111 1.00 26.75 95 GLY B N 1
ATOM 10127 C CA . GLY D 1 101 ? -10.306 68.807 -10.488 1.00 27.83 95 GLY B CA 1
ATOM 10128 C C . GLY D 1 101 ? -11.594 68.117 -10.921 1.00 29.14 95 GLY B C 1
ATOM 10129 O O . GLY D 1 101 ? -11.624 67.578 -11.993 1.00 30.21 95 GLY B O 1
ATOM 10130 N N . ALA D 1 102 ? -12.638 68.149 -10.087 1.00 28.46 96 ALA B N 1
ATOM 10131 C CA . ALA D 1 102 ? -13.945 67.635 -10.434 1.00 29.20 96 ALA B CA 1
ATOM 10132 C C . ALA D 1 102 ? -14.716 68.643 -11.277 1.00 29.67 96 ALA B C 1
ATOM 10133 O O . ALA D 1 102 ? -14.305 69.807 -11.433 1.00 28.13 96 ALA B O 1
ATOM 10135 N N . THR D 1 103 ? -15.857 68.186 -11.797 1.00 30.79 97 THR B N 1
ATOM 10136 C CA . THR D 1 103 ? -16.703 68.994 -12.663 1.00 32.19 97 THR B CA 1
ATOM 10137 C C . THR D 1 103 ? -17.912 69.515 -11.881 1.00 32.12 97 THR B C 1
ATOM 10138 O O . THR D 1 103 ? -18.723 68.727 -11.404 1.00 32.46 97 THR B O 1
ATOM 10142 N N . PRO D 1 104 ? -18.015 70.834 -11.710 1.00 32.03 98 PRO B N 1
ATOM 10143 C CA . PRO D 1 104 ? -19.250 71.334 -11.099 1.00 31.62 98 PRO B CA 1
ATOM 10144 C C . PRO D 1 104 ? -20.457 71.101 -12.011 1.00 32.79 98 PRO B C 1
ATOM 10145 O O . PRO D 1 104 ? -20.328 71.218 -13.226 1.00 33.38 98 PRO B O 1
ATOM 10149 N N . VAL D 1 105 ? -21.596 70.743 -11.412 1.00 32.74 99 VAL B N 1
ATOM 10150 C CA . VAL D 1 105 ? -22.880 70.663 -12.082 1.00 33.87 99 VAL B CA 1
ATOM 10151 C C . VAL D 1 105 ? -23.854 71.537 -11.313 1.00 32.90 99 VAL B C 1
ATOM 10152 O O . VAL D 1 105 ? -24.155 71.261 -10.155 1.00 32.86 99 VAL B O 1
ATOM 10156 N N . MET D 1 106 ? -24.306 72.618 -11.938 1.00 32.44 100 MET B N 1
ATOM 10157 C CA . MET D 1 106 ? -25.186 73.568 -11.297 1.00 31.60 100 MET B CA 1
ATOM 10158 C C . MET D 1 106 ? -26.650 73.183 -11.532 1.00 32.85 100 MET B C 1
ATOM 10159 O O . MET D 1 106 ? -27.006 72.632 -12.577 1.00 33.57 100 MET B O 1
ATOM 10164 N N . VAL D 1 107 ? -27.474 73.421 -10.520 1.00 32.78 101 VAL B N 1
ATOM 10165 C CA . VAL D 1 107 ? -28.913 73.113 -10.586 1.00 34.07 101 VAL B CA 1
ATOM 10166 C C . VAL D 1 107 ? -29.684 74.386 -10.247 1.00 34.44 101 VAL B C 1
ATOM 10167 O O . VAL D 1 107 ? -29.342 75.078 -9.278 1.00 33.89 101 VAL B O 1
ATOM 10171 N N . ASP D 1 108 ? -30.747 74.649 -11.010 1.00 36.22 102 ASP B N 1
ATOM 10172 C CA . ASP D 1 108 ? -31.578 75.823 -10.788 1.00 36.98 102 ASP B CA 1
ATOM 10173 C C . ASP D 1 108 ? -32.358 75.703 -9.486 1.00 36.81 102 ASP B C 1
ATOM 10174 O O . ASP D 1 108 ? -32.533 74.608 -8.947 1.00 37.86 102 ASP B O 1
ATOM 10179 N N . ILE D 1 109 ? -32.815 76.842 -8.991 1.00 36.30 103 ILE B N 1
ATOM 10180 C CA . ILE D 1 109 ? -33.512 76.895 -7.729 1.00 36.24 103 ILE B CA 1
ATOM 10181 C C . ILE D 1 109 ? -35.041 76.956 -7.954 1.00 37.71 103 ILE B C 1
ATOM 10182 O O . ILE D 1 109 ? -35.516 76.908 -9.096 1.00 38.41 103 ILE B O 1
ATOM 10187 N N . GLN D 1 110 ? -35.787 77.009 -6.865 1.00 38.16 104 GLN B N 1
ATOM 10188 C CA . GLN D 1 110 ? -37.252 77.021 -6.911 1.00 40.05 104 GLN B CA 1
ATOM 10189 C C . GLN D 1 110 ? -37.756 78.469 -7.081 1.00 40.93 104 GLN B C 1
ATOM 10190 O O . GLN D 1 110 ? -36.975 79.411 -7.039 1.00 39.74 104 GLN B O 1
ATOM 10196 N N . ALA D 1 111 ? -39.073 78.635 -7.269 1.00 43.50 105 ALA B N 1
ATOM 10197 C CA . ALA D 1 111 ? -39.663 79.950 -7.525 1.00 44.47 105 ALA B CA 1
ATOM 10198 C C . ALA D 1 111 ? -39.768 80.812 -6.257 1.00 44.72 105 ALA B C 1
ATOM 10199 O O . ALA D 1 111 ? -39.693 82.037 -6.336 1.00 44.87 105 ALA B O 1
ATOM 10201 N N . ASP D 1 112 ? -39.885 80.170 -5.096 1.00 45.06 106 ASP B N 1
ATOM 10202 C CA . ASP D 1 112 ? -40.266 80.856 -3.860 1.00 45.52 106 ASP B CA 1
ATOM 10203 C C . ASP D 1 112 ? -39.293 80.551 -2.745 1.00 43.19 106 ASP B C 1
ATOM 10204 O O . ASP D 1 112 ? -39.652 80.682 -1.566 1.00 42.97 106 ASP B O 1
ATOM 10209 N N . THR D 1 113 ? -38.086 80.114 -3.101 1.00 41.02 107 THR B N 1
ATOM 10210 C CA . THR D 1 113 ? -37.046 79.879 -2.131 1.00 38.27 107 THR B CA 1
ATOM 10211 C C . THR D 1 113 ? -35.729 79.689 -2.873 1.00 35.76 107 THR B C 1
ATOM 10212 O O . THR D 1 113 ? -35.691 79.361 -4.060 1.00 35.71 107 THR B O 1
ATOM 10216 N N . PHE D 1 114 ? -34.653 79.925 -2.140 1.00 33.75 108 PHE B N 1
ATOM 10217 C CA . PHE D 1 114 ? -33.285 79.744 -2.632 1.00 31.89 108 PHE B CA 1
ATOM 10218 C C . PHE D 1 114 ? -32.929 78.269 -2.915 1.00 31.86 108 PHE B C 1
ATOM 10219 O O . PHE D 1 114 ? -31.964 78.011 -3.627 1.00 30.78 108 PHE B O 1
ATOM 10227 N N . GLU D 1 115 ? -33.665 77.325 -2.314 1.00 31.98 109 GLU B N 1
ATOM 10228 C CA . GLU D 1 115 ? -33.283 75.940 -2.403 1.00 32.26 109 GLU B CA 1
ATOM 10229 C C . GLU D 1 115 ? -33.308 75.444 -3.842 1.00 32.58 109 GLU B C 1
ATOM 10230 O O . GLU D 1 115 ? -34.112 75.919 -4.688 1.00 33.79 109 GLU B O 1
ATOM 10236 N N . MET D 1 116 ? -32.488 74.434 -4.105 1.00 31.72 110 MET B N 1
ATOM 10237 C CA . MET D 1 116 ? -32.530 73.762 -5.396 1.00 32.24 110 MET B CA 1
ATOM 10238 C C . MET D 1 116 ? -33.931 73.208 -5.659 1.00 32.81 110 MET B C 1
ATOM 10239 O O . MET D 1 116 ? -34.615 72.727 -4.737 1.00 32.22 110 MET B O 1
ATOM 10244 N N . ASP D 1 117 ? -34.339 73.301 -6.917 1.00 33.39 111 ASP B N 1
ATOM 10245 C CA . ASP D 1 117 ? -35.498 72.540 -7.412 1.00 35.23 111 ASP B CA 1
ATOM 10246 C C . ASP D 1 117 ? -35.002 71.089 -7.378 1.00 35.71 111 ASP B C 1
ATOM 10247 O O . ASP D 1 117 ? -34.109 70.716 -8.126 1.00 35.21 111 ASP B O 1
ATOM 10252 N N . TYR D 1 118 ? -35.595 70.285 -6.499 1.00 37.10 112 TYR B N 1
ATOM 10253 C CA . TYR D 1 118 ? -35.128 68.917 -6.258 1.00 37.68 112 TYR B CA 1
ATOM 10254 C C . TYR D 1 118 ? -35.504 67.928 -7.350 1.00 39.45 112 TYR B C 1
ATOM 10255 O O . TYR D 1 118 ? -34.932 66.836 -7.400 1.00 39.38 112 TYR B O 1
ATOM 10264 N N . ASP D 1 119 ? -36.488 68.281 -8.193 1.00 40.99 113 ASP B N 1
ATOM 10265 C CA . ASP D 1 119 ? -36.810 67.491 -9.391 1.00 42.48 113 ASP B CA 1
ATOM 10266 C C . ASP D 1 119 ? -35.690 67.676 -10.403 1.00 42.31 113 ASP B C 1
ATOM 10267 O O . ASP D 1 119 ? -35.177 66.710 -10.960 1.00 42.84 113 ASP B O 1
ATOM 10272 N N . LEU D 1 120 ? -35.285 68.930 -10.608 1.00 41.15 114 LEU B N 1
ATOM 10273 C CA . LEU D 1 120 ? -34.149 69.232 -11.486 1.00 40.48 114 LEU B CA 1
ATOM 10274 C C . LEU D 1 120 ? -32.847 68.648 -10.920 1.00 39.43 114 LEU B C 1
ATOM 10275 O O . LEU D 1 120 ? -31.981 68.241 -11.681 1.00 39.51 114 LEU B O 1
ATOM 10280 N N . LEU D 1 121 ? -32.718 68.602 -9.594 1.00 39.01 115 LEU B N 1
ATOM 10281 C CA . LEU D 1 121 ? -31.582 67.928 -8.946 1.00 38.91 115 LEU B CA 1
ATOM 10282 C C . LEU D 1 121 ? -31.519 66.447 -9.328 1.00 40.79 115 LEU B C 1
ATOM 10283 O O . LEU D 1 121 ? -30.462 65.953 -9.725 1.00 40.86 115 LEU B O 1
ATOM 10288 N N . GLU D 1 122 ? -32.653 65.756 -9.205 1.00 43.49 116 GLU B N 1
ATOM 10289 C CA . GLU D 1 122 ? -32.767 64.362 -9.659 1.00 45.29 116 GLU B CA 1
ATOM 10290 C C . GLU D 1 122 ? -32.292 64.203 -11.101 1.00 46.29 116 GLU B C 1
ATOM 10291 O O . GLU D 1 122 ? -31.501 63.306 -11.401 1.00 46.44 116 GLU B O 1
ATOM 10297 N N . GLN D 1 123 ? -32.785 65.077 -11.979 1.00 47.42 117 GLN B N 1
ATOM 10298 C CA . GLN D 1 123 ? -32.420 65.044 -13.401 1.00 49.18 117 GLN B CA 1
ATOM 10299 C C . GLN D 1 123 ? -30.926 65.254 -13.648 1.00 48.29 117 GLN B C 1
ATOM 10300 O O . GLN D 1 123 ? -30.372 64.648 -14.554 1.00 49.94 117 GLN B O 1
ATOM 10306 N N . ALA D 1 124 ? -30.289 66.108 -12.856 1.00 45.97 118 ALA B N 1
ATOM 10307 C CA . ALA D 1 124 ? -28.846 66.394 -13.008 1.00 44.93 118 ALA B CA 1
ATOM 10308 C C . ALA D 1 124 ? -27.913 65.258 -12.581 1.00 44.01 118 ALA B C 1
ATOM 10309 O O . ALA D 1 124 ? -26.725 65.288 -12.891 1.00 43.38 118 ALA B O 1
ATOM 10311 N N . ILE D 1 125 ? -28.433 64.292 -11.825 1.00 44.55 119 ILE B N 1
ATOM 10312 C CA . ILE D 1 125 ? -27.623 63.178 -11.317 1.00 44.16 119 ILE B CA 1
ATOM 10313 C C . ILE D 1 125 ? -27.217 62.227 -12.443 1.00 45.73 119 ILE B C 1
ATOM 10314 O O . ILE D 1 125 ? -28.046 61.829 -13.268 1.00 47.38 119 ILE B O 1
ATOM 10319 N N . THR D 1 126 ? -25.937 61.858 -12.446 1.00 45.09 120 THR B N 1
ATOM 10320 C CA . THR D 1 126 ? -25.398 60.895 -13.415 1.00 46.11 120 THR B CA 1
ATOM 10321 C C . THR D 1 126 ? -24.547 59.855 -12.682 1.00 45.15 120 THR B C 1
ATOM 10322 O O . THR D 1 126 ? -24.415 59.877 -11.447 1.00 43.85 120 THR B O 1
ATOM 10326 N N . GLU D 1 127 ? -23.963 58.949 -13.458 1.00 45.49 121 GLU B N 1
ATOM 10327 C CA . GLU D 1 127 ? -23.047 57.946 -12.932 1.00 45.17 121 GLU B CA 1
ATOM 10328 C C . GLU D 1 127 ? -21.764 58.551 -12.363 1.00 42.56 121 GLU B C 1
ATOM 10329 O O . GLU D 1 127 ? -21.082 57.914 -11.576 1.00 41.46 121 GLU B O 1
ATOM 10335 N N . LYS D 1 128 ? -21.454 59.782 -12.754 1.00 41.28 122 LYS B N 1
ATOM 10336 C CA . LYS D 1 128 ? -20.278 60.494 -12.243 1.00 39.03 122 LYS B CA 1
ATOM 10337 C C . LYS D 1 128 ? -20.524 61.279 -10.951 1.00 36.79 122 LYS B C 1
ATOM 10338 O O . LYS D 1 128 ? -19.567 61.730 -10.302 1.00 34.67 122 LYS B O 1
ATOM 10344 N N . THR D 1 129 ? -21.794 61.480 -10.576 1.00 36.54 123 THR B N 1
ATOM 10345 C CA . THR D 1 129 ? -22.109 62.323 -9.405 1.00 34.88 123 THR B CA 1
ATOM 10346 C C . THR D 1 129 ? -21.603 61.633 -8.129 1.00 34.17 123 THR B C 1
ATOM 10347 O O . THR D 1 129 ? -21.962 60.470 -7.866 1.00 34.76 123 THR B O 1
ATOM 10351 N N . LYS D 1 130 ? -20.737 62.335 -7.390 1.00 32.38 124 LYS B N 1
ATOM 10352 C CA . LYS D 1 130 ? -20.234 61.903 -6.086 1.00 31.75 124 LYS B CA 1
ATOM 10353 C C . LYS D 1 130 ? -20.817 62.656 -4.880 1.00 30.48 124 LYS B C 1
ATOM 10354 O O . LYS D 1 130 ? -20.890 62.102 -3.785 1.00 30.16 124 LYS B O 1
ATOM 10360 N N . VAL D 1 131 ? -21.123 63.947 -5.055 1.00 29.62 125 VAL B N 1
ATOM 10361 C CA . VAL D 1 131 ? -21.396 64.838 -3.926 1.00 28.46 125 VAL B CA 1
ATOM 10362 C C . VAL D 1 131 ? -22.451 65.814 -4.349 1.00 28.44 125 VAL B C 1
ATOM 10363 O O . VAL D 1 131 ? -22.461 66.274 -5.494 1.00 28.91 125 VAL B O 1
ATOM 10367 N N . ILE D 1 132 ? -23.311 66.143 -3.397 1.00 28.06 126 ILE B N 1
ATOM 10368 C CA . ILE D 1 132 ? -24.227 67.257 -3.513 1.00 28.36 126 ILE B CA 1
ATOM 10369 C C . ILE D 1 132 ? -23.855 68.222 -2.389 1.00 27.74 126 ILE B C 1
ATOM 10370 O O . ILE D 1 132 ? -23.691 67.802 -1.232 1.00 27.70 126 ILE B O 1
ATOM 10375 N N . ILE D 1 133 ? -23.734 69.501 -2.740 1.00 27.64 127 ILE B N 1
ATOM 10376 C CA . ILE D 1 133 ? -23.468 70.582 -1.783 1.00 26.85 127 ILE B CA 1
ATOM 10377 C C . ILE D 1 133 ? -24.659 71.560 -1.675 1.00 27.37 127 ILE B C 1
ATOM 10378 O O . ILE D 1 133 ? -24.703 72.596 -2.389 1.00 27.74 127 ILE B O 1
ATOM 10383 N N . PRO D 1 134 ? -25.635 71.254 -0.790 1.00 27.97 128 PRO B N 1
ATOM 10384 C CA . PRO D 1 134 ? -26.693 72.274 -0.539 1.00 27.76 128 PRO B CA 1
ATOM 10385 C C . PRO D 1 134 ? -26.071 73.406 0.253 1.00 26.14 128 PRO B C 1
ATOM 10386 O O . PRO D 1 134 ? -25.128 73.190 1.026 1.00 25.71 128 PRO B O 1
ATOM 10390 N N . VAL D 1 135 ? -26.645 74.578 0.091 1.00 26.31 129 VAL B N 1
ATOM 10391 C CA . VAL D 1 135 ? -26.257 75.750 0.883 1.00 25.00 129 VAL B CA 1
ATOM 10392 C C . VAL D 1 135 ? -27.395 76.173 1.801 1.00 24.59 129 VAL B C 1
ATOM 10393 O O . VAL D 1 135 ? -28.534 76.328 1.370 1.00 24.89 129 VAL B O 1
ATOM 10397 N N . GLU D 1 136 ? -27.051 76.388 3.061 1.00 23.74 130 GLU B N 1
ATOM 10398 C CA . GLU D 1 136 ? -28.037 76.693 4.063 1.00 23.93 130 GLU B CA 1
ATOM 10399 C C . GLU D 1 136 ? -28.090 78.242 4.106 1.00 23.79 130 GLU B C 1
ATOM 10400 O O . GLU D 1 136 ? -27.629 78.900 5.033 1.00 23.76 130 GLU B O 1
ATOM 10406 N N . LEU D 1 137 ? -28.657 78.801 3.049 1.00 24.30 131 LEU B N 1
ATOM 10407 C CA . LEU D 1 137 ? -28.609 80.265 2.826 1.00 24.25 131 LEU B CA 1
ATOM 10408 C C . LEU D 1 137 ? -29.263 81.005 3.963 1.00 23.60 131 LEU B C 1
ATOM 10409 O O . LEU D 1 137 ? -30.428 80.720 4.345 1.00 24.29 131 LEU B O 1
ATOM 10414 N N . ALA D 1 138 ? -28.555 82.004 4.461 1.00 22.94 132 ALA B N 1
ATOM 10415 C CA . ALA D 1 138 ? -28.993 82.898 5.523 1.00 22.33 132 ALA B CA 1
ATOM 10416 C C . ALA D 1 138 ? -29.226 82.227 6.859 1.00 22.43 132 ALA B C 1
ATOM 10417 O O . ALA D 1 138 ? -29.576 82.898 7.809 1.00 22.43 132 ALA B O 1
ATOM 10419 N N . GLY D 1 139 ? -28.869 80.943 6.963 1.00 22.15 133 GLY B N 1
ATOM 10420 C CA . GLY D 1 139 ? -29.101 80.113 8.152 1.00 22.89 133 GLY B CA 1
ATOM 10421 C C . GLY D 1 139 ? -30.252 79.131 7.997 1.00 23.87 133 GLY B C 1
ATOM 10422 O O . GLY D 1 139 ? -30.480 78.262 8.830 1.00 24.84 133 GLY B O 1
ATOM 10423 N N . ILE D 1 140 ? -30.970 79.259 6.897 1.00 24.88 134 ILE B N 1
ATOM 10424 C CA . ILE D 1 140 ? -32.130 78.402 6.622 1.00 26.22 134 ILE B CA 1
ATOM 10425 C C . ILE D 1 140 ? -31.657 77.096 6.019 1.00 26.44 134 ILE B C 1
ATOM 10426 O O . ILE D 1 140 ? -31.064 77.098 4.941 1.00 25.77 134 ILE B O 1
ATOM 10431 N N . VAL D 1 141 ? -31.995 75.974 6.672 1.00 27.73 135 VAL B N 1
ATOM 10432 C CA . VAL D 1 141 ? -31.460 74.676 6.345 1.00 27.63 135 VAL B CA 1
ATOM 10433 C C . VAL D 1 141 ? -32.355 74.075 5.289 1.00 28.86 135 VAL B C 1
ATOM 10434 O O . VAL D 1 141 ? -33.554 74.255 5.341 1.00 30.37 135 VAL B O 1
ATOM 10438 N N . CYS D 1 142 ? -31.771 73.368 4.335 1.00 28.53 136 CYS B N 1
ATOM 10439 C CA . CYS D 1 142 ? -32.529 72.754 3.223 1.00 29.33 136 CYS B CA 1
ATOM 10440 C C . CYS D 1 142 ? -33.444 71.568 3.622 1.00 29.74 136 CYS B C 1
ATOM 10441 O O . CYS D 1 142 ? -33.377 71.069 4.734 1.00 29.62 136 CYS B O 1
ATOM 10444 N N . ASP D 1 143 ? -34.283 71.162 2.681 1.00 29.95 137 ASP B N 1
ATOM 10445 C CA . ASP D 1 143 ? -35.238 70.022 2.833 1.00 31.24 137 ASP B CA 1
ATOM 10446 C C . ASP D 1 143 ? -34.395 68.737 2.795 1.00 30.56 137 ASP B C 1
ATOM 10447 O O . ASP D 1 143 ? -34.302 68.098 1.762 1.00 30.38 137 ASP B O 1
ATOM 10452 N N . TYR D 1 144 ? -33.762 68.402 3.923 1.00 29.96 138 TYR B N 1
ATOM 10453 C CA . TYR D 1 144 ? -32.895 67.220 3.965 1.00 30.41 138 TYR B CA 1
ATOM 10454 C C . TYR D 1 144 ? -33.665 65.892 3.782 1.00 31.46 138 TYR B C 1
ATOM 10455 O O . TYR D 1 144 ? -33.147 65.006 3.161 1.00 31.85 138 TYR B O 1
ATOM 10464 N N . ASP D 1 145 ? -34.889 65.782 4.269 1.00 32.62 139 ASP B N 1
ATOM 10465 C CA . ASP D 1 145 ? -35.704 64.596 3.967 1.00 34.33 139 ASP B CA 1
ATOM 10466 C C . ASP D 1 145 ? -35.797 64.348 2.461 1.00 35.03 139 ASP B C 1
ATOM 10467 O O . ASP D 1 145 ? -35.599 63.267 2.032 1.00 35.42 139 ASP B O 1
ATOM 10472 N N . ARG D 1 146 ? -36.044 65.389 1.679 1.00 35.60 140 ARG B N 1
ATOM 10473 C CA . ARG D 1 146 ? -36.098 65.268 0.234 1.00 36.76 140 ARG B CA 1
ATOM 10474 C C . ARG D 1 146 ? -34.711 64.965 -0.356 1.00 36.40 140 ARG B C 1
ATOM 10475 O O . ARG D 1 146 ? -34.583 64.069 -1.181 1.00 37.06 140 ARG B O 1
ATOM 10483 N N . LEU D 1 147 ? -33.684 65.704 0.065 1.00 35.07 141 LEU B N 1
ATOM 10484 C CA . LEU D 1 147 ? -32.321 65.449 -0.420 1.00 34.87 141 LEU B CA 1
ATOM 10485 C C . LEU D 1 147 ? -31.872 63.992 -0.215 1.00 35.61 141 LEU B C 1
ATOM 10486 O O . LEU D 1 147 ? -31.424 63.361 -1.168 1.00 35.22 141 LEU B O 1
ATOM 10491 N N . PHE D 1 148 ? -32.057 63.462 0.994 1.00 36.72 142 PHE B N 1
ATOM 10492 C CA . PHE D 1 148 ? -31.732 62.044 1.253 1.00 39.19 142 PHE B CA 1
ATOM 10493 C C . PHE D 1 148 ? -32.574 61.066 0.430 1.00 40.74 142 PHE B C 1
ATOM 10494 O O . PHE D 1 148 ? -32.103 59.992 0.052 1.00 42.69 142 PHE B O 1
ATOM 10502 N N . GLN D 1 149 ? -33.825 61.424 0.165 1.00 42.76 143 GLN B N 1
ATOM 10503 C CA . GLN D 1 149 ? -34.733 60.614 -0.700 1.00 44.46 143 GLN B CA 1
ATOM 10504 C C . GLN D 1 149 ? -34.206 60.552 -2.139 1.00 44.65 143 GLN B C 1
ATOM 10505 O O . GLN D 1 149 ? -34.178 59.489 -2.750 1.00 45.14 143 GLN B O 1
ATOM 10511 N N . VAL D 1 150 ? -33.735 61.693 -2.648 1.00 43.75 144 VAL B N 1
ATOM 10512 C CA . VAL D 1 150 ? -33.142 61.766 -3.988 1.00 43.73 144 VAL B CA 1
ATOM 10513 C C . VAL D 1 150 ? -31.930 60.844 -4.131 1.00 43.30 144 VAL B C 1
ATOM 10514 O O . VAL D 1 150 ? -31.864 60.070 -5.076 1.00 43.85 144 VAL B O 1
ATOM 10518 N N . VAL D 1 151 ? -30.962 60.954 -3.224 1.00 42.48 145 VAL B N 1
ATOM 10519 C CA . VAL D 1 151 ? -29.726 60.161 -3.343 1.00 42.29 145 VAL B CA 1
ATOM 10520 C C . VAL D 1 151 ? -30.018 58.652 -3.230 1.00 44.62 145 VAL B C 1
ATOM 10521 O O . VAL D 1 151 ? -29.408 57.848 -3.932 1.00 45.76 145 VAL B O 1
ATOM 10525 N N . GLU D 1 152 ? -30.950 58.299 -2.345 1.00 46.26 146 GLU B N 1
ATOM 10526 C CA . GLU D 1 152 ? -31.420 56.917 -2.196 1.00 48.60 146 GLU B CA 1
ATOM 10527 C C . GLU D 1 152 ? -32.104 56.430 -3.449 1.00 50.44 146 GLU B C 1
ATOM 10528 O O . GLU D 1 152 ? -31.835 55.308 -3.898 1.00 51.03 146 GLU B O 1
ATOM 10534 N N . LYS D 1 153 ? -32.961 57.274 -4.023 1.00 51.02 147 LYS B N 1
ATOM 10535 C CA . LYS D 1 153 ? -33.682 56.933 -5.245 1.00 53.79 147 LYS B CA 1
ATOM 10536 C C . LYS D 1 153 ? -32.751 56.651 -6.421 1.00 54.20 147 LYS B C 1
ATOM 10537 O O . LYS D 1 153 ? -32.992 55.735 -7.202 1.00 55.17 147 LYS B O 1
ATOM 10543 N N . LYS D 1 154 ? -31.689 57.440 -6.528 1.00 53.72 148 LYS B N 1
ATOM 10544 C CA . LYS D 1 154 ? -30.702 57.294 -7.609 1.00 54.81 148 LYS B CA 1
ATOM 10545 C C . LYS D 1 154 ? -29.491 56.415 -7.256 1.00 54.80 148 LYS B C 1
ATOM 10546 O O . LYS D 1 154 ? -28.510 56.398 -8.003 1.00 53.79 148 LYS B O 1
ATOM 10552 N N . ARG D 1 155 ? -29.554 55.693 -6.138 1.00 56.06 149 ARG B N 1
ATOM 10553 C CA . ARG D 1 155 ? -28.442 54.874 -5.664 1.00 57.29 149 ARG B CA 1
ATOM 10554 C C . ARG D 1 155 ? -27.800 53.976 -6.756 1.00 57.99 149 ARG B C 1
ATOM 10555 O O . ARG D 1 155 ? -26.575 53.846 -6.789 1.00 56.79 149 ARG B O 1
ATOM 10563 N N . ASP D 1 156 ? -28.609 53.434 -7.669 1.00 59.98 150 ASP B N 1
ATOM 10564 C CA . ASP D 1 156 ? -28.100 52.584 -8.764 1.00 62.12 150 ASP B CA 1
ATOM 10565 C C . ASP D 1 156 ? -27.234 53.298 -9.821 1.00 61.68 150 ASP B C 1
ATOM 10566 O O . ASP D 1 156 ? -26.501 52.636 -10.550 1.00 62.71 150 ASP B O 1
ATOM 10571 N N . PHE D 1 157 ? -27.295 54.627 -9.891 1.00 60.37 151 PHE B N 1
ATOM 10572 C CA . PHE D 1 157 ? -26.350 55.408 -10.705 1.00 59.81 151 PHE B CA 1
ATOM 10573 C C . PHE D 1 157 ? -24.944 55.459 -10.077 1.00 57.73 151 PHE B C 1
ATOM 10574 O O . PHE D 1 157 ? -23.975 55.737 -10.767 1.00 57.26 151 PHE B O 1
ATOM 10582 N N . PHE D 1 158 ? -24.827 55.199 -8.777 1.00 56.52 152 PHE B N 1
ATOM 10583 C CA . PHE D 1 158 ? -23.562 55.392 -8.066 1.00 55.78 152 PHE B CA 1
ATOM 10584 C C . PHE D 1 158 ? -22.585 54.238 -8.268 1.00 56.71 152 PHE B C 1
ATOM 10585 O O . PHE D 1 158 ? -22.962 53.084 -8.211 1.00 57.76 152 PHE B O 1
ATOM 10593 N N . THR D 1 159 ? -21.317 54.582 -8.471 1.00 57.42 153 THR B N 1
ATOM 10594 C CA . THR D 1 159 ? -20.235 53.603 -8.602 1.00 57.93 153 THR B CA 1
ATOM 10595 C C . THR D 1 159 ? -19.084 54.132 -7.760 1.00 54.95 153 THR B C 1
ATOM 10596 O O . THR D 1 159 ? -18.414 55.089 -8.159 1.00 53.23 153 THR B O 1
ATOM 10600 N N . ALA D 1 160 ? -18.883 53.559 -6.569 1.00 53.10 154 ALA B N 1
ATOM 10601 C CA . ALA D 1 160 ? -17.805 54.014 -5.665 1.00 51.07 154 ALA B CA 1
ATOM 10602 C C . ALA D 1 160 ? -16.416 53.894 -6.332 1.00 50.39 154 ALA B C 1
ATOM 10603 O O . ALA D 1 160 ? -16.187 52.963 -7.091 1.00 51.55 154 ALA B O 1
ATOM 10605 N N . SER D 1 161 ? -15.511 54.838 -6.081 1.00 47.74 155 SER B N 1
ATOM 10606 C CA . SER D 1 161 ? -14.115 54.728 -6.560 1.00 47.22 155 SER B CA 1
ATOM 10607 C C . SER D 1 161 ? -13.102 55.272 -5.547 1.00 44.20 155 SER B C 1
ATOM 10608 O O . SER D 1 161 ? -12.106 55.887 -5.924 1.00 44.59 155 SER B O 1
ATOM 10611 N N . SER D 1 162 ? -13.384 55.091 -4.269 1.00 40.99 156 SER B N 1
ATOM 10612 C CA . SER D 1 162 ? -12.445 55.411 -3.215 1.00 38.37 156 SER B CA 1
ATOM 10613 C C . SER D 1 162 ? -12.910 54.703 -1.967 1.00 37.15 156 SER B C 1
ATOM 10614 O O . SER D 1 162 ? -14.087 54.333 -1.876 1.00 35.94 156 SER B O 1
ATOM 10617 N N . LYS D 1 163 ? -12.032 54.639 -0.964 1.00 35.85 157 LYS B N 1
ATOM 10618 C CA . LYS D 1 163 ? -12.379 54.099 0.331 1.00 36.50 157 LYS B CA 1
ATOM 10619 C C . LYS D 1 163 ? -13.738 54.636 0.850 1.00 35.70 157 LYS B C 1
ATOM 10620 O O . LYS D 1 163 ? -14.675 53.872 1.082 1.00 34.96 157 LYS B O 1
ATOM 10626 N N . TRP D 1 164 ? -13.820 55.946 1.047 1.00 33.80 158 TRP B N 1
ATOM 10627 C CA . TRP D 1 164 ? -14.976 56.531 1.703 1.00 33.38 158 TRP B CA 1
ATOM 10628 C C . TRP D 1 164 ? -16.202 56.469 0.807 1.00 34.26 158 TRP B C 1
ATOM 10629 O O . TRP D 1 164 ? -17.313 56.301 1.323 1.00 34.49 158 TRP B O 1
ATOM 10640 N N . GLN D 1 165 ? -16.028 56.584 -0.509 1.00 34.12 159 GLN B N 1
ATOM 10641 C CA . GLN D 1 165 ? -17.172 56.471 -1.419 1.00 35.18 159 GLN B CA 1
ATOM 10642 C C . GLN D 1 165 ? -17.806 55.081 -1.380 1.00 37.16 159 GLN B C 1
ATOM 10643 O O . GLN D 1 165 ? -19.035 54.956 -1.478 1.00 36.82 159 GLN B O 1
ATOM 10649 N N . LYS D 1 166 ? -16.973 54.056 -1.240 1.00 37.33 160 LYS B N 1
ATOM 10650 C CA . LYS D 1 166 ? -17.459 52.694 -0.995 1.00 39.52 160 LYS B CA 1
ATOM 10651 C C . LYS D 1 166 ? -18.257 52.523 0.305 1.00 39.15 160 LYS B C 1
ATOM 10652 O O . LYS D 1 166 ? -19.240 51.792 0.329 1.00 39.99 160 LYS B O 1
ATOM 10658 N N . ALA D 1 167 ? -17.811 53.196 1.365 1.00 38.28 161 ALA B N 1
ATOM 10659 C CA . ALA D 1 167 ? -18.414 53.112 2.716 1.00 38.63 161 ALA B CA 1
ATOM 10660 C C . ALA D 1 167 ? -19.872 53.591 2.732 1.00 38.61 161 ALA B C 1
ATOM 10661 O O . ALA D 1 167 ? -20.795 52.881 3.107 1.00 38.95 161 ALA B O 1
ATOM 10663 N N . PHE D 1 168 ? -20.045 54.808 2.250 1.00 37.22 162 PHE B N 1
ATOM 10664 C CA . PHE D 1 168 ? -21.334 55.318 1.853 1.00 38.15 162 PHE B CA 1
ATOM 10665 C C . PHE D 1 168 ? -21.340 54.579 0.554 1.00 39.52 162 PHE B C 1
ATOM 10666 O O . PHE D 1 168 ? -20.268 54.427 0.003 1.00 40.49 162 PHE B O 1
ATOM 10674 N N . ASN D 1 169 ? -22.431 54.143 -0.004 1.00 39.76 163 ASN B N 1
ATOM 10675 C CA . ASN D 1 169 ? -22.300 53.591 -1.368 1.00 39.91 163 ASN B CA 1
ATOM 10676 C C . ASN D 1 169 ? -23.353 54.317 -2.148 1.00 39.21 163 ASN B C 1
ATOM 10677 O O . ASN D 1 169 ? -24.193 53.722 -2.799 1.00 40.29 163 ASN B O 1
ATOM 10682 N N . ARG D 1 170 ? -23.315 55.645 -2.010 1.00 36.44 164 ARG B N 1
ATOM 10683 C CA . ARG D 1 170 ? -24.269 56.525 -2.619 1.00 35.96 164 ARG B CA 1
ATOM 10684 C C . ARG D 1 170 ? -23.626 57.934 -2.716 1.00 33.58 164 ARG B C 1
ATOM 10685 O O . ARG D 1 170 ? -22.516 58.146 -2.232 1.00 31.97 164 ARG B O 1
ATOM 10693 N N . ILE D 1 171 ? -24.350 58.858 -3.332 1.00 33.12 165 ILE B N 1
ATOM 10694 C CA . ILE D 1 171 ? -23.971 60.275 -3.354 1.00 31.53 165 ILE B CA 1
ATOM 10695 C C . ILE D 1 171 ? -23.860 60.764 -1.910 1.00 30.40 165 ILE B C 1
ATOM 10696 O O . ILE D 1 171 ? -24.737 60.507 -1.096 1.00 30.39 165 ILE B O 1
ATOM 10701 N N . VAL D 1 172 ? -22.763 61.440 -1.596 1.00 29.31 166 VAL B N 1
ATOM 10702 C CA . VAL D 1 172 ? -22.527 61.987 -0.269 1.00 28.48 166 VAL B CA 1
ATOM 10703 C C . VAL D 1 172 ? -23.062 63.418 -0.266 1.00 27.82 166 VAL B C 1
ATOM 10704 O O . VAL D 1 172 ? -22.831 64.208 -1.210 1.00 27.14 166 VAL B O 1
ATOM 10708 N N . ILE D 1 173 ? -23.764 63.773 0.801 1.00 27.35 167 ILE B N 1
ATOM 10709 C CA . ILE D 1 173 ? -24.340 65.101 0.890 1.00 26.35 167 ILE B CA 1
ATOM 10710 C C . ILE D 1 173 ? -23.543 65.906 1.873 1.00 24.99 167 ILE B C 1
ATOM 10711 O O . ILE D 1 173 ? -23.518 65.566 3.051 1.00 24.54 167 ILE B O 1
ATOM 10716 N N . VAL D 1 174 ? -23.005 67.042 1.390 1.00 24.27 168 VAL B N 1
ATOM 10717 C CA . VAL D 1 174 ? -22.111 67.886 2.164 1.00 23.24 168 VAL B CA 1
ATOM 10718 C C . VAL D 1 174 ? -22.735 69.243 2.307 1.00 23.13 168 VAL B C 1
ATOM 10719 O O . VAL D 1 174 ? -22.877 69.962 1.315 1.00 22.97 168 VAL B O 1
ATOM 10723 N N . SER D 1 175 ? -23.082 69.610 3.533 1.00 23.50 169 SER B N 1
ATOM 10724 C CA . SER D 1 175 ? -23.696 70.902 3.792 1.00 23.84 169 SER B CA 1
ATOM 10725 C C . SER D 1 175 ? -22.678 72.014 3.776 1.00 23.28 169 SER B C 1
ATOM 10726 O O . SER D 1 175 ? -21.758 72.013 4.591 1.00 23.38 169 SER B O 1
ATOM 10729 N N . ASP D 1 176 ? -22.895 73.003 2.909 1.00 23.14 170 ASP B N 1
ATOM 10730 C CA . ASP D 1 176 ? -22.313 74.312 3.118 1.00 21.99 170 ASP B CA 1
ATOM 10731 C C . ASP D 1 176 ? -23.139 75.107 4.166 1.00 21.68 170 ASP B C 1
ATOM 10732 O O . ASP D 1 176 ? -24.103 75.782 3.818 1.00 22.08 170 ASP B O 1
ATOM 10737 N N . SER D 1 177 ? -22.731 74.983 5.433 1.00 21.28 171 SER B N 1
ATOM 10738 C CA . SER D 1 177 ? -23.306 75.675 6.564 1.00 21.30 171 SER B CA 1
ATOM 10739 C C . SER D 1 177 ? -22.474 76.900 7.012 1.00 20.21 171 SER B C 1
ATOM 10740 O O . SER D 1 177 ? -22.432 77.273 8.182 1.00 19.82 171 SER B O 1
ATOM 10743 N N . ALA D 1 178 ? -21.850 77.551 6.061 1.00 19.91 172 ALA B N 1
ATOM 10744 C CA . ALA D 1 178 ? -21.170 78.820 6.392 1.00 19.78 172 ALA B CA 1
ATOM 10745 C C . ALA D 1 178 ? -22.101 79.760 7.159 1.00 20.50 172 ALA B C 1
ATOM 10746 O O . ALA D 1 178 ? -21.672 80.465 8.057 1.00 19.96 172 ALA B O 1
ATOM 10748 N N . HIS D 1 179 ? -23.388 79.800 6.778 1.00 21.56 173 HIS B N 1
ATOM 10749 C CA . HIS D 1 179 ? -24.324 80.748 7.354 1.00 22.02 173 HIS B CA 1
ATOM 10750 C C . HIS D 1 179 ? -25.112 80.147 8.501 1.00 22.98 173 HIS B C 1
ATOM 10751 O O . HIS D 1 179 ? -26.033 80.807 9.025 1.00 23.26 173 HIS B O 1
ATOM 10758 N N . ALA D 1 180 ? -24.806 78.889 8.875 1.00 22.15 174 ALA B N 1
ATOM 10759 C CA . ALA D 1 180 ? -25.828 78.091 9.625 1.00 22.85 174 ALA B CA 1
ATOM 10760 C C . ALA D 1 180 ? -25.358 77.483 10.933 1.00 22.98 174 ALA B C 1
ATOM 10761 O O . ALA D 1 180 ? -26.028 76.568 11.463 1.00 23.29 174 ALA B O 1
ATOM 10763 N N . LEU D 1 181 ? -24.244 77.946 11.487 1.00 21.95 175 LEU B N 1
ATOM 10764 C CA . LEU D 1 181 ? -23.910 77.471 12.829 1.00 22.92 175 LEU B CA 1
ATOM 10765 C C . LEU D 1 181 ? -25.023 77.822 13.810 1.00 23.90 175 LEU B C 1
ATOM 10766 O O . LEU D 1 181 ? -25.381 79.013 13.955 1.00 22.87 175 LEU B O 1
ATOM 10771 N N . GLY D 1 182 ? -25.597 76.779 14.442 1.00 24.27 176 GLY B N 1
ATOM 10772 C CA . GLY D 1 182 ? -26.716 76.943 15.371 1.00 24.64 176 GLY B CA 1
ATOM 10773 C C . GLY D 1 182 ? -28.103 76.869 14.765 1.00 25.09 176 GLY B C 1
ATOM 10774 O O . GLY D 1 182 ? -29.071 76.993 15.486 1.00 25.98 176 GLY B O 1
ATOM 10775 N N . SER D 1 183 ? -28.230 76.696 13.457 1.00 24.52 177 SER B N 1
ATOM 10776 C CA . SER D 1 183 ? -29.527 76.490 12.841 1.00 25.08 177 SER B CA 1
ATOM 10777 C C . SER D 1 183 ? -30.000 75.056 13.126 1.00 25.81 177 SER B C 1
ATOM 10778 O O . SER D 1 183 ? -29.185 74.192 13.449 1.00 25.66 177 SER B O 1
ATOM 10781 N N . THR D 1 184 ? -31.304 74.834 13.039 1.00 26.96 178 THR B N 1
ATOM 10782 C CA . THR D 1 184 ? -31.869 73.484 13.228 1.00 28.15 178 THR B CA 1
ATOM 10783 C C . THR D 1 184 ? -32.913 73.144 12.168 1.00 28.92 178 THR B C 1
ATOM 10784 O O . THR D 1 184 ? -33.549 74.018 11.583 1.00 28.75 178 THR B O 1
ATOM 10788 N N . TYR D 1 185 ? -33.046 71.842 11.944 1.00 29.87 179 TYR B N 1
ATOM 10789 C CA . TYR D 1 185 ? -33.926 71.253 10.975 1.00 30.50 179 TYR B CA 1
ATOM 10790 C C . TYR D 1 185 ? -34.567 70.079 11.698 1.00 32.03 179 TYR B C 1
ATOM 10791 O O . TYR D 1 185 ? -33.875 69.135 12.071 1.00 32.27 179 TYR B O 1
ATOM 10800 N N . LYS D 1 186 ? -35.880 70.177 11.915 1.00 33.40 180 LYS B N 1
ATOM 10801 C CA . LYS D 1 186 ? -36.655 69.184 12.663 1.00 35.56 180 LYS B CA 1
ATOM 10802 C C . LYS D 1 186 ? -36.039 68.972 14.033 1.00 35.56 180 LYS B C 1
ATOM 10803 O O . LYS D 1 186 ? -35.878 67.869 14.485 1.00 35.81 180 LYS B O 1
ATOM 10809 N N . GLY D 1 187 ? -35.651 70.078 14.655 1.00 35.38 181 GLY B N 1
ATOM 10810 C CA . GLY D 1 187 ? -35.022 70.044 15.968 1.00 36.05 181 GLY B CA 1
ATOM 10811 C C . GLY D 1 187 ? -33.570 69.610 16.049 1.00 35.85 181 GLY B C 1
ATOM 10812 O O . GLY D 1 187 ? -32.998 69.627 17.154 1.00 37.35 181 GLY B O 1
ATOM 10813 N N . GLN D 1 188 ? -32.941 69.241 14.931 1.00 35.29 182 GLN B N 1
ATOM 10814 C CA . GLN D 1 188 ? -31.555 68.758 14.979 1.00 34.93 182 GLN B CA 1
ATOM 10815 C C . GLN D 1 188 ? -30.600 69.868 14.494 1.00 32.62 182 GLN B C 1
ATOM 10816 O O . GLN D 1 188 ? -30.877 70.511 13.485 1.00 31.82 182 GLN B O 1
ATOM 10822 N N . PRO D 1 189 ? -29.463 70.059 15.182 1.00 31.95 183 PRO B N 1
ATOM 10823 C CA . PRO D 1 189 ? -28.495 71.084 14.777 1.00 30.58 183 PRO B CA 1
ATOM 10824 C C . PRO D 1 189 ? -27.804 70.840 13.457 1.00 29.55 183 PRO B C 1
ATOM 10825 O O . PRO D 1 189 ? -27.438 69.700 13.115 1.00 29.88 183 PRO B O 1
ATOM 10829 N N . SER D 1 190 ? -27.608 71.909 12.704 1.00 28.48 184 SER B N 1
ATOM 10830 C CA . SER D 1 190 ? -26.808 71.820 11.487 1.00 27.54 184 SER B CA 1
ATOM 10831 C C . SER D 1 190 ? -25.451 71.288 11.926 1.00 26.59 184 SER B C 1
ATOM 10832 O O . SER D 1 190 ? -24.984 71.604 13.020 1.00 25.91 184 SER B O 1
ATOM 10835 N N . GLY D 1 191 ? -24.875 70.408 11.104 1.00 26.44 185 GLY B N 1
ATOM 10836 C CA . GLY D 1 191 ? -23.716 69.621 11.500 1.00 25.56 185 GLY B CA 1
ATOM 10837 C C . GLY D 1 191 ? -24.105 68.153 11.626 1.00 26.54 185 GLY B C 1
ATOM 10838 O O . GLY D 1 191 ? -23.359 67.290 11.213 1.00 25.74 185 GLY B O 1
ATOM 10839 N N . SER D 1 192 ? -25.291 67.904 12.193 1.00 27.23 186 SER B N 1
ATOM 10840 C CA . SER D 1 192 ? -25.806 66.551 12.449 1.00 28.43 186 SER B CA 1
ATOM 10841 C C . SER D 1 192 ? -26.731 66.031 11.352 1.00 28.80 186 SER B C 1
ATOM 10842 O O . SER D 1 192 ? -27.220 64.925 11.458 1.00 30.20 186 SER B O 1
ATOM 10845 N N . ILE D 1 193 ? -26.952 66.801 10.299 1.00 28.37 187 ILE B N 1
ATOM 10846 C CA . ILE D 1 193 ? -27.979 66.494 9.320 1.00 29.03 187 ILE B CA 1
ATOM 10847 C C . ILE D 1 193 ? -27.386 65.906 8.033 1.00 28.39 187 ILE B C 1
ATOM 10848 O O . ILE D 1 193 ? -27.749 64.792 7.612 1.00 28.64 187 ILE B O 1
ATOM 10853 N N . ALA D 1 194 ? -26.491 66.650 7.424 1.00 26.52 188 ALA B N 1
ATOM 10854 C CA . ALA D 1 194 ? -25.790 66.187 6.246 1.00 26.41 188 ALA B CA 1
ATOM 10855 C C . ALA D 1 194 ? -24.738 65.145 6.642 1.00 25.99 188 ALA B C 1
ATOM 10856 O O . ALA D 1 194 ? -24.416 64.972 7.830 1.00 25.40 188 ALA B O 1
ATOM 10858 N N . ASP D 1 195 ? -24.204 64.468 5.633 1.00 26.37 189 ASP B N 1
ATOM 10859 C CA . ASP D 1 195 ? -23.137 63.487 5.851 1.00 26.43 189 ASP B CA 1
ATOM 10860 C C . ASP D 1 195 ? -21.869 64.173 6.357 1.00 25.76 189 ASP B C 1
ATOM 10861 O O . ASP D 1 195 ? -21.254 63.739 7.349 1.00 26.02 189 ASP B O 1
ATOM 10866 N N . PHE D 1 196 ? -21.504 65.272 5.696 1.00 24.40 190 PHE B N 1
ATOM 10867 C CA . PHE D 1 196 ? -20.451 66.146 6.166 1.00 23.70 190 PHE B CA 1
ATOM 10868 C C . PHE D 1 196 ? -20.988 67.584 6.133 1.00 22.55 190 PHE B C 1
ATOM 10869 O O . PHE D 1 196 ? -21.898 67.898 5.346 1.00 22.56 190 PHE B O 1
ATOM 10877 N N . THR D 1 197 ? -20.429 68.422 7.001 1.00 21.62 191 THR B N 1
ATOM 10878 C CA . THR D 1 197 ? -20.790 69.846 7.063 1.00 20.76 191 THR B CA 1
ATOM 10879 C C . THR D 1 197 ? -19.545 70.750 7.212 1.00 20.16 191 THR B C 1
ATOM 10880 O O . THR D 1 197 ? -18.665 70.458 8.012 1.00 19.77 191 THR B O 1
ATOM 10884 N N . SER D 1 198 ? -19.534 71.852 6.456 1.00 20.40 192 SER B N 1
ATOM 10885 C CA . SER D 1 198 ? -18.550 72.962 6.689 1.00 20.64 192 SER B CA 1
ATOM 10886 C C . SER D 1 198 ? -19.227 74.161 7.294 1.00 20.39 192 SER B C 1
ATOM 10887 O O . SER D 1 198 ? -20.294 74.576 6.829 1.00 20.69 192 SER B O 1
ATOM 10890 N N . PHE D 1 199 ? -18.542 74.756 8.269 1.00 19.87 193 PHE B N 1
ATOM 10891 C CA . PHE D 1 199 ? -18.932 75.970 8.902 1.00 19.43 193 PHE B CA 1
ATOM 10892 C C . PHE D 1 199 ? -17.888 77.047 8.678 1.00 18.95 193 PHE B C 1
ATOM 10893 O O . PHE D 1 199 ? -16.700 76.757 8.449 1.00 18.11 193 PHE B O 1
ATOM 10901 N N . SER D 1 200 ? -18.351 78.304 8.759 1.00 18.46 194 SER B N 1
ATOM 10902 C CA . SER D 1 200 ? -17.482 79.485 8.543 1.00 18.32 194 SER B CA 1
ATOM 10903 C C . SER D 1 200 ? -17.548 80.362 9.764 1.00 18.47 194 SER B C 1
ATOM 10904 O O . SER D 1 200 ? -18.628 80.559 10.300 1.00 18.33 194 SER B O 1
ATOM 10907 N N . PHE D 1 201 ? -16.372 80.841 10.178 1.00 18.16 195 PHE B N 1
ATOM 10908 C CA . PHE D 1 201 ? -16.202 81.717 11.295 1.00 18.30 195 PHE B CA 1
ATOM 10909 C C . PHE D 1 201 ? -15.534 83.006 10.792 1.00 18.41 195 PHE B C 1
ATOM 10910 O O . PHE D 1 201 ? -14.824 83.680 11.532 1.00 18.46 195 PHE B O 1
ATOM 10918 N N . HIS D 1 202 ? -15.733 83.320 9.519 1.00 18.35 196 HIS B N 1
ATOM 10919 C CA . HIS D 1 202 ? -15.223 84.568 8.931 1.00 18.38 196 HIS B CA 1
ATOM 10920 C C . HIS D 1 202 ? -15.747 85.777 9.697 1.00 18.81 196 HIS B C 1
ATOM 10921 O O . HIS D 1 202 ? -16.817 85.714 10.341 1.00 18.88 196 HIS B O 1
ATOM 10928 N N . ALA D 1 203 ? -14.969 86.872 9.649 1.00 19.01 197 ALA B N 1
ATOM 10929 C CA . ALA D 1 203 ? -15.291 88.126 10.348 1.00 19.25 197 ALA B CA 1
ATOM 10930 C C . ALA D 1 203 ? -16.772 88.554 10.296 1.00 19.67 197 ALA B C 1
ATOM 10931 O O . ALA D 1 203 ? -17.259 89.201 11.245 1.00 20.46 197 ALA B O 1
ATOM 10933 N N . VAL D 1 204 ? -17.455 88.276 9.185 1.00 19.70 198 VAL B N 1
ATOM 10934 C CA . VAL D 1 204 ? -18.818 88.771 8.948 1.00 20.00 198 VAL B CA 1
ATOM 10935 C C . VAL D 1 204 ? -19.904 87.737 9.335 1.00 21.16 198 VAL B C 1
ATOM 10936 O O . VAL D 1 204 ? -21.086 88.013 9.175 1.00 21.25 198 VAL B O 1
ATOM 10940 N N . LYS D 1 205 ? -19.508 86.580 9.879 1.00 21.04 199 LYS B N 1
ATOM 10941 C CA . LYS D 1 205 ? -20.447 85.520 10.196 1.00 22.18 199 LYS B CA 1
ATOM 10942 C C . LYS D 1 205 ? -21.026 85.642 11.622 1.00 21.70 199 LYS B C 1
ATOM 10943 O O . LYS D 1 205 ? -20.576 86.469 12.417 1.00 20.75 199 LYS B O 1
ATOM 10949 N N . ASN D 1 206 ? -22.068 84.858 11.930 1.00 21.72 200 ASN B N 1
ATOM 10950 C CA . ASN D 1 206 ? -22.690 84.966 13.278 1.00 22.11 200 ASN B CA 1
ATOM 10951 C C . ASN D 1 206 ? -21.723 84.697 14.408 1.00 21.87 200 ASN B C 1
ATOM 10952 O O . ASN D 1 206 ? -21.843 85.292 15.462 1.00 22.69 200 ASN B O 1
ATOM 10957 N N . PHE D 1 207 ? -20.818 83.733 14.175 1.00 21.44 201 PHE B N 1
ATOM 10958 C CA . PHE D 1 207 ? -19.833 83.255 15.120 1.00 21.84 201 PHE B CA 1
ATOM 10959 C C . PHE D 1 207 ? -18.533 83.499 14.419 1.00 21.08 201 PHE B C 1
ATOM 10960 O O . PHE D 1 207 ? -18.349 83.029 13.290 1.00 20.76 201 PHE B O 1
ATOM 10968 N N . THR D 1 208 ? -17.612 84.227 15.029 1.00 21.55 202 THR B N 1
ATOM 10969 C CA . THR D 1 208 ? -16.419 84.619 14.288 1.00 21.04 202 THR B CA 1
ATOM 10970 C C . THR D 1 208 ? -15.090 84.370 15.023 1.00 21.53 202 THR B C 1
ATOM 10971 O O . THR D 1 208 ? -15.009 84.508 16.246 1.00 21.48 202 THR B O 1
ATOM 10975 N N . THR D 1 209 ? -14.086 83.985 14.240 1.00 20.48 203 THR B N 1
ATOM 10976 C CA . THR D 1 209 ? -12.746 83.977 14.721 1.00 21.25 203 THR B CA 1
ATOM 10977 C C . THR D 1 209 ? -11.930 84.821 13.769 1.00 20.31 203 THR B C 1
ATOM 10978 O O . THR D 1 209 ? -10.721 84.616 13.658 1.00 20.74 203 THR B O 1
ATOM 10982 N N . ALA D 1 210 ? -12.593 85.806 13.119 1.00 20.31 204 ALA B N 1
ATOM 10983 C CA . ALA D 1 210 ? -11.980 86.706 12.076 1.00 19.40 204 ALA B CA 1
ATOM 10984 C C . ALA D 1 210 ? -11.698 85.979 10.759 1.00 18.88 204 ALA B C 1
ATOM 10985 O O . ALA D 1 210 ? -12.229 86.361 9.708 1.00 18.73 204 ALA B O 1
ATOM 10987 N N . GLU D 1 211 ? -10.865 84.921 10.817 1.00 18.93 205 GLU B N 1
ATOM 10988 C CA . GLU D 1 211 ? -10.825 83.919 9.747 1.00 18.54 205 GLU B CA 1
ATOM 10989 C C . GLU D 1 211 ? -10.857 82.538 10.433 1.00 18.53 205 GLU B C 1
ATOM 10990 O O . GLU D 1 211 ? -10.212 82.328 11.446 1.00 18.17 205 GLU B O 1
ATOM 10996 N N . GLY D 1 212 ? -11.713 81.661 9.939 1.00 18.53 206 GLY B N 1
ATOM 10997 C CA . GLY D 1 212 ? -11.763 80.307 10.464 1.00 18.49 206 GLY B CA 1
ATOM 10998 C C . GLY D 1 212 ? -12.944 79.544 9.940 1.00 18.33 206 GLY B C 1
ATOM 10999 O O . GLY D 1 212 ? -13.837 80.092 9.253 1.00 19.08 206 GLY B O 1
ATOM 11000 N N . GLY D 1 213 ? -12.951 78.273 10.255 1.00 18.17 207 GLY B N 1
ATOM 11001 C CA . GLY D 1 213 ? -14.098 77.421 9.964 1.00 18.32 207 GLY B CA 1
ATOM 11002 C C . GLY D 1 213 ? -13.818 76.031 10.468 1.00 19.12 207 GLY B C 1
ATOM 11003 O O . GLY D 1 213 ? -12.786 75.785 11.159 1.00 19.36 207 GLY B O 1
ATOM 11004 N N . SER D 1 214 ? -14.717 75.116 10.104 1.00 19.51 208 SER B N 1
ATOM 11005 C CA . SER D 1 214 ? -14.613 73.772 10.553 1.00 20.26 208 SER B CA 1
ATOM 11006 C C . SER D 1 214 ? -15.337 72.794 9.650 1.00 20.55 208 SER B C 1
ATOM 11007 O O . SER D 1 214 ? -16.228 73.169 8.881 1.00 20.44 208 SER B O 1
ATOM 11010 N N . ALA D 1 215 ? -14.879 71.553 9.761 1.00 21.07 209 ALA B N 1
ATOM 11011 C CA . ALA D 1 215 ? -15.469 70.393 9.119 1.00 21.53 209 ALA B CA 1
ATOM 11012 C C . ALA D 1 215 ? -15.931 69.451 10.196 1.00 22.29 209 ALA B C 1
ATOM 11013 O O . ALA D 1 215 ? -15.198 69.169 11.156 1.00 23.46 209 ALA B O 1
ATOM 11015 N N . THR D 1 216 ? -17.137 68.959 10.026 1.00 22.91 210 THR B N 1
ATOM 11016 C CA . THR D 1 216 ? -17.616 67.862 10.845 1.00 24.07 210 THR B CA 1
ATOM 11017 C C . THR D 1 216 ? -18.468 66.925 10.000 1.00 24.64 210 THR B C 1
ATOM 11018 O O . THR D 1 216 ? -18.690 67.134 8.793 1.00 24.68 210 THR B O 1
ATOM 11022 N N . TRP D 1 217 ? -18.902 65.849 10.635 1.00 25.69 211 TRP B N 1
ATOM 11023 C CA . TRP D 1 217 ? -19.687 64.809 9.980 1.00 26.39 211 TRP B CA 1
ATOM 11024 C C . TRP D 1 217 ? -20.661 64.222 10.985 1.00 26.78 211 TRP B C 1
ATOM 11025 O O . TRP D 1 217 ? -20.373 64.129 12.174 1.00 26.08 211 TRP B O 1
ATOM 11036 N N . LYS D 1 218 ? -21.820 63.826 10.498 1.00 27.69 212 LYS B N 1
ATOM 11037 C CA . LYS D 1 218 ? -22.788 63.184 11.407 1.00 28.71 212 LYS B CA 1
ATOM 11038 C C . LYS D 1 218 ? -22.342 61.712 11.739 1.00 29.58 212 LYS B C 1
ATOM 11039 O O . LYS D 1 218 ? -21.679 61.066 10.929 1.00 29.13 212 LYS B O 1
ATOM 11045 N N . ALA D 1 219 ? -22.653 61.271 12.961 1.00 30.28 213 ALA B N 1
ATOM 11046 C CA . ALA D 1 219 ? -22.371 59.915 13.409 1.00 32.03 213 ALA B CA 1
ATOM 11047 C C . ALA D 1 219 ? -22.909 58.911 12.389 1.00 32.81 213 ALA B C 1
ATOM 11048 O O . ALA D 1 219 ? -24.015 59.066 11.886 1.00 32.54 213 ALA B O 1
ATOM 11050 N N . ASN D 1 220 ? -22.064 57.961 12.017 1.00 33.94 214 ASN B N 1
ATOM 11051 C CA . ASN D 1 220 ? -22.405 56.962 11.019 1.00 35.26 214 ASN B CA 1
ATOM 11052 C C . ASN D 1 220 ? -21.591 55.724 11.298 1.00 36.68 214 ASN B C 1
ATOM 11053 O O . ASN D 1 220 ? -20.368 55.808 11.425 1.00 36.49 214 ASN B O 1
ATOM 11058 N N . PRO D 1 221 ? -22.267 54.567 11.421 1.00 38.89 215 PRO B N 1
ATOM 11059 C CA . PRO D 1 221 ? -21.529 53.334 11.678 1.00 40.25 215 PRO B CA 1
ATOM 11060 C C . PRO D 1 221 ? -20.383 53.000 10.702 1.00 40.15 215 PRO B C 1
ATOM 11061 O O . PRO D 1 221 ? -19.442 52.361 11.124 1.00 40.53 215 PRO B O 1
ATOM 11065 N N . VAL D 1 222 ? -20.433 53.469 9.453 1.00 40.17 216 VAL B N 1
ATOM 11066 C CA . VAL D 1 222 ? -19.336 53.203 8.507 1.00 40.86 216 VAL B CA 1
ATOM 11067 C C . VAL D 1 222 ? -18.126 54.139 8.688 1.00 38.90 216 VAL B C 1
ATOM 11068 O O . VAL D 1 222 ? -17.115 53.925 8.061 1.00 38.76 216 VAL B O 1
ATOM 11072 N N . ILE D 1 223 ? -18.214 55.131 9.555 1.00 37.60 217 ILE B N 1
ATOM 11073 C CA . ILE D 1 223 ? -17.072 56.011 9.823 1.00 36.51 217 ILE B CA 1
ATOM 11074 C C . ILE D 1 223 ? -16.498 55.785 11.208 1.00 36.45 217 ILE B C 1
ATOM 11075 O O . ILE D 1 223 ? -17.182 55.955 12.219 1.00 36.57 217 ILE B O 1
ATOM 11080 N N . ASP D 1 224 ? -15.222 55.421 11.239 1.00 35.88 218 ASP B N 1
ATOM 11081 C CA . ASP D 1 224 ? -14.434 55.506 12.445 1.00 35.91 218 ASP B CA 1
ATOM 11082 C C . ASP D 1 224 ? -14.077 56.990 12.631 1.00 34.67 218 ASP B C 1
ATOM 11083 O O . ASP D 1 224 ? -13.250 57.533 11.862 1.00 32.88 218 ASP B O 1
ATOM 11088 N N . ASP D 1 225 ? -14.615 57.602 13.687 1.00 34.18 219 ASP B N 1
ATOM 11089 C CA . ASP D 1 225 ? -14.456 59.042 13.921 1.00 33.80 219 ASP B CA 1
ATOM 11090 C C . ASP D 1 225 ? -13.005 59.471 14.184 1.00 34.23 219 ASP B C 1
ATOM 11091 O O . ASP D 1 225 ? -12.599 60.548 13.727 1.00 32.56 219 ASP B O 1
ATOM 11096 N N . GLU D 1 226 ? -12.224 58.649 14.904 1.00 35.48 220 GLU B N 1
ATOM 11097 C CA . GLU D 1 226 ? -10.812 59.010 15.173 1.00 36.90 220 GLU B CA 1
ATOM 11098 C C . GLU D 1 226 ? -9.962 58.943 13.902 1.00 35.40 220 GLU B C 1
ATOM 11099 O O . GLU D 1 226 ? -9.120 59.807 13.673 1.00 33.96 220 GLU B O 1
ATOM 11105 N N . GLU D 1 227 ? -10.205 57.912 13.092 1.00 36.57 221 GLU B N 1
ATOM 11106 C CA . GLU D 1 227 ? -9.520 57.715 11.803 1.00 36.87 221 GLU B CA 1
ATOM 11107 C C . GLU D 1 227 ? -9.855 58.872 10.847 1.00 34.43 221 GLU B C 1
ATOM 11108 O O . GLU D 1 227 ? -8.953 59.434 10.218 1.00 32.83 221 GLU B O 1
ATOM 11114 N N . MET D 1 228 ? -11.143 59.254 10.787 1.00 31.91 222 MET B N 1
ATOM 11115 C CA . MET D 1 228 ? -11.578 60.348 9.938 1.00 29.90 222 MET B CA 1
ATOM 11116 C C . MET D 1 228 ? -10.954 61.675 10.395 1.00 28.05 222 MET B C 1
ATOM 11117 O O . MET D 1 228 ? -10.502 62.455 9.580 1.00 26.74 222 MET B O 1
ATOM 11122 N N . TYR D 1 229 ? -10.948 61.900 11.700 1.00 27.38 223 TYR B N 1
ATOM 11123 C CA . TYR D 1 229 ? -10.370 63.093 12.290 1.00 26.40 223 TYR B CA 1
ATOM 11124 C C . TYR D 1 229 ? -8.905 63.165 11.932 1.00 25.93 223 TYR B C 1
ATOM 11125 O O . TYR D 1 229 ? -8.431 64.161 11.476 1.00 23.99 223 TYR B O 1
ATOM 11134 N N . LYS D 1 230 ? -8.202 62.057 12.116 1.00 26.53 224 LYS B N 1
ATOM 11135 C CA . LYS D 1 230 ? -6.748 62.012 11.781 1.00 26.84 224 LYS B CA 1
ATOM 11136 C C . LYS D 1 230 ? -6.429 62.323 10.285 1.00 25.99 224 LYS B C 1
ATOM 11137 O O . LYS D 1 230 ? -5.418 62.982 9.981 1.00 24.78 224 LYS B O 1
ATOM 11143 N N . GLU D 1 231 ? -7.294 61.875 9.374 1.00 26.17 225 GLU B N 1
ATOM 11144 C CA . GLU D 1 231 ? -7.114 62.111 7.923 1.00 26.06 225 GLU B CA 1
ATOM 11145 C C . GLU D 1 231 ? -7.225 63.614 7.577 1.00 24.20 225 GLU B C 1
ATOM 11146 O O . GLU D 1 231 ? -6.453 64.119 6.774 1.00 22.47 225 GLU B O 1
ATOM 11152 N N . PHE D 1 232 ? -8.173 64.301 8.203 1.00 23.68 226 PHE B N 1
ATOM 11153 C CA . PHE D 1 232 ? -8.276 65.774 8.040 1.00 22.67 226 PHE B CA 1
ATOM 11154 C C . PHE D 1 232 ? -7.027 66.469 8.592 1.00 22.49 226 PHE B C 1
ATOM 11155 O O . PHE D 1 232 ? -6.488 67.414 7.955 1.00 21.84 226 PHE B O 1
ATOM 11163 N N . GLN D 1 233 ? -6.601 66.039 9.778 1.00 23.09 227 GLN B N 1
ATOM 11164 C CA . GLN D 1 233 ? -5.445 66.643 10.462 1.00 23.49 227 GLN B CA 1
ATOM 11165 C C . GLN D 1 233 ? -4.194 66.611 9.580 1.00 23.44 227 GLN B C 1
ATOM 11166 O O . GLN D 1 233 ? -3.548 67.643 9.384 1.00 24.16 227 GLN B O 1
ATOM 11172 N N . ILE D 1 234 ? -3.945 65.430 8.999 1.00 24.04 228 ILE B N 1
ATOM 11173 C CA . ILE D 1 234 ? -2.810 65.175 8.105 1.00 23.35 228 ILE B CA 1
ATOM 11174 C C . ILE D 1 234 ? -2.897 66.078 6.849 1.00 22.31 228 ILE B C 1
ATOM 11175 O O . ILE D 1 234 ? -1.864 66.651 6.412 1.00 21.81 228 ILE B O 1
ATOM 11180 N N . LEU D 1 235 ? -4.078 66.202 6.257 1.00 21.26 229 LEU B N 1
ATOM 11181 C CA . LEU D 1 235 ? -4.229 67.037 5.056 1.00 20.86 229 LEU B CA 1
ATOM 11182 C C . LEU D 1 235 ? -4.061 68.524 5.354 1.00 19.51 229 LEU B C 1
ATOM 11183 O O . LEU D 1 235 ? -3.653 69.257 4.475 1.00 19.31 229 LEU B O 1
ATOM 11188 N N . SER D 1 236 ? -4.359 68.922 6.584 1.00 18.91 230 SER B N 1
ATOM 11189 C CA . SER D 1 236 ? -4.365 70.362 6.979 1.00 18.39 230 SER B CA 1
ATOM 11190 C C . SER D 1 236 ? -2.960 70.811 7.373 1.00 18.94 230 SER B C 1
ATOM 11191 O O . SER D 1 236 ? -2.691 72.025 7.446 1.00 18.58 230 SER B O 1
ATOM 11194 N N . LEU D 1 237 ? -2.062 69.845 7.621 1.00 19.53 231 LEU B N 1
ATOM 11195 C CA . LEU D 1 237 ? -0.683 70.128 8.150 1.00 20.22 231 LEU B CA 1
ATOM 11196 C C . LEU D 1 237 ? 0.410 69.337 7.404 1.00 20.18 231 LEU B C 1
ATOM 11197 O O . LEU D 1 237 ? 1.134 68.515 8.009 1.00 20.53 231 LEU B O 1
ATOM 11202 N N . HIS D 1 238 ? 0.460 69.562 6.088 1.00 19.89 232 HIS B N 1
ATOM 11203 C CA . HIS D 1 238 ? 1.550 69.164 5.182 1.00 20.18 232 HIS B CA 1
ATOM 11204 C C . HIS D 1 238 ? 1.654 67.635 4.932 1.00 20.90 232 HIS B C 1
ATOM 11205 O O . HIS D 1 238 ? 2.629 67.169 4.404 1.00 20.92 232 HIS B O 1
ATOM 11212 N N . GLY D 1 239 ? 0.666 66.861 5.358 1.00 21.23 233 GLY B N 1
ATOM 11213 C CA . GLY D 1 239 ? 0.767 65.414 5.269 1.00 22.64 233 GLY B CA 1
ATOM 11214 C C . GLY D 1 239 ? 1.655 64.786 6.327 1.00 23.82 233 GLY B C 1
ATOM 11215 O O . GLY D 1 239 ? 2.090 63.664 6.159 1.00 24.87 233 GLY B O 1
ATOM 11216 N N . GLN D 1 240 ? 1.966 65.536 7.388 1.00 24.67 234 GLN B N 1
ATOM 11217 C CA . GLN D 1 240 ? 2.972 65.143 8.359 1.00 26.35 234 GLN B CA 1
ATOM 11218 C C . GLN D 1 240 ? 2.344 64.154 9.322 1.00 27.98 234 GLN B C 1
ATOM 11219 O O . GLN D 1 240 ? 1.207 64.372 9.765 1.00 28.03 234 GLN B O 1
ATOM 11225 N N . THR D 1 241 ? 3.066 63.072 9.602 1.00 29.77 235 THR B N 1
ATOM 11226 C CA . THR D 1 241 ? 2.707 62.098 10.635 1.00 32.04 235 THR B CA 1
ATOM 11227 C C . THR D 1 241 ? 3.951 61.730 11.496 1.00 35.12 235 THR B C 1
ATOM 11228 O O . THR D 1 241 ? 5.086 61.869 11.043 1.00 33.40 235 THR B O 1
ATOM 11232 N N . LYS D 1 242 ? 3.716 61.274 12.728 1.00 39.20 236 LYS B N 1
ATOM 11233 C CA . LYS D 1 242 ? 4.759 60.738 13.642 1.00 44.96 236 LYS B CA 1
ATOM 11234 C C . LYS D 1 242 ? 4.280 59.422 14.242 1.00 48.73 236 LYS B C 1
ATOM 11235 O O . LYS D 1 242 ? 3.078 59.253 14.465 1.00 49.58 236 LYS B O 1
ATOM 11241 N N . ASP D 1 243 ? 5.187 58.482 14.484 1.00 53.64 237 ASP B N 1
ATOM 11242 C CA . ASP D 1 243 ? 4.786 57.220 15.163 1.00 56.59 237 ASP B CA 1
ATOM 11243 C C . ASP D 1 243 ? 4.722 57.290 16.709 1.00 59.18 237 ASP B C 1
ATOM 11244 O O . ASP D 1 243 ? 4.860 58.354 17.346 1.00 57.90 237 ASP B O 1
ATOM 11249 N N . SER D 1 252 ? 12.485 63.198 19.820 1.00 57.40 246 SER B N 1
ATOM 11250 C CA . SER D 1 252 ? 11.248 63.106 19.015 1.00 55.19 246 SER B CA 1
ATOM 11251 C C . SER D 1 252 ? 11.286 64.001 17.782 1.00 53.51 246 SER B C 1
ATOM 11252 O O . SER D 1 252 ? 10.303 64.706 17.446 1.00 55.73 246 SER B O 1
ATOM 11255 N N . TRP D 1 253 ? 12.429 63.965 17.113 1.00 50.75 247 TRP B N 1
ATOM 11256 C CA . TRP D 1 253 ? 12.634 64.734 15.882 1.00 47.57 247 TRP B CA 1
ATOM 11257 C C . TRP D 1 253 ? 11.901 64.094 14.676 1.00 45.13 247 TRP B C 1
ATOM 11258 O O . TRP D 1 253 ? 11.426 64.790 13.806 1.00 43.89 247 TRP B O 1
ATOM 11269 N N . GLU D 1 254 ? 11.796 62.769 14.633 1.00 42.94 248 GLU B N 1
ATOM 11270 C CA . GLU D 1 254 ? 11.396 62.096 13.400 1.00 41.04 248 GLU B CA 1
ATOM 11271 C C . GLU D 1 254 ? 9.897 62.224 13.016 1.00 37.63 248 GLU B C 1
ATOM 11272 O O . GLU D 1 254 ? 9.010 62.057 13.848 1.00 37.57 248 GLU B O 1
ATOM 11278 N N . TYR D 1 255 ? 9.651 62.528 11.740 1.00 34.75 249 TYR B N 1
ATOM 11279 C CA . TYR D 1 255 ? 8.305 62.519 11.136 1.00 32.64 249 TYR B CA 1
ATOM 11280 C C . TYR D 1 255 ? 8.456 62.013 9.737 1.00 30.75 249 TYR B C 1
ATOM 11281 O O . TYR D 1 255 ? 9.565 61.966 9.197 1.00 29.80 249 TYR B O 1
ATOM 11290 N N . ASP D 1 256 ? 7.320 61.678 9.143 1.00 28.43 250 ASP B N 1
ATOM 11291 C CA . ASP D 1 256 ? 7.231 61.342 7.746 1.00 27.20 250 ASP B CA 1
ATOM 11292 C C . ASP D 1 256 ? 6.217 62.321 7.098 1.00 25.54 250 ASP B C 1
ATOM 11293 O O . ASP D 1 256 ? 5.441 62.971 7.778 1.00 25.15 250 ASP B O 1
ATOM 11298 N N . ILE D 1 257 ? 6.253 62.418 5.782 1.00 25.24 251 ILE B N 1
ATOM 11299 C CA . ILE D 1 257 ? 5.261 63.166 5.008 1.00 24.86 251 ILE B CA 1
ATOM 11300 C C . ILE D 1 257 ? 4.591 62.128 4.122 1.00 25.22 251 ILE B C 1
ATOM 11301 O O . ILE D 1 257 ? 5.264 61.484 3.343 1.00 25.56 251 ILE B O 1
ATOM 11306 N N . VAL D 1 258 ? 3.283 61.914 4.291 1.00 24.82 252 VAL B N 1
ATOM 11307 C CA . VAL D 1 258 ? 2.650 60.744 3.589 1.00 25.57 252 VAL B CA 1
ATOM 11308 C C . VAL D 1 258 ? 2.065 61.128 2.253 1.00 24.94 252 VAL B C 1
ATOM 11309 O O . VAL D 1 258 ? 1.897 60.297 1.390 1.00 25.25 252 VAL B O 1
ATOM 11313 N N . THR D 1 259 ? 1.718 62.401 2.124 1.00 23.58 253 THR B N 1
ATOM 11314 C CA . THR D 1 259 ? 1.174 62.941 0.900 1.00 23.66 253 THR B CA 1
ATOM 11315 C C . THR D 1 259 ? 1.574 64.418 0.922 1.00 22.49 253 THR B C 1
ATOM 11316 O O . THR D 1 259 ? 1.643 64.983 2.015 1.00 21.69 253 THR B O 1
ATOM 11320 N N . PRO D 1 260 ? 1.813 65.034 -0.244 1.00 21.92 254 PRO B N 1
ATOM 11321 C CA . PRO D 1 260 ? 2.226 66.452 -0.213 1.00 21.28 254 PRO B CA 1
ATOM 11322 C C . PRO D 1 260 ? 1.029 67.396 -0.039 1.00 20.15 254 PRO B C 1
ATOM 11323 O O . PRO D 1 260 ? 0.556 67.959 -1.017 1.00 19.64 254 PRO B O 1
ATOM 11327 N N . ALA D 1 261 ? 0.561 67.510 1.193 1.00 19.70 255 ALA B N 1
ATOM 11328 C CA . ALA D 1 261 ? -0.735 68.092 1.499 1.00 19.35 255 ALA B CA 1
ATOM 11329 C C . ALA D 1 261 ? -0.612 69.618 1.829 1.00 18.99 255 ALA B C 1
ATOM 11330 O O . ALA D 1 261 ? 0.203 70.280 1.228 1.00 18.35 255 ALA B O 1
ATOM 11332 N N . TYR D 1 262 ? -1.493 70.144 2.700 1.00 19.10 256 TYR B N 1
ATOM 11333 C CA . TYR D 1 262 ? -1.864 71.598 2.637 1.00 19.53 256 TYR B CA 1
ATOM 11334 C C . TYR D 1 262 ? -1.507 72.240 3.949 1.00 19.33 256 TYR B C 1
ATOM 11335 O O . TYR D 1 262 ? -0.909 71.597 4.827 1.00 19.40 256 TYR B O 1
ATOM 11344 N N . LYS D 1 263 ? -1.966 73.476 4.134 1.00 18.87 257 LYS B N 1
ATOM 11345 C CA . LYS D 1 263 ? -1.584 74.247 5.274 1.00 19.22 257 LYS B CA 1
ATOM 11346 C C . LYS D 1 263 ? -2.762 75.132 5.652 1.00 18.48 257 LYS B C 1
ATOM 11347 O O . LYS D 1 263 ? -2.919 76.243 5.151 1.00 17.98 257 LYS B O 1
ATOM 11353 N N . CYS D 1 264 ? -3.623 74.605 6.488 1.00 18.46 258 CYS B N 1
ATOM 11354 C CA . CYS D 1 264 ? -4.862 75.364 6.817 1.00 17.68 258 CYS B CA 1
ATOM 11355 C C . CYS D 1 264 ? -5.371 75.141 8.193 1.00 17.46 258 CYS B C 1
ATOM 11356 O O . CYS D 1 264 ? -6.585 75.172 8.435 1.00 17.01 258 CYS B O 1
ATOM 11359 N N . ASN D 1 265 ? -4.453 74.852 9.096 1.00 18.11 259 ASN B N 1
ATOM 11360 C CA . ASN D 1 265 ? -4.773 74.671 10.516 1.00 18.63 259 ASN B CA 1
ATOM 11361 C C . ASN D 1 265 ? -5.258 75.965 11.163 1.00 18.93 259 ASN B C 1
ATOM 11362 O O . ASN D 1 265 ? -4.944 77.048 10.650 1.00 18.42 259 ASN B O 1
ATOM 11367 N N . MET D 1 266 ? -6.036 75.816 12.241 1.00 19.25 260 MET B N 1
ATOM 11368 C CA . MET D 1 266 ? -6.459 76.905 13.091 1.00 20.27 260 MET B CA 1
ATOM 11369 C C . MET D 1 266 ? -5.472 77.165 14.226 1.00 20.32 260 MET B C 1
ATOM 11370 O O . MET D 1 266 ? -5.016 76.223 14.903 1.00 21.70 260 MET B O 1
ATOM 11375 N N . THR D 1 267 ? -5.197 78.445 14.470 1.00 19.44 261 THR B N 1
ATOM 11376 C CA . THR D 1 267 ? -4.360 78.831 15.576 1.00 19.44 261 THR B CA 1
ATOM 11377 C C . THR D 1 267 ? -5.167 78.968 16.854 1.00 19.40 261 THR B C 1
ATOM 11378 O O . THR D 1 267 ? -6.357 79.200 16.828 1.00 18.72 261 THR B O 1
ATOM 11382 N N . ASP D 1 268 ? -4.470 78.861 17.978 1.00 19.99 262 ASP B N 1
ATOM 11383 C CA . ASP D 1 268 ? -5.058 79.077 19.287 1.00 20.83 262 ASP B CA 1
ATOM 11384 C C . ASP D 1 268 ? -5.500 80.548 19.480 1.00 20.74 262 ASP B C 1
ATOM 11385 O O . ASP D 1 268 ? -6.363 80.826 20.331 1.00 20.92 262 ASP B O 1
ATOM 11390 N N . ILE D 1 269 ? -4.914 81.458 18.699 1.00 20.27 263 ILE B N 1
ATOM 11391 C CA . ILE D 1 269 ? -5.352 82.872 18.695 1.00 20.55 263 ILE B CA 1
ATOM 11392 C C . ILE D 1 269 ? -6.808 82.907 18.241 1.00 20.27 263 ILE B C 1
ATOM 11393 O O . ILE D 1 269 ? -7.684 83.434 18.941 1.00 20.66 263 ILE B O 1
ATOM 11398 N N . MET D 1 270 ? -7.071 82.261 17.105 1.00 20.21 264 MET B N 1
ATOM 11399 C CA . MET D 1 270 ? -8.428 82.142 16.556 1.00 20.19 264 MET B CA 1
ATOM 11400 C C . MET D 1 270 ? -9.347 81.291 17.443 1.00 20.19 264 MET B C 1
ATOM 11401 O O . MET D 1 270 ? -10.501 81.667 17.658 1.00 19.78 264 MET B O 1
ATOM 11406 N N . ALA D 1 271 ? -8.851 80.157 17.937 1.00 19.91 265 ALA B N 1
ATOM 11407 C CA . ALA D 1 271 ? -9.649 79.291 18.800 1.00 20.66 265 ALA B CA 1
ATOM 11408 C C . ALA D 1 271 ? -10.095 80.025 20.082 1.00 21.35 265 ALA B C 1
ATOM 11409 O O . ALA D 1 271 ? -11.202 79.804 20.564 1.00 21.02 265 ALA B O 1
ATOM 11411 N N . SER D 1 272 ? -9.231 80.936 20.577 1.00 21.84 266 SER B N 1
ATOM 11412 C CA . SER D 1 272 ? -9.539 81.783 21.725 1.00 22.53 266 SER B CA 1
ATOM 11413 C C . SER D 1 272 ? -10.792 82.622 21.477 1.00 22.15 266 SER B C 1
ATOM 11414 O O . SER D 1 272 ? -11.713 82.619 22.303 1.00 22.34 266 SER B O 1
ATOM 11417 N N . LEU D 1 273 ? -10.836 83.292 20.320 1.00 21.06 267 LEU B N 1
ATOM 11418 C CA . LEU D 1 273 ? -12.026 84.015 19.910 1.00 20.77 267 LEU B CA 1
ATOM 11419 C C . LEU D 1 273 ? -13.233 83.073 19.885 1.00 20.99 267 LEU B C 1
ATOM 11420 O O . LEU D 1 273 ? -14.306 83.420 20.423 1.00 21.13 267 LEU B O 1
ATOM 11425 N N . GLY D 1 274 ? -13.047 81.895 19.310 1.00 20.16 268 GLY B N 1
ATOM 11426 C CA . GLY D 1 274 ? -14.106 80.912 19.197 1.00 20.49 268 GLY B CA 1
ATOM 11427 C C . GLY D 1 274 ? -14.692 80.451 20.508 1.00 21.49 268 GLY B C 1
ATOM 11428 O O . GLY D 1 274 ? -15.887 80.304 20.609 1.00 21.65 268 GLY B O 1
ATOM 11429 N N . LEU D 1 275 ? -13.851 80.215 21.506 1.00 22.49 269 LEU B N 1
ATOM 11430 C CA . LEU D 1 275 ? -14.308 79.671 22.774 1.00 23.64 269 LEU B CA 1
ATOM 11431 C C . LEU D 1 275 ? -15.247 80.646 23.479 1.00 24.32 269 LEU B C 1
ATOM 11432 O O . LEU D 1 275 ? -16.297 80.233 24.033 1.00 24.26 269 LEU B O 1
ATOM 11437 N N . VAL D 1 276 ? -14.882 81.935 23.406 1.00 24.17 270 VAL B N 1
ATOM 11438 C CA . VAL D 1 276 ? -15.675 83.013 24.010 1.00 24.73 270 VAL B CA 1
ATOM 11439 C C . VAL D 1 276 ? -16.959 83.263 23.206 1.00 24.02 270 VAL B C 1
ATOM 11440 O O . VAL D 1 276 ? -18.061 83.356 23.782 1.00 23.78 270 VAL B O 1
ATOM 11444 N N . GLN D 1 277 ? -16.822 83.307 21.877 1.00 22.96 271 GLN B N 1
ATOM 11445 C CA . GLN D 1 277 ? -17.984 83.398 20.999 1.00 22.68 271 GLN B CA 1
ATOM 11446 C C . GLN D 1 277 ? -19.012 82.296 21.265 1.00 23.07 271 GLN B C 1
ATOM 11447 O O . GLN D 1 277 ? -20.255 82.539 21.267 1.00 23.15 271 GLN B O 1
ATOM 11453 N N . LEU D 1 278 ? -18.507 81.093 21.478 1.00 23.07 272 LEU B N 1
ATOM 11454 C CA . LEU D 1 278 ? -19.388 79.957 21.722 1.00 23.94 272 LEU B CA 1
ATOM 11455 C C . LEU D 1 278 ? -20.124 80.104 23.054 1.00 25.23 272 LEU B C 1
ATOM 11456 O O . LEU D 1 278 ? -21.297 79.829 23.105 1.00 25.28 272 LEU B O 1
ATOM 11461 N N . ASP D 1 279 ? -19.467 80.609 24.097 1.00 26.69 273 ASP B N 1
ATOM 11462 C CA . ASP D 1 279 ? -20.174 80.970 25.366 1.00 29.02 273 ASP B CA 1
ATOM 11463 C C . ASP D 1 279 ? -21.254 82.019 25.128 1.00 28.79 273 ASP B C 1
ATOM 11464 O O . ASP D 1 279 ? -22.393 81.899 25.595 1.00 28.98 273 ASP B O 1
ATOM 11469 N N . ARG D 1 280 ? -20.877 83.023 24.351 1.00 28.24 274 ARG B N 1
ATOM 11470 C CA . ARG D 1 280 ? -21.785 84.101 23.982 1.00 28.80 274 ARG B CA 1
ATOM 11471 C C . ARG D 1 280 ? -22.908 83.724 23.014 1.00 28.36 274 ARG B C 1
ATOM 11472 O O . ARG D 1 280 ? -23.872 84.470 22.895 1.00 28.56 274 ARG B O 1
ATOM 11480 N N . TYR D 1 281 ? -22.779 82.590 22.319 1.00 28.33 275 TYR B N 1
ATOM 11481 C CA . TYR D 1 281 ? -23.595 82.342 21.140 1.00 27.41 275 TYR B CA 1
ATOM 11482 C C . TYR D 1 281 ? -25.117 82.234 21.390 1.00 28.73 275 TYR B C 1
ATOM 11483 O O . TYR D 1 281 ? -25.881 82.793 20.598 1.00 28.83 275 TYR B O 1
ATOM 11492 N N . PRO D 1 282 ? -25.562 81.498 22.446 1.00 29.06 276 PRO B N 1
ATOM 11493 C CA . PRO D 1 282 ? -27.004 81.508 22.775 1.00 30.00 276 PRO B CA 1
ATOM 11494 C C . PRO D 1 282 ? -27.569 82.944 22.836 1.00 29.62 276 PRO B C 1
ATOM 11495 O O . PRO D 1 282 ? -28.563 83.225 22.167 1.00 29.31 276 PRO B O 1
ATOM 11499 N N . SER D 1 283 ? -26.894 83.856 23.542 1.00 29.93 277 SER B N 1
ATOM 11500 C CA . SER D 1 283 ? -27.379 85.267 23.624 1.00 30.22 277 SER B CA 1
ATOM 11501 C C . SER D 1 283 ? -27.374 85.976 22.260 1.00 28.56 277 SER B C 1
ATOM 11502 O O . SER D 1 283 ? -28.246 86.825 21.973 1.00 28.78 277 SER B O 1
ATOM 11505 N N . LEU D 1 284 ? -26.366 85.688 21.444 1.00 27.07 278 LEU B N 1
ATOM 11506 C CA . LEU D 1 284 ? -26.227 86.313 20.134 1.00 25.89 278 LEU B CA 1
ATOM 11507 C C . LEU D 1 284 ? -27.337 85.856 19.217 1.00 25.86 278 LEU B C 1
ATOM 11508 O O . LEU D 1 284 ? -27.971 86.669 18.533 1.00 25.54 278 LEU B O 1
ATOM 11513 N N . LEU D 1 285 ? -27.623 84.574 19.279 1.00 25.82 279 LEU B N 1
ATOM 11514 C CA . LEU D 1 285 ? -28.709 83.991 18.536 1.00 25.95 279 LEU B CA 1
ATOM 11515 C C . LEU D 1 285 ? -30.070 84.595 18.943 1.00 26.27 279 LEU B C 1
ATOM 11516 O O . LEU D 1 285 ? -30.899 84.848 18.095 1.00 25.65 279 LEU B O 1
ATOM 11521 N N . GLN D 1 286 ? -30.250 84.830 20.243 1.00 27.35 280 GLN B N 1
ATOM 11522 C CA . GLN D 1 286 ? -31.479 85.411 20.760 1.00 29.10 280 GLN B CA 1
ATOM 11523 C C . GLN D 1 286 ? -31.653 86.837 20.250 1.00 28.62 280 GLN B C 1
ATOM 11524 O O . GLN D 1 286 ? -32.740 87.198 19.747 1.00 28.73 280 GLN B O 1
ATOM 11530 N N . ARG D 1 287 ? -30.606 87.645 20.342 1.00 27.84 281 ARG B N 1
ATOM 11531 C CA . ARG D 1 287 ? -30.681 89.006 19.783 1.00 27.79 281 ARG B CA 1
ATOM 11532 C C . ARG D 1 287 ? -31.056 89.018 18.288 1.00 26.87 281 ARG B C 1
ATOM 11533 O O . ARG D 1 287 ? -31.889 89.823 17.862 1.00 26.90 281 ARG B O 1
ATOM 11541 N N . ARG D 1 288 ? -30.476 88.104 17.501 1.00 25.69 282 ARG B N 1
ATOM 11542 C CA . ARG D 1 288 ? -30.798 88.043 16.069 1.00 25.35 282 ARG B CA 1
ATOM 11543 C C . ARG D 1 288 ? -32.284 87.693 15.830 1.00 26.44 282 ARG B C 1
ATOM 11544 O O . ARG D 1 288 ? -32.931 88.207 14.914 1.00 25.84 282 ARG B O 1
ATOM 11552 N N . LYS D 1 289 ? -32.799 86.817 16.673 1.00 27.63 283 LYS B N 1
ATOM 11553 C CA . LYS D 1 289 ? -34.212 86.464 16.640 1.00 29.76 283 LYS B CA 1
ATOM 11554 C C . LYS D 1 289 ? -35.093 87.694 16.834 1.00 29.97 283 LYS B C 1
ATOM 11555 O O . LYS D 1 289 ? -36.013 87.949 16.047 1.00 30.89 283 LYS B O 1
ATOM 11561 N N . ASP D 1 290 ? -34.795 88.452 17.880 1.00 30.02 284 ASP B N 1
ATOM 11562 C CA . ASP D 1 290 ? -35.519 89.693 18.196 1.00 30.35 284 ASP B CA 1
ATOM 11563 C C . ASP D 1 290 ? -35.478 90.719 17.068 1.00 29.10 284 ASP B C 1
ATOM 11564 O O . ASP D 1 290 ? -36.477 91.401 16.806 1.00 28.98 284 ASP B O 1
ATOM 11569 N N . ILE D 1 291 ? -34.340 90.851 16.393 1.00 27.31 285 ILE B N 1
ATOM 11570 C CA . ILE D 1 291 ? -34.231 91.757 15.242 1.00 26.59 285 ILE B CA 1
ATOM 11571 C C . ILE D 1 291 ? -35.014 91.243 14.069 1.00 26.44 285 ILE B C 1
ATOM 11572 O O . ILE D 1 291 ? -35.738 91.999 13.440 1.00 27.13 285 ILE B O 1
ATOM 11577 N N . VAL D 1 292 ? -34.919 89.948 13.784 1.00 26.61 286 VAL B N 1
ATOM 11578 C CA . VAL D 1 292 ? -35.707 89.369 12.677 1.00 26.58 286 VAL B CA 1
ATOM 11579 C C . VAL D 1 292 ? -37.218 89.540 12.911 1.00 27.86 286 VAL B C 1
ATOM 11580 O O . VAL D 1 292 ? -37.936 89.901 11.995 1.00 27.15 286 VAL B O 1
ATOM 11584 N N . ASP D 1 293 ? -37.674 89.257 14.129 1.00 28.97 287 ASP B N 1
ATOM 11585 C CA . ASP D 1 293 ? -39.103 89.383 14.440 1.00 30.73 287 ASP B CA 1
ATOM 11586 C C . ASP D 1 293 ? -39.570 90.824 14.269 1.00 30.56 287 ASP B C 1
ATOM 11587 O O . ASP D 1 293 ? -40.655 91.056 13.750 1.00 30.42 287 ASP B O 1
ATOM 11592 N N . ARG D 1 294 ? -38.709 91.781 14.625 1.00 30.28 288 ARG B N 1
ATOM 11593 C CA . ARG D 1 294 ? -39.032 93.205 14.440 1.00 30.43 288 ARG B CA 1
ATOM 11594 C C . ARG D 1 294 ? -39.098 93.571 12.937 1.00 29.18 288 ARG B C 1
ATOM 11595 O O . ARG D 1 294 ? -40.062 94.218 12.479 1.00 29.84 288 ARG B O 1
ATOM 11603 N N . TYR D 1 295 ? -38.119 93.132 12.161 1.00 27.36 289 TYR B N 1
ATOM 11604 C CA . TYR D 1 295 ? -38.158 93.305 10.703 1.00 26.77 289 TYR B CA 1
ATOM 11605 C C . TYR D 1 295 ? -39.403 92.661 10.062 1.00 27.42 289 TYR B C 1
ATOM 11606 O O . TYR D 1 295 ? -40.158 93.311 9.300 1.00 27.34 289 TYR B O 1
ATOM 11615 N N . ASP D 1 296 ? -39.625 91.405 10.413 1.00 27.37 290 ASP B N 1
ATOM 11616 C CA . ASP D 1 296 ? -40.767 90.677 9.922 1.00 28.42 290 ASP B CA 1
ATOM 11617 C C . ASP D 1 296 ? -42.082 91.406 10.194 1.00 29.64 290 ASP B C 1
ATOM 11618 O O . ASP D 1 296 ? -42.898 91.555 9.278 1.00 30.43 290 ASP B O 1
ATOM 11623 N N . SER D 1 297 ? -42.323 91.845 11.432 1.00 30.30 291 SER B N 1
ATOM 11624 C CA . SER D 1 297 ? -43.589 92.576 11.689 1.00 31.41 291 SER B CA 1
ATOM 11625 C C . SER D 1 297 ? -43.615 93.922 10.908 1.00 31.11 291 SER B C 1
ATOM 11626 O O . SER D 1 297 ? -44.624 94.306 10.355 1.00 30.72 291 SER B O 1
ATOM 11629 N N . GLY D 1 298 ? -42.459 94.582 10.818 1.00 30.04 292 GLY B N 1
ATOM 11630 C CA . GLY D 1 298 ? -42.305 95.828 10.048 1.00 30.17 292 GLY B CA 1
ATOM 11631 C C . GLY D 1 298 ? -42.608 95.725 8.558 1.00 30.48 292 GLY B C 1
ATOM 11632 O O . GLY D 1 298 ? -43.309 96.621 8.019 1.00 32.23 292 GLY B O 1
ATOM 11633 N N . PHE D 1 299 ? -42.225 94.628 7.921 1.00 29.58 293 PHE B N 1
ATOM 11634 C CA . PHE D 1 299 ? -42.431 94.413 6.490 1.00 29.94 293 PHE B CA 1
ATOM 11635 C C . PHE D 1 299 ? -43.720 93.702 6.129 1.00 31.57 293 PHE B C 1
ATOM 11636 O O . PHE D 1 299 ? -44.074 93.651 4.964 1.00 32.21 293 PHE B O 1
ATOM 11644 N N . ALA D 1 300 ? -44.443 93.204 7.117 1.00 32.69 294 ALA B N 1
ATOM 11645 C CA . ALA D 1 300 ? -45.763 92.563 6.891 1.00 34.38 294 ALA B CA 1
ATOM 11646 C C . ALA D 1 300 ? -46.713 93.442 6.045 1.00 35.74 294 ALA B C 1
ATOM 11647 O O . ALA D 1 300 ? -46.851 94.619 6.314 1.00 35.13 294 ALA B O 1
ATOM 11649 N N . GLY D 1 301 ? -47.336 92.827 5.029 1.00 37.28 295 GLY B N 1
ATOM 11650 C CA . GLY D 1 301 ? -48.256 93.512 4.118 1.00 38.91 295 GLY B CA 1
ATOM 11651 C C . GLY D 1 301 ? -47.611 94.453 3.111 1.00 38.97 295 GLY B C 1
ATOM 11652 O O . GLY D 1 301 ? -48.312 95.030 2.289 1.00 39.36 295 GLY B O 1
ATOM 11653 N N . SER D 1 302 ? -46.285 94.633 3.150 1.00 38.16 296 SER B N 1
ATOM 11654 C CA . SER D 1 302 ? -45.603 95.522 2.201 1.00 38.00 296 SER B CA 1
ATOM 11655 C C . SER D 1 302 ? -45.145 94.738 0.965 1.00 38.32 296 SER B C 1
ATOM 11656 O O . SER D 1 302 ? -45.234 93.507 0.913 1.00 37.81 296 SER B O 1
ATOM 11659 N N . ARG D 1 303 ? -44.555 95.447 0.012 1.00 39.08 297 ARG B N 1
ATOM 11660 C CA . ARG D 1 303 ? -43.874 94.785 -1.129 1.00 40.09 297 ARG B CA 1
ATOM 11661 C C . ARG D 1 303 ? -42.540 94.047 -0.728 1.00 38.10 297 ARG B C 1
ATOM 11662 O O . ARG D 1 303 ? -42.049 93.162 -1.442 1.00 38.02 297 ARG B O 1
ATOM 11670 N N . ILE D 1 304 ? -41.966 94.414 0.412 1.00 36.42 298 ILE B N 1
ATOM 11671 C CA . ILE D 1 304 ? -40.721 93.809 0.891 1.00 34.32 298 ILE B CA 1
ATOM 11672 C C . ILE D 1 304 ? -41.030 92.431 1.478 1.00 33.14 298 ILE B C 1
ATOM 11673 O O . ILE D 1 304 ? -41.687 92.333 2.503 1.00 33.20 298 ILE B O 1
ATOM 11678 N N . HIS D 1 305 ? -40.579 91.379 0.801 1.00 32.41 299 HIS B N 1
ATOM 11679 C CA . HIS D 1 305 ? -40.826 89.983 1.193 1.00 32.04 299 HIS B CA 1
ATOM 11680 C C . HIS D 1 305 ? -39.548 89.247 1.684 1.00 29.95 299 HIS B C 1
ATOM 11681 O O . HIS D 1 305 ? -38.700 88.859 0.876 1.00 28.95 299 HIS B O 1
ATOM 11688 N N . PRO D 1 306 ? -39.420 89.052 3.001 1.00 28.47 300 PRO B N 1
ATOM 11689 C CA . PRO D 1 306 ? -38.244 88.423 3.538 1.00 27.04 300 PRO B CA 1
ATOM 11690 C C . PRO D 1 306 ? -38.322 86.906 3.450 1.00 26.97 300 PRO B C 1
ATOM 11691 O O . PRO D 1 306 ? -39.413 86.338 3.462 1.00 26.78 300 PRO B O 1
ATOM 11695 N N . LEU D 1 307 ? -37.170 86.274 3.382 1.00 26.11 301 LEU B N 1
ATOM 11696 C CA . LEU D 1 307 ? -37.120 84.844 3.522 1.00 26.90 301 LEU B CA 1
ATOM 11697 C C . LEU D 1 307 ? -37.464 84.540 4.939 1.00 27.15 301 LEU B C 1
ATOM 11698 O O . LEU D 1 307 ? -36.985 85.229 5.854 1.00 26.37 301 LEU B O 1
ATOM 11703 N N . ALA D 1 308 ? -38.273 83.491 5.126 1.00 28.21 302 ALA B N 1
ATOM 11704 C CA . ALA D 1 308 ? -38.708 83.101 6.461 1.00 28.79 302 ALA B CA 1
ATOM 11705 C C . ALA D 1 308 ? -37.599 82.381 7.220 1.00 28.09 302 ALA B C 1
ATOM 11706 O O . ALA D 1 308 ? -37.011 81.416 6.734 1.00 27.94 302 ALA B O 1
ATOM 11708 N N . HIS D 1 309 ? -37.324 82.884 8.426 1.00 27.92 303 HIS B N 1
ATOM 11709 C CA . HIS D 1 309 ? -36.354 82.266 9.325 1.00 27.90 303 HIS B CA 1
ATOM 11710 C C . HIS D 1 309 ? -36.905 81.276 10.319 1.00 28.93 303 HIS B C 1
ATOM 11711 O O . HIS D 1 309 ? -36.127 80.553 10.951 1.00 28.94 303 HIS B O 1
ATOM 11718 N N . LYS D 1 310 ? -38.223 81.202 10.408 1.00 30.09 304 LYS B N 1
ATOM 11719 C CA . LYS D 1 310 ? -38.858 80.214 11.234 1.00 31.48 304 LYS B CA 1
ATOM 11720 C C . LYS D 1 310 ? -39.917 79.542 10.373 1.00 31.76 304 LYS B C 1
ATOM 11721 O O . LYS D 1 310 ? -40.745 80.229 9.807 1.00 32.01 304 LYS B O 1
ATOM 11727 N N . THR D 1 311 ? -39.765 78.238 10.172 1.00 31.89 305 THR B N 1
ATOM 11728 C CA . THR D 1 311 ? -40.732 77.422 9.438 1.00 33.55 305 THR B CA 1
ATOM 11729 C C . THR D 1 311 ? -41.134 76.229 10.268 1.00 34.64 305 THR B C 1
ATOM 11730 O O . THR D 1 311 ? -40.632 75.979 11.354 1.00 34.30 305 THR B O 1
ATOM 11734 N N . GLU D 1 312 ? -42.094 75.480 9.752 1.00 36.45 306 GLU B N 1
ATOM 11735 C CA . GLU D 1 312 ? -42.476 74.213 10.316 1.00 37.38 306 GLU B CA 1
ATOM 11736 C C . GLU D 1 312 ? -41.271 73.305 10.618 1.00 36.32 306 GLU B C 1
ATOM 11737 O O . GLU D 1 312 ? -41.260 72.596 11.649 1.00 36.71 306 GLU B O 1
ATOM 11743 N N . THR D 1 313 ? -40.298 73.286 9.713 1.00 35.33 307 THR B N 1
ATOM 11744 C CA . THR D 1 313 ? -39.106 72.428 9.847 1.00 34.81 307 THR B CA 1
ATOM 11745 C C . THR D 1 313 ? -37.806 73.119 10.272 1.00 33.37 307 THR B C 1
ATOM 11746 O O . THR D 1 313 ? -36.927 72.459 10.826 1.00 32.47 307 THR B O 1
ATOM 11750 N N . VAL D 1 314 ? -37.703 74.433 10.090 1.00 32.91 308 VAL B N 1
ATOM 11751 C CA . VAL D 1 314 ? -36.418 75.110 10.348 1.00 32.31 308 VAL B CA 1
ATOM 11752 C C . VAL D 1 314 ? -36.547 76.193 11.417 1.00 32.33 308 VAL B C 1
ATOM 11753 O O . VAL D 1 314 ? -37.530 76.978 11.415 1.00 31.75 308 VAL B O 1
ATOM 11757 N N . GLU D 1 315 ? -35.577 76.205 12.341 1.00 32.08 309 GLU B N 1
ATOM 11758 C CA . GLU D 1 315 ? -35.255 77.413 13.123 1.00 32.31 309 GLU B CA 1
ATOM 11759 C C . GLU D 1 315 ? -33.869 77.875 12.634 1.00 30.91 309 GLU B C 1
ATOM 11760 O O . GLU D 1 315 ? -32.827 77.285 12.979 1.00 30.48 309 GLU B O 1
ATOM 11766 N N . SER D 1 316 ? -33.870 78.957 11.870 1.00 29.94 310 SER B N 1
ATOM 11767 C CA . SER D 1 316 ? -32.621 79.524 11.315 1.00 28.86 310 SER B CA 1
ATOM 11768 C C . SER D 1 316 ? -31.799 80.180 12.406 1.00 27.83 310 SER B C 1
ATOM 11769 O O . SER D 1 316 ? -32.354 80.735 13.359 1.00 27.98 310 SER B O 1
ATOM 11772 N N . SER D 1 317 ? -30.478 80.097 12.267 1.00 26.82 311 SER B N 1
ATOM 11773 C CA . SER D 1 317 ? -29.561 80.905 13.087 1.00 26.19 311 SER B CA 1
ATOM 11774 C C . SER D 1 317 ? -29.642 82.414 12.792 1.00 24.93 311 SER B C 1
ATOM 11775 O O . SER D 1 317 ? -29.033 83.213 13.507 1.00 23.92 311 SER B O 1
ATOM 11778 N N . ARG D 1 318 ? -30.339 82.793 11.717 1.00 24.61 312 ARG B N 1
ATOM 11779 C CA . ARG D 1 318 ? -30.654 84.181 11.401 1.00 24.77 312 ARG B CA 1
ATOM 11780 C C . ARG D 1 318 ? -29.366 84.932 11.147 1.00 23.39 312 ARG B C 1
ATOM 11781 O O . ARG D 1 318 ? -29.057 85.979 11.785 1.00 22.40 312 ARG B O 1
ATOM 11789 N N . HIS D 1 319 ? -28.641 84.423 10.160 1.00 22.32 313 HIS B N 1
ATOM 11790 C CA . HIS D 1 319 ? -27.410 85.078 9.691 1.00 21.82 313 HIS B CA 1
ATOM 11791 C C . HIS D 1 319 ? -27.609 86.280 8.736 1.00 20.83 313 HIS B C 1
ATOM 11792 O O . HIS D 1 319 ? -26.918 87.321 8.869 1.00 20.51 313 HIS B O 1
ATOM 11799 N N . LEU D 1 320 ? -28.451 86.118 7.720 1.00 20.48 314 LEU B N 1
ATOM 11800 C CA . LEU D 1 320 ? -28.749 87.218 6.753 1.00 20.03 314 LEU B CA 1
ATOM 11801 C C . LEU D 1 320 ? -30.228 87.499 6.668 1.00 20.95 314 LEU B C 1
ATOM 11802 O O . LEU D 1 320 ? -31.055 86.540 6.664 1.00 21.16 314 LEU B O 1
ATOM 11807 N N . TYR D 1 321 ? -30.575 88.792 6.618 1.00 21.03 315 TYR B N 1
ATOM 11808 C CA . TYR D 1 321 ? -31.943 89.184 6.359 1.00 21.72 315 TYR B CA 1
ATOM 11809 C C . TYR D 1 321 ? -32.142 89.435 4.871 1.00 21.87 315 TYR B C 1
ATOM 11810 O O . TYR D 1 321 ? -32.111 90.556 4.369 1.00 21.81 315 TYR B O 1
ATOM 11819 N N . ILE D 1 322 ? -32.336 88.335 4.181 1.00 22.21 316 ILE B N 1
ATOM 11820 C CA . ILE D 1 322 ? -32.596 88.310 2.755 1.00 22.80 316 ILE B CA 1
ATOM 11821 C C . ILE D 1 322 ? -34.032 88.712 2.452 1.00 23.64 316 ILE B C 1
ATOM 11822 O O . ILE D 1 322 ? -34.980 88.166 3.048 1.00 24.39 316 ILE B O 1
ATOM 11827 N N . THR D 1 323 ? -34.184 89.664 1.531 1.00 24.12 317 THR B N 1
ATOM 11828 C CA . THR D 1 323 ? -35.480 90.124 1.104 1.00 25.11 317 THR B CA 1
ATOM 11829 C C . THR D 1 323 ? -35.519 90.140 -0.403 1.00 26.07 317 THR B C 1
ATOM 11830 O O . THR D 1 323 ? -34.479 90.272 -1.063 1.00 24.81 317 THR B O 1
ATOM 11834 N N . ARG D 1 324 ? -36.745 90.034 -0.936 1.00 27.48 318 ARG B N 1
ATOM 11835 C CA . ARG D 1 324 ? -37.009 90.321 -2.330 1.00 28.36 318 ARG B CA 1
ATOM 11836 C C . ARG D 1 324 ? -38.118 91.347 -2.397 1.00 30.25 318 ARG B C 1
ATOM 11837 O O . ARG D 1 324 ? -39.125 91.241 -1.665 1.00 31.14 318 ARG B O 1
ATOM 11845 N N . VAL D 1 325 ? -37.971 92.325 -3.288 1.00 31.08 319 VAL B N 1
ATOM 11846 C CA . VAL D 1 325 ? -38.953 93.404 -3.440 1.00 32.28 319 VAL B CA 1
ATOM 11847 C C . VAL D 1 325 ? -39.852 93.080 -4.639 1.00 33.97 319 VAL B C 1
ATOM 11848 O O . VAL D 1 325 ? -39.399 93.041 -5.785 1.00 33.96 319 VAL B O 1
ATOM 11852 N N . GLU D 1 326 ? -41.123 92.801 -4.366 1.00 35.78 320 GLU B N 1
ATOM 11853 C CA . GLU D 1 326 ? -42.048 92.450 -5.437 1.00 37.67 320 GLU B CA 1
ATOM 11854 C C . GLU D 1 326 ? -42.121 93.515 -6.505 1.00 38.07 320 GLU B C 1
ATOM 11855 O O . GLU D 1 326 ? -42.184 94.682 -6.202 1.00 37.05 320 GLU B O 1
ATOM 11861 N N . GLY D 1 327 ? -42.057 93.082 -7.756 1.00 39.24 321 GLY B N 1
ATOM 11862 C CA . GLY D 1 327 ? -42.251 93.964 -8.895 1.00 40.56 321 GLY B CA 1
ATOM 11863 C C . GLY D 1 327 ? -41.033 94.759 -9.363 1.00 40.72 321 GLY B C 1
ATOM 11864 O O . GLY D 1 327 ? -41.161 95.516 -10.324 1.00 42.27 321 GLY B O 1
ATOM 11865 N N . ALA D 1 328 ? -39.879 94.610 -8.697 1.00 38.87 322 ALA B N 1
ATOM 11866 C CA . ALA D 1 328 ? -38.680 95.406 -8.981 1.00 38.37 322 ALA B CA 1
ATOM 11867 C C . ALA D 1 328 ? -37.790 94.736 -10.033 1.00 38.68 322 ALA B C 1
ATOM 11868 O O . ALA D 1 328 ? -37.482 93.551 -9.941 1.00 38.74 322 ALA B O 1
ATOM 11870 N N . SER D 1 329 ? -37.402 95.490 -11.050 1.00 39.04 323 SER B N 1
ATOM 11871 C CA . SER D 1 329 ? -36.424 95.031 -12.027 1.00 38.87 323 SER B CA 1
ATOM 11872 C C . SER D 1 329 ? -35.012 95.091 -11.444 1.00 37.25 323 SER B C 1
ATOM 11873 O O . SER D 1 329 ? -34.779 95.703 -10.405 1.00 36.46 323 SER B O 1
ATOM 11876 N N . LEU D 1 330 ? -34.073 94.487 -12.167 1.00 36.75 324 LEU B N 1
ATOM 11877 C CA . LEU D 1 330 ? -32.635 94.637 -11.900 1.00 35.73 324 LEU B CA 1
ATOM 11878 C C . LEU D 1 330 ? -32.211 96.082 -11.631 1.00 34.87 324 LEU B C 1
ATOM 11879 O O . LEU D 1 330 ? -31.576 96.360 -10.612 1.00 33.41 324 LEU B O 1
ATOM 11884 N N . GLU D 1 331 ? -32.584 96.981 -12.541 1.00 35.93 325 GLU B N 1
ATOM 11885 C CA . GLU D 1 331 ? -32.163 98.409 -12.448 1.00 36.24 325 GLU B CA 1
ATOM 11886 C C . GLU D 1 331 ? -32.733 99.026 -11.217 1.00 34.91 325 GLU B C 1
ATOM 11887 O O . GLU D 1 331 ? -32.095 99.853 -10.590 1.00 33.78 325 GLU B O 1
ATOM 11893 N N . GLU D 1 332 ? -33.999 98.709 -10.967 1.00 34.72 326 GLU B N 1
ATOM 11894 C CA . GLU D 1 332 ? -34.721 99.299 -9.860 1.00 33.93 326 GLU B CA 1
ATOM 11895 C C . GLU D 1 332 ? -34.140 98.794 -8.540 1.00 31.37 326 GLU B C 1
ATOM 11896 O O . GLU D 1 332 ? -33.981 99.593 -7.623 1.00 30.66 326 GLU B O 1
ATOM 11902 N N . ARG D 1 333 ? -33.798 97.498 -8.462 1.00 29.48 327 ARG B N 1
ATOM 11903 C CA . ARG D 1 333 ? -33.147 96.948 -7.271 1.00 27.89 327 ARG B CA 1
ATOM 11904 C C . ARG D 1 333 ? -31.800 97.697 -7.002 1.00 26.40 327 ARG B C 1
ATOM 11905 O O . ARG D 1 333 ? -31.542 98.100 -5.869 1.00 25.11 327 ARG B O 1
ATOM 11913 N N . ASN D 1 334 ? -31.026 97.900 -8.056 1.00 26.42 328 ASN B N 1
ATOM 11914 C CA . ASN D 1 334 ? -29.722 98.558 -7.893 1.00 26.26 328 ASN B CA 1
ATOM 11915 C C . ASN D 1 334 ? -29.905 99.996 -7.401 1.00 26.42 328 ASN B C 1
ATOM 11916 O O . ASN D 1 334 ? -29.229 100.406 -6.459 1.00 26.05 328 ASN B O 1
ATOM 11921 N N . LEU D 1 335 ? -30.899 100.714 -7.958 1.00 27.09 329 LEU B N 1
ATOM 11922 C CA . LEU D 1 335 ? -31.229 102.078 -7.495 1.00 27.45 329 LEU B CA 1
ATOM 11923 C C . LEU D 1 335 ? -31.615 102.070 -6.014 1.00 26.75 329 LEU B C 1
ATOM 11924 O O . LEU D 1 335 ? -31.122 102.899 -5.249 1.00 26.06 329 LEU B O 1
ATOM 11929 N N . ILE D 1 336 ? -32.469 101.133 -5.602 1.00 26.43 330 ILE B N 1
ATOM 11930 C CA . ILE D 1 336 ? -32.894 101.028 -4.197 1.00 26.17 330 ILE B CA 1
ATOM 11931 C C . ILE D 1 336 ? -31.715 100.852 -3.248 1.00 25.00 330 ILE B C 1
ATOM 11932 O O . ILE D 1 336 ? -31.647 101.510 -2.206 1.00 25.62 330 ILE B O 1
ATOM 11937 N N . ILE D 1 337 ? -30.737 100.059 -3.630 1.00 24.07 331 ILE B N 1
ATOM 11938 C CA . ILE D 1 337 ? -29.552 99.900 -2.790 1.00 22.89 331 ILE B CA 1
ATOM 11939 C C . ILE D 1 337 ? -28.785 101.229 -2.647 1.00 22.73 331 ILE B C 1
ATOM 11940 O O . ILE D 1 337 ? -28.395 101.609 -1.560 1.00 22.44 331 ILE B O 1
ATOM 11945 N N . GLN D 1 338 ? -28.597 101.922 -3.742 1.00 23.60 332 GLN B N 1
ATOM 11946 C CA . GLN D 1 338 ? -27.929 103.239 -3.684 1.00 24.38 332 GLN B CA 1
ATOM 11947 C C . GLN D 1 338 ? -28.720 104.304 -2.883 1.00 24.68 332 GLN B C 1
ATOM 11948 O O . GLN D 1 338 ? -28.134 105.140 -2.177 1.00 24.11 332 GLN B O 1
ATOM 11954 N N . GLU D 1 339 ? -30.037 104.253 -2.941 1.00 25.56 333 GLU B N 1
ATOM 11955 C CA . GLU D 1 339 ? -30.868 105.135 -2.109 1.00 26.30 333 GLU B CA 1
ATOM 11956 C C . GLU D 1 339 ? -30.765 104.762 -0.639 1.00 25.31 333 GLU B C 1
ATOM 11957 O O . GLU D 1 339 ? -30.897 105.624 0.225 1.00 25.09 333 GLU B O 1
ATOM 11963 N N . LEU D 1 340 ? -30.695 103.451 -0.343 1.00 24.41 334 LEU B N 1
ATOM 11964 C CA . LEU D 1 340 ? -30.535 103.015 1.056 1.00 23.97 334 LEU B CA 1
ATOM 11965 C C . LEU D 1 340 ? -29.214 103.563 1.590 1.00 23.44 334 LEU B C 1
ATOM 11966 O O . LEU D 1 340 ? -29.127 104.070 2.711 1.00 22.86 334 LEU B O 1
ATOM 11971 N N . ALA D 1 341 ? -28.222 103.521 0.730 1.00 23.63 335 ALA B N 1
ATOM 11972 C CA . ALA D 1 341 ? -26.895 104.011 1.083 1.00 23.67 335 ALA B CA 1
ATOM 11973 C C . ALA D 1 341 ? -26.875 105.531 1.349 1.00 24.50 335 ALA B C 1
ATOM 11974 O O . ALA D 1 341 ? -26.254 105.970 2.299 1.00 24.15 335 ALA B O 1
ATOM 11976 N N . LYS D 1 342 ? -27.573 106.310 0.533 1.00 25.83 336 LYS B N 1
ATOM 11977 C CA . LYS D 1 342 ? -27.728 107.770 0.795 1.00 26.72 336 LYS B CA 1
ATOM 11978 C C . LYS D 1 342 ? -28.440 108.071 2.117 1.00 26.35 336 LYS B C 1
ATOM 11979 O O . LYS D 1 342 ? -28.238 109.127 2.688 1.00 26.27 336 LYS B O 1
ATOM 11985 N N . ALA D 1 343 ? -29.268 107.122 2.577 1.00 25.42 337 ALA B N 1
ATOM 11986 C CA . ALA D 1 343 ? -29.999 107.238 3.835 1.00 25.47 337 ALA B CA 1
ATOM 11987 C C . ALA D 1 343 ? -29.222 106.655 5.011 1.00 24.72 337 ALA B C 1
ATOM 11988 O O . ALA D 1 343 ? -29.751 106.516 6.105 1.00 25.03 337 ALA B O 1
ATOM 11990 N N . GLY D 1 344 ? -27.962 106.289 4.796 1.00 23.68 338 GLY B N 1
ATOM 11991 C CA . GLY D 1 344 ? -27.100 105.763 5.841 1.00 23.13 338 GLY B CA 1
ATOM 11992 C C . GLY D 1 344 ? -27.325 104.290 6.189 1.00 22.70 338 GLY B C 1
ATOM 11993 O O . GLY D 1 344 ? -27.079 103.884 7.327 1.00 21.86 338 GLY B O 1
ATOM 11994 N N . ILE D 1 345 ? -27.817 103.518 5.215 1.00 22.76 339 ILE B N 1
ATOM 11995 C CA . ILE D 1 345 ? -28.098 102.085 5.395 1.00 22.23 339 ILE B CA 1
ATOM 11996 C C . ILE D 1 345 ? -27.334 101.245 4.395 1.00 21.89 339 ILE B C 1
ATOM 11997 O O . ILE D 1 345 ? -27.628 101.256 3.210 1.00 21.50 339 ILE B O 1
ATOM 12002 N N . ALA D 1 346 ? -26.365 100.482 4.904 1.00 21.54 340 ALA B N 1
ATOM 12003 C CA . ALA D 1 346 ? -25.596 99.554 4.097 1.00 22.05 340 ALA B CA 1
ATOM 12004 C C . ALA D 1 346 ? -26.480 98.331 3.795 1.00 22.25 340 ALA B C 1
ATOM 12005 O O . ALA D 1 346 ? -27.382 97.954 4.581 1.00 23.21 340 ALA B O 1
ATOM 12007 N N . SER D 1 347 ? -26.300 97.779 2.616 1.00 22.07 341 SER B N 1
ATOM 12008 C CA . SER D 1 347 ? -27.097 96.623 2.176 1.00 22.35 341 SER B CA 1
ATOM 12009 C C . SER D 1 347 ? -26.211 95.818 1.240 1.00 22.32 341 SER B C 1
ATOM 12010 O O . SER D 1 347 ? -25.128 96.248 0.855 1.00 21.15 341 SER B O 1
ATOM 12013 N N . ASN D 1 348 ? -26.668 94.617 0.905 1.00 22.76 342 ASN B N 1
ATOM 12014 C CA . ASN D 1 348 ? -25.873 93.721 0.122 1.00 22.96 342 ASN B CA 1
ATOM 12015 C C . ASN D 1 348 ? -26.776 92.878 -0.728 1.00 23.05 342 ASN B C 1
ATOM 12016 O O . ASN D 1 348 ? -28.007 92.971 -0.650 1.00 22.82 342 ASN B O 1
ATOM 12021 N N . VAL D 1 349 ? -26.151 92.073 -1.566 1.00 22.76 343 VAL B N 1
ATOM 12022 C CA . VAL D 1 349 ? -26.892 91.165 -2.464 1.00 23.33 343 VAL B CA 1
ATOM 12023 C C . VAL D 1 349 ? -26.323 89.775 -2.298 1.00 22.74 343 VAL B C 1
ATOM 12024 O O . VAL D 1 349 ? -25.111 89.577 -2.424 1.00 22.67 343 VAL B O 1
ATOM 12028 N N . HIS D 1 350 ? -27.206 88.803 -1.975 1.00 22.72 344 HIS B N 1
ATOM 12029 C CA . HIS D 1 350 ? -26.809 87.404 -1.864 1.00 22.42 344 HIS B CA 1
ATOM 12030 C C . HIS D 1 350 ? -27.798 86.607 -2.719 1.00 23.56 344 HIS B C 1
ATOM 12031 O O . HIS D 1 350 ? -28.943 86.404 -2.294 1.00 23.25 344 HIS B O 1
ATOM 12038 N N . TYR D 1 351 ? -27.436 86.254 -3.946 1.00 24.05 345 TYR B N 1
ATOM 12039 C CA . TYR D 1 351 ? -26.136 86.498 -4.579 1.00 23.63 345 TYR B CA 1
ATOM 12040 C C . TYR D 1 351 ? -26.357 86.606 -6.054 1.00 24.59 345 TYR B C 1
ATOM 12041 O O . TYR D 1 351 ? -27.383 86.216 -6.571 1.00 26.36 345 TYR B O 1
ATOM 12050 N N . LYS D 1 352 ? -25.368 87.115 -6.765 1.00 25.17 346 LYS B N 1
ATOM 12051 C CA . LYS D 1 352 ? -25.260 86.876 -8.198 1.00 26.29 346 LYS B CA 1
ATOM 12052 C C . LYS D 1 352 ? -25.254 85.374 -8.381 1.00 26.32 346 LYS B C 1
ATOM 12053 O O . LYS D 1 352 ? -24.478 84.722 -7.732 1.00 25.10 346 LYS B O 1
ATOM 12059 N N . PRO D 1 353 ? -26.141 84.817 -9.248 1.00 27.26 347 PRO B N 1
ATOM 12060 C CA . PRO D 1 353 ? -25.950 83.423 -9.584 1.00 27.82 347 PRO B CA 1
ATOM 12061 C C . PRO D 1 353 ? -24.570 83.180 -10.172 1.00 27.74 347 PRO B C 1
ATOM 12062 O O . PRO D 1 353 ? -24.008 84.028 -10.879 1.00 27.61 347 PRO B O 1
ATOM 12066 N N . LEU D 1 354 ? -24.033 82.005 -9.894 1.00 27.81 348 LEU B N 1
ATOM 12067 C CA . LEU D 1 354 ? -22.665 81.658 -10.358 1.00 27.72 348 LEU B CA 1
ATOM 12068 C C . LEU D 1 354 ? -22.440 81.905 -11.839 1.00 28.63 348 LEU B C 1
ATOM 12069 O O . LEU D 1 354 ? -21.396 82.452 -12.200 1.00 28.52 348 LEU B O 1
ATOM 12074 N N . PRO D 1 355 ? -23.418 81.556 -12.705 1.00 30.24 349 PRO B N 1
ATOM 12075 C CA . PRO D 1 355 ? -23.225 81.773 -14.133 1.00 31.21 349 PRO B CA 1
ATOM 12076 C C . PRO D 1 355 ? -23.060 83.222 -14.552 1.00 31.50 349 PRO B C 1
ATOM 12077 O O . PRO D 1 355 ? -22.654 83.448 -15.678 1.00 32.40 349 PRO B O 1
ATOM 12081 N N . LEU D 1 356 ? -23.376 84.189 -13.694 1.00 31.18 350 LEU B N 1
ATOM 12082 C CA . LEU D 1 356 ? -23.091 85.604 -14.024 1.00 31.63 350 LEU B CA 1
ATOM 12083 C C . LEU D 1 356 ? -21.615 85.947 -13.904 1.00 30.86 350 LEU B C 1
ATOM 12084 O O . LEU D 1 356 ? -21.178 86.949 -14.462 1.00 30.70 350 LEU B O 1
ATOM 12089 N N . LEU D 1 357 ? -20.879 85.148 -13.134 1.00 29.68 351 LEU B N 1
ATOM 12090 C CA . LEU D 1 357 ? -19.489 85.467 -12.783 1.00 29.30 351 LEU B CA 1
ATOM 12091 C C . LEU D 1 357 ? -18.568 84.992 -13.892 1.00 29.75 351 LEU B C 1
ATOM 12092 O O . LEU D 1 357 ? -18.725 83.877 -14.406 1.00 30.11 351 LEU B O 1
ATOM 12097 N N . THR D 1 358 ? -17.609 85.843 -14.246 1.00 29.53 352 THR B N 1
ATOM 12098 C CA . THR D 1 358 ? -16.618 85.541 -15.275 1.00 30.17 352 THR B CA 1
ATOM 12099 C C . THR D 1 358 ? -16.000 84.134 -15.155 1.00 29.84 352 THR B C 1
ATOM 12100 O O . THR D 1 358 ? -15.931 83.418 -16.138 1.00 30.99 352 THR B O 1
ATOM 12104 N N . ALA D 1 359 ? -15.594 83.735 -13.965 1.00 29.33 353 ALA B N 1
ATOM 12105 C CA . ALA D 1 359 ? -14.925 82.437 -13.774 1.00 29.46 353 ALA B CA 1
ATOM 12106 C C . ALA D 1 359 ? -15.763 81.261 -14.250 1.00 30.47 353 ALA B C 1
ATOM 12107 O O . ALA D 1 359 ? -15.242 80.319 -14.856 1.00 31.31 353 ALA B O 1
ATOM 12109 N N . TYR D 1 360 ? -17.077 81.326 -13.993 1.00 30.92 354 TYR B N 1
ATOM 12110 C CA . TYR D 1 360 ? -18.005 80.209 -14.324 1.00 31.77 354 TYR B CA 1
ATOM 12111 C C . TYR D 1 360 ? -18.545 80.344 -15.748 1.00 34.05 354 TYR B C 1
ATOM 12112 O O . TYR D 1 360 ? -18.712 79.323 -16.445 1.00 34.75 354 TYR B O 1
ATOM 12121 N N . LYS D 1 361 ? -18.769 81.584 -16.206 1.00 35.80 355 LYS B N 1
ATOM 12122 C CA . LYS D 1 361 ? -19.019 81.828 -17.646 1.00 37.92 355 LYS B CA 1
ATOM 12123 C C . LYS D 1 361 ? -17.890 81.244 -18.456 1.00 37.58 355 LYS B C 1
ATOM 12124 O O . LYS D 1 361 ? -18.136 80.602 -19.468 1.00 38.50 355 LYS B O 1
ATOM 12130 N N . ASN D 1 362 ? -16.656 81.445 -17.986 1.00 36.27 356 ASN B N 1
ATOM 12131 C CA . ASN D 1 362 ? -15.470 80.898 -18.656 1.00 36.74 356 ASN B CA 1
ATOM 12132 C C . ASN D 1 362 ? -15.395 79.366 -18.670 1.00 37.15 356 ASN B C 1
ATOM 12133 O O . ASN D 1 362 ? -14.716 78.796 -19.502 1.00 38.95 356 ASN B O 1
ATOM 12138 N N . LEU D 1 363 ? -16.087 78.708 -17.755 1.00 36.67 357 LEU B N 1
ATOM 12139 C CA . LEU D 1 363 ? -16.226 77.251 -17.755 1.00 37.00 357 LEU B CA 1
ATOM 12140 C C . LEU D 1 363 ? -17.494 76.741 -18.460 1.00 37.51 357 LEU B C 1
ATOM 12141 O O . LEU D 1 363 ? -17.841 75.569 -18.349 1.00 38.35 357 LEU B O 1
ATOM 12146 N N . GLY D 1 364 ? -18.165 77.603 -19.210 1.00 38.25 358 GLY B N 1
ATOM 12147 C CA . GLY D 1 364 ? -19.301 77.193 -20.032 1.00 39.71 358 GLY B CA 1
ATOM 12148 C C . GLY D 1 364 ? -20.676 77.272 -19.381 1.00 39.69 358 GLY B C 1
ATOM 12149 O O . GLY D 1 364 ? -21.654 76.907 -19.998 1.00 40.33 358 GLY B O 1
ATOM 12150 N N . PHE D 1 365 ? -20.767 77.764 -18.154 1.00 38.61 359 PHE B N 1
ATOM 12151 C CA . PHE D 1 365 ? -22.080 77.930 -17.520 1.00 39.04 359 PHE B CA 1
ATOM 12152 C C . PHE D 1 365 ? -22.811 79.162 -18.046 1.00 39.79 359 PHE B C 1
ATOM 12153 O O . PHE D 1 365 ? -22.237 80.213 -18.232 1.00 39.07 359 PHE B O 1
ATOM 12161 N N . ASP D 1 366 ? -24.097 78.995 -18.283 1.00 42.38 360 ASP B N 1
ATOM 12162 C CA . ASP D 1 366 ? -24.892 79.979 -19.013 1.00 44.11 360 ASP B CA 1
ATOM 12163 C C . ASP D 1 366 ? -26.119 80.344 -18.193 1.00 43.17 360 ASP B C 1
ATOM 12164 O O . ASP D 1 366 ? -26.939 79.474 -17.878 1.00 43.69 360 ASP B O 1
ATOM 12169 N N . MET D 1 367 ? -26.249 81.634 -17.870 1.00 41.94 361 MET B N 1
ATOM 12170 C CA . MET D 1 367 ? -27.330 82.159 -17.027 1.00 41.66 361 MET B CA 1
ATOM 12171 C C . MET D 1 367 ? -28.737 81.816 -17.525 1.00 42.95 361 MET B C 1
ATOM 12172 O O . MET D 1 367 ? -29.638 81.602 -16.703 1.00 42.81 361 MET B O 1
ATOM 12177 N N . THR D 1 368 ? -28.897 81.715 -18.850 1.00 44.41 362 THR B N 1
ATOM 12178 C CA . THR D 1 368 ? -30.193 81.394 -19.455 1.00 45.89 362 THR B CA 1
ATOM 12179 C C . THR D 1 368 ? -30.688 79.977 -19.081 1.00 45.19 362 THR B C 1
ATOM 12180 O O . THR D 1 368 ? -31.877 79.712 -19.179 1.00 45.72 362 THR B O 1
ATOM 12184 N N . ASN D 1 369 ? -29.795 79.093 -18.642 1.00 43.29 363 ASN B N 1
ATOM 12185 C CA . ASN D 1 369 ? -30.187 77.773 -18.103 1.00 42.95 363 ASN B CA 1
ATOM 12186 C C . ASN D 1 369 ? -30.742 77.762 -16.677 1.00 41.13 363 ASN B C 1
ATOM 12187 O O . ASN D 1 369 ? -31.247 76.728 -16.232 1.00 41.54 363 ASN B O 1
ATOM 12192 N N . TYR D 1 370 ? -30.647 78.885 -15.961 1.00 39.17 364 TYR B N 1
ATOM 12193 C CA . TYR D 1 370 ? -31.026 78.934 -14.548 1.00 37.70 364 TYR B CA 1
ATOM 12194 C C . TYR D 1 370 ? -31.881 80.171 -14.272 1.00 37.03 364 TYR B C 1
ATOM 12195 O O . TYR D 1 370 ? -31.486 81.017 -13.469 1.00 35.65 364 TYR B O 1
ATOM 12204 N N . PRO D 1 371 ? -33.024 80.298 -14.968 1.00 37.79 365 PRO B N 1
ATOM 12205 C CA . PRO D 1 371 ? -33.879 81.484 -14.843 1.00 37.86 365 PRO B CA 1
ATOM 12206 C C . PRO D 1 371 ? -34.422 81.769 -13.438 1.00 36.65 365 PRO B C 1
ATOM 12207 O O . PRO D 1 371 ? -34.641 82.930 -13.112 1.00 36.76 365 PRO B O 1
ATOM 12211 N N . LYS D 1 372 ? -34.620 80.748 -12.624 1.00 35.83 366 LYS B N 1
ATOM 12212 C CA . LYS D 1 372 ? -35.129 80.933 -11.286 1.00 35.14 366 LYS B CA 1
ATOM 12213 C C . LYS D 1 372 ? -34.041 81.588 -10.397 1.00 33.47 366 LYS B C 1
ATOM 12214 O O . LYS D 1 372 ? -34.331 82.479 -9.582 1.00 31.31 366 LYS B O 1
ATOM 12220 N N . ALA D 1 373 ? -32.805 81.120 -10.573 1.00 32.99 367 ALA B N 1
ATOM 12221 C CA . ALA D 1 373 ? -31.665 81.703 -9.891 1.00 32.01 367 ALA B CA 1
ATOM 12222 C C . ALA D 1 373 ? -31.563 83.174 -10.237 1.00 32.57 367 ALA B C 1
ATOM 12223 O O . ALA D 1 373 ? -31.400 84.003 -9.332 1.00 31.25 367 ALA B O 1
ATOM 12225 N N . TYR D 1 374 ? -31.700 83.496 -11.529 1.00 34.18 368 TYR B N 1
ATOM 12226 C CA . TYR D 1 374 ? -31.673 84.884 -11.979 1.00 35.28 368 TYR B CA 1
ATOM 12227 C C . TYR D 1 374 ? -32.804 85.717 -11.361 1.00 34.76 368 TYR B C 1
ATOM 12228 O O . TYR D 1 374 ? -32.567 86.828 -10.884 1.00 34.13 368 TYR B O 1
ATOM 12237 N N . ALA D 1 375 ? -34.014 85.174 -11.360 1.00 34.92 369 ALA B N 1
ATOM 12238 C CA . ALA D 1 375 ? -35.185 85.923 -10.870 1.00 35.02 369 ALA B CA 1
ATOM 12239 C C . ALA D 1 375 ? -35.070 86.167 -9.364 1.00 33.39 369 ALA B C 1
ATOM 12240 O O . ALA D 1 375 ? -35.430 87.234 -8.881 1.00 32.79 369 ALA B O 1
ATOM 12242 N N . PHE D 1 376 ? -34.513 85.212 -8.624 1.00 32.45 370 PHE B N 1
ATOM 12243 C CA . PHE D 1 376 ? -34.240 85.418 -7.176 1.00 31.31 370 PHE B CA 1
ATOM 12244 C C . PHE D 1 376 ? -33.293 86.590 -6.914 1.00 30.42 370 PHE B C 1
ATOM 12245 O O . PHE D 1 376 ? -33.570 87.406 -6.051 1.00 28.92 370 PHE B O 1
ATOM 12253 N N . PHE D 1 377 ? -32.184 86.590 -7.666 1.00 30.15 371 PHE B N 1
ATOM 12254 C CA . PHE D 1 377 ? -31.137 87.605 -7.605 1.00 29.83 371 PHE B CA 1
ATOM 12255 C C . PHE D 1 377 ? -31.622 88.989 -8.006 1.00 30.37 371 PHE B C 1
ATOM 12256 O O . PHE D 1 377 ? -31.329 89.948 -7.328 1.00 29.26 371 PHE B O 1
ATOM 12264 N N . GLU D 1 378 ? -32.387 89.035 -9.088 1.00 32.02 372 GLU B N 1
ATOM 12265 C CA . GLU D 1 378 ? -32.833 90.257 -9.695 1.00 33.61 372 GLU B CA 1
ATOM 12266 C C . GLU D 1 378 ? -33.434 91.284 -8.713 1.00 32.24 372 GLU B C 1
ATOM 12267 O O . GLU D 1 378 ? -33.162 92.482 -8.842 1.00 32.73 372 GLU B O 1
ATOM 12273 N N . ASN D 1 379 ? -34.261 90.821 -7.770 1.00 30.43 373 ASN B N 1
ATOM 12274 C CA . ASN D 1 379 ? -34.992 91.722 -6.853 1.00 29.56 373 ASN B CA 1
ATOM 12275 C C . ASN D 1 379 ? -34.598 91.525 -5.389 1.00 27.66 373 ASN B C 1
ATOM 12276 O O . ASN D 1 379 ? -35.283 92.006 -4.482 1.00 27.17 373 ASN B O 1
ATOM 12281 N N . GLU D 1 380 ? -33.448 90.882 -5.174 1.00 25.93 374 GLU B N 1
ATOM 12282 C CA . GLU D 1 380 ? -32.997 90.554 -3.862 1.00 24.62 374 GLU B CA 1
ATOM 12283 C C . GLU D 1 380 ? -32.173 91.676 -3.231 1.00 23.88 374 GLU B C 1
ATOM 12284 O O . GLU D 1 380 ? -31.269 92.273 -3.899 1.00 23.61 374 GLU B O 1
ATOM 12290 N N . ILE D 1 381 ? -32.461 91.968 -1.967 1.00 23.47 375 ILE B N 1
ATOM 12291 C CA . ILE D 1 381 ? -31.683 92.914 -1.176 1.00 23.11 375 ILE B CA 1
ATOM 12292 C C . ILE D 1 381 ? -31.535 92.368 0.233 1.00 22.69 375 ILE B C 1
ATOM 12293 O O . ILE D 1 381 ? -32.515 91.991 0.908 1.00 22.60 375 ILE B O 1
ATOM 12298 N N . THR D 1 382 ? -30.289 92.350 0.692 1.00 21.92 376 THR B N 1
ATOM 12299 C CA . THR D 1 382 ? -30.008 91.904 2.035 1.00 21.93 376 THR B CA 1
ATOM 12300 C C . THR D 1 382 ? -29.848 93.108 2.917 1.00 22.06 376 THR B C 1
ATOM 12301 O O . THR D 1 382 ? -28.987 93.982 2.651 1.00 21.66 376 THR B O 1
ATOM 12305 N N . LEU D 1 383 ? -30.687 93.181 3.947 1.00 22.22 377 LEU B N 1
ATOM 12306 C CA . LEU D 1 383 ? -30.574 94.228 4.962 1.00 22.30 377 LEU B CA 1
ATOM 12307 C C . LEU D 1 383 ? -29.643 93.777 6.062 1.00 21.23 377 LEU B C 1
ATOM 12308 O O . LEU D 1 383 ? -29.516 92.570 6.278 1.00 21.00 377 LEU B O 1
ATOM 12313 N N . PRO D 1 384 ? -29.069 94.728 6.813 1.00 20.83 378 PRO B N 1
ATOM 12314 C CA . PRO D 1 384 ? -28.134 94.391 7.899 1.00 20.33 378 PRO B CA 1
ATOM 12315 C C . PRO D 1 384 ? -28.810 93.502 8.941 1.00 20.67 378 PRO B C 1
ATOM 12316 O O . PRO D 1 384 ? -29.998 93.765 9.318 1.00 20.46 378 PRO B O 1
ATOM 12320 N N . LEU D 1 385 ? -28.091 92.479 9.400 1.00 19.63 379 LEU B N 1
ATOM 12321 C CA . LEU D 1 385 ? -28.553 91.639 10.492 1.00 20.28 379 LEU B CA 1
ATOM 12322 C C . LEU D 1 385 ? -27.315 91.216 11.284 1.00 20.29 379 LEU B C 1
ATOM 12323 O O . LEU D 1 385 ? -26.586 90.300 10.877 1.00 18.73 379 LEU B O 1
ATOM 12328 N N . HIS D 1 386 ? -27.098 91.916 12.398 1.00 20.53 380 HIS B N 1
ATOM 12329 C CA . HIS D 1 386 ? -25.979 91.652 13.265 1.00 20.80 380 HIS B CA 1
ATOM 12330 C C . HIS D 1 386 ? -26.292 92.239 14.620 1.00 21.70 380 HIS B C 1
ATOM 12331 O O . HIS D 1 386 ? -27.289 93.012 14.787 1.00 22.30 380 HIS B O 1
ATOM 12338 N N . THR D 1 387 ? -25.468 91.918 15.592 1.00 21.96 381 THR B N 1
ATOM 12339 C CA . THR D 1 387 ? -25.814 92.151 17.002 1.00 23.55 381 THR B CA 1
ATOM 12340 C C . THR D 1 387 ? -25.375 93.504 17.536 1.00 25.05 381 THR B C 1
ATOM 12341 O O . THR D 1 387 ? -25.567 93.785 18.704 1.00 26.03 381 THR B O 1
ATOM 12345 N N . LYS D 1 388 ? -24.804 94.345 16.682 1.00 25.81 382 LYS B N 1
ATOM 12346 C CA . LYS D 1 388 ? -24.531 95.757 17.003 1.00 27.69 382 LYS B CA 1
ATOM 12347 C C . LYS D 1 388 ? -25.685 96.675 16.584 1.00 27.65 382 LYS B C 1
ATOM 12348 O O . LYS D 1 388 ? -25.664 97.843 16.910 1.00 28.20 382 LYS B O 1
ATOM 12354 N N . LEU D 1 389 ? -26.699 96.140 15.886 1.00 26.59 383 LEU B N 1
ATOM 12355 C CA . LEU D 1 389 ? -27.900 96.925 15.534 1.00 26.93 383 LEU B CA 1
ATOM 12356 C C . LEU D 1 389 ? -28.714 97.287 16.769 1.00 26.88 383 LEU B C 1
ATOM 12357 O O . LEU D 1 389 ? -29.077 96.405 17.535 1.00 27.62 383 LEU B O 1
ATOM 12362 N N . SER D 1 390 ? -29.038 98.555 16.921 1.00 27.14 384 SER B N 1
ATOM 12363 C CA . SER D 1 390 ? -30.039 98.985 17.909 1.00 27.89 384 SER B CA 1
ATOM 12364 C C . SER D 1 390 ? -31.459 98.810 17.350 1.00 28.58 384 SER B C 1
ATOM 12365 O O . SER D 1 390 ? -31.662 98.798 16.144 1.00 27.63 384 SER B O 1
ATOM 12368 N N . ASP D 1 391 ? -32.438 98.739 18.251 1.00 30.14 385 ASP B N 1
ATOM 12369 C CA . ASP D 1 391 ? -33.846 98.732 17.859 1.00 31.74 385 ASP B CA 1
ATOM 12370 C C . ASP D 1 391 ? -34.237 99.963 17.060 1.00 31.54 385 ASP B C 1
ATOM 12371 O O . ASP D 1 391 ? -34.931 99.837 16.055 1.00 31.82 385 ASP B O 1
ATOM 12376 N N . GLU D 1 392 ? -33.697 101.119 17.427 1.00 32.11 386 GLU B N 1
ATOM 12377 C CA . GLU D 1 392 ? -33.945 102.372 16.698 1.00 32.68 386 GLU B CA 1
ATOM 12378 C C . GLU D 1 392 ? -33.453 102.296 15.242 1.00 31.12 386 GLU B C 1
ATOM 12379 O O . GLU D 1 392 ? -34.113 102.772 14.310 1.00 32.02 386 GLU B O 1
ATOM 12385 N N . GLU D 1 393 ? -32.270 101.727 15.047 1.00 29.25 387 GLU B N 1
ATOM 12386 C CA . GLU D 1 393 ? -31.730 101.528 13.692 1.00 27.52 387 GLU B CA 1
ATOM 12387 C C . GLU D 1 393 ? -32.591 100.575 12.861 1.00 26.48 387 GLU B C 1
ATOM 12388 O O . GLU D 1 393 ? -32.859 100.828 11.697 1.00 25.67 387 GLU B O 1
ATOM 12394 N N . VAL D 1 394 ? -33.054 99.501 13.492 1.00 26.61 388 VAL B N 1
ATOM 12395 C CA . VAL D 1 394 ? -33.931 98.523 12.798 1.00 26.66 388 VAL B CA 1
ATOM 12396 C C . VAL D 1 394 ? -35.210 99.226 12.352 1.00 27.70 388 VAL B C 1
ATOM 12397 O O . VAL D 1 394 ? -35.634 99.078 11.201 1.00 27.61 388 VAL B O 1
ATOM 12401 N N . ASP D 1 395 ? -35.807 99.988 13.261 1.00 28.61 389 ASP B N 1
ATOM 12402 C CA . ASP D 1 395 ? -37.013 100.760 12.954 1.00 30.01 389 ASP B CA 1
ATOM 12403 C C . ASP D 1 395 ? -36.786 101.736 11.824 1.00 29.96 389 ASP B C 1
ATOM 12404 O O . ASP D 1 395 ? -37.601 101.850 10.912 1.00 30.86 389 ASP B O 1
ATOM 12409 N N . TYR D 1 396 ? -35.630 102.384 11.855 1.00 29.20 390 TYR B N 1
ATOM 12410 C CA . TYR D 1 396 ? -35.230 103.295 10.786 1.00 28.82 390 TYR B CA 1
ATOM 12411 C C . TYR D 1 396 ? -35.080 102.567 9.449 1.00 27.89 390 TYR B C 1
ATOM 12412 O O . TYR D 1 396 ? -35.539 103.058 8.420 1.00 28.05 390 TYR B O 1
ATOM 12421 N N . ILE D 1 397 ? -34.459 101.389 9.463 1.00 26.98 391 ILE B N 1
ATOM 12422 C CA . ILE D 1 397 ? -34.294 100.598 8.225 1.00 26.49 391 ILE B CA 1
ATOM 12423 C C . ILE D 1 397 ? -35.646 100.170 7.656 1.00 27.19 391 ILE B C 1
ATOM 12424 O O . ILE D 1 397 ? -35.884 100.273 6.456 1.00 26.89 391 ILE B O 1
ATOM 12429 N N . ILE D 1 398 ? -36.516 99.668 8.523 1.00 27.95 392 ILE B N 1
ATOM 12430 C CA . ILE D 1 398 ? -37.890 99.290 8.120 1.00 29.18 392 ILE B CA 1
ATOM 12431 C C . ILE D 1 398 ? -38.603 100.434 7.387 1.00 30.35 392 ILE B C 1
ATOM 12432 O O . ILE D 1 398 ? -38.998 100.299 6.216 1.00 30.39 392 ILE B O 1
ATOM 12437 N N . GLU D 1 399 ? -38.678 101.581 8.040 1.00 31.45 393 GLU B N 1
ATOM 12438 C CA . GLU D 1 399 ? -39.419 102.715 7.486 1.00 33.22 393 GLU B CA 1
ATOM 12439 C C . GLU D 1 399 ? -38.765 103.253 6.208 1.00 32.07 393 GLU B C 1
ATOM 12440 O O . GLU D 1 399 ? -39.442 103.525 5.234 1.00 31.77 393 GLU B O 1
ATOM 12446 N N . THR D 1 400 ? -37.427 103.387 6.221 1.00 30.76 394 THR B N 1
ATOM 12447 C CA . THR D 1 400 ? -36.674 103.879 5.061 1.00 29.72 394 THR B CA 1
ATOM 12448 C C . THR D 1 400 ? -36.789 102.953 3.842 1.00 29.16 394 THR B C 1
ATOM 12449 O O . THR D 1 400 ? -36.929 103.415 2.716 1.00 28.62 394 THR B O 1
ATOM 12453 N N . PHE D 1 401 ? -36.639 101.640 4.064 1.00 29.06 395 PHE B N 1
ATOM 12454 C CA . PHE D 1 401 ? -36.649 100.679 2.959 1.00 28.98 395 PHE B CA 1
ATOM 12455 C C . PHE D 1 401 ? -38.021 100.713 2.279 1.00 30.83 395 PHE B C 1
ATOM 12456 O O . PHE D 1 401 ? -38.129 100.717 1.040 1.00 31.31 395 PHE B O 1
ATOM 12464 N N . LYS D 1 402 ? -39.078 100.798 3.079 1.00 32.36 396 LYS B N 1
ATOM 12465 C CA . LYS D 1 402 ? -40.428 100.985 2.504 1.00 34.29 396 LYS B CA 1
ATOM 12466 C C . LYS D 1 402 ? -40.532 102.271 1.668 1.00 34.93 396 LYS B C 1
ATOM 12467 O O . LYS D 1 402 ? -40.951 102.199 0.519 1.00 35.64 396 LYS B O 1
ATOM 12473 N N . THR D 1 403 ? -40.163 103.424 2.259 1.00 34.55 397 THR B N 1
ATOM 12474 C CA . THR D 1 403 ? -40.295 104.730 1.587 1.00 35.14 397 THR B CA 1
ATOM 12475 C C . THR D 1 403 ? -39.452 104.767 0.318 1.00 34.48 397 THR B C 1
ATOM 12476 O O . THR D 1 403 ? -39.910 105.247 -0.716 1.00 34.02 397 THR B O 1
ATOM 12480 N N . VAL D 1 404 ? -38.215 104.223 0.406 1.00 33.05 398 VAL B N 1
ATOM 12481 C CA . VAL D 1 404 ? -37.311 104.185 -0.730 1.00 32.44 398 VAL B CA 1
ATOM 12482 C C . VAL D 1 404 ? -37.787 103.317 -1.871 1.00 32.56 398 VAL B C 1
ATOM 12483 O O . VAL D 1 404 ? -37.767 103.763 -3.016 1.00 32.55 398 VAL B O 1
ATOM 12487 N N . SER D 1 405 ? -38.209 102.082 -1.559 1.00 32.49 399 SER B N 1
ATOM 12488 C CA . SER D 1 405 ? -38.811 101.194 -2.556 1.00 33.62 399 SER B CA 1
ATOM 12489 C C . SER D 1 405 ? -40.027 101.848 -3.284 1.00 35.53 399 SER B C 1
ATOM 12490 O O . SER D 1 405 ? -40.102 101.857 -4.507 1.00 34.85 399 SER B O 1
ATOM 12493 N N . GLU D 1 406 ? -40.935 102.402 -2.510 1.00 38.06 400 GLU B N 1
ATOM 12494 C CA . GLU D 1 406 ? -42.095 103.141 -3.078 1.00 41.31 400 GLU B CA 1
ATOM 12495 C C . GLU D 1 406 ? -41.616 104.266 -4.009 1.00 41.33 400 GLU B C 1
ATOM 12496 O O . GLU D 1 406 ? -42.085 104.394 -5.139 1.00 41.39 400 GLU B O 1
ATOM 12502 N N . LYS D 1 407 ? -40.650 105.054 -3.534 1.00 41.49 401 LYS B N 1
ATOM 12503 C CA . LYS D 1 407 ? -40.149 106.166 -4.331 1.00 43.80 401 LYS B CA 1
ATOM 12504 C C . LYS D 1 407 ? -39.599 105.707 -5.673 1.00 42.97 401 LYS B C 1
ATOM 12505 O O . LYS D 1 407 ? -39.925 106.291 -6.696 1.00 43.79 401 LYS B O 1
ATOM 12511 N N . VAL D 1 408 ? -38.771 104.668 -5.655 1.00 42.30 402 VAL B N 1
ATOM 12512 C CA . VAL D 1 408 ? -38.147 104.155 -6.878 1.00 41.91 402 VAL B CA 1
ATOM 12513 C C . VAL D 1 408 ? -39.203 103.632 -7.859 1.00 43.75 402 VAL B C 1
ATOM 12514 O O . VAL D 1 408 ? -39.132 103.914 -9.057 1.00 44.90 402 VAL B O 1
ATOM 12518 N N . LEU D 1 409 ? -40.188 102.886 -7.360 1.00 44.99 403 LEU B N 1
ATOM 12519 C CA . LEU D 1 409 ? -41.243 102.368 -8.241 1.00 47.22 403 LEU B CA 1
ATOM 12520 C C . LEU D 1 409 ? -42.181 103.465 -8.763 1.00 49.19 403 LEU B C 1
ATOM 12521 O O . LEU D 1 409 ? -42.527 103.463 -9.958 1.00 50.13 403 LEU B O 1
ATOM 12526 N N . THR D 1 410 ? -42.565 104.408 -7.894 1.00 50.54 404 THR B N 1
ATOM 12527 C CA . THR D 1 410 ? -43.405 105.558 -8.317 1.00 53.30 404 THR B CA 1
ATOM 12528 C C . THR D 1 410 ? -42.641 106.426 -9.330 1.00 53.13 404 THR B C 1
ATOM 12529 O O . THR D 1 410 ? -43.248 107.053 -10.193 1.00 54.77 404 THR B O 1
ATOM 12533 N N . LEU D 1 411 ? -41.311 106.477 -9.202 1.00 51.58 405 LEU B N 1
ATOM 12534 C CA . LEU D 1 411 ? -40.439 107.120 -10.199 1.00 52.14 405 LEU B CA 1
ATOM 12535 C C . LEU D 1 411 ? -40.459 106.357 -11.523 1.00 52.17 405 LEU B C 1
ATOM 12536 O O . LEU D 1 411 ? -40.580 106.969 -12.564 1.00 53.27 405 LEU B O 1
ATOM 12541 N N . SER D 1 412 ? -40.330 105.030 -11.470 1.00 52.03 406 SER B N 1
ATOM 12542 C CA . SER D 1 412 ? -40.400 104.199 -12.676 1.00 52.87 406 SER B CA 1
ATOM 12543 C C . SER D 1 412 ? -41.762 104.287 -13.368 1.00 54.90 406 SER B C 1
ATOM 12544 O O . SER D 1 412 ? -41.821 104.518 -14.580 1.00 56.50 406 SER B O 1
ATOM 12547 N N . LYS D 1 413 ? -42.847 104.116 -12.616 1.00 54.96 407 LYS B N 1
ATOM 12548 C CA . LYS D 1 413 ? -44.186 104.247 -13.222 1.00 57.65 407 LYS B CA 1
ATOM 12549 C C . LYS D 1 413 ? -44.293 105.601 -13.984 1.00 58.37 407 LYS B C 1
ATOM 12550 O O . LYS D 1 413 ? -44.686 105.605 -15.136 1.00 60.32 407 LYS B O 1
ATOM 12556 N N . LYS D 1 414 ? -43.870 106.712 -13.358 1.00 57.66 408 LYS B N 1
ATOM 12557 C CA . LYS D 1 414 ? -43.853 108.079 -13.964 1.00 58.37 408 LYS B CA 1
ATOM 12558 C C . LYS D 1 414 ? -42.993 108.285 -15.235 1.00 58.99 408 LYS B C 1
ATOM 12559 O O . LYS D 1 414 ? -42.083 107.506 -15.554 1.00 59.11 408 LYS B O 1
#

B-factor: mean 30.0, std 9.69, range [9.79, 79.95]

CATH classification: 3.40.640.10

Radius of gyration: 39.0 Å; Cα contacts (8 Å, |Δi|>4): 3598; chains: 4; bounding box: 94×84×105 Å

Secondary structure (DSSP, 8-state):
--SS-----HHHHHHHHHHHTSS-SSSSHHHHHHHHHHHHHHT-S-EEEES-HHHHHHHHHHHTT--TT-EEEEESSS-THHHHHHHHTTPEEEEE-B-SSSSSB-HHHHHHH--TTEEEE--B-GGGPPP-HHHHHHHHHHTGGG----SHHHHHH-S-EEEEEETT-TT-EETTEETTSSSSEEEEE--TTSSS--SS-EEEEE---TT--HHHHHHHHHHHHBTTEE--HHHHHSSS----EESS---B-BPPHHHHHHHHHHHHHHHHHHHHHHHHHHHHHHHHTTSSEEEPPSB-SSEE-----EEEEETT--HHHHHHHHHHHHHTT---B-S---GGGSHHHHTTT--GGG-HHHHHHHHTEEEEP-STT--HHHHHHHHHHHHHHHHHHH-/---B-SS-----HHHHHHHHHHHTSS-SSSSHHHHHHHHHHHHHHT-S-EEEES-HHHHHHHHHHHTT--TT-EEEEESSS-HHHHHHHHHTT-EEEEE-B-SSSSSB-HHHHHHH--TTEEEE--B-GGGPPP-HHHHHHHHHHTGGG----SHHHHHS-S-EEEEEETT-TT-EETTEETTSSSSEEEEE--TTSSS--SS-EEEEE---TT--HHHHHHHHHHHHBTTEE------EESS---B-BPPHHHHHHHHHHHHHHHHHHHHHHHHHHHHHHHHTTSSEEEPPSB-SSEE-----EEEEETT--HHHHHHHHHHHHHTTB--B-S---GGGSHHHHTTT--GGG-HHHHHHHHTEEEEP-STT--HHHHHHHHHHHHHHHHHHHHHHH-/--B-SS-----HHHHHHHHHHHTSS-SSSSHHHHHHHHHHHHHHT-S-EEEES-HHHHHHHHHHHTT--TT-EEEEESSS-HHHHHHHHHTTPEEEEE-B-SSSSSB-HHHHHHH--TTEEEE--B-GGGPPP-HHHHHHHHHHTGGG----SHHHHHH-S-EEEEEETT-TT-EETTEETTSSSSEEEEE--TTSSS--SS-EEEEE---TT--HHHHHHHHHHHHBTTEE-------EESS---B-BPPHHHHHHHHHHHHHHHHHHHHHHHHHHHHHHHHTTSSEEEPPSB-SSEE-----EEEEETT--HHHHHHHHHHHHHTTB--B-S---GGGSHHHHTTT--GGG-HHHHHHHHTEEEEP-STT--HHHHHHHHHHHHHHHHHHHHHHH-/--B-S------HHHHHHHHHHHTSS-SSSSHHHHHHHHHHHHHHT-S-EEEES-HHHHHHHHHHHTT--TT-EEEEESSS-HHHHHHHHHTTPEEEEE-B-SSSSSB-HHHHHHH--TTEEEE--B-GGGPPP-HHHHHHHHHHTGGG----SHHHHHS-S-EEEEEETT-TT-EETTEETTSSSSEEEEE--TTSSS--SS-EEEEE---TT--HHHHHHHHHHHHBTTEE--HHHHHSSS----EESS---B-BPPHHHHHHHHHHHHHHHHHHHHHHHHHHHHHHHHTTSSEEEPPSB-SSEE-----EEEEETT--HHHHHHHHHHHHHTTB--B-S---GGGSHHHHTTT--GGG-HHHHHHHHTEEEEP-STT--HHHHHHHHHHHHHHHHHHH-

Foldseek 3Di:
DDFFAFDDDVQLVVLLVVCVPDPFFFDDDLQQVLQVLLCVQQVADTKAKWFWLLLQLLLVCVLLLQAAQAEEEEELFADCSLPVSCVVRHHHYDYAFPDQQDSWGPVVSVLVSDALRYAEYETECPLQNDDPLVSVVVSFVVCLVSYDRDDDVCVLVSTHFYEYACQAHQQKFFQRHGPLQRGQKYKYFQDSRHLHHLVGIIMMHGHDDPSDPRVVSNVSSVCQQCQQKDFDPVLVVDPNNPDIDRPDRHHHIHGGSSSSSSRVVSSVCLVVFLVLLVVLVVLLCVLCPPAQWAWDDCDDPTINGSRGWGKTFGPPAFLVLLVQLQVQCVVVVFHKDFRDDRPCVDPVVVVVVDHVVVHVSSVVSRGRMIIGRGGNVDDPVNSVVSSVSSRVSSVVSVD/DQDDFFAFDDDVQLVVLLVVCVPDPFFFDDDLQQVLQVLLCVQQVADTKAKWFWLLLQLLLVCVLLLQAAQAEEEEELFADCSLPVSCVVRHHHYDYAFPDQQDSWGPLVSVLVSDALRYAEYETECPLQNDDPLVSVVVSFVVCLVSYDRDDDVCVLVVTRFYEYACQAHQNKFFQRHGPQQRGQKYKYGQDSRHLHHLVTIIMMHGHDDVSDDVVVSNVSSVCQQCQQKDFDPVLVVDPNNPDIDRPDRHHHIHGGSSSSSSRVVSSVCLVVFLVLLVVLLVLLVVLCPPAQWAWDDCDDPTMNGSRTWGKTFGPPAFLVLLVQLQVQCVVVSFHKDFSDQRPCVDPVVVVVVDHVVNHVSSVVSRGRMIIGRGGNVDDPVNSNVSSVSSRVSSVVSVD/DQDDFFAFDDDVQLVVLLVVCVPDPFFFDDDLQQVLQVLLCVQQVADTKAKWFWLLLQLLLVCVLLVQAAQAEEEEELFADCSLPVSCVVRHHHYDYAFPDQQDSWGPVVSVLVSDALRYAEYETECPLQNDDPLVSVVVSFVVCLVSYDRDDDVCVLVSTRFYEYACQAHQNKFFQRHGDLQRGQKYKYGQDRRHLHHLVGIIMMHGHDDVSDDVVVSNVSSVCQQCQQWAQPVSVDIDRPDRHHHIHGGSSSSSSRVVSSVCLVVFLVLLVVLVVLLVVLCPPAQWAWDDCDDPTMNGSRTWGKTFGPPAFLVLLVQLQVQCVVVSFHKDFSDQRPCVDPVVVVVVDHVVNHVSSVVSRGRMIIGRGGNVDDPVNSVVSSVSSRVSSVVSVVVVVD/DAQDDFFAFDDDVQLVVLLVVCVPDPFWFDDDLQLVLQVLLCVQQVADTKAKWQWLLLQLLLVCVLLPQAAQAEEEEELFADCSLPVSCVVRHHHYDYAFPDQQDSWGPLVSVLVSDALRYAEYETECPQQNRDPLVSVVVSFVVCLVSYDRDDDVCVLVVTRFYEYACQAHQQKFFQRHGPLQRGQKYKYGQDRRHLHHLVGIIMMHGHDDPSDDRVVSNVSSVCQQCQCWDPVPVDIDRPDRHHHIHGGSSSSSSRVVSSVCLVVFLVLLVVLVVLLVVLCPPAQWAWDDCDDPTMNGSRTWGKTFGPPAFLVLLVQLQVQCVVVSFHKDFSDQRPCVDPVVVVVVDHVVNHVSSVVSRGRMIIGRGGNVDDPVNSVVSSVSSRVSSVVSVVVVVD

Nearest PDB structures (foldseek):
  6ewj-assembly2_C  TM=1.002E+00  e=3.513E-82  Streptococcus pneumoniae TIGR4
  6ewr-assembly2_D  TM=1.001E+00  e=1.310E-80  Streptococcus pneumoniae TIGR4
  6ewr-assembly1_B  TM=1.002E+00  e=3.852E-79  Streptococcus pneumoniae TIGR4
  6ewr-assembly1_A  TM=1.000E+00  e=8.839E-79  Streptococcus pneumoniae TIGR4
  6ewq-assembly1_B  TM=1.000E+00  e=2.050E-77  Streptococcus pneumoniae TIGR4